Protein 2H9Z (pdb70)

InterPro domains:
  IPR007454 Uncharacterised protein family UPF0250, YbeD-like [PF04359] (8-85)
  IPR027471 YbeD-like domain superfamily [SSF117991] (2-86)

CATH classification: 3.30.70.260

Solvent-accessible surface area: 6557 Å² total; per-residue (Å²): 182,133,119,85,92,188,119,107,96,63,139,54,86,84,98,94,80,14,96,3,8,2,53,36,192,80,4,73,47,2,71,114,64,15,105,70,108,156,133,105,25,108,22,100,112,84,53,113,100,165,58,95,161,99,74,13,6,22,5,8,6,106,1,46,48,89,68,60,77,76,85,26,54,92,104,13,42,126,65,136,33,21,100,101,52,136

Radius of gyration: 15.76 Å; Cα contacts (8 Å, |Δi|>4): 110; chains: 1; bounding box: 46×37×23 Å

Structure (mmCIF, N/CA/C/O backbone):
data_2H9Z
#
_entry.id   2H9Z
#
_cell.length_a   1.000
_cell.length_b   1.000
_cell.length_c   1.000
_cell.angle_alpha   90.00
_cell.angle_beta   90.00
_cell.angle_gamma   90.00
#
_symmetry.space_group_name_H-M   'P 1'
#
loop_
_atom_site.group_PDB
_atom_site.id
_atom_site.type_symbol
_atom_site.label_atom_id
_atom_site.label_alt_id
_atom_site.label_comp_id
_atom_site.label_asym_id
_atom_site.label_entity_id
_atom_site.label_seq_id
_atom_site.pdbx_PDB_ins_code
_atom_site.Cartn_x
_atom_site.Cartn_y
_atom_site.Cartn_z
_atom_site.occupancy
_atom_site.B_iso_or_equiv
_atom_site.auth_seq_id
_atom_site.auth_comp_id
_atom_site.auth_asym_id
_atom_site.auth_atom_id
_atom_site.pdbx_PDB_model_num
ATOM 1 N N . MET A 1 1 ? -32.423 -13.679 -12.739 1.00 0.00 1 MET A N 1
ATOM 2 C CA . MET A 1 1 ? -33.841 -13.229 -12.660 1.00 0.00 1 MET A CA 1
ATOM 3 C C . MET A 1 1 ? -34.717 -14.259 -11.945 1.00 0.00 1 MET A C 1
ATOM 4 O O . MET A 1 1 ? -35.445 -13.921 -11.013 1.00 0.00 1 MET A O 1
ATOM 20 N N . PRO A 1 2 ? -34.660 -15.533 -12.373 1.00 0.00 2 PRO A N 1
ATOM 21 C CA . PRO A 1 2 ? -35.451 -16.602 -11.770 1.00 0.00 2 PRO A CA 1
ATOM 22 C C . PRO A 1 2 ? -34.794 -17.176 -10.517 1.00 0.00 2 PRO A C 1
ATOM 23 O O . PRO A 1 2 ? -34.610 -18.387 -10.400 1.00 0.00 2 PRO A O 1
ATOM 34 N N . SER A 1 3 ? -34.441 -16.296 -9.586 1.00 0.00 3 SER A N 1
ATOM 35 C CA . SER A 1 3 ? -33.805 -16.713 -8.342 1.00 0.00 3 SER A CA 1
ATOM 36 C C . SER A 1 3 ? -33.543 -15.514 -7.437 1.00 0.00 3 SER A C 1
ATOM 37 O O . SER A 1 3 ? -33.843 -15.547 -6.243 1.00 0.00 3 SER A O 1
ATOM 45 N N . ASP A 1 4 ? -32.982 -14.455 -8.013 1.00 0.00 4 ASP A N 1
ATOM 46 C CA . ASP A 1 4 ? -32.679 -13.245 -7.259 1.00 0.00 4 ASP A CA 1
ATOM 47 C C . ASP A 1 4 ? -33.136 -12.004 -8.018 1.00 0.00 4 ASP A C 1
ATOM 48 O O . ASP A 1 4 ? -33.402 -12.060 -9.218 1.00 0.00 4 ASP A O 1
ATOM 57 N N . SER A 1 5 ? -33.226 -10.882 -7.308 1.00 0.00 5 SER A N 1
ATOM 58 C CA . SER A 1 5 ? -33.651 -9.626 -7.915 1.00 0.00 5 SER A CA 1
ATOM 59 C C . SER A 1 5 ? -32.575 -8.557 -7.758 1.00 0.00 5 SER A C 1
ATOM 60 O O . SER A 1 5 ? -32.170 -7.922 -8.733 1.00 0.00 5 SER A O 1
ATOM 68 N N . LYS A 1 6 ? -32.115 -8.363 -6.528 1.00 0.00 6 LYS A N 1
ATOM 69 C CA . LYS A 1 6 ? -31.084 -7.372 -6.244 1.00 0.00 6 LYS A CA 1
ATOM 70 C C . LYS A 1 6 ? -29.920 -8.001 -5.484 1.00 0.00 6 LYS A C 1
ATOM 71 O O . LYS A 1 6 ? -30.121 -8.744 -4.523 1.00 0.00 6 LYS A O 1
ATOM 90 N N . LYS A 1 7 ? -28.703 -7.698 -5.922 1.00 0.00 7 LYS A N 1
ATOM 91 C CA . LYS A 1 7 ? -27.504 -8.235 -5.286 1.00 0.00 7 LYS A CA 1
ATOM 92 C C . LYS A 1 7 ? -26.354 -7.232 -5.357 1.00 0.00 7 LYS A C 1
ATOM 93 O O . LYS A 1 7 ? -26.359 -6.332 -6.199 1.00 0.00 7 LYS A O 1
ATOM 112 N N . PRO A 1 8 ? -25.351 -7.375 -4.475 1.00 0.00 8 PRO A N 1
ATOM 113 C CA . PRO A 1 8 ? -24.192 -6.477 -4.446 1.00 0.00 8 PRO A CA 1
ATOM 114 C C . PRO A 1 8 ? -23.314 -6.632 -5.683 1.00 0.00 8 PRO A C 1
ATOM 115 O O . PRO A 1 8 ? -22.640 -5.690 -6.099 1.00 0.00 8 PRO A O 1
ATOM 126 N N . THR A 1 9 ? -23.327 -7.832 -6.264 1.00 0.00 9 THR A N 1
ATOM 127 C CA . THR A 1 9 ? -22.536 -8.127 -7.458 1.00 0.00 9 THR A CA 1
ATOM 128 C C . THR A 1 9 ? -21.111 -7.598 -7.318 1.00 0.00 9 THR A C 1
ATOM 129 O O . THR A 1 9 ? -20.635 -6.824 -8.148 1.00 0.00 9 THR A O 1
ATOM 140 N N . ILE A 1 10 ? -20.440 -8.026 -6.255 1.00 0.00 10 ILE A N 1
ATOM 141 C CA . ILE A 1 10 ? -19.073 -7.605 -5.987 1.00 0.00 10 ILE A CA 1
ATOM 142 C C . ILE A 1 10 ? -18.114 -8.786 -6.069 1.00 0.00 10 ILE A C 1
ATOM 143 O O . ILE A 1 10 ? -17.963 -9.547 -5.112 1.00 0.00 10 ILE A O 1
ATOM 159 N N . ILE A 1 11 ? -17.467 -8.931 -7.217 1.00 0.00 11 ILE A N 1
ATOM 160 C CA . ILE A 1 11 ? -16.520 -10.014 -7.425 1.00 0.00 11 ILE A CA 1
ATOM 161 C C . ILE A 1 11 ? -15.414 -9.605 -8.393 1.00 0.00 11 ILE A C 1
ATOM 162 O O . ILE A 1 11 ? -15.596 -9.639 -9.610 1.00 0.00 11 ILE A O 1
ATOM 178 N N . TYR A 1 12 ? -14.265 -9.232 -7.842 1.00 0.00 12 TYR A N 1
ATOM 179 C CA . TYR A 1 12 ? -13.120 -8.830 -8.653 1.00 0.00 12 TYR A CA 1
ATOM 180 C C . TYR A 1 12 ? -11.820 -9.327 -8.033 1.00 0.00 12 TYR A C 1
ATOM 181 O O . TYR A 1 12 ? -11.202 -8.635 -7.226 1.00 0.00 12 TYR A O 1
ATOM 199 N N . PRO A 1 13 ? -11.388 -10.544 -8.400 1.00 0.00 13 PRO A N 1
ATOM 200 C CA . PRO A 1 13 ? -10.166 -11.136 -7.876 1.00 0.00 13 PRO A CA 1
ATOM 201 C C . PRO A 1 13 ? -8.944 -10.793 -8.721 1.00 0.00 13 PRO A C 1
ATOM 202 O O . PRO A 1 13 ? -8.371 -11.657 -9.386 1.00 0.00 13 PRO A O 1
ATOM 213 N N . CYS A 1 14 ? -8.549 -9.525 -8.690 1.00 0.00 14 CYS A N 1
ATOM 214 C CA . CYS A 1 14 ? -7.395 -9.065 -9.453 1.00 0.00 14 CYS A CA 1
ATOM 215 C C . CYS A 1 14 ? -6.648 -7.964 -8.708 1.00 0.00 14 CYS A C 1
ATOM 216 O O . CYS A 1 14 ? -7.049 -7.555 -7.618 1.00 0.00 14 CYS A O 1
ATOM 224 N N . LEU A 1 15 ? -5.560 -7.484 -9.304 1.00 0.00 15 LEU A N 1
ATOM 225 C CA . LEU A 1 15 ? -4.760 -6.426 -8.696 1.00 0.00 15 LEU A CA 1
ATOM 226 C C . LEU A 1 15 ? -5.463 -5.081 -8.811 1.00 0.00 15 LEU A C 1
ATOM 227 O O . LEU A 1 15 ? -5.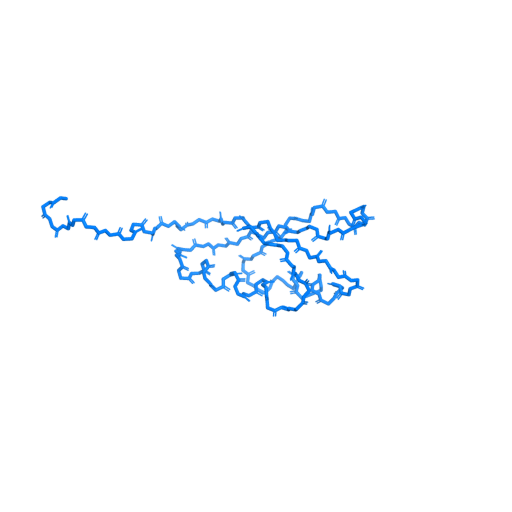818 -4.645 -9.906 1.00 0.00 15 LEU A O 1
ATOM 243 N N . TRP A 1 16 ? -5.663 -4.425 -7.673 1.00 0.00 16 TRP A N 1
ATOM 244 C CA . TRP A 1 1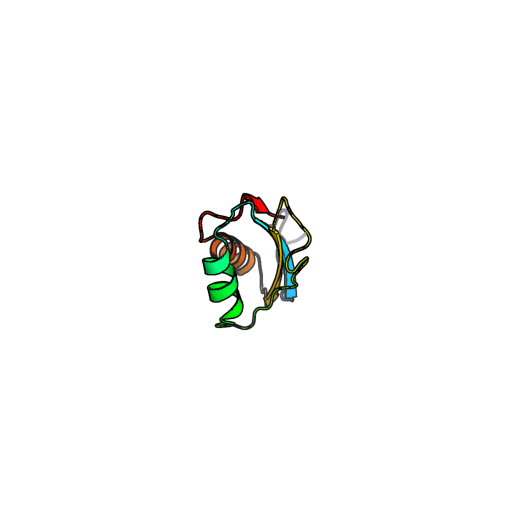6 ? -6.325 -3.128 -7.646 1.00 0.00 16 TRP A CA 1
ATOM 245 C C . TRP A 1 16 ? -5.334 -2.012 -7.333 1.00 0.00 16 TRP A C 1
ATOM 246 O O . TRP A 1 16 ? -4.438 -2.176 -6.505 1.00 0.00 16 TRP A O 1
ATOM 267 N N . ASP A 1 17 ? -5.506 -0.876 -7.999 1.00 0.00 17 ASP A N 1
ATOM 268 C CA . ASP A 1 17 ? -4.632 0.275 -7.794 1.00 0.00 17 ASP A CA 1
ATOM 269 C C . ASP A 1 17 ? -5.397 1.417 -7.135 1.00 0.00 17 ASP A C 1
ATOM 270 O O . ASP A 1 17 ? -6.466 1.809 -7.600 1.00 0.00 17 ASP A O 1
ATOM 279 N N . TYR A 1 18 ? -4.847 1.946 -6.046 1.00 0.00 18 TYR A N 1
ATOM 280 C CA . TYR A 1 18 ? -5.488 3.041 -5.327 1.00 0.00 18 TYR A CA 1
ATOM 281 C C . TYR A 1 18 ? -4.569 4.254 -5.238 1.00 0.00 18 TYR A C 1
ATOM 282 O O . TYR A 1 18 ? -3.450 4.162 -4.732 1.00 0.00 18 TYR A O 1
ATOM 300 N N . ARG A 1 19 ? -5.053 5.391 -5.726 1.00 0.00 19 ARG A N 1
ATOM 301 C CA . ARG A 1 19 ? -4.280 6.627 -5.695 1.00 0.00 19 ARG A CA 1
ATOM 302 C C . ARG A 1 19 ? -4.411 7.299 -4.332 1.00 0.00 19 ARG A C 1
ATOM 303 O O . ARG A 1 19 ? -5.409 7.965 -4.051 1.00 0.00 19 ARG A O 1
ATOM 324 N N . VAL A 1 20 ? -3.404 7.112 -3.486 1.00 0.00 20 VAL A N 1
ATOM 325 C CA . VAL A 1 20 ? -3.412 7.693 -2.146 1.00 0.00 20 VAL A CA 1
ATOM 326 C C . VAL A 1 20 ? -2.364 8.794 -2.010 1.00 0.00 20 VAL A C 1
ATOM 327 O O . VAL A 1 20 ? -1.176 8.563 -2.228 1.00 0.00 20 VAL A O 1
ATOM 340 N N . ILE A 1 21 ? -2.813 9.989 -1.638 1.00 0.00 21 ILE A N 1
ATOM 341 C CA . ILE A 1 21 ? -1.911 11.123 -1.463 1.00 0.00 21 ILE A CA 1
ATOM 342 C C . ILE A 1 21 ? -1.880 11.575 -0.009 1.00 0.00 21 ILE A C 1
ATOM 343 O O . ILE A 1 21 ? -2.898 11.538 0.681 1.00 0.00 21 ILE A O 1
ATOM 359 N N . MET A 1 22 ? -0.708 12.002 0.454 1.00 0.00 22 MET A N 1
ATOM 360 C CA . MET A 1 22 ? -0.552 12.459 1.824 1.00 0.00 22 MET A CA 1
ATOM 361 C C . MET A 1 22 ? -0.090 13.910 1.858 1.00 0.00 22 MET A C 1
ATOM 362 O O . MET A 1 22 ? 0.606 14.373 0.955 1.00 0.00 22 MET A O 1
ATOM 376 N N . THR A 1 23 ? -0.481 14.621 2.908 1.00 0.00 23 THR A N 1
ATOM 377 C CA . THR A 1 23 ? -0.107 16.022 3.062 1.00 0.00 23 THR A CA 1
ATOM 378 C C . THR A 1 23 ? 0.564 16.259 4.411 1.00 0.00 23 THR A C 1
ATOM 379 O O . THR A 1 23 ? -0.002 16.902 5.296 1.00 0.00 23 THR A O 1
ATOM 390 N N . THR A 1 24 ? 1.773 15.733 4.562 1.00 0.00 24 THR A N 1
ATOM 391 C CA . THR A 1 24 ? 2.521 15.886 5.805 1.00 0.00 24 THR A CA 1
ATOM 392 C C . THR A 1 24 ? 4.023 15.904 5.541 1.00 0.00 24 THR A C 1
ATOM 393 O O . THR A 1 24 ? 4.494 15.354 4.546 1.00 0.00 24 THR A O 1
ATOM 404 N N . LYS A 1 25 ? 4.769 16.540 6.438 1.00 0.00 25 LYS A N 1
ATOM 405 C CA . LYS A 1 25 ? 6.218 16.630 6.303 1.00 0.00 25 LYS A CA 1
ATOM 406 C C . LYS A 1 25 ? 6.909 15.601 7.192 1.00 0.00 25 LYS A C 1
ATOM 407 O O . LYS A 1 25 ? 8.034 15.813 7.646 1.00 0.00 25 LYS A O 1
ATOM 426 N N . ASP A 1 26 ? 6.230 14.484 7.437 1.00 0.00 26 ASP A N 1
ATOM 427 C CA . ASP A 1 26 ? 6.778 13.421 8.270 1.00 0.00 26 ASP A CA 1
ATOM 428 C C . ASP A 1 26 ? 6.326 12.053 7.769 1.00 0.00 26 ASP A C 1
ATOM 429 O O . ASP A 1 26 ? 6.117 11.129 8.557 1.00 0.00 26 ASP A O 1
ATOM 438 N N . THR A 1 27 ? 6.179 11.930 6.455 1.00 0.00 27 THR A N 1
ATOM 439 C CA . THR A 1 27 ? 5.751 10.676 5.845 1.00 0.00 27 THR A CA 1
ATOM 440 C C . THR A 1 27 ? 6.895 9.663 5.790 1.00 0.00 27 THR A C 1
ATOM 441 O O . THR A 1 27 ? 6.697 8.516 5.390 1.00 0.00 27 THR A O 1
ATOM 452 N N . SER A 1 28 ? 8.092 10.087 6.191 1.00 0.00 28 SER A N 1
ATOM 453 C CA . SER A 1 28 ? 9.259 9.209 6.182 1.00 0.00 28 SER A CA 1
ATOM 454 C C . SER A 1 28 ? 8.966 7.902 6.913 1.00 0.00 28 SER A C 1
ATOM 455 O O . SER A 1 28 ? 9.532 6.857 6.588 1.00 0.00 28 SER A O 1
ATOM 463 N N . THR A 1 29 ? 8.078 7.966 7.900 1.00 0.00 29 THR A N 1
ATOM 464 C CA . THR A 1 29 ? 7.710 6.787 8.676 1.00 0.00 29 THR A CA 1
ATOM 465 C C . THR A 1 29 ? 6.856 5.837 7.843 1.00 0.00 29 THR A C 1
ATOM 466 O O . THR A 1 29 ? 6.890 4.622 8.038 1.00 0.00 29 THR A O 1
ATOM 477 N N . LEU A 1 30 ? 6.092 6.397 6.912 1.00 0.00 30 LEU A N 1
ATOM 478 C CA . LEU A 1 30 ? 5.232 5.599 6.049 1.00 0.00 30 LEU A CA 1
ATOM 479 C C . LEU A 1 30 ? 6.033 4.987 4.909 1.00 0.00 30 LEU A C 1
ATOM 480 O O . LEU A 1 30 ? 5.901 3.801 4.610 1.00 0.00 30 LEU A O 1
ATOM 496 N N . LYS A 1 31 ? 6.869 5.800 4.277 1.00 0.00 31 LYS A N 1
ATOM 497 C CA . LYS A 1 31 ? 7.692 5.334 3.171 1.00 0.00 31 LYS A CA 1
ATOM 498 C C . LYS A 1 31 ? 8.585 4.173 3.603 1.00 0.00 31 LYS A C 1
ATOM 499 O O . LYS A 1 31 ? 9.039 3.386 2.772 1.00 0.00 31 LYS A O 1
ATOM 518 N N . GLU A 1 32 ? 8.833 4.068 4.908 1.00 0.00 32 GLU A N 1
ATOM 519 C CA . GLU A 1 32 ? 9.670 3.001 5.443 1.00 0.00 32 GLU A CA 1
ATOM 520 C C . GLU A 1 32 ? 8.836 1.778 5.803 1.00 0.00 32 GLU A C 1
ATOM 521 O O . GLU A 1 32 ? 9.317 0.647 5.742 1.00 0.00 32 GLU A O 1
ATOM 533 N N . LEU A 1 33 ? 7.584 2.011 6.181 1.00 0.00 33 LEU A N 1
ATOM 534 C CA . LEU A 1 33 ? 6.684 0.924 6.555 1.00 0.00 33 LEU A CA 1
ATOM 535 C C . LEU A 1 33 ? 5.967 0.365 5.330 1.00 0.00 33 LEU A C 1
ATOM 536 O O . LEU A 1 33 ? 5.634 -0.819 5.279 1.00 0.00 33 LEU A O 1
ATOM 552 N N . LEU A 1 34 ? 5.733 1.224 4.342 1.00 0.00 34 LEU A N 1
ATOM 553 C CA . LEU A 1 34 ? 5.062 0.815 3.115 1.00 0.00 34 LEU A CA 1
ATOM 554 C C . LEU A 1 34 ? 6.019 0.053 2.202 1.00 0.00 34 LEU A C 1
ATOM 555 O O . LEU A 1 34 ? 5.594 -0.753 1.375 1.00 0.00 34 LEU A O 1
ATOM 571 N N . GLU A 1 35 ? 7.311 0.320 2.357 1.00 0.00 35 GLU A N 1
ATOM 572 C CA . GLU A 1 35 ? 8.331 -0.335 1.548 1.00 0.00 35 GLU A CA 1
ATOM 573 C C . GLU A 1 35 ? 8.732 -1.689 2.136 1.00 0.00 35 GLU A C 1
ATOM 574 O O . GLU A 1 35 ? 9.511 -2.428 1.534 1.00 0.00 35 GLU A O 1
ATOM 586 N N . THR A 1 36 ? 8.198 -2.013 3.315 1.00 0.00 36 THR A N 1
ATOM 587 C CA . THR A 1 36 ? 8.510 -3.278 3.974 1.00 0.00 36 THR A CA 1
ATOM 588 C C . THR A 1 36 ? 8.191 -4.461 3.064 1.00 0.00 36 THR A C 1
ATOM 589 O O . THR A 1 36 ? 8.910 -5.460 3.052 1.00 0.00 36 THR A O 1
ATOM 600 N N . TYR A 1 37 ? 7.109 -4.339 2.302 1.00 0.00 37 TYR A N 1
ATOM 601 C CA . TYR A 1 37 ? 6.695 -5.397 1.388 1.00 0.00 37 TYR A CA 1
ATOM 602 C C . TYR A 1 37 ? 6.409 -6.692 2.146 1.00 0.00 37 TYR A C 1
ATOM 603 O O . TYR A 1 37 ? 6.832 -7.771 1.731 1.00 0.00 37 TYR A O 1
ATOM 621 N N . GLN A 1 38 ? 5.688 -6.577 3.256 1.00 0.00 38 GLN A N 1
ATOM 622 C CA . GLN A 1 38 ? 5.344 -7.739 4.069 1.00 0.00 38 GLN A CA 1
ATOM 623 C C . GLN A 1 38 ? 4.546 -8.750 3.253 1.00 0.00 38 GLN A C 1
ATOM 624 O O . GLN A 1 38 ? 4.948 -9.905 3.111 1.00 0.00 38 GLN A O 1
ATOM 638 N N . ARG A 1 39 ? 3.419 -8.304 2.711 1.00 0.00 39 ARG A N 1
ATOM 639 C CA . ARG A 1 39 ? 2.565 -9.166 1.901 1.00 0.00 39 ARG A CA 1
ATOM 640 C C . ARG A 1 39 ? 2.690 -8.806 0.421 1.00 0.00 39 ARG A C 1
ATOM 641 O O . ARG A 1 39 ? 3.308 -7.801 0.073 1.00 0.00 39 ARG A O 1
ATOM 662 N N . PRO A 1 40 ? 2.115 -9.631 -0.473 1.00 0.00 40 PRO A N 1
ATOM 663 C CA . PRO A 1 40 ? 2.177 -9.394 -1.922 1.00 0.00 40 PRO A CA 1
ATOM 664 C C . PRO A 1 40 ? 1.519 -8.077 -2.330 1.00 0.00 40 PRO A C 1
ATOM 665 O O . PRO A 1 40 ? 0.425 -8.065 -2.892 1.00 0.00 40 PRO A O 1
ATOM 676 N N . PHE A 1 41 ? 2.198 -6.968 -2.049 1.00 0.00 41 PHE A N 1
ATOM 677 C CA . PHE A 1 41 ? 1.681 -5.647 -2.393 1.00 0.00 41 PHE A CA 1
ATOM 678 C C . PHE A 1 41 ? 2.800 -4.743 -2.904 1.00 0.00 41 PHE A C 1
ATOM 679 O O . PHE A 1 41 ? 3.967 -4.928 -2.559 1.00 0.00 41 PHE A O 1
ATOM 696 N N . LYS A 1 42 ? 2.433 -3.762 -3.722 1.00 0.00 42 LYS A N 1
ATOM 697 C CA . LYS A 1 42 ? 3.402 -2.827 -4.276 1.00 0.00 42 LYS A CA 1
ATOM 698 C C . LYS A 1 42 ? 2.837 -1.411 -4.299 1.00 0.00 42 LYS A C 1
ATOM 699 O O . LYS A 1 42 ? 1.637 -1.209 -4.115 1.00 0.00 42 LYS A O 1
ATOM 718 N N . LEU A 1 43 ? 3.708 -0.436 -4.526 1.00 0.00 43 LEU A N 1
ATOM 719 C CA . LEU A 1 43 ? 3.294 0.960 -4.573 1.00 0.00 43 LEU A CA 1
ATOM 720 C C . LEU A 1 43 ? 3.999 1.697 -5.704 1.00 0.00 43 LEU A C 1
ATOM 721 O O . LEU A 1 43 ? 5.216 1.593 -5.862 1.00 0.00 43 LEU A O 1
ATOM 737 N N . GLU A 1 44 ? 3.230 2.443 -6.489 1.00 0.00 44 GLU A N 1
ATOM 738 C CA . GLU A 1 44 ? 3.789 3.198 -7.601 1.00 0.00 44 GLU A CA 1
ATOM 739 C C . GLU A 1 44 ? 4.054 4.642 -7.190 1.00 0.00 44 GLU A C 1
ATOM 740 O O . GLU A 1 44 ? 3.146 5.475 -7.187 1.00 0.00 44 GLU A O 1
ATOM 752 N N . PHE A 1 45 ? 5.301 4.927 -6.840 1.00 0.00 45 PHE A N 1
ATOM 753 C CA . PHE A 1 45 ? 5.695 6.266 -6.420 1.00 0.00 45 PHE A CA 1
ATOM 754 C C . PHE A 1 45 ? 5.425 7.283 -7.524 1.00 0.00 45 PHE A C 1
ATOM 755 O O . PHE A 1 45 ? 5.845 7.098 -8.667 1.00 0.00 45 PHE A O 1
ATOM 772 N N . LYS A 1 46 ? 4.725 8.356 -7.175 1.00 0.00 46 LYS A N 1
ATOM 773 C CA . LYS A 1 46 ? 4.401 9.402 -8.136 1.00 0.00 46 LYS A CA 1
ATOM 774 C C . LYS A 1 46 ? 5.541 10.410 -8.244 1.00 0.00 46 LYS A C 1
ATOM 775 O O . LYS A 1 46 ? 5.820 10.933 -9.323 1.00 0.00 46 LYS A O 1
ATOM 794 N N . ASN A 1 47 ? 6.196 10.680 -7.119 1.00 0.00 47 ASN A N 1
ATOM 795 C CA . ASN A 1 47 ? 7.306 11.624 -7.089 1.00 0.00 47 ASN A CA 1
ATOM 796 C C . ASN A 1 47 ? 8.233 11.335 -5.913 1.00 0.00 47 ASN A C 1
ATOM 797 O O . ASN A 1 47 ? 7.792 10.888 -4.855 1.00 0.00 47 ASN A O 1
ATOM 808 N N . THR A 1 48 ? 9.524 11.593 -6.106 1.00 0.00 48 THR A N 1
ATOM 809 C CA . THR A 1 48 ? 10.513 11.360 -5.062 1.00 0.00 48 THR A CA 1
ATOM 810 C C . THR A 1 48 ? 10.676 12.595 -4.182 1.00 0.00 48 THR A C 1
ATOM 811 O O . THR A 1 48 ? 10.777 12.490 -2.959 1.00 0.00 48 THR A O 1
ATOM 822 N N . SER A 1 49 ? 10.701 13.761 -4.813 1.00 0.00 49 SER A N 1
ATOM 823 C CA . SER A 1 49 ? 10.850 15.020 -4.091 1.00 0.00 49 SER A CA 1
ATOM 824 C C . SER A 1 49 ? 10.519 16.206 -4.990 1.00 0.00 49 SER A C 1
ATOM 825 O O . SER A 1 49 ? 11.091 17.287 -4.843 1.00 0.00 49 SER A O 1
ATOM 833 N N . LYS A 1 50 ? 9.593 15.999 -5.921 1.00 0.00 50 LYS A N 1
ATOM 834 C CA . LYS A 1 50 ? 9.186 17.054 -6.842 1.00 0.00 50 LYS A CA 1
ATOM 835 C C . LYS A 1 50 ? 7.877 17.694 -6.391 1.00 0.00 50 LYS A C 1
ATOM 836 O O . LYS A 1 50 ? 7.720 18.913 -6.447 1.00 0.00 50 LYS A O 1
ATOM 855 N N . ASN A 1 51 ? 6.942 16.862 -5.944 1.00 0.00 51 ASN A N 1
ATOM 856 C CA . ASN A 1 51 ? 5.646 17.347 -5.483 1.00 0.00 51 ASN A CA 1
ATOM 857 C C . ASN A 1 51 ? 5.780 18.066 -4.144 1.00 0.00 51 ASN A C 1
ATOM 858 O O . ASN A 1 51 ? 5.607 17.464 -3.084 1.00 0.00 51 ASN A O 1
ATOM 869 N N . ALA A 1 52 ? 6.090 19.357 -4.200 1.00 0.00 52 ALA A N 1
ATOM 870 C CA . ALA A 1 52 ? 6.247 20.158 -2.992 1.00 0.00 52 ALA A CA 1
ATOM 871 C C . ALA A 1 52 ? 4.902 20.690 -2.508 1.00 0.00 52 ALA A C 1
ATOM 872 O O . ALA A 1 52 ? 4.696 21.901 -2.414 1.00 0.00 52 ALA A O 1
ATOM 879 N N . LYS A 1 53 ? 3.987 19.775 -2.204 1.00 0.00 53 LYS A N 1
ATOM 880 C CA . LYS A 1 53 ? 2.659 20.150 -1.730 1.00 0.00 53 LYS A CA 1
ATOM 881 C C . LYS A 1 53 ? 1.895 18.928 -1.231 1.00 0.00 53 LYS A C 1
ATOM 882 O O . LYS A 1 53 ? 1.424 18.900 -0.094 1.00 0.00 53 LYS A O 1
ATOM 901 N N . PHE A 1 54 ? 1.778 17.920 -2.088 1.00 0.00 54 PHE A N 1
ATOM 902 C CA . PHE A 1 54 ? 1.070 16.693 -1.736 1.00 0.00 54 PHE A CA 1
ATOM 903 C C . PHE A 1 54 ? 1.856 15.468 -2.176 1.00 0.00 54 PHE A C 1
ATOM 904 O O . PHE A 1 54 ? 2.202 15.328 -3.350 1.00 0.00 54 PHE A O 1
ATOM 921 N N . TYR A 1 55 ? 2.132 14.576 -1.229 1.00 0.00 55 TYR A N 1
ATOM 922 C CA . TYR A 1 55 ? 2.872 13.362 -1.530 1.00 0.00 55 TYR A CA 1
ATOM 923 C C . TYR A 1 55 ? 1.949 12.319 -2.143 1.00 0.00 55 TYR A C 1
ATOM 924 O O . TYR A 1 55 ? 1.090 11.757 -1.462 1.00 0.00 55 TYR A O 1
ATOM 942 N N . SER A 1 56 ? 2.130 12.070 -3.432 1.00 0.00 56 SER A N 1
ATOM 943 C CA . SER A 1 56 ? 1.308 11.099 -4.145 1.00 0.00 56 SER A CA 1
ATOM 944 C C . SER A 1 56 ? 1.988 9.734 -4.208 1.00 0.00 56 SER A C 1
ATOM 945 O O . SER A 1 56 ? 3.175 9.632 -4.521 1.00 0.00 56 SER A O 1
ATOM 953 N N . PHE A 1 57 ? 1.223 8.689 -3.912 1.00 0.00 57 PHE A N 1
ATOM 954 C CA . PHE A 1 57 ? 1.739 7.325 -3.935 1.00 0.00 57 PHE A CA 1
ATOM 955 C C . PHE A 1 57 ? 0.642 6.342 -4.332 1.00 0.00 57 PHE A C 1
ATOM 956 O O . PHE A 1 57 ? -0.492 6.446 -3.863 1.00 0.00 57 PHE A O 1
ATOM 973 N N . ASN A 1 58 ? 0.979 5.390 -5.199 1.00 0.00 58 ASN A N 1
ATOM 974 C CA . ASN A 1 58 ? 0.009 4.398 -5.649 1.00 0.00 58 ASN A CA 1
ATOM 975 C C . ASN A 1 58 ? 0.138 3.107 -4.846 1.00 0.00 58 ASN A C 1
ATOM 976 O O . ASN A 1 58 ? 1.154 2.872 -4.192 1.00 0.00 58 ASN A O 1
ATOM 987 N N . VAL A 1 59 ? -0.901 2.278 -4.893 1.00 0.00 59 VAL A N 1
ATOM 988 C CA . VAL A 1 59 ? -0.903 1.016 -4.160 1.00 0.00 59 VAL A CA 1
ATOM 989 C C . VAL A 1 59 ? -1.477 -0.120 -5.001 1.00 0.00 59 VAL A C 1
ATOM 990 O O . VAL A 1 59 ? -2.677 -0.160 -5.270 1.00 0.00 59 VAL A O 1
ATOM 1003 N N . SER A 1 60 ? -0.613 -1.046 -5.399 1.00 0.00 60 SER A N 1
ATOM 1004 C CA . SER A 1 60 ? -1.029 -2.194 -6.198 1.00 0.00 60 SER A CA 1
ATOM 1005 C C . SER A 1 60 ? -0.876 -3.481 -5.394 1.00 0.00 60 SER A C 1
ATOM 1006 O O . SER A 1 60 ? 0.236 -3.866 -5.033 1.00 0.00 60 SER A O 1
ATOM 1014 N N . MET A 1 61 ? -1.993 -4.140 -5.108 1.00 0.00 61 MET A N 1
ATOM 1015 C CA . MET A 1 61 ? -1.967 -5.377 -4.335 1.00 0.00 61 MET A CA 1
ATOM 1016 C C . MET A 1 61 ? -3.055 -6.341 -4.794 1.00 0.00 61 MET A C 1
ATOM 1017 O O . MET A 1 61 ? -4.007 -5.947 -5.467 1.00 0.00 61 MET A O 1
ATOM 1031 N N . GLU A 1 62 ? -2.898 -7.609 -4.429 1.00 0.00 62 GLU A N 1
ATOM 1032 C CA . GLU A 1 62 ? -3.857 -8.641 -4.804 1.00 0.00 62 GLU A CA 1
ATOM 1033 C C . GLU A 1 62 ? -5.179 -8.464 -4.064 1.00 0.00 62 GLU A C 1
ATOM 1034 O O . GLU A 1 62 ? -5.214 -8.411 -2.834 1.00 0.00 62 GLU A O 1
ATOM 1046 N N . VAL A 1 63 ? -6.266 -8.387 -4.824 1.00 0.00 63 VAL A N 1
ATOM 1047 C CA . VAL A 1 63 ? -7.596 -8.227 -4.251 1.00 0.00 63 VAL A CA 1
ATOM 1048 C C . VAL A 1 63 ? -8.515 -9.351 -4.716 1.00 0.00 63 VAL A C 1
ATOM 1049 O O . VAL A 1 63 ? -8.449 -9.780 -5.867 1.00 0.00 63 VAL A O 1
ATOM 1062 N N . SER A 1 64 ? -9.365 -9.827 -3.810 1.00 0.00 64 SER A N 1
ATOM 1063 C CA . SER A 1 64 ? -10.295 -10.906 -4.121 1.00 0.00 64 SER A CA 1
ATOM 1064 C C . SER A 1 64 ? -11.738 -10.407 -4.134 1.00 0.00 64 SER A C 1
ATOM 1065 O O . SER A 1 64 ? -12.580 -10.938 -4.857 1.00 0.00 64 SER A O 1
ATOM 1073 N N . ASN A 1 65 ? -12.018 -9.386 -3.329 1.00 0.00 65 ASN A N 1
ATOM 1074 C CA . ASN A 1 65 ? -13.362 -8.823 -3.250 1.00 0.00 65 ASN A CA 1
ATOM 1075 C C . ASN A 1 65 ? -13.401 -7.626 -2.304 1.00 0.00 65 ASN A C 1
ATOM 1076 O O . ASN A 1 65 ? -12.367 -7.195 -1.792 1.00 0.00 65 ASN A O 1
ATOM 1087 N N . GLU A 1 66 ? -14.600 -7.094 -2.074 1.00 0.00 66 GLU A N 1
ATOM 1088 C CA . GLU A 1 66 ? -14.773 -5.946 -1.188 1.00 0.00 66 GLU A CA 1
ATOM 1089 C C . GLU A 1 66 ? -14.122 -6.196 0.167 1.00 0.00 66 GLU A C 1
ATOM 1090 O O . GLU A 1 66 ? -13.617 -5.270 0.803 1.00 0.00 66 GLU A O 1
ATOM 1102 N N . SER A 1 67 ? -14.130 -7.453 0.603 1.00 0.00 67 SER A N 1
ATOM 1103 C CA . SER A 1 67 ? -13.534 -7.822 1.884 1.00 0.00 67 SER A CA 1
ATOM 1104 C C . SER A 1 67 ? -12.122 -7.258 2.000 1.00 0.00 67 SER A C 1
ATOM 1105 O O . SER A 1 67 ? -11.799 -6.547 2.954 1.00 0.00 67 SER A O 1
ATOM 1113 N N . GLU A 1 68 ? -11.285 -7.569 1.015 1.00 0.00 68 GLU A N 1
ATOM 1114 C CA . GLU A 1 68 ? -9.914 -7.082 1.002 1.00 0.00 68 GLU A CA 1
ATOM 1115 C C . GLU A 1 68 ? -9.895 -5.574 0.790 1.00 0.00 68 GLU A C 1
ATOM 1116 O O . GLU A 1 68 ? -9.288 -4.837 1.563 1.00 0.00 68 GLU A O 1
ATOM 1128 N N . ARG A 1 69 ? -10.575 -5.120 -0.262 1.00 0.00 69 ARG A N 1
ATOM 1129 C CA . ARG A 1 69 ? -10.645 -3.695 -0.581 1.00 0.00 69 ARG A CA 1
ATOM 1130 C C . ARG A 1 69 ? -10.928 -2.862 0.668 1.00 0.00 69 ARG A C 1
ATOM 1131 O O . ARG A 1 69 ? -10.497 -1.713 0.770 1.00 0.00 69 ARG A O 1
ATOM 1152 N N . ASN A 1 70 ? -11.650 -3.451 1.616 1.00 0.00 70 ASN A N 1
ATOM 1153 C CA . ASN A 1 70 ? -11.983 -2.765 2.858 1.00 0.00 70 ASN A CA 1
ATOM 1154 C C . ASN A 1 70 ? -10.813 -2.820 3.836 1.00 0.00 70 ASN A C 1
ATOM 1155 O O . ASN A 1 70 ? -10.624 -1.910 4.645 1.00 0.00 70 ASN A O 1
ATOM 1166 N N . GLU A 1 71 ? -10.028 -3.889 3.753 1.00 0.00 71 GLU A N 1
ATOM 1167 C CA . GLU A 1 71 ? -8.874 -4.059 4.625 1.00 0.00 71 GLU A CA 1
ATOM 1168 C C . GLU A 1 71 ? -7.659 -3.330 4.060 1.00 0.00 71 GLU A C 1
ATOM 1169 O O . GLU A 1 71 ? -6.833 -2.805 4.806 1.00 0.00 71 GLU A O 1
ATOM 1181 N N . ILE A 1 72 ? -7.560 -3.300 2.733 1.00 0.00 72 ILE A N 1
ATOM 1182 C CA . ILE A 1 72 ? -6.448 -2.635 2.066 1.00 0.00 72 ILE A CA 1
ATOM 1183 C C . ILE A 1 72 ? -6.564 -1.118 2.185 1.00 0.00 72 ILE A C 1
ATOM 1184 O O . ILE A 1 72 ? -5.560 -0.407 2.181 1.00 0.00 72 ILE A O 1
ATOM 1200 N N . PHE A 1 73 ? -7.796 -0.629 2.285 1.00 0.00 73 PHE A N 1
ATOM 1201 C CA . PHE A 1 73 ? -8.042 0.805 2.399 1.00 0.00 73 PHE A CA 1
ATOM 1202 C C . PHE A 1 73 ? -7.737 1.304 3.809 1.00 0.00 73 PHE A C 1
ATOM 1203 O O . PHE A 1 73 ? -7.243 2.416 3.989 1.00 0.00 73 PHE A O 1
ATOM 1220 N N . GLN A 1 74 ? -8.037 0.476 4.803 1.00 0.00 74 GLN A N 1
ATOM 1221 C CA . GLN A 1 74 ? -7.794 0.838 6.196 1.00 0.00 74 GLN A CA 1
ATOM 1222 C C . GLN A 1 74 ? -6.329 0.632 6.570 1.00 0.00 74 GLN A C 1
ATOM 1223 O O . GLN A 1 74 ? -5.810 1.296 7.468 1.00 0.00 74 GLN A O 1
ATOM 1237 N N . LYS A 1 75 ? -5.669 -0.293 5.881 1.00 0.00 75 LYS A N 1
ATOM 1238 C CA . LYS A 1 75 ? -4.265 -0.586 6.147 1.00 0.00 75 LYS A CA 1
ATOM 1239 C C . LYS A 1 75 ? -3.362 0.504 5.580 1.00 0.00 75 LYS A C 1
ATOM 1240 O O . LYS A 1 75 ? -2.377 0.897 6.209 1.00 0.00 75 LYS A O 1
ATOM 1259 N N . ILE A 1 76 ? -3.696 0.991 4.390 1.00 0.00 76 ILE A N 1
ATOM 1260 C CA . ILE A 1 76 ? -2.908 2.034 3.745 1.00 0.00 76 ILE A CA 1
ATOM 1261 C C . ILE A 1 76 ? -3.112 3.379 4.434 1.00 0.00 76 ILE A C 1
ATOM 1262 O O . ILE A 1 76 ? -2.206 4.210 4.477 1.00 0.00 76 ILE A O 1
ATOM 1278 N N . SER A 1 77 ? -4.308 3.584 4.974 1.00 0.00 77 SER A N 1
ATOM 1279 C CA . SER A 1 77 ? -4.629 4.826 5.667 1.00 0.00 77 SER A CA 1
ATOM 1280 C C . SER A 1 77 ? -4.539 4.644 7.178 1.00 0.00 77 SER A C 1
ATOM 1281 O O . SER A 1 77 ? -5.197 5.350 7.940 1.00 0.00 77 SER A O 1
ATOM 1289 N N . GLN A 1 78 ? -3.719 3.688 7.606 1.00 0.00 78 GLN A N 1
ATOM 1290 C CA . GLN A 1 78 ? -3.541 3.412 9.027 1.00 0.00 78 GLN A CA 1
ATOM 1291 C C . GLN A 1 78 ? -2.971 4.627 9.751 1.00 0.00 78 GLN A C 1
ATOM 1292 O O . GLN A 1 78 ? -3.524 5.084 10.751 1.00 0.00 78 GLN A O 1
ATOM 1306 N N . LEU A 1 79 ? -1.859 5.146 9.237 1.00 0.00 79 LEU A N 1
ATOM 1307 C CA . LEU A 1 79 ? -1.211 6.309 9.833 1.00 0.00 79 LEU A CA 1
ATOM 1308 C C . LEU A 1 79 ? -2.149 7.512 9.837 1.00 0.00 79 LEU A C 1
ATOM 1309 O O . LEU A 1 79 ? -3.313 7.407 9.452 1.00 0.00 79 LEU A O 1
ATOM 1325 N N . ASP A 1 80 ? -1.631 8.656 10.275 1.00 0.00 80 ASP A N 1
ATOM 1326 C CA . ASP A 1 80 ? -2.420 9.881 10.329 1.00 0.00 80 ASP A CA 1
ATOM 1327 C C . ASP A 1 80 ? -1.809 10.961 9.442 1.00 0.00 80 ASP A C 1
ATOM 1328 O O . ASP A 1 80 ? -1.915 12.152 9.735 1.00 0.00 80 ASP A O 1
ATOM 1337 N N . LYS A 1 81 ? -1.171 10.537 8.356 1.00 0.00 81 LYS A N 1
ATOM 1338 C CA . LYS A 1 81 ? -0.543 11.468 7.425 1.00 0.00 81 LYS A CA 1
ATOM 1339 C C . LYS A 1 81 ? -1.420 11.676 6.194 1.00 0.00 81 LYS A C 1
ATOM 1340 O O . LYS A 1 81 ? -1.789 12.803 5.866 1.00 0.00 81 LYS A O 1
ATOM 1359 N N . VAL A 1 82 ? -1.748 10.579 5.517 1.00 0.00 82 VAL A N 1
ATOM 1360 C CA . VAL A 1 82 ? -2.581 10.631 4.320 1.00 0.00 82 VAL A CA 1
ATOM 1361 C C . VAL A 1 82 ? -3.818 11.498 4.537 1.00 0.00 82 VAL A C 1
ATOM 1362 O O . VAL A 1 82 ? -4.458 11.431 5.587 1.00 0.00 82 VAL A O 1
ATOM 1375 N N . VAL A 1 83 ? -4.146 12.310 3.540 1.00 0.00 83 VAL A N 1
ATOM 1376 C CA . VAL A 1 83 ? -5.304 13.190 3.620 1.00 0.00 83 VAL A CA 1
ATOM 1377 C C . VAL A 1 83 ? -6.266 12.938 2.464 1.00 0.00 83 VAL A C 1
ATOM 1378 O O . VAL A 1 83 ? -7.478 12.862 2.656 1.00 0.00 83 VAL A O 1
ATOM 1391 N N . GLN A 1 84 ? -5.717 12.810 1.259 1.00 0.00 84 GLN A N 1
ATOM 1392 C CA . GLN A 1 84 ? -6.528 12.567 0.072 1.00 0.00 84 GLN A CA 1
ATOM 1393 C C . GLN A 1 84 ? -6.392 11.120 -0.393 1.00 0.00 84 GLN A C 1
ATOM 1394 O O . GLN A 1 84 ? -5.284 10.598 -0.513 1.00 0.00 84 GLN A O 1
ATOM 1408 N N . THR A 1 85 ? -7.528 10.479 -0.652 1.00 0.00 85 THR A N 1
ATOM 1409 C CA . THR A 1 85 ? -7.537 9.092 -1.103 1.00 0.00 85 THR A CA 1
ATOM 1410 C C . THR A 1 85 ? -8.498 8.905 -2.272 1.00 0.00 85 THR A C 1
ATOM 1411 O O . THR A 1 85 ? -9.473 9.644 -2.410 1.00 0.00 85 THR A O 1
ATOM 1422 N N . LEU A 1 86 ? -8.216 7.914 -3.110 1.00 0.00 86 LEU A N 1
ATOM 1423 C CA . LEU A 1 86 ? -9.056 7.629 -4.267 1.00 0.00 86 LEU A CA 1
ATOM 1424 C C . LEU A 1 86 ? -9.421 6.149 -4.323 1.00 0.00 86 LEU A C 1
ATOM 1425 O O . LEU A 1 86 ? -10.530 5.797 -3.868 1.00 0.00 86 LEU A O 1
ATOM 1442 N N . MET A 1 1 ? -31.266 -3.336 8.880 1.00 0.00 1 MET A N 2
ATOM 1443 C CA . MET A 1 1 ? -31.905 -3.174 7.548 1.00 0.00 1 MET A CA 2
ATOM 1444 C C . MET A 1 1 ? -33.389 -3.534 7.599 1.00 0.00 1 MET A C 2
ATOM 1445 O O . MET A 1 1 ? -33.761 -4.694 7.431 1.00 0.00 1 MET A O 2
ATOM 1461 N N . PRO A 1 2 ? -34.260 -2.536 7.833 1.00 0.00 2 PRO A N 2
ATOM 1462 C CA . PRO A 1 2 ? -35.710 -2.755 7.905 1.00 0.00 2 PRO A CA 2
ATOM 1463 C C . PRO A 1 2 ? -36.309 -3.119 6.552 1.00 0.00 2 PRO A C 2
ATOM 1464 O O . PRO A 1 2 ? -37.241 -3.918 6.469 1.00 0.00 2 PRO A O 2
ATOM 1475 N N . SER A 1 3 ? -35.766 -2.527 5.492 1.00 0.00 3 SER A N 2
ATOM 1476 C CA . SER A 1 3 ? -36.248 -2.791 4.142 1.00 0.00 3 SER A CA 2
ATOM 1477 C C . SER A 1 3 ? -35.114 -2.682 3.125 1.00 0.00 3 SER A C 2
ATOM 1478 O O . SER A 1 3 ? -34.617 -1.591 2.850 1.00 0.00 3 SER A O 2
ATOM 1486 N N . ASP A 1 4 ? -34.711 -3.822 2.574 1.00 0.00 4 ASP A N 2
ATOM 1487 C CA . ASP A 1 4 ? -33.636 -3.857 1.589 1.00 0.00 4 ASP A CA 2
ATOM 1488 C C . ASP A 1 4 ? -34.199 -3.825 0.170 1.00 0.00 4 ASP A C 2
ATOM 1489 O O . ASP A 1 4 ? -35.406 -3.681 -0.026 1.00 0.00 4 ASP A O 2
ATOM 1498 N N . SER A 1 5 ? -33.317 -3.960 -0.814 1.00 0.00 5 SER A N 2
ATOM 1499 C CA . SER A 1 5 ? -33.729 -3.945 -2.213 1.00 0.00 5 SER A CA 2
ATOM 1500 C C . SER A 1 5 ? -32.588 -4.395 -3.122 1.00 0.00 5 SER A C 2
ATOM 1501 O O . SER A 1 5 ? -32.793 -5.169 -4.055 1.00 0.00 5 SER A O 2
ATOM 1509 N N . LYS A 1 6 ? -31.387 -3.899 -2.843 1.00 0.00 6 LYS A N 2
ATOM 1510 C CA . LYS A 1 6 ? -30.214 -4.247 -3.636 1.00 0.00 6 LYS A CA 2
ATOM 1511 C C . LYS A 1 6 ? -29.395 -5.337 -2.952 1.00 0.00 6 LYS A C 2
ATOM 1512 O O . LYS A 1 6 ? -29.652 -5.693 -1.802 1.00 0.00 6 LYS A O 2
ATOM 1531 N N . LYS A 1 7 ? -28.407 -5.863 -3.668 1.00 0.00 7 LYS A N 2
ATOM 1532 C CA . LYS A 1 7 ? -27.546 -6.912 -3.135 1.00 0.00 7 LYS A CA 2
ATOM 1533 C C . LYS A 1 7 ? -26.078 -6.507 -3.233 1.00 0.00 7 LYS A C 2
ATOM 1534 O O . LYS A 1 7 ? -25.710 -5.674 -4.061 1.00 0.00 7 LYS A O 2
ATOM 1553 N N . PRO A 1 8 ? -25.214 -7.095 -2.387 1.00 0.00 8 PRO A N 2
ATOM 1554 C CA . PRO A 1 8 ? -23.781 -6.791 -2.383 1.00 0.00 8 PRO A CA 2
ATOM 1555 C C . PRO A 1 8 ? -23.154 -6.941 -3.768 1.00 0.00 8 PRO A C 2
ATOM 1556 O O . PRO A 1 8 ? -22.584 -5.992 -4.304 1.00 0.00 8 PRO A O 2
ATOM 1567 N N . THR A 1 9 ? -23.262 -8.141 -4.334 1.00 0.00 9 THR A N 2
ATOM 1568 C CA . THR A 1 9 ? -22.705 -8.428 -5.657 1.00 0.00 9 THR A CA 2
ATOM 1569 C C . THR A 1 9 ? -21.281 -7.892 -5.779 1.00 0.00 9 THR A C 2
ATOM 1570 O O . THR A 1 9 ? -20.964 -7.130 -6.692 1.00 0.00 9 THR A O 2
ATOM 1581 N N . ILE A 1 10 ? -20.430 -8.300 -4.844 1.00 0.00 10 ILE A N 2
ATOM 1582 C CA . ILE A 1 10 ? -19.039 -7.869 -4.829 1.00 0.00 10 ILE A CA 2
ATOM 1583 C C . ILE A 1 10 ? -18.103 -9.047 -5.072 1.00 0.00 10 ILE A C 2
ATOM 1584 O O . ILE A 1 10 ? -17.788 -9.806 -4.155 1.00 0.00 10 ILE A O 2
ATOM 1600 N N . ILE A 1 11 ? -17.662 -9.188 -6.316 1.00 0.00 11 ILE A N 2
ATOM 1601 C CA . ILE A 1 11 ? -16.758 -10.268 -6.686 1.00 0.00 11 ILE A CA 2
ATOM 1602 C C . ILE A 1 11 ? -15.751 -9.803 -7.731 1.00 0.00 11 ILE A C 2
ATOM 1603 O O . ILE A 1 11 ? -16.055 -9.747 -8.921 1.00 0.00 11 ILE A O 2
ATOM 1619 N N . TYR A 1 12 ? -14.547 -9.477 -7.275 1.00 0.00 12 TYR A N 2
ATOM 1620 C CA . TYR A 1 12 ? -13.487 -9.022 -8.169 1.00 0.00 12 TYR A CA 2
ATOM 1621 C C . TYR A 1 12 ? -12.116 -9.447 -7.650 1.00 0.00 12 TYR A C 2
ATOM 1622 O O . TYR A 1 12 ? -11.473 -8.715 -6.900 1.00 0.00 12 TYR A O 2
ATOM 1640 N N . PRO A 1 13 ? -11.647 -10.641 -8.044 1.00 0.00 13 PRO A N 2
ATOM 1641 C CA . PRO A 1 13 ? -10.355 -11.157 -7.620 1.00 0.00 13 PRO A CA 2
ATOM 1642 C C . PRO A 1 13 ? -9.232 -10.751 -8.569 1.00 0.00 13 PRO A C 2
ATOM 1643 O O . PRO A 1 13 ? -8.654 -11.590 -9.259 1.00 0.00 13 PRO A O 2
ATOM 1654 N N . CYS A 1 14 ? -8.933 -9.456 -8.601 1.00 0.00 14 CYS A N 2
ATOM 1655 C CA . CYS A 1 14 ? -7.885 -8.938 -9.472 1.00 0.00 14 CYS A CA 2
ATOM 1656 C C . CYS A 1 14 ? -7.061 -7.866 -8.763 1.00 0.00 14 CYS A C 2
ATOM 1657 O O . CYS A 1 14 ? -7.423 -7.405 -7.682 1.00 0.00 14 CYS A O 2
ATOM 1665 N N . LEU A 1 15 ? -5.954 -7.470 -9.385 1.00 0.00 15 LEU A N 2
ATOM 1666 C CA . LEU A 1 15 ? -5.081 -6.448 -8.816 1.00 0.00 15 LEU A CA 2
ATOM 1667 C C . LEU A 1 15 ? -5.631 -5.052 -9.089 1.00 0.00 15 LEU A C 2
ATOM 1668 O O . LEU A 1 15 ? -5.661 -4.600 -10.233 1.00 0.00 15 LEU A O 2
ATOM 1684 N N . TRP A 1 16 ? -6.066 -4.374 -8.032 1.00 0.00 16 TRP A N 2
ATOM 1685 C CA . TRP A 1 16 ? -6.616 -3.030 -8.161 1.00 0.00 16 TRP A CA 2
ATOM 1686 C C . TRP A 1 16 ? -5.640 -1.987 -7.624 1.00 0.00 16 TRP A C 2
ATOM 1687 O O . TRP A 1 16 ? -4.975 -2.208 -6.611 1.00 0.00 16 TRP A O 2
ATOM 1708 N N . ASP A 1 17 ? -5.562 -0.851 -8.307 1.00 0.00 17 ASP A N 2
ATOM 1709 C CA . ASP A 1 17 ? -4.672 0.229 -7.898 1.00 0.00 17 ASP A CA 2
ATOM 1710 C C . ASP A 1 17 ? -5.412 1.236 -7.024 1.00 0.00 17 ASP A C 2
ATOM 1711 O O . ASP A 1 17 ? -6.599 1.491 -7.225 1.00 0.00 17 ASP A O 2
ATOM 1720 N N . TYR A 1 18 ? -4.705 1.807 -6.053 1.00 0.00 18 TYR A N 2
ATOM 1721 C CA . TYR A 1 18 ? -5.301 2.785 -5.151 1.00 0.00 18 TYR A CA 2
ATOM 1722 C C . TYR A 1 18 ? -4.502 4.082 -5.144 1.00 0.00 18 TYR A C 2
ATOM 1723 O O . TYR A 1 18 ? -3.414 4.151 -4.569 1.00 0.00 18 TYR A O 2
ATOM 1741 N N . ARG A 1 19 ? -5.049 5.113 -5.781 1.00 0.00 19 ARG A N 2
ATOM 1742 C CA . ARG A 1 19 ? -4.387 6.411 -5.843 1.00 0.00 19 ARG A CA 2
ATOM 1743 C C . ARG A 1 19 ? -4.517 7.140 -4.510 1.00 0.00 19 ARG A C 2
ATOM 1744 O O . ARG A 1 19 ? -5.556 7.732 -4.213 1.00 0.00 19 ARG A O 2
ATOM 1765 N N . VAL A 1 20 ? -3.460 7.088 -3.707 1.00 0.00 20 VAL A N 2
ATOM 1766 C CA . VAL A 1 20 ? -3.461 7.737 -2.401 1.00 0.00 20 VAL A CA 2
ATOM 1767 C C . VAL A 1 20 ? -2.395 8.824 -2.318 1.00 0.00 20 VAL A C 2
ATOM 1768 O O . VAL A 1 20 ? -1.222 8.581 -2.605 1.00 0.00 20 VAL A O 2
ATOM 1781 N N . ILE A 1 21 ? -2.809 10.021 -1.916 1.00 0.00 21 ILE A N 2
ATOM 1782 C CA . ILE A 1 21 ? -1.889 11.146 -1.784 1.00 0.00 21 ILE A CA 2
ATOM 1783 C C . ILE A 1 21 ? -1.825 11.621 -0.338 1.00 0.00 21 ILE A C 2
ATOM 1784 O O . ILE A 1 21 ? -2.850 11.721 0.336 1.00 0.00 21 ILE A O 2
ATOM 1800 N N . MET A 1 22 ? -0.619 11.913 0.138 1.00 0.00 22 MET A N 2
ATOM 1801 C CA . MET A 1 22 ? -0.433 12.374 1.503 1.00 0.00 22 MET A CA 2
ATOM 1802 C C . MET A 1 22 ? 0.080 13.805 1.530 1.00 0.00 22 MET A C 2
ATOM 1803 O O . MET A 1 22 ? 0.869 14.211 0.674 1.00 0.00 22 MET A O 2
ATOM 1817 N N . THR A 1 23 ? -0.368 14.564 2.520 1.00 0.00 23 THR A N 2
ATOM 1818 C CA . THR A 1 23 ? 0.051 15.952 2.665 1.00 0.00 23 THR A CA 2
ATOM 1819 C C . THR A 1 23 ? 0.686 16.175 4.033 1.00 0.00 23 THR A C 2
ATOM 1820 O O . THR A 1 23 ? 0.123 16.853 4.892 1.00 0.00 23 THR A O 2
ATOM 1831 N N . THR A 1 24 ? 1.864 15.595 4.228 1.00 0.00 24 THR A N 2
ATOM 1832 C CA . THR A 1 24 ? 2.580 15.728 5.493 1.00 0.00 24 THR A CA 2
ATOM 1833 C C . THR A 1 24 ? 4.088 15.660 5.278 1.00 0.00 24 THR A C 2
ATOM 1834 O O . THR A 1 24 ? 4.565 14.987 4.364 1.00 0.00 24 THR A O 2
ATOM 1845 N N . LYS A 1 25 ? 4.833 16.358 6.129 1.00 0.00 25 LYS A N 2
ATOM 1846 C CA . LYS A 1 25 ? 6.289 16.373 6.035 1.00 0.00 25 LYS A CA 2
ATOM 1847 C C . LYS A 1 25 ? 6.916 15.313 6.940 1.00 0.00 25 LYS A C 2
ATOM 1848 O O . LYS A 1 25 ? 8.139 15.180 6.996 1.00 0.00 25 LYS A O 2
ATOM 1867 N N . ASP A 1 26 ? 6.075 14.562 7.648 1.00 0.00 26 ASP A N 2
ATOM 1868 C CA . ASP A 1 26 ? 6.556 13.518 8.546 1.00 0.00 26 ASP A CA 2
ATOM 1869 C C . ASP A 1 26 ? 6.114 12.141 8.062 1.00 0.00 26 ASP A C 2
ATOM 1870 O O . ASP A 1 26 ? 5.774 11.269 8.862 1.00 0.00 26 ASP A O 2
ATOM 1879 N N . THR A 1 27 ? 6.120 11.952 6.746 1.00 0.00 27 THR A N 2
ATOM 1880 C CA . THR A 1 27 ? 5.718 10.682 6.153 1.00 0.00 27 THR A CA 2
ATOM 1881 C C . THR A 1 27 ? 6.821 9.631 6.284 1.00 0.00 27 THR A C 2
ATOM 1882 O O . THR A 1 27 ? 6.627 8.471 5.920 1.00 0.00 27 THR A O 2
ATOM 1893 N N . SER A 1 28 ? 7.979 10.038 6.803 1.00 0.00 28 SER A N 2
ATOM 1894 C CA . SER A 1 28 ? 9.107 9.125 6.975 1.00 0.00 28 SER A CA 2
ATOM 1895 C C . SER A 1 28 ? 8.667 7.828 7.649 1.00 0.00 28 SER A C 2
ATOM 1896 O O . SER A 1 28 ? 9.242 6.766 7.408 1.00 0.00 28 SER A O 2
ATOM 1904 N N . THR A 1 29 ? 7.643 7.920 8.491 1.00 0.00 29 THR A N 2
ATOM 1905 C CA . THR A 1 29 ? 7.126 6.755 9.197 1.00 0.00 29 THR A CA 2
ATOM 1906 C C . THR A 1 29 ? 6.360 5.840 8.245 1.00 0.00 29 THR A C 2
ATOM 1907 O O . THR A 1 29 ? 6.544 4.623 8.252 1.00 0.00 29 THR A O 2
ATOM 1918 N N . LEU A 1 30 ? 5.502 6.436 7.424 1.00 0.00 30 LEU A N 2
ATOM 1919 C CA . LEU A 1 30 ? 4.711 5.674 6.466 1.00 0.00 30 LEU A CA 2
ATOM 1920 C C . LEU A 1 30 ? 5.570 5.226 5.288 1.00 0.00 30 LEU A C 2
ATOM 1921 O O . LEU A 1 30 ? 5.316 4.186 4.682 1.00 0.00 30 LEU A O 2
ATOM 1937 N N . LYS A 1 31 ? 6.588 6.018 4.970 1.00 0.00 31 LYS A N 2
ATOM 1938 C CA . LYS A 1 31 ? 7.487 5.701 3.865 1.00 0.00 31 LYS A CA 2
ATOM 1939 C C . LYS A 1 31 ? 8.131 4.334 4.062 1.00 0.00 31 LYS A C 2
ATOM 1940 O O . LYS A 1 31 ? 8.395 3.616 3.097 1.00 0.00 31 LYS A O 2
ATOM 1959 N N . GLU A 1 32 ? 8.382 3.975 5.319 1.00 0.00 32 GLU A N 2
ATOM 1960 C CA . GLU A 1 32 ? 8.992 2.690 5.637 1.00 0.00 32 GLU A CA 2
ATOM 1961 C C . GLU A 1 32 ? 7.929 1.604 5.778 1.00 0.00 32 GLU A C 2
ATOM 1962 O O . GLU A 1 32 ? 8.192 0.430 5.521 1.00 0.00 32 GLU A O 2
ATOM 1974 N N . LEU A 1 33 ? 6.729 2.007 6.182 1.00 0.00 33 LEU A N 2
ATOM 1975 C CA . LEU A 1 33 ? 5.627 1.067 6.350 1.00 0.00 33 LEU A CA 2
ATOM 1976 C C . LEU A 1 33 ? 5.127 0.569 4.997 1.00 0.00 33 LEU A C 2
ATOM 1977 O O . LEU A 1 33 ? 4.611 -0.543 4.888 1.00 0.00 33 LEU A O 2
ATOM 1993 N N . LEU A 1 34 ? 5.283 1.399 3.970 1.00 0.00 34 LEU A N 2
ATOM 1994 C CA . LEU A 1 34 ? 4.848 1.041 2.625 1.00 0.00 34 LEU A CA 2
ATOM 1995 C C . LEU A 1 34 ? 5.964 0.338 1.860 1.00 0.00 34 LEU A C 2
ATOM 1996 O O . LEU A 1 34 ? 5.709 -0.524 1.022 1.00 0.00 34 LEU A O 2
ATOM 2012 N N . GLU A 1 35 ? 7.203 0.715 2.157 1.00 0.00 35 GLU A N 2
ATOM 2013 C CA . GLU A 1 35 ? 8.362 0.123 1.497 1.00 0.00 35 GLU A CA 2
ATOM 2014 C C . GLU A 1 35 ? 8.738 -1.220 2.124 1.00 0.00 35 GLU A C 2
ATOM 2015 O O . GLU A 1 35 ? 9.597 -1.934 1.607 1.00 0.00 35 GLU A O 2
ATOM 2027 N N . THR A 1 36 ? 8.095 -1.561 3.239 1.00 0.00 36 THR A N 2
ATOM 2028 C CA . THR A 1 36 ? 8.373 -2.819 3.923 1.00 0.00 36 THR A CA 2
ATOM 2029 C C . THR A 1 36 ? 8.090 -4.008 3.009 1.00 0.00 36 THR A C 2
ATOM 2030 O O . THR A 1 36 ? 8.845 -4.979 2.985 1.00 0.00 36 THR A O 2
ATOM 2041 N N . TYR A 1 37 ? 6.998 -3.922 2.256 1.00 0.00 37 TYR A N 2
ATOM 2042 C CA . TYR A 1 37 ? 6.614 -4.990 1.339 1.00 0.00 37 TYR A CA 2
ATOM 2043 C C . TYR A 1 37 ? 6.414 -6.307 2.083 1.00 0.00 37 TYR A C 2
ATOM 2044 O O . TYR A 1 37 ? 6.876 -7.359 1.640 1.00 0.00 37 TYR A O 2
ATOM 2062 N N . GLN A 1 38 ? 5.721 -6.243 3.215 1.00 0.00 38 GLN A N 2
ATOM 2063 C CA . GLN A 1 38 ? 5.458 -7.431 4.018 1.00 0.00 38 GLN A CA 2
ATOM 2064 C C . GLN A 1 38 ? 4.607 -8.432 3.242 1.00 0.00 38 GLN A C 2
ATOM 2065 O O . GLN A 1 38 ? 4.883 -9.630 3.243 1.00 0.00 38 GLN A O 2
ATOM 2079 N N . ARG A 1 39 ? 3.573 -7.926 2.577 1.00 0.00 39 ARG A N 2
ATOM 2080 C CA . ARG A 1 39 ? 2.681 -8.770 1.792 1.00 0.00 39 ARG A CA 2
ATOM 2081 C C . ARG A 1 39 ? 2.851 -8.487 0.299 1.00 0.00 39 ARG A C 2
ATOM 2082 O O . ARG A 1 39 ? 3.505 -7.518 -0.083 1.00 0.00 39 ARG A O 2
ATOM 2103 N N . PRO A 1 40 ? 2.279 -9.341 -0.568 1.00 0.00 40 PRO A N 2
ATOM 2104 C CA . PRO A 1 40 ? 2.383 -9.181 -2.024 1.00 0.00 40 PRO A CA 2
ATOM 2105 C C . PRO A 1 40 ? 1.687 -7.916 -2.528 1.00 0.00 40 PRO A C 2
ATOM 2106 O O . PRO A 1 40 ? 0.707 -7.988 -3.270 1.00 0.00 40 PRO A O 2
ATOM 2117 N N . PHE A 1 41 ? 2.202 -6.758 -2.124 1.00 0.00 41 PHE A N 2
ATOM 2118 C CA . PHE A 1 41 ? 1.631 -5.482 -2.543 1.00 0.00 41 PHE A CA 2
ATOM 2119 C C . PHE A 1 41 ? 2.712 -4.565 -3.109 1.00 0.00 41 PHE A C 2
ATOM 2120 O O . PHE A 1 41 ? 3.836 -4.531 -2.608 1.00 0.00 41 PHE A O 2
ATOM 2137 N N . LYS A 1 42 ? 2.365 -3.821 -4.156 1.00 0.00 42 LYS A N 2
ATOM 2138 C CA . LYS A 1 42 ? 3.307 -2.907 -4.789 1.00 0.00 42 LYS A CA 2
ATOM 2139 C C . LYS A 1 42 ? 2.790 -1.474 -4.742 1.00 0.00 42 LYS A C 2
ATOM 2140 O O . LYS A 1 42 ? 1.622 -1.235 -4.437 1.00 0.00 42 LYS A O 2
ATOM 2159 N N . LEU A 1 43 ? 3.667 -0.524 -5.046 1.00 0.00 43 LEU A N 2
ATOM 2160 C CA . LEU A 1 43 ? 3.299 0.887 -5.040 1.00 0.00 43 LEU A CA 2
ATOM 2161 C C . LEU A 1 43 ? 3.936 1.624 -6.213 1.00 0.00 43 LEU A C 2
ATOM 2162 O O . LEU A 1 43 ? 5.109 1.414 -6.525 1.00 0.00 43 LEU A O 2
ATOM 2178 N N . GLU A 1 44 ? 3.160 2.490 -6.854 1.00 0.00 44 GLU A N 2
ATOM 2179 C CA . GLU A 1 44 ? 3.653 3.261 -7.986 1.00 0.00 44 GLU A CA 2
ATOM 2180 C C . GLU A 1 44 ? 3.919 4.704 -7.573 1.00 0.00 44 GLU A C 2
ATOM 2181 O O . GLU A 1 44 ? 3.026 5.551 -7.617 1.00 0.00 44 GLU A O 2
ATOM 2193 N N . PHE A 1 45 ? 5.154 4.973 -7.165 1.00 0.00 45 PHE A N 2
ATOM 2194 C CA . PHE A 1 45 ? 5.546 6.309 -6.732 1.00 0.00 45 PHE A CA 2
ATOM 2195 C C . PHE A 1 45 ? 5.346 7.325 -7.850 1.00 0.00 45 PHE A C 2
ATOM 2196 O O . PHE A 1 45 ? 6.014 7.268 -8.883 1.00 0.00 45 PHE A O 2
ATOM 2213 N N . LYS A 1 46 ? 4.424 8.256 -7.635 1.00 0.00 46 LYS A N 2
ATOM 2214 C CA . LYS A 1 46 ? 4.133 9.290 -8.622 1.00 0.00 46 LYS A CA 2
ATOM 2215 C C . LYS A 1 46 ? 5.267 10.308 -8.691 1.00 0.00 46 LYS A C 2
ATOM 2216 O O . LYS A 1 46 ? 5.590 10.822 -9.763 1.00 0.00 46 LYS A O 2
ATOM 2235 N N . ASN A 1 47 ? 5.867 10.596 -7.542 1.00 0.00 47 ASN A N 2
ATOM 2236 C CA . ASN A 1 47 ? 6.966 11.552 -7.469 1.00 0.00 47 ASN A CA 2
ATOM 2237 C C . ASN A 1 47 ? 8.198 10.919 -6.832 1.00 0.00 47 ASN A C 2
ATOM 2238 O O . ASN A 1 47 ? 8.217 9.719 -6.553 1.00 0.00 47 ASN A O 2
ATOM 2249 N N . THR A 1 48 ? 9.225 11.729 -6.604 1.00 0.00 48 THR A N 2
ATOM 2250 C CA . THR A 1 48 ? 10.461 11.245 -5.999 1.00 0.00 48 THR A CA 2
ATOM 2251 C C . THR A 1 48 ? 11.173 12.362 -5.245 1.00 0.00 48 THR A C 2
ATOM 2252 O O . THR A 1 48 ? 11.618 12.177 -4.112 1.00 0.00 48 THR A O 2
ATOM 2263 N N . SER A 1 49 ? 11.280 13.520 -5.884 1.00 0.00 49 SER A N 2
ATOM 2264 C CA . SER A 1 49 ? 11.939 14.671 -5.279 1.00 0.00 49 SER A CA 2
ATOM 2265 C C . SER A 1 49 ? 11.221 15.966 -5.645 1.00 0.00 49 SER A C 2
ATOM 2266 O O . SER A 1 49 ? 11.847 17.016 -5.784 1.00 0.00 49 SER A O 2
ATOM 2274 N N . LYS A 1 50 ? 9.903 15.883 -5.800 1.00 0.00 50 LYS A N 2
ATOM 2275 C CA . LYS A 1 50 ? 9.101 17.049 -6.149 1.00 0.00 50 LYS A CA 2
ATOM 2276 C C . LYS A 1 50 ? 9.100 18.068 -5.012 1.00 0.00 50 LYS A C 2
ATOM 2277 O O . LYS A 1 50 ? 9.450 19.230 -5.208 1.00 0.00 50 LYS A O 2
ATOM 2296 N N . ASN A 1 51 ? 8.705 17.620 -3.824 1.00 0.00 51 ASN A N 2
ATOM 2297 C CA . ASN A 1 51 ? 8.659 18.493 -2.657 1.00 0.00 51 ASN A CA 2
ATOM 2298 C C . ASN A 1 51 ? 7.702 19.658 -2.884 1.00 0.00 51 ASN A C 2
ATOM 2299 O O . ASN A 1 51 ? 8.121 20.753 -3.264 1.00 0.00 51 ASN A O 2
ATOM 2310 N N . ALA A 1 52 ? 6.418 19.417 -2.650 1.00 0.00 52 ALA A N 2
ATOM 2311 C CA . ALA A 1 52 ? 5.402 20.447 -2.828 1.00 0.00 52 ALA A CA 2
ATOM 2312 C C . ALA A 1 52 ? 4.304 20.332 -1.776 1.00 0.00 52 ALA A C 2
ATOM 2313 O O . ALA A 1 52 ? 3.188 20.814 -1.976 1.00 0.00 52 ALA A O 2
ATOM 2320 N N . LYS A 1 53 ? 4.625 19.690 -0.651 1.00 0.00 53 LYS A N 2
ATOM 2321 C CA . LYS A 1 53 ? 3.669 19.508 0.444 1.00 0.00 53 LYS A CA 2
ATOM 2322 C C . LYS A 1 53 ? 2.682 18.374 0.153 1.00 0.00 53 LYS A C 2
ATOM 2323 O O . LYS A 1 53 ? 1.882 18.008 1.014 1.00 0.00 53 LYS A O 2
ATOM 2342 N N . PHE A 1 54 ? 2.740 17.822 -1.056 1.00 0.00 54 PHE A N 2
ATOM 2343 C CA . PHE A 1 54 ? 1.847 16.735 -1.440 1.00 0.00 54 PHE A CA 2
ATOM 2344 C C . PHE A 1 54 ? 2.609 15.633 -2.161 1.00 0.00 54 PHE A C 2
ATOM 2345 O O . PHE A 1 54 ? 3.156 15.847 -3.242 1.00 0.00 54 PHE A O 2
ATOM 2362 N N . TYR A 1 55 ? 2.643 14.451 -1.554 1.00 0.00 55 TYR A N 2
ATOM 2363 C CA . TYR A 1 55 ? 3.338 13.317 -2.143 1.00 0.00 55 TYR A CA 2
ATOM 2364 C C . TYR A 1 55 ? 2.349 12.236 -2.561 1.00 0.00 55 TYR A C 2
ATOM 2365 O O . TYR A 1 55 ? 1.751 11.566 -1.720 1.00 0.00 55 TYR A O 2
ATOM 2383 N N . SER A 1 56 ? 2.184 12.073 -3.866 1.00 0.00 56 SER A N 2
ATOM 2384 C CA . SER A 1 56 ? 1.268 11.076 -4.406 1.00 0.00 56 SER A CA 2
ATOM 2385 C C . SER A 1 56 ? 1.922 9.699 -4.452 1.00 0.00 56 SER A C 2
ATOM 2386 O O . SER A 1 56 ? 3.111 9.574 -4.748 1.00 0.00 56 SER A O 2
ATOM 2394 N N . PHE A 1 57 ? 1.136 8.668 -4.160 1.00 0.00 57 PHE A N 2
ATOM 2395 C CA . PHE A 1 57 ? 1.635 7.296 -4.170 1.00 0.00 57 PHE A CA 2
ATOM 2396 C C . PHE A 1 57 ? 0.526 6.318 -4.540 1.00 0.00 57 PHE A C 2
ATOM 2397 O O . PHE A 1 57 ? -0.593 6.410 -4.034 1.00 0.00 57 PHE A O 2
ATOM 2414 N N . ASN A 1 58 ? 0.843 5.375 -5.424 1.00 0.00 58 ASN A N 2
ATOM 2415 C CA . ASN A 1 58 ? -0.130 4.378 -5.854 1.00 0.00 58 ASN A CA 2
ATOM 2416 C C . ASN A 1 58 ? 0.075 3.069 -5.101 1.00 0.00 58 ASN A C 2
ATOM 2417 O O . ASN A 1 58 ? 1.150 2.819 -4.558 1.00 0.00 58 ASN A O 2
ATOM 2428 N N . VAL A 1 59 ? -0.962 2.239 -5.067 1.00 0.00 59 VAL A N 2
ATOM 2429 C CA . VAL A 1 59 ? -0.889 0.959 -4.371 1.00 0.00 59 VAL A CA 2
ATOM 2430 C C . VAL A 1 59 ? -1.507 -0.161 -5.202 1.00 0.00 59 VAL A C 2
ATOM 2431 O O . VAL A 1 59 ? -2.718 -0.190 -5.421 1.00 0.00 59 VAL A O 2
ATOM 2444 N N . SER A 1 60 ? -0.667 -1.087 -5.655 1.00 0.00 60 SER A N 2
ATOM 2445 C CA . SER A 1 60 ? -1.129 -2.215 -6.454 1.00 0.00 60 SER A CA 2
ATOM 2446 C C . SER A 1 60 ? -1.122 -3.497 -5.629 1.00 0.00 60 SER A C 2
ATOM 2447 O O . SER A 1 60 ? -0.063 -4.058 -5.346 1.00 0.00 60 SER A O 2
ATOM 2455 N N . MET A 1 61 ? -2.308 -3.952 -5.238 1.00 0.00 61 MET A N 2
ATOM 2456 C CA . MET A 1 61 ? -2.435 -5.165 -4.438 1.00 0.00 61 MET A CA 2
ATOM 2457 C C . MET A 1 61 ? -3.448 -6.122 -5.058 1.00 0.00 61 MET A C 2
ATOM 2458 O O . MET A 1 61 ? -4.392 -5.698 -5.726 1.00 0.00 61 MET A O 2
ATOM 2472 N N . GLU A 1 62 ? -3.247 -7.415 -4.831 1.00 0.00 62 GLU A N 2
ATOM 2473 C CA . GLU A 1 62 ? -4.144 -8.433 -5.363 1.00 0.00 62 GLU A CA 2
ATOM 2474 C C . GLU A 1 62 ? -5.425 -8.508 -4.541 1.00 0.00 62 GLU A C 2
ATOM 2475 O O . GLU A 1 62 ? -5.456 -9.119 -3.473 1.00 0.00 62 GLU A O 2
ATOM 2487 N N . VAL A 1 63 ? -6.482 -7.880 -5.046 1.00 0.00 63 VAL A N 2
ATOM 2488 C CA . VAL A 1 63 ? -7.767 -7.875 -4.362 1.00 0.00 63 VAL A CA 2
ATOM 2489 C C . VAL A 1 63 ? -8.564 -9.132 -4.692 1.00 0.00 63 VAL A C 2
ATOM 2490 O O . VAL A 1 63 ? -8.544 -9.610 -5.825 1.00 0.00 63 VAL A O 2
ATOM 2503 N N . SER A 1 64 ? -9.264 -9.661 -3.694 1.00 0.00 64 SER A N 2
ATOM 2504 C CA . SER A 1 64 ? -10.071 -10.863 -3.875 1.00 0.00 64 SER A CA 2
ATOM 2505 C C . SER A 1 64 ? -11.557 -10.550 -3.722 1.00 0.00 64 SER A C 2
ATOM 2506 O O . SER A 1 64 ? -12.403 -11.182 -4.352 1.00 0.00 64 SER A O 2
ATOM 2514 N N . ASN A 1 65 ? -11.865 -9.569 -2.880 1.00 0.00 65 ASN A N 2
ATOM 2515 C CA . ASN A 1 65 ? -13.247 -9.170 -2.642 1.00 0.00 65 ASN A CA 2
ATOM 2516 C C . ASN A 1 65 ? -13.312 -7.982 -1.686 1.00 0.00 65 ASN A C 2
ATOM 2517 O O . ASN A 1 65 ? -12.283 -7.431 -1.296 1.00 0.00 65 ASN A O 2
ATOM 2528 N N . GLU A 1 66 ? -14.527 -7.594 -1.313 1.00 0.00 66 GLU A N 2
ATOM 2529 C CA . GLU A 1 66 ? -14.729 -6.469 -0.403 1.00 0.00 66 GLU A CA 2
ATOM 2530 C C . GLU A 1 66 ? -13.917 -6.648 0.878 1.00 0.00 66 GLU A C 2
ATOM 2531 O O . GLU A 1 66 ? -13.526 -5.670 1.516 1.00 0.00 66 GLU A O 2
ATOM 2543 N N . SER A 1 67 ? -13.667 -7.900 1.247 1.00 0.00 67 SER A N 2
ATOM 2544 C CA . SER A 1 67 ? -12.900 -8.205 2.451 1.00 0.00 67 SER A CA 2
ATOM 2545 C C . SER A 1 67 ? -11.537 -7.520 2.412 1.00 0.00 67 SER A C 2
ATOM 2546 O O . SER A 1 67 ? -11.227 -6.683 3.261 1.00 0.00 67 SER A O 2
ATOM 2554 N N . GLU A 1 68 ? -10.729 -7.877 1.421 1.00 0.00 68 GLU A N 2
ATOM 2555 C CA . GLU A 1 68 ? -9.401 -7.290 1.276 1.00 0.00 68 GLU A CA 2
ATOM 2556 C C . GLU A 1 68 ? -9.507 -5.791 1.027 1.00 0.00 68 GLU A C 2
ATOM 2557 O O . GLU A 1 68 ? -8.858 -4.995 1.702 1.00 0.00 68 GLU A O 2
ATOM 2569 N N . ARG A 1 69 ? -10.335 -5.415 0.053 1.00 0.00 69 ARG A N 2
ATOM 2570 C CA . ARG A 1 69 ? -10.535 -4.008 -0.298 1.00 0.00 69 ARG A CA 2
ATOM 2571 C C . ARG A 1 69 ? -10.655 -3.134 0.948 1.00 0.00 69 ARG A C 2
ATOM 2572 O O . ARG A 1 69 ? -10.089 -2.044 1.010 1.00 0.00 69 ARG A O 2
ATOM 2593 N N . ASN A 1 70 ? -11.393 -3.624 1.938 1.00 0.00 70 ASN A N 2
ATOM 2594 C CA . ASN A 1 70 ? -11.579 -2.888 3.183 1.00 0.00 70 ASN A CA 2
ATOM 2595 C C . ASN A 1 70 ? -10.272 -2.810 3.962 1.00 0.00 70 ASN A C 2
ATOM 2596 O O . ASN A 1 70 ? -9.986 -1.810 4.619 1.00 0.00 70 ASN A O 2
ATOM 2607 N N . GLU A 1 71 ? -9.479 -3.874 3.877 1.00 0.00 71 GLU A N 2
ATOM 2608 C CA . GLU A 1 71 ? -8.196 -3.928 4.567 1.00 0.00 71 GLU A CA 2
ATOM 2609 C C . GLU A 1 71 ? -7.149 -3.094 3.833 1.00 0.00 71 GLU A C 2
ATOM 2610 O O . GLU A 1 71 ? -6.352 -2.394 4.458 1.00 0.00 71 GLU A O 2
ATOM 2622 N N . ILE A 1 72 ? -7.157 -3.174 2.505 1.00 0.00 72 ILE A N 2
ATOM 2623 C CA . ILE A 1 72 ? -6.208 -2.424 1.691 1.00 0.00 72 ILE A CA 2
ATOM 2624 C C . ILE A 1 72 ? -6.400 -0.921 1.871 1.00 0.00 72 ILE A C 2
ATOM 2625 O O . ILE A 1 72 ? -5.456 -0.144 1.730 1.00 0.00 72 ILE A O 2
ATOM 2641 N N . PHE A 1 73 ? -7.630 -0.519 2.180 1.00 0.00 73 PHE A N 2
ATOM 2642 C CA . PHE A 1 73 ? -7.944 0.892 2.376 1.00 0.00 73 PHE A CA 2
ATOM 2643 C C . PHE A 1 73 ? -7.488 1.372 3.751 1.00 0.00 73 PHE A C 2
ATOM 2644 O O . PHE A 1 73 ? -6.776 2.368 3.866 1.00 0.00 73 PHE A O 2
ATOM 2661 N N . GLN A 1 74 ? -7.904 0.657 4.790 1.00 0.00 74 GLN A N 2
ATOM 2662 C CA . GLN A 1 74 ? -7.541 1.014 6.158 1.00 0.00 74 GLN A CA 2
ATOM 2663 C C . GLN A 1 74 ? -6.043 0.826 6.395 1.00 0.00 74 GLN A C 2
ATOM 2664 O O . GLN A 1 74 ? -5.455 1.492 7.248 1.00 0.00 74 GLN A O 2
ATOM 2678 N N . LYS A 1 75 ? -5.435 -0.082 5.640 1.00 0.00 75 LYS A N 2
ATOM 2679 C CA . LYS A 1 75 ? -4.008 -0.353 5.774 1.00 0.00 75 LYS A CA 2
ATOM 2680 C C . LYS A 1 75 ? -3.177 0.828 5.283 1.00 0.00 75 LYS A C 2
ATOM 2681 O O . LYS A 1 75 ? -2.226 1.246 5.942 1.00 0.00 75 LYS A O 2
ATOM 2700 N N . ILE A 1 76 ? -3.542 1.362 4.122 1.00 0.00 76 ILE A N 2
ATOM 2701 C CA . ILE A 1 76 ? -2.829 2.494 3.544 1.00 0.00 76 ILE A CA 2
ATOM 2702 C C . ILE A 1 76 ? -3.119 3.776 4.318 1.00 0.00 76 ILE A C 2
ATOM 2703 O O . ILE A 1 76 ? -2.253 4.640 4.456 1.00 0.00 76 ILE A O 2
ATOM 2719 N N . SER A 1 77 ? -4.343 3.892 4.822 1.00 0.00 77 SER A N 2
ATOM 2720 C CA . SER A 1 77 ? -4.747 5.067 5.584 1.00 0.00 77 SER A CA 2
ATOM 2721 C C . SER A 1 77 ? -4.643 4.803 7.082 1.00 0.00 77 SER A C 2
ATOM 2722 O O . SER A 1 77 ? -5.375 5.391 7.879 1.00 0.00 77 SER A O 2
ATOM 2730 N N . GLN A 1 78 ? -3.727 3.916 7.460 1.00 0.00 78 GLN A N 2
ATOM 2731 C CA . GLN A 1 78 ? -3.526 3.571 8.863 1.00 0.00 78 GLN A CA 2
ATOM 2732 C C . GLN A 1 78 ? -3.200 4.813 9.691 1.00 0.00 78 GLN A C 2
ATOM 2733 O O . GLN A 1 78 ? -3.863 5.094 10.689 1.00 0.00 78 GLN A O 2
ATOM 2747 N N . LEU A 1 79 ? -2.176 5.547 9.271 1.00 0.00 79 LEU A N 2
ATOM 2748 C CA . LEU A 1 79 ? -1.763 6.756 9.974 1.00 0.00 79 LEU A CA 2
ATOM 2749 C C . LEU A 1 79 ? -2.699 7.920 9.660 1.00 0.00 79 LEU A C 2
ATOM 2750 O O . LEU A 1 79 ? -3.701 7.752 8.965 1.00 0.00 79 LEU A O 2
ATOM 2766 N N . ASP A 1 80 ? -2.365 9.097 10.178 1.00 0.00 80 ASP A N 2
ATOM 2767 C CA . ASP A 1 80 ? -3.177 10.288 9.955 1.00 0.00 80 ASP A CA 2
ATOM 2768 C C . ASP A 1 80 ? -2.471 11.270 9.023 1.00 0.00 80 ASP A C 2
ATOM 2769 O O . ASP A 1 80 ? -2.693 12.478 9.095 1.00 0.00 80 ASP A O 2
ATOM 2778 N N . LYS A 1 81 ? -1.622 10.743 8.145 1.00 0.00 81 LYS A N 2
ATOM 2779 C CA . LYS A 1 81 ? -0.890 11.577 7.198 1.00 0.00 81 LYS A CA 2
ATOM 2780 C C . LYS A 1 81 ? -1.676 11.737 5.901 1.00 0.00 81 LYS A C 2
ATOM 2781 O O . LYS A 1 81 ? -2.087 12.842 5.545 1.00 0.00 81 LYS A O 2
ATOM 2800 N N . VAL A 1 82 ? -1.880 10.623 5.201 1.00 0.00 82 VAL A N 2
ATOM 2801 C CA . VAL A 1 82 ? -2.617 10.622 3.940 1.00 0.00 82 VAL A CA 2
ATOM 2802 C C . VAL A 1 82 ? -3.878 11.481 4.024 1.00 0.00 82 VAL A C 2
ATOM 2803 O O . VAL A 1 82 ? -4.538 11.533 5.062 1.00 0.00 82 VAL A O 2
ATOM 2816 N N . VAL A 1 83 ? -4.205 12.149 2.923 1.00 0.00 83 VAL A N 2
ATOM 2817 C CA . VAL A 1 83 ? -5.383 13.005 2.869 1.00 0.00 83 VAL A CA 2
ATOM 2818 C C . VAL A 1 83 ? -6.370 12.509 1.816 1.00 0.00 83 VAL A C 2
ATOM 2819 O O . VAL A 1 83 ? -7.557 12.343 2.093 1.00 0.00 83 VAL A O 2
ATOM 2832 N N . GLN A 1 84 ? -5.869 12.274 0.608 1.00 0.00 84 GLN A N 2
ATOM 2833 C CA . GLN A 1 84 ? -6.707 11.795 -0.485 1.00 0.00 84 GLN A CA 2
ATOM 2834 C C . GLN A 1 84 ? -6.462 10.314 -0.749 1.00 0.00 84 GLN A C 2
ATOM 2835 O O . GLN A 1 84 ? -5.401 9.927 -1.240 1.00 0.00 84 GLN A O 2
ATOM 2849 N N . THR A 1 85 ? -7.449 9.488 -0.417 1.00 0.00 85 THR A N 2
ATOM 2850 C CA . THR A 1 85 ? -7.340 8.048 -0.617 1.00 0.00 85 THR A CA 2
ATOM 2851 C C . THR A 1 85 ? -8.542 7.511 -1.388 1.00 0.00 85 THR A C 2
ATOM 2852 O O . THR A 1 85 ? -9.687 7.672 -0.964 1.00 0.00 85 THR A O 2
ATOM 2863 N N . LEU A 1 86 ? -8.274 6.874 -2.524 1.00 0.00 86 LEU A N 2
ATOM 2864 C CA . LEU A 1 86 ? -9.334 6.314 -3.354 1.00 0.00 86 LEU A CA 2
ATOM 2865 C C . LEU A 1 86 ? -9.619 4.866 -2.968 1.00 0.00 86 LEU A C 2
ATOM 2866 O O . LEU A 1 86 ? -10.809 4.490 -2.923 1.00 0.00 86 LEU A O 2
ATOM 2883 N N . MET A 1 1 ? -39.773 0.552 5.662 1.00 0.00 1 MET A N 3
ATOM 2884 C CA . MET A 1 1 ? -40.601 0.249 4.466 1.00 0.00 1 MET A CA 3
ATOM 2885 C C . MET A 1 1 ? -40.318 -1.158 3.942 1.00 0.00 1 MET A C 3
ATOM 2886 O O . MET A 1 1 ? -39.187 -1.639 4.012 1.00 0.00 1 MET A O 3
ATOM 2902 N N . PRO A 1 2 ? -41.347 -1.841 3.408 1.00 0.00 2 PRO A N 3
ATOM 2903 C CA . PRO A 1 2 ? -41.201 -3.197 2.875 1.00 0.00 2 PRO A CA 3
ATOM 2904 C C . PRO A 1 2 ? -40.496 -3.215 1.521 1.00 0.00 2 PRO A C 3
ATOM 2905 O O . PRO A 1 2 ? -41.059 -3.664 0.522 1.00 0.00 2 PRO A O 3
ATOM 2916 N N . SER A 1 3 ? -39.261 -2.724 1.496 1.00 0.00 3 SER A N 3
ATOM 2917 C CA . SER A 1 3 ? -38.481 -2.685 0.266 1.00 0.00 3 SER A CA 3
ATOM 2918 C C . SER A 1 3 ? -37.047 -2.242 0.545 1.00 0.00 3 SER A C 3
ATOM 2919 O O . SER A 1 3 ? -36.671 -1.104 0.263 1.00 0.00 3 SER A O 3
ATOM 2927 N N . ASP A 1 4 ? -36.252 -3.151 1.100 1.00 0.00 4 ASP A N 3
ATOM 2928 C CA . ASP A 1 4 ? -34.859 -2.854 1.417 1.00 0.00 4 ASP A CA 3
ATOM 2929 C C . ASP A 1 4 ? -33.975 -4.074 1.172 1.00 0.00 4 ASP A C 3
ATOM 2930 O O . ASP A 1 4 ? -33.701 -4.849 2.087 1.00 0.00 4 ASP A O 3
ATOM 2939 N N . SER A 1 5 ? -33.531 -4.235 -0.071 1.00 0.00 5 SER A N 3
ATOM 2940 C CA . SER A 1 5 ? -32.677 -5.359 -0.439 1.00 0.00 5 SER A CA 3
ATOM 2941 C C . SER A 1 5 ? -31.364 -4.868 -1.040 1.00 0.00 5 SER A C 3
ATOM 2942 O O . SER A 1 5 ? -30.287 -5.131 -0.505 1.00 0.00 5 SER A O 3
ATOM 2950 N N . LYS A 1 6 ? -31.461 -4.153 -2.157 1.00 0.00 6 LYS A N 3
ATOM 2951 C CA . LYS A 1 6 ? -30.282 -3.624 -2.832 1.00 0.00 6 LYS A CA 3
ATOM 2952 C C . LYS A 1 6 ? -29.341 -4.749 -3.249 1.00 0.00 6 LYS A C 3
ATOM 2953 O O . LYS A 1 6 ? -29.556 -5.912 -2.905 1.00 0.00 6 LYS A O 3
ATOM 2972 N N . LYS A 1 7 ? -28.296 -4.396 -3.991 1.00 0.00 7 LYS A N 3
ATOM 2973 C CA . LYS A 1 7 ? -27.320 -5.374 -4.454 1.00 0.00 7 LYS A CA 3
ATOM 2974 C C . LYS A 1 7 ? -25.896 -4.887 -4.191 1.00 0.00 7 LYS A C 3
ATOM 2975 O O . LYS A 1 7 ? -25.556 -3.747 -4.508 1.00 0.00 7 LYS A O 3
ATOM 2994 N N . PRO A 1 8 ? -25.039 -5.744 -3.605 1.00 0.00 8 PRO A N 3
ATOM 2995 C CA . PRO A 1 8 ? -23.648 -5.385 -3.305 1.00 0.00 8 PRO A CA 3
ATOM 2996 C C . PRO A 1 8 ? -22.858 -5.032 -4.561 1.00 0.00 8 PRO A C 3
ATOM 2997 O O . PRO A 1 8 ? -22.088 -4.073 -4.570 1.00 0.00 8 PRO A O 3
ATOM 3008 N N . THR A 1 9 ? -23.056 -5.817 -5.619 1.00 0.00 9 THR A N 3
ATOM 3009 C CA . THR A 1 9 ? -22.366 -5.597 -6.892 1.00 0.00 9 THR A CA 3
ATOM 3010 C C . THR A 1 9 ? -20.881 -5.301 -6.680 1.00 0.00 9 THR A C 3
ATOM 3011 O O . THR A 1 9 ? -20.411 -4.196 -6.952 1.00 0.00 9 THR A O 3
ATOM 3022 N N . ILE A 1 10 ? -20.150 -6.299 -6.195 1.00 0.00 10 ILE A N 3
ATOM 3023 C CA . ILE A 1 10 ? -18.720 -6.155 -5.947 1.00 0.00 10 ILE A CA 3
ATOM 3024 C C . ILE A 1 10 ? -17.993 -7.474 -6.181 1.00 0.00 10 ILE A C 3
ATOM 3025 O O . ILE A 1 10 ? -17.990 -8.355 -5.321 1.00 0.00 10 ILE A O 3
ATOM 3041 N N . ILE A 1 11 ? -17.371 -7.598 -7.347 1.00 0.00 11 ILE A N 3
ATOM 3042 C CA . ILE A 1 11 ? -16.632 -8.802 -7.690 1.00 0.00 11 ILE A CA 3
ATOM 3043 C C . ILE A 1 11 ? -15.450 -8.478 -8.594 1.00 0.00 11 ILE A C 3
ATOM 3044 O O . ILE A 1 11 ? -15.605 -8.314 -9.804 1.00 0.00 11 ILE A O 3
ATOM 3060 N N . TYR A 1 12 ? -14.267 -8.391 -7.997 1.00 0.00 12 TYR A N 3
ATOM 3061 C CA . TYR A 1 12 ? -13.051 -8.091 -8.745 1.00 0.00 12 TYR A CA 3
ATOM 3062 C C . TYR A 1 12 ? -11.843 -8.789 -8.125 1.00 0.00 12 TYR A C 3
ATOM 3063 O O . TYR A 1 12 ? -11.172 -8.233 -7.260 1.00 0.00 12 TYR A O 3
ATOM 3081 N N . PRO A 1 13 ? -11.551 -10.026 -8.557 1.00 0.00 13 PRO A N 3
ATOM 3082 C CA . PRO A 1 13 ? -10.432 -10.795 -8.041 1.00 0.00 13 PRO A CA 3
ATOM 3083 C C . PRO A 1 13 ? -9.153 -10.583 -8.849 1.00 0.00 13 PRO A C 3
ATOM 3084 O O . PRO A 1 13 ? -8.679 -11.493 -9.529 1.00 0.00 13 PRO A O 3
ATOM 3095 N N . CYS A 1 14 ? -8.602 -9.377 -8.767 1.00 0.00 14 CYS A N 3
ATOM 3096 C CA . CYS A 1 14 ? -7.378 -9.047 -9.489 1.00 0.00 14 CYS A CA 3
ATOM 3097 C C . CYS A 1 14 ? -6.621 -7.922 -8.790 1.00 0.00 14 CYS A C 3
ATOM 3098 O O . CYS A 1 14 ? -7.065 -7.405 -7.764 1.00 0.00 14 CYS A O 3
ATOM 3106 N N . LEU A 1 15 ? -5.475 -7.550 -9.349 1.00 0.00 15 LEU A N 3
ATOM 3107 C CA . LEU A 1 15 ? -4.656 -6.486 -8.779 1.00 0.00 15 LEU A CA 3
ATOM 3108 C C . LEU A 1 15 ? -5.334 -5.129 -8.948 1.00 0.00 15 LEU A C 3
ATOM 3109 O O . LEU A 1 15 ? -5.462 -4.623 -10.061 1.00 0.00 15 LEU A O 3
ATOM 3125 N N . TRP A 1 16 ? -5.765 -4.548 -7.833 1.00 0.00 16 TRP A N 3
ATOM 3126 C CA . TRP A 1 16 ? -6.429 -3.251 -7.856 1.00 0.00 16 TRP A CA 3
ATOM 3127 C C . TRP A 1 16 ? -5.489 -2.147 -7.382 1.00 0.00 16 TRP A C 3
ATOM 3128 O O . TRP A 1 16 ? -4.774 -2.311 -6.392 1.00 0.00 16 TRP A O 3
ATOM 3149 N N . ASP A 1 17 ? -5.495 -1.025 -8.094 1.00 0.00 17 ASP A N 3
ATOM 3150 C CA . ASP A 1 17 ? -4.644 0.107 -7.744 1.00 0.00 17 ASP A CA 3
ATOM 3151 C C . ASP A 1 17 ? -5.392 1.089 -6.848 1.00 0.00 17 ASP A C 3
ATOM 3152 O O . ASP A 1 17 ? -6.582 1.334 -7.040 1.00 0.00 17 ASP A O 3
ATOM 3161 N N . TYR A 1 18 ? -4.688 1.647 -5.869 1.00 0.00 18 TYR A N 3
ATOM 3162 C CA . TYR A 1 18 ? -5.291 2.601 -4.945 1.00 0.00 18 TYR A CA 3
ATOM 3163 C C . TYR A 1 18 ? -4.484 3.894 -4.893 1.00 0.00 18 TYR A C 3
ATOM 3164 O O . TYR A 1 18 ? -3.379 3.927 -4.353 1.00 0.00 18 TYR A O 3
ATOM 3182 N N . ARG A 1 19 ? -5.048 4.958 -5.458 1.00 0.00 19 ARG A N 3
ATOM 3183 C CA . ARG A 1 19 ? -4.384 6.256 -5.474 1.00 0.00 19 ARG A CA 3
ATOM 3184 C C . ARG A 1 19 ? -4.509 6.940 -4.117 1.00 0.00 19 ARG A C 3
ATOM 3185 O O . ARG A 1 19 ? -5.545 7.526 -3.799 1.00 0.00 19 ARG A O 3
ATOM 3206 N N . VAL A 1 20 ? -3.452 6.858 -3.317 1.00 0.00 20 VAL A N 3
ATOM 3207 C CA . VAL A 1 20 ? -3.445 7.463 -1.991 1.00 0.00 20 VAL A CA 3
ATOM 3208 C C . VAL A 1 20 ? -2.405 8.574 -1.893 1.00 0.00 20 VAL A C 3
ATOM 3209 O O . VAL A 1 20 ? -1.208 8.331 -2.048 1.00 0.00 20 VAL A O 3
ATOM 3222 N N . ILE A 1 21 ? -2.868 9.792 -1.628 1.00 0.00 21 ILE A N 3
ATOM 3223 C CA . ILE A 1 21 ? -1.973 10.937 -1.503 1.00 0.00 21 ILE A CA 3
ATOM 3224 C C . ILE A 1 21 ? -1.963 11.468 -0.075 1.00 0.00 21 ILE A C 3
ATOM 3225 O O . ILE A 1 21 ? -3.010 11.595 0.558 1.00 0.00 21 ILE A O 3
ATOM 3241 N N . MET A 1 22 ? -0.772 11.777 0.430 1.00 0.00 22 MET A N 3
ATOM 3242 C CA . MET A 1 22 ? -0.628 12.293 1.780 1.00 0.00 22 MET A CA 3
ATOM 3243 C C . MET A 1 22 ? -0.136 13.733 1.755 1.00 0.00 22 MET A C 3
ATOM 3244 O O . MET A 1 22 ? 0.649 14.117 0.887 1.00 0.00 22 MET A O 3
ATOM 3258 N N . THR A 1 23 ? -0.600 14.525 2.711 1.00 0.00 23 THR A N 3
ATOM 3259 C CA . THR A 1 23 ? -0.204 15.925 2.798 1.00 0.00 23 THR A CA 3
ATOM 3260 C C . THR A 1 23 ? 0.414 16.227 4.159 1.00 0.00 23 THR A C 3
ATOM 3261 O O . THR A 1 23 ? -0.172 16.931 4.982 1.00 0.00 23 THR A O 3
ATOM 3272 N N . THR A 1 24 ? 1.604 15.686 4.390 1.00 0.00 24 THR A N 3
ATOM 3273 C CA . THR A 1 24 ? 2.306 15.894 5.652 1.00 0.00 24 THR A CA 3
ATOM 3274 C C . THR A 1 24 ? 3.804 16.061 5.422 1.00 0.00 24 THR A C 3
ATOM 3275 O O . THR A 1 24 ? 4.310 15.796 4.332 1.00 0.00 24 THR A O 3
ATOM 3286 N N . LYS A 1 25 ? 4.508 16.503 6.460 1.00 0.00 25 LYS A N 3
ATOM 3287 C CA . LYS A 1 25 ? 5.950 16.708 6.375 1.00 0.00 25 LYS A CA 3
ATOM 3288 C C . LYS A 1 25 ? 6.711 15.582 7.071 1.00 0.00 25 LYS A C 3
ATOM 3289 O O . LYS A 1 25 ? 7.926 15.455 6.911 1.00 0.00 25 LYS A O 3
ATOM 3308 N N . ASP A 1 26 ? 5.996 14.769 7.841 1.00 0.00 26 ASP A N 3
ATOM 3309 C CA . ASP A 1 26 ? 6.612 13.659 8.556 1.00 0.00 26 ASP A CA 3
ATOM 3310 C C . ASP A 1 26 ? 6.190 12.323 7.957 1.00 0.00 26 ASP A C 3
ATOM 3311 O O . ASP A 1 26 ? 5.917 11.363 8.678 1.00 0.00 26 ASP A O 3
ATOM 3320 N N . THR A 1 27 ? 6.141 12.267 6.629 1.00 0.00 27 THR A N 3
ATOM 3321 C CA . THR A 1 27 ? 5.751 11.047 5.929 1.00 0.00 27 THR A CA 3
ATOM 3322 C C . THR A 1 27 ? 6.899 10.039 5.889 1.00 0.00 27 THR A C 3
ATOM 3323 O O . THR A 1 27 ? 6.729 8.914 5.417 1.00 0.00 27 THR A O 3
ATOM 3334 N N . SER A 1 28 ? 8.070 10.441 6.385 1.00 0.00 28 SER A N 3
ATOM 3335 C CA . SER A 1 28 ? 9.237 9.565 6.402 1.00 0.00 28 SER A CA 3
ATOM 3336 C C . SER A 1 28 ? 8.892 8.204 7.002 1.00 0.00 28 SER A C 3
ATOM 3337 O O . SER A 1 28 ? 9.389 7.171 6.554 1.00 0.00 28 SER A O 3
ATOM 3345 N N . THR A 1 29 ? 8.033 8.213 8.017 1.00 0.00 29 THR A N 3
ATOM 3346 C CA . THR A 1 29 ? 7.616 6.982 8.675 1.00 0.00 29 THR A CA 3
ATOM 3347 C C . THR A 1 29 ? 6.712 6.158 7.766 1.00 0.00 29 THR A C 3
ATOM 3348 O O . THR A 1 29 ? 6.660 4.933 7.867 1.00 0.00 29 THR A O 3
ATOM 3359 N N . LEU A 1 30 ? 5.997 6.841 6.875 1.00 0.00 30 LEU A N 3
ATOM 3360 C CA . LEU A 1 30 ? 5.093 6.173 5.946 1.00 0.00 30 LEU A CA 3
ATOM 3361 C C . LEU A 1 30 ? 5.868 5.545 4.792 1.00 0.00 30 LEU A C 3
ATOM 3362 O O . LEU A 1 30 ? 5.516 4.470 4.308 1.00 0.00 30 LEU A O 3
ATOM 3378 N N . LYS A 1 31 ? 6.924 6.225 4.356 1.00 0.00 31 LYS A N 3
ATOM 3379 C CA . LYS A 1 31 ? 7.750 5.734 3.259 1.00 0.00 31 LYS A CA 3
ATOM 3380 C C . LYS A 1 31 ? 8.416 4.412 3.627 1.00 0.00 31 LYS A C 3
ATOM 3381 O O . LYS A 1 31 ? 8.653 3.566 2.766 1.00 0.00 31 LYS A O 3
ATOM 3400 N N . GLU A 1 32 ? 8.715 4.242 4.912 1.00 0.00 32 GLU A N 3
ATOM 3401 C CA . GLU A 1 32 ? 9.354 3.023 5.393 1.00 0.00 32 GLU A CA 3
ATOM 3402 C C . GLU A 1 32 ? 8.324 1.921 5.625 1.00 0.00 32 GLU A C 3
ATOM 3403 O O . GLU A 1 32 ? 8.634 0.735 5.509 1.00 0.00 32 GLU A O 3
ATOM 3415 N N . LEU A 1 33 ? 7.101 2.320 5.950 1.00 0.00 33 LEU A N 3
ATOM 3416 C CA . LEU A 1 33 ? 6.027 1.366 6.199 1.00 0.00 33 LEU A CA 3
ATOM 3417 C C . LEU A 1 33 ? 5.552 0.732 4.895 1.00 0.00 33 LEU A C 3
ATOM 3418 O O . LEU A 1 33 ? 5.218 -0.453 4.855 1.00 0.00 33 LEU A O 3
ATOM 3434 N N . LEU A 1 34 ? 5.525 1.527 3.831 1.00 0.00 34 LEU A N 3
ATOM 3435 C CA . LEU A 1 34 ? 5.092 1.044 2.525 1.00 0.00 34 LEU A CA 3
ATOM 3436 C C . LEU A 1 34 ? 6.192 0.225 1.855 1.00 0.00 34 LEU A C 3
ATOM 3437 O O . LEU A 1 34 ? 5.913 -0.696 1.087 1.00 0.00 34 LEU A O 3
ATOM 3453 N N . GLU A 1 35 ? 7.441 0.567 2.153 1.00 0.00 35 GLU A N 3
ATOM 3454 C CA . GLU A 1 35 ? 8.585 -0.135 1.580 1.00 0.00 35 GLU A CA 3
ATOM 3455 C C . GLU A 1 35 ? 8.847 -1.458 2.303 1.00 0.00 35 GLU A C 3
ATOM 3456 O O . GLU A 1 35 ? 9.718 -2.229 1.901 1.00 0.00 35 GLU A O 3
ATOM 3468 N N . THR A 1 36 ? 8.092 -1.715 3.370 1.00 0.00 36 THR A N 3
ATOM 3469 C CA . THR A 1 36 ? 8.252 -2.945 4.142 1.00 0.00 36 THR A CA 3
ATOM 3470 C C . THR A 1 36 ? 8.172 -4.176 3.243 1.00 0.00 36 THR A C 3
ATOM 3471 O O . THR A 1 36 ? 9.007 -5.077 3.331 1.00 0.00 36 THR A O 3
ATOM 3482 N N . TYR A 1 37 ? 7.164 -4.208 2.378 1.00 0.00 37 TYR A N 3
ATOM 3483 C CA . TYR A 1 37 ? 6.977 -5.330 1.462 1.00 0.00 37 TYR A CA 3
ATOM 3484 C C . TYR A 1 37 ? 6.725 -6.624 2.232 1.00 0.00 37 TYR A C 3
ATOM 3485 O O . TYR A 1 37 ? 7.134 -7.701 1.801 1.00 0.00 37 TYR A O 3
ATOM 3503 N N . GLN A 1 38 ? 6.050 -6.508 3.371 1.00 0.00 38 GLN A N 3
ATOM 3504 C CA . GLN A 1 38 ? 5.744 -7.669 4.199 1.00 0.00 38 GLN A CA 3
ATOM 3505 C C . GLN A 1 38 ? 4.857 -8.656 3.449 1.00 0.00 38 GLN A C 3
ATOM 3506 O O . GLN A 1 38 ? 5.109 -9.862 3.454 1.00 0.00 38 GLN A O 3
ATOM 3520 N N . ARG A 1 39 ? 3.820 -8.136 2.801 1.00 0.00 39 ARG A N 3
ATOM 3521 C CA . ARG A 1 39 ? 2.894 -8.971 2.042 1.00 0.00 39 ARG A CA 3
ATOM 3522 C C . ARG A 1 39 ? 3.074 -8.743 0.542 1.00 0.00 39 ARG A C 3
ATOM 3523 O O . ARG A 1 39 ? 3.743 -7.797 0.127 1.00 0.00 39 ARG A O 3
ATOM 3544 N N . PRO A 1 40 ? 2.480 -9.613 -0.295 1.00 0.00 40 PRO A N 3
ATOM 3545 C CA . PRO A 1 40 ? 2.582 -9.500 -1.754 1.00 0.00 40 PRO A CA 3
ATOM 3546 C C . PRO A 1 40 ? 1.855 -8.272 -2.294 1.00 0.00 40 PRO A C 3
ATOM 3547 O O . PRO A 1 40 ? 0.889 -8.391 -3.049 1.00 0.00 40 PRO A O 3
ATOM 3558 N N . PHE A 1 41 ? 2.329 -7.093 -1.906 1.00 0.00 41 PHE A N 3
ATOM 3559 C CA . PHE A 1 41 ? 1.728 -5.842 -2.354 1.00 0.00 41 PHE A CA 3
ATOM 3560 C C . PHE A 1 41 ? 2.793 -4.896 -2.904 1.00 0.00 41 PHE A C 3
ATOM 3561 O O . PHE A 1 41 ? 3.934 -4.893 -2.440 1.00 0.00 41 PHE A O 3
ATOM 3578 N N . LYS A 1 42 ? 2.414 -4.095 -3.893 1.00 0.00 42 LYS A N 3
ATOM 3579 C CA . LYS A 1 42 ? 3.337 -3.146 -4.503 1.00 0.00 42 LYS A CA 3
ATOM 3580 C C . LYS A 1 42 ? 2.769 -1.732 -4.455 1.00 0.00 42 LYS A C 3
ATOM 3581 O O . LYS A 1 42 ? 1.593 -1.534 -4.158 1.00 0.00 42 LYS A O 3
ATOM 3600 N N . LEU A 1 43 ? 3.616 -0.750 -4.747 1.00 0.00 43 LEU A N 3
ATOM 3601 C CA . LEU A 1 43 ? 3.196 0.646 -4.736 1.00 0.00 43 LEU A CA 3
ATOM 3602 C C . LEU A 1 43 ? 3.818 1.410 -5.900 1.00 0.00 43 LEU A C 3
ATOM 3603 O O . LEU A 1 43 ? 5.018 1.308 -6.152 1.00 0.00 43 LEU A O 3
ATOM 3619 N N . GLU A 1 44 ? 2.995 2.182 -6.603 1.00 0.00 44 GLU A N 3
ATOM 3620 C CA . GLU A 1 44 ? 3.471 2.967 -7.735 1.00 0.00 44 GLU A CA 3
ATOM 3621 C C . GLU A 1 44 ? 3.749 4.406 -7.311 1.00 0.00 44 GLU A C 3
ATOM 3622 O O . GLU A 1 44 ? 2.847 5.242 -7.281 1.00 0.00 44 GLU A O 3
ATOM 3634 N N . PHE A 1 45 ? 5.006 4.683 -6.981 1.00 0.00 45 PHE A N 3
ATOM 3635 C CA . PHE A 1 45 ? 5.412 6.017 -6.553 1.00 0.00 45 PHE A CA 3
ATOM 3636 C C . PHE A 1 45 ? 5.131 7.048 -7.639 1.00 0.00 45 PHE A C 3
ATOM 3637 O O . PHE A 1 45 ? 5.676 6.969 -8.740 1.00 0.00 45 PHE A O 3
ATOM 3654 N N . LYS A 1 46 ? 4.277 8.015 -7.321 1.00 0.00 46 LYS A N 3
ATOM 3655 C CA . LYS A 1 46 ? 3.923 9.066 -8.268 1.00 0.00 46 LYS A CA 3
ATOM 3656 C C . LYS A 1 46 ? 5.004 10.143 -8.309 1.00 0.00 46 LYS A C 3
ATOM 3657 O O . LYS A 1 46 ? 5.252 10.748 -9.352 1.00 0.00 46 LYS A O 3
ATOM 3676 N N . ASN A 1 47 ? 5.641 10.375 -7.167 1.00 0.00 47 ASN A N 3
ATOM 3677 C CA . ASN A 1 47 ? 6.695 11.378 -7.069 1.00 0.00 47 ASN A CA 3
ATOM 3678 C C . ASN A 1 47 ? 7.937 10.795 -6.403 1.00 0.00 47 ASN A C 3
ATOM 3679 O O . ASN A 1 47 ? 7.914 9.672 -5.902 1.00 0.00 47 ASN A O 3
ATOM 3690 N N . THR A 1 48 ? 9.020 11.565 -6.404 1.00 0.00 48 THR A N 3
ATOM 3691 C CA . THR A 1 48 ? 10.271 11.122 -5.800 1.00 0.00 48 THR A CA 3
ATOM 3692 C C . THR A 1 48 ? 10.832 12.184 -4.861 1.00 0.00 48 THR A C 3
ATOM 3693 O O . THR A 1 48 ? 11.266 11.880 -3.750 1.00 0.00 48 THR A O 3
ATOM 3704 N N . SER A 1 49 ? 10.817 13.431 -5.315 1.00 0.00 49 SER A N 3
ATOM 3705 C CA . SER A 1 49 ? 11.322 14.542 -4.520 1.00 0.00 49 SER A CA 3
ATOM 3706 C C . SER A 1 49 ? 10.726 15.865 -4.992 1.00 0.00 49 SER A C 3
ATOM 3707 O O . SER A 1 49 ? 11.375 16.908 -4.924 1.00 0.00 49 SER A O 3
ATOM 3715 N N . LYS A 1 50 ? 9.488 15.813 -5.471 1.00 0.00 50 LYS A N 3
ATOM 3716 C CA . LYS A 1 50 ? 8.804 17.006 -5.955 1.00 0.00 50 LYS A CA 3
ATOM 3717 C C . LYS A 1 50 ? 8.626 18.023 -4.833 1.00 0.00 50 LYS A C 3
ATOM 3718 O O . LYS A 1 50 ? 8.837 19.221 -5.028 1.00 0.00 50 LYS A O 3
ATOM 3737 N N . ASN A 1 51 ? 8.236 17.541 -3.656 1.00 0.00 51 ASN A N 3
ATOM 3738 C CA . ASN A 1 51 ? 8.029 18.411 -2.505 1.00 0.00 51 ASN A CA 3
ATOM 3739 C C . ASN A 1 51 ? 6.965 19.465 -2.807 1.00 0.00 51 ASN A C 3
ATOM 3740 O O . ASN A 1 51 ? 7.146 20.647 -2.518 1.00 0.00 51 ASN A O 3
ATOM 3751 N N . ALA A 1 52 ? 5.857 19.024 -3.394 1.00 0.00 52 ALA A N 3
ATOM 3752 C CA . ALA A 1 52 ? 4.765 19.928 -3.737 1.00 0.00 52 ALA A CA 3
ATOM 3753 C C . ALA A 1 52 ? 3.692 19.944 -2.652 1.00 0.00 52 ALA A C 3
ATOM 3754 O O . ALA A 1 52 ? 2.559 20.355 -2.902 1.00 0.00 52 ALA A O 3
ATOM 3761 N N . LYS A 1 53 ? 4.056 19.498 -1.447 1.00 0.00 53 LYS A N 3
ATOM 3762 C CA . LYS A 1 53 ? 3.131 19.459 -0.309 1.00 0.00 53 LYS A CA 3
ATOM 3763 C C . LYS A 1 53 ? 2.305 18.172 -0.299 1.00 0.00 53 LYS A C 3
ATOM 3764 O O . LYS A 1 53 ? 2.015 17.624 0.765 1.00 0.00 53 LYS A O 3
ATOM 3783 N N . PHE A 1 54 ? 1.925 17.692 -1.481 1.00 0.00 54 PHE A N 3
ATOM 3784 C CA . PHE A 1 54 ? 1.133 16.472 -1.588 1.00 0.00 54 PHE A CA 3
ATOM 3785 C C . PHE A 1 54 ? 1.970 15.325 -2.129 1.00 0.00 54 PHE A C 3
ATOM 3786 O O . PHE A 1 54 ? 2.488 15.391 -3.245 1.00 0.00 54 PHE A O 3
ATOM 3803 N N . TYR A 1 55 ? 2.094 14.272 -1.334 1.00 0.00 55 TYR A N 3
ATOM 3804 C CA . TYR A 1 55 ? 2.863 13.105 -1.737 1.00 0.00 55 TYR A CA 3
ATOM 3805 C C . TYR A 1 55 ? 1.942 12.030 -2.300 1.00 0.00 55 TYR A C 3
ATOM 3806 O O . TYR A 1 55 ? 1.172 11.410 -1.567 1.00 0.00 55 TYR A O 3
ATOM 3824 N N . SER A 1 56 ? 2.024 11.824 -3.608 1.00 0.00 56 SER A N 3
ATOM 3825 C CA . SER A 1 56 ? 1.192 10.830 -4.277 1.00 0.00 56 SER A CA 3
ATOM 3826 C C . SER A 1 56 ? 1.869 9.463 -4.305 1.00 0.00 56 SER A C 3
ATOM 3827 O O . SER A 1 56 ? 3.039 9.343 -4.665 1.00 0.00 56 SER A O 3
ATOM 3835 N N . PHE A 1 57 ? 1.115 8.433 -3.924 1.00 0.00 57 PHE A N 3
ATOM 3836 C CA . PHE A 1 57 ? 1.630 7.068 -3.909 1.00 0.00 57 PHE A CA 3
ATOM 3837 C C . PHE A 1 57 ? 0.515 6.073 -4.222 1.00 0.00 57 PHE A C 3
ATOM 3838 O O . PHE A 1 57 ? -0.570 6.145 -3.648 1.00 0.00 57 PHE A O 3
ATOM 3855 N N . ASN A 1 58 ? 0.787 5.150 -5.139 1.00 0.00 58 ASN A N 3
ATOM 3856 C CA . ASN A 1 58 ? -0.202 4.149 -5.526 1.00 0.00 58 ASN A CA 3
ATOM 3857 C C . ASN A 1 58 ? 0.017 2.839 -4.774 1.00 0.00 58 ASN A C 3
ATOM 3858 O O . ASN A 1 58 ? 1.075 2.620 -4.185 1.00 0.00 58 ASN A O 3
ATOM 3869 N N . VAL A 1 59 ? -0.994 1.975 -4.799 1.00 0.00 59 VAL A N 3
ATOM 3870 C CA . VAL A 1 59 ? -0.916 0.686 -4.120 1.00 0.00 59 VAL A CA 3
ATOM 3871 C C . VAL A 1 59 ? -1.523 -0.424 -4.971 1.00 0.00 59 VAL A C 3
ATOM 3872 O O . VAL A 1 59 ? -2.723 -0.421 -5.247 1.00 0.00 59 VAL A O 3
ATOM 3885 N N . SER A 1 60 ? -0.688 -1.371 -5.384 1.00 0.00 60 SER A N 3
ATOM 3886 C CA . SER A 1 60 ? -1.142 -2.490 -6.202 1.00 0.00 60 SER A CA 3
ATOM 3887 C C . SER A 1 60 ? -1.121 -3.790 -5.404 1.00 0.00 60 SER A C 3
ATOM 3888 O O . SER A 1 60 ? -0.064 -4.388 -5.199 1.00 0.00 60 SER A O 3
ATOM 3896 N N . MET A 1 61 ? -2.296 -4.223 -4.960 1.00 0.00 61 MET A N 3
ATOM 3897 C CA . MET A 1 61 ? -2.415 -5.454 -4.184 1.00 0.00 61 MET A CA 3
ATOM 3898 C C . MET A 1 61 ? -3.456 -6.382 -4.802 1.00 0.00 61 MET A C 3
ATOM 3899 O O . MET A 1 61 ? -4.445 -5.927 -5.378 1.00 0.00 61 MET A O 3
ATOM 3913 N N . GLU A 1 62 ? -3.228 -7.685 -4.681 1.00 0.00 62 GLU A N 3
ATOM 3914 C CA . GLU A 1 62 ? -4.147 -8.676 -5.227 1.00 0.00 62 GLU A CA 3
ATOM 3915 C C . GLU A 1 62 ? -5.454 -8.698 -4.443 1.00 0.00 62 GLU A C 3
ATOM 3916 O O . GLU A 1 62 ? -5.537 -9.297 -3.370 1.00 0.00 62 GLU A O 3
ATOM 3928 N N . VAL A 1 63 ? -6.475 -8.043 -4.986 1.00 0.00 63 VAL A N 3
ATOM 3929 C CA . VAL A 1 63 ? -7.780 -7.988 -4.339 1.00 0.00 63 VAL A CA 3
ATOM 3930 C C . VAL A 1 63 ? -8.673 -9.125 -4.823 1.00 0.00 63 VAL A C 3
ATOM 3931 O O . VAL A 1 63 ? -8.622 -9.513 -5.989 1.00 0.00 63 VAL A O 3
ATOM 3944 N N . SER A 1 64 ? -9.489 -9.655 -3.918 1.00 0.00 64 SER A N 3
ATOM 3945 C CA . SER A 1 64 ? -10.394 -10.751 -4.250 1.00 0.00 64 SER A CA 3
ATOM 3946 C C . SER A 1 64 ? -11.852 -10.311 -4.143 1.00 0.00 64 SER A C 3
ATOM 3947 O O . SER A 1 64 ? -12.731 -10.882 -4.791 1.00 0.00 64 SER A O 3
ATOM 3955 N N . ASN A 1 65 ? -12.108 -9.297 -3.319 1.00 0.00 65 ASN A N 3
ATOM 3956 C CA . ASN A 1 65 ? -13.462 -8.790 -3.130 1.00 0.00 65 ASN A CA 3
ATOM 3957 C C . ASN A 1 65 ? -13.468 -7.577 -2.200 1.00 0.00 65 ASN A C 3
ATOM 3958 O O . ASN A 1 65 ? -12.417 -7.126 -1.747 1.00 0.00 65 ASN A O 3
ATOM 3969 N N . GLU A 1 66 ? -14.660 -7.057 -1.921 1.00 0.00 66 GLU A N 3
ATOM 3970 C CA . GLU A 1 66 ? -14.807 -5.897 -1.046 1.00 0.00 66 GLU A CA 3
ATOM 3971 C C . GLU A 1 66 ? -14.135 -6.137 0.302 1.00 0.00 66 GLU A C 3
ATOM 3972 O O . GLU A 1 66 ? -13.572 -5.218 0.898 1.00 0.00 66 GLU A O 3
ATOM 3984 N N . SER A 1 67 ? -14.200 -7.376 0.780 1.00 0.00 67 SER A N 3
ATOM 3985 C CA . SER A 1 67 ? -13.599 -7.737 2.060 1.00 0.00 67 SER A CA 3
ATOM 3986 C C . SER A 1 67 ? -12.150 -7.265 2.137 1.00 0.00 67 SER A C 3
ATOM 3987 O O . SER A 1 67 ? -11.760 -6.573 3.079 1.00 0.00 67 SER A O 3
ATOM 3995 N N . GLU A 1 68 ? -11.356 -7.634 1.136 1.00 0.00 68 GLU A N 3
ATOM 3996 C CA . GLU A 1 68 ? -9.954 -7.237 1.098 1.00 0.00 68 GLU A CA 3
ATOM 3997 C C . GLU A 1 68 ? -9.838 -5.726 0.959 1.00 0.00 68 GLU A C 3
ATOM 3998 O O . GLU A 1 68 ? -9.174 -5.070 1.759 1.00 0.00 68 GLU A O 3
ATOM 4010 N N . ARG A 1 69 ? -10.497 -5.177 -0.062 1.00 0.00 69 ARG A N 3
ATOM 4011 C CA . ARG A 1 69 ? -10.475 -3.737 -0.313 1.00 0.00 69 ARG A CA 3
ATOM 4012 C C . ARG A 1 69 ? -10.665 -2.947 0.979 1.00 0.00 69 ARG A C 3
ATOM 4013 O O . ARG A 1 69 ? -10.030 -1.912 1.183 1.00 0.00 69 ARG A O 3
ATOM 4034 N N . ASN A 1 70 ? -11.539 -3.442 1.848 1.00 0.00 70 ASN A N 3
ATOM 4035 C CA . ASN A 1 70 ? -11.805 -2.785 3.121 1.00 0.00 70 ASN A CA 3
ATOM 4036 C C . ASN A 1 70 ? -10.586 -2.868 4.032 1.00 0.00 70 ASN A C 3
ATOM 4037 O O . ASN A 1 70 ? -10.307 -1.945 4.799 1.00 0.00 70 ASN A O 3
ATOM 4048 N N . GLU A 1 71 ? -9.859 -3.976 3.935 1.00 0.00 71 GLU A N 3
ATOM 4049 C CA . GLU A 1 71 ? -8.663 -4.180 4.744 1.00 0.00 71 GLU A CA 3
ATOM 4050 C C . GLU A 1 71 ? -7.467 -3.467 4.123 1.00 0.00 71 GLU A C 3
ATOM 4051 O O . GLU A 1 71 ? -6.604 -2.949 4.831 1.00 0.00 71 GLU A O 3
ATOM 4063 N N . ILE A 1 72 ? -7.424 -3.441 2.793 1.00 0.00 72 ILE A N 3
ATOM 4064 C CA . ILE A 1 72 ? -6.336 -2.788 2.077 1.00 0.00 72 ILE A CA 3
ATOM 4065 C C . ILE A 1 72 ? -6.401 -1.273 2.247 1.00 0.00 72 ILE A C 3
ATOM 4066 O O . ILE A 1 72 ? -5.378 -0.590 2.211 1.00 0.00 72 ILE A O 3
ATOM 4082 N N . PHE A 1 73 ? -7.612 -0.752 2.429 1.00 0.00 73 PHE A N 3
ATOM 4083 C CA . PHE A 1 73 ? -7.809 0.683 2.602 1.00 0.00 73 PHE A CA 3
ATOM 4084 C C . PHE A 1 73 ? -7.399 1.129 4.002 1.00 0.00 73 PHE A C 3
ATOM 4085 O O . PHE A 1 73 ? -6.732 2.151 4.167 1.00 0.00 73 PHE A O 3
ATOM 4102 N N . GLN A 1 74 ? -7.803 0.360 5.008 1.00 0.00 74 GLN A N 3
ATOM 4103 C CA . GLN A 1 74 ? -7.476 0.681 6.393 1.00 0.00 74 GLN A CA 3
ATOM 4104 C C . GLN A 1 74 ? -5.982 0.523 6.655 1.00 0.00 74 GLN A C 3
ATOM 4105 O O . GLN A 1 74 ? -5.421 1.190 7.523 1.00 0.00 74 GLN A O 3
ATOM 4119 N N . LYS A 1 75 ? -5.342 -0.366 5.903 1.00 0.00 75 LYS A N 3
ATOM 4120 C CA . LYS A 1 75 ? -3.912 -0.611 6.058 1.00 0.00 75 LYS A CA 3
ATOM 4121 C C . LYS A 1 75 ? -3.094 0.537 5.475 1.00 0.00 75 LYS A C 3
ATOM 4122 O O . LYS A 1 75 ? -2.209 1.078 6.136 1.00 0.00 75 LYS A O 3
ATOM 4141 N N . ILE A 1 76 ? -3.396 0.903 4.233 1.00 0.00 76 ILE A N 3
ATOM 4142 C CA . ILE A 1 76 ? -2.686 1.985 3.563 1.00 0.00 76 ILE A CA 3
ATOM 4143 C C . ILE A 1 76 ? -2.962 3.324 4.240 1.00 0.00 76 ILE A C 3
ATOM 4144 O O . ILE A 1 76 ? -2.130 4.231 4.207 1.00 0.00 76 ILE A O 3
ATOM 4160 N N . SER A 1 77 ? -4.132 3.441 4.861 1.00 0.00 77 SER A N 3
ATOM 4161 C CA . SER A 1 77 ? -4.512 4.667 5.550 1.00 0.00 77 SER A CA 3
ATOM 4162 C C . SER A 1 77 ? -4.280 4.542 7.053 1.00 0.00 77 SER A C 3
ATOM 4163 O O . SER A 1 77 ? -4.885 5.262 7.845 1.00 0.00 77 SER A O 3
ATOM 4171 N N . GLN A 1 78 ? -3.399 3.621 7.439 1.00 0.00 78 GLN A N 3
ATOM 4172 C CA . GLN A 1 78 ? -3.090 3.404 8.849 1.00 0.00 78 GLN A CA 3
ATOM 4173 C C . GLN A 1 78 ? -2.552 4.678 9.491 1.00 0.00 78 GLN A C 3
ATOM 4174 O O . GLN A 1 78 ? -3.073 5.141 10.506 1.00 0.00 78 GLN A O 3
ATOM 4188 N N . LEU A 1 79 ? -1.505 5.240 8.895 1.00 0.00 79 LEU A N 3
ATOM 4189 C CA . LEU A 1 79 ? -0.895 6.460 9.409 1.00 0.00 79 LEU A CA 3
ATOM 4190 C C . LEU A 1 79 ? -1.887 7.620 9.379 1.00 0.00 79 LEU A C 3
ATOM 4191 O O . LEU A 1 79 ? -3.014 7.474 8.907 1.00 0.00 79 LEU A O 3
ATOM 4207 N N . ASP A 1 80 ? -1.456 8.771 9.885 1.00 0.00 80 ASP A N 3
ATOM 4208 C CA . ASP A 1 80 ? -2.304 9.957 9.918 1.00 0.00 80 ASP A CA 3
ATOM 4209 C C . ASP A 1 80 ? -1.770 11.031 8.975 1.00 0.00 80 ASP A C 3
ATOM 4210 O O . ASP A 1 80 ? -1.939 12.226 9.220 1.00 0.00 80 ASP A O 3
ATOM 4219 N N . LYS A 1 81 ? -1.125 10.600 7.897 1.00 0.00 81 LYS A N 3
ATOM 4220 C CA . LYS A 1 81 ? -0.565 11.525 6.917 1.00 0.00 81 LYS A CA 3
ATOM 4221 C C . LYS A 1 81 ? -1.501 11.677 5.721 1.00 0.00 81 LYS A C 3
ATOM 4222 O O . LYS A 1 81 ? -1.758 12.787 5.259 1.00 0.00 81 LYS A O 3
ATOM 4241 N N . VAL A 1 82 ? -2.005 10.551 5.226 1.00 0.00 82 VAL A N 3
ATOM 4242 C CA . VAL A 1 82 ? -2.912 10.550 4.083 1.00 0.00 82 VAL A CA 3
ATOM 4243 C C . VAL A 1 82 ? -4.070 11.520 4.292 1.00 0.00 82 VAL A C 3
ATOM 4244 O O . VAL A 1 82 ? -4.777 11.451 5.298 1.00 0.00 82 VAL A O 3
ATOM 4257 N N . VAL A 1 83 ? -4.259 12.419 3.335 1.00 0.00 83 VAL A N 3
ATOM 4258 C CA . VAL A 1 83 ? -5.331 13.404 3.412 1.00 0.00 83 VAL A CA 3
ATOM 4259 C C . VAL A 1 83 ? -6.267 13.294 2.209 1.00 0.00 83 VAL A C 3
ATOM 4260 O O . VAL A 1 83 ? -7.475 13.491 2.332 1.00 0.00 83 VAL A O 3
ATOM 4273 N N . GLN A 1 84 ? -5.700 12.980 1.048 1.00 0.00 84 GLN A N 3
ATOM 4274 C CA . GLN A 1 84 ? -6.485 12.845 -0.174 1.00 0.00 84 GLN A CA 3
ATOM 4275 C C . GLN A 1 84 ? -6.210 11.507 -0.852 1.00 0.00 84 GLN A C 3
ATOM 4276 O O . GLN A 1 84 ? -5.083 11.229 -1.265 1.00 0.00 84 GLN A O 3
ATOM 4290 N N . THR A 1 85 ? -7.246 10.681 -0.966 1.00 0.00 85 THR A N 3
ATOM 4291 C CA . THR A 1 85 ? -7.116 9.373 -1.595 1.00 0.00 85 THR A CA 3
ATOM 4292 C C . THR A 1 85 ? -8.167 9.184 -2.684 1.00 0.00 85 THR A C 3
ATOM 4293 O O . THR A 1 85 ? -9.072 10.005 -2.836 1.00 0.00 85 THR A O 3
ATOM 4304 N N . LEU A 1 86 ? -8.043 8.096 -3.437 1.00 0.00 86 LEU A N 3
ATOM 4305 C CA . LEU A 1 86 ? -8.982 7.797 -4.511 1.00 0.00 86 LEU A CA 3
ATOM 4306 C C . LEU A 1 86 ? -9.034 8.934 -5.527 1.00 0.00 86 LEU A C 3
ATOM 4307 O O . LEU A 1 86 ? -10.058 9.051 -6.232 1.00 0.00 86 LEU A O 3
ATOM 4324 N N . MET A 1 1 ? -36.079 2.387 6.651 1.00 0.00 1 MET A N 4
ATOM 4325 C CA . MET A 1 1 ? -35.830 1.162 5.849 1.00 0.00 1 MET A CA 4
ATOM 4326 C C . MET A 1 1 ? -34.742 0.298 6.484 1.00 0.00 1 MET A C 4
ATOM 4327 O O . MET A 1 1 ? -33.559 0.449 6.180 1.00 0.00 1 MET A O 4
ATOM 4343 N N . PRO A 1 2 ? -35.133 -0.625 7.381 1.00 0.00 2 PRO A N 4
ATOM 4344 C CA . PRO A 1 2 ? -34.189 -1.517 8.061 1.00 0.00 2 PRO A CA 4
ATOM 4345 C C . PRO A 1 2 ? -33.576 -2.537 7.109 1.00 0.00 2 PRO A C 4
ATOM 4346 O O . PRO A 1 2 ? -32.376 -2.510 6.839 1.00 0.00 2 PRO A O 4
ATOM 4357 N N . SER A 1 3 ? -34.414 -3.436 6.603 1.00 0.00 3 SER A N 4
ATOM 4358 C CA . SER A 1 3 ? -33.962 -4.470 5.680 1.00 0.00 3 SER A CA 4
ATOM 4359 C C . SER A 1 3 ? -33.625 -3.875 4.318 1.00 0.00 3 SER A C 4
ATOM 4360 O O . SER A 1 3 ? -34.109 -2.801 3.961 1.00 0.00 3 SER A O 4
ATOM 4368 N N . ASP A 1 4 ? -32.792 -4.579 3.559 1.00 0.00 4 ASP A N 4
ATOM 4369 C CA . ASP A 1 4 ? -32.389 -4.121 2.234 1.00 0.00 4 ASP A CA 4
ATOM 4370 C C . ASP A 1 4 ? -32.956 -5.029 1.148 1.00 0.00 4 ASP A C 4
ATOM 4371 O O . ASP A 1 4 ? -33.435 -6.127 1.431 1.00 0.00 4 ASP A O 4
ATOM 4380 N N . SER A 1 5 ? -32.897 -4.564 -0.096 1.00 0.00 5 SER A N 4
ATOM 4381 C CA . SER A 1 5 ? -33.404 -5.336 -1.224 1.00 0.00 5 SER A CA 4
ATOM 4382 C C . SER A 1 5 ? -32.395 -5.353 -2.368 1.00 0.00 5 SER A C 4
ATOM 4383 O O . SER A 1 5 ? -32.769 -5.316 -3.540 1.00 0.00 5 SER A O 4
ATOM 4391 N N . LYS A 1 6 ? -31.113 -5.413 -2.018 1.00 0.00 6 LYS A N 4
ATOM 4392 C CA . LYS A 1 6 ? -30.050 -5.437 -3.016 1.00 0.00 6 LYS A CA 4
ATOM 4393 C C . LYS A 1 6 ? -28.872 -6.278 -2.536 1.00 0.00 6 LYS A C 4
ATOM 4394 O O . LYS A 1 6 ? -28.385 -6.104 -1.419 1.00 0.00 6 LYS A O 4
ATOM 4413 N N . LYS A 1 7 ? -28.418 -7.192 -3.388 1.00 0.00 7 LYS A N 4
ATOM 4414 C CA . LYS A 1 7 ? -27.297 -8.060 -3.051 1.00 0.00 7 LYS A CA 4
ATOM 4415 C C . LYS A 1 7 ? -25.969 -7.327 -3.232 1.00 0.00 7 LYS A C 4
ATOM 4416 O O . LYS A 1 7 ? -25.873 -6.385 -4.017 1.00 0.00 7 LYS A O 4
ATOM 4435 N N . PRO A 1 8 ? -24.923 -7.753 -2.502 1.00 0.00 8 PRO A N 4
ATOM 4436 C CA . PRO A 1 8 ? -23.596 -7.132 -2.586 1.00 0.00 8 PRO A CA 4
ATOM 4437 C C . PRO A 1 8 ? -23.019 -7.186 -3.996 1.00 0.00 8 PRO A C 4
ATOM 4438 O O . PRO A 1 8 ? -22.462 -6.203 -4.484 1.00 0.00 8 PRO A O 4
ATOM 4449 N N . THR A 1 9 ? -23.154 -8.342 -4.644 1.00 0.00 9 THR A N 4
ATOM 4450 C CA . THR A 1 9 ? -22.646 -8.537 -6.002 1.00 0.00 9 THR A CA 4
ATOM 4451 C C . THR A 1 9 ? -21.211 -8.027 -6.129 1.00 0.00 9 THR A C 4
ATOM 4452 O O . THR A 1 9 ? -20.876 -7.303 -7.067 1.00 0.00 9 THR A O 4
ATOM 4463 N N . ILE A 1 10 ? -20.369 -8.418 -5.178 1.00 0.00 10 ILE A N 4
ATOM 4464 C CA . ILE A 1 10 ? -18.969 -8.012 -5.174 1.00 0.00 10 ILE A CA 4
ATOM 4465 C C . ILE A 1 10 ? -18.054 -9.200 -5.434 1.00 0.00 10 ILE A C 4
ATOM 4466 O O . ILE A 1 10 ? -17.826 -10.027 -4.552 1.00 0.00 10 ILE A O 4
ATOM 4482 N N . ILE A 1 11 ? -17.525 -9.272 -6.648 1.00 0.00 11 ILE A N 4
ATOM 4483 C CA . ILE A 1 11 ? -16.627 -10.351 -7.021 1.00 0.00 11 ILE A CA 4
ATOM 4484 C C . ILE A 1 11 ? -15.614 -9.884 -8.059 1.00 0.00 11 ILE A C 4
ATOM 4485 O O . ILE A 1 11 ? -15.911 -9.824 -9.252 1.00 0.00 11 ILE A O 4
ATOM 4501 N N . TYR A 1 12 ? -14.414 -9.561 -7.594 1.00 0.00 12 TYR A N 4
ATOM 4502 C CA . TYR A 1 12 ? -13.345 -9.105 -8.477 1.00 0.00 12 TYR A CA 4
ATOM 4503 C C . TYR A 1 12 ? -11.981 -9.523 -7.935 1.00 0.00 12 TYR A C 4
ATOM 4504 O O . TYR A 1 12 ? -11.354 -8.788 -7.173 1.00 0.00 12 TYR A O 4
ATOM 4522 N N . PRO A 1 13 ? -11.501 -10.715 -8.318 1.00 0.00 13 PRO A N 4
ATOM 4523 C CA . PRO A 1 13 ? -10.215 -11.225 -7.866 1.00 0.00 13 PRO A CA 4
ATOM 4524 C C . PRO A 1 13 ? -9.069 -10.810 -8.783 1.00 0.00 13 PRO A C 4
ATOM 4525 O O . PRO A 1 13 ? -8.477 -11.642 -9.472 1.00 0.00 13 PRO A O 4
ATOM 4536 N N . CYS A 1 14 ? -8.761 -9.519 -8.783 1.00 0.00 14 CYS A N 4
ATOM 4537 C CA . CYS A 1 14 ? -7.684 -8.988 -9.613 1.00 0.00 14 CYS A CA 4
ATOM 4538 C C . CYS A 1 14 ? -6.904 -7.913 -8.864 1.00 0.00 14 CYS A C 4
ATOM 4539 O O . CYS A 1 14 ? -7.319 -7.462 -7.797 1.00 0.00 14 CYS A O 4
ATOM 4547 N N . LEU A 1 15 ? -5.773 -7.508 -9.430 1.00 0.00 15 LEU A N 4
ATOM 4548 C CA . LEU A 1 15 ? -4.936 -6.485 -8.814 1.00 0.00 15 LEU A CA 4
ATOM 4549 C C . LEU A 1 15 ? -5.532 -5.097 -9.022 1.00 0.00 15 LEU A C 4
ATOM 4550 O O . LEU A 1 15 ? -5.700 -4.646 -10.156 1.00 0.00 15 LEU A O 4
ATOM 4566 N N . TRP A 1 16 ? -5.852 -4.425 -7.923 1.00 0.00 16 TRP A N 4
ATOM 4567 C CA . TRP A 1 16 ? -6.431 -3.088 -7.984 1.00 0.00 16 TRP A CA 4
ATOM 4568 C C . TRP A 1 16 ? -5.479 -2.053 -7.392 1.00 0.00 16 TRP A C 4
ATOM 4569 O O . TRP A 1 16 ? -4.884 -2.273 -6.338 1.00 0.00 16 TRP A O 4
ATOM 4590 N N . ASP A 1 17 ? -5.343 -0.924 -8.079 1.00 0.00 17 ASP A N 4
ATOM 4591 C CA . ASP A 1 17 ? -4.465 0.148 -7.623 1.00 0.00 17 ASP A CA 4
ATOM 4592 C C . ASP A 1 17 ? -5.232 1.141 -6.754 1.00 0.00 17 ASP A C 4
ATOM 4593 O O . ASP A 1 17 ? -6.415 1.392 -6.980 1.00 0.00 17 ASP A O 4
ATOM 4602 N N . TYR A 1 18 ? -4.552 1.700 -5.759 1.00 0.00 18 TYR A N 4
ATOM 4603 C CA . TYR A 1 18 ? -5.175 2.663 -4.858 1.00 0.00 18 TYR A CA 4
ATOM 4604 C C . TYR A 1 18 ? -4.386 3.968 -4.819 1.00 0.00 18 TYR A C 4
ATOM 4605 O O . TYR A 1 18 ? -3.324 4.045 -4.201 1.00 0.00 18 TYR A O 4
ATOM 4623 N N . ARG A 1 19 ? -4.914 4.995 -5.478 1.00 0.00 19 ARG A N 4
ATOM 4624 C CA . ARG A 1 19 ? -4.260 6.298 -5.512 1.00 0.00 19 ARG A CA 4
ATOM 4625 C C . ARG A 1 19 ? -4.425 7.017 -4.178 1.00 0.00 19 ARG A C 4
ATOM 4626 O O . ARG A 1 19 ? -5.474 7.599 -3.901 1.00 0.00 19 ARG A O 4
ATOM 4647 N N . VAL A 1 20 ? -3.388 6.964 -3.350 1.00 0.00 20 VAL A N 4
ATOM 4648 C CA . VAL A 1 20 ? -3.422 7.604 -2.041 1.00 0.00 20 VAL A CA 4
ATOM 4649 C C . VAL A 1 20 ? -2.364 8.695 -1.925 1.00 0.00 20 VAL A C 4
ATOM 4650 O O . VAL A 1 20 ? -1.173 8.439 -2.103 1.00 0.00 20 VAL A O 4
ATOM 4663 N N . ILE A 1 21 ? -2.804 9.909 -1.615 1.00 0.00 21 ILE A N 4
ATOM 4664 C CA . ILE A 1 21 ? -1.892 11.037 -1.464 1.00 0.00 21 ILE A CA 4
ATOM 4665 C C . ILE A 1 21 ? -1.882 11.535 -0.024 1.00 0.00 21 ILE A C 4
ATOM 4666 O O . ILE A 1 21 ? -2.922 11.580 0.632 1.00 0.00 21 ILE A O 4
ATOM 4682 N N . MET A 1 22 ? -0.703 11.904 0.465 1.00 0.00 22 MET A N 4
ATOM 4683 C CA . MET A 1 22 ? -0.564 12.392 1.825 1.00 0.00 22 MET A CA 4
ATOM 4684 C C . MET A 1 22 ? 0.045 13.785 1.839 1.00 0.00 22 MET A C 4
ATOM 4685 O O . MET A 1 22 ? 0.801 14.155 0.940 1.00 0.00 22 MET A O 4
ATOM 4699 N N . THR A 1 23 ? -0.284 14.551 2.868 1.00 0.00 23 THR A N 4
ATOM 4700 C CA . THR A 1 23 ? 0.236 15.905 3.007 1.00 0.00 23 THR A CA 4
ATOM 4701 C C . THR A 1 23 ? 0.826 16.111 4.397 1.00 0.00 23 THR A C 4
ATOM 4702 O O . THR A 1 23 ? 0.274 16.848 5.215 1.00 0.00 23 THR A O 4
ATOM 4713 N N . THR A 1 24 ? 1.949 15.454 4.656 1.00 0.00 24 THR A N 4
ATOM 4714 C CA . THR A 1 24 ? 2.616 15.561 5.949 1.00 0.00 24 THR A CA 4
ATOM 4715 C C . THR A 1 24 ? 4.132 15.509 5.790 1.00 0.00 24 THR A C 4
ATOM 4716 O O . THR A 1 24 ? 4.644 15.008 4.788 1.00 0.00 24 THR A O 4
ATOM 4727 N N . LYS A 1 25 ? 4.843 16.029 6.784 1.00 0.00 25 LYS A N 4
ATOM 4728 C CA . LYS A 1 25 ? 6.302 16.042 6.759 1.00 0.00 25 LYS A CA 4
ATOM 4729 C C . LYS A 1 25 ? 6.882 14.910 7.603 1.00 0.00 25 LYS A C 4
ATOM 4730 O O . LYS A 1 25 ? 8.099 14.727 7.656 1.00 0.00 25 LYS A O 4
ATOM 4749 N N . ASP A 1 26 ? 6.013 14.149 8.263 1.00 0.00 26 ASP A N 4
ATOM 4750 C CA . ASP A 1 26 ? 6.450 13.039 9.099 1.00 0.00 26 ASP A CA 4
ATOM 4751 C C . ASP A 1 26 ? 6.070 11.702 8.469 1.00 0.00 26 ASP A C 4
ATOM 4752 O O . ASP A 1 26 ? 5.724 10.750 9.168 1.00 0.00 26 ASP A O 4
ATOM 4761 N N . THR A 1 27 ? 6.138 11.641 7.142 1.00 0.00 27 THR A N 4
ATOM 4762 C CA . THR A 1 27 ? 5.801 10.423 6.415 1.00 0.00 27 THR A CA 4
ATOM 4763 C C . THR A 1 27 ? 6.932 9.396 6.489 1.00 0.00 27 THR A C 4
ATOM 4764 O O . THR A 1 27 ? 6.789 8.273 6.008 1.00 0.00 27 THR A O 4
ATOM 4775 N N . SER A 1 28 ? 8.056 9.785 7.092 1.00 0.00 28 SER A N 4
ATOM 4776 C CA . SER A 1 28 ? 9.202 8.890 7.220 1.00 0.00 28 SER A CA 4
ATOM 4777 C C . SER A 1 28 ? 8.793 7.551 7.829 1.00 0.00 28 SER A C 4
ATOM 4778 O O . SER A 1 28 ? 9.437 6.529 7.593 1.00 0.00 28 SER A O 4
ATOM 4786 N N . THR A 1 29 ? 7.714 7.561 8.606 1.00 0.00 29 THR A N 4
ATOM 4787 C CA . THR A 1 29 ? 7.219 6.346 9.238 1.00 0.00 29 THR A CA 4
ATOM 4788 C C . THR A 1 29 ? 6.372 5.541 8.258 1.00 0.00 29 THR A C 4
ATOM 4789 O O . THR A 1 29 ? 6.376 4.311 8.279 1.00 0.00 29 THR A O 4
ATOM 4800 N N . LEU A 1 30 ? 5.649 6.249 7.396 1.00 0.00 30 LEU A N 4
ATOM 4801 C CA . LEU A 1 30 ? 4.797 5.610 6.403 1.00 0.00 30 LEU A CA 4
ATOM 4802 C C . LEU A 1 30 ? 5.616 5.133 5.208 1.00 0.00 30 LEU A C 4
ATOM 4803 O O . LEU A 1 30 ? 5.350 4.072 4.645 1.00 0.00 30 LEU A O 4
ATOM 4819 N N . LYS A 1 31 ? 6.613 5.923 4.825 1.00 0.00 31 LYS A N 4
ATOM 4820 C CA . LYS A 1 31 ? 7.470 5.577 3.695 1.00 0.00 31 LYS A CA 4
ATOM 4821 C C . LYS A 1 31 ? 8.228 4.280 3.965 1.00 0.00 31 LYS A C 4
ATOM 4822 O O . LYS A 1 31 ? 8.557 3.538 3.040 1.00 0.00 31 LYS A O 4
ATOM 4841 N N . GLU A 1 32 ? 8.496 4.011 5.238 1.00 0.00 32 GLU A N 4
ATOM 4842 C CA . GLU A 1 32 ? 9.213 2.803 5.629 1.00 0.00 32 GLU A CA 4
ATOM 4843 C C . GLU A 1 32 ? 8.259 1.619 5.740 1.00 0.00 32 GLU A C 4
ATOM 4844 O O . GLU A 1 32 ? 8.641 0.475 5.496 1.00 0.00 32 GLU A O 4
ATOM 4856 N N . LEU A 1 33 ? 7.016 1.904 6.109 1.00 0.00 33 LEU A N 4
ATOM 4857 C CA . LEU A 1 33 ? 6.003 0.863 6.250 1.00 0.00 33 LEU A CA 4
ATOM 4858 C C . LEU A 1 33 ? 5.568 0.334 4.887 1.00 0.00 33 LEU A C 4
ATOM 4859 O O . LEU A 1 33 ? 5.174 -0.823 4.757 1.00 0.00 33 LEU A O 4
ATOM 4875 N N . LEU A 1 34 ? 5.645 1.191 3.872 1.00 0.00 34 LEU A N 4
ATOM 4876 C CA . LEU A 1 34 ? 5.260 0.810 2.519 1.00 0.00 34 LEU A CA 4
ATOM 4877 C C . LEU A 1 34 ? 6.450 0.244 1.751 1.00 0.00 34 LEU A C 4
ATOM 4878 O O . LEU A 1 34 ? 6.294 -0.634 0.902 1.00 0.00 34 LEU A O 4
ATOM 4894 N N . GLU A 1 35 ? 7.640 0.753 2.055 1.00 0.00 35 GLU A N 4
ATOM 4895 C CA . GLU A 1 35 ? 8.857 0.300 1.394 1.00 0.00 35 GLU A CA 4
ATOM 4896 C C . GLU A 1 35 ? 9.297 -1.064 1.919 1.00 0.00 35 GLU A C 4
ATOM 4897 O O . GLU A 1 35 ? 9.990 -1.811 1.228 1.00 0.00 35 GLU A O 4
ATOM 4909 N N . THR A 1 36 ? 8.892 -1.385 3.146 1.00 0.00 36 THR A N 4
ATOM 4910 C CA . THR A 1 36 ? 9.248 -2.660 3.760 1.00 0.00 36 THR A CA 4
ATOM 4911 C C . THR A 1 36 ? 8.793 -3.831 2.894 1.00 0.00 36 THR A C 4
ATOM 4912 O O . THR A 1 36 ? 9.472 -4.855 2.812 1.00 0.00 36 THR A O 4
ATOM 4923 N N . TYR A 1 37 ? 7.641 -3.674 2.249 1.00 0.00 37 TYR A N 4
ATOM 4924 C CA . TYR A 1 37 ? 7.096 -4.719 1.389 1.00 0.00 37 TYR A CA 4
ATOM 4925 C C . TYR A 1 37 ? 6.868 -6.008 2.175 1.00 0.00 37 TYR A C 4
ATOM 4926 O O . TYR A 1 37 ? 7.257 -7.092 1.740 1.00 0.00 37 TYR A O 4
ATOM 4944 N N . GLN A 1 38 ? 6.234 -5.882 3.337 1.00 0.00 38 GLN A N 4
ATOM 4945 C CA . GLN A 1 38 ? 5.953 -7.036 4.185 1.00 0.00 38 GLN A CA 4
ATOM 4946 C C . GLN A 1 38 ? 5.083 -8.051 3.449 1.00 0.00 38 GLN A C 4
ATOM 4947 O O . GLN A 1 38 ? 5.490 -9.193 3.237 1.00 0.00 38 GLN A O 4
ATOM 4961 N N . ARG A 1 39 ? 3.887 -7.624 3.060 1.00 0.00 39 ARG A N 4
ATOM 4962 C CA . ARG A 1 39 ? 2.960 -8.496 2.342 1.00 0.00 39 ARG A CA 4
ATOM 4963 C C . ARG A 1 39 ? 3.120 -8.328 0.832 1.00 0.00 39 ARG A C 4
ATOM 4964 O O . ARG A 1 39 ? 3.731 -7.365 0.368 1.00 0.00 39 ARG A O 4
ATOM 4985 N N . PRO A 1 40 ? 2.574 -9.269 0.042 1.00 0.00 40 PRO A N 4
ATOM 4986 C CA . PRO A 1 40 ? 2.663 -9.223 -1.422 1.00 0.00 40 PRO A CA 4
ATOM 4987 C C . PRO A 1 40 ? 1.895 -8.048 -2.019 1.00 0.00 40 PRO A C 4
ATOM 4988 O O . PRO A 1 40 ? 0.780 -8.209 -2.516 1.00 0.00 40 PRO A O 4
ATOM 4999 N N . PHE A 1 41 ? 2.501 -6.864 -1.971 1.00 0.00 41 PHE A N 4
ATOM 5000 C CA . PHE A 1 41 ? 1.879 -5.661 -2.512 1.00 0.00 41 PHE A CA 4
ATOM 5001 C C . PHE A 1 41 ? 2.910 -4.794 -3.228 1.00 0.00 41 PHE A C 4
ATOM 5002 O O . PHE A 1 41 ? 4.114 -5.026 -3.119 1.00 0.00 41 PHE A O 4
ATOM 5019 N N . LYS A 1 42 ? 2.430 -3.792 -3.957 1.00 0.00 42 LYS A N 4
ATOM 5020 C CA . LYS A 1 42 ? 3.312 -2.890 -4.688 1.00 0.00 42 LYS A CA 4
ATOM 5021 C C . LYS A 1 42 ? 2.810 -1.452 -4.597 1.00 0.00 42 LYS A C 4
ATOM 5022 O O . LYS A 1 42 ? 1.677 -1.205 -4.185 1.00 0.00 42 LYS A O 4
ATOM 5041 N N . LEU A 1 43 ? 3.659 -0.506 -4.985 1.00 0.00 43 LEU A N 4
ATOM 5042 C CA . LEU A 1 43 ? 3.298 0.906 -4.945 1.00 0.00 43 LEU A CA 4
ATOM 5043 C C . LEU A 1 43 ? 3.826 1.640 -6.173 1.00 0.00 43 LEU A C 4
ATOM 5044 O O . LEU A 1 43 ? 5.003 1.526 -6.517 1.00 0.00 43 LEU A O 4
ATOM 5060 N N . GLU A 1 44 ? 2.952 2.398 -6.827 1.00 0.00 44 GLU A N 4
ATOM 5061 C CA . GLU A 1 44 ? 3.336 3.154 -8.011 1.00 0.00 44 GLU A CA 4
ATOM 5062 C C . GLU A 1 44 ? 3.631 4.606 -7.647 1.00 0.00 44 GLU A C 4
ATOM 5063 O O . GLU A 1 44 ? 2.726 5.437 -7.575 1.00 0.00 44 GLU A O 4
ATOM 5075 N N . PHE A 1 45 ? 4.905 4.899 -7.415 1.00 0.00 45 PHE A N 4
ATOM 5076 C CA . PHE A 1 45 ? 5.332 6.244 -7.049 1.00 0.00 45 PHE A CA 4
ATOM 5077 C C . PHE A 1 45 ? 4.962 7.245 -8.139 1.00 0.00 45 PHE A C 4
ATOM 5078 O O . PHE A 1 45 ? 5.473 7.180 -9.257 1.00 0.00 45 PHE A O 4
ATOM 5095 N N . LYS A 1 46 ? 4.073 8.176 -7.805 1.00 0.00 46 LYS A N 4
ATOM 5096 C CA . LYS A 1 46 ? 3.637 9.193 -8.754 1.00 0.00 46 LYS A CA 4
ATOM 5097 C C . LYS A 1 46 ? 4.694 10.283 -8.902 1.00 0.00 46 LYS A C 4
ATOM 5098 O O . LYS A 1 46 ? 4.893 10.825 -9.989 1.00 0.00 46 LYS A O 4
ATOM 5117 N N . ASN A 1 47 ? 5.369 10.599 -7.801 1.00 0.00 47 ASN A N 4
ATOM 5118 C CA . ASN A 1 47 ? 6.406 11.623 -7.807 1.00 0.00 47 ASN A CA 4
ATOM 5119 C C . ASN A 1 47 ? 7.532 11.262 -6.843 1.00 0.00 47 ASN A C 4
ATOM 5120 O O . ASN A 1 47 ? 7.284 10.830 -5.717 1.00 0.00 47 ASN A O 4
ATOM 5131 N N . THR A 1 48 ? 8.769 11.443 -7.293 1.00 0.00 48 THR A N 4
ATOM 5132 C CA . THR A 1 48 ? 9.934 11.137 -6.469 1.00 0.00 48 THR A CA 4
ATOM 5133 C C . THR A 1 48 ? 10.127 12.192 -5.384 1.00 0.00 48 THR A C 4
ATOM 5134 O O . THR A 1 48 ? 9.765 11.981 -4.227 1.00 0.00 48 THR A O 4
ATOM 5145 N N . SER A 1 49 ? 10.701 13.325 -5.767 1.00 0.00 49 SER A N 4
ATOM 5146 C CA . SER A 1 49 ? 10.944 14.416 -4.830 1.00 0.00 49 SER A CA 4
ATOM 5147 C C . SER A 1 49 ? 10.649 15.765 -5.476 1.00 0.00 49 SER A C 4
ATOM 5148 O O . SER A 1 49 ? 11.324 16.757 -5.201 1.00 0.00 49 SER A O 4
ATOM 5156 N N . LYS A 1 50 ? 9.638 15.795 -6.338 1.00 0.00 50 LYS A N 4
ATOM 5157 C CA . LYS A 1 50 ? 9.255 17.023 -7.025 1.00 0.00 50 LYS A CA 4
ATOM 5158 C C . LYS A 1 50 ? 8.077 17.693 -6.324 1.00 0.00 50 LYS A C 4
ATOM 5159 O O . LYS A 1 50 ? 8.062 18.912 -6.141 1.00 0.00 50 LYS A O 4
ATOM 5178 N N . ASN A 1 51 ? 7.093 16.890 -5.936 1.00 0.00 51 ASN A N 4
ATOM 5179 C CA . ASN A 1 51 ? 5.910 17.405 -5.255 1.00 0.00 51 ASN A CA 4
ATOM 5180 C C . ASN A 1 51 ? 6.244 17.831 -3.830 1.00 0.00 51 ASN A C 4
ATOM 5181 O O . ASN A 1 51 ? 6.208 17.020 -2.904 1.00 0.00 51 ASN A O 4
ATOM 5192 N N . ALA A 1 52 ? 6.569 19.108 -3.663 1.00 0.00 52 ALA A N 4
ATOM 5193 C CA . ALA A 1 52 ? 6.910 19.645 -2.351 1.00 0.00 52 ALA A CA 4
ATOM 5194 C C . ALA A 1 52 ? 5.677 20.204 -1.649 1.00 0.00 52 ALA A C 4
ATOM 5195 O O . ALA A 1 52 ? 5.691 21.326 -1.145 1.00 0.00 52 ALA A O 4
ATOM 5202 N N . LYS A 1 53 ? 4.609 19.412 -1.618 1.00 0.00 53 LYS A N 4
ATOM 5203 C CA . LYS A 1 53 ? 3.366 19.825 -0.977 1.00 0.00 53 LYS A CA 4
ATOM 5204 C C . LYS A 1 53 ? 2.471 18.620 -0.699 1.00 0.00 53 LYS A C 4
ATOM 5205 O O . LYS A 1 53 ? 1.966 18.452 0.411 1.00 0.00 53 LYS A O 4
ATOM 5224 N N . PHE A 1 54 ? 2.280 17.786 -1.715 1.00 0.00 54 PHE A N 4
ATOM 5225 C CA . PHE A 1 54 ? 1.447 16.596 -1.583 1.00 0.00 54 PHE A CA 4
ATOM 5226 C C . PHE A 1 54 ? 2.192 15.356 -2.054 1.00 0.00 54 PHE A C 4
ATOM 5227 O O . PHE A 1 54 ? 2.628 15.280 -3.202 1.00 0.00 54 PHE A O 4
ATOM 5244 N N . TYR A 1 55 ? 2.335 14.384 -1.159 1.00 0.00 55 TYR A N 4
ATOM 5245 C CA . TYR A 1 55 ? 3.027 13.148 -1.489 1.00 0.00 55 TYR A CA 4
ATOM 5246 C C . TYR A 1 55 ? 2.055 12.133 -2.071 1.00 0.00 55 TYR A C 4
ATOM 5247 O O . TYR A 1 55 ? 1.203 11.592 -1.365 1.00 0.00 55 TYR A O 4
ATOM 5265 N N . SER A 1 56 ? 2.186 11.882 -3.366 1.00 0.00 56 SER A N 4
ATOM 5266 C CA . SER A 1 56 ? 1.318 10.932 -4.052 1.00 0.00 56 SER A CA 4
ATOM 5267 C C . SER A 1 56 ? 1.991 9.570 -4.191 1.00 0.00 56 SER A C 4
ATOM 5268 O O . SER A 1 56 ? 3.137 9.475 -4.629 1.00 0.00 56 SER A O 4
ATOM 5276 N N . PHE A 1 57 ? 1.266 8.519 -3.820 1.00 0.00 57 PHE A N 4
ATOM 5277 C CA . PHE A 1 57 ? 1.787 7.160 -3.907 1.00 0.00 57 PHE A CA 4
ATOM 5278 C C . PHE A 1 57 ? 0.661 6.167 -4.173 1.00 0.00 57 PHE A C 4
ATOM 5279 O O . PHE A 1 57 ? -0.364 6.184 -3.491 1.00 0.00 57 PHE A O 4
ATOM 5296 N N . ASN A 1 58 ? 0.854 5.305 -5.167 1.00 0.00 58 ASN A N 4
ATOM 5297 C CA . ASN A 1 58 ? -0.156 4.311 -5.514 1.00 0.00 58 ASN A CA 4
ATOM 5298 C C . ASN A 1 58 ? 0.079 3.010 -4.756 1.00 0.00 58 ASN A C 4
ATOM 5299 O O . ASN A 1 58 ? 1.151 2.796 -4.190 1.00 0.00 58 ASN A O 4
ATOM 5310 N N . VAL A 1 59 ? -0.931 2.145 -4.744 1.00 0.00 59 VAL A N 4
ATOM 5311 C CA . VAL A 1 59 ? -0.832 0.867 -4.050 1.00 0.00 59 VAL A CA 4
ATOM 5312 C C . VAL A 1 59 ? -1.471 -0.257 -4.859 1.00 0.00 59 VAL A C 4
ATOM 5313 O O . VAL A 1 59 ? -2.688 -0.294 -5.036 1.00 0.00 59 VAL A O 4
ATOM 5326 N N . SER A 1 60 ? -0.640 -1.172 -5.346 1.00 0.00 60 SER A N 4
ATOM 5327 C CA . SER A 1 60 ? -1.122 -2.302 -6.133 1.00 0.00 60 SER A CA 4
ATOM 5328 C C . SER A 1 60 ? -1.105 -3.583 -5.306 1.00 0.00 60 SER A C 4
ATOM 5329 O O . SER A 1 60 ? -0.046 -4.159 -5.060 1.00 0.00 60 SER A O 4
ATOM 5337 N N . MET A 1 61 ? -2.283 -4.023 -4.877 1.00 0.00 61 MET A N 4
ATOM 5338 C CA . MET A 1 61 ? -2.403 -5.235 -4.075 1.00 0.00 61 MET A CA 4
ATOM 5339 C C . MET A 1 61 ? -3.354 -6.231 -4.732 1.00 0.00 61 MET A C 4
ATOM 5340 O O . MET A 1 61 ? -4.251 -5.845 -5.480 1.00 0.00 61 MET A O 4
ATOM 5354 N N . GLU A 1 62 ? -3.150 -7.511 -4.444 1.00 0.00 62 GLU A N 4
ATOM 5355 C CA . GLU A 1 62 ? -3.992 -8.562 -5.007 1.00 0.00 62 GLU A CA 4
ATOM 5356 C C . GLU A 1 62 ? -5.348 -8.603 -4.310 1.00 0.00 62 GLU A C 4
ATOM 5357 O O . GLU A 1 62 ? -5.479 -9.156 -3.218 1.00 0.00 62 GLU A O 4
ATOM 5369 N N . VAL A 1 63 ? -6.353 -8.012 -4.948 1.00 0.00 63 VAL A N 4
ATOM 5370 C CA . VAL A 1 63 ? -7.698 -7.980 -4.390 1.00 0.00 63 VAL A CA 4
ATOM 5371 C C . VAL A 1 63 ? -8.493 -9.215 -4.803 1.00 0.00 63 VAL A C 4
ATOM 5372 O O . VAL A 1 63 ? -8.446 -9.639 -5.958 1.00 0.00 63 VAL A O 4
ATOM 5385 N N . SER A 1 64 ? -9.221 -9.786 -3.849 1.00 0.00 64 SER A N 4
ATOM 5386 C CA . SER A 1 64 ? -10.028 -10.975 -4.106 1.00 0.00 64 SER A CA 4
ATOM 5387 C C . SER A 1 64 ? -11.517 -10.664 -3.984 1.00 0.00 64 SER A C 4
ATOM 5388 O O . SER A 1 64 ? -12.349 -11.307 -4.624 1.00 0.00 64 SER A O 4
ATOM 5396 N N . ASN A 1 65 ? -11.849 -9.677 -3.157 1.00 0.00 65 ASN A N 4
ATOM 5397 C CA . ASN A 1 65 ? -13.239 -9.287 -2.950 1.00 0.00 65 ASN A CA 4
ATOM 5398 C C . ASN A 1 65 ? -13.331 -7.975 -2.174 1.00 0.00 65 ASN A C 4
ATOM 5399 O O . ASN A 1 65 ? -12.339 -7.261 -2.025 1.00 0.00 65 ASN A O 4
ATOM 5410 N N . GLU A 1 66 ? -14.526 -7.665 -1.680 1.00 0.00 66 GLU A N 4
ATOM 5411 C CA . GLU A 1 66 ? -14.745 -6.440 -0.919 1.00 0.00 66 GLU A CA 4
ATOM 5412 C C . GLU A 1 66 ? -14.031 -6.501 0.428 1.00 0.00 66 GLU A C 4
ATOM 5413 O O . GLU A 1 66 ? -13.604 -5.477 0.962 1.00 0.00 66 GLU A O 4
ATOM 5425 N N . SER A 1 67 ? -13.904 -7.709 0.970 1.00 0.00 67 SER A N 4
ATOM 5426 C CA . SER A 1 67 ? -13.239 -7.903 2.256 1.00 0.00 67 SER A CA 4
ATOM 5427 C C . SER A 1 67 ? -11.832 -7.315 2.231 1.00 0.00 67 SER A C 4
ATOM 5428 O O . SER A 1 67 ? -11.455 -6.540 3.112 1.00 0.00 67 SER A O 4
ATOM 5436 N N . GLU A 1 68 ? -11.061 -7.682 1.213 1.00 0.00 68 GLU A N 4
ATOM 5437 C CA . GLU A 1 68 ? -9.700 -7.183 1.075 1.00 0.00 68 GLU A CA 4
ATOM 5438 C C . GLU A 1 68 ? -9.707 -5.692 0.763 1.00 0.00 68 GLU A C 4
ATOM 5439 O O . GLU A 1 68 ? -9.087 -4.901 1.470 1.00 0.00 68 GLU A O 4
ATOM 5451 N N . ARG A 1 69 ? -10.420 -5.317 -0.297 1.00 0.00 69 ARG A N 4
ATOM 5452 C CA . ARG A 1 69 ? -10.514 -3.917 -0.711 1.00 0.00 69 ARG A CA 4
ATOM 5453 C C . ARG A 1 69 ? -10.725 -2.993 0.487 1.00 0.00 69 ARG A C 4
ATOM 5454 O O . ARG A 1 69 ? -10.214 -1.874 0.517 1.00 0.00 69 ARG A O 4
ATOM 5475 N N . ASN A 1 70 ? -11.474 -3.472 1.474 1.00 0.00 70 ASN A N 4
ATOM 5476 C CA . ASN A 1 70 ? -11.743 -2.688 2.675 1.00 0.00 70 ASN A CA 4
ATOM 5477 C C . ASN A 1 70 ? -10.532 -2.693 3.603 1.00 0.00 70 ASN A C 4
ATOM 5478 O O . ASN A 1 70 ? -10.304 -1.738 4.347 1.00 0.00 70 ASN A O 4
ATOM 5489 N N . GLU A 1 71 ? -9.758 -3.772 3.552 1.00 0.00 71 GLU A N 4
ATOM 5490 C CA . GLU A 1 71 ? -8.568 -3.902 4.382 1.00 0.00 71 GLU A CA 4
ATOM 5491 C C . GLU A 1 71 ? -7.381 -3.187 3.743 1.00 0.00 71 GLU A C 4
ATOM 5492 O O . GLU A 1 71 ? -6.535 -2.624 4.440 1.00 0.00 71 GLU A O 4
ATOM 5504 N N . ILE A 1 72 ? -7.324 -3.213 2.415 1.00 0.00 72 ILE A N 4
ATOM 5505 C CA . ILE A 1 72 ? -6.238 -2.566 1.685 1.00 0.00 72 ILE A CA 4
ATOM 5506 C C . ILE A 1 72 ? -6.338 -1.046 1.786 1.00 0.00 72 ILE A C 4
ATOM 5507 O O . ILE A 1 72 ? -5.331 -0.343 1.716 1.00 0.00 72 ILE A O 4
ATOM 5523 N N . PHE A 1 73 ? -7.559 -0.547 1.947 1.00 0.00 73 PHE A N 4
ATOM 5524 C CA . PHE A 1 73 ? -7.790 0.891 2.051 1.00 0.00 73 PHE A CA 4
ATOM 5525 C C . PHE A 1 73 ? -7.516 1.394 3.466 1.00 0.00 73 PHE A C 4
ATOM 5526 O O . PHE A 1 73 ? -6.857 2.417 3.654 1.00 0.00 73 PHE A O 4
ATOM 5543 N N . GLN A 1 74 ? -8.029 0.674 4.458 1.00 0.00 74 GLN A N 4
ATOM 5544 C CA . GLN A 1 74 ? -7.840 1.054 5.854 1.00 0.00 74 GLN A CA 4
ATOM 5545 C C . GLN A 1 74 ? -6.377 0.918 6.265 1.00 0.00 74 GLN A C 4
ATOM 5546 O O . GLN A 1 74 ? -5.844 1.756 6.991 1.00 0.00 74 GLN A O 4
ATOM 5560 N N . LYS A 1 75 ? -5.734 -0.148 5.799 1.00 0.00 75 LYS A N 4
ATOM 5561 C CA . LYS A 1 75 ? -4.333 -0.397 6.120 1.00 0.00 75 LYS A CA 4
ATOM 5562 C C . LYS A 1 75 ? -3.444 0.728 5.599 1.00 0.00 75 LYS A C 4
ATOM 5563 O O . LYS A 1 75 ? -2.623 1.274 6.338 1.00 0.00 75 LYS A O 4
ATOM 5582 N N . ILE A 1 76 ? -3.612 1.068 4.326 1.00 0.00 76 ILE A N 4
ATOM 5583 C CA . ILE A 1 76 ? -2.821 2.129 3.711 1.00 0.00 76 ILE A CA 4
ATOM 5584 C C . ILE A 1 76 ? -3.092 3.472 4.381 1.00 0.00 76 ILE A C 4
ATOM 5585 O O . ILE A 1 76 ? -2.189 4.297 4.526 1.00 0.00 76 ILE A O 4
ATOM 5601 N N . SER A 1 77 ? -4.339 3.685 4.786 1.00 0.00 77 SER A N 4
ATOM 5602 C CA . SER A 1 77 ? -4.727 4.927 5.442 1.00 0.00 77 SER A CA 4
ATOM 5603 C C . SER A 1 77 ? -4.776 4.750 6.958 1.00 0.00 77 SER A C 4
ATOM 5604 O O . SER A 1 77 ? -5.510 5.452 7.651 1.00 0.00 77 SER A O 4
ATOM 5612 N N . GLN A 1 78 ? -3.990 3.805 7.464 1.00 0.00 78 GLN A N 4
ATOM 5613 C CA . GLN A 1 78 ? -3.945 3.534 8.896 1.00 0.00 78 GLN A CA 4
ATOM 5614 C C . GLN A 1 78 ? -3.357 4.718 9.658 1.00 0.00 78 GLN A C 4
ATOM 5615 O O . GLN A 1 78 ? -3.835 5.075 10.734 1.00 0.00 78 GLN A O 4
ATOM 5629 N N . LEU A 1 79 ? -2.316 5.321 9.093 1.00 0.00 79 LEU A N 4
ATOM 5630 C CA . LEU A 1 79 ? -1.663 6.465 9.721 1.00 0.00 79 LEU A CA 4
ATOM 5631 C C . LEU A 1 79 ? -2.545 7.707 9.641 1.00 0.00 79 LEU A C 4
ATOM 5632 O O . LEU A 1 79 ? -3.593 7.697 8.994 1.00 0.00 79 LEU A O 4
ATOM 5648 N N . ASP A 1 80 ? -2.114 8.776 10.305 1.00 0.00 80 ASP A N 4
ATOM 5649 C CA . ASP A 1 80 ? -2.866 10.027 10.311 1.00 0.00 80 ASP A CA 4
ATOM 5650 C C . ASP A 1 80 ? -2.193 11.075 9.430 1.00 0.00 80 ASP A C 4
ATOM 5651 O O . ASP A 1 80 ? -2.298 12.275 9.686 1.00 0.00 80 ASP A O 4
ATOM 5660 N N . LYS A 1 81 ? -1.502 10.615 8.390 1.00 0.00 81 LYS A N 4
ATOM 5661 C CA . LYS A 1 81 ? -0.814 11.515 7.471 1.00 0.00 81 LYS A CA 4
ATOM 5662 C C . LYS A 1 81 ? -1.655 11.753 6.220 1.00 0.00 81 LYS A C 4
ATOM 5663 O O . LYS A 1 81 ? -1.970 12.894 5.880 1.00 0.00 81 LYS A O 4
ATOM 5682 N N . VAL A 1 82 ? -2.013 10.669 5.542 1.00 0.00 82 VAL A N 4
ATOM 5683 C CA . VAL A 1 82 ? -2.818 10.747 4.327 1.00 0.00 82 VAL A CA 4
ATOM 5684 C C . VAL A 1 82 ? -4.014 11.676 4.510 1.00 0.00 82 VAL A C 4
ATOM 5685 O O . VAL A 1 82 ? -4.725 11.600 5.512 1.00 0.00 82 VAL A O 4
ATOM 5698 N N . VAL A 1 83 ? -4.227 12.551 3.535 1.00 0.00 83 VAL A N 4
ATOM 5699 C CA . VAL A 1 83 ? -5.334 13.497 3.587 1.00 0.00 83 VAL A CA 4
ATOM 5700 C C . VAL A 1 83 ? -6.175 13.431 2.314 1.00 0.00 83 VAL A C 4
ATOM 5701 O O . VAL A 1 83 ? -7.400 13.536 2.363 1.00 0.00 83 VAL A O 4
ATOM 5714 N N . GLN A 1 84 ? -5.512 13.257 1.175 1.00 0.00 84 GLN A N 4
ATOM 5715 C CA . GLN A 1 84 ? -6.204 13.180 -0.106 1.00 0.00 84 GLN A CA 4
ATOM 5716 C C . GLN A 1 84 ? -6.126 11.771 -0.684 1.00 0.00 84 GLN A C 4
ATOM 5717 O O . GLN A 1 84 ? -5.073 11.337 -1.153 1.00 0.00 84 GLN A O 4
ATOM 5731 N N . THR A 1 85 ? -7.249 11.060 -0.647 1.00 0.00 85 THR A N 4
ATOM 5732 C CA . THR A 1 85 ? -7.310 9.699 -1.167 1.00 0.00 85 THR A CA 4
ATOM 5733 C C . THR A 1 85 ? -8.152 9.642 -2.436 1.00 0.00 85 THR A C 4
ATOM 5734 O O . THR A 1 85 ? -8.829 10.608 -2.788 1.00 0.00 85 THR A O 4
ATOM 5745 N N . LEU A 1 86 ? -8.105 8.504 -3.122 1.00 0.00 86 LEU A N 4
ATOM 5746 C CA . LEU A 1 86 ? -8.865 8.320 -4.355 1.00 0.00 86 LEU A CA 4
ATOM 5747 C C . LEU A 1 86 ? -10.349 8.597 -4.126 1.00 0.00 86 LEU A C 4
ATOM 5748 O O . LEU A 1 86 ? -10.975 9.221 -5.007 1.00 0.00 86 LEU A O 4
ATOM 5765 N N . MET A 1 1 ? -14.152 -15.536 4.674 1.00 0.00 1 MET A N 5
ATOM 5766 C CA . MET A 1 1 ? -15.639 -15.563 4.680 1.00 0.00 1 MET A CA 5
ATOM 5767 C C . MET A 1 1 ? -16.167 -16.940 4.283 1.00 0.00 1 MET A C 5
ATOM 5768 O O . MET A 1 1 ? -16.424 -17.198 3.108 1.00 0.00 1 MET A O 5
ATOM 5784 N N . PRO A 1 2 ? -16.338 -17.844 5.263 1.00 0.00 2 PRO A N 5
ATOM 5785 C CA . PRO A 1 2 ? -16.839 -19.198 5.009 1.00 0.00 2 PRO A CA 5
ATOM 5786 C C . PRO A 1 2 ? -18.311 -19.205 4.613 1.00 0.00 2 PRO A C 5
ATOM 5787 O O . PRO A 1 2 ? -18.715 -19.927 3.701 1.00 0.00 2 PRO A O 5
ATOM 5798 N N . SER A 1 3 ? -19.108 -18.397 5.306 1.00 0.00 3 SER A N 5
ATOM 5799 C CA . SER A 1 3 ? -20.537 -18.310 5.026 1.00 0.00 3 SER A CA 5
ATOM 5800 C C . SER A 1 3 ? -20.909 -16.923 4.515 1.00 0.00 3 SER A C 5
ATOM 5801 O O . SER A 1 3 ? -20.146 -15.969 4.668 1.00 0.00 3 SER A O 5
ATOM 5809 N N . ASP A 1 4 ? -22.086 -16.818 3.906 1.00 0.00 4 ASP A N 5
ATOM 5810 C CA . ASP A 1 4 ? -22.560 -15.546 3.372 1.00 0.00 4 ASP A CA 5
ATOM 5811 C C . ASP A 1 4 ? -23.862 -15.124 4.044 1.00 0.00 4 ASP A C 5
ATOM 5812 O O . ASP A 1 4 ? -24.362 -15.809 4.937 1.00 0.00 4 ASP A O 5
ATOM 5821 N N . SER A 1 5 ? -24.406 -13.992 3.611 1.00 0.00 5 SER A N 5
ATOM 5822 C CA . SER A 1 5 ? -25.650 -13.477 4.171 1.00 0.00 5 SER A CA 5
ATOM 5823 C C . SER A 1 5 ? -26.571 -12.961 3.070 1.00 0.00 5 SER A C 5
ATOM 5824 O O . SER A 1 5 ? -27.554 -13.611 2.713 1.00 0.00 5 SER A O 5
ATOM 5832 N N . LYS A 1 6 ? -26.247 -11.789 2.533 1.00 0.00 6 LYS A N 5
ATOM 5833 C CA . LYS A 1 6 ? -27.044 -11.185 1.473 1.00 0.00 6 LYS A CA 5
ATOM 5834 C C . LYS A 1 6 ? -26.219 -11.026 0.198 1.00 0.00 6 LYS A C 5
ATOM 5835 O O . LYS A 1 6 ? -25.142 -11.605 0.069 1.00 0.00 6 LYS A O 5
ATOM 5854 N N . LYS A 1 7 ? -26.735 -10.238 -0.743 1.00 0.00 7 LYS A N 5
ATOM 5855 C CA . LYS A 1 7 ? -26.045 -10.004 -2.007 1.00 0.00 7 LYS A CA 5
ATOM 5856 C C . LYS A 1 7 ? -24.976 -8.922 -1.851 1.00 0.00 7 LYS A C 5
ATOM 5857 O O . LYS A 1 7 ? -25.296 -7.750 -1.650 1.00 0.00 7 LYS A O 5
ATOM 5876 N N . PRO A 1 8 ? -23.686 -9.297 -1.943 1.00 0.00 8 PRO A N 5
ATOM 5877 C CA . PRO A 1 8 ? -22.577 -8.348 -1.810 1.00 0.00 8 PRO A CA 5
ATOM 5878 C C . PRO A 1 8 ? -22.369 -7.512 -3.070 1.00 0.00 8 PRO A C 5
ATOM 5879 O O . PRO A 1 8 ? -21.800 -6.424 -3.014 1.00 0.00 8 PRO A O 5
ATOM 5890 N N . THR A 1 9 ? -22.824 -8.038 -4.207 1.00 0.00 9 THR A N 5
ATOM 5891 C CA . THR A 1 9 ? -22.685 -7.351 -5.490 1.00 0.00 9 THR A CA 5
ATOM 5892 C C . THR A 1 9 ? -21.262 -6.836 -5.678 1.00 0.00 9 THR A C 5
ATOM 5893 O O . THR A 1 9 ? -21.041 -5.780 -6.269 1.00 0.00 9 THR A O 5
ATOM 5904 N N . ILE A 1 10 ? -20.304 -7.595 -5.160 1.00 0.00 10 ILE A N 5
ATOM 5905 C CA . ILE A 1 10 ? -18.898 -7.232 -5.256 1.00 0.00 10 ILE A CA 5
ATOM 5906 C C . ILE A 1 10 ? -18.026 -8.471 -5.418 1.00 0.00 10 ILE A C 5
ATOM 5907 O O . ILE A 1 10 ? -17.720 -9.159 -4.445 1.00 0.00 10 ILE A O 5
ATOM 5923 N N . ILE A 1 11 ? -17.627 -8.748 -6.653 1.00 0.00 11 ILE A N 5
ATOM 5924 C CA . ILE A 1 11 ? -16.786 -9.901 -6.933 1.00 0.00 11 ILE A CA 5
ATOM 5925 C C . ILE A 1 11 ? -15.772 -9.588 -8.023 1.00 0.00 11 ILE A C 5
ATOM 5926 O O . ILE A 1 11 ? -16.086 -9.634 -9.213 1.00 0.00 11 ILE A O 5
ATOM 5942 N N . TYR A 1 12 ? -14.550 -9.283 -7.608 1.00 0.00 12 TYR A N 5
ATOM 5943 C CA . TYR A 1 12 ? -13.477 -8.976 -8.546 1.00 0.00 12 TYR A CA 5
ATOM 5944 C C . TYR A 1 12 ? -12.124 -9.395 -7.978 1.00 0.00 12 TYR A C 5
ATOM 5945 O O . TYR A 1 12 ? -11.440 -8.605 -7.327 1.00 0.00 12 TYR A O 5
ATOM 5963 N N . PRO A 1 13 ? -11.711 -10.647 -8.226 1.00 0.00 13 PRO A N 5
ATOM 5964 C CA . PRO A 1 13 ? -10.438 -11.158 -7.737 1.00 0.00 13 PRO A CA 5
ATOM 5965 C C . PRO A 1 13 ? -9.280 -10.784 -8.652 1.00 0.00 13 PRO A C 5
ATOM 5966 O O . PRO A 1 13 ? -8.698 -11.640 -9.319 1.00 0.00 13 PRO A O 5
ATOM 5977 N N . CYS A 1 14 ? -8.958 -9.496 -8.686 1.00 0.00 14 CYS A N 5
ATOM 5978 C CA . CYS A 1 14 ? -7.872 -9.006 -9.528 1.00 0.00 14 CYS A CA 5
ATOM 5979 C C . CYS A 1 14 ? -7.044 -7.948 -8.805 1.00 0.00 14 CYS A C 5
ATOM 5980 O O . CYS A 1 14 ? -7.415 -7.482 -7.728 1.00 0.00 14 CYS A O 5
ATOM 5988 N N . LEU A 1 15 ? -5.922 -7.574 -9.410 1.00 0.00 15 LEU A N 5
ATOM 5989 C CA . LEU A 1 15 ? -5.037 -6.570 -8.831 1.00 0.00 15 LEU A CA 5
ATOM 5990 C C . LEU A 1 15 ? -5.598 -5.168 -9.043 1.00 0.00 15 LEU A C 5
ATOM 5991 O O . LEU A 1 15 ? -5.719 -4.702 -10.175 1.00 0.00 15 LEU A O 5
ATOM 6007 N N . TRP A 1 16 ? -5.938 -4.500 -7.946 1.00 0.00 16 TRP A N 5
ATOM 6008 C CA . TRP A 1 16 ? -6.486 -3.151 -8.013 1.00 0.00 16 TRP A CA 5
ATOM 6009 C C . TRP A 1 16 ? -5.500 -2.133 -7.448 1.00 0.00 16 TRP A C 5
ATOM 6010 O O . TRP A 1 16 ? -4.823 -2.395 -6.454 1.00 0.00 16 TRP A O 5
ATOM 6031 N N . ASP A 1 17 ? -5.429 -0.970 -8.088 1.00 0.00 17 ASP A N 5
ATOM 6032 C CA . ASP A 1 17 ? -4.529 0.090 -7.650 1.00 0.00 17 ASP A CA 5
ATOM 6033 C C . ASP A 1 17 ? -5.273 1.113 -6.798 1.00 0.00 17 ASP A C 5
ATOM 6034 O O . ASP A 1 17 ? -6.455 1.375 -7.020 1.00 0.00 17 ASP A O 5
ATOM 6043 N N . TYR A 1 18 ? -4.577 1.688 -5.823 1.00 0.00 18 TYR A N 5
ATOM 6044 C CA . TYR A 1 18 ? -5.178 2.682 -4.942 1.00 0.00 18 TYR A CA 5
ATOM 6045 C C . TYR A 1 18 ? -4.313 3.933 -4.859 1.00 0.00 18 TYR A C 5
ATOM 6046 O O . TYR A 1 18 ? -3.253 3.928 -4.231 1.00 0.00 18 TYR A O 5
ATOM 6064 N N . ARG A 1 19 ? -4.772 5.007 -5.495 1.00 0.00 19 ARG A N 5
ATOM 6065 C CA . ARG A 1 19 ? -4.042 6.268 -5.489 1.00 0.00 19 ARG A CA 5
ATOM 6066 C C . ARG A 1 19 ? -4.252 7.003 -4.170 1.00 0.00 19 ARG A C 5
ATOM 6067 O O . ARG A 1 19 ? -5.277 7.653 -3.965 1.00 0.00 19 ARG A O 5
ATOM 6088 N N . VAL A 1 20 ? -3.275 6.893 -3.277 1.00 0.00 20 VAL A N 5
ATOM 6089 C CA . VAL A 1 20 ? -3.354 7.543 -1.973 1.00 0.00 20 VAL A CA 5
ATOM 6090 C C . VAL A 1 20 ? -2.324 8.659 -1.852 1.00 0.00 20 VAL A C 5
ATOM 6091 O O . VAL A 1 20 ? -1.121 8.422 -1.960 1.00 0.00 20 VAL A O 5
ATOM 6104 N N . ILE A 1 21 ? -2.801 9.880 -1.627 1.00 0.00 21 ILE A N 5
ATOM 6105 C CA . ILE A 1 21 ? -1.917 11.031 -1.488 1.00 0.00 21 ILE A CA 5
ATOM 6106 C C . ILE A 1 21 ? -1.895 11.537 -0.051 1.00 0.00 21 ILE A C 5
ATOM 6107 O O . ILE A 1 21 ? -2.941 11.683 0.582 1.00 0.00 21 ILE A O 5
ATOM 6123 N N . MET A 1 22 ? -0.697 11.809 0.459 1.00 0.00 22 MET A N 5
ATOM 6124 C CA . MET A 1 22 ? -0.543 12.303 1.819 1.00 0.00 22 MET A CA 5
ATOM 6125 C C . MET A 1 22 ? -0.047 13.743 1.817 1.00 0.00 22 MET A C 5
ATOM 6126 O O . MET A 1 22 ? 0.728 14.143 0.947 1.00 0.00 22 MET A O 5
ATOM 6140 N N . THR A 1 23 ? -0.499 14.519 2.795 1.00 0.00 23 THR A N 5
ATOM 6141 C CA . THR A 1 23 ? -0.103 15.917 2.907 1.00 0.00 23 THR A CA 5
ATOM 6142 C C . THR A 1 23 ? 0.589 16.183 4.242 1.00 0.00 23 THR A C 5
ATOM 6143 O O . THR A 1 23 ? 0.043 16.855 5.117 1.00 0.00 23 THR A O 5
ATOM 6154 N N . THR A 1 24 ? 1.797 15.649 4.393 1.00 0.00 24 THR A N 5
ATOM 6155 C CA . THR A 1 24 ? 2.563 15.827 5.622 1.00 0.00 24 THR A CA 5
ATOM 6156 C C . THR A 1 24 ? 4.053 15.950 5.322 1.00 0.00 24 THR A C 5
ATOM 6157 O O . THR A 1 24 ? 4.505 15.633 4.222 1.00 0.00 24 THR A O 5
ATOM 6168 N N . LYS A 1 25 ? 4.812 16.414 6.310 1.00 0.00 25 LYS A N 5
ATOM 6169 C CA . LYS A 1 25 ? 6.253 16.580 6.156 1.00 0.00 25 LYS A CA 5
ATOM 6170 C C . LYS A 1 25 ? 7.019 15.447 6.837 1.00 0.00 25 LYS A C 5
ATOM 6171 O O . LYS A 1 25 ? 8.230 15.315 6.661 1.00 0.00 25 LYS A O 5
ATOM 6190 N N . ASP A 1 26 ? 6.312 14.633 7.616 1.00 0.00 26 ASP A N 5
ATOM 6191 C CA . ASP A 1 26 ? 6.933 13.518 8.319 1.00 0.00 26 ASP A CA 5
ATOM 6192 C C . ASP A 1 26 ? 6.417 12.182 7.790 1.00 0.00 26 ASP A C 5
ATOM 6193 O O . ASP A 1 26 ? 6.107 11.274 8.562 1.00 0.00 26 ASP A O 5
ATOM 6202 N N . THR A 1 27 ? 6.329 12.071 6.469 1.00 0.00 27 THR A N 5
ATOM 6203 C CA . THR A 1 27 ? 5.851 10.846 5.833 1.00 0.00 27 THR A CA 5
ATOM 6204 C C . THR A 1 27 ? 6.941 9.774 5.800 1.00 0.00 27 THR A C 5
ATOM 6205 O O . THR A 1 27 ? 6.693 8.643 5.383 1.00 0.00 27 THR A O 5
ATOM 6216 N N . SER A 1 28 ? 8.147 10.132 6.240 1.00 0.00 28 SER A N 5
ATOM 6217 C CA . SER A 1 28 ? 9.266 9.194 6.254 1.00 0.00 28 SER A CA 5
ATOM 6218 C C . SER A 1 28 ? 8.876 7.882 6.931 1.00 0.00 28 SER A C 5
ATOM 6219 O O . SER A 1 28 ? 9.409 6.821 6.603 1.00 0.00 28 SER A O 5
ATOM 6227 N N . THR A 1 29 ? 7.944 7.961 7.875 1.00 0.00 29 THR A N 5
ATOM 6228 C CA . THR A 1 29 ? 7.483 6.780 8.594 1.00 0.00 29 THR A CA 5
ATOM 6229 C C . THR A 1 29 ? 6.637 5.889 7.690 1.00 0.00 29 THR A C 5
ATOM 6230 O O . THR A 1 29 ? 6.610 4.668 7.854 1.00 0.00 29 THR A O 5
ATOM 6241 N N . LEU A 1 30 ? 5.951 6.504 6.733 1.00 0.00 30 LEU A N 5
ATOM 6242 C CA . LEU A 1 30 ? 5.108 5.766 5.803 1.00 0.00 30 LEU A CA 5
ATOM 6243 C C . LEU A 1 30 ? 5.949 5.147 4.693 1.00 0.00 30 LEU A C 5
ATOM 6244 O O . LEU A 1 30 ? 5.781 3.976 4.351 1.00 0.00 30 LEU A O 5
ATOM 6260 N N . LYS A 1 31 ? 6.853 5.940 4.131 1.00 0.00 31 LYS A N 5
ATOM 6261 C CA . LYS A 1 31 ? 7.718 5.470 3.057 1.00 0.00 31 LYS A CA 5
ATOM 6262 C C . LYS A 1 31 ? 8.542 4.266 3.508 1.00 0.00 31 LYS A C 5
ATOM 6263 O O . LYS A 1 31 ? 8.881 3.398 2.704 1.00 0.00 31 LYS A O 5
ATOM 6282 N N . GLU A 1 32 ? 8.8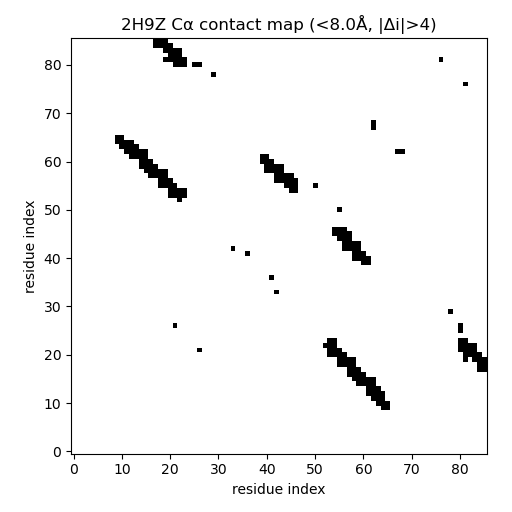58 4.221 4.798 1.00 0.00 32 GLU A N 5
ATOM 6283 C CA . GLU A 1 32 ? 9.641 3.123 5.354 1.00 0.00 32 GLU A CA 5
ATOM 6284 C C . GLU A 1 32 ? 8.749 1.926 5.674 1.00 0.00 32 GLU A C 5
ATOM 6285 O O . GLU A 1 32 ? 9.203 0.783 5.661 1.00 0.00 32 GLU A O 5
ATOM 6297 N N . LEU A 1 33 ? 7.480 2.199 5.958 1.00 0.00 33 LEU A N 5
ATOM 6298 C CA . LEU A 1 33 ? 6.525 1.143 6.280 1.00 0.00 33 LEU A CA 5
ATOM 6299 C C . LEU A 1 33 ? 5.929 0.544 5.008 1.00 0.00 33 LEU A C 5
ATOM 6300 O O . LEU A 1 33 ? 5.667 -0.656 4.940 1.00 0.00 33 LEU A O 5
ATOM 6316 N N . LEU A 1 34 ? 5.718 1.389 4.005 1.00 0.00 34 LEU A N 5
ATOM 6317 C CA . LEU A 1 34 ? 5.153 0.944 2.735 1.00 0.00 34 LEU A CA 5
ATOM 6318 C C . LEU A 1 34 ? 6.190 0.183 1.916 1.00 0.00 34 LEU A C 5
ATOM 6319 O O . LEU A 1 34 ? 5.847 -0.695 1.124 1.00 0.00 34 LEU A O 5
ATOM 6335 N N . GLU A 1 35 ? 7.460 0.526 2.108 1.00 0.00 35 GLU A N 5
ATOM 6336 C CA . GLU A 1 35 ? 8.547 -0.122 1.385 1.00 0.00 35 GLU A CA 5
ATOM 6337 C C . GLU A 1 35 ? 8.913 -1.468 2.010 1.00 0.00 35 GLU A C 5
ATOM 6338 O O . GLU A 1 35 ? 9.748 -2.199 1.478 1.00 0.00 35 GLU A O 5
ATOM 6350 N N . THR A 1 36 ? 8.288 -1.793 3.140 1.00 0.00 36 THR A N 5
ATOM 6351 C CA . THR A 1 36 ? 8.558 -3.054 3.825 1.00 0.00 36 THR A CA 5
ATOM 6352 C C . THR A 1 36 ? 8.298 -4.242 2.904 1.00 0.00 36 THR A C 5
ATOM 6353 O O . THR A 1 36 ? 9.112 -5.162 2.818 1.00 0.00 36 THR A O 5
ATOM 6364 N N . TYR A 1 37 ? 7.159 -4.215 2.219 1.00 0.00 37 TYR A N 5
ATOM 6365 C CA . TYR A 1 37 ? 6.793 -5.289 1.304 1.00 0.00 37 TYR A CA 5
ATOM 6366 C C . TYR A 1 37 ? 6.686 -6.623 2.038 1.00 0.00 37 TYR A C 5
ATOM 6367 O O . TYR A 1 37 ? 7.032 -7.671 1.494 1.00 0.00 37 TYR A O 5
ATOM 6385 N N . GLN A 1 38 ? 6.204 -6.575 3.276 1.00 0.00 38 GLN A N 5
ATOM 6386 C CA . GLN A 1 38 ? 6.049 -7.780 4.082 1.00 0.00 38 GLN A CA 5
ATOM 6387 C C . GLN A 1 38 ? 5.048 -8.741 3.443 1.00 0.00 38 GLN A C 5
ATOM 6388 O O . GLN A 1 38 ? 5.075 -9.943 3.706 1.00 0.00 38 GLN A O 5
ATOM 6402 N N . ARG A 1 39 ? 4.172 -8.204 2.600 1.00 0.00 39 ARG A N 5
ATOM 6403 C CA . ARG A 1 39 ? 3.166 -9.011 1.920 1.00 0.00 39 ARG A CA 5
ATOM 6404 C C . ARG A 1 39 ? 3.204 -8.762 0.413 1.00 0.00 39 ARG A C 5
ATOM 6405 O O . ARG A 1 39 ? 3.811 -7.794 -0.046 1.00 0.00 39 ARG A O 5
ATOM 6426 N N . PRO A 1 40 ? 2.560 -9.639 -0.379 1.00 0.00 40 PRO A N 5
ATOM 6427 C CA . PRO A 1 40 ? 2.530 -9.509 -1.841 1.00 0.00 40 PRO A CA 5
ATOM 6428 C C . PRO A 1 40 ? 1.808 -8.248 -2.303 1.00 0.00 40 PRO A C 5
ATOM 6429 O O . PRO A 1 40 ? 0.702 -8.313 -2.842 1.00 0.00 40 PRO A O 5
ATOM 6440 N N . PHE A 1 41 ? 2.444 -7.099 -2.095 1.00 0.00 41 PHE A N 5
ATOM 6441 C CA . PHE A 1 41 ? 1.869 -5.821 -2.495 1.00 0.00 41 PHE A CA 5
ATOM 6442 C C . PHE A 1 41 ? 2.943 -4.903 -3.075 1.00 0.00 41 PHE A C 5
ATOM 6443 O O . PHE A 1 41 ? 4.131 -5.069 -2.792 1.00 0.00 41 PHE A O 5
ATOM 6460 N N . LYS A 1 42 ? 2.522 -3.941 -3.885 1.00 0.00 42 LYS A N 5
ATOM 6461 C CA . LYS A 1 42 ? 3.451 -3.001 -4.501 1.00 0.00 42 LYS A CA 5
ATOM 6462 C C . LYS A 1 42 ? 2.908 -1.579 -4.441 1.00 0.00 42 LYS A C 5
ATOM 6463 O O . LYS A 1 42 ? 1.726 -1.366 -4.169 1.00 0.00 42 LYS A O 5
ATOM 6482 N N . LEU A 1 43 ? 3.778 -0.609 -4.698 1.00 0.00 43 LEU A N 5
ATOM 6483 C CA . LEU A 1 43 ? 3.385 0.794 -4.677 1.00 0.00 43 LEU A CA 5
ATOM 6484 C C . LEU A 1 43 ? 4.048 1.559 -5.815 1.00 0.00 43 LEU A C 5
ATOM 6485 O O . LEU A 1 43 ? 5.257 1.461 -6.019 1.00 0.00 43 LEU A O 5
ATOM 6501 N N . GLU A 1 44 ? 3.251 2.324 -6.554 1.00 0.00 44 GLU A N 5
ATOM 6502 C CA . GLU A 1 44 ? 3.770 3.105 -7.671 1.00 0.00 44 GLU A CA 5
ATOM 6503 C C . GLU A 1 44 ? 3.976 4.558 -7.257 1.00 0.00 44 GLU A C 5
ATOM 6504 O O . GLU A 1 44 ? 3.051 5.367 -7.306 1.00 0.00 44 GLU A O 5
ATOM 6516 N N . PHE A 1 45 ? 5.198 4.877 -6.847 1.00 0.00 45 PHE A N 5
ATOM 6517 C CA . PHE A 1 45 ? 5.538 6.228 -6.417 1.00 0.00 45 PHE A CA 5
ATOM 6518 C C . PHE A 1 45 ? 5.300 7.232 -7.540 1.00 0.00 45 PHE A C 5
ATOM 6519 O O . PHE A 1 45 ? 5.919 7.152 -8.601 1.00 0.00 45 PHE A O 5
ATOM 6536 N N . LYS A 1 46 ? 4.397 8.177 -7.298 1.00 0.00 46 LYS A N 5
ATOM 6537 C CA . LYS A 1 46 ? 4.072 9.197 -8.287 1.00 0.00 46 LYS A CA 5
ATOM 6538 C C . LYS A 1 46 ? 5.169 10.255 -8.357 1.00 0.00 46 LYS A C 5
ATOM 6539 O O . LYS A 1 46 ? 5.470 10.781 -9.428 1.00 0.00 46 LYS A O 5
ATOM 6558 N N . ASN A 1 47 ? 5.761 10.563 -7.208 1.00 0.00 47 ASN A N 5
ATOM 6559 C CA . ASN A 1 47 ? 6.825 11.558 -7.139 1.00 0.00 47 ASN A CA 5
ATOM 6560 C C . ASN A 1 47 ? 8.050 10.999 -6.422 1.00 0.00 47 ASN A C 5
ATOM 6561 O O . ASN A 1 47 ? 8.069 9.834 -6.024 1.00 0.00 47 ASN A O 5
ATOM 6572 N N . THR A 1 48 ? 9.071 11.835 -6.264 1.00 0.00 48 THR A N 5
ATOM 6573 C CA . THR A 1 48 ? 10.300 11.422 -5.597 1.00 0.00 48 THR A CA 5
ATOM 6574 C C . THR A 1 48 ? 10.637 12.363 -4.446 1.00 0.00 48 THR A C 5
ATOM 6575 O O . THR A 1 48 ? 10.901 11.924 -3.327 1.00 0.00 48 THR A O 5
ATOM 6586 N N . SER A 1 49 ? 10.624 13.657 -4.731 1.00 0.00 49 SER A N 5
ATOM 6587 C CA . SER A 1 49 ? 10.928 14.668 -3.725 1.00 0.00 49 SER A CA 5
ATOM 6588 C C . SER A 1 49 ? 10.765 16.074 -4.295 1.00 0.00 49 SER A C 5
ATOM 6589 O O . SER A 1 49 ? 11.533 16.978 -3.971 1.00 0.00 49 SER A O 5
ATOM 6597 N N . LYS A 1 50 ? 9.758 16.249 -5.145 1.00 0.00 50 LYS A N 5
ATOM 6598 C CA . LYS A 1 50 ? 9.494 17.545 -5.758 1.00 0.00 50 LYS A CA 5
ATOM 6599 C C . LYS A 1 50 ? 9.092 18.576 -4.706 1.00 0.00 50 LYS A C 5
ATOM 6600 O O . LYS A 1 50 ? 9.251 19.780 -4.912 1.00 0.00 50 LYS A O 5
ATOM 6619 N N . ASN A 1 51 ? 8.570 18.098 -3.580 1.00 0.00 51 ASN A N 5
ATOM 6620 C CA . ASN A 1 51 ? 8.146 18.980 -2.498 1.00 0.00 51 ASN A CA 5
ATOM 6621 C C . ASN A 1 51 ? 7.023 19.903 -2.957 1.00 0.00 51 ASN A C 5
ATOM 6622 O O . ASN A 1 51 ? 7.159 21.127 -2.929 1.00 0.00 51 ASN A O 5
ATOM 6633 N N . ALA A 1 52 ? 5.911 19.310 -3.377 1.00 0.00 52 ALA A N 5
ATOM 6634 C CA . ALA A 1 52 ? 4.762 20.080 -3.839 1.00 0.00 52 ALA A CA 5
ATOM 6635 C C . ALA A 1 52 ? 3.667 20.143 -2.776 1.00 0.00 52 ALA A C 5
ATOM 6636 O O . ALA A 1 52 ? 2.532 20.518 -3.067 1.00 0.00 52 ALA A O 5
ATOM 6643 N N . LYS A 1 53 ? 4.015 19.773 -1.540 1.00 0.00 53 LYS A N 5
ATOM 6644 C CA . LYS A 1 53 ? 3.064 19.786 -0.427 1.00 0.00 53 LYS A CA 5
ATOM 6645 C C . LYS A 1 53 ? 2.125 18.578 -0.467 1.00 0.00 53 LYS A C 5
ATOM 6646 O O . LYS A 1 53 ? 1.337 18.370 0.456 1.00 0.00 53 LYS A O 5
ATOM 6665 N N . PHE A 1 54 ? 2.209 17.784 -1.532 1.00 0.00 54 PHE A N 5
ATOM 6666 C CA . PHE A 1 54 ? 1.360 16.605 -1.671 1.00 0.00 54 PHE A CA 5
ATOM 6667 C C . PHE A 1 54 ? 2.154 15.427 -2.220 1.00 0.00 54 PHE A C 5
ATOM 6668 O O . PHE A 1 54 ? 2.660 15.473 -3.342 1.00 0.00 54 PHE A O 5
ATOM 6685 N N . TYR A 1 55 ? 2.253 14.368 -1.426 1.00 0.00 55 TYR A N 5
ATOM 6686 C CA . TYR A 1 55 ? 2.980 13.176 -1.837 1.00 0.00 55 TYR A CA 5
ATOM 6687 C C . TYR A 1 55 ? 2.019 12.121 -2.370 1.00 0.00 55 TYR A C 5
ATOM 6688 O O . TYR A 1 55 ? 1.254 11.524 -1.616 1.00 0.00 55 TYR A O 5
ATOM 6706 N N . SER A 1 56 ? 2.067 11.902 -3.677 1.00 0.00 56 SER A N 5
ATOM 6707 C CA . SER A 1 56 ? 1.201 10.924 -4.321 1.00 0.00 56 SER A CA 5
ATOM 6708 C C . SER A 1 56 ? 1.840 9.540 -4.326 1.00 0.00 56 SER A C 5
ATOM 6709 O O . SER A 1 56 ? 2.974 9.370 -4.776 1.00 0.00 56 SER A O 5
ATOM 6717 N N . PHE A 1 57 ? 1.105 8.551 -3.823 1.00 0.00 57 PHE A N 5
ATOM 6718 C CA . PHE A 1 57 ? 1.602 7.181 -3.771 1.00 0.00 57 PHE A CA 5
ATOM 6719 C C . PHE A 1 57 ? 0.521 6.196 -4.206 1.00 0.00 57 PHE A C 5
ATOM 6720 O O . PHE A 1 57 ? -0.642 6.327 -3.823 1.00 0.00 57 PHE A O 5
ATOM 6737 N N . ASN A 1 58 ? 0.912 5.209 -5.004 1.00 0.00 58 ASN A N 5
ATOM 6738 C CA . ASN A 1 58 ? -0.026 4.201 -5.483 1.00 0.00 58 ASN A CA 5
ATOM 6739 C C . ASN A 1 58 ? 0.157 2.892 -4.723 1.00 0.00 58 ASN A C 5
ATOM 6740 O O . ASN A 1 58 ? 1.201 2.660 -4.114 1.00 0.00 58 ASN A O 5
ATOM 6751 N N . VAL A 1 59 ? -0.863 2.041 -4.759 1.00 0.00 59 VAL A N 5
ATOM 6752 C CA . VAL A 1 59 ? -0.805 0.760 -4.067 1.00 0.00 59 VAL A CA 5
ATOM 6753 C C . VAL A 1 59 ? -1.425 -0.353 -4.905 1.00 0.00 59 VAL A C 5
ATOM 6754 O O . VAL A 1 59 ? -2.631 -0.360 -5.148 1.00 0.00 59 VAL A O 5
ATOM 6767 N N . SER A 1 60 ? -0.593 -1.295 -5.337 1.00 0.00 60 SER A N 5
ATOM 6768 C CA . SER A 1 60 ? -1.060 -2.417 -6.142 1.00 0.00 60 SER A CA 5
ATOM 6769 C C . SER A 1 60 ? -1.086 -3.701 -5.317 1.00 0.00 60 SER A C 5
ATOM 6770 O O . SER A 1 60 ? -0.049 -4.323 -5.089 1.00 0.00 60 SER A O 5
ATOM 6778 N N . MET A 1 61 ? -2.277 -4.088 -4.870 1.00 0.00 61 MET A N 5
ATOM 6779 C CA . MET A 1 61 ? -2.436 -5.295 -4.068 1.00 0.00 61 MET A CA 5
ATOM 6780 C C . MET A 1 61 ? -3.450 -6.241 -4.707 1.00 0.00 61 MET A C 5
ATOM 6781 O O . MET A 1 61 ? -4.330 -5.811 -5.453 1.00 0.00 61 MET A O 5
ATOM 6795 N N . GLU A 1 62 ? -3.316 -7.529 -4.411 1.00 0.00 62 GLU A N 5
ATOM 6796 C CA . GLU A 1 62 ? -4.216 -8.538 -4.957 1.00 0.00 62 GLU A CA 5
ATOM 6797 C C . GLU A 1 62 ? -5.558 -8.523 -4.231 1.00 0.00 62 GLU A C 5
ATOM 6798 O O . GLU A 1 62 ? -5.665 -8.982 -3.093 1.00 0.00 62 GLU A O 5
ATOM 6810 N N . VAL A 1 63 ? -6.580 -7.996 -4.896 1.00 0.00 63 VAL A N 5
ATOM 6811 C CA . VAL A 1 63 ? -7.915 -7.924 -4.316 1.00 0.00 63 VAL A CA 5
ATOM 6812 C C . VAL A 1 63 ? -8.744 -9.143 -4.705 1.00 0.00 63 VAL A C 5
ATOM 6813 O O . VAL A 1 63 ? -8.701 -9.598 -5.848 1.00 0.00 63 VAL A O 5
ATOM 6826 N N . SER A 1 64 ? -9.498 -9.665 -3.742 1.00 0.00 64 SER A N 5
ATOM 6827 C CA . SER A 1 64 ? -10.342 -10.833 -3.970 1.00 0.00 64 SER A CA 5
ATOM 6828 C C . SER A 1 64 ? -11.822 -10.462 -3.889 1.00 0.00 64 SER A C 5
ATOM 6829 O O . SER A 1 64 ? -12.662 -11.090 -4.534 1.00 0.00 64 SER A O 5
ATOM 6837 N N . ASN A 1 65 ? -12.134 -9.442 -3.093 1.00 0.00 65 ASN A N 5
ATOM 6838 C CA . ASN A 1 65 ? -13.515 -8.996 -2.931 1.00 0.00 65 ASN A CA 5
ATOM 6839 C C . ASN A 1 65 ? -13.592 -7.750 -2.049 1.00 0.00 65 ASN A C 5
ATOM 6840 O O . ASN A 1 65 ? -12.568 -7.172 -1.683 1.00 0.00 65 ASN A O 5
ATOM 6851 N N . GLU A 1 66 ? -14.814 -7.343 -1.712 1.00 0.00 66 GLU A N 5
ATOM 6852 C CA . GLU A 1 66 ? -15.029 -6.166 -0.876 1.00 0.00 66 GLU A CA 5
ATOM 6853 C C . GLU A 1 66 ? -14.288 -6.290 0.454 1.00 0.00 66 GLU A C 5
ATOM 6854 O O . GLU A 1 66 ? -13.846 -5.293 1.023 1.00 0.00 66 GLU A O 5
ATOM 6866 N N . SER A 1 67 ? -14.154 -7.520 0.942 1.00 0.00 67 SER A N 5
ATOM 6867 C CA . SER A 1 67 ? -13.465 -7.770 2.204 1.00 0.00 67 SER A CA 5
ATOM 6868 C C . SER A 1 67 ? -12.064 -7.169 2.187 1.00 0.00 67 SER A C 5
ATOM 6869 O O . SER A 1 67 ? -11.694 -6.400 3.076 1.00 0.00 67 SER A O 5
ATOM 6877 N N . GLU A 1 68 ? -11.289 -7.521 1.168 1.00 0.00 68 GLU A N 5
ATOM 6878 C CA . GLU A 1 68 ? -9.930 -7.010 1.036 1.00 0.00 68 GLU A CA 5
ATOM 6879 C C . GLU A 1 68 ? -9.946 -5.499 0.848 1.00 0.00 68 GLU A C 5
ATOM 6880 O O . GLU A 1 68 ? -9.262 -4.769 1.563 1.00 0.00 68 GLU A O 5
ATOM 6892 N N . ARG A 1 69 ? -10.737 -5.035 -0.118 1.00 0.00 69 ARG A N 5
ATOM 6893 C CA . ARG A 1 69 ? -10.848 -3.606 -0.405 1.00 0.00 69 ARG A CA 5
ATOM 6894 C C . ARG A 1 69 ? -10.996 -2.792 0.878 1.00 0.00 69 ARG A C 5
ATOM 6895 O O . ARG A 1 69 ? -10.565 -1.641 0.947 1.00 0.00 69 ARG A O 5
ATOM 6916 N N . ASN A 1 70 ? -11.604 -3.399 1.893 1.00 0.00 70 ASN A N 5
ATOM 6917 C CA . ASN A 1 70 ? -11.803 -2.731 3.173 1.00 0.00 70 ASN A CA 5
ATOM 6918 C C . ASN A 1 70 ? -10.519 -2.751 3.997 1.00 0.00 70 ASN A C 5
ATOM 6919 O O . ASN A 1 70 ? -10.238 -1.817 4.747 1.00 0.00 70 ASN A O 5
ATOM 6930 N N . GLU A 1 71 ? -9.744 -3.820 3.845 1.00 0.00 71 GLU A N 5
ATOM 6931 C CA . GLU A 1 71 ? -8.486 -3.959 4.571 1.00 0.00 71 GLU A CA 5
ATOM 6932 C C . GLU A 1 71 ? -7.372 -3.187 3.869 1.00 0.00 71 GLU A C 5
ATOM 6933 O O . GLU A 1 71 ? -6.520 -2.581 4.520 1.00 0.00 71 GLU A O 5
ATOM 6945 N N . ILE A 1 72 ? -7.390 -3.209 2.540 1.00 0.00 72 ILE A N 5
ATOM 6946 C CA . ILE A 1 72 ? -6.384 -2.509 1.750 1.00 0.00 72 ILE A CA 5
ATOM 6947 C C . ILE A 1 72 ? -6.544 -0.997 1.878 1.00 0.00 72 ILE A C 5
ATOM 6948 O O . ILE A 1 72 ? -5.574 -0.248 1.758 1.00 0.00 72 ILE A O 5
ATOM 6964 N N . PHE A 1 73 ? -7.774 -0.555 2.120 1.00 0.00 73 PHE A N 5
ATOM 6965 C CA . PHE A 1 73 ? -8.064 0.867 2.260 1.00 0.00 73 PHE A CA 5
ATOM 6966 C C . PHE A 1 73 ? -7.663 1.377 3.641 1.00 0.00 73 PHE A C 5
ATOM 6967 O O . PHE A 1 73 ? -6.987 2.398 3.764 1.00 0.00 73 PHE A O 5
ATOM 6984 N N . GLN A 1 74 ? -8.090 0.663 4.677 1.00 0.00 74 GLN A N 5
ATOM 6985 C CA . GLN A 1 74 ? -7.780 1.046 6.051 1.00 0.00 74 GLN A CA 5
ATOM 6986 C C . GLN A 1 74 ? -6.302 0.830 6.364 1.00 0.00 74 GLN A C 5
ATOM 6987 O O . GLN A 1 74 ? -5.724 1.536 7.191 1.00 0.00 74 GLN A O 5
ATOM 7001 N N . LYS A 1 75 ? -5.696 -0.151 5.702 1.00 0.00 75 LYS A N 5
ATOM 7002 C CA . LYS A 1 75 ? -4.287 -0.460 5.916 1.00 0.00 75 LYS A CA 5
ATOM 7003 C C . LYS A 1 75 ? -3.394 0.682 5.440 1.00 0.00 75 LYS A C 5
ATOM 7004 O O . LYS A 1 75 ? -2.492 1.118 6.157 1.00 0.00 75 LYS A O 5
ATOM 7023 N N . ILE A 1 76 ? -3.646 1.161 4.226 1.00 0.00 76 ILE A N 5
ATOM 7024 C CA . ILE A 1 76 ? -2.861 2.249 3.656 1.00 0.00 76 ILE A CA 5
ATOM 7025 C C . ILE A 1 76 ? -3.104 3.554 4.408 1.00 0.00 76 ILE A C 5
ATOM 7026 O O . ILE A 1 76 ? -2.214 4.399 4.509 1.00 0.00 76 ILE A O 5
ATOM 7042 N N . SER A 1 77 ? -4.313 3.711 4.936 1.00 0.00 77 SER A N 5
ATOM 7043 C CA . SER A 1 77 ? -4.671 4.911 5.682 1.00 0.00 77 SER A CA 5
ATOM 7044 C C . SER A 1 77 ? -4.522 4.685 7.184 1.00 0.00 77 SER A C 5
ATOM 7045 O O . SER A 1 77 ? -5.159 5.364 7.989 1.00 0.00 77 SER A O 5
ATOM 7053 N N . GLN A 1 78 ? -3.676 3.727 7.555 1.00 0.00 78 GLN A N 5
ATOM 7054 C CA . GLN A 1 78 ? -3.444 3.412 8.961 1.00 0.00 78 GLN A CA 5
ATOM 7055 C C . GLN A 1 78 ? -2.940 4.637 9.718 1.00 0.00 78 GLN A C 5
ATOM 7056 O O . GLN A 1 78 ? -3.376 4.908 10.837 1.00 0.00 78 GLN A O 5
ATOM 7070 N N . LEU A 1 79 ? -2.022 5.371 9.102 1.00 0.00 79 LEU A N 5
ATOM 7071 C CA . LEU A 1 79 ? -1.460 6.568 9.721 1.00 0.00 79 LEU A CA 5
ATOM 7072 C C . LEU A 1 79 ? -2.407 7.755 9.572 1.00 0.00 79 LEU A C 5
ATOM 7073 O O . LEU A 1 79 ? -3.494 7.627 9.008 1.00 0.00 79 LEU A O 5
ATOM 7089 N N . ASP A 1 80 ? -1.987 8.907 10.082 1.00 0.00 80 ASP A N 5
ATOM 7090 C CA . ASP A 1 80 ? -2.799 10.118 10.006 1.00 0.00 80 ASP A CA 5
ATOM 7091 C C . ASP A 1 80 ? -2.181 11.131 9.047 1.00 0.00 80 ASP A C 5
ATOM 7092 O O . ASP A 1 80 ? -2.344 12.339 9.218 1.00 0.00 80 ASP A O 5
ATOM 7101 N N . LYS A 1 81 ? -1.472 10.632 8.040 1.00 0.00 81 LYS A N 5
ATOM 7102 C CA . LYS A 1 81 ? -0.832 11.497 7.055 1.00 0.00 81 LYS A CA 5
ATOM 7103 C C . LYS A 1 81 ? -1.701 11.635 5.809 1.00 0.00 81 LYS A C 5
ATOM 7104 O O . LYS A 1 81 ? -2.040 12.744 5.395 1.00 0.00 81 LYS A O 5
ATOM 7123 N N . VAL A 1 82 ? -2.057 10.500 5.215 1.00 0.00 82 VAL A N 5
ATOM 7124 C CA . VAL A 1 82 ? -2.887 10.483 4.012 1.00 0.00 82 VAL A CA 5
ATOM 7125 C C . VAL A 1 82 ? -4.085 11.421 4.147 1.00 0.00 82 VAL A C 5
ATOM 7126 O O . VAL A 1 82 ? -4.786 11.406 5.160 1.00 0.00 82 VAL A O 5
ATOM 7139 N N . VAL A 1 83 ? -4.317 12.232 3.121 1.00 0.00 83 VAL A N 5
ATOM 7140 C CA . VAL A 1 83 ? -5.430 13.171 3.125 1.00 0.00 83 VAL A CA 5
ATOM 7141 C C . VAL A 1 83 ? -6.379 12.896 1.963 1.00 0.00 83 VAL A C 5
ATOM 7142 O O . VAL A 1 83 ? -7.599 12.923 2.125 1.00 0.00 83 VAL A O 5
ATOM 7155 N N . GLN A 1 84 ? -5.811 12.628 0.792 1.00 0.00 84 GLN A N 5
ATOM 7156 C CA . GLN A 1 84 ? -6.605 12.346 -0.398 1.00 0.00 84 GLN A CA 5
ATOM 7157 C C . GLN A 1 84 ? -6.402 10.904 -0.852 1.00 0.00 84 GLN A C 5
ATOM 7158 O O . GLN A 1 84 ? -5.271 10.433 -0.972 1.00 0.00 84 GLN A O 5
ATOM 7172 N N . THR A 1 85 ? -7.504 10.207 -1.105 1.00 0.00 85 THR A N 5
ATOM 7173 C CA . THR A 1 85 ? -7.446 8.818 -1.545 1.00 0.00 85 THR A CA 5
ATOM 7174 C C . THR A 1 85 ? -8.352 8.589 -2.751 1.00 0.00 85 THR A C 5
ATOM 7175 O O . THR A 1 85 ? -9.390 9.235 -2.889 1.00 0.00 85 THR A O 5
ATOM 7186 N N . LEU A 1 86 ? -7.951 7.666 -3.618 1.00 0.00 86 LEU A N 5
ATOM 7187 C CA . LEU A 1 86 ? -8.727 7.351 -4.812 1.00 0.00 86 LEU A CA 5
ATOM 7188 C C . LEU A 1 86 ? -9.709 6.216 -4.538 1.00 0.00 86 LEU A C 5
ATOM 7189 O O . LEU A 1 86 ? -9.263 5.051 -4.476 1.00 0.00 86 LEU A O 5
ATOM 7206 N N . MET A 1 1 ? -34.309 4.934 -0.955 1.00 0.00 1 MET A N 6
ATOM 7207 C CA . MET A 1 1 ? -35.239 3.851 -0.546 1.00 0.00 1 MET A CA 6
ATOM 7208 C C . MET A 1 1 ? -35.105 3.538 0.942 1.00 0.00 1 MET A C 6
ATOM 7209 O O . MET A 1 1 ? -34.056 3.777 1.543 1.00 0.00 1 MET A O 6
ATOM 7225 N N . PRO A 1 2 ? -36.170 3.001 1.561 1.00 0.00 2 PRO A N 6
ATOM 7226 C CA . PRO A 1 2 ? -36.170 2.659 2.984 1.00 0.00 2 PRO A CA 6
ATOM 7227 C C . PRO A 1 2 ? -35.506 1.314 3.265 1.00 0.00 2 PRO A C 6
ATOM 7228 O O . PRO A 1 2 ? -36.091 0.445 3.909 1.00 0.00 2 PRO A O 6
ATOM 7239 N N . SER A 1 3 ? -34.278 1.151 2.777 1.00 0.00 3 SER A N 6
ATOM 7240 C CA . SER A 1 3 ? -33.528 -0.085 2.975 1.00 0.00 3 SER A CA 6
ATOM 7241 C C . SER A 1 3 ? -32.183 -0.022 2.259 1.00 0.00 3 SER A C 6
ATOM 7242 O O . SER A 1 3 ? -31.877 0.957 1.581 1.00 0.00 3 SER A O 6
ATOM 7250 N N . ASP A 1 4 ? -31.386 -1.075 2.413 1.00 0.00 4 ASP A N 6
ATOM 7251 C CA . ASP A 1 4 ? -30.075 -1.137 1.777 1.00 0.00 4 ASP A CA 6
ATOM 7252 C C . ASP A 1 4 ? -30.202 -1.529 0.308 1.00 0.00 4 ASP A C 6
ATOM 7253 O O . ASP A 1 4 ? -30.734 -2.588 -0.018 1.00 0.00 4 ASP A O 6
ATOM 7262 N N . SER A 1 5 ? -29.710 -0.665 -0.573 1.00 0.00 5 SER A N 6
ATOM 7263 C CA . SER A 1 5 ? -29.768 -0.920 -2.008 1.00 0.00 5 SER A CA 6
ATOM 7264 C C . SER A 1 5 ? -28.705 -1.930 -2.426 1.00 0.00 5 SER A C 6
ATOM 7265 O O . SER A 1 5 ? -28.927 -2.750 -3.316 1.00 0.00 5 SER A O 6
ATOM 7273 N N . LYS A 1 6 ? -27.547 -1.865 -1.776 1.00 0.00 6 LYS A N 6
ATOM 7274 C CA . LYS A 1 6 ? -26.448 -2.774 -2.079 1.00 0.00 6 LYS A CA 6
ATOM 7275 C C . LYS A 1 6 ? -26.864 -4.225 -1.858 1.00 0.00 6 LYS A C 6
ATOM 7276 O O . LYS A 1 6 ? -27.680 -4.521 -0.986 1.00 0.00 6 LYS A O 6
ATOM 7295 N N . LYS A 1 7 ? -26.296 -5.125 -2.655 1.00 0.00 7 LYS A N 6
ATOM 7296 C CA . LYS A 1 7 ? -26.606 -6.546 -2.549 1.00 0.00 7 LYS A CA 6
ATOM 7297 C C . LYS A 1 7 ? -25.342 -7.389 -2.706 1.00 0.00 7 LYS A C 6
ATOM 7298 O O . LYS A 1 7 ? -24.353 -6.934 -3.282 1.00 0.00 7 LYS A O 6
ATOM 7317 N N . PRO A 1 8 ? -25.353 -8.632 -2.191 1.00 0.00 8 PRO A N 6
ATOM 7318 C CA . PRO A 1 8 ? -24.198 -9.536 -2.275 1.00 0.00 8 PRO A CA 6
ATOM 7319 C C . PRO A 1 8 ? -23.843 -9.896 -3.715 1.00 0.00 8 PRO A C 6
ATOM 7320 O O . PRO A 1 8 ? -24.096 -11.013 -4.169 1.00 0.00 8 PRO A O 6
ATOM 7331 N N . THR A 1 9 ? -23.251 -8.944 -4.426 1.00 0.00 9 THR A N 6
ATOM 7332 C CA . THR A 1 9 ? -22.853 -9.156 -5.814 1.00 0.00 9 THR A CA 6
ATOM 7333 C C . THR A 1 9 ? -21.526 -8.463 -6.106 1.00 0.00 9 THR A C 6
ATOM 7334 O O . THR A 1 9 ? -21.367 -7.808 -7.135 1.00 0.00 9 THR A O 6
ATOM 7345 N N . ILE A 1 10 ? -20.577 -8.615 -5.188 1.00 0.00 10 ILE A N 6
ATOM 7346 C CA . ILE A 1 10 ? -19.261 -8.005 -5.336 1.00 0.00 10 ILE A CA 6
ATOM 7347 C C . ILE A 1 10 ? -18.159 -9.053 -5.244 1.00 0.00 10 ILE A C 6
ATOM 7348 O O . ILE A 1 10 ? -17.838 -9.538 -4.161 1.00 0.00 10 ILE A O 6
ATOM 7364 N N . ILE A 1 11 ? -17.577 -9.385 -6.389 1.00 0.00 11 ILE A N 6
ATOM 7365 C CA . ILE A 1 11 ? -16.505 -10.363 -6.434 1.00 0.00 11 ILE A CA 6
ATOM 7366 C C . ILE A 1 11 ? -15.546 -10.071 -7.580 1.00 0.00 11 ILE A C 6
ATOM 7367 O O . ILE A 1 11 ? -15.806 -10.423 -8.731 1.00 0.00 11 ILE A O 6
ATOM 7383 N N . TYR A 1 12 ? -14.429 -9.435 -7.251 1.00 0.00 12 TYR A N 6
ATOM 7384 C CA . TYR A 1 12 ? -13.414 -9.104 -8.244 1.00 0.00 12 TYR A CA 6
ATOM 7385 C C . TYR A 1 12 ? -12.031 -9.502 -7.742 1.00 0.00 12 TYR A C 6
ATOM 7386 O O . TYR A 1 12 ? -11.340 -8.710 -7.105 1.00 0.00 12 TYR A O 6
ATOM 7404 N N . PRO A 1 13 ? -11.607 -10.743 -8.022 1.00 0.00 13 PRO A N 6
ATOM 7405 C CA . PRO A 1 13 ? -10.308 -11.235 -7.589 1.00 0.00 13 PRO A CA 6
ATOM 7406 C C . PRO A 1 13 ? -9.194 -10.842 -8.553 1.00 0.00 13 PRO A C 6
ATOM 7407 O O . PRO A 1 13 ? -8.626 -11.689 -9.245 1.00 0.00 13 PRO A O 6
ATOM 7418 N N . CYS A 1 14 ? -8.890 -9.551 -8.598 1.00 0.00 14 CYS A N 6
ATOM 7419 C CA . CYS A 1 14 ? -7.851 -9.040 -9.482 1.00 0.00 14 CYS A CA 6
ATOM 7420 C C . CYS A 1 14 ? -6.997 -7.989 -8.774 1.00 0.00 14 CYS A C 6
ATOM 7421 O O . CYS A 1 14 ? -7.342 -7.525 -7.688 1.00 0.00 14 CYS A O 6
ATOM 7429 N N . LEU A 1 15 ? -5.886 -7.617 -9.401 1.00 0.00 15 LEU A N 6
ATOM 7430 C CA . LEU A 1 15 ? -4.986 -6.620 -8.833 1.00 0.00 15 LEU A CA 6
ATOM 7431 C C . LEU A 1 15 ? -5.525 -5.211 -9.065 1.00 0.00 15 LEU A C 6
ATOM 7432 O O . LEU A 1 15 ? -5.686 -4.777 -10.206 1.00 0.00 15 LEU A O 6
ATOM 7448 N N . TRP A 1 16 ? -5.804 -4.503 -7.976 1.00 0.00 16 TRP A N 6
ATOM 7449 C CA . TRP A 1 16 ? -6.327 -3.144 -8.062 1.00 0.00 16 TRP A CA 6
ATOM 7450 C C . TRP A 1 16 ? -5.372 -2.150 -7.411 1.00 0.00 16 TRP A C 6
ATOM 7451 O O . TRP A 1 16 ? -4.833 -2.404 -6.335 1.00 0.00 16 TRP A O 6
ATOM 7472 N N . ASP A 1 17 ? -5.170 -1.014 -8.073 1.00 0.00 17 ASP A N 6
ATOM 7473 C CA . ASP A 1 17 ? -4.281 0.022 -7.559 1.00 0.00 17 ASP A CA 6
ATOM 7474 C C . ASP A 1 17 ? -5.060 1.034 -6.725 1.00 0.00 17 ASP A C 6
ATOM 7475 O O . ASP A 1 17 ? -6.250 1.255 -6.952 1.00 0.00 17 ASP A O 6
ATOM 7484 N N . TYR A 1 18 ? -4.384 1.644 -5.756 1.00 0.00 18 TYR A N 6
ATOM 7485 C CA . TYR A 1 18 ? -5.020 2.630 -4.889 1.00 0.00 18 TYR A CA 6
ATOM 7486 C C . TYR A 1 18 ? -4.216 3.924 -4.849 1.00 0.00 18 TYR A C 6
ATOM 7487 O O . TYR A 1 18 ? -3.146 3.985 -4.242 1.00 0.00 18 TYR A O 6
ATOM 7505 N N . ARG A 1 19 ? -4.740 4.961 -5.497 1.00 0.00 19 ARG A N 6
ATOM 7506 C CA . ARG A 1 19 ? -4.073 6.256 -5.531 1.00 0.00 19 ARG A CA 6
ATOM 7507 C C . ARG A 1 19 ? -4.269 6.993 -4.209 1.00 0.00 19 ARG A C 6
ATOM 7508 O O . ARG A 1 19 ? -5.321 7.587 -3.968 1.00 0.00 19 ARG A O 6
ATOM 7529 N N . VAL A 1 20 ? -3.255 6.943 -3.354 1.00 0.00 20 VAL A N 6
ATOM 7530 C CA . VAL A 1 20 ? -3.320 7.599 -2.053 1.00 0.00 20 VAL A CA 6
ATOM 7531 C C . VAL A 1 20 ? -2.319 8.744 -1.955 1.00 0.00 20 VAL A C 6
ATOM 7532 O O . VAL A 1 20 ? -1.119 8.551 -2.154 1.00 0.00 20 VAL A O 6
ATOM 7545 N N . ILE A 1 21 ? -2.817 9.935 -1.638 1.00 0.00 21 ILE A N 6
ATOM 7546 C CA . ILE A 1 21 ? -1.963 11.110 -1.505 1.00 0.00 21 ILE A CA 6
ATOM 7547 C C . ILE A 1 21 ? -1.898 11.567 -0.053 1.00 0.00 21 ILE A C 6
ATOM 7548 O O . ILE A 1 21 ? -2.929 11.751 0.595 1.00 0.00 21 ILE A O 6
ATOM 7564 N N . MET A 1 22 ? -0.684 11.751 0.457 1.00 0.00 22 MET A N 6
ATOM 7565 C CA . MET A 1 22 ? -0.497 12.186 1.832 1.00 0.00 22 MET A CA 6
ATOM 7566 C C . MET A 1 22 ? 0.048 13.606 1.877 1.00 0.00 22 MET A C 6
ATOM 7567 O O . MET A 1 22 ? 0.920 13.973 1.090 1.00 0.00 22 MET A O 6
ATOM 7581 N N . THR A 1 23 ? -0.473 14.399 2.802 1.00 0.00 23 THR A N 6
ATOM 7582 C CA . THR A 1 23 ? -0.041 15.784 2.950 1.00 0.00 23 THR A CA 6
ATOM 7583 C C . THR A 1 23 ? 0.573 16.010 4.328 1.00 0.00 23 THR A C 6
ATOM 7584 O O . THR A 1 23 ? -0.001 16.697 5.173 1.00 0.00 23 THR A O 6
ATOM 7595 N N . THR A 1 24 ? 1.747 15.429 4.545 1.00 0.00 24 THR A N 6
ATOM 7596 C CA . THR A 1 24 ? 2.440 15.567 5.820 1.00 0.00 24 THR A CA 6
ATOM 7597 C C . THR A 1 24 ? 3.950 15.633 5.621 1.00 0.00 24 THR A C 6
ATOM 7598 O O . THR A 1 24 ? 4.479 15.114 4.638 1.00 0.00 24 THR A O 6
ATOM 7609 N N . LYS A 1 25 ? 4.637 16.272 6.562 1.00 0.00 25 LYS A N 6
ATOM 7610 C CA . LYS A 1 25 ? 6.086 16.405 6.494 1.00 0.00 25 LYS A CA 6
ATOM 7611 C C . LYS A 1 25 ? 6.771 15.367 7.380 1.00 0.00 25 LYS A C 6
ATOM 7612 O O . LYS A 1 25 ? 7.876 15.593 7.876 1.00 0.00 25 LYS A O 6
ATOM 7631 N N . ASP A 1 26 ? 6.109 14.232 7.574 1.00 0.00 26 ASP A N 6
ATOM 7632 C CA . ASP A 1 26 ? 6.655 13.161 8.400 1.00 0.00 26 ASP A CA 6
ATOM 7633 C C . ASP A 1 26 ? 6.275 11.796 7.836 1.00 0.00 26 ASP A C 6
ATOM 7634 O O . ASP A 1 26 ? 5.952 10.872 8.583 1.00 0.00 26 ASP A O 6
ATOM 7643 N N . THR A 1 27 ? 6.315 11.677 6.512 1.00 0.00 27 THR A N 6
ATOM 7644 C CA . THR A 1 27 ? 5.975 10.424 5.847 1.00 0.00 27 THR A CA 6
ATOM 7645 C C . THR A 1 27 ? 7.112 9.407 5.951 1.00 0.00 27 THR A C 6
ATOM 7646 O O . THR A 1 27 ? 6.969 8.263 5.523 1.00 0.00 27 THR A O 6
ATOM 7657 N N . SER A 1 28 ? 8.242 9.827 6.520 1.00 0.00 28 SER A N 6
ATOM 7658 C CA . SER A 1 28 ? 9.395 8.944 6.672 1.00 0.00 28 SER A CA 6
ATOM 7659 C C . SER A 1 28 ? 8.992 7.625 7.327 1.00 0.00 28 SER A C 6
ATOM 7660 O O . SER A 1 28 ? 9.630 6.594 7.114 1.00 0.00 28 SER A O 6
ATOM 7668 N N . THR A 1 29 ? 7.927 7.663 8.121 1.00 0.00 29 THR A N 6
ATOM 7669 C CA . THR A 1 29 ? 7.437 6.468 8.796 1.00 0.00 29 THR A CA 6
ATOM 7670 C C . THR A 1 29 ? 6.666 5.583 7.823 1.00 0.00 29 THR A C 6
ATOM 7671 O O . THR A 1 29 ? 6.607 4.364 7.987 1.00 0.00 29 THR A O 6
ATOM 7682 N N . LEU A 1 30 ? 6.076 6.207 6.806 1.00 0.00 30 LEU A N 6
ATOM 7683 C CA . LEU A 1 30 ? 5.310 5.482 5.802 1.00 0.00 30 LEU A CA 6
ATOM 7684 C C . LEU A 1 30 ? 6.228 4.918 4.721 1.00 0.00 30 LEU A C 6
ATOM 7685 O O . LEU A 1 30 ? 6.125 3.748 4.355 1.00 0.00 30 LEU A O 6
ATOM 7701 N N . LYS A 1 31 ? 7.123 5.760 4.209 1.00 0.00 31 LYS A N 6
ATOM 7702 C CA . LYS A 1 31 ? 8.055 5.342 3.167 1.00 0.00 31 LYS A CA 6
ATOM 7703 C C . LYS A 1 31 ? 8.811 4.081 3.579 1.00 0.00 31 LYS A C 6
ATOM 7704 O O . LYS A 1 31 ? 9.234 3.295 2.730 1.00 0.00 31 LYS A O 6
ATOM 7723 N N . GLU A 1 32 ? 8.974 3.893 4.884 1.00 0.00 32 GLU A N 6
ATOM 7724 C CA . GLU A 1 32 ? 9.675 2.725 5.404 1.00 0.00 32 GLU A CA 6
ATOM 7725 C C . GLU A 1 32 ? 8.708 1.569 5.629 1.00 0.00 32 GLU A C 6
ATOM 7726 O O . GLU A 1 32 ? 9.071 0.402 5.475 1.00 0.00 32 GLU A O 6
ATOM 7738 N N . LEU A 1 33 ? 7.475 1.901 5.992 1.00 0.00 33 LEU A N 6
ATOM 7739 C CA . LEU A 1 33 ? 6.450 0.894 6.237 1.00 0.00 33 LEU A CA 6
ATOM 7740 C C . LEU A 1 33 ? 5.881 0.363 4.924 1.00 0.00 33 LEU A C 6
ATOM 7741 O O . LEU A 1 33 ? 5.437 -0.781 4.847 1.00 0.00 33 LEU A O 6
ATOM 7757 N N . LEU A 1 34 ? 5.900 1.203 3.893 1.00 0.00 34 LEU A N 6
ATOM 7758 C CA . LEU A 1 34 ? 5.386 0.816 2.584 1.00 0.00 34 LEU A CA 6
ATOM 7759 C C . LEU A 1 34 ? 6.453 0.080 1.778 1.00 0.00 34 LEU A C 6
ATOM 7760 O O . LEU A 1 34 ? 6.138 -0.748 0.924 1.00 0.00 34 LEU A O 6
ATOM 7776 N N . GLU A 1 35 ? 7.716 0.391 2.053 1.00 0.00 35 GLU A N 6
ATOM 7777 C CA . GLU A 1 35 ? 8.829 -0.238 1.353 1.00 0.00 35 GLU A CA 6
ATOM 7778 C C . GLU A 1 35 ? 9.262 -1.531 2.044 1.00 0.00 35 GLU A C 6
ATOM 7779 O O . GLU A 1 35 ? 9.934 -2.368 1.443 1.00 0.00 35 GLU A O 6
ATOM 7791 N N . THR A 1 36 ? 8.873 -1.689 3.307 1.00 0.00 36 THR A N 6
ATOM 7792 C CA . THR A 1 36 ? 9.227 -2.881 4.074 1.00 0.00 36 THR A CA 6
ATOM 7793 C C . THR A 1 36 ? 8.858 -4.153 3.312 1.00 0.00 36 THR A C 6
ATOM 7794 O O . THR A 1 36 ? 9.512 -5.187 3.457 1.00 0.00 36 THR A O 6
ATOM 7805 N N . TYR A 1 37 ? 7.810 -4.068 2.500 1.00 0.00 37 TYR A N 6
ATOM 7806 C CA . TYR A 1 37 ? 7.356 -5.211 1.714 1.00 0.00 37 TYR A CA 6
ATOM 7807 C C . TYR A 1 37 ? 6.914 -6.358 2.619 1.00 0.00 37 TYR A C 6
ATOM 7808 O O . TYR A 1 37 ? 7.212 -7.522 2.354 1.00 0.00 37 TYR A O 6
ATOM 7826 N N . GLN A 1 38 ? 6.198 -6.021 3.688 1.00 0.00 38 GLN A N 6
ATOM 7827 C CA . GLN A 1 38 ? 5.713 -7.025 4.629 1.00 0.00 38 GLN A CA 6
ATOM 7828 C C . GLN A 1 38 ? 4.810 -8.032 3.926 1.00 0.00 38 GLN A C 6
ATOM 7829 O O . GLN A 1 38 ? 4.989 -9.242 4.058 1.00 0.00 38 GLN A O 6
ATOM 7843 N N . ARG A 1 39 ? 3.839 -7.523 3.175 1.00 0.00 39 ARG A N 6
ATOM 7844 C CA . ARG A 1 39 ? 2.907 -8.373 2.443 1.00 0.00 39 ARG A CA 6
ATOM 7845 C C . ARG A 1 39 ? 3.118 -8.233 0.937 1.00 0.00 39 ARG A C 6
ATOM 7846 O O . ARG A 1 39 ? 3.868 -7.367 0.486 1.00 0.00 39 ARG A O 6
ATOM 7867 N N . PRO A 1 40 ? 2.469 -9.093 0.134 1.00 0.00 40 PRO A N 6
ATOM 7868 C CA . PRO A 1 40 ? 2.598 -9.065 -1.327 1.00 0.00 40 PRO A CA 6
ATOM 7869 C C . PRO A 1 40 ? 1.908 -7.853 -1.953 1.00 0.00 40 PRO A C 6
ATOM 7870 O O . PRO A 1 40 ? 1.000 -7.997 -2.771 1.00 0.00 40 PRO A O 6
ATOM 7881 N N . PHE A 1 41 ? 2.349 -6.655 -1.572 1.00 0.00 41 PHE A N 6
ATOM 7882 C CA . PHE A 1 41 ? 1.771 -5.426 -2.110 1.00 0.00 41 PHE A CA 6
ATOM 7883 C C . PHE A 1 41 ? 2.858 -4.520 -2.684 1.00 0.00 41 PHE A C 6
ATOM 7884 O O . PHE A 1 41 ? 3.954 -4.420 -2.135 1.00 0.00 41 PHE A O 6
ATOM 7901 N N . LYS A 1 42 ? 2.542 -3.868 -3.798 1.00 0.00 42 LYS A N 6
ATOM 7902 C CA . LYS A 1 42 ? 3.483 -2.976 -4.460 1.00 0.00 42 LYS A CA 6
ATOM 7903 C C . LYS A 1 42 ? 2.965 -1.540 -4.445 1.00 0.00 42 LYS A C 6
ATOM 7904 O O . LYS A 1 42 ? 1.765 -1.305 -4.313 1.00 0.00 42 LYS A O 6
ATOM 7923 N N . LEU A 1 43 ? 3.877 -0.582 -4.581 1.00 0.00 43 LEU A N 6
ATOM 7924 C CA . LEU A 1 43 ? 3.507 0.829 -4.586 1.00 0.00 43 LEU A CA 6
ATOM 7925 C C . LEU A 1 43 ? 4.123 1.548 -5.780 1.00 0.00 43 LEU A C 6
ATOM 7926 O O . LEU A 1 43 ? 5.331 1.477 -6.004 1.00 0.00 43 LEU A O 6
ATOM 7942 N N . GLU A 1 44 ? 3.285 2.242 -6.543 1.00 0.00 44 GLU A N 6
ATOM 7943 C CA . GLU A 1 44 ? 3.750 2.978 -7.711 1.00 0.00 44 GLU A CA 6
ATOM 7944 C C . GLU A 1 44 ? 3.939 4.452 -7.377 1.00 0.00 44 GLU A C 6
ATOM 7945 O O . GLU A 1 44 ? 3.008 5.250 -7.495 1.00 0.00 44 GLU A O 6
ATOM 7957 N N . PHE A 1 45 ? 5.146 4.807 -6.954 1.00 0.00 45 PHE A N 6
ATOM 7958 C CA . PHE A 1 45 ? 5.456 6.186 -6.595 1.00 0.00 45 PHE A CA 6
ATOM 7959 C C . PHE A 1 45 ? 5.238 7.116 -7.783 1.00 0.00 45 PHE A C 6
ATOM 7960 O O . PHE A 1 45 ? 5.986 7.082 -8.760 1.00 0.00 45 PHE A O 6
ATOM 7977 N N . LYS A 1 46 ? 4.204 7.947 -7.691 1.00 0.00 46 LYS A N 6
ATOM 7978 C CA . LYS A 1 46 ? 3.881 8.888 -8.756 1.00 0.00 46 LYS A CA 6
ATOM 7979 C C . LYS A 1 46 ? 4.949 9.971 -8.870 1.00 0.00 46 LYS A C 6
ATOM 7980 O O . LYS A 1 46 ? 5.268 10.429 -9.967 1.00 0.00 46 LYS A O 6
ATOM 7999 N N . ASN A 1 47 ? 5.497 10.376 -7.729 1.00 0.00 47 ASN A N 6
ATOM 8000 C CA . ASN A 1 47 ? 6.530 11.405 -7.701 1.00 0.00 47 ASN A CA 6
ATOM 8001 C C . ASN A 1 47 ? 7.764 10.917 -6.948 1.00 0.00 47 ASN A C 6
ATOM 8002 O O . ASN A 1 47 ? 7.826 9.766 -6.516 1.00 0.00 47 ASN A O 6
ATOM 8013 N N . THR A 1 48 ? 8.744 11.802 -6.795 1.00 0.00 48 THR A N 6
ATOM 8014 C CA . THR A 1 48 ? 9.978 11.464 -6.094 1.00 0.00 48 THR A CA 6
ATOM 8015 C C . THR A 1 48 ? 10.532 12.673 -5.352 1.00 0.00 48 THR A C 6
ATOM 8016 O O . THR A 1 48 ? 10.913 12.580 -4.185 1.00 0.00 48 THR A O 6
ATOM 8027 N N . SER A 1 49 ? 10.575 13.807 -6.038 1.00 0.00 49 SER A N 6
ATOM 8028 C CA . SER A 1 49 ? 11.082 15.041 -5.449 1.00 0.00 49 SER A CA 6
ATOM 8029 C C . SER A 1 49 ? 10.183 16.222 -5.800 1.00 0.00 49 SER A C 6
ATOM 8030 O O . SER A 1 49 ? 10.662 17.329 -6.050 1.00 0.00 49 SER A O 6
ATOM 8038 N N . LYS A 1 50 ? 8.877 15.979 -5.817 1.00 0.00 50 LYS A N 6
ATOM 8039 C CA . LYS A 1 50 ? 7.909 17.022 -6.136 1.00 0.00 50 LYS A CA 6
ATOM 8040 C C . LYS A 1 50 ? 7.946 18.136 -5.095 1.00 0.00 50 LYS A C 6
ATOM 8041 O O . LYS A 1 50 ? 8.073 19.313 -5.434 1.00 0.00 50 LYS A O 6
ATOM 8060 N N . ASN A 1 51 ? 7.835 17.756 -3.826 1.00 0.00 51 ASN A N 6
ATOM 8061 C CA . ASN A 1 51 ? 7.856 18.723 -2.734 1.00 0.00 51 ASN A CA 6
ATOM 8062 C C . ASN A 1 51 ? 6.713 19.724 -2.873 1.00 0.00 51 ASN A C 6
ATOM 8063 O O . ASN A 1 51 ? 6.920 20.936 -2.796 1.00 0.00 51 ASN A O 6
ATOM 8074 N N . ALA A 1 52 ? 5.504 19.210 -3.078 1.00 0.00 52 ALA A N 6
ATOM 8075 C CA . ALA A 1 52 ? 4.328 20.057 -3.228 1.00 0.00 52 ALA A CA 6
ATOM 8076 C C . ALA A 1 52 ? 3.348 19.855 -2.076 1.00 0.00 52 ALA A C 6
ATOM 8077 O O . ALA A 1 52 ? 2.146 20.070 -2.230 1.00 0.00 52 ALA A O 6
ATOM 8084 N N . LYS A 1 53 ? 3.871 19.440 -0.921 1.00 0.00 53 LYS A N 6
ATOM 8085 C CA . LYS A 1 53 ? 3.050 19.205 0.268 1.00 0.00 53 LYS A CA 6
ATOM 8086 C C . LYS A 1 53 ? 2.348 17.850 0.206 1.00 0.00 53 LYS A C 6
ATOM 8087 O O . LYS A 1 53 ? 2.382 17.082 1.168 1.00 0.00 53 LYS A O 6
ATOM 8106 N N . PHE A 1 54 ? 1.712 17.559 -0.924 1.00 0.00 54 PHE A N 6
ATOM 8107 C CA . PHE A 1 54 ? 1.005 16.296 -1.101 1.00 0.00 54 PHE A CA 6
ATOM 8108 C C . PHE A 1 54 ? 1.801 15.352 -1.987 1.00 0.00 54 PHE A C 6
ATOM 8109 O O . PHE A 1 54 ? 2.024 15.631 -3.165 1.00 0.00 54 PHE A O 6
ATOM 8126 N N . TYR A 1 55 ? 2.227 14.234 -1.414 1.00 0.00 55 TYR A N 6
ATOM 8127 C CA . TYR A 1 55 ? 2.998 13.251 -2.158 1.00 0.00 55 TYR A CA 6
ATOM 8128 C C . TYR A 1 55 ? 2.105 12.112 -2.634 1.00 0.00 55 TYR A C 6
ATOM 8129 O O . TYR A 1 55 ? 1.637 11.299 -1.837 1.00 0.00 55 TYR A O 6
ATOM 8147 N N . SER A 1 56 ? 1.870 12.066 -3.938 1.00 0.00 56 SER A N 6
ATOM 8148 C CA . SER A 1 56 ? 1.028 11.032 -4.532 1.00 0.00 56 SER A CA 6
ATOM 8149 C C . SER A 1 56 ? 1.728 9.675 -4.536 1.00 0.00 56 SER A C 6
ATOM 8150 O O . SER A 1 56 ? 2.887 9.564 -4.934 1.00 0.00 56 SER A O 6
ATOM 8158 N N . PHE A 1 57 ? 1.010 8.645 -4.097 1.00 0.00 57 PHE A N 6
ATOM 8159 C CA . PHE A 1 57 ? 1.551 7.292 -4.054 1.00 0.00 57 PHE A CA 6
ATOM 8160 C C . PHE A 1 57 ? 0.478 6.272 -4.419 1.00 0.00 57 PHE A C 6
ATOM 8161 O O . PHE A 1 57 ? -0.688 6.430 -4.056 1.00 0.00 57 PHE A O 6
ATOM 8178 N N . ASN A 1 58 ? 0.874 5.226 -5.137 1.00 0.00 58 ASN A N 6
ATOM 8179 C CA . ASN A 1 58 ? -0.063 4.185 -5.546 1.00 0.00 58 ASN A CA 6
ATOM 8180 C C . ASN A 1 58 ? 0.162 2.907 -4.746 1.00 0.00 58 ASN A C 6
ATOM 8181 O O . ASN A 1 58 ? 1.218 2.719 -4.143 1.00 0.00 58 ASN A O 6
ATOM 8192 N N . VAL A 1 59 ? -0.840 2.033 -4.742 1.00 0.00 59 VAL A N 6
ATOM 8193 C CA . VAL A 1 59 ? -0.749 0.773 -4.014 1.00 0.00 59 VAL A CA 6
ATOM 8194 C C . VAL A 1 59 ? -1.434 -0.357 -4.774 1.00 0.00 59 VAL A C 6
ATOM 8195 O O . VAL A 1 59 ? -2.660 -0.392 -4.883 1.00 0.00 59 VAL A O 6
ATOM 8208 N N . SER A 1 60 ? -0.635 -1.283 -5.291 1.00 0.00 60 SER A N 6
ATOM 8209 C CA . SER A 1 60 ? -1.162 -2.420 -6.036 1.00 0.00 60 SER A CA 6
ATOM 8210 C C . SER A 1 60 ? -1.110 -3.687 -5.186 1.00 0.00 60 SER A C 6
ATOM 8211 O O . SER A 1 60 ? -0.031 -4.169 -4.839 1.00 0.00 60 SER A O 6
ATOM 8219 N N . MET A 1 61 ? -2.281 -4.217 -4.850 1.00 0.00 61 MET A N 6
ATOM 8220 C CA . MET A 1 61 ? -2.365 -5.425 -4.038 1.00 0.00 61 MET A CA 6
ATOM 8221 C C . MET A 1 61 ? -3.374 -6.408 -4.623 1.00 0.00 61 MET A C 6
ATOM 8222 O O . MET A 1 61 ? -4.321 -6.013 -5.302 1.00 0.00 61 MET A O 6
ATOM 8236 N N . GLU A 1 62 ? -3.159 -7.693 -4.356 1.00 0.00 62 GLU A N 6
ATOM 8237 C CA . GLU A 1 62 ? -4.046 -8.735 -4.855 1.00 0.00 62 GLU A CA 6
ATOM 8238 C C . GLU A 1 62 ? -5.399 -8.682 -4.153 1.00 0.00 62 GLU A C 6
ATOM 8239 O O . GLU A 1 62 ? -5.549 -9.169 -3.033 1.00 0.00 62 GLU A O 6
ATOM 8251 N N . VAL A 1 63 ? -6.382 -8.089 -4.821 1.00 0.00 63 VAL A N 6
ATOM 8252 C CA . VAL A 1 63 ? -7.724 -7.972 -4.263 1.00 0.00 63 VAL A CA 6
ATOM 8253 C C . VAL A 1 63 ? -8.577 -9.178 -4.641 1.00 0.00 63 VAL A C 6
ATOM 8254 O O . VAL A 1 63 ? -8.527 -9.654 -5.776 1.00 0.00 63 VAL A O 6
ATOM 8267 N N . SER A 1 64 ? -9.360 -9.663 -3.683 1.00 0.00 64 SER A N 6
ATOM 8268 C CA . SER A 1 64 ? -10.229 -10.813 -3.908 1.00 0.00 64 SER A CA 6
ATOM 8269 C C . SER A 1 64 ? -11.691 -10.381 -3.987 1.00 0.00 64 SER A C 6
ATOM 8270 O O . SER A 1 64 ? -12.493 -10.996 -4.690 1.00 0.00 64 SER A O 6
ATOM 8278 N N . ASN A 1 65 ? -12.030 -9.322 -3.260 1.00 0.00 65 ASN A N 6
ATOM 8279 C CA . ASN A 1 65 ? -13.396 -8.807 -3.246 1.00 0.00 65 ASN A CA 6
ATOM 8280 C C . ASN A 1 65 ? -13.495 -7.543 -2.397 1.00 0.00 65 ASN A C 6
ATOM 8281 O O . ASN A 1 65 ? -12.492 -7.057 -1.873 1.00 0.00 65 ASN A O 6
ATOM 8292 N N . GLU A 1 66 ? -14.710 -7.014 -2.264 1.00 0.00 66 GLU A N 6
ATOM 8293 C CA . GLU A 1 66 ? -14.940 -5.806 -1.477 1.00 0.00 66 GLU A CA 6
ATOM 8294 C C . GLU A 1 66 ? -14.340 -5.936 -0.080 1.00 0.00 66 GLU A C 6
ATOM 8295 O O . GLU A 1 66 ? -13.923 -4.947 0.522 1.00 0.00 66 GLU A O 6
ATOM 8307 N N . SER A 1 67 ? -14.300 -7.163 0.430 1.00 0.00 67 SER A N 6
ATOM 8308 C CA . SER A 1 67 ? -13.750 -7.424 1.757 1.00 0.00 67 SER A CA 6
ATOM 8309 C C . SER A 1 67 ? -12.327 -6.884 1.868 1.00 0.00 67 SER A C 6
ATOM 8310 O O . SER A 1 67 ? -12.013 -6.111 2.775 1.00 0.00 67 SER A O 6
ATOM 8318 N N . GLU A 1 68 ? -11.471 -7.292 0.937 1.00 0.00 68 GLU A N 6
ATOM 8319 C CA . GLU A 1 68 ? -10.085 -6.843 0.934 1.00 0.00 68 GLU A CA 6
ATOM 8320 C C . GLU A 1 68 ? -10.011 -5.346 0.662 1.00 0.00 68 GLU A C 6
ATOM 8321 O O . GLU A 1 68 ? -9.369 -4.605 1.402 1.00 0.00 68 GLU A O 6
ATOM 8333 N N . ARG A 1 69 ? -10.679 -4.908 -0.404 1.00 0.00 69 ARG A N 6
ATOM 8334 C CA . ARG A 1 69 ? -10.694 -3.494 -0.780 1.00 0.00 69 ARG A CA 6
ATOM 8335 C C . ARG A 1 69 ? -10.899 -2.597 0.438 1.00 0.00 69 ARG A C 6
ATOM 8336 O O . ARG A 1 69 ? -10.391 -1.477 0.490 1.00 0.00 69 ARG A O 6
ATOM 8357 N N . ASN A 1 70 ? -11.643 -3.100 1.418 1.00 0.00 70 ASN A N 6
ATOM 8358 C CA . ASN A 1 70 ? -11.909 -2.348 2.637 1.00 0.00 70 ASN A CA 6
ATOM 8359 C C . ASN A 1 70 ? -10.721 -2.423 3.589 1.00 0.00 70 ASN A C 6
ATOM 8360 O O . ASN A 1 70 ? -10.436 -1.474 4.320 1.00 0.00 70 ASN A O 6
ATOM 8371 N N . GLU A 1 71 ? -10.027 -3.556 3.569 1.00 0.00 71 GLU A N 6
ATOM 8372 C CA . GLU A 1 71 ? -8.864 -3.757 4.426 1.00 0.00 71 GLU A CA 6
ATOM 8373 C C . GLU A 1 71 ? -7.628 -3.093 3.828 1.00 0.00 71 GLU A C 6
ATOM 8374 O O . GLU A 1 71 ? -6.801 -2.533 4.549 1.00 0.00 71 GLU A O 6
ATOM 8386 N N . ILE A 1 72 ? -7.505 -3.158 2.504 1.00 0.00 72 ILE A N 6
ATOM 8387 C CA . ILE A 1 72 ? -6.368 -2.560 1.814 1.00 0.00 72 ILE A CA 6
ATOM 8388 C C . ILE A 1 72 ? -6.419 -1.038 1.888 1.00 0.00 72 ILE A C 6
ATOM 8389 O O . ILE A 1 72 ? -5.384 -0.372 1.867 1.00 0.00 72 ILE A O 6
ATOM 8405 N N . PHE A 1 73 ? -7.629 -0.491 1.971 1.00 0.00 73 PHE A N 6
ATOM 8406 C CA . PHE A 1 73 ? -7.812 0.954 2.044 1.00 0.00 73 PHE A CA 6
ATOM 8407 C C . PHE A 1 73 ? -7.499 1.481 3.441 1.00 0.00 73 PHE A C 6
ATOM 8408 O O . PHE A 1 73 ? -6.775 2.463 3.595 1.00 0.00 73 PHE A O 6
ATOM 8425 N N . GLN A 1 74 ? -8.052 0.825 4.456 1.00 0.00 74 GLN A N 6
ATOM 8426 C CA . GLN A 1 74 ? -7.831 1.235 5.838 1.00 0.00 74 GLN A CA 6
ATOM 8427 C C . GLN A 1 74 ? -6.409 0.912 6.288 1.00 0.00 74 GLN A C 6
ATOM 8428 O O . GLN A 1 74 ? -5.836 1.613 7.123 1.00 0.00 74 GLN A O 6
ATOM 8442 N N . LYS A 1 75 ? -5.844 -0.154 5.731 1.00 0.00 75 LYS A N 6
ATOM 8443 C CA . LYS A 1 75 ? -4.490 -0.570 6.077 1.00 0.00 75 LYS A CA 6
ATOM 8444 C C . LYS A 1 75 ? -3.461 0.433 5.567 1.00 0.00 75 LYS A C 6
ATOM 8445 O O . LYS A 1 75 ? -2.506 0.767 6.265 1.00 0.00 75 LYS A O 6
ATOM 8464 N N . ILE A 1 76 ? -3.662 0.913 4.342 1.00 0.00 76 ILE A N 6
ATOM 8465 C CA . ILE A 1 76 ? -2.749 1.878 3.744 1.00 0.00 76 ILE A CA 6
ATOM 8466 C C . ILE A 1 76 ? -2.898 3.251 4.391 1.00 0.00 76 ILE A C 6
ATOM 8467 O O . ILE A 1 76 ? -1.924 3.988 4.539 1.00 0.00 76 ILE A O 6
ATOM 8483 N N . SER A 1 77 ? -4.124 3.585 4.780 1.00 0.00 77 SER A N 6
ATOM 8484 C CA . SER A 1 77 ? -4.402 4.868 5.416 1.00 0.00 77 SER A CA 6
ATOM 8485 C C . SER A 1 77 ? -4.446 4.723 6.934 1.00 0.00 77 SER A C 6
ATOM 8486 O O . SER A 1 77 ? -5.133 5.478 7.619 1.00 0.00 77 SER A O 6
ATOM 8494 N N . GLN A 1 78 ? -3.708 3.746 7.452 1.00 0.00 78 GLN A N 6
ATOM 8495 C CA . GLN A 1 78 ? -3.663 3.501 8.889 1.00 0.00 78 GLN A CA 6
ATOM 8496 C C . GLN A 1 78 ? -3.150 4.731 9.634 1.00 0.00 78 GLN A C 6
ATOM 8497 O O . GLN A 1 78 ? -3.780 5.202 10.581 1.00 0.00 78 GLN A O 6
ATOM 8511 N N . LEU A 1 79 ? -2.004 5.243 9.200 1.00 0.00 79 LEU A N 6
ATOM 8512 C CA . LEU A 1 79 ? -1.404 6.418 9.824 1.00 0.00 79 LEU A CA 6
ATOM 8513 C C . LEU A 1 79 ? -2.324 7.629 9.698 1.00 0.00 79 LEU A C 6
ATOM 8514 O O . LEU A 1 79 ? -3.441 7.524 9.192 1.00 0.00 79 LEU A O 6
ATOM 8530 N N . ASP A 1 80 ? -1.845 8.779 10.165 1.00 0.00 80 ASP A N 6
ATOM 8531 C CA . ASP A 1 80 ? -2.623 10.011 10.104 1.00 0.00 80 ASP A CA 6
ATOM 8532 C C . ASP A 1 80 ? -1.972 11.023 9.165 1.00 0.00 80 ASP A C 6
ATOM 8533 O O . ASP A 1 80 ? -2.086 12.232 9.363 1.00 0.00 80 ASP A O 6
ATOM 8542 N N . LYS A 1 81 ? -1.291 10.519 8.140 1.00 0.00 81 LYS A N 6
ATOM 8543 C CA . LYS A 1 81 ? -0.624 11.379 7.170 1.00 0.00 81 LYS A CA 6
ATOM 8544 C C . LYS A 1 81 ? -1.498 11.585 5.936 1.00 0.00 81 LYS A C 6
ATOM 8545 O O . LYS A 1 81 ? -1.752 12.718 5.525 1.00 0.00 81 LYS A O 6
ATOM 8564 N N . VAL A 1 82 ? -1.954 10.481 5.351 1.00 0.00 82 VAL A N 6
ATOM 8565 C CA . VAL A 1 82 ? -2.799 10.533 4.163 1.00 0.00 82 VAL A CA 6
ATOM 8566 C C . VAL A 1 82 ? -3.972 11.488 4.353 1.00 0.00 82 VAL A C 6
ATOM 8567 O O . VAL A 1 82 ? -4.571 11.548 5.426 1.00 0.00 82 VAL A O 6
ATOM 8580 N N . VAL A 1 83 ? -4.290 12.235 3.302 1.00 0.00 83 VAL A N 6
ATOM 8581 C CA . VAL A 1 83 ? -5.386 13.191 3.348 1.00 0.00 83 VAL A CA 6
ATOM 8582 C C . VAL A 1 83 ? -6.309 13.025 2.141 1.00 0.00 83 VAL A C 6
ATOM 8583 O O . VAL A 1 83 ? -7.531 13.062 2.274 1.00 0.00 83 VAL A O 6
ATOM 8596 N N . GLN A 1 84 ? -5.714 12.844 0.966 1.00 0.00 84 GLN A N 6
ATOM 8597 C CA . GLN A 1 84 ? -6.485 12.675 -0.260 1.00 0.00 84 GLN A CA 6
ATOM 8598 C C . GLN A 1 84 ? -6.307 11.270 -0.826 1.00 0.00 84 GLN A C 6
ATOM 8599 O O . GLN A 1 84 ? -5.258 10.939 -1.378 1.00 0.00 84 GLN A O 6
ATOM 8613 N N . THR A 1 85 ? -7.342 10.446 -0.685 1.00 0.00 85 THR A N 6
ATOM 8614 C CA . THR A 1 85 ? -7.303 9.078 -1.182 1.00 0.00 85 THR A CA 6
ATOM 8615 C C . THR A 1 85 ? -8.229 8.909 -2.382 1.00 0.00 85 THR A C 6
ATOM 8616 O O . THR A 1 85 ? -9.257 9.579 -2.485 1.00 0.00 85 THR A O 6
ATOM 8627 N N . LEU A 1 86 ? -7.858 8.010 -3.288 1.00 0.00 86 LEU A N 6
ATOM 8628 C CA . LEU A 1 86 ? -8.655 7.751 -4.482 1.00 0.00 86 LEU A CA 6
ATOM 8629 C C . LEU A 1 86 ? -8.846 9.027 -5.297 1.00 0.00 86 LEU A C 6
ATOM 8630 O O . LEU A 1 86 ? -9.485 8.954 -6.368 1.00 0.00 86 LEU A O 6
ATOM 8647 N N . MET A 1 1 ? -32.946 0.475 5.366 1.00 0.00 1 MET A N 7
ATOM 8648 C CA . MET A 1 1 ? -33.726 -0.353 4.410 1.00 0.00 1 MET A CA 7
ATOM 8649 C C . MET A 1 1 ? -33.706 -1.828 4.810 1.00 0.00 1 MET A C 7
ATOM 8650 O O . MET A 1 1 ? -32.707 -2.518 4.608 1.00 0.00 1 MET A O 7
ATOM 8666 N N . PRO A 1 2 ? -34.812 -2.335 5.386 1.00 0.00 2 PRO A N 7
ATOM 8667 C CA . PRO A 1 2 ? -34.905 -3.735 5.809 1.00 0.00 2 PRO A CA 7
ATOM 8668 C C . PRO A 1 2 ? -34.890 -4.698 4.627 1.00 0.00 2 PRO A C 7
ATOM 8669 O O . PRO A 1 2 ? -34.494 -5.856 4.761 1.00 0.00 2 PRO A O 7
ATOM 8680 N N . SER A 1 3 ? -35.322 -4.212 3.468 1.00 0.00 3 SER A N 7
ATOM 8681 C CA . SER A 1 3 ? -35.358 -5.029 2.261 1.00 0.00 3 SER A CA 7
ATOM 8682 C C . SER A 1 3 ? -33.960 -5.515 1.891 1.00 0.00 3 SER A C 7
ATOM 8683 O O . SER A 1 3 ? -33.018 -4.725 1.813 1.00 0.00 3 SER A O 7
ATOM 8691 N N . ASP A 1 4 ? -33.832 -6.817 1.664 1.00 0.00 4 ASP A N 7
ATOM 8692 C CA . ASP A 1 4 ? -32.550 -7.408 1.301 1.00 0.00 4 ASP A CA 7
ATOM 8693 C C . ASP A 1 4 ? -32.725 -8.446 0.196 1.00 0.00 4 ASP A C 7
ATOM 8694 O O . ASP A 1 4 ? -32.179 -9.548 0.271 1.00 0.00 4 ASP A O 7
ATOM 8703 N N . SER A 1 5 ? -33.492 -8.087 -0.827 1.00 0.00 5 SER A N 7
ATOM 8704 C CA . SER A 1 5 ? -33.743 -8.987 -1.948 1.00 0.00 5 SER A CA 7
ATOM 8705 C C . SER A 1 5 ? -32.593 -8.945 -2.950 1.00 0.00 5 SER A C 7
ATOM 8706 O O . SER A 1 5 ? -32.152 -9.982 -3.446 1.00 0.00 5 SER A O 7
ATOM 8714 N N . LYS A 1 6 ? -32.112 -7.742 -3.243 1.00 0.00 6 LYS A N 7
ATOM 8715 C CA . LYS A 1 6 ? -31.015 -7.567 -4.187 1.00 0.00 6 LYS A CA 7
ATOM 8716 C C . LYS A 1 6 ? -29.699 -8.062 -3.592 1.00 0.00 6 LYS A C 7
ATOM 8717 O O . LYS A 1 6 ? -29.516 -8.059 -2.375 1.00 0.00 6 LYS A O 7
ATOM 8736 N N . LYS A 1 7 ? -28.789 -8.488 -4.461 1.00 0.00 7 LYS A N 7
ATOM 8737 C CA . LYS A 1 7 ? -27.491 -8.987 -4.026 1.00 0.00 7 LYS A CA 7
ATOM 8738 C C . LYS A 1 7 ? -26.377 -8.020 -4.430 1.00 0.00 7 LYS A C 7
ATOM 8739 O O . LYS A 1 7 ? -26.387 -7.480 -5.535 1.00 0.00 7 LYS A O 7
ATOM 8758 N N . PRO A 1 8 ? -25.392 -7.792 -3.541 1.00 0.00 8 PRO A N 7
ATOM 8759 C CA . PRO A 1 8 ? -24.272 -6.890 -3.826 1.00 0.00 8 PRO A CA 7
ATOM 8760 C C . PRO A 1 8 ? -23.428 -7.392 -4.990 1.00 0.00 8 PRO A C 7
ATOM 8761 O O . PRO A 1 8 ? -22.854 -6.605 -5.741 1.00 0.00 8 PRO A O 7
ATOM 8772 N N . THR A 1 9 ? -23.361 -8.716 -5.130 1.00 0.00 9 THR A N 7
ATOM 8773 C CA . THR A 1 9 ? -22.595 -9.349 -6.201 1.00 0.00 9 THR A CA 7
ATOM 8774 C C . THR A 1 9 ? -21.219 -8.709 -6.345 1.00 0.00 9 THR A C 7
ATOM 8775 O O . THR A 1 9 ? -20.862 -8.203 -7.410 1.00 0.00 9 THR A O 7
ATOM 8786 N N . ILE A 1 10 ? -20.454 -8.736 -5.261 1.00 0.00 10 ILE A N 7
ATOM 8787 C CA . ILE A 1 10 ? -19.118 -8.160 -5.251 1.00 0.00 10 ILE A CA 7
ATOM 8788 C C . ILE A 1 10 ? -18.056 -9.254 -5.293 1.00 0.00 10 ILE A C 7
ATOM 8789 O O . ILE A 1 10 ? -17.675 -9.807 -4.261 1.00 0.00 10 ILE A O 7
ATOM 8805 N N . ILE A 1 11 ? -17.580 -9.556 -6.494 1.00 0.00 11 ILE A N 7
ATOM 8806 C CA . ILE A 1 11 ? -16.560 -10.574 -6.677 1.00 0.00 11 ILE A CA 7
ATOM 8807 C C . ILE A 1 11 ? -15.586 -10.181 -7.781 1.00 0.00 11 ILE A C 7
ATOM 8808 O O . ILE A 1 11 ? -15.869 -10.356 -8.965 1.00 0.00 11 ILE A O 7
ATOM 8824 N N . TYR A 1 12 ? -14.435 -9.656 -7.381 1.00 0.00 12 TYR A N 7
ATOM 8825 C CA . TYR A 1 12 ? -13.408 -9.244 -8.333 1.00 0.00 12 TYR A CA 7
ATOM 8826 C C . TYR A 1 12 ? -12.023 -9.644 -7.839 1.00 0.00 12 TYR A C 7
ATOM 8827 O O . TYR A 1 12 ? -11.356 -8.879 -7.146 1.00 0.00 12 TYR A O 7
ATOM 8845 N N . PRO A 1 13 ? -11.568 -10.857 -8.193 1.00 0.00 13 PRO A N 7
ATOM 8846 C CA . PRO A 1 13 ? -10.264 -11.353 -7.785 1.00 0.00 13 PRO A CA 7
ATOM 8847 C C . PRO A 1 13 ? -9.166 -10.959 -8.764 1.00 0.00 13 PRO A C 7
ATOM 8848 O O . PRO A 1 13 ? -8.615 -11.805 -9.472 1.00 0.00 13 PRO A O 7
ATOM 8859 N N . CYS A 1 14 ? -8.857 -9.668 -8.803 1.00 0.00 14 CYS A N 7
ATOM 8860 C CA . CYS A 1 14 ? -7.829 -9.155 -9.701 1.00 0.00 14 CYS A CA 7
ATOM 8861 C C . CYS A 1 14 ? -6.890 -8.203 -8.965 1.00 0.00 14 CYS A C 7
ATOM 8862 O O . CYS A 1 14 ? -6.957 -8.069 -7.744 1.00 0.00 14 CYS A O 7
ATOM 8870 N N . LEU A 1 15 ? -6.014 -7.546 -9.719 1.00 0.00 15 LEU A N 7
ATOM 8871 C CA . LEU A 1 15 ? -5.060 -6.607 -9.141 1.00 0.00 15 LEU A CA 7
ATOM 8872 C C . LEU A 1 15 ? -5.547 -5.170 -9.301 1.00 0.00 15 LEU A C 7
ATOM 8873 O O . LEU A 1 15 ? -5.527 -4.616 -10.400 1.00 0.00 15 LEU A O 7
ATOM 8889 N N . TRP A 1 16 ? -5.984 -4.572 -8.198 1.00 0.00 16 TRP A N 7
ATOM 8890 C CA . TRP A 1 16 ? -6.477 -3.200 -8.215 1.00 0.00 16 TRP A CA 7
ATOM 8891 C C . TRP A 1 16 ? -5.477 -2.253 -7.557 1.00 0.00 16 TRP A C 7
ATOM 8892 O O . TRP A 1 16 ? -4.750 -2.641 -6.641 1.00 0.00 16 TRP A O 7
ATOM 8913 N N . ASP A 1 17 ? -5.446 -1.012 -8.030 1.00 0.00 17 ASP A N 7
ATOM 8914 C CA . ASP A 1 17 ? -4.537 -0.010 -7.486 1.00 0.00 17 ASP A CA 7
ATOM 8915 C C . ASP A 1 17 ? -5.270 0.931 -6.537 1.00 0.00 17 ASP A C 7
ATOM 8916 O O . ASP A 1 17 ? -6.497 1.017 -6.559 1.00 0.00 17 ASP A O 7
ATOM 8925 N N . TYR A 1 18 ? -4.511 1.638 -5.705 1.00 0.00 18 TYR A N 7
ATOM 8926 C CA . TYR A 1 18 ? -5.094 2.572 -4.751 1.00 0.00 18 TYR A CA 7
ATOM 8927 C C . TYR A 1 18 ? -4.335 3.894 -4.754 1.00 0.00 18 TYR A C 7
ATOM 8928 O O . TYR A 1 18 ? -3.232 3.990 -4.216 1.00 0.00 18 TYR A O 7
ATOM 8946 N N . ARG A 1 19 ? -4.933 4.912 -5.365 1.00 0.00 19 ARG A N 7
ATOM 8947 C CA . ARG A 1 19 ? -4.313 6.229 -5.437 1.00 0.00 19 ARG A CA 7
ATOM 8948 C C . ARG A 1 19 ? -4.514 6.991 -4.131 1.00 0.00 19 ARG A C 7
ATOM 8949 O O . ARG A 1 19 ? -5.579 7.559 -3.889 1.00 0.00 19 ARG A O 7
ATOM 8970 N N . VAL A 1 20 ? -3.485 6.992 -3.289 1.00 0.00 20 VAL A N 7
ATOM 8971 C CA . VAL A 1 20 ? -3.549 7.677 -2.002 1.00 0.00 20 VAL A CA 7
ATOM 8972 C C . VAL A 1 20 ? -2.522 8.800 -1.918 1.00 0.00 20 VAL A C 7
ATOM 8973 O O . VAL A 1 20 ? -1.330 8.584 -2.142 1.00 0.00 20 VAL A O 7
ATOM 8986 N N . ILE A 1 21 ? -2.990 10.001 -1.588 1.00 0.00 21 ILE A N 7
ATOM 8987 C CA . ILE A 1 21 ? -2.107 11.157 -1.467 1.00 0.00 21 ILE A CA 7
ATOM 8988 C C . ILE A 1 21 ? -2.023 11.630 -0.021 1.00 0.00 21 ILE A C 7
ATOM 8989 O O . ILE A 1 21 ? -3.045 11.822 0.639 1.00 0.00 21 ILE A O 7
ATOM 9005 N N . MET A 1 22 ? -0.802 11.814 0.471 1.00 0.00 22 MET A N 7
ATOM 9006 C CA . MET A 1 22 ? -0.591 12.265 1.837 1.00 0.00 22 MET A CA 7
ATOM 9007 C C . MET A 1 22 ? 0.064 13.640 1.856 1.00 0.00 22 MET A C 7
ATOM 9008 O O . MET A 1 22 ? 0.908 13.949 1.015 1.00 0.00 22 MET A O 7
ATOM 9022 N N . THR A 1 23 ? -0.331 14.461 2.820 1.00 0.00 23 THR A N 7
ATOM 9023 C CA . THR A 1 23 ? 0.217 15.806 2.949 1.00 0.00 23 THR A CA 7
ATOM 9024 C C . THR A 1 23 ? 0.883 15.996 4.309 1.00 0.00 23 THR A C 7
ATOM 9025 O O . THR A 1 23 ? 0.387 16.731 5.163 1.00 0.00 23 THR A O 7
ATOM 9036 N N . THR A 1 24 ? 2.014 15.326 4.503 1.00 0.00 24 THR A N 7
ATOM 9037 C CA . THR A 1 24 ? 2.750 15.421 5.760 1.00 0.00 24 THR A CA 7
ATOM 9038 C C . THR A 1 24 ? 4.251 15.515 5.510 1.00 0.00 24 THR A C 7
ATOM 9039 O O . THR A 1 24 ? 4.763 14.974 4.530 1.00 0.00 24 THR A O 7
ATOM 9050 N N . LYS A 1 25 ? 4.951 16.207 6.403 1.00 0.00 25 LYS A N 7
ATOM 9051 C CA . LYS A 1 25 ? 6.396 16.373 6.281 1.00 0.00 25 LYS A CA 7
ATOM 9052 C C . LYS A 1 25 ? 7.140 15.346 7.131 1.00 0.00 25 LYS A C 7
ATOM 9053 O O . LYS A 1 25 ? 8.295 15.554 7.503 1.00 0.00 25 LYS A O 7
ATOM 9072 N N . ASP A 1 26 ? 6.472 14.236 7.434 1.00 0.00 26 ASP A N 7
ATOM 9073 C CA . ASP A 1 26 ? 7.072 13.176 8.235 1.00 0.00 26 ASP A CA 7
ATOM 9074 C C . ASP A 1 26 ? 6.731 11.809 7.652 1.00 0.00 26 ASP A C 7
ATOM 9075 O O . ASP A 1 26 ? 6.429 10.866 8.383 1.00 0.00 26 ASP A O 7
ATOM 9084 N N . THR A 1 27 ? 6.779 11.714 6.328 1.00 0.00 27 THR A N 7
ATOM 9085 C CA . THR A 1 27 ? 6.473 10.467 5.636 1.00 0.00 27 THR A CA 7
ATOM 9086 C C . THR A 1 27 ? 7.576 9.429 5.839 1.00 0.00 27 THR A C 7
ATOM 9087 O O . THR A 1 27 ? 7.417 8.266 5.465 1.00 0.00 27 THR A O 7
ATOM 9098 N N . SER A 1 28 ? 8.694 9.847 6.433 1.00 0.00 28 SER A N 7
ATOM 9099 C CA . SER A 1 28 ? 9.813 8.942 6.680 1.00 0.00 28 SER A CA 7
ATOM 9100 C C . SER A 1 28 ? 9.339 7.663 7.367 1.00 0.00 28 SER A C 7
ATOM 9101 O O . SER A 1 28 ? 9.883 6.583 7.136 1.00 0.00 28 SER A O 7
ATOM 9109 N N . THR A 1 29 ? 8.316 7.793 8.203 1.00 0.00 29 THR A N 7
ATOM 9110 C CA . THR A 1 29 ? 7.763 6.646 8.912 1.00 0.00 29 THR A CA 7
ATOM 9111 C C . THR A 1 29 ? 6.899 5.810 7.975 1.00 0.00 29 THR A C 7
ATOM 9112 O O . THR A 1 29 ? 6.767 4.597 8.146 1.00 0.00 29 THR A O 7
ATOM 9123 N N . LEU A 1 30 ? 6.314 6.470 6.979 1.00 0.00 30 LEU A N 7
ATOM 9124 C CA . LEU A 1 30 ? 5.464 5.793 6.008 1.00 0.00 30 LEU A CA 7
ATOM 9125 C C . LEU A 1 30 ? 6.306 5.106 4.939 1.00 0.00 30 LEU A C 7
ATOM 9126 O O . LEU A 1 30 ? 6.023 3.977 4.541 1.00 0.00 30 LEU A O 7
ATOM 9142 N N . LYS A 1 31 ? 7.348 5.792 4.480 1.00 0.00 31 LYS A N 7
ATOM 9143 C CA . LYS A 1 31 ? 8.229 5.240 3.458 1.00 0.00 31 LYS A CA 7
ATOM 9144 C C . LYS A 1 31 ? 8.887 3.948 3.939 1.00 0.00 31 LYS A C 7
ATOM 9145 O O . LYS A 1 31 ? 9.334 3.132 3.134 1.00 0.00 31 LYS A O 7
ATOM 9164 N N . GLU A 1 32 ? 8.948 3.770 5.258 1.00 0.00 32 GLU A N 7
ATOM 9165 C CA . GLU A 1 32 ? 9.559 2.580 5.840 1.00 0.00 32 GLU A CA 7
ATOM 9166 C C . GLU A 1 32 ? 8.535 1.469 6.036 1.00 0.00 32 GLU A C 7
ATOM 9167 O O . GLU A 1 32 ? 8.860 0.286 5.920 1.00 0.00 32 GLU A O 7
ATOM 9179 N N . LEU A 1 33 ? 7.299 1.849 6.338 1.00 0.00 33 LEU A N 7
ATOM 9180 C CA . LEU A 1 33 ? 6.235 0.875 6.555 1.00 0.00 33 LEU A CA 7
ATOM 9181 C C . LEU A 1 33 ? 5.645 0.396 5.230 1.00 0.00 33 LEU A C 7
ATOM 9182 O O . LEU A 1 33 ? 5.065 -0.687 5.155 1.00 0.00 33 LEU A O 7
ATOM 9198 N N . LEU A 1 34 ? 5.796 1.206 4.187 1.00 0.00 34 LEU A N 7
ATOM 9199 C CA . LEU A 1 34 ? 5.276 0.855 2.870 1.00 0.00 34 LEU A CA 7
ATOM 9200 C C . LEU A 1 34 ? 6.232 -0.084 2.139 1.00 0.00 34 LEU A C 7
ATOM 9201 O O . LEU A 1 34 ? 5.811 -0.892 1.311 1.00 0.00 34 LEU A O 7
ATOM 9217 N N . GLU A 1 35 ? 7.519 0.028 2.453 1.00 0.00 35 GLU A N 7
ATOM 9218 C CA . GLU A 1 35 ? 8.536 -0.810 1.825 1.00 0.00 35 GLU A CA 7
ATOM 9219 C C . GLU A 1 35 ? 8.758 -2.103 2.611 1.00 0.00 35 GLU A C 7
ATOM 9220 O O . GLU A 1 35 ? 9.520 -2.972 2.184 1.00 0.00 35 GLU A O 7
ATOM 9232 N N . THR A 1 36 ? 8.095 -2.227 3.760 1.00 0.00 36 THR A N 7
ATOM 9233 C CA . THR A 1 36 ? 8.229 -3.416 4.601 1.00 0.00 36 THR A CA 7
ATOM 9234 C C . THR A 1 36 ? 8.108 -4.696 3.774 1.00 0.00 36 THR A C 7
ATOM 9235 O O . THR A 1 36 ? 8.752 -5.702 4.073 1.00 0.00 36 THR A O 7
ATOM 9246 N N . TYR A 1 37 ? 7.283 -4.648 2.735 1.00 0.00 37 TYR A N 7
ATOM 9247 C CA . TYR A 1 37 ? 7.082 -5.801 1.863 1.00 0.00 37 TYR A CA 7
ATOM 9248 C C . TYR A 1 37 ? 6.556 -6.998 2.653 1.00 0.00 37 TYR A C 7
ATOM 9249 O O . TYR A 1 37 ? 6.952 -8.138 2.409 1.00 0.00 37 TYR A O 7
ATOM 9267 N N . GLN A 1 38 ? 5.658 -6.730 3.597 1.00 0.00 38 GLN A N 7
ATOM 9268 C CA . GLN A 1 38 ? 5.078 -7.786 4.417 1.00 0.00 38 GLN A CA 7
ATOM 9269 C C . GLN A 1 38 ? 4.324 -8.792 3.554 1.00 0.00 38 GLN A C 7
ATOM 9270 O O . GLN A 1 38 ? 4.601 -9.992 3.593 1.00 0.00 38 GLN A O 7
ATOM 9284 N N . ARG A 1 39 ? 3.372 -8.294 2.772 1.00 0.00 39 ARG A N 7
ATOM 9285 C CA . ARG A 1 39 ? 2.578 -9.146 1.894 1.00 0.00 39 ARG A CA 7
ATOM 9286 C C . ARG A 1 39 ? 2.899 -8.857 0.428 1.00 0.00 39 ARG A C 7
ATOM 9287 O O . ARG A 1 39 ? 3.542 -7.856 0.112 1.00 0.00 39 ARG A O 7
ATOM 9308 N N . PRO A 1 40 ? 2.457 -9.735 -0.490 1.00 0.00 40 PRO A N 7
ATOM 9309 C CA . PRO A 1 40 ? 2.706 -9.565 -1.925 1.00 0.00 40 PRO A CA 7
ATOM 9310 C C . PRO A 1 40 ? 2.012 -8.331 -2.493 1.00 0.00 40 PRO A C 7
ATOM 9311 O O . PRO A 1 40 ? 1.001 -8.439 -3.188 1.00 0.00 40 PRO A O 7
ATOM 9322 N N . PHE A 1 41 ? 2.564 -7.159 -2.197 1.00 0.00 41 PHE A N 7
ATOM 9323 C CA . PHE A 1 41 ? 2.000 -5.905 -2.681 1.00 0.00 41 PHE A CA 7
ATOM 9324 C C . PHE A 1 41 ? 3.104 -4.949 -3.123 1.00 0.00 41 PHE A C 7
ATOM 9325 O O . PHE A 1 41 ? 4.269 -5.122 -2.764 1.00 0.00 41 PHE A O 7
ATOM 9342 N N . LYS A 1 42 ? 2.729 -3.940 -3.899 1.00 0.00 42 LYS A N 7
ATOM 9343 C CA . LYS A 1 42 ? 3.685 -2.954 -4.388 1.00 0.00 42 LYS A CA 7
ATOM 9344 C C . LYS A 1 42 ? 3.083 -1.553 -4.352 1.00 0.00 42 LYS A C 7
ATOM 9345 O O . LYS A 1 42 ? 1.867 -1.393 -4.258 1.00 0.00 42 LYS A O 7
ATOM 9364 N N . LEU A 1 43 ? 3.942 -0.542 -4.428 1.00 0.00 43 LEU A N 7
ATOM 9365 C CA . LEU A 1 43 ? 3.491 0.842 -4.406 1.00 0.00 43 LEU A CA 7
ATOM 9366 C C . LEU A 1 43 ? 4.183 1.660 -5.488 1.00 0.00 43 LEU A C 7
ATOM 9367 O O . LEU A 1 43 ? 5.409 1.658 -5.595 1.00 0.00 43 LEU A O 7
ATOM 9383 N N . GLU A 1 44 ? 3.389 2.363 -6.288 1.00 0.00 44 GLU A N 7
ATOM 9384 C CA . GLU A 1 44 ? 3.925 3.189 -7.361 1.00 0.00 44 GLU A CA 7
ATOM 9385 C C . GLU A 1 44 ? 4.041 4.641 -6.911 1.00 0.00 44 GLU A C 7
ATOM 9386 O O . GLU A 1 44 ? 3.085 5.411 -7.008 1.00 0.00 44 GLU A O 7
ATOM 9398 N N . PHE A 1 45 ? 5.218 5.006 -6.415 1.00 0.00 45 PHE A N 7
ATOM 9399 C CA . PHE A 1 45 ? 5.462 6.364 -5.943 1.00 0.00 45 PHE A CA 7
ATOM 9400 C C . PHE A 1 45 ? 5.254 7.373 -7.066 1.00 0.00 45 PHE A C 7
ATOM 9401 O O . PHE A 1 45 ? 6.040 7.438 -8.012 1.00 0.00 45 PHE A O 7
ATOM 9418 N N . LYS A 1 46 ? 4.187 8.158 -6.956 1.00 0.00 46 LYS A N 7
ATOM 9419 C CA . LYS A 1 46 ? 3.870 9.165 -7.961 1.00 0.00 46 LYS A CA 7
ATOM 9420 C C . LYS A 1 46 ? 4.705 10.424 -7.752 1.00 0.00 46 LYS A C 7
ATOM 9421 O O . LYS A 1 46 ? 5.113 11.078 -8.713 1.00 0.00 46 LYS A O 7
ATOM 9440 N N . ASN A 1 47 ? 4.953 10.759 -6.490 1.00 0.00 47 ASN A N 7
ATOM 9441 C CA . ASN A 1 47 ? 5.739 11.940 -6.154 1.00 0.00 47 ASN A CA 7
ATOM 9442 C C . ASN A 1 47 ? 7.220 11.593 -6.033 1.00 0.00 47 ASN A C 7
ATOM 9443 O O . ASN A 1 47 ? 7.648 10.997 -5.045 1.00 0.00 47 ASN A O 7
ATOM 9454 N N . THR A 1 48 ? 7.995 11.970 -7.044 1.00 0.00 48 THR A N 7
ATOM 9455 C CA . THR A 1 48 ? 9.429 11.699 -7.050 1.00 0.00 48 THR A CA 7
ATOM 9456 C C . THR A 1 48 ? 10.218 12.942 -6.656 1.00 0.00 48 THR A C 7
ATOM 9457 O O . THR A 1 48 ? 10.805 13.613 -7.504 1.00 0.00 48 THR A O 7
ATOM 9468 N N . SER A 1 49 ? 10.227 13.246 -5.361 1.00 0.00 49 SER A N 7
ATOM 9469 C CA . SER A 1 49 ? 10.944 14.409 -4.853 1.00 0.00 49 SER A CA 7
ATOM 9470 C C . SER A 1 49 ? 10.420 15.692 -5.489 1.00 0.00 49 SER A C 7
ATOM 9471 O O . SER A 1 49 ? 11.165 16.655 -5.674 1.00 0.00 49 SER A O 7
ATOM 9479 N N . LYS A 1 50 ? 9.133 15.699 -5.822 1.00 0.00 50 LYS A N 7
ATOM 9480 C CA . LYS A 1 50 ? 8.508 16.863 -6.437 1.00 0.00 50 LYS A CA 7
ATOM 9481 C C . LYS A 1 50 ? 8.319 17.982 -5.418 1.00 0.00 50 LYS A C 7
ATOM 9482 O O . LYS A 1 50 ? 8.509 19.159 -5.730 1.00 0.00 50 LYS A O 7
ATOM 9501 N N . ASN A 1 51 ? 7.945 17.609 -4.199 1.00 0.00 51 ASN A N 7
ATOM 9502 C CA . ASN A 1 51 ? 7.729 18.581 -3.134 1.00 0.00 51 ASN A CA 7
ATOM 9503 C C . ASN A 1 51 ? 6.639 19.577 -3.521 1.00 0.00 51 ASN A C 7
ATOM 9504 O O . ASN A 1 51 ? 6.928 20.703 -3.924 1.00 0.00 51 ASN A O 7
ATOM 9515 N N . ALA A 1 52 ? 5.386 19.153 -3.393 1.00 0.00 52 ALA A N 7
ATOM 9516 C CA . ALA A 1 52 ? 4.253 20.008 -3.730 1.00 0.00 52 ALA A CA 7
ATOM 9517 C C . ALA A 1 52 ? 3.179 19.953 -2.650 1.00 0.00 52 ALA A C 7
ATOM 9518 O O . ALA A 1 52 ? 1.996 20.148 -2.931 1.00 0.00 52 ALA A O 7
ATOM 9525 N N . LYS A 1 53 ? 3.596 19.685 -1.412 1.00 0.00 53 LYS A N 7
ATOM 9526 C CA . LYS A 1 53 ? 2.675 19.603 -0.277 1.00 0.00 53 LYS A CA 7
ATOM 9527 C C . LYS A 1 53 ? 1.962 18.253 -0.232 1.00 0.00 53 LYS A C 7
ATOM 9528 O O . LYS A 1 53 ? 1.905 17.607 0.814 1.00 0.00 53 LYS A O 7
ATOM 9547 N N . PHE A 1 54 ? 1.417 17.829 -1.369 1.00 0.00 54 PHE A N 7
ATOM 9548 C CA . PHE A 1 54 ? 0.709 16.558 -1.450 1.00 0.00 54 PHE A CA 7
ATOM 9549 C C . PHE A 1 54 ? 1.554 15.514 -2.160 1.00 0.00 54 PHE A C 7
ATOM 9550 O O . PHE A 1 54 ? 1.871 15.654 -3.342 1.00 0.00 54 PHE A O 7
ATOM 9567 N N . TYR A 1 55 ? 1.917 14.464 -1.435 1.00 0.00 55 TYR A N 7
ATOM 9568 C CA . TYR A 1 55 ? 2.724 13.396 -2.003 1.00 0.00 55 TYR A CA 7
ATOM 9569 C C . TYR A 1 55 ? 1.837 12.251 -2.475 1.00 0.00 55 TYR A C 7
ATOM 9570 O O . TYR A 1 55 ? 1.252 11.530 -1.668 1.00 0.00 55 TYR A O 7
ATOM 9588 N N . SER A 1 56 ? 1.740 12.095 -3.789 1.00 0.00 56 SER A N 7
ATOM 9589 C CA . SER A 1 56 ? 0.921 11.042 -4.375 1.00 0.00 56 SER A CA 7
ATOM 9590 C C . SER A 1 56 ? 1.617 9.687 -4.301 1.00 0.00 56 SER A C 7
ATOM 9591 O O . SER A 1 56 ? 2.805 9.568 -4.608 1.00 0.00 56 SER A O 7
ATOM 9599 N N . PHE A 1 57 ? 0.868 8.666 -3.895 1.00 0.00 57 PHE A N 7
ATOM 9600 C CA . PHE A 1 57 ? 1.405 7.314 -3.782 1.00 0.00 57 PHE A CA 7
ATOM 9601 C C . PHE A 1 57 ? 0.370 6.284 -4.223 1.00 0.00 57 PHE A C 7
ATOM 9602 O O . PHE A 1 57 ? -0.812 6.404 -3.902 1.00 0.00 57 PHE A O 7
ATOM 9619 N N . ASN A 1 58 ? 0.820 5.272 -4.960 1.00 0.00 58 ASN A N 7
ATOM 9620 C CA . ASN A 1 58 ? -0.076 4.226 -5.442 1.00 0.00 58 ASN A CA 7
ATOM 9621 C C . ASN A 1 58 ? 0.174 2.913 -4.705 1.00 0.00 58 ASN A C 7
ATOM 9622 O O . ASN A 1 58 ? 1.251 2.697 -4.152 1.00 0.00 58 ASN A O 7
ATOM 9633 N N . VAL A 1 59 ? -0.831 2.042 -4.701 1.00 0.00 59 VAL A N 7
ATOM 9634 C CA . VAL A 1 59 ? -0.719 0.752 -4.028 1.00 0.00 59 VAL A CA 7
ATOM 9635 C C . VAL A 1 59 ? -1.346 -0.362 -4.861 1.00 0.00 59 VAL A C 7
ATOM 9636 O O . VAL A 1 59 ? -2.555 -0.376 -5.086 1.00 0.00 59 VAL A O 7
ATOM 9649 N N . SER A 1 60 ? -0.513 -1.294 -5.312 1.00 0.00 60 SER A N 7
ATOM 9650 C CA . SER A 1 60 ? -0.984 -2.414 -6.119 1.00 0.00 60 SER A CA 7
ATOM 9651 C C . SER A 1 60 ? -0.965 -3.709 -5.313 1.00 0.00 60 SER A C 7
ATOM 9652 O O . SER A 1 60 ? 0.099 -4.212 -4.951 1.00 0.00 60 SER A O 7
ATOM 9660 N N . MET A 1 61 ? -2.150 -4.244 -5.037 1.00 0.00 61 MET A N 7
ATOM 9661 C CA . MET A 1 61 ? -2.274 -5.481 -4.274 1.00 0.00 61 MET A CA 7
ATOM 9662 C C . MET A 1 61 ? -3.327 -6.395 -4.896 1.00 0.00 61 MET A C 7
ATOM 9663 O O . MET A 1 61 ? -4.331 -5.927 -5.430 1.00 0.00 61 MET A O 7
ATOM 9677 N N . GLU A 1 62 ? -3.087 -7.701 -4.821 1.00 0.00 62 GLU A N 7
ATOM 9678 C CA . GLU A 1 62 ? -4.016 -8.679 -5.377 1.00 0.00 62 GLU A CA 7
ATOM 9679 C C . GLU A 1 62 ? -5.303 -8.733 -4.558 1.00 0.00 62 GLU A C 7
ATOM 9680 O O . GLU A 1 62 ? -5.334 -9.301 -3.469 1.00 0.00 62 GLU A O 7
ATOM 9692 N N . VAL A 1 63 ? -6.360 -8.132 -5.094 1.00 0.00 63 VAL A N 7
ATOM 9693 C CA . VAL A 1 63 ? -7.651 -8.107 -4.416 1.00 0.00 63 VAL A CA 7
ATOM 9694 C C . VAL A 1 63 ? -8.497 -9.316 -4.800 1.00 0.00 63 VAL A C 7
ATOM 9695 O O . VAL A 1 63 ? -8.495 -9.745 -5.953 1.00 0.00 63 VAL A O 7
ATOM 9708 N N . SER A 1 64 ? -9.222 -9.855 -3.823 1.00 0.00 64 SER A N 7
ATOM 9709 C CA . SER A 1 64 ? -10.080 -11.014 -4.050 1.00 0.00 64 SER A CA 7
ATOM 9710 C C . SER A 1 64 ? -11.553 -10.624 -3.956 1.00 0.00 64 SER A C 7
ATOM 9711 O O . SER A 1 64 ? -12.404 -11.208 -4.627 1.00 0.00 64 SER A O 7
ATOM 9719 N N . ASN A 1 65 ? -11.846 -9.632 -3.120 1.00 0.00 65 ASN A N 7
ATOM 9720 C CA . ASN A 1 65 ? -13.215 -9.161 -2.934 1.00 0.00 65 ASN A CA 7
ATOM 9721 C C . ASN A 1 65 ? -13.238 -7.836 -2.175 1.00 0.00 65 ASN A C 7
ATOM 9722 O O . ASN A 1 65 ? -12.190 -7.307 -1.803 1.00 0.00 65 ASN A O 7
ATOM 9733 N N . GLU A 1 66 ? -14.437 -7.306 -1.948 1.00 0.00 66 GLU A N 7
ATOM 9734 C CA . GLU A 1 66 ? -14.593 -6.043 -1.232 1.00 0.00 66 GLU A CA 7
ATOM 9735 C C . GLU A 1 66 ? -13.941 -6.110 0.144 1.00 0.00 66 GLU A C 7
ATOM 9736 O O . GLU A 1 66 ? -13.457 -5.104 0.663 1.00 0.00 66 GLU A O 7
ATOM 9748 N N . SER A 1 67 ? -13.931 -7.302 0.733 1.00 0.00 67 SER A N 7
ATOM 9749 C CA . SER A 1 67 ? -13.338 -7.502 2.051 1.00 0.00 67 SER A CA 7
ATOM 9750 C C . SER A 1 67 ? -11.925 -6.929 2.108 1.00 0.00 67 SER A C 7
ATOM 9751 O O . SER A 1 67 ? -11.605 -6.117 2.978 1.00 0.00 67 SER A O 7
ATOM 9759 N N . GLU A 1 68 ? -11.084 -7.351 1.170 1.00 0.00 68 GLU A N 7
ATOM 9760 C CA . GLU A 1 68 ? -9.709 -6.874 1.113 1.00 0.00 68 GLU A CA 7
ATOM 9761 C C . GLU A 1 68 ? -9.672 -5.394 0.756 1.00 0.00 68 GLU A C 7
ATOM 9762 O O . GLU A 1 68 ? -9.026 -4.601 1.437 1.00 0.00 68 GLU A O 7
ATOM 9774 N N . ARG A 1 69 ? -10.373 -5.029 -0.317 1.00 0.00 69 ARG A N 7
ATOM 9775 C CA . ARG A 1 69 ? -10.427 -3.642 -0.776 1.00 0.00 69 ARG A CA 7
ATOM 9776 C C . ARG A 1 69 ? -10.574 -2.670 0.393 1.00 0.00 69 ARG A C 7
ATOM 9777 O O . ARG A 1 69 ? -9.972 -1.596 0.401 1.00 0.00 69 ARG A O 7
ATOM 9798 N N . ASN A 1 70 ? -11.373 -3.056 1.381 1.00 0.00 70 ASN A N 7
ATOM 9799 C CA . ASN A 1 70 ? -11.592 -2.223 2.556 1.00 0.00 70 ASN A CA 7
ATOM 9800 C C . ASN A 1 70 ? -10.375 -2.255 3.473 1.00 0.00 70 ASN A C 7
ATOM 9801 O O . ASN A 1 70 ? -10.046 -1.261 4.122 1.00 0.00 70 ASN A O 7
ATOM 9812 N N . GLU A 1 71 ? -9.709 -3.404 3.521 1.00 0.00 71 GLU A N 7
ATOM 9813 C CA . GLU A 1 71 ? -8.525 -3.568 4.354 1.00 0.00 71 GLU A CA 7
ATOM 9814 C C . GLU A 1 71 ? -7.312 -2.893 3.720 1.00 0.00 71 GLU A C 7
ATOM 9815 O O . GLU A 1 71 ? -6.516 -2.254 4.409 1.00 0.00 71 GLU A O 7
ATOM 9827 N N . ILE A 1 72 ? -7.175 -3.038 2.404 1.00 0.00 72 ILE A N 7
ATOM 9828 C CA . ILE A 1 72 ? -6.054 -2.440 1.685 1.00 0.00 72 ILE A CA 7
ATOM 9829 C C . ILE A 1 72 ? -6.098 -0.917 1.770 1.00 0.00 72 ILE A C 7
ATOM 9830 O O . ILE A 1 72 ? -5.062 -0.254 1.723 1.00 0.00 72 ILE A O 7
ATOM 9846 N N . PHE A 1 73 ? -7.302 -0.367 1.895 1.00 0.00 73 PHE A N 7
ATOM 9847 C CA . PHE A 1 73 ? -7.477 1.079 1.984 1.00 0.00 73 PHE A CA 7
ATOM 9848 C C . PHE A 1 73 ? -7.198 1.582 3.398 1.00 0.00 73 PHE A C 7
ATOM 9849 O O . PHE A 1 73 ? -6.423 2.517 3.592 1.00 0.00 73 PHE A O 7
ATOM 9866 N N . GLN A 1 74 ? -7.837 0.957 4.382 1.00 0.00 74 GLN A N 7
ATOM 9867 C CA . GLN A 1 74 ? -7.658 1.345 5.776 1.00 0.00 74 GLN A CA 7
ATOM 9868 C C . GLN A 1 74 ? -6.228 1.081 6.240 1.00 0.00 74 GLN A C 7
ATOM 9869 O O . GLN A 1 74 ? -5.727 1.745 7.146 1.00 0.00 74 GLN A O 7
ATOM 9883 N N . LYS A 1 75 ? -5.576 0.106 5.613 1.00 0.00 75 LYS A N 7
ATOM 9884 C CA . LYS A 1 75 ? -4.205 -0.245 5.966 1.00 0.00 75 LYS A CA 7
ATOM 9885 C C . LYS A 1 75 ? -3.223 0.797 5.440 1.00 0.00 75 LYS A C 7
ATOM 9886 O O . LYS A 1 75 ? -2.305 1.211 6.147 1.00 0.00 75 LYS A O 7
ATOM 9905 N N . ILE A 1 76 ? -3.420 1.217 4.195 1.00 0.00 76 ILE A N 7
ATOM 9906 C CA . ILE A 1 76 ? -2.551 2.210 3.577 1.00 0.00 76 ILE A CA 7
ATOM 9907 C C . ILE A 1 76 ? -2.773 3.588 4.192 1.00 0.00 76 ILE A C 7
ATOM 9908 O O . ILE A 1 76 ? -1.835 4.370 4.342 1.00 0.00 76 ILE A O 7
ATOM 9924 N N . SER A 1 77 ? -4.020 3.876 4.547 1.00 0.00 77 SER A N 7
ATOM 9925 C CA . SER A 1 77 ? -4.365 5.158 5.150 1.00 0.00 77 SER A CA 7
ATOM 9926 C C . SER A 1 77 ? -4.496 5.028 6.664 1.00 0.00 77 SER A C 7
ATOM 9927 O O . SER A 1 77 ? -5.222 5.791 7.301 1.00 0.00 77 SER A O 7
ATOM 9935 N N . GLN A 1 78 ? -3.788 4.058 7.234 1.00 0.00 78 GLN A N 7
ATOM 9936 C CA . GLN A 1 78 ? -3.826 3.829 8.674 1.00 0.00 78 GLN A CA 7
ATOM 9937 C C . GLN A 1 78 ? -3.314 5.049 9.432 1.00 0.00 78 GLN A C 7
ATOM 9938 O O . GLN A 1 78 ? -3.989 5.566 10.324 1.00 0.00 78 GLN A O 7
ATOM 9952 N N . LEU A 1 79 ? -2.118 5.504 9.074 1.00 0.00 79 LEU A N 7
ATOM 9953 C CA . LEU A 1 79 ? -1.516 6.664 9.721 1.00 0.00 79 LEU A CA 7
ATOM 9954 C C . LEU A 1 79 ? -2.384 7.904 9.532 1.00 0.00 79 LEU A C 7
ATOM 9955 O O . LEU A 1 79 ? -3.447 7.841 8.914 1.00 0.00 79 LEU A O 7
ATOM 9971 N N . ASP A 1 80 ? -1.922 9.029 10.067 1.00 0.00 80 ASP A N 7
ATOM 9972 C CA . ASP A 1 80 ? -2.655 10.285 9.955 1.00 0.00 80 ASP A CA 7
ATOM 9973 C C . ASP A 1 80 ? -1.972 11.229 8.971 1.00 0.00 80 ASP A C 7
ATOM 9974 O O . ASP A 1 80 ? -2.030 12.447 9.123 1.00 0.00 80 ASP A O 7
ATOM 9983 N N . LYS A 1 81 ? -1.326 10.655 7.962 1.00 0.00 81 LYS A N 7
ATOM 9984 C CA . LYS A 1 81 ? -0.630 11.445 6.953 1.00 0.00 81 LYS A CA 7
ATOM 9985 C C . LYS A 1 81 ? -1.531 11.704 5.750 1.00 0.00 81 LYS A C 7
ATOM 9986 O O . LYS A 1 81 ? -1.633 12.833 5.268 1.00 0.00 81 LYS A O 7
ATOM 10005 N N . VAL A 1 82 ? -2.185 10.651 5.269 1.00 0.00 82 VAL A N 7
ATOM 10006 C CA . VAL A 1 82 ? -3.079 10.759 4.121 1.00 0.00 82 VAL A CA 7
ATOM 10007 C C . VAL A 1 82 ? -4.123 11.850 4.330 1.00 0.00 82 VAL A C 7
ATOM 10008 O O . VAL A 1 82 ? -4.632 12.033 5.437 1.00 0.00 82 VAL A O 7
ATOM 10021 N N . VAL A 1 83 ? -4.437 12.573 3.261 1.00 0.00 83 VAL A N 7
ATOM 10022 C CA . VAL A 1 83 ? -5.417 13.646 3.326 1.00 0.00 83 VAL A CA 7
ATOM 10023 C C . VAL A 1 83 ? -6.489 13.470 2.252 1.00 0.00 83 VAL A C 7
ATOM 10024 O O . VAL A 1 83 ? -7.683 13.597 2.526 1.00 0.00 83 VAL A O 7
ATOM 10037 N N . GLN A 1 84 ? -6.055 13.177 1.031 1.00 0.00 84 GLN A N 7
ATOM 10038 C CA . GLN A 1 84 ? -6.977 12.983 -0.083 1.00 0.00 84 GLN A CA 7
ATOM 10039 C C . GLN A 1 84 ? -6.819 11.590 -0.684 1.00 0.00 84 GLN A C 7
ATOM 10040 O O . GLN A 1 84 ? -5.839 11.309 -1.374 1.00 0.00 84 GLN A O 7
ATOM 10054 N N . THR A 1 85 ? -7.792 10.724 -0.423 1.00 0.00 85 THR A N 7
ATOM 10055 C CA . THR A 1 85 ? -7.761 9.360 -0.939 1.00 0.00 85 THR A CA 7
ATOM 10056 C C . THR A 1 85 ? -8.398 9.292 -2.323 1.00 0.00 85 THR A C 7
ATOM 10057 O O . THR A 1 85 ? -9.243 10.117 -2.671 1.00 0.00 85 THR A O 7
ATOM 10068 N N . LEU A 1 86 ? -7.987 8.302 -3.110 1.00 0.00 86 LEU A N 7
ATOM 10069 C CA . LEU A 1 86 ? -8.518 8.125 -4.457 1.00 0.00 86 LEU A CA 7
ATOM 10070 C C . LEU A 1 86 ? -8.279 9.370 -5.306 1.00 0.00 86 LEU A C 7
ATOM 10071 O O . LEU A 1 86 ? -9.076 10.326 -5.190 1.00 0.00 86 LEU A O 7
ATOM 10088 N N . MET A 1 1 ? -35.886 -26.615 5.041 1.00 0.00 1 MET A N 8
ATOM 10089 C CA . MET A 1 1 ? -34.659 -26.021 4.451 1.00 0.00 1 MET A CA 8
ATOM 10090 C C . MET A 1 1 ? -34.966 -24.703 3.745 1.00 0.00 1 MET A C 8
ATOM 10091 O O . MET A 1 1 ? -35.191 -24.676 2.535 1.00 0.00 1 MET A O 8
ATOM 10107 N N . PRO A 1 2 ? -34.980 -23.586 4.494 1.00 0.00 2 PRO A N 8
ATOM 10108 C CA . PRO A 1 2 ? -35.263 -22.262 3.928 1.00 0.00 2 PRO A CA 8
ATOM 10109 C C . PRO A 1 2 ? -34.272 -21.874 2.834 1.00 0.00 2 PRO A C 8
ATOM 10110 O O . PRO A 1 2 ? -34.609 -21.882 1.650 1.00 0.00 2 PRO A O 8
ATOM 10121 N N . SER A 1 3 ? -33.049 -21.542 3.236 1.00 0.00 3 SER A N 8
ATOM 10122 C CA . SER A 1 3 ? -32.010 -21.153 2.289 1.00 0.00 3 SER A CA 8
ATOM 10123 C C . SER A 1 3 ? -32.411 -19.900 1.519 1.00 0.00 3 SER A C 8
ATOM 10124 O O . SER A 1 3 ? -33.399 -19.897 0.787 1.00 0.00 3 SER A O 8
ATOM 10132 N N . ASP A 1 4 ? -31.633 -18.833 1.689 1.00 0.00 4 ASP A N 8
ATOM 10133 C CA . ASP A 1 4 ? -31.907 -17.572 1.010 1.00 0.00 4 ASP A CA 8
ATOM 10134 C C . ASP A 1 4 ? -30.853 -17.290 -0.057 1.00 0.00 4 ASP A C 8
ATOM 10135 O O . ASP A 1 4 ? -29.965 -18.109 -0.298 1.00 0.00 4 ASP A O 8
ATOM 10144 N N . SER A 1 5 ? -30.957 -16.127 -0.693 1.00 0.00 5 SER A N 8
ATOM 10145 C CA . SER A 1 5 ? -30.013 -15.739 -1.735 1.00 0.00 5 SER A CA 8
ATOM 10146 C C . SER A 1 5 ? -29.743 -14.239 -1.693 1.00 0.00 5 SER A C 8
ATOM 10147 O O . SER A 1 5 ? -30.556 -13.466 -1.185 1.00 0.00 5 SER A O 8
ATOM 10155 N N . LYS A 1 6 ? -28.597 -13.834 -2.229 1.00 0.00 6 LYS A N 8
ATOM 10156 C CA . LYS A 1 6 ? -28.219 -12.425 -2.254 1.00 0.00 6 LYS A CA 8
ATOM 10157 C C . LYS A 1 6 ? -27.517 -12.074 -3.561 1.00 0.00 6 LYS A C 8
ATOM 10158 O O . LYS A 1 6 ? -27.109 -12.956 -4.316 1.00 0.00 6 LYS A O 8
ATOM 10177 N N . LYS A 1 7 ? -27.378 -10.778 -3.824 1.00 0.00 7 LYS A N 8
ATOM 10178 C CA . LYS A 1 7 ? -26.724 -10.310 -5.041 1.00 0.00 7 LYS A CA 8
ATOM 10179 C C . LYS A 1 7 ? -25.832 -9.104 -4.751 1.00 0.00 7 LYS A C 8
ATOM 10180 O O . LYS A 1 7 ? -26.241 -7.959 -4.947 1.00 0.00 7 LYS A O 8
ATOM 10199 N N . PRO A 1 8 ? -24.598 -9.348 -4.281 1.00 0.00 8 PRO A N 8
ATOM 10200 C CA . PRO A 1 8 ? -23.647 -8.277 -3.964 1.00 0.00 8 PRO A CA 8
ATOM 10201 C C . PRO A 1 8 ? -23.054 -7.635 -5.214 1.00 0.00 8 PRO A C 8
ATOM 10202 O O . PRO A 1 8 ? -22.557 -6.512 -5.166 1.00 0.00 8 PRO A O 8
ATOM 10213 N N . THR A 1 9 ? -23.107 -8.359 -6.332 1.00 0.00 9 THR A N 8
ATOM 10214 C CA . THR A 1 9 ? -22.575 -7.870 -7.604 1.00 0.00 9 THR A CA 8
ATOM 10215 C C . THR A 1 9 ? -21.189 -7.252 -7.427 1.00 0.00 9 THR A C 8
ATOM 10216 O O . THR A 1 9 ? -20.929 -6.138 -7.883 1.00 0.00 9 THR A O 8
ATOM 10227 N N . ILE A 1 10 ? -20.303 -7.989 -6.766 1.00 0.00 10 ILE A N 8
ATOM 10228 C CA . ILE A 1 10 ? -18.941 -7.525 -6.527 1.00 0.00 10 ILE A CA 8
ATOM 10229 C C . ILE A 1 10 ? -17.966 -8.697 -6.520 1.00 0.00 10 ILE A C 8
ATOM 10230 O O . ILE A 1 10 ? -17.783 -9.361 -5.499 1.00 0.00 10 ILE A O 8
ATOM 10246 N N . ILE A 1 11 ? -17.343 -8.943 -7.666 1.00 0.00 11 ILE A N 8
ATOM 10247 C CA . ILE A 1 11 ? -16.385 -10.030 -7.795 1.00 0.00 11 ILE A CA 8
ATOM 10248 C C . ILE A 1 11 ? -15.234 -9.640 -8.714 1.00 0.00 11 ILE A C 8
ATOM 10249 O O . ILE A 1 11 ? -15.354 -9.697 -9.938 1.00 0.00 11 ILE A O 8
ATOM 10265 N N . TYR A 1 12 ? -14.116 -9.249 -8.114 1.00 0.00 12 TYR A N 8
ATOM 10266 C CA . TYR A 1 12 ? -12.935 -8.856 -8.875 1.00 0.00 12 TYR A CA 8
ATOM 10267 C C . TYR A 1 12 ? -11.659 -9.322 -8.179 1.00 0.00 12 TYR A C 8
ATOM 10268 O O . TYR A 1 12 ? -11.088 -8.600 -7.363 1.00 0.00 12 TYR A O 8
ATOM 10286 N N . PRO A 1 13 ? -11.194 -10.541 -8.491 1.00 0.00 13 PRO A N 8
ATOM 10287 C CA . PRO A 1 13 ? -9.990 -11.103 -7.895 1.00 0.00 13 PRO A CA 8
ATOM 10288 C C . PRO A 1 13 ? -8.739 -10.803 -8.712 1.00 0.00 13 PRO A C 8
ATOM 10289 O O . PRO A 1 13 ? -8.140 -11.702 -9.302 1.00 0.00 13 PRO A O 8
ATOM 10300 N N . CYS A 1 14 ? -8.349 -9.533 -8.743 1.00 0.00 14 CYS A N 8
ATOM 10301 C CA . CYS A 1 14 ? -7.168 -9.116 -9.491 1.00 0.00 14 CYS A CA 8
ATOM 10302 C C . CYS A 1 14 ? -6.433 -7.989 -8.772 1.00 0.00 14 CYS A C 8
ATOM 10303 O O . CYS A 1 14 ? -6.949 -7.408 -7.817 1.00 0.00 14 CYS A O 8
ATOM 10311 N N . LEU A 1 15 ? -5.226 -7.684 -9.240 1.00 0.00 15 LEU A N 8
ATOM 10312 C CA . LEU A 1 15 ? -4.420 -6.625 -8.644 1.00 0.00 15 LEU A CA 8
ATOM 10313 C C . LEU A 1 15 ? -5.019 -5.255 -8.940 1.00 0.00 15 LEU A C 8
ATOM 10314 O O . LEU A 1 15 ? -4.976 -4.780 -10.075 1.00 0.00 15 LEU A O 8
ATOM 10330 N N . TRP A 1 16 ? -5.578 -4.624 -7.913 1.00 0.00 16 TRP A N 8
ATOM 10331 C CA . TRP A 1 16 ? -6.186 -3.308 -8.065 1.00 0.00 16 TRP A CA 8
ATOM 10332 C C . TRP A 1 16 ? -5.306 -2.226 -7.447 1.00 0.00 16 TRP A C 8
ATOM 10333 O O . TRP A 1 16 ? -4.761 -2.404 -6.357 1.00 0.00 16 TRP A O 8
ATOM 10354 N N . ASP A 1 17 ? -5.174 -1.106 -8.150 1.00 0.00 17 ASP A N 8
ATOM 10355 C CA . ASP A 1 17 ? -4.362 0.006 -7.669 1.00 0.00 17 ASP A CA 8
ATOM 10356 C C . ASP A 1 17 ? -5.199 0.966 -6.830 1.00 0.00 17 ASP A C 8
ATOM 10357 O O . ASP A 1 17 ? -6.403 1.104 -7.045 1.00 0.00 17 ASP A O 8
ATOM 10366 N N . TYR A 1 18 ? -4.554 1.625 -5.872 1.00 0.00 18 TYR A N 8
ATOM 10367 C CA . TYR A 1 18 ? -5.243 2.570 -5.002 1.00 0.00 18 TYR A CA 8
ATOM 10368 C C . TYR A 1 18 ? -4.508 3.906 -4.956 1.00 0.00 18 TYR A C 8
ATOM 10369 O O . TYR A 1 18 ? -3.419 4.007 -4.391 1.00 0.00 18 TYR A O 8
ATOM 10387 N N . ARG A 1 19 ? -5.111 4.929 -5.554 1.00 0.00 19 ARG A N 8
ATOM 10388 C CA . ARG A 1 19 ? -4.513 6.260 -5.580 1.00 0.00 19 ARG A CA 8
ATOM 10389 C C . ARG A 1 19 ? -4.674 6.949 -4.228 1.00 0.00 19 ARG A C 8
ATOM 10390 O O . ARG A 1 19 ? -5.747 7.453 -3.901 1.00 0.00 19 ARG A O 8
ATOM 10411 N N . VAL A 1 20 ? -3.600 6.962 -3.446 1.00 0.00 20 VAL A N 8
ATOM 10412 C CA . VAL A 1 20 ? -3.622 7.584 -2.128 1.00 0.00 20 VAL A CA 8
ATOM 10413 C C . VAL A 1 20 ? -2.539 8.649 -1.998 1.00 0.00 20 VAL A C 8
ATOM 10414 O O . VAL A 1 20 ? -1.359 8.374 -2.214 1.00 0.00 20 VAL A O 8
ATOM 10427 N N . ILE A 1 21 ? -2.946 9.862 -1.638 1.00 0.00 21 ILE A N 8
ATOM 10428 C CA . ILE A 1 21 ? -2.004 10.964 -1.472 1.00 0.00 21 ILE A CA 8
ATOM 10429 C C . ILE A 1 21 ? -1.934 11.405 -0.015 1.00 0.00 21 ILE A C 8
ATOM 10430 O O . ILE A 1 21 ? -2.952 11.463 0.673 1.00 0.00 21 ILE A O 8
ATOM 10446 N N . MET A 1 22 ? -0.729 11.718 0.448 1.00 0.00 22 MET A N 8
ATOM 10447 C CA . MET A 1 22 ? -0.529 12.155 1.821 1.00 0.00 22 MET A CA 8
ATOM 10448 C C . MET A 1 22 ? -0.031 13.590 1.856 1.00 0.00 22 MET A C 8
ATOM 10449 O O . MET A 1 22 ? 0.683 14.033 0.957 1.00 0.00 22 MET A O 8
ATOM 10463 N N . THR A 1 23 ? -0.406 14.312 2.903 1.00 0.00 23 THR A N 8
ATOM 10464 C CA . THR A 1 23 ? 0.013 15.698 3.058 1.00 0.00 23 THR A CA 8
ATOM 10465 C C . THR A 1 23 ? 0.671 15.912 4.414 1.00 0.00 23 THR A C 8
ATOM 10466 O O . THR A 1 23 ? 0.117 16.579 5.288 1.00 0.00 23 THR A O 8
ATOM 10477 N N . THR A 1 24 ? 1.857 15.339 4.582 1.00 0.00 24 THR A N 8
ATOM 10478 C CA . THR A 1 24 ? 2.595 15.465 5.834 1.00 0.00 24 THR A CA 8
ATOM 10479 C C . THR A 1 24 ? 4.086 15.648 5.575 1.00 0.00 24 THR A C 8
ATOM 10480 O O . THR A 1 24 ? 4.623 15.147 4.589 1.00 0.00 24 THR A O 8
ATOM 10491 N N . LYS A 1 25 ? 4.750 16.371 6.473 1.00 0.00 25 LYS A N 8
ATOM 10492 C CA . LYS A 1 25 ? 6.181 16.622 6.348 1.00 0.00 25 LYS A CA 8
ATOM 10493 C C . LYS A 1 25 ? 6.999 15.496 6.979 1.00 0.00 25 LYS A C 8
ATOM 10494 O O . LYS A 1 25 ? 8.201 15.386 6.741 1.00 0.00 25 LYS A O 8
ATOM 10513 N N . ASP A 1 26 ? 6.343 14.668 7.784 1.00 0.00 26 ASP A N 8
ATOM 10514 C CA . ASP A 1 26 ? 7.015 13.557 8.447 1.00 0.00 26 ASP A CA 8
ATOM 10515 C C . ASP A 1 26 ? 6.571 12.223 7.856 1.00 0.00 26 ASP A C 8
ATOM 10516 O O . ASP A 1 26 ? 6.289 11.272 8.586 1.00 0.00 26 ASP A O 8
ATOM 10525 N N . THR A 1 27 ? 6.516 12.158 6.530 1.00 0.00 27 THR A N 8
ATOM 10526 C CA . THR A 1 27 ? 6.108 10.939 5.840 1.00 0.00 27 THR A CA 8
ATOM 10527 C C . THR A 1 27 ? 7.239 9.913 5.807 1.00 0.00 27 THR A C 8
ATOM 10528 O O . THR A 1 27 ? 7.051 8.787 5.345 1.00 0.00 27 THR A O 8
ATOM 10539 N N . SER A 1 28 ? 8.415 10.302 6.298 1.00 0.00 28 SER A N 8
ATOM 10540 C CA . SER A 1 28 ? 9.570 9.408 6.320 1.00 0.00 28 SER A CA 8
ATOM 10541 C C . SER A 1 28 ? 9.223 8.079 6.985 1.00 0.00 28 SER A C 8
ATOM 10542 O O . SER A 1 28 ? 9.782 7.038 6.643 1.00 0.00 28 SER A O 8
ATOM 10550 N N . THR A 1 29 ? 8.295 8.125 7.936 1.00 0.00 29 THR A N 8
ATOM 10551 C CA . THR A 1 29 ? 7.871 6.923 8.647 1.00 0.00 29 THR A CA 8
ATOM 10552 C C . THR A 1 29 ? 7.050 6.015 7.736 1.00 0.00 29 THR A C 8
ATOM 10553 O O . THR A 1 29 ? 7.017 4.798 7.924 1.00 0.00 29 THR A O 8
ATOM 10564 N N . LEU A 1 30 ? 6.390 6.612 6.749 1.00 0.00 30 LEU A N 8
ATOM 10565 C CA . LEU A 1 30 ? 5.572 5.856 5.809 1.00 0.00 30 LEU A CA 8
ATOM 10566 C C . LEU A 1 30 ? 6.440 5.213 4.734 1.00 0.00 30 LEU A C 8
ATOM 10567 O O . LEU A 1 30 ? 6.259 4.046 4.391 1.00 0.00 30 LEU A O 8
ATOM 10583 N N . LYS A 1 31 ? 7.385 5.984 4.206 1.00 0.00 31 LYS A N 8
ATOM 10584 C CA . LYS A 1 31 ? 8.283 5.491 3.169 1.00 0.00 31 LYS A CA 8
ATOM 10585 C C . LYS A 1 31 ? 9.022 4.241 3.637 1.00 0.00 31 LYS A C 8
ATOM 10586 O O . LYS A 1 31 ? 9.364 3.372 2.834 1.00 0.00 31 LYS A O 8
ATOM 10605 N N . GLU A 1 32 ? 9.266 4.157 4.940 1.00 0.00 32 GLU A N 8
ATOM 10606 C CA . GLU A 1 32 ? 9.963 3.013 5.515 1.00 0.00 32 GLU A CA 8
ATOM 10607 C C . GLU A 1 32 ? 8.992 1.877 5.815 1.00 0.00 32 GLU A C 8
ATOM 10608 O O . GLU A 1 32 ? 9.370 0.705 5.807 1.00 0.00 32 GLU A O 8
ATOM 10620 N N . LEU A 1 33 ? 7.738 2.229 6.083 1.00 0.00 33 LEU A N 8
ATOM 10621 C CA . LEU A 1 33 ? 6.714 1.238 6.387 1.00 0.00 33 LEU A CA 8
ATOM 10622 C C . LEU A 1 33 ? 6.163 0.614 5.107 1.00 0.00 33 LEU A C 8
ATOM 10623 O O . LEU A 1 33 ? 5.890 -0.587 5.058 1.00 0.00 33 LEU A O 8
ATOM 10639 N N . LEU A 1 34 ? 6.003 1.435 4.076 1.00 0.00 34 LEU A N 8
ATOM 10640 C CA . LEU A 1 34 ? 5.486 0.963 2.796 1.00 0.00 34 LEU A CA 8
ATOM 10641 C C . LEU A 1 34 ? 6.521 0.108 2.071 1.00 0.00 34 LEU A C 8
ATOM 10642 O O . LEU A 1 34 ? 6.174 -0.805 1.323 1.00 0.00 34 LEU A O 8
ATOM 10658 N N . GLU A 1 35 ? 7.795 0.411 2.298 1.00 0.00 35 GLU A N 8
ATOM 10659 C CA . GLU A 1 35 ? 8.882 -0.328 1.666 1.00 0.00 35 GLU A CA 8
ATOM 10660 C C . GLU A 1 35 ? 9.092 -1.688 2.331 1.00 0.00 35 GLU A C 8
ATOM 10661 O O . GLU A 1 35 ? 9.790 -2.547 1.792 1.00 0.00 35 GLU A O 8
ATOM 10673 N N . THR A 1 36 ? 8.485 -1.881 3.500 1.00 0.00 36 THR A N 8
ATOM 10674 C CA . THR A 1 36 ? 8.613 -3.139 4.228 1.00 0.00 36 THR A CA 8
ATOM 10675 C C . THR A 1 36 ? 8.186 -4.319 3.359 1.00 0.00 36 THR A C 8
ATOM 10676 O O . THR A 1 36 ? 8.856 -5.352 3.324 1.00 0.00 36 THR A O 8
ATOM 10687 N N . TYR A 1 37 ? 7.066 -4.158 2.661 1.00 0.00 37 TYR A N 8
ATOM 10688 C CA . TYR A 1 37 ? 6.549 -5.210 1.793 1.00 0.00 37 TYR A CA 8
ATOM 10689 C C . TYR A 1 37 ? 6.280 -6.486 2.584 1.00 0.00 37 TYR A C 8
ATOM 10690 O O . TYR A 1 37 ? 6.530 -7.591 2.103 1.00 0.00 37 TYR A O 8
ATOM 10708 N N . GLN A 1 38 ? 5.766 -6.325 3.800 1.00 0.00 38 GLN A N 8
ATOM 10709 C CA . GLN A 1 38 ? 5.459 -7.465 4.659 1.00 0.00 38 GLN A CA 8
ATOM 10710 C C . GLN A 1 38 ? 4.509 -8.432 3.961 1.00 0.00 38 GLN A C 8
ATOM 10711 O O . GLN A 1 38 ? 4.561 -9.642 4.186 1.00 0.00 38 GLN A O 8
ATOM 10725 N N . ARG A 1 39 ? 3.643 -7.891 3.110 1.00 0.00 39 ARG A N 8
ATOM 10726 C CA . ARG A 1 39 ? 2.680 -8.705 2.374 1.00 0.00 39 ARG A CA 8
ATOM 10727 C C . ARG A 1 39 ? 2.871 -8.528 0.869 1.00 0.00 39 ARG A C 8
ATOM 10728 O O . ARG A 1 39 ? 3.579 -7.624 0.427 1.00 0.00 39 ARG A O 8
ATOM 10749 N N . PRO A 1 40 ? 2.240 -9.396 0.058 1.00 0.00 40 PRO A N 8
ATOM 10750 C CA . PRO A 1 40 ? 2.348 -9.328 -1.404 1.00 0.00 40 PRO A CA 8
ATOM 10751 C C . PRO A 1 40 ? 1.672 -8.087 -1.979 1.00 0.00 40 PRO A C 8
ATOM 10752 O O . PRO A 1 40 ? 0.684 -8.187 -2.707 1.00 0.00 40 PRO A O 8
ATOM 10763 N N . PHE A 1 41 ? 2.210 -6.918 -1.648 1.00 0.00 41 PHE A N 8
ATOM 10764 C CA . PHE A 1 41 ? 1.660 -5.659 -2.133 1.00 0.00 41 PHE A CA 8
ATOM 10765 C C . PHE A 1 41 ? 2.769 -4.740 -2.639 1.00 0.00 41 PHE A C 8
ATOM 10766 O O . PHE A 1 41 ? 3.912 -4.824 -2.189 1.00 0.00 41 PHE A O 8
ATOM 10783 N N . LYS A 1 42 ? 2.424 -3.862 -3.575 1.00 0.00 42 LYS A N 8
ATOM 10784 C CA . LYS A 1 42 ? 3.391 -2.929 -4.140 1.00 0.00 42 LYS A CA 8
ATOM 10785 C C . LYS A 1 42 ? 2.826 -1.513 -4.165 1.00 0.00 42 LYS A C 8
ATOM 10786 O O . LYS A 1 42 ? 1.635 -1.304 -3.932 1.00 0.00 42 LYS A O 8
ATOM 10805 N N . LEU A 1 43 ? 3.687 -0.543 -4.451 1.00 0.00 43 LEU A N 8
ATOM 10806 C CA . LEU A 1 43 ? 3.274 0.853 -4.507 1.00 0.00 43 LEU A CA 8
ATOM 10807 C C . LEU A 1 43 ? 3.948 1.571 -5.668 1.00 0.00 43 LEU A C 8
ATOM 10808 O O . LEU A 1 43 ? 5.167 1.502 -5.829 1.00 0.00 43 LEU A O 8
ATOM 10824 N N . GLU A 1 44 ? 3.150 2.261 -6.475 1.00 0.00 44 GLU A N 8
ATOM 10825 C CA . GLU A 1 44 ? 3.676 2.991 -7.619 1.00 0.00 44 GLU A CA 8
ATOM 10826 C C . GLU A 1 44 ? 3.850 4.469 -7.284 1.00 0.00 44 GLU A C 8
ATOM 10827 O O . GLU A 1 44 ? 2.910 5.255 -7.390 1.00 0.00 44 GLU A O 8
ATOM 10839 N N . PHE A 1 45 ? 5.059 4.837 -6.878 1.00 0.00 45 PHE A N 8
ATOM 10840 C CA . PHE A 1 45 ? 5.356 6.221 -6.525 1.00 0.00 45 PHE A CA 8
ATOM 10841 C C . PHE A 1 45 ? 5.104 7.143 -7.713 1.00 0.00 45 PHE A C 8
ATOM 10842 O O . PHE A 1 45 ? 5.835 7.114 -8.702 1.00 0.00 45 PHE A O 8
ATOM 10859 N N . LYS A 1 46 ? 4.059 7.957 -7.606 1.00 0.00 46 LYS A N 8
ATOM 10860 C CA . LYS A 1 46 ? 3.700 8.885 -8.669 1.00 0.00 46 LYS A CA 8
ATOM 10861 C C . LYS A 1 46 ? 4.756 9.975 -8.829 1.00 0.00 46 LYS A C 8
ATOM 10862 O O . LYS A 1 46 ? 5.043 10.416 -9.942 1.00 0.00 46 LYS A O 8
ATOM 10881 N N . ASN A 1 47 ? 5.329 10.407 -7.711 1.00 0.00 47 ASN A N 8
ATOM 10882 C CA . ASN A 1 47 ? 6.354 11.446 -7.730 1.00 0.00 47 ASN A CA 8
ATOM 10883 C C . ASN A 1 47 ? 7.580 11.016 -6.932 1.00 0.00 47 ASN A C 8
ATOM 10884 O O . ASN A 1 47 ? 7.550 10.011 -6.220 1.00 0.00 47 ASN A O 8
ATOM 10895 N N . THR A 1 48 ? 8.658 11.784 -7.056 1.00 0.00 48 THR A N 8
ATOM 10896 C CA . THR A 1 48 ? 9.896 11.483 -6.346 1.00 0.00 48 THR A CA 8
ATOM 10897 C C . THR A 1 48 ? 10.045 12.368 -5.116 1.00 0.00 48 THR A C 8
ATOM 10898 O O . THR A 1 48 ? 10.003 11.889 -3.982 1.00 0.00 48 THR A O 8
ATOM 10909 N N . SER A 1 49 ? 10.220 13.661 -5.350 1.00 0.00 49 SER A N 8
ATOM 10910 C CA . SER A 1 49 ? 10.377 14.623 -4.264 1.00 0.00 49 SER A CA 8
ATOM 10911 C C . SER A 1 49 ? 10.234 16.051 -4.782 1.00 0.00 49 SER A C 8
ATOM 10912 O O . SER A 1 49 ? 10.884 16.968 -4.284 1.00 0.00 49 SER A O 8
ATOM 10920 N N . LYS A 1 50 ? 9.381 16.228 -5.784 1.00 0.00 50 LYS A N 8
ATOM 10921 C CA . LYS A 1 50 ? 9.153 17.544 -6.373 1.00 0.00 50 LYS A CA 8
ATOM 10922 C C . LYS A 1 50 ? 7.872 18.170 -5.830 1.00 0.00 50 LYS A C 8
ATOM 10923 O O . LYS A 1 50 ? 7.812 19.378 -5.595 1.00 0.00 50 LYS A O 8
ATOM 10942 N N . ASN A 1 51 ? 6.849 17.345 -5.635 1.00 0.00 51 ASN A N 8
ATOM 10943 C CA . ASN A 1 51 ? 5.569 17.821 -5.121 1.00 0.00 51 ASN A CA 8
ATOM 10944 C C . ASN A 1 51 ? 5.673 18.171 -3.639 1.00 0.00 51 ASN A C 8
ATOM 10945 O O . ASN A 1 51 ? 5.320 17.369 -2.776 1.00 0.00 51 ASN A O 8
ATOM 10956 N N . ALA A 1 52 ? 6.158 19.375 -3.353 1.00 0.00 52 ALA A N 8
ATOM 10957 C CA . ALA A 1 52 ? 6.307 19.831 -1.977 1.00 0.00 52 ALA A CA 8
ATOM 10958 C C . ALA A 1 52 ? 4.979 20.337 -1.419 1.00 0.00 52 ALA A C 8
ATOM 10959 O O . ALA A 1 52 ? 4.849 21.509 -1.065 1.00 0.00 52 ALA A O 8
ATOM 10966 N N . LYS A 1 53 ? 3.997 19.443 -1.342 1.00 0.00 53 LYS A N 8
ATOM 10967 C CA . LYS A 1 53 ? 2.680 19.797 -0.826 1.00 0.00 53 LYS A CA 8
ATOM 10968 C C . LYS A 1 53 ? 1.819 18.553 -0.631 1.00 0.00 53 LYS A C 8
ATOM 10969 O O . LYS A 1 53 ? 1.191 18.376 0.412 1.00 0.00 53 LYS A O 8
ATOM 10988 N N . PHE A 1 54 ? 1.796 17.692 -1.644 1.00 0.00 54 PHE A N 8
ATOM 10989 C CA . PHE A 1 54 ? 1.013 16.463 -1.586 1.00 0.00 54 PHE A CA 8
ATOM 10990 C C . PHE A 1 54 ? 1.806 15.286 -2.133 1.00 0.00 54 PHE A C 8
ATOM 10991 O O . PHE A 1 54 ? 2.166 15.259 -3.311 1.00 0.00 54 PHE A O 8
ATOM 11008 N N . TYR A 1 55 ? 2.075 14.312 -1.272 1.00 0.00 55 TYR A N 8
ATOM 11009 C CA . TYR A 1 55 ? 2.826 13.132 -1.674 1.00 0.00 55 TYR A CA 8
ATOM 11010 C C . TYR A 1 55 ? 1.893 12.072 -2.245 1.00 0.00 55 TYR A C 8
ATOM 11011 O O . TYR A 1 55 ? 1.114 11.456 -1.516 1.00 0.00 55 TYR A O 8
ATOM 11029 N N . SER A 1 56 ? 1.978 11.867 -3.552 1.00 0.00 56 SER A N 8
ATOM 11030 C CA . SER A 1 56 ? 1.143 10.884 -4.231 1.00 0.00 56 SER A CA 8
ATOM 11031 C C . SER A 1 56 ? 1.823 9.519 -4.265 1.00 0.00 56 SER A C 8
ATOM 11032 O O . SER A 1 56 ? 2.973 9.398 -4.690 1.00 0.00 56 SER A O 8
ATOM 11040 N N . PHE A 1 57 ? 1.106 8.492 -3.818 1.00 0.00 57 PHE A N 8
ATOM 11041 C CA . PHE A 1 57 ? 1.641 7.135 -3.799 1.00 0.00 57 PHE A CA 8
ATOM 11042 C C . PHE A 1 57 ? 0.555 6.118 -4.131 1.00 0.00 57 PHE A C 8
ATOM 11043 O O . PHE A 1 57 ? -0.502 6.097 -3.498 1.00 0.00 57 PHE A O 8
ATOM 11060 N N . ASN A 1 58 ? 0.817 5.272 -5.124 1.00 0.00 58 ASN A N 8
ATOM 11061 C CA . ASN A 1 58 ? -0.142 4.252 -5.528 1.00 0.00 58 ASN A CA 8
ATOM 11062 C C . ASN A 1 58 ? 0.065 2.970 -4.730 1.00 0.00 58 ASN A C 8
ATOM 11063 O O . ASN A 1 58 ? 1.120 2.768 -4.129 1.00 0.00 58 ASN A O 8
ATOM 11074 N N . VAL A 1 59 ? -0.944 2.107 -4.725 1.00 0.00 59 VAL A N 8
ATOM 11075 C CA . VAL A 1 59 ? -0.864 0.847 -3.995 1.00 0.00 59 VAL A CA 8
ATOM 11076 C C . VAL A 1 59 ? -1.461 -0.302 -4.799 1.00 0.00 59 VAL A C 8
ATOM 11077 O O . VAL A 1 59 ? -2.673 -0.365 -5.003 1.00 0.00 59 VAL A O 8
ATOM 11090 N N . SER A 1 60 ? -0.602 -1.210 -5.247 1.00 0.00 60 SER A N 8
ATOM 11091 C CA . SER A 1 60 ? -1.044 -2.363 -6.023 1.00 0.00 60 SER A CA 8
ATOM 11092 C C . SER A 1 60 ? -1.050 -3.619 -5.158 1.00 0.00 60 SER A C 8
ATOM 11093 O O . SER A 1 60 ? -0.008 -4.231 -4.926 1.00 0.00 60 SER A O 8
ATOM 11101 N N . MET A 1 61 ? -2.231 -3.994 -4.677 1.00 0.00 61 MET A N 8
ATOM 11102 C CA . MET A 1 61 ? -2.371 -5.174 -3.831 1.00 0.00 61 MET A CA 8
ATOM 11103 C C . MET A 1 61 ? -3.316 -6.191 -4.463 1.00 0.00 61 MET A C 8
ATOM 11104 O O . MET A 1 61 ? -4.211 -5.833 -5.229 1.00 0.00 61 MET A O 8
ATOM 11118 N N . GLU A 1 62 ? -3.110 -7.465 -4.136 1.00 0.00 62 GLU A N 8
ATOM 11119 C CA . GLU A 1 62 ? -3.941 -8.536 -4.668 1.00 0.00 62 GLU A CA 8
ATOM 11120 C C . GLU A 1 62 ? -5.334 -8.503 -4.047 1.00 0.00 62 GLU A C 8
ATOM 11121 O O . GLU A 1 62 ? -5.538 -8.974 -2.929 1.00 0.00 62 GLU A O 8
ATOM 11133 N N . VAL A 1 63 ? -6.289 -7.942 -4.781 1.00 0.00 63 VAL A N 8
ATOM 11134 C CA . VAL A 1 63 ? -7.663 -7.847 -4.304 1.00 0.00 63 VAL A CA 8
ATOM 11135 C C . VAL A 1 63 ? -8.483 -9.052 -4.750 1.00 0.00 63 VAL A C 8
ATOM 11136 O O . VAL A 1 63 ? -8.368 -9.508 -5.887 1.00 0.00 63 VAL A O 8
ATOM 11149 N N . SER A 1 64 ? -9.314 -9.559 -3.845 1.00 0.00 64 SER A N 8
ATOM 11150 C CA . SER A 1 64 ? -10.162 -10.709 -4.139 1.00 0.00 64 SER A CA 8
ATOM 11151 C C . SER A 1 64 ? -11.626 -10.290 -4.243 1.00 0.00 64 SER A C 8
ATOM 11152 O O . SER A 1 64 ? -12.413 -10.918 -4.950 1.00 0.00 64 SER A O 8
ATOM 11160 N N . ASN A 1 65 ? -11.983 -9.223 -3.534 1.00 0.00 65 ASN A N 8
ATOM 11161 C CA . ASN A 1 65 ? -13.350 -8.718 -3.546 1.00 0.00 65 ASN A CA 8
ATOM 11162 C C . ASN A 1 65 ? -13.454 -7.414 -2.760 1.00 0.00 65 ASN A C 8
ATOM 11163 O O . ASN A 1 65 ? -12.443 -6.839 -2.356 1.00 0.00 65 ASN A O 8
ATOM 11174 N N . GLU A 1 66 ? -14.681 -6.953 -2.544 1.00 0.00 66 GLU A N 8
ATOM 11175 C CA . GLU A 1 66 ? -14.915 -5.719 -1.804 1.00 0.00 66 GLU A CA 8
ATOM 11176 C C . GLU A 1 66 ? -14.355 -5.820 -0.388 1.00 0.00 66 GLU A C 8
ATOM 11177 O O . GLU A 1 66 ? -13.818 -4.851 0.149 1.00 0.00 66 GLU A O 8
ATOM 11189 N N . SER A 1 67 ? -14.486 -7.000 0.209 1.00 0.00 67 SER A N 8
ATOM 11190 C CA . SER A 1 67 ? -13.995 -7.235 1.564 1.00 0.00 67 SER A CA 8
ATOM 11191 C C . SER A 1 67 ? -12.553 -6.759 1.721 1.00 0.00 67 SER A C 8
ATOM 11192 O O . SER A 1 67 ? -12.249 -5.952 2.602 1.00 0.00 67 SER A O 8
ATOM 11200 N N . GLU A 1 68 ? -11.671 -7.257 0.863 1.00 0.00 68 GLU A N 8
ATOM 11201 C CA . GLU A 1 68 ? -10.264 -6.871 0.916 1.00 0.00 68 GLU A CA 8
ATOM 11202 C C . GLU A 1 68 ? -10.111 -5.377 0.664 1.00 0.00 68 GLU A C 8
ATOM 11203 O O . GLU A 1 68 ? -9.483 -4.670 1.450 1.00 0.00 68 GLU A O 8
ATOM 11215 N N . ARG A 1 69 ? -10.693 -4.905 -0.438 1.00 0.00 69 ARG A N 8
ATOM 11216 C CA . ARG A 1 69 ? -10.627 -3.490 -0.808 1.00 0.00 69 ARG A CA 8
ATOM 11217 C C . ARG A 1 69 ? -10.818 -2.584 0.405 1.00 0.00 69 ARG A C 8
ATOM 11218 O O . ARG A 1 69 ? -10.024 -1.672 0.642 1.00 0.00 69 ARG A O 8
ATOM 11239 N N . ASN A 1 70 ? -11.869 -2.842 1.175 1.00 0.00 70 ASN A N 8
ATOM 11240 C CA . ASN A 1 70 ? -12.154 -2.050 2.366 1.00 0.00 70 ASN A CA 8
ATOM 11241 C C . ASN A 1 70 ? -11.010 -2.154 3.367 1.00 0.00 70 ASN A C 8
ATOM 11242 O O . ASN A 1 70 ? -10.720 -1.206 4.097 1.00 0.00 70 ASN A O 8
ATOM 11253 N N . GLU A 1 71 ? -10.360 -3.313 3.390 1.00 0.00 71 GLU A N 8
ATOM 11254 C CA . GLU A 1 71 ? -9.242 -3.545 4.297 1.00 0.00 71 GLU A CA 8
ATOM 11255 C C . GLU A 1 71 ? -7.967 -2.892 3.766 1.00 0.00 71 GLU A C 8
ATOM 11256 O O . GLU A 1 71 ? -7.200 -2.300 4.526 1.00 0.00 71 GLU A O 8
ATOM 11268 N N . ILE A 1 72 ? -7.748 -3.003 2.460 1.00 0.00 72 ILE A N 8
ATOM 11269 C CA . ILE A 1 72 ? -6.565 -2.421 1.832 1.00 0.00 72 ILE A CA 8
ATOM 11270 C C . ILE A 1 72 ? -6.584 -0.899 1.927 1.00 0.00 72 ILE A C 8
ATOM 11271 O O . ILE A 1 72 ? -5.536 -0.253 1.899 1.00 0.00 72 ILE A O 8
ATOM 11287 N N . PHE A 1 73 ? -7.781 -0.329 2.034 1.00 0.00 73 PHE A N 8
ATOM 11288 C CA . PHE A 1 73 ? -7.934 1.120 2.126 1.00 0.00 73 PHE A CA 8
ATOM 11289 C C . PHE A 1 73 ? -7.595 1.623 3.527 1.00 0.00 73 PHE A C 8
ATOM 11290 O O . PHE A 1 73 ? -6.982 2.680 3.685 1.00 0.00 73 PHE A O 8
ATOM 11307 N N . GLN A 1 74 ? -7.999 0.864 4.540 1.00 0.00 74 GLN A N 8
ATOM 11308 C CA . GLN A 1 74 ? -7.741 1.239 5.926 1.00 0.00 74 GLN A CA 8
ATOM 11309 C C . GLN A 1 74 ? -6.299 0.929 6.319 1.00 0.00 74 GLN A C 8
ATOM 11310 O O . GLN A 1 74 ? -5.677 1.675 7.076 1.00 0.00 74 GLN A O 8
ATOM 11324 N N . LYS A 1 75 ? -5.774 -0.177 5.804 1.00 0.00 75 LYS A N 8
ATOM 11325 C CA . LYS A 1 75 ? -4.407 -0.586 6.105 1.00 0.00 75 LYS A CA 8
ATOM 11326 C C . LYS A 1 75 ? -3.403 0.454 5.616 1.00 0.00 75 LYS A C 8
ATOM 11327 O O . LYS A 1 75 ? -2.512 0.866 6.360 1.00 0.00 75 LYS A O 8
ATOM 11346 N N . ILE A 1 76 ? -3.553 0.874 4.364 1.00 0.00 76 ILE A N 8
ATOM 11347 C CA . ILE A 1 76 ? -2.657 1.866 3.782 1.00 0.00 76 ILE A CA 8
ATOM 11348 C C . ILE A 1 76 ? -2.825 3.220 4.461 1.00 0.00 76 ILE A C 8
ATOM 11349 O O . ILE A 1 76 ? -1.876 3.996 4.564 1.00 0.00 76 ILE A O 8
ATOM 11365 N N . SER A 1 77 ? -4.039 3.498 4.925 1.00 0.00 77 SER A N 8
ATOM 11366 C CA . SER A 1 77 ? -4.331 4.758 5.598 1.00 0.00 77 SER A CA 8
ATOM 11367 C C . SER A 1 77 ? -4.270 4.592 7.114 1.00 0.00 77 SER A C 8
ATOM 11368 O O . SER A 1 77 ? -4.883 5.361 7.855 1.00 0.00 77 SER A O 8
ATOM 11376 N N . GLN A 1 78 ? -3.529 3.586 7.569 1.00 0.00 78 GLN A N 8
ATOM 11377 C CA . GLN A 1 78 ? -3.391 3.323 8.996 1.00 0.00 78 GLN A CA 8
ATOM 11378 C C . GLN A 1 78 ? -2.771 4.519 9.714 1.00 0.00 78 GLN A C 8
ATOM 11379 O O . GLN A 1 78 ? -3.307 5.004 10.710 1.00 0.00 78 GLN A O 8
ATOM 11393 N N . LEU A 1 79 ? -1.639 4.989 9.200 1.00 0.00 79 LEU A N 8
ATOM 11394 C CA . LEU A 1 79 ? -0.945 6.128 9.791 1.00 0.00 79 LEU A CA 8
ATOM 11395 C C . LEU A 1 79 ? -1.838 7.365 9.803 1.00 0.00 79 LEU A C 8
ATOM 11396 O O . LEU A 1 79 ? -2.988 7.316 9.370 1.00 0.00 79 LEU A O 8
ATOM 11412 N N . ASP A 1 80 ? -1.298 8.472 10.302 1.00 0.00 80 ASP A N 8
ATOM 11413 C CA . ASP A 1 80 ? -2.044 9.723 10.372 1.00 0.00 80 ASP A CA 8
ATOM 11414 C C . ASP A 1 80 ? -1.483 10.748 9.391 1.00 0.00 80 ASP A C 8
ATOM 11415 O O . ASP A 1 80 ? -1.537 11.952 9.638 1.00 0.00 80 ASP A O 8
ATOM 11424 N N . LYS A 1 81 ? -0.945 10.262 8.278 1.00 0.00 81 LYS A N 8
ATOM 11425 C CA . LYS A 1 81 ? -0.374 11.133 7.258 1.00 0.00 81 LYS A CA 8
ATOM 11426 C C . LYS A 1 81 ? -1.334 11.292 6.082 1.00 0.00 81 LYS A C 8
ATOM 11427 O O . LYS A 1 81 ? -1.789 12.395 5.782 1.00 0.00 81 LYS A O 8
ATOM 11446 N N . VAL A 1 82 ? -1.636 10.178 5.423 1.00 0.00 82 VAL A N 8
ATOM 11447 C CA . VAL A 1 82 ? -2.540 10.176 4.277 1.00 0.00 82 VAL A CA 8
ATOM 11448 C C . VAL A 1 82 ? -3.802 10.988 4.557 1.00 0.00 82 VAL A C 8
ATOM 11449 O O . VAL A 1 82 ? -4.421 10.852 5.612 1.00 0.00 82 VAL A O 8
ATOM 11462 N N . VAL A 1 83 ? -4.174 11.832 3.603 1.00 0.00 83 VAL A N 8
ATOM 11463 C CA . VAL A 1 83 ? -5.360 12.668 3.740 1.00 0.00 83 VAL A CA 8
ATOM 11464 C C . VAL A 1 83 ? -6.274 12.531 2.523 1.00 0.00 83 VAL A C 8
ATOM 11465 O O . VAL A 1 83 ? -7.498 12.527 2.654 1.00 0.00 83 VAL A O 8
ATOM 11478 N N . GLN A 1 84 ? -5.673 12.419 1.343 1.00 0.00 84 GLN A N 8
ATOM 11479 C CA . GLN A 1 84 ? -6.435 12.282 0.109 1.00 0.00 84 GLN A CA 8
ATOM 11480 C C . GLN A 1 84 ? -6.617 10.813 -0.259 1.00 0.00 84 GLN A C 8
ATOM 11481 O O . GLN A 1 84 ? -5.657 10.043 -0.269 1.00 0.00 84 GLN A O 8
ATOM 11495 N N . THR A 1 85 ? -7.853 10.433 -0.561 1.00 0.00 85 THR A N 8
ATOM 11496 C CA . THR A 1 85 ? -8.162 9.058 -0.931 1.00 0.00 85 THR A CA 8
ATOM 11497 C C . THR A 1 85 ? -9.029 9.013 -2.184 1.00 0.00 85 THR A C 8
ATOM 11498 O O . THR A 1 85 ? -10.152 9.518 -2.193 1.00 0.00 85 THR A O 8
ATOM 11509 N N . LEU A 1 86 ? -8.503 8.402 -3.242 1.00 0.00 86 LEU A N 8
ATOM 11510 C CA . LEU A 1 86 ? -9.231 8.291 -4.500 1.00 0.00 86 LEU A CA 8
ATOM 11511 C C . LEU A 1 86 ? -9.277 6.844 -4.977 1.00 0.00 86 LEU A C 8
ATOM 11512 O O . LEU A 1 86 ? -10.377 6.373 -5.333 1.00 0.00 86 LEU A O 8
ATOM 11529 N N . MET A 1 1 ? -22.488 -26.327 4.675 1.00 0.00 1 MET A N 9
ATOM 11530 C CA . MET A 1 1 ? -21.902 -24.973 4.493 1.00 0.00 1 MET A CA 9
ATOM 11531 C C . MET A 1 1 ? -21.709 -24.270 5.835 1.00 0.00 1 MET A C 9
ATOM 11532 O O . MET A 1 1 ? -22.517 -23.427 6.225 1.00 0.00 1 MET A O 9
ATOM 11548 N N . PRO A 1 2 ? -20.631 -24.611 6.560 1.00 0.00 2 PRO A N 9
ATOM 11549 C CA . PRO A 1 2 ? -20.335 -24.008 7.865 1.00 0.00 2 PRO A CA 9
ATOM 11550 C C . PRO A 1 2 ? -19.895 -22.553 7.744 1.00 0.00 2 PRO A C 9
ATOM 11551 O O . PRO A 1 2 ? -20.140 -21.743 8.639 1.00 0.00 2 PRO A O 9
ATOM 11562 N N . SER A 1 3 ? -19.244 -22.226 6.632 1.00 0.00 3 SER A N 9
ATOM 11563 C CA . SER A 1 3 ? -18.769 -20.868 6.395 1.00 0.00 3 SER A CA 9
ATOM 11564 C C . SER A 1 3 ? -19.285 -20.334 5.063 1.00 0.00 3 SER A C 9
ATOM 11565 O O . SER A 1 3 ? -18.827 -20.749 3.998 1.00 0.00 3 SER A O 9
ATOM 11573 N N . ASP A 1 4 ? -20.239 -19.413 5.130 1.00 0.00 4 ASP A N 9
ATOM 11574 C CA . ASP A 1 4 ? -20.819 -18.822 3.930 1.00 0.00 4 ASP A CA 9
ATOM 11575 C C . ASP A 1 4 ? -20.554 -17.321 3.881 1.00 0.00 4 ASP A C 9
ATOM 11576 O O . ASP A 1 4 ? -20.104 -16.727 4.862 1.00 0.00 4 ASP A O 9
ATOM 11585 N N . SER A 1 5 ? -20.833 -16.711 2.734 1.00 0.00 5 SER A N 9
ATOM 11586 C CA . SER A 1 5 ? -20.623 -15.279 2.560 1.00 0.00 5 SER A CA 9
ATOM 11587 C C . SER A 1 5 ? -21.587 -14.707 1.525 1.00 0.00 5 SER A C 9
ATOM 11588 O O . SER A 1 5 ? -21.619 -15.153 0.378 1.00 0.00 5 SER A O 9
ATOM 11596 N N . LYS A 1 6 ? -22.370 -13.715 1.938 1.00 0.00 6 LYS A N 9
ATOM 11597 C CA . LYS A 1 6 ? -23.331 -13.079 1.047 1.00 0.00 6 LYS A CA 9
ATOM 11598 C C . LYS A 1 6 ? -22.744 -11.812 0.432 1.00 0.00 6 LYS A C 9
ATOM 11599 O O . LYS A 1 6 ? -21.716 -11.310 0.888 1.00 0.00 6 LYS A O 9
ATOM 11618 N N . LYS A 1 7 ? -23.399 -11.299 -0.604 1.00 0.00 7 LYS A N 9
ATOM 11619 C CA . LYS A 1 7 ? -22.933 -10.091 -1.276 1.00 0.00 7 LYS A CA 9
ATOM 11620 C C . LYS A 1 7 ? -23.966 -9.585 -2.278 1.00 0.00 7 LYS A C 9
ATOM 11621 O O . LYS A 1 7 ? -24.818 -10.344 -2.742 1.00 0.00 7 LYS A O 9
ATOM 11640 N N . PRO A 1 8 ? -23.900 -8.290 -2.635 1.00 0.00 8 PRO A N 9
ATOM 11641 C CA . PRO A 1 8 ? -24.817 -7.680 -3.589 1.00 0.00 8 PRO A CA 9
ATOM 11642 C C . PRO A 1 8 ? -24.378 -7.933 -5.027 1.00 0.00 8 PRO A C 9
ATOM 11643 O O . PRO A 1 8 ? -25.157 -8.411 -5.850 1.00 0.00 8 PRO A O 9
ATOM 11654 N N . THR A 1 9 ? -23.119 -7.610 -5.315 1.00 0.00 9 THR A N 9
ATOM 11655 C CA . THR A 1 9 ? -22.559 -7.798 -6.648 1.00 0.00 9 THR A CA 9
ATOM 11656 C C . THR A 1 9 ? -21.098 -7.361 -6.690 1.00 0.00 9 THR A C 9
ATOM 11657 O O . THR A 1 9 ? -20.636 -6.788 -7.678 1.00 0.00 9 THR A O 9
ATOM 11668 N N . ILE A 1 10 ? -20.377 -7.636 -5.609 1.00 0.00 10 ILE A N 9
ATOM 11669 C CA . ILE A 1 10 ? -18.967 -7.277 -5.511 1.00 0.00 10 ILE A CA 9
ATOM 11670 C C . ILE A 1 10 ? -18.082 -8.511 -5.633 1.00 0.00 10 ILE A C 9
ATOM 11671 O O . ILE A 1 10 ? -17.880 -9.242 -4.662 1.00 0.00 10 ILE A O 9
ATOM 11687 N N . ILE A 1 11 ? -17.550 -8.734 -6.828 1.00 0.00 11 ILE A N 9
ATOM 11688 C CA . ILE A 1 11 ? -16.682 -9.873 -7.069 1.00 0.00 11 ILE A CA 9
ATOM 11689 C C . ILE A 1 11 ? -15.611 -9.537 -8.099 1.00 0.00 11 ILE A C 9
ATOM 11690 O O . ILE A 1 11 ? -15.860 -9.563 -9.305 1.00 0.00 11 ILE A O 9
ATOM 11706 N N . TYR A 1 12 ? -14.415 -9.225 -7.611 1.00 0.00 12 TYR A N 9
ATOM 11707 C CA . TYR A 1 12 ? -13.296 -8.886 -8.485 1.00 0.00 12 TYR A CA 9
ATOM 11708 C C . TYR A 1 12 ? -11.982 -9.402 -7.905 1.00 0.00 12 TYR A C 9
ATOM 11709 O O . TYR A 1 12 ? -11.308 -8.701 -7.152 1.00 0.00 12 TYR A O 9
ATOM 11727 N N . PRO A 1 13 ? -11.598 -10.642 -8.247 1.00 0.00 13 PRO A N 9
ATOM 11728 C CA . PRO A 1 13 ? -10.367 -11.245 -7.755 1.00 0.00 13 PRO A CA 9
ATOM 11729 C C . PRO A 1 13 ? -9.167 -10.924 -8.640 1.00 0.00 13 PRO A C 9
ATOM 11730 O O . PRO A 1 13 ? -8.617 -11.805 -9.303 1.00 0.00 13 PRO A O 9
ATOM 11741 N N . CYS A 1 14 ? -8.765 -9.659 -8.643 1.00 0.00 14 CYS A N 9
ATOM 11742 C CA . CYS A 1 14 ? -7.631 -9.216 -9.443 1.00 0.00 14 CYS A CA 9
ATOM 11743 C C . CYS A 1 14 ? -6.883 -8.086 -8.744 1.00 0.00 14 CYS A C 9
ATOM 11744 O O . CYS A 1 14 ? -7.368 -7.525 -7.761 1.00 0.00 14 CYS A O 9
ATOM 11752 N N . LEU A 1 15 ? -5.701 -7.758 -9.253 1.00 0.00 15 LEU A N 9
ATOM 11753 C CA . LEU A 1 15 ? -4.889 -6.695 -8.673 1.00 0.00 15 LEU A CA 9
ATOM 11754 C C . LEU A 1 15 ? -5.523 -5.331 -8.920 1.00 0.00 15 LEU A C 9
ATOM 11755 O O . LEU A 1 15 ? -5.734 -4.931 -10.066 1.00 0.00 15 LEU A O 9
ATOM 11771 N N . TRP A 1 16 ? -5.822 -4.620 -7.839 1.00 0.00 16 TRP A N 9
ATOM 11772 C CA . TRP A 1 16 ? -6.431 -3.298 -7.936 1.00 0.00 16 TRP A CA 9
ATOM 11773 C C . TRP A 1 16 ? -5.490 -2.223 -7.405 1.00 0.00 16 TRP A C 9
ATOM 11774 O O . TRP A 1 16 ? -4.825 -2.415 -6.386 1.00 0.00 16 TRP A O 9
ATOM 11795 N N . ASP A 1 17 ? -5.439 -1.092 -8.100 1.00 0.00 17 ASP A N 9
ATOM 11796 C CA . ASP A 1 17 ? -4.581 0.016 -7.694 1.00 0.00 17 ASP A CA 9
ATOM 11797 C C . ASP A 1 17 ? -5.349 1.004 -6.821 1.00 0.00 17 ASP A C 9
ATOM 11798 O O . ASP A 1 17 ? -6.558 1.174 -6.978 1.00 0.00 17 ASP A O 9
ATOM 11807 N N . TYR A 1 18 ? -4.641 1.651 -5.901 1.00 0.00 18 TYR A N 9
ATOM 11808 C CA . TYR A 1 18 ? -5.262 2.621 -5.006 1.00 0.00 18 TYR A CA 9
ATOM 11809 C C . TYR A 1 18 ? -4.480 3.929 -4.996 1.00 0.00 18 TYR A C 9
ATOM 11810 O O . TYR A 1 18 ? -3.360 3.991 -4.487 1.00 0.00 18 TYR A O 9
ATOM 11828 N N . ARG A 1 19 ? -5.078 4.975 -5.557 1.00 0.00 19 ARG A N 9
ATOM 11829 C CA . ARG A 1 19 ? -4.439 6.283 -5.610 1.00 0.00 19 ARG A CA 9
ATOM 11830 C C . ARG A 1 19 ? -4.598 7.012 -4.280 1.00 0.00 19 ARG A C 9
ATOM 11831 O O . ARG A 1 19 ? -5.647 7.591 -4.000 1.00 0.00 19 ARG A O 9
ATOM 11852 N N . VAL A 1 20 ? -3.551 6.975 -3.463 1.00 0.00 20 VAL A N 9
ATOM 11853 C CA . VAL A 1 20 ? -3.575 7.627 -2.159 1.00 0.00 20 VAL A CA 9
ATOM 11854 C C . VAL A 1 20 ? -2.533 8.735 -2.073 1.00 0.00 20 VAL A C 9
ATOM 11855 O O . VAL A 1 20 ? -1.344 8.501 -2.290 1.00 0.00 20 VAL A O 9
ATOM 11868 N N . ILE A 1 21 ? -2.983 9.945 -1.749 1.00 0.00 21 ILE A N 9
ATOM 11869 C CA . ILE A 1 21 ? -2.083 11.086 -1.628 1.00 0.00 21 ILE A CA 9
ATOM 11870 C C . ILE A 1 21 ? -2.044 11.604 -0.196 1.00 0.00 21 ILE A C 9
ATOM 11871 O O . ILE A 1 21 ? -3.084 11.824 0.424 1.00 0.00 21 ILE A O 9
ATOM 11887 N N . MET A 1 22 ? -0.837 11.801 0.325 1.00 0.00 22 MET A N 9
ATOM 11888 C CA . MET A 1 22 ? -0.665 12.297 1.683 1.00 0.00 22 MET A CA 9
ATOM 11889 C C . MET A 1 22 ? -0.083 13.703 1.674 1.00 0.00 22 MET A C 9
ATOM 11890 O O . MET A 1 22 ? 0.729 14.045 0.814 1.00 0.00 22 MET A O 9
ATOM 11904 N N . THR A 1 23 ? -0.502 14.517 2.636 1.00 0.00 23 THR A N 9
ATOM 11905 C CA . THR A 1 23 ? -0.020 15.890 2.736 1.00 0.00 23 THR A CA 9
ATOM 11906 C C . THR A 1 23 ? 0.663 16.131 4.080 1.00 0.00 23 THR A C 9
ATOM 11907 O O . THR A 1 23 ? 0.148 16.852 4.934 1.00 0.00 23 THR A O 9
ATOM 11918 N N . THR A 1 24 ? 1.829 15.520 4.260 1.00 0.00 24 THR A N 9
ATOM 11919 C CA . THR A 1 24 ? 2.585 15.668 5.499 1.00 0.00 24 THR A CA 9
ATOM 11920 C C . THR A 1 24 ? 4.086 15.689 5.223 1.00 0.00 24 THR A C 9
ATOM 11921 O O . THR A 1 24 ? 4.558 15.080 4.263 1.00 0.00 24 THR A O 9
ATOM 11932 N N . LYS A 1 25 ? 4.828 16.392 6.071 1.00 0.00 25 LYS A N 9
ATOM 11933 C CA . LYS A 1 25 ? 6.277 16.490 5.918 1.00 0.00 25 LYS A CA 9
ATOM 11934 C C . LYS A 1 25 ? 6.992 15.488 6.820 1.00 0.00 25 LYS A C 9
ATOM 11935 O O . LYS A 1 25 ? 8.136 15.703 7.218 1.00 0.00 25 LYS A O 9
ATOM 11954 N N . ASP A 1 26 ? 6.309 14.391 7.136 1.00 0.00 26 ASP A N 9
ATOM 11955 C CA . ASP A 1 26 ? 6.878 13.354 7.987 1.00 0.00 26 ASP A CA 9
ATOM 11956 C C . ASP A 1 26 ? 6.514 11.969 7.464 1.00 0.00 26 ASP A C 9
ATOM 11957 O O . ASP A 1 26 ? 6.250 11.049 8.239 1.00 0.00 26 ASP A O 9
ATOM 11966 N N . THR A 1 27 ? 6.498 11.830 6.143 1.00 0.00 27 THR A N 9
ATOM 11967 C CA . THR A 1 27 ? 6.163 10.561 5.509 1.00 0.00 27 THR A CA 9
ATOM 11968 C C . THR A 1 27 ? 7.306 9.555 5.628 1.00 0.00 27 THR A C 9
ATOM 11969 O O . THR A 1 27 ? 7.157 8.391 5.257 1.00 0.00 27 THR A O 9
ATOM 11980 N N . SER A 1 28 ? 8.450 10.003 6.145 1.00 0.00 28 SER A N 9
ATOM 11981 C CA . SER A 1 28 ? 9.610 9.130 6.306 1.00 0.00 28 SER A CA 9
ATOM 11982 C C . SER A 1 28 ? 9.241 7.861 7.068 1.00 0.00 28 SER A C 9
ATOM 11983 O O . SER A 1 28 ? 9.881 6.822 6.910 1.00 0.00 28 SER A O 9
ATOM 11991 N N . THR A 1 29 ? 8.200 7.949 7.890 1.00 0.00 29 THR A N 9
ATOM 11992 C CA . THR A 1 29 ? 7.746 6.802 8.667 1.00 0.00 29 THR A CA 9
ATOM 11993 C C . THR A 1 29 ? 6.827 5.923 7.827 1.00 0.00 29 THR A C 9
ATOM 11994 O O . THR A 1 29 ? 6.815 4.700 7.972 1.00 0.00 29 THR A O 9
ATOM 12005 N N . LEU A 1 30 ? 6.062 6.557 6.944 1.00 0.00 30 LEU A N 9
ATOM 12006 C CA . LEU A 1 30 ? 5.141 5.838 6.075 1.00 0.00 30 LEU A CA 9
ATOM 12007 C C . LEU A 1 30 ? 5.877 5.238 4.881 1.00 0.00 30 LEU A C 9
ATOM 12008 O O . LEU A 1 30 ? 5.528 4.157 4.405 1.00 0.00 30 LEU A O 9
ATOM 12024 N N . LYS A 1 31 ? 6.895 5.945 4.399 1.00 0.00 31 LYS A N 9
ATOM 12025 C CA . LYS A 1 31 ? 7.676 5.476 3.261 1.00 0.00 31 LYS A CA 9
ATOM 12026 C C . LYS A 1 31 ? 8.437 4.201 3.613 1.00 0.00 31 LYS A C 9
ATOM 12027 O O . LYS A 1 31 ? 8.690 3.360 2.751 1.00 0.00 31 LYS A O 9
ATOM 12046 N N . GLU A 1 32 ? 8.797 4.062 4.886 1.00 0.00 32 GLU A N 9
ATOM 12047 C CA . GLU A 1 32 ? 9.524 2.885 5.347 1.00 0.00 32 GLU A CA 9
ATOM 12048 C C . GLU A 1 32 ? 8.564 1.742 5.660 1.00 0.00 32 GLU A C 9
ATOM 12049 O O . GLU A 1 32 ? 8.924 0.569 5.553 1.00 0.00 32 GLU A O 9
ATOM 12061 N N . LEU A 1 33 ? 7.342 2.092 6.046 1.00 0.00 33 LEU A N 9
ATOM 12062 C CA . LEU A 1 33 ? 6.328 1.095 6.371 1.00 0.00 33 LEU A CA 9
ATOM 12063 C C . LEU A 1 33 ? 5.745 0.478 5.103 1.00 0.00 33 LEU A C 9
ATOM 12064 O O . LEU A 1 33 ? 5.310 -0.673 5.106 1.00 0.00 33 LEU A O 9
ATOM 12080 N N . LEU A 1 34 ? 5.740 1.251 4.022 1.00 0.00 34 LEU A N 9
ATOM 12081 C CA . LEU A 1 34 ? 5.211 0.779 2.747 1.00 0.00 34 LEU A CA 9
ATOM 12082 C C . LEU A 1 34 ? 6.283 0.036 1.956 1.00 0.00 34 LEU A C 9
ATOM 12083 O O . LEU A 1 34 ? 5.977 -0.859 1.166 1.00 0.00 34 LEU A O 9
ATOM 12099 N N . GLU A 1 35 ? 7.539 0.414 2.168 1.00 0.00 35 GLU A N 9
ATOM 12100 C CA . GLU A 1 35 ? 8.656 -0.216 1.472 1.00 0.00 35 GLU A CA 9
ATOM 12101 C C . GLU A 1 35 ? 9.041 -1.547 2.117 1.00 0.00 35 GLU A C 9
ATOM 12102 O O . GLU A 1 35 ? 9.852 -2.296 1.572 1.00 0.00 35 GLU A O 9
ATOM 12114 N N . THR A 1 36 ? 8.460 -1.840 3.278 1.00 0.00 36 THR A N 9
ATOM 12115 C CA . THR A 1 36 ? 8.751 -3.083 3.983 1.00 0.00 36 THR A CA 9
ATOM 12116 C C . THR A 1 36 ? 8.434 -4.293 3.108 1.00 0.00 36 THR A C 9
ATOM 12117 O O . THR A 1 36 ? 9.165 -5.284 3.113 1.00 0.00 36 THR A O 9
ATOM 12128 N N . TYR A 1 37 ? 7.341 -4.203 2.357 1.00 0.00 37 TYR A N 9
ATOM 12129 C CA . TYR A 1 37 ? 6.928 -5.288 1.473 1.00 0.00 37 TYR A CA 9
ATOM 12130 C C . TYR A 1 37 ? 6.721 -6.582 2.253 1.00 0.00 37 TYR A C 9
ATOM 12131 O O . TYR A 1 37 ? 7.167 -7.651 1.834 1.00 0.00 37 TYR A O 9
ATOM 12149 N N . GLN A 1 38 ? 6.042 -6.481 3.390 1.00 0.00 38 GLN A N 9
ATOM 12150 C CA . GLN A 1 38 ? 5.776 -7.645 4.228 1.00 0.00 38 GLN A CA 9
ATOM 12151 C C . GLN A 1 38 ? 4.926 -8.669 3.478 1.00 0.00 38 GLN A C 9
ATOM 12152 O O . GLN A 1 38 ? 5.178 -9.872 3.550 1.00 0.00 38 GLN A O 9
ATOM 12166 N N . ARG A 1 39 ? 3.922 -8.179 2.759 1.00 0.00 39 ARG A N 9
ATOM 12167 C CA . ARG A 1 39 ? 3.034 -9.047 1.992 1.00 0.00 39 ARG A CA 9
ATOM 12168 C C . ARG A 1 39 ? 3.096 -8.700 0.506 1.00 0.00 39 ARG A C 9
ATOM 12169 O O . ARG A 1 39 ? 3.642 -7.663 0.129 1.00 0.00 39 ARG A O 9
ATOM 12190 N N . PRO A 1 40 ? 2.546 -9.568 -0.363 1.00 0.00 40 PRO A N 9
ATOM 12191 C CA . PRO A 1 40 ? 2.551 -9.347 -1.814 1.00 0.00 40 PRO A CA 9
ATOM 12192 C C . PRO A 1 40 ? 1.824 -8.066 -2.214 1.00 0.00 40 PRO A C 9
ATOM 12193 O O . PRO A 1 40 ? 0.700 -8.106 -2.715 1.00 0.00 40 PRO A O 9
ATOM 12204 N N . PHE A 1 41 ? 2.477 -6.928 -1.996 1.00 0.00 41 PHE A N 9
ATOM 12205 C CA . PHE A 1 41 ? 1.899 -5.633 -2.338 1.00 0.00 41 PHE A CA 9
ATOM 12206 C C . PHE A 1 41 ? 2.961 -4.709 -2.930 1.00 0.00 41 PHE A C 9
ATOM 12207 O O . PHE A 1 41 ? 4.132 -4.774 -2.556 1.00 0.00 41 PHE A O 9
ATOM 12224 N N . LYS A 1 42 ? 2.545 -3.850 -3.855 1.00 0.00 42 LYS A N 9
ATOM 12225 C CA . LYS A 1 42 ? 3.465 -2.917 -4.494 1.00 0.00 42 LYS A CA 9
ATOM 12226 C C . LYS A 1 42 ? 2.898 -1.501 -4.486 1.00 0.00 42 LYS A C 9
ATOM 12227 O O . LYS A 1 42 ? 1.705 -1.300 -4.264 1.00 0.00 42 LYS A O 9
ATOM 12246 N N . LEU A 1 43 ? 3.763 -0.522 -4.734 1.00 0.00 43 LEU A N 9
ATOM 12247 C CA . LEU A 1 43 ? 3.348 0.875 -4.759 1.00 0.00 43 LEU A CA 9
ATOM 12248 C C . LEU A 1 43 ? 4.045 1.627 -5.886 1.00 0.00 43 LEU A C 9
ATOM 12249 O O . LEU A 1 43 ? 5.267 1.564 -6.024 1.00 0.00 43 LEU A O 9
ATOM 12265 N N . GLU A 1 44 ? 3.264 2.344 -6.685 1.00 0.00 44 GLU A N 9
ATOM 12266 C CA . GLU A 1 44 ? 3.816 3.113 -7.792 1.00 0.00 44 GLU A CA 9
ATOM 12267 C C . GLU A 1 44 ? 3.998 4.571 -7.387 1.00 0.00 44 GLU A C 9
ATOM 12268 O O . GLU A 1 44 ? 3.070 5.374 -7.476 1.00 0.00 44 GLU A O 9
ATOM 12280 N N . PHE A 1 45 ? 5.201 4.903 -6.931 1.00 0.00 45 PHE A N 9
ATOM 12281 C CA . PHE A 1 45 ? 5.511 6.263 -6.502 1.00 0.00 45 PHE A CA 9
ATOM 12282 C C . PHE A 1 45 ? 5.307 7.253 -7.642 1.00 0.00 45 PHE A C 9
ATOM 12283 O O . PHE A 1 45 ? 6.051 7.250 -8.623 1.00 0.00 45 PHE A O 9
ATOM 12300 N N . LYS A 1 46 ? 4.290 8.096 -7.505 1.00 0.00 46 LYS A N 9
ATOM 12301 C CA . LYS A 1 46 ? 3.980 9.092 -8.523 1.00 0.00 46 LYS A CA 9
ATOM 12302 C C . LYS A 1 46 ? 5.000 10.227 -8.502 1.00 0.00 46 LYS A C 9
ATOM 12303 O O . LYS A 1 46 ? 5.364 10.766 -9.547 1.00 0.00 46 LYS A O 9
ATOM 12322 N N . ASN A 1 47 ? 5.456 10.581 -7.307 1.00 0.00 47 ASN A N 9
ATOM 12323 C CA . ASN A 1 47 ? 6.436 11.648 -7.144 1.00 0.00 47 ASN A CA 9
ATOM 12324 C C . ASN A 1 47 ? 7.757 11.094 -6.619 1.00 0.00 47 ASN A C 9
ATOM 12325 O O . ASN A 1 47 ? 7.918 9.883 -6.476 1.00 0.00 47 ASN A O 9
ATOM 12336 N N . THR A 1 48 ? 8.700 11.986 -6.335 1.00 0.00 48 THR A N 9
ATOM 12337 C CA . THR A 1 48 ? 10.005 11.580 -5.827 1.00 0.00 48 THR A CA 9
ATOM 12338 C C . THR A 1 48 ? 10.707 12.740 -5.127 1.00 0.00 48 THR A C 9
ATOM 12339 O O . THR A 1 48 ? 11.548 13.416 -5.717 1.00 0.00 48 THR A O 9
ATOM 12350 N N . SER A 1 49 ? 10.355 12.961 -3.864 1.00 0.00 49 SER A N 9
ATOM 12351 C CA . SER A 1 49 ? 10.952 14.038 -3.079 1.00 0.00 49 SER A CA 9
ATOM 12352 C C . SER A 1 49 ? 10.766 15.387 -3.768 1.00 0.00 49 SER A C 9
ATOM 12353 O O . SER A 1 49 ? 11.598 16.284 -3.631 1.00 0.00 49 SER A O 9
ATOM 12361 N N . LYS A 1 50 ? 9.671 15.523 -4.509 1.00 0.00 50 LYS A N 9
ATOM 12362 C CA . LYS A 1 50 ? 9.379 16.763 -5.219 1.00 0.00 50 LYS A CA 9
ATOM 12363 C C . LYS A 1 50 ? 9.045 17.884 -4.239 1.00 0.00 50 LYS A C 9
ATOM 12364 O O . LYS A 1 50 ? 9.346 19.051 -4.490 1.00 0.00 50 LYS A O 9
ATOM 12383 N N . ASN A 1 51 ? 8.422 17.519 -3.122 1.00 0.00 51 ASN A N 9
ATOM 12384 C CA . ASN A 1 51 ? 8.048 18.494 -2.105 1.00 0.00 51 ASN A CA 9
ATOM 12385 C C . ASN A 1 51 ? 7.106 19.549 -2.677 1.00 0.00 51 ASN A C 9
ATOM 12386 O O . ASN A 1 51 ? 7.526 20.662 -2.996 1.00 0.00 51 ASN A O 9
ATOM 12397 N N . ALA A 1 52 ? 5.832 19.192 -2.804 1.00 0.00 52 ALA A N 9
ATOM 12398 C CA . ALA A 1 52 ? 4.832 20.110 -3.337 1.00 0.00 52 ALA A CA 9
ATOM 12399 C C . ALA A 1 52 ? 3.601 20.173 -2.436 1.00 0.00 52 ALA A C 9
ATOM 12400 O O . ALA A 1 52 ? 2.522 20.570 -2.875 1.00 0.00 52 ALA A O 9
ATOM 12407 N N . LYS A 1 53 ? 3.772 19.778 -1.172 1.00 0.00 53 LYS A N 9
ATOM 12408 C CA . LYS A 1 53 ? 2.678 19.786 -0.198 1.00 0.00 53 LYS A CA 9
ATOM 12409 C C . LYS A 1 53 ? 1.764 18.570 -0.359 1.00 0.00 53 LYS A C 9
ATOM 12410 O O . LYS A 1 53 ? 0.885 18.336 0.472 1.00 0.00 53 LYS A O 9
ATOM 12429 N N . PHE A 1 54 ? 1.969 17.796 -1.423 1.00 0.00 54 PHE A N 9
ATOM 12430 C CA . PHE A 1 54 ? 1.155 16.610 -1.670 1.00 0.00 54 PHE A CA 9
ATOM 12431 C C . PHE A 1 54 ? 2.006 15.464 -2.194 1.00 0.00 54 PHE A C 9
ATOM 12432 O O . PHE A 1 54 ? 2.671 15.587 -3.223 1.00 0.00 54 PHE A O 9
ATOM 12449 N N . TYR A 1 55 ? 1.972 14.345 -1.482 1.00 0.00 55 TYR A N 9
ATOM 12450 C CA . TYR A 1 55 ? 2.732 13.171 -1.877 1.00 0.00 55 TYR A CA 9
ATOM 12451 C C . TYR A 1 55 ? 1.809 12.115 -2.469 1.00 0.00 55 TYR A C 9
ATOM 12452 O O . TYR A 1 55 ? 1.018 11.494 -1.759 1.00 0.00 55 TYR A O 9
ATOM 12470 N N . SER A 1 56 ? 1.915 11.921 -3.777 1.00 0.00 56 SER A N 9
ATOM 12471 C CA . SER A 1 56 ? 1.091 10.944 -4.476 1.00 0.00 56 SER A CA 9
ATOM 12472 C C . SER A 1 56 ? 1.783 9.586 -4.542 1.00 0.00 56 SER A C 9
ATOM 12473 O O . SER A 1 56 ? 2.896 9.470 -5.053 1.00 0.00 56 SER A O 9
ATOM 12481 N N . PHE A 1 57 ? 1.117 8.559 -4.020 1.00 0.00 57 PHE A N 9
ATOM 12482 C CA . PHE A 1 57 ? 1.668 7.209 -4.021 1.00 0.00 57 PHE A CA 9
ATOM 12483 C C . PHE A 1 57 ? 0.594 6.185 -4.373 1.00 0.00 57 PHE A C 9
ATOM 12484 O O . PHE A 1 57 ? -0.483 6.172 -3.776 1.00 0.00 57 PHE A O 9
ATOM 12501 N N . ASN A 1 58 ? 0.891 5.326 -5.343 1.00 0.00 58 ASN A N 9
ATOM 12502 C CA . ASN A 1 58 ? -0.054 4.298 -5.765 1.00 0.00 58 ASN A CA 9
ATOM 12503 C C . ASN A 1 58 ? 0.135 3.023 -4.951 1.00 0.00 58 ASN A C 9
ATOM 12504 O O . ASN A 1 58 ? 1.181 2.820 -4.335 1.00 0.00 58 ASN A O 9
ATOM 12515 N N . VAL A 1 59 ? -0.883 2.167 -4.946 1.00 0.00 59 VAL A N 9
ATOM 12516 C CA . VAL A 1 59 ? -0.819 0.917 -4.196 1.00 0.00 59 VAL A CA 9
ATOM 12517 C C . VAL A 1 59 ? -1.469 -0.231 -4.959 1.00 0.00 59 VAL A C 9
ATOM 12518 O O . VAL A 1 59 ? -2.675 -0.222 -5.207 1.00 0.00 59 VAL A O 9
ATOM 12531 N N . SER A 1 60 ? -0.662 -1.226 -5.314 1.00 0.00 60 SER A N 9
ATOM 12532 C CA . SER A 1 60 ? -1.151 -2.394 -6.036 1.00 0.00 60 SER A CA 9
ATOM 12533 C C . SER A 1 60 ? -1.135 -3.622 -5.132 1.00 0.00 60 SER A C 9
ATOM 12534 O O . SER A 1 60 ? -0.103 -3.963 -4.553 1.00 0.00 60 SER A O 9
ATOM 12542 N N . MET A 1 61 ? -2.284 -4.278 -5.007 1.00 0.00 61 MET A N 9
ATOM 12543 C CA . MET A 1 61 ? -2.396 -5.463 -4.166 1.00 0.00 61 MET A CA 9
ATOM 12544 C C . MET A 1 61 ? -3.393 -6.457 -4.756 1.00 0.00 61 MET A C 9
ATOM 12545 O O . MET A 1 61 ? -4.343 -6.069 -5.435 1.00 0.00 61 MET A O 9
ATOM 12559 N N . GLU A 1 62 ? -3.169 -7.739 -4.491 1.00 0.00 62 GLU A N 9
ATOM 12560 C CA . GLU A 1 62 ? -4.048 -8.790 -4.994 1.00 0.00 62 GLU A CA 9
ATOM 12561 C C . GLU A 1 62 ? -5.377 -8.788 -4.247 1.00 0.00 62 GLU A C 9
ATOM 12562 O O . GLU A 1 62 ? -5.477 -9.311 -3.136 1.00 0.00 62 GLU A O 9
ATOM 12574 N N . VAL A 1 63 ? -6.396 -8.199 -4.863 1.00 0.00 63 VAL A N 9
ATOM 12575 C CA . VAL A 1 63 ? -7.720 -8.130 -4.256 1.00 0.00 63 VAL A CA 9
ATOM 12576 C C . VAL A 1 63 ? -8.576 -9.324 -4.672 1.00 0.00 63 VAL A C 9
ATOM 12577 O O . VAL A 1 63 ? -8.526 -9.766 -5.819 1.00 0.00 63 VAL A O 9
ATOM 12590 N N . SER A 1 64 ? -9.357 -9.840 -3.728 1.00 0.00 64 SER A N 9
ATOM 12591 C CA . SER A 1 64 ? -10.223 -10.986 -3.991 1.00 0.00 64 SER A CA 9
ATOM 12592 C C . SER A 1 64 ? -11.695 -10.591 -3.909 1.00 0.00 64 SER A C 9
ATOM 12593 O O . SER A 1 64 ? -12.542 -11.177 -4.584 1.00 0.00 64 SER A O 9
ATOM 12601 N N . ASN A 1 65 ? -11.996 -9.598 -3.078 1.00 0.00 65 ASN A N 9
ATOM 12602 C CA . ASN A 1 65 ? -13.369 -9.132 -2.909 1.00 0.00 65 ASN A CA 9
ATOM 12603 C C . ASN A 1 65 ? -13.419 -7.858 -2.070 1.00 0.00 65 ASN A C 9
ATOM 12604 O O . ASN A 1 65 ? -12.382 -7.320 -1.679 1.00 0.00 65 ASN A O 9
ATOM 12615 N N . GLU A 1 66 ? -14.630 -7.380 -1.799 1.00 0.00 66 GLU A N 9
ATOM 12616 C CA . GLU A 1 66 ? -14.819 -6.169 -1.007 1.00 0.00 66 GLU A CA 9
ATOM 12617 C C . GLU A 1 66 ? -14.105 -6.273 0.337 1.00 0.00 66 GLU A C 9
ATOM 12618 O O . GLU A 1 66 ? -13.667 -5.267 0.898 1.00 0.00 66 GLU A O 9
ATOM 12630 N N . SER A 1 67 ? -13.989 -7.494 0.850 1.00 0.00 67 SER A N 9
ATOM 12631 C CA . SER A 1 67 ? -13.326 -7.727 2.129 1.00 0.00 67 SER A CA 9
ATOM 12632 C C . SER A 1 67 ? -11.939 -7.092 2.144 1.00 0.00 67 SER A C 9
ATOM 12633 O O . SER A 1 67 ? -11.599 -6.337 3.057 1.00 0.00 67 SER A O 9
ATOM 12641 N N . GLU A 1 68 ? -11.145 -7.395 1.124 1.00 0.00 68 GLU A N 9
ATOM 12642 C CA . GLU A 1 68 ? -9.800 -6.846 1.018 1.00 0.00 68 GLU A CA 9
ATOM 12643 C C . GLU A 1 68 ? -9.855 -5.337 0.813 1.00 0.00 68 GLU A C 9
ATOM 12644 O O . GLU A 1 68 ? -9.185 -4.583 1.512 1.00 0.00 68 GLU A O 9
ATOM 12656 N N . ARG A 1 69 ? -10.665 -4.905 -0.151 1.00 0.00 69 ARG A N 9
ATOM 12657 C CA . ARG A 1 69 ? -10.814 -3.484 -0.455 1.00 0.00 69 ARG A CA 9
ATOM 12658 C C . ARG A 1 69 ? -10.964 -2.655 0.819 1.00 0.00 69 ARG A C 9
ATOM 12659 O O . ARG A 1 69 ? -10.558 -1.495 0.870 1.00 0.00 69 ARG A O 9
ATOM 12680 N N . ASN A 1 70 ? -11.546 -3.262 1.850 1.00 0.00 70 ASN A N 9
ATOM 12681 C CA . ASN A 1 70 ? -11.745 -2.581 3.123 1.00 0.00 70 ASN A CA 9
ATOM 12682 C C . ASN A 1 70 ? -10.484 -2.651 3.981 1.00 0.00 70 ASN A C 9
ATOM 12683 O O . ASN A 1 70 ? -10.212 -1.752 4.776 1.00 0.00 70 ASN A O 9
ATOM 12694 N N . GLU A 1 71 ? -9.718 -3.725 3.813 1.00 0.00 71 GLU A N 9
ATOM 12695 C CA . GLU A 1 71 ? -8.486 -3.910 4.569 1.00 0.00 71 GLU A CA 9
ATOM 12696 C C . GLU A 1 71 ? -7.329 -3.156 3.919 1.00 0.00 71 GLU A C 9
ATOM 12697 O O . GLU A 1 71 ? -6.467 -2.611 4.606 1.00 0.00 71 GLU A O 9
ATOM 12709 N N . ILE A 1 72 ? -7.318 -3.132 2.589 1.00 0.00 72 ILE A N 9
ATOM 12710 C CA . ILE A 1 72 ? -6.267 -2.444 1.847 1.00 0.00 72 ILE A CA 9
ATOM 12711 C C . ILE A 1 72 ? -6.422 -0.931 1.950 1.00 0.00 72 ILE A C 9
ATOM 12712 O O . ILE A 1 72 ? -5.436 -0.193 1.917 1.00 0.00 72 ILE A O 9
ATOM 12728 N N . PHE A 1 73 ? -7.664 -0.474 2.074 1.00 0.00 73 PHE A N 9
ATOM 12729 C CA . PHE A 1 73 ? -7.947 0.953 2.180 1.00 0.00 73 PHE A CA 9
ATOM 12730 C C . PHE A 1 73 ? -7.629 1.472 3.579 1.00 0.00 73 PHE A C 9
ATOM 12731 O O . PHE A 1 73 ? -7.041 2.541 3.737 1.00 0.00 73 PHE A O 9
ATOM 12748 N N . GLN A 1 74 ? -8.026 0.708 4.593 1.00 0.00 74 GLN A N 9
ATOM 12749 C CA . GLN A 1 74 ? -7.786 1.093 5.978 1.00 0.00 74 GLN A CA 9
ATOM 12750 C C . GLN A 1 74 ? -6.303 1.001 6.322 1.00 0.00 74 GLN A C 9
ATOM 12751 O O . GLN A 1 74 ? -5.777 1.824 7.072 1.00 0.00 74 GLN A O 9
ATOM 12765 N N . LYS A 1 75 ? -5.633 -0.006 5.771 1.00 0.00 75 LYS A N 9
ATOM 12766 C CA . LYS A 1 75 ? -4.211 -0.205 6.023 1.00 0.00 75 LYS A CA 9
ATOM 12767 C C . LYS A 1 75 ? -3.389 0.938 5.435 1.00 0.00 75 LYS A C 9
ATOM 12768 O O . LYS A 1 75 ? -2.696 1.653 6.159 1.00 0.00 75 LYS A O 9
ATOM 12787 N N . ILE A 1 76 ? -3.469 1.106 4.118 1.00 0.00 76 ILE A N 9
ATOM 12788 C CA . ILE A 1 76 ? -2.732 2.165 3.440 1.00 0.00 76 ILE A CA 9
ATOM 12789 C C . ILE A 1 76 ? -3.077 3.530 4.027 1.00 0.00 76 ILE A C 9
ATOM 12790 O O . ILE A 1 76 ? -2.239 4.429 4.070 1.00 0.00 76 ILE A O 9
ATOM 12806 N N . SER A 1 77 ? -4.316 3.670 4.485 1.00 0.00 77 SER A N 9
ATOM 12807 C CA . SER A 1 77 ? -4.776 4.920 5.077 1.00 0.00 77 SER A CA 9
ATOM 12808 C C . SER A 1 77 ? -4.815 4.816 6.599 1.00 0.00 77 SER A C 9
ATOM 12809 O O . SER A 1 77 ? -5.532 5.566 7.263 1.00 0.00 77 SER A O 9
ATOM 12817 N N . GLN A 1 78 ? -4.041 3.884 7.148 1.00 0.00 78 GLN A N 9
ATOM 12818 C CA . GLN A 1 78 ? -3.990 3.683 8.592 1.00 0.00 78 GLN A CA 9
ATOM 12819 C C . GLN A 1 78 ? -3.210 4.807 9.267 1.00 0.00 78 GLN A C 9
ATOM 12820 O O . GLN A 1 78 ? -3.498 5.182 10.404 1.00 0.00 78 GLN A O 9
ATOM 12834 N N . LEU A 1 79 ? -2.218 5.338 8.559 1.00 0.00 79 LEU A N 9
ATOM 12835 C CA . LEU A 1 79 ? -1.391 6.418 9.087 1.00 0.00 79 LEU A CA 9
ATOM 12836 C C . LEU A 1 79 ? -2.226 7.669 9.341 1.00 0.00 79 LEU A C 9
ATOM 12837 O O . LEU A 1 79 ? -3.447 7.658 9.180 1.00 0.00 79 LEU A O 9
ATOM 12853 N N . ASP A 1 80 ? -1.559 8.749 9.741 1.00 0.00 80 ASP A N 9
ATOM 12854 C CA . ASP A 1 80 ? -2.242 10.008 10.020 1.00 0.00 80 ASP A CA 9
ATOM 12855 C C . ASP A 1 80 ? -1.706 11.137 9.140 1.00 0.00 80 ASP A C 9
ATOM 12856 O O . ASP A 1 80 ? -1.864 12.313 9.467 1.00 0.00 80 ASP A O 9
ATOM 12865 N N . LYS A 1 81 ? -1.079 10.776 8.026 1.00 0.00 81 LYS A N 9
ATOM 12866 C CA . LYS A 1 81 ? -0.531 11.767 7.105 1.00 0.00 81 LYS A CA 9
ATOM 12867 C C . LYS A 1 81 ? -1.411 11.898 5.866 1.00 0.00 81 LYS A C 9
ATOM 12868 O O . LYS A 1 81 ? -1.580 12.990 5.323 1.00 0.00 81 LYS A O 9
ATOM 12887 N N . VAL A 1 82 ? -1.970 10.776 5.426 1.00 0.00 82 VAL A N 9
ATOM 12888 C CA . VAL A 1 82 ? -2.837 10.758 4.253 1.00 0.00 82 VAL A CA 9
ATOM 12889 C C . VAL A 1 82 ? -4.005 11.723 4.418 1.00 0.00 82 VAL A C 9
ATOM 12890 O O . VAL A 1 82 ? -4.665 11.744 5.457 1.00 0.00 82 VAL A O 9
ATOM 12903 N N . VAL A 1 83 ? -4.255 12.523 3.387 1.00 0.00 83 VAL A N 9
ATOM 12904 C CA . VAL A 1 83 ? -5.342 13.492 3.417 1.00 0.00 83 VAL A CA 9
ATOM 12905 C C . VAL A 1 83 ? -6.317 13.263 2.266 1.00 0.00 83 VAL A C 9
ATOM 12906 O O . VAL A 1 83 ? -7.531 13.361 2.438 1.00 0.00 83 VAL A O 9
ATOM 12919 N N . GLN A 1 84 ? -5.776 12.961 1.089 1.00 0.00 84 GLN A N 9
ATOM 12920 C CA . GLN A 1 84 ? -6.599 12.720 -0.089 1.00 0.00 84 GLN A CA 9
ATOM 12921 C C . GLN A 1 84 ? -6.468 11.275 -0.562 1.00 0.00 84 GLN A C 9
ATOM 12922 O O . GLN A 1 84 ? -5.363 10.741 -0.659 1.00 0.00 84 GLN A O 9
ATOM 12936 N N . THR A 1 85 ? -7.603 10.649 -0.856 1.00 0.00 85 THR A N 9
ATOM 12937 C CA . THR A 1 85 ? -7.616 9.267 -1.319 1.00 0.00 85 THR A CA 9
ATOM 12938 C C . THR A 1 85 ? -8.664 9.069 -2.409 1.00 0.00 85 THR A C 9
ATOM 12939 O O . THR A 1 85 ? -9.770 9.604 -2.325 1.00 0.00 85 THR A O 9
ATOM 12950 N N . LEU A 1 86 ? -8.309 8.299 -3.432 1.00 0.00 86 LEU A N 9
ATOM 12951 C CA . LEU A 1 86 ? -9.221 8.031 -4.538 1.00 0.00 86 LEU A CA 9
ATOM 12952 C C . LEU A 1 86 ? -10.237 6.957 -4.161 1.00 0.00 86 LEU A C 9
ATOM 12953 O O . LEU A 1 86 ? -9.820 5.920 -3.605 1.00 0.00 86 LEU A O 9
ATOM 12970 N N . MET A 1 1 ? -19.165 3.637 -10.830 1.00 0.00 1 MET A N 10
ATOM 12971 C CA . MET A 1 1 ? -19.899 4.379 -11.897 1.00 0.00 1 MET A CA 10
ATOM 12972 C C . MET A 1 1 ? -21.377 4.548 -11.541 1.00 0.00 1 MET A C 10
ATOM 12973 O O . MET A 1 1 ? -21.870 5.671 -11.434 1.00 0.00 1 MET A O 10
ATOM 12989 N N . PRO A 1 2 ? -22.104 3.433 -11.354 1.00 0.00 2 PRO A N 10
ATOM 12990 C CA . PRO A 1 2 ? -23.528 3.470 -11.010 1.00 0.00 2 PRO A CA 10
ATOM 12991 C C . PRO A 1 2 ? -23.762 3.841 -9.549 1.00 0.00 2 PRO A C 10
ATOM 12992 O O . PRO A 1 2 ? -24.802 4.398 -9.199 1.00 0.00 2 PRO A O 10
ATOM 13003 N N . SER A 1 3 ? -22.787 3.527 -8.701 1.00 0.00 3 SER A N 10
ATOM 13004 C CA . SER A 1 3 ? -22.886 3.825 -7.278 1.00 0.00 3 SER A CA 10
ATOM 13005 C C . SER A 1 3 ? -21.529 4.230 -6.711 1.00 0.00 3 SER A C 10
ATOM 13006 O O . SER A 1 3 ? -20.581 4.475 -7.457 1.00 0.00 3 SER A O 10
ATOM 13014 N N . ASP A 1 4 ? -21.442 4.297 -5.387 1.00 0.00 4 ASP A N 10
ATOM 13015 C CA . ASP A 1 4 ? -20.202 4.671 -4.720 1.00 0.00 4 ASP A CA 10
ATOM 13016 C C . ASP A 1 4 ? -19.946 3.781 -3.506 1.00 0.00 4 ASP A C 10
ATOM 13017 O O . ASP A 1 4 ? -20.852 3.106 -3.018 1.00 0.00 4 ASP A O 10
ATOM 13026 N N . SER A 1 5 ? -18.706 3.787 -3.025 1.00 0.00 5 SER A N 10
ATOM 13027 C CA . SER A 1 5 ? -18.327 2.982 -1.869 1.00 0.00 5 SER A CA 10
ATOM 13028 C C . SER A 1 5 ? -18.448 1.492 -2.175 1.00 0.00 5 SER A C 10
ATOM 13029 O O . SER A 1 5 ? -17.450 0.820 -2.438 1.00 0.00 5 SER A O 10
ATOM 13037 N N . LYS A 1 6 ? -19.674 0.980 -2.141 1.00 0.00 6 LYS A N 10
ATOM 13038 C CA . LYS A 1 6 ? -19.921 -0.431 -2.415 1.00 0.00 6 LYS A CA 10
ATOM 13039 C C . LYS A 1 6 ? -21.204 -0.615 -3.218 1.00 0.00 6 LYS A C 10
ATOM 13040 O O . LYS A 1 6 ? -21.931 0.343 -3.478 1.00 0.00 6 LYS A O 10
ATOM 13059 N N . LYS A 1 7 ? -21.477 -1.856 -3.609 1.00 0.00 7 LYS A N 10
ATOM 13060 C CA . LYS A 1 7 ? -22.671 -2.171 -4.384 1.00 0.00 7 LYS A CA 10
ATOM 13061 C C . LYS A 1 7 ? -22.874 -3.682 -4.475 1.00 0.00 7 LYS A C 10
ATOM 13062 O O . LYS A 1 7 ? -21.927 -4.452 -4.318 1.00 0.00 7 LYS A O 10
ATOM 13081 N N . PRO A 1 8 ? -24.116 -4.128 -4.729 1.00 0.00 8 PRO A N 10
ATOM 13082 C CA . PRO A 1 8 ? -24.436 -5.555 -4.840 1.00 0.00 8 PRO A CA 10
ATOM 13083 C C . PRO A 1 8 ? -23.629 -6.254 -5.933 1.00 0.00 8 PRO A C 10
ATOM 13084 O O . PRO A 1 8 ? -23.533 -7.480 -5.955 1.00 0.00 8 PRO A O 10
ATOM 13095 N N . THR A 1 9 ? -23.051 -5.468 -6.837 1.00 0.00 9 THR A N 10
ATOM 13096 C CA . THR A 1 9 ? -22.253 -6.017 -7.927 1.00 0.00 9 THR A CA 10
ATOM 13097 C C . THR A 1 9 ? -20.770 -5.746 -7.702 1.00 0.00 9 THR A C 10
ATOM 13098 O O . THR A 1 9 ? -20.188 -4.856 -8.324 1.00 0.00 9 THR A O 10
ATOM 13109 N N . ILE A 1 10 ? -20.164 -6.516 -6.806 1.00 0.00 10 ILE A N 10
ATOM 13110 C CA . ILE A 1 10 ? -18.749 -6.360 -6.494 1.00 0.00 10 ILE A CA 10
ATOM 13111 C C . ILE A 1 10 ? -18.029 -7.704 -6.523 1.00 0.00 10 ILE A C 10
ATOM 13112 O O . ILE A 1 10 ? -17.969 -8.408 -5.516 1.00 0.00 10 ILE A O 10
ATOM 13128 N N . ILE A 1 11 ? -17.482 -8.049 -7.681 1.00 0.00 11 ILE A N 10
ATOM 13129 C CA . ILE A 1 11 ? -16.761 -9.303 -7.841 1.00 0.00 11 ILE A CA 10
ATOM 13130 C C . ILE A 1 11 ? -15.572 -9.134 -8.777 1.00 0.00 11 ILE A C 10
ATOM 13131 O O . ILE A 1 11 ? -15.722 -9.150 -9.998 1.00 0.00 11 ILE A O 10
ATOM 13147 N N . TYR A 1 12 ? -14.386 -8.980 -8.195 1.00 0.00 12 TYR A N 10
ATOM 13148 C CA . TYR A 1 12 ? -13.168 -8.817 -8.981 1.00 0.00 12 TYR A CA 10
ATOM 13149 C C . TYR A 1 12 ? -11.958 -9.377 -8.235 1.00 0.00 12 TYR A C 10
ATOM 13150 O O . TYR A 1 12 ? -11.282 -8.657 -7.500 1.00 0.00 12 TYR A O 10
ATOM 13168 N N . PRO A 1 13 ? -11.661 -10.671 -8.421 1.00 0.00 13 PRO A N 10
ATOM 13169 C CA . PRO A 1 13 ? -10.528 -11.313 -7.766 1.00 0.00 13 PRO A CA 10
ATOM 13170 C C . PRO A 1 13 ? -9.221 -11.069 -8.509 1.00 0.00 13 PRO A C 10
ATOM 13171 O O . PRO A 1 13 ? -8.588 -12.004 -8.999 1.00 0.00 13 PRO A O 10
ATOM 13182 N N . CYS A 1 14 ? -8.825 -9.803 -8.595 1.00 0.00 14 CYS A N 10
ATOM 13183 C CA . CYS A 1 14 ? -7.594 -9.436 -9.286 1.00 0.00 14 CYS A CA 10
ATOM 13184 C C . CYS A 1 14 ? -6.863 -8.316 -8.551 1.00 0.00 14 CYS A C 10
ATOM 13185 O O . CYS A 1 14 ? -7.372 -7.761 -7.578 1.00 0.00 14 CYS A O 10
ATOM 13193 N N . LEU A 1 15 ? -5.666 -7.991 -9.028 1.00 0.00 15 LEU A N 10
ATOM 13194 C CA . LEU A 1 15 ? -4.860 -6.937 -8.422 1.00 0.00 15 LEU A CA 10
ATOM 13195 C C . LEU A 1 15 ? -5.381 -5.559 -8.817 1.00 0.00 15 LEU A C 10
ATOM 13196 O O . LEU A 1 15 ? -5.467 -5.234 -10.002 1.00 0.00 15 LEU A O 10
ATOM 13212 N N . TRP A 1 16 ? -5.728 -4.754 -7.819 1.00 0.00 16 TRP A N 10
ATOM 13213 C CA . TRP A 1 16 ? -6.239 -3.411 -8.063 1.00 0.00 16 TRP A CA 10
ATOM 13214 C C . TRP A 1 16 ? -5.345 -2.358 -7.417 1.00 0.00 16 TRP A C 10
ATOM 13215 O O . TRP A 1 16 ? -4.836 -2.554 -6.314 1.00 0.00 16 TRP A O 10
ATOM 13236 N N . ASP A 1 17 ? -5.160 -1.240 -8.112 1.00 0.00 17 ASP A N 10
ATOM 13237 C CA . ASP A 1 17 ? -4.328 -0.154 -7.605 1.00 0.00 17 ASP A CA 10
ATOM 13238 C C . ASP A 1 17 ? -5.149 0.799 -6.743 1.00 0.00 17 ASP A C 10
ATOM 13239 O O . ASP A 1 17 ? -6.363 0.919 -6.918 1.00 0.00 17 ASP A O 10
ATOM 13248 N N . TYR A 1 18 ? -4.486 1.474 -5.810 1.00 0.00 18 TYR A N 10
ATOM 13249 C CA . TYR A 1 18 ? -5.165 2.412 -4.923 1.00 0.00 18 TYR A CA 10
ATOM 13250 C C . TYR A 1 18 ? -4.428 3.746 -4.867 1.00 0.00 18 TYR A C 10
ATOM 13251 O O . TYR A 1 18 ? -3.384 3.865 -4.224 1.00 0.00 18 TYR A O 10
ATOM 13269 N N . ARG A 1 19 ? -4.979 4.748 -5.545 1.00 0.00 19 ARG A N 10
ATOM 13270 C CA . ARG A 1 19 ? -4.378 6.077 -5.573 1.00 0.00 19 ARG A CA 10
ATOM 13271 C C . ARG A 1 19 ? -4.557 6.776 -4.229 1.00 0.00 19 ARG A C 10
ATOM 13272 O O . ARG A 1 19 ? -5.643 7.261 -3.911 1.00 0.00 19 ARG A O 10
ATOM 13293 N N . VAL A 1 20 ? -3.487 6.817 -3.442 1.00 0.00 20 VAL A N 10
ATOM 13294 C CA . VAL A 1 20 ? -3.529 7.449 -2.128 1.00 0.00 20 VAL A CA 10
ATOM 13295 C C . VAL A 1 20 ? -2.499 8.568 -2.014 1.00 0.00 20 VAL A C 10
ATOM 13296 O O . VAL A 1 20 ? -1.310 8.355 -2.252 1.00 0.00 20 VAL A O 10
ATOM 13309 N N . ILE A 1 21 ? -2.961 9.759 -1.641 1.00 0.00 21 ILE A N 10
ATOM 13310 C CA . ILE A 1 21 ? -2.074 10.907 -1.486 1.00 0.00 21 ILE A CA 10
ATOM 13311 C C . ILE A 1 21 ? -2.021 11.361 -0.033 1.00 0.00 21 ILE A C 10
ATOM 13312 O O . ILE A 1 21 ? -3.046 11.413 0.648 1.00 0.00 21 ILE A O 10
ATOM 13328 N N . MET A 1 22 ? -0.822 11.689 0.440 1.00 0.00 22 MET A N 10
ATOM 13329 C CA . MET A 1 22 ? -0.642 12.136 1.810 1.00 0.00 22 MET A CA 10
ATOM 13330 C C . MET A 1 22 ? -0.123 13.565 1.847 1.00 0.00 22 MET A C 10
ATOM 13331 O O . MET A 1 22 ? 0.655 13.978 0.987 1.00 0.00 22 MET A O 10
ATOM 13345 N N . THR A 1 23 ? -0.557 14.316 2.851 1.00 0.00 23 THR A N 10
ATOM 13346 C CA . THR A 1 23 ? -0.133 15.701 3.001 1.00 0.00 23 THR A CA 10
ATOM 13347 C C . THR A 1 23 ? 0.480 15.929 4.379 1.00 0.00 23 THR A C 10
ATOM 13348 O O . THR A 1 23 ? -0.097 16.611 5.225 1.00 0.00 23 THR A O 10
ATOM 13359 N N . THR A 1 24 ? 1.655 15.351 4.593 1.00 0.00 24 THR A N 10
ATOM 13360 C CA . THR A 1 24 ? 2.349 15.487 5.870 1.00 0.00 24 THR A CA 10
ATOM 13361 C C . THR A 1 24 ? 3.803 15.903 5.665 1.00 0.00 24 THR A C 10
ATOM 13362 O O . THR A 1 24 ? 4.391 15.646 4.615 1.00 0.00 24 THR A O 10
ATOM 13373 N N . LYS A 1 25 ? 4.375 16.544 6.679 1.00 0.00 25 LYS A N 10
ATOM 13374 C CA . LYS A 1 25 ? 5.761 16.994 6.617 1.00 0.00 25 LYS A CA 10
ATOM 13375 C C . LYS A 1 25 ? 6.682 16.015 7.338 1.00 0.00 25 LYS A C 10
ATOM 13376 O O . LYS A 1 25 ? 7.727 16.401 7.861 1.00 0.00 25 LYS A O 10
ATOM 13395 N N . ASP A 1 26 ? 6.284 14.747 7.364 1.00 0.00 26 ASP A N 10
ATOM 13396 C CA . ASP A 1 26 ? 7.072 13.710 8.021 1.00 0.00 26 ASP A CA 10
ATOM 13397 C C . ASP A 1 26 ? 6.648 12.326 7.543 1.00 0.00 26 ASP A C 10
ATOM 13398 O O . ASP A 1 26 ? 6.428 11.419 8.346 1.00 0.00 26 ASP A O 10
ATOM 13407 N N . THR A 1 27 ? 6.536 12.171 6.228 1.00 0.00 27 THR A N 10
ATOM 13408 C CA . THR A 1 27 ? 6.137 10.898 5.637 1.00 0.00 27 THR A CA 10
ATOM 13409 C C . THR A 1 27 ? 7.271 9.876 5.695 1.00 0.00 27 THR A C 10
ATOM 13410 O O . THR A 1 27 ? 7.079 8.706 5.362 1.00 0.00 27 THR A O 10
ATOM 13421 N N . SER A 1 28 ? 8.456 10.317 6.117 1.00 0.00 28 SER A N 10
ATOM 13422 C CA . SER A 1 28 ? 9.614 9.432 6.215 1.00 0.00 28 SER A CA 10
ATOM 13423 C C . SER A 1 28 ? 9.261 8.145 6.956 1.00 0.00 28 SER A C 10
ATOM 13424 O O . SER A 1 28 ? 9.847 7.091 6.705 1.00 0.00 28 SER A O 10
ATOM 13432 N N . THR A 1 29 ? 8.299 8.238 7.869 1.00 0.00 29 THR A N 10
ATOM 13433 C CA . THR A 1 29 ? 7.867 7.081 8.644 1.00 0.00 29 THR A CA 10
ATOM 13434 C C . THR A 1 29 ? 6.974 6.171 7.807 1.00 0.00 29 THR A C 10
ATOM 13435 O O . THR A 1 29 ? 7.089 4.947 7.866 1.00 0.00 29 THR A O 10
ATOM 13446 N N . LEU A 1 30 ? 6.087 6.779 7.026 1.00 0.00 30 LEU A N 10
ATOM 13447 C CA . LEU A 1 30 ? 5.175 6.024 6.175 1.00 0.00 30 LEU A CA 10
ATOM 13448 C C . LEU A 1 30 ? 5.905 5.469 4.957 1.00 0.00 30 LEU A C 10
ATOM 13449 O O . LEU A 1 30 ? 5.563 4.402 4.448 1.00 0.00 30 LEU A O 10
ATOM 13465 N N . LYS A 1 31 ? 6.915 6.200 4.497 1.00 0.00 31 LYS A N 10
ATOM 13466 C CA . LYS A 1 31 ? 7.696 5.779 3.339 1.00 0.00 31 LYS A CA 10
ATOM 13467 C C . LYS A 1 31 ? 8.401 4.456 3.611 1.00 0.00 31 LYS A C 10
ATOM 13468 O O . LYS A 1 31 ? 8.490 3.596 2.735 1.00 0.00 31 LYS A O 10
ATOM 13487 N N . GLU A 1 32 ? 8.902 4.298 4.833 1.00 0.00 32 GLU A N 10
ATOM 13488 C CA . GLU A 1 32 ? 9.597 3.078 5.223 1.00 0.00 32 GLU A CA 10
ATOM 13489 C C . GLU A 1 32 ? 8.612 1.943 5.474 1.00 0.00 32 GLU A C 10
ATOM 13490 O O . GLU A 1 32 ? 8.939 0.771 5.288 1.00 0.00 32 GLU A O 10
ATOM 13502 N N . LEU A 1 33 ? 7.405 2.299 5.899 1.00 0.00 33 LEU A N 10
ATOM 13503 C CA . LEU A 1 33 ? 6.370 1.309 6.174 1.00 0.00 33 LEU A CA 10
ATOM 13504 C C . LEU A 1 33 ? 5.850 0.689 4.881 1.00 0.00 33 LEU A C 10
ATOM 13505 O O . LEU A 1 33 ? 5.413 -0.463 4.864 1.00 0.00 33 LEU A O 10
ATOM 13521 N N . LEU A 1 34 ? 5.898 1.460 3.799 1.00 0.00 34 LEU A N 10
ATOM 13522 C CA . LEU A 1 34 ? 5.431 0.985 2.502 1.00 0.00 34 LEU A CA 10
ATOM 13523 C C . LEU A 1 34 ? 6.563 0.318 1.727 1.00 0.00 34 LEU A C 10
ATOM 13524 O O . LEU A 1 34 ? 6.336 -0.616 0.958 1.00 0.00 34 LEU A O 10
ATOM 13540 N N . GLU A 1 35 ? 7.782 0.804 1.936 1.00 0.00 35 GLU A N 10
ATOM 13541 C CA . GLU A 1 35 ? 8.952 0.256 1.257 1.00 0.00 35 GLU A CA 10
ATOM 13542 C C . GLU A 1 35 ? 9.438 -1.029 1.927 1.00 0.00 35 GLU A C 10
ATOM 13543 O O . GLU A 1 35 ? 10.358 -1.682 1.435 1.00 0.00 35 GLU A O 10
ATOM 13555 N N . THR A 1 36 ? 8.820 -1.388 3.051 1.00 0.00 36 THR A N 10
ATOM 13556 C CA . THR A 1 36 ? 9.203 -2.595 3.776 1.00 0.00 36 THR A CA 10
ATOM 13557 C C . THR A 1 36 ? 8.722 -3.846 3.048 1.00 0.00 36 THR A C 10
ATOM 13558 O O . THR A 1 36 ? 9.372 -4.890 3.094 1.00 0.00 36 THR A O 10
ATOM 13569 N N . TYR A 1 37 ? 7.581 -3.734 2.375 1.00 0.00 37 TYR A N 10
ATOM 13570 C CA . TYR A 1 37 ? 7.015 -4.857 1.637 1.00 0.00 37 TYR A CA 10
ATOM 13571 C C . TYR A 1 37 ? 6.708 -6.023 2.572 1.00 0.00 37 TYR A C 10
ATOM 13572 O O . TYR A 1 37 ? 7.045 -7.171 2.282 1.00 0.00 37 TYR A O 10
ATOM 13590 N N . GLN A 1 38 ? 6.068 -5.721 3.697 1.00 0.00 38 GLN A N 10
ATOM 13591 C CA . GLN A 1 38 ? 5.715 -6.742 4.676 1.00 0.00 38 GLN A CA 10
ATOM 13592 C C . GLN A 1 38 ? 4.828 -7.817 4.051 1.00 0.00 38 GLN A C 10
ATOM 13593 O O . GLN A 1 38 ? 4.859 -8.976 4.463 1.00 0.00 38 GLN A O 10
ATOM 13607 N N . ARG A 1 39 ? 4.039 -7.421 3.058 1.00 0.00 39 ARG A N 10
ATOM 13608 C CA . ARG A 1 39 ? 3.143 -8.349 2.378 1.00 0.00 39 ARG A CA 10
ATOM 13609 C C . ARG A 1 39 ? 3.287 -8.227 0.861 1.00 0.00 39 ARG A C 10
ATOM 13610 O O . ARG A 1 39 ? 3.958 -7.321 0.365 1.00 0.00 39 ARG A O 10
ATOM 13631 N N . PRO A 1 40 ? 2.672 -9.148 0.099 1.00 0.00 40 PRO A N 10
ATOM 13632 C CA . PRO A 1 40 ? 2.747 -9.141 -1.367 1.00 0.00 40 PRO A CA 10
ATOM 13633 C C . PRO A 1 40 ? 2.010 -7.954 -1.988 1.00 0.00 40 PRO A C 10
ATOM 13634 O O . PRO A 1 40 ? 1.053 -8.130 -2.742 1.00 0.00 40 PRO A O 10
ATOM 13645 N N . PHE A 1 41 ? 2.466 -6.745 -1.675 1.00 0.00 41 PHE A N 10
ATOM 13646 C CA . PHE A 1 41 ? 1.849 -5.536 -2.214 1.00 0.00 41 PHE A CA 10
ATOM 13647 C C . PHE A 1 41 ? 2.908 -4.581 -2.759 1.00 0.00 41 PHE A C 10
ATOM 13648 O O . PHE A 1 41 ? 3.986 -4.436 -2.179 1.00 0.00 41 PHE A O 10
ATOM 13665 N N . LYS A 1 42 ? 2.594 -3.932 -3.875 1.00 0.00 42 LYS A N 10
ATOM 13666 C CA . LYS A 1 42 ? 3.517 -2.991 -4.498 1.00 0.00 42 LYS A CA 10
ATOM 13667 C C . LYS A 1 42 ? 2.955 -1.575 -4.461 1.00 0.00 42 LYS A C 10
ATOM 13668 O O . LYS A 1 42 ? 1.789 -1.370 -4.125 1.00 0.00 42 LYS A O 10
ATOM 13687 N N . LEU A 1 43 ? 3.789 -0.602 -4.808 1.00 0.00 43 LEU A N 10
ATOM 13688 C CA . LEU A 1 43 ? 3.371 0.794 -4.814 1.00 0.00 43 LEU A CA 10
ATOM 13689 C C . LEU A 1 43 ? 3.946 1.533 -6.017 1.00 0.00 43 LEU A C 10
ATOM 13690 O O . LEU A 1 43 ? 5.150 1.483 -6.271 1.00 0.00 43 LEU A O 10
ATOM 13706 N N . GLU A 1 44 ? 3.081 2.226 -6.749 1.00 0.00 44 GLU A N 10
ATOM 13707 C CA . GLU A 1 44 ? 3.506 2.982 -7.920 1.00 0.00 44 GLU A CA 10
ATOM 13708 C C . GLU A 1 44 ? 3.704 4.451 -7.565 1.00 0.00 44 GLU A C 10
ATOM 13709 O O . GLU A 1 44 ? 2.759 5.241 -7.593 1.00 0.00 44 GLU A O 10
ATOM 13721 N N . PHE A 1 45 ? 4.937 4.811 -7.224 1.00 0.00 45 PHE A N 10
ATOM 13722 C CA . PHE A 1 45 ? 5.260 6.183 -6.855 1.00 0.00 45 PHE A CA 10
ATOM 13723 C C . PHE A 1 45 ? 4.949 7.143 -7.999 1.00 0.00 45 PHE A C 10
ATOM 13724 O O . PHE A 1 45 ? 5.450 6.982 -9.112 1.00 0.00 45 PHE A O 10
ATOM 13741 N N . LYS A 1 46 ? 4.118 8.142 -7.716 1.00 0.00 46 LYS A N 10
ATOM 13742 C CA . LYS A 1 46 ? 3.739 9.130 -8.720 1.00 0.00 46 LYS A CA 10
ATOM 13743 C C . LYS A 1 46 ? 4.739 10.282 -8.752 1.00 0.00 46 LYS A C 10
ATOM 13744 O O . LYS A 1 46 ? 5.034 10.831 -9.814 1.00 0.00 46 LYS A O 10
ATOM 13763 N N . ASN A 1 47 ? 5.258 10.642 -7.584 1.00 0.00 47 ASN A N 10
ATOM 13764 C CA . ASN A 1 47 ? 6.226 11.726 -7.476 1.00 0.00 47 ASN A CA 10
ATOM 13765 C C . ASN A 1 47 ? 7.588 11.196 -7.03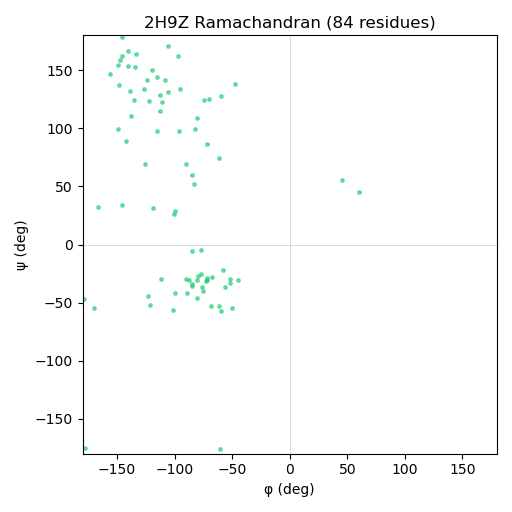3 1.00 0.00 47 ASN A C 10
ATOM 13766 O O . ASN A 1 47 ? 7.771 9.988 -6.878 1.00 0.00 47 ASN A O 10
ATOM 13777 N N . THR A 1 48 ? 8.539 12.102 -6.832 1.00 0.00 48 THR A N 10
ATOM 13778 C CA . THR A 1 48 ? 9.880 11.719 -6.409 1.00 0.00 48 THR A CA 10
ATOM 13779 C C . THR A 1 48 ? 10.344 12.563 -5.223 1.00 0.00 48 THR A C 10
ATOM 13780 O O . THR A 1 48 ? 10.192 12.163 -4.068 1.00 0.00 48 THR A O 10
ATOM 13791 N N . SER A 1 49 ? 10.912 13.730 -5.513 1.00 0.00 49 SER A N 10
ATOM 13792 C CA . SER A 1 49 ? 11.400 14.624 -4.468 1.00 0.00 49 SER A CA 10
ATOM 13793 C C . SER A 1 49 ? 10.808 16.029 -4.604 1.00 0.00 49 SER A C 10
ATOM 13794 O O . SER A 1 49 ? 10.955 16.858 -3.707 1.00 0.00 49 SER A O 10
ATOM 13802 N N . LYS A 1 50 ? 10.141 16.294 -5.725 1.00 0.00 50 LYS A N 10
ATOM 13803 C CA . LYS A 1 50 ? 9.537 17.599 -5.962 1.00 0.00 50 LYS A CA 10
ATOM 13804 C C . LYS A 1 50 ? 8.300 17.793 -5.090 1.00 0.00 50 LYS A C 10
ATOM 13805 O O . LYS A 1 50 ? 8.236 18.719 -4.279 1.00 0.00 50 LYS A O 10
ATOM 13824 N N . ASN A 1 51 ? 7.318 16.916 -5.263 1.00 0.00 51 ASN A N 10
ATOM 13825 C CA . ASN A 1 51 ? 6.082 16.989 -4.494 1.00 0.00 51 ASN A CA 10
ATOM 13826 C C . ASN A 1 51 ? 6.362 16.874 -2.999 1.00 0.00 51 ASN A C 10
ATOM 13827 O O . ASN A 1 51 ? 6.396 15.775 -2.446 1.00 0.00 51 ASN A O 10
ATOM 13838 N N . ALA A 1 52 ? 6.564 18.017 -2.351 1.00 0.00 52 ALA A N 10
ATOM 13839 C CA . ALA A 1 52 ? 6.844 18.046 -0.921 1.00 0.00 52 ALA A CA 10
ATOM 13840 C C . ALA A 1 52 ? 5.572 18.299 -0.117 1.00 0.00 52 ALA A C 10
ATOM 13841 O O . ALA A 1 52 ? 5.437 17.826 1.012 1.00 0.00 52 ALA A O 10
ATOM 13848 N N . LYS A 1 53 ? 4.642 19.044 -0.703 1.00 0.00 53 LYS A N 10
ATOM 13849 C CA . LYS A 1 53 ? 3.383 19.357 -0.039 1.00 0.00 53 LYS A CA 10
ATOM 13850 C C . LYS A 1 53 ? 2.406 18.190 -0.153 1.00 0.00 53 LYS A C 10
ATOM 13851 O O . LYS A 1 53 ? 1.889 17.700 0.851 1.00 0.00 53 LYS A O 10
ATOM 13870 N N . PHE A 1 54 ? 2.161 17.749 -1.382 1.00 0.00 54 PHE A N 10
ATOM 13871 C CA . PHE A 1 54 ? 1.249 16.637 -1.629 1.00 0.00 54 PHE A CA 10
ATOM 13872 C C . PHE A 1 54 ? 2.000 15.432 -2.177 1.00 0.00 54 PHE A C 10
ATOM 13873 O O . PHE A 1 54 ? 2.531 15.469 -3.288 1.00 0.00 54 PHE A O 10
ATOM 13890 N N . TYR A 1 55 ? 2.042 14.364 -1.391 1.00 0.00 55 TYR A N 10
ATOM 13891 C CA . TYR A 1 55 ? 2.729 13.148 -1.797 1.00 0.00 55 TYR A CA 10
ATOM 13892 C C . TYR A 1 55 ? 1.748 12.141 -2.382 1.00 0.00 55 TYR A C 10
ATOM 13893 O O . TYR A 1 55 ? 0.934 11.562 -1.664 1.00 0.00 55 TYR A O 10
ATOM 13911 N N . SER A 1 56 ? 1.835 11.937 -3.690 1.00 0.00 56 SER A N 10
ATOM 13912 C CA . SER A 1 56 ? 0.959 10.998 -4.376 1.00 0.00 56 SER A CA 10
ATOM 13913 C C . SER A 1 56 ? 1.640 9.646 -4.552 1.00 0.00 56 SER A C 10
ATOM 13914 O O . SER A 1 56 ? 2.692 9.547 -5.184 1.00 0.00 56 SER A O 10
ATOM 13922 N N . PHE A 1 57 ? 1.035 8.603 -3.989 1.00 0.00 57 PHE A N 10
ATOM 13923 C CA . PHE A 1 57 ? 1.585 7.256 -4.086 1.00 0.00 57 PHE A CA 10
ATOM 13924 C C . PHE A 1 57 ? 0.486 6.239 -4.371 1.00 0.00 57 PHE A C 10
ATOM 13925 O O . PHE A 1 57 ? -0.612 6.325 -3.820 1.00 0.00 57 PHE A O 10
ATOM 13942 N N . ASN A 1 58 ? 0.788 5.273 -5.233 1.00 0.00 58 ASN A N 10
ATOM 13943 C CA . ASN A 1 58 ? -0.177 4.238 -5.590 1.00 0.00 58 ASN A CA 10
ATOM 13944 C C . ASN A 1 58 ? 0.094 2.957 -4.809 1.00 0.00 58 ASN A C 10
ATOM 13945 O O . ASN A 1 58 ? 1.178 2.777 -4.253 1.00 0.00 58 ASN A O 10
ATOM 13956 N N . VAL A 1 59 ? -0.896 2.071 -4.766 1.00 0.00 59 VAL A N 10
ATOM 13957 C CA . VAL A 1 59 ? -0.758 0.809 -4.045 1.00 0.00 59 VAL A CA 10
ATOM 13958 C C . VAL A 1 59 ? -1.377 -0.347 -4.823 1.00 0.00 59 VAL A C 10
ATOM 13959 O O . VAL A 1 59 ? -2.592 -0.406 -5.004 1.00 0.00 59 VAL A O 10
ATOM 13972 N N . SER A 1 60 ? -0.532 -1.268 -5.273 1.00 0.00 60 SER A N 10
ATOM 13973 C CA . SER A 1 60 ? -0.994 -2.430 -6.025 1.00 0.00 60 SER A CA 10
ATOM 13974 C C . SER A 1 60 ? -0.985 -3.679 -5.148 1.00 0.00 60 SER A C 10
ATOM 13975 O O . SER A 1 60 ? 0.073 -4.144 -4.725 1.00 0.00 60 SER A O 10
ATOM 13983 N N . MET A 1 61 ? -2.171 -4.214 -4.877 1.00 0.00 61 MET A N 10
ATOM 13984 C CA . MET A 1 61 ? -2.301 -5.406 -4.047 1.00 0.00 61 MET A CA 10
ATOM 13985 C C . MET A 1 61 ? -3.354 -6.352 -4.617 1.00 0.00 61 MET A C 10
ATOM 13986 O O . MET A 1 61 ? -4.277 -5.924 -5.311 1.00 0.00 61 MET A O 10
ATOM 14000 N N . GLU A 1 62 ? -3.213 -7.640 -4.318 1.00 0.00 62 GLU A N 10
ATOM 14001 C CA . GLU A 1 62 ? -4.155 -8.642 -4.797 1.00 0.00 62 GLU A CA 10
ATOM 14002 C C . GLU A 1 62 ? -5.506 -8.494 -4.106 1.00 0.00 62 GLU A C 10
ATOM 14003 O O . GLU A 1 62 ? -5.591 -8.518 -2.877 1.00 0.00 62 GLU A O 10
ATOM 14015 N N . VAL A 1 63 ? -6.559 -8.335 -4.900 1.00 0.00 63 VAL A N 10
ATOM 14016 C CA . VAL A 1 63 ? -7.905 -8.178 -4.361 1.00 0.00 63 VAL A CA 10
ATOM 14017 C C . VAL A 1 63 ? -8.792 -9.360 -4.738 1.00 0.00 63 VAL A C 10
ATOM 14018 O O . VAL A 1 63 ? -8.755 -9.844 -5.869 1.00 0.00 63 VAL A O 10
ATOM 14031 N N . SER A 1 64 ? -9.594 -9.812 -3.779 1.00 0.00 64 SER A N 10
ATOM 14032 C CA . SER A 1 64 ? -10.501 -10.933 -3.997 1.00 0.00 64 SER A CA 10
ATOM 14033 C C . SER A 1 64 ? -11.947 -10.446 -4.080 1.00 0.00 64 SER A C 10
ATOM 14034 O O . SER A 1 64 ? -12.774 -11.042 -4.767 1.00 0.00 64 SER A O 10
ATOM 14042 N N . ASN A 1 65 ? -12.237 -9.357 -3.371 1.00 0.00 65 ASN A N 10
ATOM 14043 C CA . ASN A 1 65 ? -13.579 -8.783 -3.361 1.00 0.00 65 ASN A CA 10
ATOM 14044 C C . ASN A 1 65 ? -13.627 -7.533 -2.487 1.00 0.00 65 ASN A C 10
ATOM 14045 O O . ASN A 1 65 ? -12.607 -7.102 -1.947 1.00 0.00 65 ASN A O 10
ATOM 14056 N N . GLU A 1 66 ? -14.818 -6.955 -2.348 1.00 0.00 66 GLU A N 10
ATOM 14057 C CA . GLU A 1 66 ? -14.996 -5.753 -1.536 1.00 0.00 66 GLU A CA 10
ATOM 14058 C C . GLU A 1 66 ? -14.402 -5.936 -0.142 1.00 0.00 66 GLU A C 10
ATOM 14059 O O . GLU A 1 66 ? -13.975 -4.971 0.493 1.00 0.00 66 GLU A O 10
ATOM 14071 N N . SER A 1 67 ? -14.379 -7.179 0.329 1.00 0.00 67 SER A N 10
ATOM 14072 C CA . SER A 1 67 ? -13.838 -7.487 1.649 1.00 0.00 67 SER A CA 10
ATOM 14073 C C . SER A 1 67 ? -12.403 -6.986 1.779 1.00 0.00 67 SER A C 10
ATOM 14074 O O . SER A 1 67 ? -12.087 -6.195 2.670 1.00 0.00 67 SER A O 10
ATOM 14082 N N . GLU A 1 68 ? -11.536 -7.446 0.882 1.00 0.00 68 GLU A N 10
ATOM 14083 C CA . GLU A 1 68 ? -10.137 -7.037 0.902 1.00 0.00 68 GLU A CA 10
ATOM 14084 C C . GLU A 1 68 ? -10.014 -5.547 0.604 1.00 0.00 68 GLU A C 10
ATOM 14085 O O . GLU A 1 68 ? -9.361 -4.812 1.341 1.00 0.00 68 GLU A O 10
ATOM 14097 N N . ARG A 1 69 ? -10.651 -5.110 -0.483 1.00 0.00 69 ARG A N 10
ATOM 14098 C CA . ARG A 1 69 ? -10.618 -3.705 -0.887 1.00 0.00 69 ARG A CA 10
ATOM 14099 C C . ARG A 1 69 ? -10.797 -2.774 0.311 1.00 0.00 69 ARG A C 10
ATOM 14100 O O . ARG A 1 69 ? -10.126 -1.748 0.416 1.00 0.00 69 ARG A O 10
ATOM 14121 N N . ASN A 1 70 ? -11.701 -3.144 1.212 1.00 0.00 70 ASN A N 10
ATOM 14122 C CA . ASN A 1 70 ? -11.959 -2.342 2.403 1.00 0.00 70 ASN A CA 10
ATOM 14123 C C . ASN A 1 70 ? -10.795 -2.446 3.383 1.00 0.00 70 ASN A C 10
ATOM 14124 O O . ASN A 1 70 ? -10.501 -1.503 4.117 1.00 0.00 70 ASN A O 10
ATOM 14135 N N . GLU A 1 71 ? -10.136 -3.600 3.387 1.00 0.00 71 GLU A N 10
ATOM 14136 C CA . GLU A 1 71 ? -9.002 -3.830 4.273 1.00 0.00 71 GLU A CA 10
ATOM 14137 C C . GLU A 1 71 ? -7.730 -3.201 3.709 1.00 0.00 71 GLU A C 10
ATOM 14138 O O . GLU A 1 71 ? -6.895 -2.697 4.459 1.00 0.00 71 GLU A O 10
ATOM 14150 N N . ILE A 1 72 ? -7.586 -3.232 2.387 1.00 0.00 72 ILE A N 10
ATOM 14151 C CA . ILE A 1 72 ? -6.412 -2.663 1.734 1.00 0.00 72 ILE A CA 10
ATOM 14152 C C . ILE A 1 72 ? -6.399 -1.141 1.855 1.00 0.00 72 ILE A C 10
ATOM 14153 O O . ILE A 1 72 ? -5.337 -0.520 1.861 1.00 0.00 72 ILE A O 10
ATOM 14169 N N . PHE A 1 73 ? -7.586 -0.548 1.944 1.00 0.00 73 PHE A N 10
ATOM 14170 C CA . PHE A 1 73 ? -7.708 0.901 2.057 1.00 0.00 73 PHE A CA 10
ATOM 14171 C C . PHE A 1 73 ? -7.477 1.367 3.492 1.00 0.00 73 PHE A C 10
ATOM 14172 O O . PHE A 1 73 ? -6.713 2.301 3.737 1.00 0.00 73 PHE A O 10
ATOM 14189 N N . GLN A 1 74 ? -8.144 0.715 4.438 1.00 0.00 74 GLN A N 10
ATOM 14190 C CA . GLN A 1 74 ? -8.011 1.068 5.848 1.00 0.00 74 GLN A CA 10
ATOM 14191 C C . GLN A 1 74 ? -6.581 0.851 6.337 1.00 0.00 74 GLN A C 10
ATOM 14192 O O . GLN A 1 74 ? -6.079 1.611 7.164 1.00 0.00 74 GLN A O 10
ATOM 14206 N N . LYS A 1 75 ? -5.932 -0.188 5.822 1.00 0.00 75 LYS A N 10
ATOM 14207 C CA . LYS A 1 75 ? -4.561 -0.498 6.211 1.00 0.00 75 LYS A CA 10
ATOM 14208 C C . LYS A 1 75 ? -3.596 0.578 5.719 1.00 0.00 75 LYS A C 10
ATOM 14209 O O . LYS A 1 75 ? -2.768 1.077 6.480 1.00 0.00 75 LYS A O 10
ATOM 14228 N N . ILE A 1 76 ? -3.710 0.928 4.443 1.00 0.00 76 ILE A N 10
ATOM 14229 C CA . ILE A 1 76 ? -2.846 1.943 3.851 1.00 0.00 76 ILE A CA 10
ATOM 14230 C C . ILE A 1 76 ? -3.078 3.304 4.497 1.00 0.00 76 ILE A C 10
ATOM 14231 O O . ILE A 1 76 ? -2.158 4.115 4.608 1.00 0.00 76 ILE A O 10
ATOM 14247 N N . SER A 1 77 ? -4.312 3.548 4.923 1.00 0.00 77 SER A N 10
ATOM 14248 C CA . SER A 1 77 ? -4.664 4.812 5.562 1.00 0.00 77 SER A CA 10
ATOM 14249 C C . SER A 1 77 ? -4.684 4.670 7.080 1.00 0.00 77 SER A C 10
ATOM 14250 O O . SER A 1 77 ? -5.353 5.433 7.775 1.00 0.00 77 SER A O 10
ATOM 14258 N N . GLN A 1 78 ? -3.945 3.687 7.589 1.00 0.00 78 GLN A N 10
ATOM 14259 C CA . GLN A 1 78 ? -3.882 3.449 9.027 1.00 0.00 78 GLN A CA 10
ATOM 14260 C C . GLN A 1 78 ? -3.216 4.620 9.744 1.00 0.00 78 GLN A C 10
ATOM 14261 O O . GLN A 1 78 ? -3.686 5.068 10.789 1.00 0.00 78 GLN A O 10
ATOM 14275 N N . LEU A 1 79 ? -2.122 5.112 9.172 1.00 0.00 79 LEU A N 10
ATOM 14276 C CA . LEU A 1 79 ? -1.392 6.231 9.756 1.00 0.00 79 LEU A CA 10
ATOM 14277 C C . LEU A 1 79 ? -2.228 7.506 9.719 1.00 0.00 79 LEU A C 10
ATOM 14278 O O . LEU A 1 79 ? -3.364 7.502 9.245 1.00 0.00 79 LEU A O 10
ATOM 14294 N N . ASP A 1 80 ? -1.657 8.597 10.222 1.00 0.00 80 ASP A N 10
ATOM 14295 C CA . ASP A 1 80 ? -2.350 9.879 10.247 1.00 0.00 80 ASP A CA 10
ATOM 14296 C C . ASP A 1 80 ? -1.704 10.869 9.282 1.00 0.00 80 ASP A C 10
ATOM 14297 O O . ASP A 1 80 ? -1.701 12.075 9.523 1.00 0.00 80 ASP A O 10
ATOM 14306 N N . LYS A 1 81 ? -1.160 10.348 8.186 1.00 0.00 81 LYS A N 10
ATOM 14307 C CA . LYS A 1 81 ? -0.511 11.185 7.184 1.00 0.00 81 LYS A CA 10
ATOM 14308 C C . LYS A 1 81 ? -1.430 11.407 5.986 1.00 0.00 81 LYS A C 10
ATOM 14309 O O . LYS A 1 81 ? -1.710 12.545 5.607 1.00 0.00 81 LYS A O 10
ATOM 14328 N N . VAL A 1 82 ? -1.898 10.311 5.398 1.00 0.00 82 VAL A N 10
ATOM 14329 C CA . VAL A 1 82 ? -2.786 10.375 4.242 1.00 0.00 82 VAL A CA 10
ATOM 14330 C C . VAL A 1 82 ? -3.953 11.326 4.488 1.00 0.00 82 VAL A C 10
ATOM 14331 O O . VAL A 1 82 ? -4.677 11.197 5.475 1.00 0.00 82 VAL A O 10
ATOM 14344 N N . VAL A 1 83 ? -4.126 12.283 3.583 1.00 0.00 83 VAL A N 10
ATOM 14345 C CA . VAL A 1 83 ? -5.201 13.258 3.699 1.00 0.00 83 VAL A CA 10
ATOM 14346 C C . VAL A 1 83 ? -6.132 13.200 2.490 1.00 0.00 83 VAL A C 10
ATOM 14347 O O . VAL A 1 83 ? -7.342 13.379 2.619 1.00 0.00 83 VAL A O 10
ATOM 14360 N N . GLN A 1 84 ? -5.558 12.951 1.317 1.00 0.00 84 GLN A N 10
ATOM 14361 C CA . GLN A 1 84 ? -6.340 12.871 0.088 1.00 0.00 84 GLN A CA 10
ATOM 14362 C C . GLN A 1 84 ? -6.218 11.488 -0.544 1.00 0.00 84 GLN A C 10
ATOM 14363 O O . GLN A 1 84 ? -5.186 11.146 -1.120 1.00 0.00 84 GLN A O 10
ATOM 14377 N N . THR A 1 85 ? -7.280 10.697 -0.430 1.00 0.00 85 THR A N 10
ATOM 14378 C CA . THR A 1 85 ? -7.293 9.350 -0.989 1.00 0.00 85 THR A CA 10
ATOM 14379 C C . THR A 1 85 ? -8.333 9.231 -2.099 1.00 0.00 85 THR A C 10
ATOM 14380 O O . THR A 1 85 ? -9.343 9.935 -2.094 1.00 0.00 85 THR A O 10
ATOM 14391 N N . LEU A 1 86 ? -8.077 8.339 -3.051 1.00 0.00 86 LEU A N 10
ATOM 14392 C CA . LEU A 1 86 ? -8.990 8.129 -4.168 1.00 0.00 86 LEU A CA 10
ATOM 14393 C C . LEU A 1 86 ? -10.061 7.104 -3.808 1.00 0.00 86 LEU A C 10
ATOM 14394 O O . LEU A 1 86 ? -9.797 5.894 -3.968 1.00 0.00 86 LEU A O 10
ATOM 14411 N N . MET A 1 1 ? -29.832 0.726 5.670 1.00 0.00 1 MET A N 11
ATOM 14412 C CA . MET A 1 1 ? -30.745 -0.429 5.430 1.00 0.00 1 MET A CA 11
ATOM 14413 C C . MET A 1 1 ? -31.939 -0.029 4.563 1.00 0.00 1 MET A C 11
ATOM 14414 O O . MET A 1 1 ? -32.137 -0.576 3.479 1.00 0.00 1 MET A O 11
ATOM 14430 N N . PRO A 1 2 ? -32.754 0.935 5.029 1.00 0.00 2 PRO A N 11
ATOM 14431 C CA . PRO A 1 2 ? -33.929 1.399 4.287 1.00 0.00 2 PRO A CA 11
ATOM 14432 C C . PRO A 1 2 ? -33.554 2.249 3.076 1.00 0.00 2 PRO A C 11
ATOM 14433 O O . PRO A 1 2 ? -34.263 2.260 2.070 1.00 0.00 2 PRO A O 11
ATOM 14444 N N . SER A 1 3 ? -32.435 2.958 3.180 1.00 0.00 3 SER A N 11
ATOM 14445 C CA . SER A 1 3 ? -31.967 3.810 2.093 1.00 0.00 3 SER A CA 11
ATOM 14446 C C . SER A 1 3 ? -31.405 2.973 0.948 1.00 0.00 3 SER A C 11
ATOM 14447 O O . SER A 1 3 ? -31.276 1.754 1.063 1.00 0.00 3 SER A O 11
ATOM 14455 N N . ASP A 1 4 ? -31.075 3.635 -0.156 1.00 0.00 4 ASP A N 11
ATOM 14456 C CA . ASP A 1 4 ? -30.529 2.950 -1.322 1.00 0.00 4 ASP A CA 11
ATOM 14457 C C . ASP A 1 4 ? -31.512 1.914 -1.855 1.00 0.00 4 ASP A C 11
ATOM 14458 O O . ASP A 1 4 ? -32.613 1.759 -1.326 1.00 0.00 4 ASP A O 11
ATOM 14467 N N . SER A 1 5 ? -31.111 1.207 -2.907 1.00 0.00 5 SER A N 11
ATOM 14468 C CA . SER A 1 5 ? -31.960 0.186 -3.510 1.00 0.00 5 SER A CA 11
ATOM 14469 C C . SER A 1 5 ? -31.235 -0.524 -4.651 1.00 0.00 5 SER A C 11
ATOM 14470 O O . SER A 1 5 ? -31.818 -0.786 -5.703 1.00 0.00 5 SER A O 11
ATOM 14478 N N . LYS A 1 6 ? -29.961 -0.836 -4.433 1.00 0.00 6 LYS A N 11
ATOM 14479 C CA . LYS A 1 6 ? -29.160 -1.517 -5.443 1.00 0.00 6 LYS A CA 11
ATOM 14480 C C . LYS A 1 6 ? -28.329 -2.632 -4.817 1.00 0.00 6 LYS A C 11
ATOM 14481 O O . LYS A 1 6 ? -27.731 -2.454 -3.755 1.00 0.00 6 LYS A O 11
ATOM 14500 N N . LYS A 1 7 ? -28.295 -3.782 -5.483 1.00 0.00 7 LYS A N 11
ATOM 14501 C CA . LYS A 1 7 ? -27.535 -4.927 -4.993 1.00 0.00 7 LYS A CA 11
ATOM 14502 C C . LYS A 1 7 ? -26.054 -4.579 -4.863 1.00 0.00 7 LYS A C 11
ATOM 14503 O O . LYS A 1 7 ? -25.561 -3.671 -5.533 1.00 0.00 7 LYS A O 11
ATOM 14522 N N . PRO A 1 8 ? -25.320 -5.300 -3.999 1.00 0.00 8 PRO A N 11
ATOM 14523 C CA . PRO A 1 8 ? -23.889 -5.063 -3.787 1.00 0.00 8 PRO A CA 11
ATOM 14524 C C . PRO A 1 8 ? -23.091 -5.162 -5.084 1.00 0.00 8 PRO A C 11
ATOM 14525 O O . PRO A 1 8 ? -22.340 -4.252 -5.429 1.00 0.00 8 PRO A O 11
ATOM 14536 N N . THR A 1 9 ? -23.262 -6.276 -5.793 1.00 0.00 9 THR A N 11
ATOM 14537 C CA . THR A 1 9 ? -22.562 -6.509 -7.055 1.00 0.00 9 THR A CA 11
ATOM 14538 C C . THR A 1 9 ? -21.081 -6.152 -6.939 1.00 0.00 9 THR A C 11
ATOM 14539 O O . THR A 1 9 ? -20.580 -5.284 -7.654 1.00 0.00 9 THR A O 11
ATOM 14550 N N . ILE A 1 10 ? -20.392 -6.830 -6.028 1.00 0.00 10 ILE A N 11
ATOM 14551 C CA . ILE A 1 10 ? -18.972 -6.592 -5.806 1.00 0.00 10 ILE A CA 11
ATOM 14552 C C . ILE A 1 10 ? -18.165 -7.866 -6.028 1.00 0.00 10 ILE A C 11
ATOM 14553 O O . ILE A 1 10 ? -18.031 -8.695 -5.129 1.00 0.00 10 ILE A O 11
ATOM 14569 N N . ILE A 1 11 ? -17.628 -8.011 -7.232 1.00 0.00 11 ILE A N 11
ATOM 14570 C CA . ILE A 1 11 ? -16.830 -9.177 -7.576 1.00 0.00 11 ILE A CA 11
ATOM 14571 C C . ILE A 1 11 ? -15.682 -8.800 -8.504 1.00 0.00 11 ILE A C 11
ATOM 14572 O O . ILE A 1 11 ? -15.868 -8.660 -9.713 1.00 0.00 11 ILE A O 11
ATOM 14588 N N . TYR A 1 12 ? -14.495 -8.644 -7.931 1.00 0.00 12 TYR A N 11
ATOM 14589 C CA . TYR A 1 12 ? -13.312 -8.291 -8.710 1.00 0.00 12 TYR A CA 11
ATOM 14590 C C . TYR A 1 12 ? -12.054 -8.904 -8.103 1.00 0.00 12 TYR A C 11
ATOM 14591 O O . TYR A 1 12 ? -11.393 -8.291 -7.266 1.00 0.00 12 TYR A O 11
ATOM 14609 N N . PRO A 1 13 ? -11.703 -10.132 -8.517 1.00 0.00 13 PRO A N 11
ATOM 14610 C CA . PRO A 1 13 ? -10.528 -10.830 -8.015 1.00 0.00 13 PRO A CA 11
ATOM 14611 C C . PRO A 1 13 ? -9.285 -10.561 -8.860 1.00 0.00 13 PRO A C 11
ATOM 14612 O O . PRO A 1 13 ? -8.778 -11.455 -9.537 1.00 0.00 13 PRO A O 11
ATOM 14623 N N . CYS A 1 14 ? -8.799 -9.324 -8.814 1.00 0.00 14 CYS A N 11
ATOM 14624 C CA . CYS A 1 14 ? -7.615 -8.942 -9.576 1.00 0.00 14 CYS A CA 11
ATOM 14625 C C . CYS A 1 14 ? -6.831 -7.851 -8.854 1.00 0.00 14 CYS A C 11
ATOM 14626 O O . CYS A 1 14 ? -7.274 -7.324 -7.834 1.00 0.00 14 CYS A O 11
ATOM 14634 N N . LEU A 1 15 ? -5.664 -7.514 -9.394 1.00 0.00 15 LEU A N 11
ATOM 14635 C CA . LEU A 1 15 ? -4.816 -6.484 -8.802 1.00 0.00 15 LEU A CA 11
ATOM 14636 C C . LEU A 1 15 ? -5.436 -5.102 -8.988 1.00 0.00 15 LEU A C 11
ATOM 14637 O O . LEU A 1 15 ? -5.576 -4.620 -10.111 1.00 0.00 15 LEU A O 11
ATOM 14653 N N . TRP A 1 16 ? -5.806 -4.472 -7.878 1.00 0.00 16 TRP A N 11
ATOM 14654 C CA . TRP A 1 16 ? -6.411 -3.146 -7.917 1.00 0.00 16 TRP A CA 11
ATOM 14655 C C . TRP A 1 16 ? -5.469 -2.099 -7.332 1.00 0.00 16 TRP A C 11
ATOM 14656 O O . TRP A 1 16 ? -4.982 -2.244 -6.210 1.00 0.00 16 TRP A O 11
ATOM 14677 N N . ASP A 1 17 ? -5.220 -1.041 -8.099 1.00 0.00 17 ASP A N 11
ATOM 14678 C CA . ASP A 1 17 ? -4.338 0.032 -7.657 1.00 0.00 17 ASP A CA 11
ATOM 14679 C C . ASP A 1 17 ? -5.098 1.027 -6.785 1.00 0.00 17 ASP A C 11
ATOM 14680 O O . ASP A 1 17 ? -6.301 1.225 -6.958 1.00 0.00 17 ASP A O 11
ATOM 14689 N N . TYR A 1 18 ? -4.393 1.649 -5.845 1.00 0.00 18 TYR A N 11
ATOM 14690 C CA . TYR A 1 18 ? -5.011 2.619 -4.949 1.00 0.00 18 TYR A CA 11
ATOM 14691 C C . TYR A 1 18 ? -4.194 3.906 -4.887 1.00 0.00 18 TYR A C 11
ATOM 14692 O O . TYR A 1 18 ? -3.181 3.977 -4.193 1.00 0.00 18 TYR A O 11
ATOM 14710 N N . ARG A 1 19 ? -4.646 4.922 -5.615 1.00 0.00 19 ARG A N 11
ATOM 14711 C CA . ARG A 1 19 ? -3.961 6.209 -5.638 1.00 0.00 19 ARG A CA 11
ATOM 14712 C C . ARG A 1 19 ? -4.195 6.960 -4.332 1.00 0.00 19 ARG A C 11
ATOM 14713 O O . ARG A 1 19 ? -5.256 7.548 -4.124 1.00 0.00 19 ARG A O 11
ATOM 14734 N N . VAL A 1 20 ? -3.200 6.931 -3.453 1.00 0.00 20 VAL A N 11
ATOM 14735 C CA . VAL A 1 20 ? -3.301 7.604 -2.162 1.00 0.00 20 VAL A CA 11
ATOM 14736 C C . VAL A 1 20 ? -2.280 8.728 -2.037 1.00 0.00 20 VAL A C 11
ATOM 14737 O O . VAL A 1 20 ? -1.075 8.498 -2.147 1.00 0.00 20 VAL A O 11
ATOM 14750 N N . ILE A 1 21 ? -2.767 9.941 -1.801 1.00 0.00 21 ILE A N 11
ATOM 14751 C CA . ILE A 1 21 ? -1.892 11.099 -1.653 1.00 0.00 21 ILE A CA 11
ATOM 14752 C C . ILE A 1 21 ? -1.866 11.578 -0.207 1.00 0.00 21 ILE A C 11
ATOM 14753 O O . ILE A 1 21 ? -2.910 11.716 0.429 1.00 0.00 21 ILE A O 11
ATOM 14769 N N . MET A 1 22 ? -0.668 11.830 0.309 1.00 0.00 22 MET A N 11
ATOM 14770 C CA . MET A 1 22 ? -0.513 12.292 1.681 1.00 0.00 22 MET A CA 11
ATOM 14771 C C . MET A 1 22 ? 0.044 13.708 1.717 1.00 0.00 22 MET A C 11
ATOM 14772 O O . MET A 1 22 ? 0.884 14.078 0.897 1.00 0.00 22 MET A O 11
ATOM 14786 N N . THR A 1 23 ? -0.425 14.494 2.677 1.00 0.00 23 THR A N 11
ATOM 14787 C CA . THR A 1 23 ? 0.032 15.869 2.825 1.00 0.00 23 THR A CA 11
ATOM 14788 C C . THR A 1 23 ? 0.632 16.089 4.210 1.00 0.00 23 THR A C 11
ATOM 14789 O O . THR A 1 23 ? 0.062 16.794 5.043 1.00 0.00 23 THR A O 11
ATOM 14800 N N . THR A 1 24 ? 1.788 15.479 4.447 1.00 0.00 24 THR A N 11
ATOM 14801 C CA . THR A 1 24 ? 2.469 15.608 5.730 1.00 0.00 24 THR A CA 11
ATOM 14802 C C . THR A 1 24 ? 3.982 15.520 5.556 1.00 0.00 24 THR A C 11
ATOM 14803 O O . THR A 1 24 ? 4.477 14.812 4.680 1.00 0.00 24 THR A O 11
ATOM 14814 N N . LYS A 1 25 ? 4.711 16.247 6.398 1.00 0.00 25 LYS A N 11
ATOM 14815 C CA . LYS A 1 25 ? 6.169 16.252 6.337 1.00 0.00 25 LYS A CA 11
ATOM 14816 C C . LYS A 1 25 ? 6.765 15.102 7.151 1.00 0.00 25 LYS A C 11
ATOM 14817 O O . LYS A 1 25 ? 7.986 14.979 7.259 1.00 0.00 25 LYS A O 11
ATOM 14836 N N . ASP A 1 26 ? 5.904 14.262 7.720 1.00 0.00 26 ASP A N 11
ATOM 14837 C CA . ASP A 1 26 ? 6.357 13.129 8.517 1.00 0.00 26 ASP A CA 11
ATOM 14838 C C . ASP A 1 26 ? 6.112 11.816 7.782 1.00 0.00 26 ASP A C 11
ATOM 14839 O O . ASP A 1 26 ? 5.736 10.813 8.388 1.00 0.00 26 ASP A O 11
ATOM 14848 N N . THR A 1 27 ? 6.325 11.830 6.470 1.00 0.00 27 THR A N 11
ATOM 14849 C CA . THR A 1 27 ? 6.126 10.642 5.649 1.00 0.00 27 THR A CA 11
ATOM 14850 C C . THR A 1 27 ? 7.273 9.645 5.823 1.00 0.00 27 THR A C 11
ATOM 14851 O O . THR A 1 27 ? 7.221 8.533 5.296 1.00 0.00 27 THR A O 11
ATOM 14862 N N . SER A 1 28 ? 8.307 10.044 6.561 1.00 0.00 28 SER A N 11
ATOM 14863 C CA . SER A 1 28 ? 9.459 9.179 6.797 1.00 0.00 28 SER A CA 11
ATOM 14864 C C . SER A 1 28 ? 9.028 7.849 7.409 1.00 0.00 28 SER A C 11
ATOM 14865 O O . SER A 1 28 ? 9.498 6.787 7.002 1.00 0.00 28 SER A O 11
ATOM 14873 N N . THR A 1 29 ? 8.130 7.915 8.386 1.00 0.00 29 THR A N 11
ATOM 14874 C CA . THR A 1 29 ? 7.635 6.717 9.053 1.00 0.00 29 THR A CA 11
ATOM 14875 C C . THR A 1 29 ? 6.764 5.892 8.111 1.00 0.00 29 THR A C 11
ATOM 14876 O O . THR A 1 29 ? 6.750 4.664 8.178 1.00 0.00 29 THR A O 11
ATOM 14887 N N . LEU A 1 30 ? 6.036 6.578 7.237 1.00 0.00 30 LEU A N 11
ATOM 14888 C CA . LEU A 1 30 ? 5.158 5.913 6.282 1.00 0.00 30 LEU A CA 11
ATOM 14889 C C . LEU A 1 30 ? 5.956 5.336 5.117 1.00 0.00 30 LEU A C 11
ATOM 14890 O O . LEU A 1 30 ? 5.582 4.317 4.541 1.00 0.00 30 LEU A O 11
ATOM 14906 N N . LYS A 1 31 ? 7.059 5.992 4.778 1.00 0.00 31 LYS A N 11
ATOM 14907 C CA . LYS A 1 31 ? 7.907 5.540 3.682 1.00 0.00 31 LYS A CA 11
ATOM 14908 C C . LYS A 1 31 ? 8.663 4.269 4.062 1.00 0.00 31 LYS A C 11
ATOM 14909 O O . LYS A 1 31 ? 9.111 3.519 3.194 1.00 0.00 31 LYS A O 11
ATOM 14928 N N . GLU A 1 32 ? 8.808 4.034 5.364 1.00 0.00 32 GLU A N 11
ATOM 14929 C CA . GLU A 1 32 ? 9.518 2.856 5.852 1.00 0.00 32 GLU A CA 11
ATOM 14930 C C . GLU A 1 32 ? 8.569 1.676 6.048 1.00 0.00 32 GLU A C 11
ATOM 14931 O O . GLU A 1 32 ? 8.977 0.520 5.940 1.00 0.00 32 GLU A O 11
ATOM 14943 N N . LEU A 1 33 ? 7.309 1.971 6.341 1.00 0.00 33 LEU A N 11
ATOM 14944 C CA . LEU A 1 33 ? 6.315 0.924 6.557 1.00 0.00 33 LEU A CA 11
ATOM 14945 C C . LEU A 1 33 ? 5.735 0.421 5.235 1.00 0.00 33 LEU A C 11
ATOM 14946 O O . LEU A 1 33 ? 5.197 -0.685 5.167 1.00 0.00 33 LEU A O 11
ATOM 14962 N N . LEU A 1 34 ? 5.850 1.231 4.185 1.00 0.00 34 LEU A N 11
ATOM 14963 C CA . LEU A 1 34 ? 5.336 0.852 2.873 1.00 0.00 34 LEU A CA 11
ATOM 14964 C C . LEU A 1 34 ? 6.346 -0.007 2.120 1.00 0.00 34 LEU A C 11
ATOM 14965 O O . LEU A 1 34 ? 5.971 -0.889 1.348 1.00 0.00 34 LEU A O 11
ATOM 14981 N N . GLU A 1 35 ? 7.627 0.258 2.348 1.00 0.00 35 GLU A N 11
ATOM 14982 C CA . GLU A 1 35 ? 8.695 -0.489 1.691 1.00 0.00 35 GLU A CA 11
ATOM 14983 C C . GLU A 1 35 ? 9.012 -1.785 2.436 1.00 0.00 35 GLU A C 11
ATOM 14984 O O . GLU A 1 35 ? 9.825 -2.588 1.977 1.00 0.00 35 GLU A O 11
ATOM 14996 N N . THR A 1 36 ? 8.369 -1.988 3.585 1.00 0.00 36 THR A N 11
ATOM 14997 C CA . THR A 1 36 ? 8.591 -3.189 4.384 1.00 0.00 36 THR A CA 11
ATOM 14998 C C . THR A 1 36 ? 8.401 -4.452 3.548 1.00 0.00 36 THR A C 11
ATOM 14999 O O . THR A 1 36 ? 9.083 -5.456 3.758 1.00 0.00 36 THR A O 11
ATOM 15010 N N . TYR A 1 37 ? 7.471 -4.394 2.599 1.00 0.00 37 TYR A N 11
ATOM 15011 C CA . TYR A 1 37 ? 7.194 -5.533 1.731 1.00 0.00 37 TYR A CA 11
ATOM 15012 C C . TYR A 1 37 ? 6.794 -6.758 2.550 1.00 0.00 37 TYR A C 11
ATOM 15013 O O . TYR A 1 37 ? 7.293 -7.859 2.325 1.00 0.00 37 TYR A O 11
ATOM 15031 N N . GLN A 1 38 ? 5.891 -6.555 3.503 1.00 0.00 38 GLN A N 11
ATOM 15032 C CA . GLN A 1 38 ? 5.423 -7.640 4.358 1.00 0.00 38 GLN A CA 11
ATOM 15033 C C . GLN A 1 38 ? 4.575 -8.632 3.569 1.00 0.00 38 GLN A C 11
ATOM 15034 O O . GLN A 1 38 ? 4.685 -9.845 3.754 1.00 0.00 38 GLN A O 11
ATOM 15048 N N . ARG A 1 39 ? 3.728 -8.110 2.687 1.00 0.00 39 ARG A N 11
ATOM 15049 C CA . ARG A 1 39 ? 2.859 -8.951 1.868 1.00 0.00 39 ARG A CA 11
ATOM 15050 C C . ARG A 1 39 ? 3.023 -8.617 0.386 1.00 0.00 39 ARG A C 11
ATOM 15051 O O . ARG A 1 39 ? 3.655 -7.621 0.033 1.00 0.00 39 ARG A O 11
ATOM 15072 N N . PRO A 1 40 ? 2.457 -9.453 -0.502 1.00 0.00 40 PRO A N 11
ATOM 15073 C CA . PRO A 1 40 ? 2.545 -9.250 -1.953 1.00 0.00 40 PRO A CA 11
ATOM 15074 C C . PRO A 1 40 ? 1.851 -7.968 -2.405 1.00 0.00 40 PRO A C 11
ATOM 15075 O O . PRO A 1 40 ? 0.785 -8.009 -3.019 1.00 0.00 40 PRO A O 11
ATOM 15086 N N . PHE A 1 41 ? 2.464 -6.829 -2.103 1.00 0.00 41 PHE A N 11
ATOM 15087 C CA . PHE A 1 41 ? 1.906 -5.537 -2.482 1.00 0.00 41 PHE A CA 11
ATOM 15088 C C . PHE A 1 41 ? 3.004 -4.584 -2.948 1.00 0.00 41 PHE A C 11
ATOM 15089 O O . PHE A 1 41 ? 4.100 -4.566 -2.388 1.00 0.00 41 PHE A O 11
ATOM 15106 N N . LYS A 1 42 ? 2.702 -3.795 -3.974 1.00 0.00 42 LYS A N 11
ATOM 15107 C CA . LYS A 1 42 ? 3.666 -2.840 -4.512 1.00 0.00 42 LYS A CA 11
ATOM 15108 C C . LYS A 1 42 ? 3.080 -1.433 -4.533 1.00 0.00 42 LYS A C 11
ATOM 15109 O O . LYS A 1 42 ? 1.871 -1.250 -4.388 1.00 0.00 42 LYS A O 11
ATOM 15128 N N . LEU A 1 43 ? 3.945 -0.439 -4.714 1.00 0.00 43 LEU A N 11
ATOM 15129 C CA . LEU A 1 43 ? 3.512 0.953 -4.754 1.00 0.00 43 LEU A CA 11
ATOM 15130 C C . LEU A 1 43 ? 4.167 1.691 -5.914 1.00 0.00 43 LEU A C 11
ATOM 15131 O O . LEU A 1 43 ? 5.377 1.597 -6.118 1.00 0.00 43 LEU A O 11
ATOM 15147 N N . GLU A 1 44 ? 3.361 2.424 -6.672 1.00 0.00 44 GLU A N 11
ATOM 15148 C CA . GLU A 1 44 ? 3.866 3.179 -7.813 1.00 0.00 44 GLU A CA 11
ATOM 15149 C C . GLU A 1 44 ? 4.031 4.653 -7.458 1.00 0.00 44 GLU A C 11
ATOM 15150 O O . GLU A 1 44 ? 3.096 5.444 -7.593 1.00 0.00 44 GLU A O 11
ATOM 15162 N N . PHE A 1 45 ? 5.226 5.017 -7.007 1.00 0.00 45 PHE A N 11
ATOM 15163 C CA . PHE A 1 45 ? 5.515 6.396 -6.634 1.00 0.00 45 PHE A CA 11
ATOM 15164 C C . PHE A 1 45 ? 5.315 7.331 -7.824 1.00 0.00 45 PHE A C 11
ATOM 15165 O O . PHE A 1 45 ? 6.082 7.303 -8.786 1.00 0.00 45 PHE A O 11
ATOM 15182 N N . LYS A 1 46 ? 4.274 8.154 -7.751 1.00 0.00 46 LYS A N 11
ATOM 15183 C CA . LYS A 1 46 ? 3.964 9.095 -8.822 1.00 0.00 46 LYS A CA 11
ATOM 15184 C C . LYS A 1 46 ? 5.141 10.031 -9.090 1.00 0.00 46 LYS A C 11
ATOM 15185 O O . LYS A 1 46 ? 5.401 10.401 -10.235 1.00 0.00 46 LYS A O 11
ATOM 15204 N N . ASN A 1 47 ? 5.846 10.409 -8.030 1.00 0.00 47 ASN A N 11
ATOM 15205 C CA . ASN A 1 47 ? 6.993 11.304 -8.156 1.00 0.00 47 ASN A CA 11
ATOM 15206 C C . ASN A 1 47 ? 8.112 10.896 -7.203 1.00 0.00 47 ASN A C 11
ATOM 15207 O O . ASN A 1 47 ? 8.015 9.881 -6.514 1.00 0.00 47 ASN A O 11
ATOM 15218 N N . THR A 1 48 ? 9.172 11.697 -7.168 1.00 0.00 48 THR A N 11
ATOM 15219 C CA . THR A 1 48 ? 10.312 11.422 -6.300 1.00 0.00 48 THR A CA 11
ATOM 15220 C C . THR A 1 48 ? 10.520 12.552 -5.300 1.00 0.00 48 THR A C 11
ATOM 15221 O O . THR A 1 48 ? 10.347 12.371 -4.094 1.00 0.00 48 THR A O 11
ATOM 15232 N N . SER A 1 49 ? 10.893 13.717 -5.811 1.00 0.00 49 SER A N 11
ATOM 15233 C CA . SER A 1 49 ? 11.128 14.885 -4.968 1.00 0.00 49 SER A CA 11
ATOM 15234 C C . SER A 1 49 ? 10.362 16.097 -5.488 1.00 0.00 49 SER A C 11
ATOM 15235 O O . SER A 1 49 ? 10.781 17.239 -5.293 1.00 0.00 49 SER A O 11
ATOM 15243 N N . LYS A 1 50 ? 9.235 15.844 -6.146 1.00 0.00 50 LYS A N 11
ATOM 15244 C CA . LYS A 1 50 ? 8.410 16.916 -6.692 1.00 0.00 50 LYS A CA 11
ATOM 15245 C C . LYS A 1 50 ? 7.240 17.231 -5.763 1.00 0.00 50 LYS A C 11
ATOM 15246 O O . LYS A 1 50 ? 6.703 18.337 -5.780 1.00 0.00 50 LYS A O 11
ATOM 15265 N N . ASN A 1 51 ? 6.852 16.251 -4.951 1.00 0.00 51 ASN A N 11
ATOM 15266 C CA . ASN A 1 51 ? 5.747 16.422 -4.016 1.00 0.00 51 ASN A CA 11
ATOM 15267 C C . ASN A 1 51 ? 5.985 17.619 -3.101 1.00 0.00 51 ASN A C 11
ATOM 15268 O O . ASN A 1 51 ? 6.595 17.490 -2.038 1.00 0.00 51 ASN A O 11
ATOM 15279 N N . ALA A 1 52 ? 5.502 18.782 -3.521 1.00 0.00 52 ALA A N 11
ATOM 15280 C CA . ALA A 1 52 ? 5.660 20.004 -2.742 1.00 0.00 52 ALA A CA 11
ATOM 15281 C C . ALA A 1 52 ? 4.769 19.989 -1.505 1.00 0.00 52 ALA A C 11
ATOM 15282 O O . ALA A 1 52 ? 5.260 19.994 -0.375 1.00 0.00 52 ALA A O 11
ATOM 15289 N N . LYS A 1 53 ? 3.459 19.974 -1.723 1.00 0.00 53 LYS A N 11
ATOM 15290 C CA . LYS A 1 53 ? 2.500 19.963 -0.624 1.00 0.00 53 LYS A CA 11
ATOM 15291 C C . LYS A 1 53 ? 1.723 18.650 -0.579 1.00 0.00 53 LYS A C 11
ATOM 15292 O O . LYS A 1 53 ? 1.250 18.237 0.479 1.00 0.00 53 LYS A O 11
ATOM 15311 N N . PHE A 1 54 ? 1.588 17.999 -1.732 1.00 0.00 54 PHE A N 11
ATOM 15312 C CA . PHE A 1 54 ? 0.862 16.737 -1.816 1.00 0.00 54 PHE A CA 11
ATOM 15313 C C . PHE A 1 54 ? 1.766 15.610 -2.296 1.00 0.00 54 PHE A C 11
ATOM 15314 O O . PHE A 1 54 ? 2.314 15.666 -3.396 1.00 0.00 54 PHE A O 11
ATOM 15331 N N . TYR A 1 55 ? 1.909 14.583 -1.465 1.00 0.00 55 TYR A N 11
ATOM 15332 C CA . TYR A 1 55 ? 2.738 13.438 -1.811 1.00 0.00 55 TYR A CA 11
ATOM 15333 C C . TYR A 1 55 ? 1.879 12.301 -2.349 1.00 0.00 55 TYR A C 11
ATOM 15334 O O . TYR A 1 55 ? 1.128 11.670 -1.605 1.00 0.00 55 TYR A O 11
ATOM 15352 N N . SER A 1 56 ? 1.993 12.054 -3.647 1.00 0.00 56 SER A N 11
ATOM 15353 C CA . SER A 1 56 ? 1.225 10.998 -4.295 1.00 0.00 56 SER A CA 11
ATOM 15354 C C . SER A 1 56 ? 1.945 9.656 -4.211 1.00 0.00 56 SER A C 11
ATOM 15355 O O . SER A 1 56 ? 3.154 9.572 -4.430 1.00 0.00 56 SER A O 11
ATOM 15363 N N . PHE A 1 57 ? 1.190 8.608 -3.895 1.00 0.00 57 PHE A N 11
ATOM 15364 C CA . PHE A 1 57 ? 1.749 7.265 -3.785 1.00 0.00 57 PHE A CA 11
ATOM 15365 C C . PHE A 1 57 ? 0.709 6.218 -4.168 1.00 0.00 57 PHE A C 11
ATOM 15366 O O . PHE A 1 57 ? -0.353 6.130 -3.551 1.00 0.00 57 PHE A O 11
ATOM 15383 N N . ASN A 1 58 ? 1.017 5.426 -5.190 1.00 0.00 58 ASN A N 11
ATOM 15384 C CA . ASN A 1 58 ? 0.101 4.390 -5.652 1.00 0.00 58 ASN A CA 11
ATOM 15385 C C . ASN A 1 58 ? 0.318 3.088 -4.886 1.00 0.00 58 ASN A C 11
ATOM 15386 O O . ASN A 1 58 ? 1.388 2.860 -4.320 1.00 0.00 58 ASN A O 11
ATOM 15397 N N . VAL A 1 59 ? -0.705 2.239 -4.870 1.00 0.00 59 VAL A N 11
ATOM 15398 C CA . VAL A 1 59 ? -0.626 0.962 -4.170 1.00 0.00 59 VAL A CA 11
ATOM 15399 C C . VAL A 1 59 ? -1.288 -0.150 -4.975 1.00 0.00 59 VAL A C 11
ATOM 15400 O O . VAL A 1 59 ? -2.509 -0.185 -5.119 1.00 0.00 59 VAL A O 11
ATOM 15413 N N . SER A 1 60 ? -0.473 -1.062 -5.496 1.00 0.00 60 SER A N 11
ATOM 15414 C CA . SER A 1 60 ? -0.979 -2.181 -6.283 1.00 0.00 60 SER A CA 11
ATOM 15415 C C . SER A 1 60 ? -0.969 -3.467 -5.466 1.00 0.00 60 SER A C 11
ATOM 15416 O O . SER A 1 60 ? 0.091 -4.026 -5.185 1.00 0.00 60 SER A O 11
ATOM 15424 N N . MET A 1 61 ? -2.154 -3.932 -5.085 1.00 0.00 61 MET A N 11
ATOM 15425 C CA . MET A 1 61 ? -2.279 -5.152 -4.297 1.00 0.00 61 MET A CA 11
ATOM 15426 C C . MET A 1 61 ? -3.339 -6.077 -4.890 1.00 0.00 61 MET A C 11
ATOM 15427 O O . MET A 1 61 ? -4.283 -5.623 -5.535 1.00 0.00 61 MET A O 11
ATOM 15441 N N . GLU A 1 62 ? -3.175 -7.377 -4.663 1.00 0.00 62 GLU A N 11
ATOM 15442 C CA . GLU A 1 62 ? -4.116 -8.367 -5.175 1.00 0.00 62 GLU A CA 11
ATOM 15443 C C . GLU A 1 62 ? -5.414 -8.347 -4.373 1.00 0.00 62 GLU A C 11
ATOM 15444 O O . GLU A 1 62 ? -5.418 -8.623 -3.172 1.00 0.00 62 GLU A O 11
ATOM 15456 N N . VAL A 1 63 ? -6.512 -8.020 -5.044 1.00 0.00 63 VAL A N 11
ATOM 15457 C CA . VAL A 1 63 ? -7.817 -7.964 -4.394 1.00 0.00 63 VAL A CA 11
ATOM 15458 C C . VAL A 1 63 ? -8.704 -9.119 -4.848 1.00 0.00 63 VAL A C 11
ATOM 15459 O O . VAL A 1 63 ? -8.647 -9.543 -6.003 1.00 0.00 63 VAL A O 11
ATOM 15472 N N . SER A 1 64 ? -9.522 -9.623 -3.931 1.00 0.00 64 SER A N 11
ATOM 15473 C CA . SER A 1 64 ? -10.424 -10.730 -4.233 1.00 0.00 64 SER A CA 11
ATOM 15474 C C . SER A 1 64 ? -11.881 -10.287 -4.138 1.00 0.00 64 SER A C 11
ATOM 15475 O O . SER A 1 64 ? -12.742 -10.797 -4.857 1.00 0.00 64 SER A O 11
ATOM 15483 N N . ASN A 1 65 ? -12.152 -9.338 -3.248 1.00 0.00 65 ASN A N 11
ATOM 15484 C CA . ASN A 1 65 ? -13.506 -8.828 -3.060 1.00 0.00 65 ASN A CA 11
ATOM 15485 C C . ASN A 1 65 ? -13.500 -7.578 -2.184 1.00 0.00 65 ASN A C 11
ATOM 15486 O O . ASN A 1 65 ? -12.440 -7.094 -1.784 1.00 0.00 65 ASN A O 11
ATOM 15497 N N . GLU A 1 66 ? -14.689 -7.059 -1.889 1.00 0.00 66 GLU A N 11
ATOM 15498 C CA . GLU A 1 66 ? -14.819 -5.865 -1.060 1.00 0.00 66 GLU A CA 11
ATOM 15499 C C . GLU A 1 66 ? -14.111 -6.045 0.279 1.00 0.00 66 GLU A C 11
ATOM 15500 O O . GLU A 1 66 ? -13.620 -5.081 0.867 1.00 0.00 66 GLU A O 11
ATOM 15512 N N . SER A 1 67 ? -14.060 -7.286 0.755 1.00 0.00 67 SER A N 11
ATOM 15513 C CA . SER A 1 67 ? -13.410 -7.594 2.026 1.00 0.00 67 SER A CA 11
ATOM 15514 C C . SER A 1 67 ? -11.999 -7.014 2.073 1.00 0.00 67 SER A C 11
ATOM 15515 O O . SER A 1 67 ? -11.663 -6.245 2.973 1.00 0.00 67 SER A O 11
ATOM 15523 N N . GLU A 1 68 ? -11.181 -7.384 1.095 1.00 0.00 68 GLU A N 11
ATOM 15524 C CA . GLU A 1 68 ? -9.809 -6.895 1.028 1.00 0.00 68 GLU A CA 11
ATOM 15525 C C . GLU A 1 68 ? -9.789 -5.388 0.810 1.00 0.00 68 GLU A C 11
ATOM 15526 O O . GLU A 1 68 ? -9.090 -4.660 1.512 1.00 0.00 68 GLU A O 11
ATOM 15538 N N . ARG A 1 69 ? -10.565 -4.923 -0.167 1.00 0.00 69 ARG A N 11
ATOM 15539 C CA . ARG A 1 69 ? -10.641 -3.499 -0.486 1.00 0.00 69 ARG A CA 11
ATOM 15540 C C . ARG A 1 69 ? -10.756 -2.650 0.780 1.00 0.00 69 ARG A C 11
ATOM 15541 O O . ARG A 1 69 ? -10.227 -1.540 0.845 1.00 0.00 69 ARG A O 11
ATOM 15562 N N . ASN A 1 70 ? -11.447 -3.180 1.783 1.00 0.00 70 ASN A N 11
ATOM 15563 C CA . ASN A 1 70 ? -11.628 -2.470 3.043 1.00 0.00 70 ASN A CA 11
ATOM 15564 C C . ASN A 1 70 ? -10.382 -2.586 3.915 1.00 0.00 70 ASN A C 11
ATOM 15565 O O . ASN A 1 70 ? -10.070 -1.683 4.691 1.00 0.00 70 ASN A O 11
ATOM 15576 N N . GLU A 1 71 ? -9.673 -3.702 3.782 1.00 0.00 71 GLU A N 11
ATOM 15577 C CA . GLU A 1 71 ? -8.461 -3.934 4.558 1.00 0.00 71 GLU A CA 11
ATOM 15578 C C . GLU A 1 71 ? -7.265 -3.228 3.923 1.00 0.00 71 GLU A C 11
ATOM 15579 O O . GLU A 1 71 ? -6.391 -2.717 4.624 1.00 0.00 71 GLU A O 11
ATOM 15591 N N . ILE A 1 72 ? -7.233 -3.205 2.594 1.00 0.00 72 ILE A N 11
ATOM 15592 C CA . ILE A 1 72 ? -6.144 -2.562 1.869 1.00 0.00 72 ILE A CA 11
ATOM 15593 C C . ILE A 1 72 ? -6.192 -1.046 2.030 1.00 0.00 72 ILE A C 11
ATOM 15594 O O . ILE A 1 72 ? -5.162 -0.374 1.993 1.00 0.00 72 ILE A O 11
ATOM 15610 N N . PHE A 1 73 ? -7.397 -0.512 2.207 1.00 0.00 73 PHE A N 11
ATOM 15611 C CA . PHE A 1 73 ? -7.576 0.926 2.371 1.00 0.00 73 PHE A CA 11
ATOM 15612 C C . PHE A 1 73 ? -7.248 1.363 3.796 1.00 0.00 73 PHE A C 11
ATOM 15613 O O . PHE A 1 73 ? -6.423 2.251 4.009 1.00 0.00 73 PHE A O 11
ATOM 15630 N N . GLN A 1 74 ? -7.900 0.736 4.769 1.00 0.00 74 GLN A N 11
ATOM 15631 C CA . GLN A 1 74 ? -7.679 1.063 6.173 1.00 0.00 74 GLN A CA 11
ATOM 15632 C C . GLN A 1 74 ? -6.218 0.849 6.564 1.00 0.00 74 GLN A C 11
ATOM 15633 O O . GLN A 1 74 ? -5.696 1.529 7.448 1.00 0.00 74 GLN A O 11
ATOM 15647 N N . LYS A 1 75 ? -5.565 -0.101 5.902 1.00 0.00 75 LYS A N 11
ATOM 15648 C CA . LYS A 1 75 ? -4.167 -0.404 6.184 1.00 0.00 75 LYS A CA 11
ATOM 15649 C C . LYS A 1 75 ? -3.252 0.716 5.696 1.00 0.00 75 LYS A C 11
ATOM 15650 O O . LYS A 1 75 ? -2.436 1.237 6.454 1.00 0.00 75 LYS A O 11
ATOM 15669 N N . ILE A 1 76 ? -3.392 1.077 4.425 1.00 0.00 76 ILE A N 11
ATOM 15670 C CA . ILE A 1 76 ? -2.575 2.133 3.839 1.00 0.00 76 ILE A CA 11
ATOM 15671 C C . ILE A 1 76 ? -2.861 3.479 4.498 1.00 0.00 76 ILE A C 11
ATOM 15672 O O . ILE A 1 76 ? -1.956 4.291 4.691 1.00 0.00 76 ILE A O 11
ATOM 15688 N N . SER A 1 77 ? -4.124 3.707 4.844 1.00 0.00 77 SER A N 11
ATOM 15689 C CA . SER A 1 77 ? -4.528 4.954 5.483 1.00 0.00 77 SER A CA 11
ATOM 15690 C C . SER A 1 77 ? -4.651 4.775 6.993 1.00 0.00 77 SER A C 11
ATOM 15691 O O . SER A 1 77 ? -5.418 5.478 7.650 1.00 0.00 77 SER A O 11
ATOM 15699 N N . GLN A 1 78 ? -3.891 3.830 7.538 1.00 0.00 78 GLN A N 11
ATOM 15700 C CA . GLN A 1 78 ? -3.917 3.559 8.970 1.00 0.00 78 GLN A CA 11
ATOM 15701 C C . GLN A 1 78 ? -3.428 4.770 9.762 1.00 0.00 78 GLN A C 11
ATOM 15702 O O . GLN A 1 78 ? -4.123 5.267 10.648 1.00 0.00 78 GLN A O 11
ATOM 15716 N N . LEU A 1 79 ? -2.227 5.236 9.436 1.00 0.00 79 LEU A N 11
ATOM 15717 C CA . LEU A 1 79 ? -1.641 6.388 10.116 1.00 0.00 79 LEU A CA 11
ATOM 15718 C C . LEU A 1 79 ? -2.551 7.608 10.004 1.00 0.00 79 LEU A C 11
ATOM 15719 O O . LEU A 1 79 ? -3.639 7.534 9.431 1.00 0.00 79 LEU A O 11
ATOM 15735 N N . ASP A 1 80 ? -2.101 8.730 10.559 1.00 0.00 80 ASP A N 11
ATOM 15736 C CA . ASP A 1 80 ? -2.873 9.966 10.524 1.00 0.00 80 ASP A CA 11
ATOM 15737 C C . ASP A 1 80 ? -2.139 11.051 9.742 1.00 0.00 80 ASP A C 11
ATOM 15738 O O . ASP A 1 80 ? -1.949 12.164 10.233 1.00 0.00 80 ASP A O 11
ATOM 15747 N N . LYS A 1 81 ? -1.728 10.719 8.523 1.00 0.00 81 LYS A N 11
ATOM 15748 C CA . LYS A 1 81 ? -1.016 11.666 7.671 1.00 0.00 81 LYS A CA 11
ATOM 15749 C C . LYS A 1 81 ? -1.746 11.853 6.344 1.00 0.00 81 LYS A C 11
ATOM 15750 O O . LYS A 1 81 ? -2.131 12.965 5.987 1.00 0.00 81 LYS A O 11
ATOM 15769 N N . VAL A 1 82 ? -1.931 10.752 5.619 1.00 0.00 82 VAL A N 11
ATOM 15770 C CA . VAL A 1 82 ? -2.615 10.778 4.329 1.00 0.00 82 VAL A CA 11
ATOM 15771 C C . VAL A 1 82 ? -3.875 11.638 4.376 1.00 0.00 82 VAL A C 11
ATOM 15772 O O . VAL A 1 82 ? -4.585 11.661 5.381 1.00 0.00 82 VAL A O 11
ATOM 15785 N N . VAL A 1 83 ? -4.140 12.346 3.285 1.00 0.00 83 VAL A N 11
ATOM 15786 C CA . VAL A 1 83 ? -5.309 13.210 3.199 1.00 0.00 83 VAL A CA 11
ATOM 15787 C C . VAL A 1 83 ? -6.191 12.828 2.014 1.00 0.00 83 VAL A C 11
ATOM 15788 O O . VAL A 1 83 ? -7.403 12.660 2.158 1.00 0.00 83 VAL A O 11
ATOM 15801 N N . GLN A 1 84 ? -5.575 12.689 0.845 1.00 0.00 84 GLN A N 11
ATOM 15802 C CA . GLN A 1 84 ? -6.305 12.326 -0.364 1.00 0.00 84 GLN A CA 11
ATOM 15803 C C . GLN A 1 84 ? -6.330 10.814 -0.554 1.00 0.00 84 GLN A C 11
ATOM 15804 O O . GLN A 1 84 ? -5.291 10.155 -0.511 1.00 0.00 84 GLN A O 11
ATOM 15818 N N . THR A 1 85 ? -7.524 10.269 -0.765 1.00 0.00 85 THR A N 11
ATOM 15819 C CA . THR A 1 85 ? -7.687 8.834 -0.962 1.00 0.00 85 THR A CA 11
ATOM 15820 C C . THR A 1 85 ? -8.647 8.549 -2.112 1.00 0.00 85 THR A C 11
ATOM 15821 O O . THR A 1 85 ? -9.809 8.955 -2.078 1.00 0.00 85 THR A O 11
ATOM 15832 N N . LEU A 1 86 ? -8.154 7.849 -3.128 1.00 0.00 86 LEU A N 11
ATOM 15833 C CA . LEU A 1 86 ? -8.969 7.510 -4.289 1.00 0.00 86 LEU A CA 11
ATOM 15834 C C . LEU A 1 86 ? -10.168 6.659 -3.884 1.00 0.00 86 LEU A C 11
ATOM 15835 O O . LEU A 1 86 ? -10.424 6.539 -2.667 1.00 0.00 86 LEU A O 11
ATOM 15852 N N . MET A 1 1 ? -39.263 -15.854 4.286 1.00 0.00 1 MET A N 12
ATOM 15853 C CA . MET A 1 1 ? -38.023 -15.528 5.045 1.00 0.00 1 MET A CA 12
ATOM 15854 C C . MET A 1 1 ? -36.824 -15.359 4.112 1.00 0.00 1 MET A C 12
ATOM 15855 O O . MET A 1 1 ? -36.149 -14.329 4.140 1.00 0.00 1 MET A O 12
ATOM 15871 N N . PRO A 1 2 ? -36.543 -16.369 3.271 1.00 0.00 2 PRO A N 12
ATOM 15872 C CA . PRO A 1 2 ? -35.421 -16.323 2.333 1.00 0.00 2 PRO A CA 12
ATOM 15873 C C . PRO A 1 2 ? -35.755 -15.543 1.065 1.00 0.00 2 PRO A C 12
ATOM 15874 O O . PRO A 1 2 ? -35.640 -16.064 -0.045 1.00 0.00 2 PRO A O 12
ATOM 15885 N N . SER A 1 3 ? -36.171 -14.293 1.239 1.00 0.00 3 SER A N 12
ATOM 15886 C CA . SER A 1 3 ? -36.521 -13.441 0.108 1.00 0.00 3 SER A CA 12
ATOM 15887 C C . SER A 1 3 ? -35.879 -12.064 0.243 1.00 0.00 3 SER A C 12
ATOM 15888 O O . SER A 1 3 ? -36.170 -11.321 1.180 1.00 0.00 3 SER A O 12
ATOM 15896 N N . ASP A 1 4 ? -35.003 -11.731 -0.701 1.00 0.00 4 ASP A N 12
ATOM 15897 C CA . ASP A 1 4 ? -34.318 -10.443 -0.688 1.00 0.00 4 ASP A CA 12
ATOM 15898 C C . ASP A 1 4 ? -34.733 -9.595 -1.887 1.00 0.00 4 ASP A C 12
ATOM 15899 O O . ASP A 1 4 ? -35.568 -10.007 -2.692 1.00 0.00 4 ASP A O 12
ATOM 15908 N N . SER A 1 5 ? -34.143 -8.410 -2.000 1.00 0.00 5 SER A N 12
ATOM 15909 C CA . SER A 1 5 ? -34.450 -7.504 -3.099 1.00 0.00 5 SER A CA 12
ATOM 15910 C C . SER A 1 5 ? -33.358 -7.548 -4.162 1.00 0.00 5 SER A C 12
ATOM 15911 O O . SER A 1 5 ? -33.635 -7.738 -5.346 1.00 0.00 5 SER A O 12
ATOM 15919 N N . LYS A 1 6 ? -32.113 -7.372 -3.731 1.00 0.00 6 LYS A N 12
ATOM 15920 C CA . LYS A 1 6 ? -30.977 -7.391 -4.646 1.00 0.00 6 LYS A CA 12
ATOM 15921 C C . LYS A 1 6 ? -29.757 -8.030 -3.991 1.00 0.00 6 LYS A C 12
ATOM 15922 O O . LYS A 1 6 ? -29.749 -8.285 -2.786 1.00 0.00 6 LYS A O 12
ATOM 15941 N N . LYS A 1 7 ? -28.728 -8.285 -4.792 1.00 0.00 7 LYS A N 12
ATOM 15942 C CA . LYS A 1 7 ? -27.500 -8.892 -4.291 1.00 0.00 7 LYS A CA 12
ATOM 15943 C C . LYS A 1 7 ? -26.318 -7.941 -4.461 1.00 0.00 7 LYS A C 12
ATOM 15944 O O . LYS A 1 7 ? -26.334 -7.069 -5.331 1.00 0.00 7 LYS A O 12
ATOM 15963 N N . PRO A 1 8 ? -25.273 -8.095 -3.630 1.00 0.00 8 PRO A N 12
ATOM 15964 C CA . PRO A 1 8 ? -24.081 -7.242 -3.696 1.00 0.00 8 PRO A CA 12
ATOM 15965 C C . PRO A 1 8 ? -23.362 -7.356 -5.036 1.00 0.00 8 PRO A C 12
ATOM 15966 O O . PRO A 1 8 ? -22.837 -6.372 -5.553 1.00 0.00 8 PRO A O 12
ATOM 15977 N N . THR A 1 9 ? -23.341 -8.568 -5.588 1.00 0.00 9 THR A N 12
ATOM 15978 C CA . THR A 1 9 ? -22.687 -8.827 -6.871 1.00 0.00 9 THR A CA 12
ATOM 15979 C C . THR A 1 9 ? -21.288 -8.218 -6.912 1.00 0.00 9 THR A C 12
ATOM 15980 O O . THR A 1 9 ? -20.909 -7.568 -7.887 1.00 0.00 9 THR A O 12
ATOM 15991 N N . ILE A 1 10 ? -20.526 -8.440 -5.847 1.00 0.00 10 ILE A N 12
ATOM 15992 C CA . ILE A 1 10 ? -19.166 -7.923 -5.752 1.00 0.00 10 ILE A CA 12
ATOM 15993 C C . ILE A 1 10 ? -18.151 -9.058 -5.818 1.00 0.00 10 ILE A C 12
ATOM 15994 O O . ILE A 1 10 ? -17.856 -9.700 -4.811 1.00 0.00 10 ILE A O 12
ATOM 16010 N N . ILE A 1 11 ? -17.620 -9.295 -7.010 1.00 0.00 11 ILE A N 12
ATOM 16011 C CA . ILE A 1 11 ? -16.636 -10.350 -7.206 1.00 0.00 11 ILE A CA 12
ATOM 16012 C C . ILE A 1 11 ? -15.582 -9.938 -8.227 1.00 0.00 11 ILE A C 12
ATOM 16013 O O . ILE A 1 11 ? -15.803 -10.027 -9.435 1.00 0.00 11 ILE A O 12
ATOM 16029 N N . TYR A 1 12 ? -14.434 -9.497 -7.731 1.00 0.00 12 TYR A N 12
ATOM 16030 C CA . TYR A 1 12 ? -13.333 -9.083 -8.596 1.00 0.00 12 TYR A CA 12
ATOM 16031 C C . TYR A 1 12 ? -11.992 -9.506 -8.006 1.00 0.00 12 TYR A C 12
ATOM 16032 O O . TYR A 1 12 ? -11.374 -8.760 -7.247 1.00 0.00 12 TYR A O 12
ATOM 16050 N N . PRO A 1 13 ? -11.521 -10.717 -8.343 1.00 0.00 13 PRO A N 12
ATOM 16051 C CA . PRO A 1 13 ? -10.257 -11.238 -7.841 1.00 0.00 13 PRO A CA 12
ATOM 16052 C C . PRO A 1 13 ? -9.076 -10.867 -8.731 1.00 0.00 13 PRO A C 12
ATOM 16053 O O . PRO A 1 13 ? -8.475 -11.728 -9.376 1.00 0.00 13 PRO A O 12
ATOM 16064 N N . CYS A 1 14 ? -8.745 -9.580 -8.761 1.00 0.00 14 CYS A N 12
ATOM 16065 C CA . CYS A 1 14 ? -7.633 -9.095 -9.571 1.00 0.00 14 CYS A CA 12
ATOM 16066 C C . CYS A 1 14 ? -6.889 -7.971 -8.858 1.00 0.00 14 CYS A C 12
ATOM 16067 O O . CYS A 1 14 ? -7.403 -7.373 -7.912 1.00 0.00 14 CYS A O 12
ATOM 16075 N N . LEU A 1 15 ? -5.676 -7.686 -9.321 1.00 0.00 15 LEU A N 12
ATOM 16076 C CA . LEU A 1 15 ? -4.862 -6.631 -8.730 1.00 0.00 15 LEU A CA 12
ATOM 16077 C C . LEU A 1 15 ? -5.448 -5.256 -9.039 1.00 0.00 15 LEU A C 12
ATOM 16078 O O . LEU A 1 15 ? -5.585 -4.877 -10.202 1.00 0.00 15 LEU A O 12
ATOM 16094 N N . TRP A 1 16 ? -5.794 -4.518 -7.991 1.00 0.00 16 TRP A N 12
ATOM 16095 C CA . TRP A 1 16 ? -6.368 -3.187 -8.150 1.00 0.00 16 TRP A CA 12
ATOM 16096 C C . TRP A 1 16 ? -5.448 -2.124 -7.558 1.00 0.00 16 TRP A C 12
ATOM 16097 O O . TRP A 1 16 ? -4.847 -2.326 -6.503 1.00 0.00 16 TRP A O 12
ATOM 16118 N N . ASP A 1 17 ? -5.345 -0.992 -8.246 1.00 0.00 17 ASP A N 12
ATOM 16119 C CA . ASP A 1 17 ? -4.501 0.107 -7.788 1.00 0.00 17 ASP A CA 12
ATOM 16120 C C . ASP A 1 17 ? -5.277 1.028 -6.851 1.00 0.00 17 ASP A C 12
ATOM 16121 O O . ASP A 1 17 ? -6.497 1.155 -6.963 1.00 0.00 17 ASP A O 12
ATOM 16130 N N . TYR A 1 18 ? -4.564 1.668 -5.931 1.00 0.00 18 TYR A N 12
ATOM 16131 C CA . TYR A 1 18 ? -5.194 2.574 -4.977 1.00 0.00 18 TYR A CA 12
ATOM 16132 C C . TYR A 1 18 ? -4.454 3.906 -4.918 1.00 0.00 18 TYR A C 12
ATOM 16133 O O . TYR A 1 18 ? -3.388 4.009 -4.309 1.00 0.00 18 TYR A O 12
ATOM 16151 N N . ARG A 1 19 ? -5.026 4.923 -5.553 1.00 0.00 19 ARG A N 12
ATOM 16152 C CA . ARG A 1 19 ? -4.424 6.252 -5.572 1.00 0.00 19 ARG A CA 12
ATOM 16153 C C . ARG A 1 19 ? -4.522 6.907 -4.198 1.00 0.00 19 ARG A C 12
ATOM 16154 O O . ARG A 1 19 ? -5.589 7.373 -3.796 1.00 0.00 19 ARG A O 12
ATOM 16175 N N . VAL A 1 20 ? -3.405 6.933 -3.480 1.00 0.00 20 VAL A N 12
ATOM 16176 C CA . VAL A 1 20 ? -3.369 7.523 -2.146 1.00 0.00 20 VAL A CA 12
ATOM 16177 C C . VAL A 1 20 ? -2.344 8.649 -2.060 1.00 0.00 20 VAL A C 12
ATOM 16178 O O . VAL A 1 20 ? -1.152 8.435 -2.285 1.00 0.00 20 VAL A O 12
ATOM 16191 N N . ILE A 1 21 ? -2.812 9.848 -1.725 1.00 0.00 21 ILE A N 12
ATOM 16192 C CA . ILE A 1 21 ? -1.932 11.004 -1.598 1.00 0.00 21 ILE A CA 12
ATOM 16193 C C . ILE A 1 21 ? -1.907 11.508 -0.160 1.00 0.00 21 ILE A C 12
ATOM 16194 O O . ILE A 1 21 ? -2.943 11.571 0.502 1.00 0.00 21 ILE A O 12
ATOM 16210 N N . MET A 1 22 ? -0.720 11.864 0.321 1.00 0.00 22 MET A N 12
ATOM 16211 C CA . MET A 1 22 ? -0.566 12.358 1.678 1.00 0.00 22 MET A CA 12
ATOM 16212 C C . MET A 1 22 ? 0.004 13.768 1.677 1.00 0.00 22 MET A C 12
ATOM 16213 O O . MET A 1 22 ? 0.720 14.162 0.756 1.00 0.00 22 MET A O 12
ATOM 16227 N N . THR A 1 23 ? -0.307 14.518 2.722 1.00 0.00 23 THR A N 12
ATOM 16228 C CA . THR A 1 23 ? 0.186 15.881 2.854 1.00 0.00 23 THR A CA 12
ATOM 16229 C C . THR A 1 23 ? 0.778 16.096 4.239 1.00 0.00 23 THR A C 12
ATOM 16230 O O . THR A 1 23 ? 0.224 16.825 5.060 1.00 0.00 23 THR A O 12
ATOM 16241 N N . THR A 1 24 ? 1.911 15.448 4.489 1.00 0.00 24 THR A N 12
ATOM 16242 C CA . THR A 1 24 ? 2.585 15.562 5.779 1.00 0.00 24 THR A CA 12
ATOM 16243 C C . THR A 1 24 ? 4.100 15.547 5.611 1.00 0.00 24 THR A C 12
ATOM 16244 O O . THR A 1 24 ? 4.626 14.945 4.674 1.00 0.00 24 THR A O 12
ATOM 16255 N N . LYS A 1 25 ? 4.798 16.213 6.527 1.00 0.00 25 LYS A N 12
ATOM 16256 C CA . LYS A 1 25 ? 6.254 16.275 6.484 1.00 0.00 25 LYS A CA 12
ATOM 16257 C C . LYS A 1 25 ? 6.869 15.248 7.431 1.00 0.00 25 LYS A C 12
ATOM 16258 O O . LYS A 1 25 ? 7.988 15.426 7.913 1.00 0.00 25 LYS A O 12
ATOM 16277 N N . ASP A 1 26 ? 6.132 14.172 7.692 1.00 0.00 26 ASP A N 12
ATOM 16278 C CA . ASP A 1 26 ? 6.605 13.116 8.580 1.00 0.00 26 ASP A CA 12
ATOM 16279 C C . ASP A 1 26 ? 6.244 11.744 8.024 1.00 0.00 26 ASP A C 12
ATOM 16280 O O . ASP A 1 26 ? 5.858 10.841 8.767 1.00 0.00 26 ASP A O 12
ATOM 16289 N N . THR A 1 27 ? 6.370 11.594 6.710 1.00 0.00 27 THR A N 12
ATOM 16290 C CA . THR A 1 27 ? 6.056 10.334 6.049 1.00 0.00 27 THR A CA 12
ATOM 16291 C C . THR A 1 27 ? 7.157 9.296 6.271 1.00 0.00 27 THR A C 12
ATOM 16292 O O . THR A 1 27 ? 7.019 8.141 5.867 1.00 0.00 27 THR A O 12
ATOM 16303 N N . SER A 1 28 ? 8.250 9.707 6.915 1.00 0.00 28 SER A N 12
ATOM 16304 C CA . SER A 1 28 ? 9.364 8.802 7.184 1.00 0.00 28 SER A CA 12
ATOM 16305 C C . SER A 1 28 ? 8.880 7.527 7.869 1.00 0.00 28 SER A C 12
ATOM 16306 O O . SER A 1 28 ? 9.505 6.473 7.753 1.00 0.00 28 SER A O 12
ATOM 16314 N N . THR A 1 29 ? 7.761 7.630 8.579 1.00 0.00 29 THR A N 12
ATOM 16315 C CA . THR A 1 29 ? 7.191 6.483 9.274 1.00 0.00 29 THR A CA 12
ATOM 16316 C C . THR A 1 29 ? 6.393 5.614 8.308 1.00 0.00 29 THR A C 12
ATOM 16317 O O . THR A 1 29 ? 6.310 4.397 8.473 1.00 0.00 29 THR A O 12
ATOM 16328 N N . LEU A 1 30 ? 5.810 6.251 7.296 1.00 0.00 30 LEU A N 12
ATOM 16329 C CA . LEU A 1 30 ? 5.022 5.541 6.298 1.00 0.00 30 LEU A CA 12
ATOM 16330 C C . LEU A 1 30 ? 5.921 4.937 5.225 1.00 0.00 30 LEU A C 12
ATOM 16331 O O . LEU A 1 30 ? 5.711 3.804 4.792 1.00 0.00 30 LEU A O 12
ATOM 16347 N N . LYS A 1 31 ? 6.923 5.700 4.799 1.00 0.00 31 LYS A N 12
ATOM 16348 C CA . LYS A 1 31 ? 7.854 5.234 3.774 1.00 0.00 31 LYS A CA 12
ATOM 16349 C C . LYS A 1 31 ? 8.530 3.937 4.207 1.00 0.00 31 LYS A C 12
ATOM 16350 O O . LYS A 1 31 ? 8.881 3.100 3.374 1.00 0.00 31 LYS A O 12
ATOM 16369 N N . GLU A 1 32 ? 8.707 3.775 5.515 1.00 0.00 32 GLU A N 12
ATOM 16370 C CA . GLU A 1 32 ? 9.337 2.578 6.059 1.00 0.00 32 GLU A CA 12
ATOM 16371 C C . GLU A 1 32 ? 8.311 1.466 6.251 1.00 0.00 32 GLU A C 12
ATOM 16372 O O . GLU A 1 32 ? 8.632 0.284 6.142 1.00 0.00 32 GLU A O 12
ATOM 16384 N N . LEU A 1 33 ? 7.074 1.856 6.540 1.00 0.00 33 LEU A N 12
ATOM 16385 C CA . LEU A 1 33 ? 5.997 0.897 6.749 1.00 0.00 33 LEU A CA 12
ATOM 16386 C C . LEU A 1 33 ? 5.503 0.334 5.418 1.00 0.00 33 LEU A C 12
ATOM 16387 O O . LEU A 1 33 ? 5.008 -0.790 5.354 1.00 0.00 33 LEU A O 12
ATOM 16403 N N . LEU A 1 34 ? 5.639 1.125 4.358 1.00 0.00 34 LEU A N 12
ATOM 16404 C CA . LEU A 1 34 ? 5.207 0.705 3.030 1.00 0.00 34 LEU A CA 12
ATOM 16405 C C . LEU A 1 34 ? 6.318 -0.052 2.309 1.00 0.00 34 LEU A C 12
ATOM 16406 O O . LEU A 1 34 ? 6.058 -1.007 1.578 1.00 0.00 34 LEU A O 12
ATOM 16422 N N . GLU A 1 35 ? 7.556 0.380 2.523 1.00 0.00 35 GLU A N 12
ATOM 16423 C CA . GLU A 1 35 ? 8.707 -0.257 1.893 1.00 0.00 35 GLU A CA 12
ATOM 16424 C C . GLU A 1 35 ? 9.043 -1.588 2.565 1.00 0.00 35 GLU A C 12
ATOM 16425 O O . GLU A 1 35 ? 9.898 -2.333 2.088 1.00 0.00 35 GLU A O 12
ATOM 16437 N N . THR A 1 36 ? 8.367 -1.884 3.675 1.00 0.00 36 THR A N 12
ATOM 16438 C CA . THR A 1 36 ? 8.603 -3.127 4.402 1.00 0.00 36 THR A CA 12
ATOM 16439 C C . THR A 1 36 ? 8.343 -4.335 3.509 1.00 0.00 36 THR A C 12
ATOM 16440 O O . THR A 1 36 ? 9.050 -5.341 3.587 1.00 0.00 36 THR A O 12
ATOM 16451 N N . TYR A 1 37 ? 7.326 -4.231 2.661 1.00 0.00 37 TYR A N 12
ATOM 16452 C CA . TYR A 1 37 ? 6.973 -5.313 1.752 1.00 0.00 37 TYR A CA 12
ATOM 16453 C C . TYR A 1 37 ? 6.621 -6.582 2.524 1.00 0.00 37 TYR A C 12
ATOM 16454 O O . TYR A 1 37 ? 7.101 -7.670 2.204 1.00 0.00 37 TYR A O 12
ATOM 16472 N N . GLN A 1 38 ? 5.778 -6.437 3.541 1.00 0.00 38 GLN A N 12
ATOM 16473 C CA . GLN A 1 38 ? 5.361 -7.572 4.358 1.00 0.00 38 GLN A CA 12
ATOM 16474 C C . GLN A 1 38 ? 4.628 -8.608 3.512 1.00 0.00 38 GLN A C 12
ATOM 16475 O O . GLN A 1 38 ? 5.050 -9.760 3.421 1.00 0.00 38 GLN A O 12
ATOM 16489 N N . ARG A 1 39 ? 3.531 -8.187 2.892 1.00 0.00 39 ARG A N 12
ATOM 16490 C CA . ARG A 1 39 ? 2.738 -9.077 2.049 1.00 0.00 39 ARG A CA 12
ATOM 16491 C C . ARG A 1 39 ? 2.914 -8.716 0.574 1.00 0.00 39 ARG A C 12
ATOM 16492 O O . ARG A 1 39 ? 3.512 -7.692 0.248 1.00 0.00 39 ARG A O 12
ATOM 16513 N N . PRO A 1 40 ? 2.400 -9.559 -0.340 1.00 0.00 40 PRO A N 12
ATOM 16514 C CA . PRO A 1 40 ? 2.511 -9.323 -1.785 1.00 0.00 40 PRO A CA 12
ATOM 16515 C C . PRO A 1 40 ? 1.805 -8.039 -2.220 1.00 0.00 40 PRO A C 12
ATOM 16516 O O . PRO A 1 40 ? 0.728 -8.083 -2.818 1.00 0.00 40 PRO A O 12
ATOM 16527 N N . PHE A 1 41 ? 2.418 -6.899 -1.921 1.00 0.00 41 PHE A N 12
ATOM 16528 C CA . PHE A 1 41 ? 1.850 -5.606 -2.286 1.00 0.00 41 PHE A CA 12
ATOM 16529 C C . PHE A 1 41 ? 2.940 -4.648 -2.765 1.00 0.00 41 PHE A C 12
ATOM 16530 O O . PHE A 1 41 ? 4.072 -4.692 -2.283 1.00 0.00 41 PHE A O 12
ATOM 16547 N N . LYS A 1 42 ? 2.590 -3.785 -3.710 1.00 0.00 42 LYS A N 12
ATOM 16548 C CA . LYS A 1 42 ? 3.537 -2.816 -4.250 1.00 0.00 42 LYS A CA 12
ATOM 16549 C C . LYS A 1 42 ? 2.913 -1.427 -4.311 1.00 0.00 42 LYS A C 12
ATOM 16550 O O . LYS A 1 42 ? 1.710 -1.265 -4.108 1.00 0.00 42 LYS A O 12
ATOM 16569 N N . LEU A 1 43 ? 3.739 -0.424 -4.590 1.00 0.00 43 LEU A N 12
ATOM 16570 C CA . LEU A 1 43 ? 3.266 0.952 -4.673 1.00 0.00 43 LEU A CA 12
ATOM 16571 C C . LEU A 1 43 ? 3.931 1.692 -5.829 1.00 0.00 43 LEU A C 12
ATOM 16572 O O . LEU A 1 43 ? 5.128 1.541 -6.067 1.00 0.00 43 LEU A O 12
ATOM 16588 N N . GLU A 1 44 ? 3.148 2.494 -6.542 1.00 0.00 44 GLU A N 12
ATOM 16589 C CA . GLU A 1 44 ? 3.668 3.260 -7.668 1.00 0.00 44 GLU A CA 12
ATOM 16590 C C . GLU A 1 44 ? 3.923 4.706 -7.256 1.00 0.00 44 GLU A C 12
ATOM 16591 O O . GLU A 1 44 ? 3.010 5.530 -7.242 1.00 0.00 44 GLU A O 12
ATOM 16603 N N . PHE A 1 45 ? 5.173 5.002 -6.918 1.00 0.00 45 PHE A N 12
ATOM 16604 C CA . PHE A 1 45 ? 5.558 6.343 -6.498 1.00 0.00 45 PHE A CA 12
ATOM 16605 C C . PHE A 1 45 ? 5.273 7.363 -7.595 1.00 0.00 45 PHE A C 12
ATOM 16606 O O . PHE A 1 45 ? 5.865 7.312 -8.674 1.00 0.00 45 PHE A O 12
ATOM 16623 N N . LYS A 1 46 ? 4.361 8.287 -7.312 1.00 0.00 46 LYS A N 12
ATOM 16624 C CA . LYS A 1 46 ? 3.995 9.322 -8.272 1.00 0.00 46 LYS A CA 12
ATOM 16625 C C . LYS A 1 46 ? 4.880 10.554 -8.107 1.00 0.00 46 LYS A C 12
ATOM 16626 O O . LYS A 1 46 ? 5.232 11.215 -9.084 1.00 0.00 46 LYS A O 12
ATOM 16645 N N . ASN A 1 47 ? 5.238 10.853 -6.863 1.00 0.00 47 ASN A N 12
ATOM 16646 C CA . ASN A 1 47 ? 6.084 12.003 -6.564 1.00 0.00 47 ASN A CA 12
ATOM 16647 C C . ASN A 1 47 ? 7.372 11.564 -5.875 1.00 0.00 47 ASN A C 12
ATOM 16648 O O . ASN A 1 47 ? 7.396 11.343 -4.664 1.00 0.00 47 ASN A O 12
ATOM 16659 N N . THR A 1 48 ? 8.441 11.436 -6.655 1.00 0.00 48 THR A N 12
ATOM 16660 C CA . THR A 1 48 ? 9.733 11.022 -6.118 1.00 0.00 48 THR A CA 12
ATOM 16661 C C . THR A 1 48 ? 10.532 12.229 -5.634 1.00 0.00 48 THR A C 12
ATOM 16662 O O . THR A 1 48 ? 11.302 12.133 -4.680 1.00 0.00 48 THR A O 12
ATOM 16673 N N . SER A 1 49 ? 10.341 13.362 -6.302 1.00 0.00 49 SER A N 12
ATOM 16674 C CA . SER A 1 49 ? 11.044 14.588 -5.941 1.00 0.00 49 SER A CA 12
ATOM 16675 C C . SER A 1 49 ? 10.341 15.809 -6.526 1.00 0.00 49 SER A C 12
ATOM 16676 O O . SER A 1 49 ? 10.985 16.795 -6.888 1.00 0.00 49 SER A O 12
ATOM 16684 N N . LYS A 1 50 ? 9.018 15.736 -6.617 1.00 0.00 50 LYS A N 12
ATOM 16685 C CA . LYS A 1 50 ? 8.226 16.834 -7.158 1.00 0.00 50 LYS A CA 12
ATOM 16686 C C . LYS A 1 50 ? 8.079 17.956 -6.136 1.00 0.00 50 LYS A C 12
ATOM 16687 O O . LYS A 1 50 ? 8.327 19.123 -6.439 1.00 0.00 50 LYS A O 12
ATOM 16706 N N . ASN A 1 51 ? 7.675 17.595 -4.922 1.00 0.00 51 ASN A N 12
ATOM 16707 C CA . ASN A 1 51 ? 7.496 18.571 -3.853 1.00 0.00 51 ASN A CA 12
ATOM 16708 C C . ASN A 1 51 ? 6.458 19.618 -4.241 1.00 0.00 51 ASN A C 12
ATOM 16709 O O . ASN A 1 51 ? 6.784 20.633 -4.857 1.00 0.00 51 ASN A O 12
ATOM 16720 N N . ALA A 1 52 ? 5.205 19.366 -3.877 1.00 0.00 52 ALA A N 12
ATOM 16721 C CA . ALA A 1 52 ? 4.119 20.287 -4.185 1.00 0.00 52 ALA A CA 12
ATOM 16722 C C . ALA A 1 52 ? 3.092 20.327 -3.058 1.00 0.00 52 ALA A C 12
ATOM 16723 O O . ALA A 1 52 ? 1.921 20.629 -3.285 1.00 0.00 52 ALA A O 12
ATOM 16730 N N . LYS A 1 53 ? 3.543 20.021 -1.840 1.00 0.00 53 LYS A N 12
ATOM 16731 C CA . LYS A 1 53 ? 2.669 20.021 -0.665 1.00 0.00 53 LYS A CA 12
ATOM 16732 C C . LYS A 1 53 ? 1.809 18.758 -0.598 1.00 0.00 53 LYS A C 12
ATOM 16733 O O . LYS A 1 53 ? 1.089 18.543 0.376 1.00 0.00 53 LYS A O 12
ATOM 16752 N N . PHE A 1 54 ? 1.883 17.926 -1.634 1.00 0.00 54 PHE A N 12
ATOM 16753 C CA . PHE A 1 54 ? 1.104 16.692 -1.677 1.00 0.00 54 PHE A CA 12
ATOM 16754 C C . PHE A 1 54 ? 1.936 15.544 -2.232 1.00 0.00 54 PHE A C 12
ATOM 16755 O O . PHE A 1 54 ? 2.380 15.581 -3.380 1.00 0.00 54 PHE A O 12
ATOM 16772 N N . TYR A 1 55 ? 2.140 14.521 -1.410 1.00 0.00 55 TYR A N 12
ATOM 16773 C CA . TYR A 1 55 ? 2.912 13.360 -1.821 1.00 0.00 55 TYR A CA 12
ATOM 16774 C C . TYR A 1 55 ? 2.000 12.285 -2.396 1.00 0.00 55 TYR A C 12
ATOM 16775 O O . TYR A 1 55 ? 1.235 11.652 -1.668 1.00 0.00 55 TYR A O 12
ATOM 16793 N N . SER A 1 56 ? 2.083 12.089 -3.704 1.00 0.00 56 SER A N 12
ATOM 16794 C CA . SER A 1 56 ? 1.262 11.094 -4.383 1.00 0.00 56 SER A CA 12
ATOM 16795 C C . SER A 1 56 ? 1.951 9.733 -4.411 1.00 0.00 56 SER A C 12
ATOM 16796 O O . SER A 1 56 ? 3.108 9.619 -4.814 1.00 0.00 56 SER A O 12
ATOM 16804 N N . PHE A 1 57 ? 1.228 8.701 -3.982 1.00 0.00 57 PHE A N 12
ATOM 16805 C CA . PHE A 1 57 ? 1.765 7.346 -3.962 1.00 0.00 57 PHE A CA 12
ATOM 16806 C C . PHE A 1 57 ? 0.673 6.329 -4.281 1.00 0.00 57 PHE A C 12
ATOM 16807 O O . PHE A 1 57 ? -0.377 6.312 -3.641 1.00 0.00 57 PHE A O 12
ATOM 16824 N N . ASN A 1 58 ? 0.925 5.485 -5.277 1.00 0.00 58 ASN A N 12
ATOM 16825 C CA . ASN A 1 58 ? -0.044 4.470 -5.677 1.00 0.00 58 ASN A CA 12
ATOM 16826 C C . ASN A 1 58 ? 0.192 3.165 -4.923 1.00 0.00 58 ASN A C 12
ATOM 16827 O O . ASN A 1 58 ? 1.268 2.943 -4.367 1.00 0.00 58 ASN A O 12
ATOM 16838 N N . VAL A 1 59 ? -0.823 2.305 -4.904 1.00 0.00 59 VAL A N 12
ATOM 16839 C CA . VAL A 1 59 ? -0.721 1.024 -4.213 1.00 0.00 59 VAL A CA 12
ATOM 16840 C C . VAL A 1 59 ? -1.374 -0.094 -5.020 1.00 0.00 59 VAL A C 12
ATOM 16841 O O . VAL A 1 59 ? -2.568 -0.046 -5.315 1.00 0.00 59 VAL A O 12
ATOM 16854 N N . SER A 1 60 ? -0.581 -1.100 -5.370 1.00 0.00 60 SER A N 12
ATOM 16855 C CA . SER A 1 60 ? -1.079 -2.236 -6.137 1.00 0.00 60 SER A CA 12
ATOM 16856 C C . SER A 1 60 ? -1.051 -3.506 -5.295 1.00 0.00 60 SER A C 12
ATOM 16857 O O . SER A 1 60 ? 0.018 -3.997 -4.930 1.00 0.00 60 SER A O 12
ATOM 16865 N N . MET A 1 61 ? -2.230 -4.031 -4.982 1.00 0.00 61 MET A N 12
ATOM 16866 C CA . MET A 1 61 ? -2.336 -5.242 -4.175 1.00 0.00 61 MET A CA 12
ATOM 16867 C C . MET A 1 61 ? -3.337 -6.220 -4.782 1.00 0.00 61 MET A C 12
ATOM 16868 O O . MET A 1 61 ? -4.292 -5.814 -5.445 1.00 0.00 61 MET A O 12
ATOM 16882 N N . GLU A 1 62 ? -3.112 -7.509 -4.548 1.00 0.00 62 GLU A N 12
ATOM 16883 C CA . GLU A 1 62 ? -3.996 -8.545 -5.068 1.00 0.00 62 GLU A CA 12
ATOM 16884 C C . GLU A 1 62 ? -5.333 -8.536 -4.337 1.00 0.00 62 GLU A C 12
ATOM 16885 O O . GLU A 1 62 ? -5.422 -8.944 -3.178 1.00 0.00 62 GLU A O 12
ATOM 16897 N N . VAL A 1 63 ? -6.371 -8.063 -5.018 1.00 0.00 63 VAL A N 12
ATOM 16898 C CA . VAL A 1 63 ? -7.705 -7.998 -4.434 1.00 0.00 63 VAL A CA 12
ATOM 16899 C C . VAL A 1 63 ? -8.535 -9.219 -4.818 1.00 0.00 63 VAL A C 12
ATOM 16900 O O . VAL A 1 63 ? -8.489 -9.680 -5.957 1.00 0.00 63 VAL A O 12
ATOM 16913 N N . SER A 1 64 ? -9.295 -9.733 -3.855 1.00 0.00 64 SER A N 12
ATOM 16914 C CA . SER A 1 64 ? -10.143 -10.897 -4.083 1.00 0.00 64 SER A CA 12
ATOM 16915 C C . SER A 1 64 ? -11.618 -10.509 -4.054 1.00 0.00 64 SER A C 12
ATOM 16916 O O . SER A 1 64 ? -12.453 -11.152 -4.692 1.00 0.00 64 SER A O 12
ATOM 16924 N N . ASN A 1 65 ? -11.933 -9.452 -3.309 1.00 0.00 65 ASN A N 12
ATOM 16925 C CA . ASN A 1 65 ? -13.308 -8.976 -3.194 1.00 0.00 65 ASN A CA 12
ATOM 16926 C C . ASN A 1 65 ? -13.365 -7.670 -2.407 1.00 0.00 65 ASN A C 12
ATOM 16927 O O . ASN A 1 65 ? -12.335 -7.140 -1.991 1.00 0.00 65 ASN A O 12
ATOM 16938 N N . GLU A 1 66 ? -14.576 -7.157 -2.204 1.00 0.00 66 GLU A N 12
ATOM 16939 C CA . GLU A 1 66 ? -14.769 -5.912 -1.466 1.00 0.00 66 GLU A CA 12
ATOM 16940 C C . GLU A 1 66 ? -14.122 -5.988 -0.085 1.00 0.00 66 GLU A C 12
ATOM 16941 O O . GLU A 1 66 ? -13.576 -5.004 0.409 1.00 0.00 66 GLU A O 12
ATOM 16953 N N . SER A 1 67 ? -14.191 -7.165 0.532 1.00 0.00 67 SER A N 12
ATOM 16954 C CA . SER A 1 67 ? -13.614 -7.371 1.857 1.00 0.00 67 SER A CA 12
ATOM 16955 C C . SER A 1 67 ? -12.188 -6.831 1.926 1.00 0.00 67 SER A C 12
ATOM 16956 O O . SER A 1 67 ? -11.850 -6.050 2.817 1.00 0.00 67 SER A O 12
ATOM 16964 N N . GLU A 1 68 ? -11.355 -7.249 0.980 1.00 0.00 68 GLU A N 12
ATOM 16965 C CA . GLU A 1 68 ? -9.969 -6.801 0.937 1.00 0.00 68 GLU A CA 12
ATOM 16966 C C . GLU A 1 68 ? -9.899 -5.302 0.673 1.00 0.00 68 GLU A C 12
ATOM 16967 O O . GLU A 1 68 ? -9.216 -4.571 1.387 1.00 0.00 68 GLU A O 12
ATOM 16979 N N . ARG A 1 69 ? -10.612 -4.851 -0.356 1.00 0.00 69 ARG A N 12
ATOM 16980 C CA . ARG A 1 69 ? -10.637 -3.434 -0.722 1.00 0.00 69 ARG A CA 12
ATOM 16981 C C . ARG A 1 69 ? -10.766 -2.546 0.514 1.00 0.00 69 ARG A C 12
ATOM 16982 O O . ARG A 1 69 ? -10.184 -1.461 0.574 1.00 0.00 69 ARG A O 12
ATOM 17003 N N . ASN A 1 70 ? -11.526 -3.014 1.498 1.00 0.00 70 ASN A N 12
ATOM 17004 C CA . ASN A 1 70 ? -11.726 -2.266 2.732 1.00 0.00 70 ASN A CA 12
ATOM 17005 C C . ASN A 1 70 ? -10.503 -2.381 3.638 1.00 0.00 70 ASN A C 12
ATOM 17006 O O . ASN A 1 70 ? -10.182 -1.458 4.386 1.00 0.00 70 ASN A O 12
ATOM 17017 N N . GLU A 1 71 ? -9.826 -3.522 3.561 1.00 0.00 71 GLU A N 12
ATOM 17018 C CA . GLU A 1 71 ? -8.635 -3.763 4.368 1.00 0.00 71 GLU A CA 12
ATOM 17019 C C . GLU A 1 71 ? -7.414 -3.086 3.753 1.00 0.00 71 GLU A C 12
ATOM 17020 O O . GLU A 1 71 ? -6.563 -2.555 4.467 1.00 0.00 71 GLU A O 12
ATOM 17032 N N . ILE A 1 72 ? -7.330 -3.113 2.425 1.00 0.00 72 ILE A N 12
ATOM 17033 C CA . ILE A 1 72 ? -6.209 -2.503 1.717 1.00 0.00 72 ILE A CA 12
ATOM 17034 C C . ILE A 1 72 ? -6.239 -0.981 1.835 1.00 0.00 72 ILE A C 12
ATOM 17035 O O . ILE A 1 72 ? -5.201 -0.323 1.753 1.00 0.00 72 ILE A O 12
ATOM 17051 N N . PHE A 1 73 ? -7.434 -0.426 2.018 1.00 0.00 73 PHE A N 12
ATOM 17052 C CA . PHE A 1 73 ? -7.596 1.020 2.135 1.00 0.00 73 PHE A CA 12
ATOM 17053 C C . PHE A 1 73 ? -7.251 1.508 3.541 1.00 0.00 73 PHE A C 12
ATOM 17054 O O . PHE A 1 73 ? -6.618 2.550 3.706 1.00 0.00 73 PHE A O 12
ATOM 17071 N N . GLN A 1 74 ? -7.678 0.756 4.549 1.00 0.00 74 GLN A N 12
ATOM 17072 C CA . GLN A 1 74 ? -7.415 1.123 5.938 1.00 0.00 74 GLN A CA 12
ATOM 17073 C C . GLN A 1 74 ? -5.958 0.865 6.307 1.00 0.00 74 GLN A C 12
ATOM 17074 O O . GLN A 1 74 ? -5.347 1.644 7.039 1.00 0.00 74 GLN A O 12
ATOM 17088 N N . LYS A 1 75 ? -5.406 -0.233 5.801 1.00 0.00 75 LYS A N 12
ATOM 17089 C CA . LYS A 1 75 ? -4.020 -0.590 6.083 1.00 0.00 75 LYS A CA 12
ATOM 17090 C C . LYS A 1 75 ? -3.058 0.446 5.513 1.00 0.00 75 LYS A C 12
ATOM 17091 O O . LYS A 1 75 ? -2.078 0.819 6.159 1.00 0.00 75 LYS A O 12
ATOM 17110 N N . ILE A 1 76 ? -3.341 0.906 4.299 1.00 0.00 76 ILE A N 12
ATOM 17111 C CA . ILE A 1 76 ? -2.497 1.899 3.644 1.00 0.00 76 ILE A CA 12
ATOM 17112 C C . ILE A 1 76 ? -2.608 3.253 4.334 1.00 0.00 76 ILE A C 12
ATOM 17113 O O . ILE A 1 76 ? -1.620 3.974 4.471 1.00 0.00 76 ILE A O 12
ATOM 17129 N N . SER A 1 77 ? -3.817 3.591 4.772 1.00 0.00 77 SER A N 12
ATOM 17130 C CA . SER A 1 77 ? -4.054 4.858 5.453 1.00 0.00 77 SER A CA 12
ATOM 17131 C C . SER A 1 77 ? -4.083 4.663 6.966 1.00 0.00 77 SER A C 12
ATOM 17132 O O . SER A 1 77 ? -4.749 5.407 7.686 1.00 0.00 77 SER A O 12
ATOM 17140 N N . GLN A 1 78 ? -3.354 3.657 7.440 1.00 0.00 78 GLN A N 12
ATOM 17141 C CA . GLN A 1 78 ? -3.297 3.362 8.867 1.00 0.00 78 GLN A CA 12
ATOM 17142 C C . GLN A 1 78 ? -2.718 4.540 9.645 1.00 0.00 78 GLN A C 12
ATOM 17143 O O . GLN A 1 78 ? -3.162 4.841 10.754 1.00 0.00 78 GLN A O 12
ATOM 17157 N N . LEU A 1 79 ? -1.728 5.203 9.058 1.00 0.00 79 LEU A N 12
ATOM 17158 C CA . LEU A 1 79 ? -1.091 6.348 9.699 1.00 0.00 79 LEU A CA 12
ATOM 17159 C C . LEU A 1 79 ? -2.005 7.567 9.670 1.00 0.00 79 LEU A C 12
ATOM 17160 O O . LEU A 1 79 ? -3.151 7.487 9.225 1.00 0.00 79 LEU A O 12
ATOM 17176 N N . ASP A 1 80 ? -1.495 8.696 10.150 1.00 0.00 80 ASP A N 12
ATOM 17177 C CA . ASP A 1 80 ? -2.266 9.933 10.182 1.00 0.00 80 ASP A CA 12
ATOM 17178 C C . ASP A 1 80 ? -1.669 10.976 9.241 1.00 0.00 80 ASP A C 12
ATOM 17179 O O . ASP A 1 80 ? -1.767 12.177 9.489 1.00 0.00 80 ASP A O 12
ATOM 17188 N N . LYS A 1 81 ? -1.050 10.507 8.162 1.00 0.00 81 LYS A N 12
ATOM 17189 C CA . LYS A 1 81 ? -0.440 11.400 7.183 1.00 0.00 81 LYS A CA 12
ATOM 17190 C C . LYS A 1 81 ? -1.364 11.602 5.985 1.00 0.00 81 LYS A C 12
ATOM 17191 O O . LYS A 1 81 ? -1.744 12.726 5.663 1.00 0.00 81 LYS A O 12
ATOM 17210 N N . VAL A 1 82 ? -1.720 10.499 5.332 1.00 0.00 82 VAL A N 12
ATOM 17211 C CA . VAL A 1 82 ? -2.598 10.539 4.168 1.00 0.00 82 VAL A CA 12
ATOM 17212 C C . VAL A 1 82 ? -3.833 11.397 4.427 1.00 0.00 82 VAL A C 12
ATOM 17213 O O . VAL A 1 82 ? -4.524 11.224 5.432 1.00 0.00 82 VAL A O 12
ATOM 17226 N N . VAL A 1 83 ? -4.103 12.323 3.514 1.00 0.00 83 VAL A N 12
ATOM 17227 C CA . VAL A 1 83 ? -5.253 13.210 3.640 1.00 0.00 83 VAL A CA 12
ATOM 17228 C C . VAL A 1 83 ? -6.152 13.122 2.408 1.00 0.00 83 VAL A C 12
ATOM 17229 O O . VAL A 1 83 ? -7.377 13.187 2.516 1.00 0.00 83 VAL A O 12
ATOM 17242 N N . GLN A 1 84 ? -5.537 12.973 1.239 1.00 0.00 84 GLN A N 12
ATOM 17243 C CA . GLN A 1 84 ? -6.284 12.876 -0.009 1.00 0.00 84 GLN A CA 12
ATOM 17244 C C . GLN A 1 84 ? -6.207 11.466 -0.581 1.00 0.00 84 GLN A C 12
ATOM 17245 O O . GLN A 1 84 ? -5.169 11.049 -1.098 1.00 0.00 84 GLN A O 12
ATOM 17259 N N . THR A 1 85 ? -7.311 10.732 -0.486 1.00 0.00 85 THR A N 12
ATOM 17260 C CA . THR A 1 85 ? -7.368 9.365 -0.992 1.00 0.00 85 THR A CA 12
ATOM 17261 C C . THR A 1 85 ? -8.454 9.223 -2.055 1.00 0.00 85 THR A C 12
ATOM 17262 O O . THR A 1 85 ? -9.432 9.971 -2.061 1.00 0.00 85 THR A O 12
ATOM 17273 N N . LEU A 1 86 ? -8.275 8.259 -2.951 1.00 0.00 86 LEU A N 12
ATOM 17274 C CA . LEU A 1 86 ? -9.238 8.018 -4.017 1.00 0.00 86 LEU A CA 12
ATOM 17275 C C . LEU A 1 86 ? -9.560 6.532 -4.132 1.00 0.00 86 LEU A C 12
ATOM 17276 O O . LEU A 1 86 ? -10.581 6.196 -4.768 1.00 0.00 86 LEU A O 12
ATOM 17293 N N . MET A 1 1 ? -23.265 -8.827 9.316 1.00 0.00 1 MET A N 13
ATOM 17294 C CA . MET A 1 1 ? -21.790 -8.984 9.173 1.00 0.00 1 MET A CA 13
ATOM 17295 C C . MET A 1 1 ? -21.355 -10.429 9.420 1.00 0.00 1 MET A C 13
ATOM 17296 O O . MET A 1 1 ? -20.759 -11.061 8.548 1.00 0.00 1 MET A O 13
ATOM 17312 N N . PRO A 1 2 ? -21.643 -10.971 10.616 1.00 0.00 2 PRO A N 13
ATOM 17313 C CA . PRO A 1 2 ? -21.274 -12.345 10.966 1.00 0.00 2 PRO A CA 13
ATOM 17314 C C . PRO A 1 2 ? -22.157 -13.382 10.277 1.00 0.00 2 PRO A C 13
ATOM 17315 O O . PRO A 1 2 ? -21.753 -14.531 10.095 1.00 0.00 2 PRO A O 13
ATOM 17326 N N . SER A 1 3 ? -23.364 -12.972 9.896 1.00 0.00 3 SER A N 13
ATOM 17327 C CA . SER A 1 3 ? -24.297 -13.873 9.230 1.00 0.00 3 SER A CA 13
ATOM 17328 C C . SER A 1 3 ? -24.998 -13.178 8.066 1.00 0.00 3 SER A C 13
ATOM 17329 O O . SER A 1 3 ? -24.757 -13.500 6.902 1.00 0.00 3 SER A O 13
ATOM 17337 N N . ASP A 1 4 ? -25.870 -12.226 8.387 1.00 0.00 4 ASP A N 13
ATOM 17338 C CA . ASP A 1 4 ? -26.607 -11.492 7.365 1.00 0.00 4 ASP A CA 13
ATOM 17339 C C . ASP A 1 4 ? -25.943 -10.151 7.062 1.00 0.00 4 ASP A C 13
ATOM 17340 O O . ASP A 1 4 ? -24.844 -9.871 7.538 1.00 0.00 4 ASP A O 13
ATOM 17349 N N . SER A 1 5 ? -26.621 -9.328 6.268 1.00 0.00 5 SER A N 13
ATOM 17350 C CA . SER A 1 5 ? -26.101 -8.017 5.899 1.00 0.00 5 SER A CA 13
ATOM 17351 C C . SER A 1 5 ? -24.790 -8.148 5.131 1.00 0.00 5 SER A C 13
ATOM 17352 O O . SER A 1 5 ? -23.711 -7.912 5.676 1.00 0.00 5 SER A O 13
ATOM 17360 N N . LYS A 1 6 ? -24.891 -8.526 3.860 1.00 0.00 6 LYS A N 13
ATOM 17361 C CA . LYS A 1 6 ? -23.713 -8.690 3.013 1.00 0.00 6 LYS A CA 13
ATOM 17362 C C . LYS A 1 6 ? -23.957 -8.106 1.624 1.00 0.00 6 LYS A C 13
ATOM 17363 O O . LYS A 1 6 ? -25.042 -7.603 1.333 1.00 0.00 6 LYS A O 13
ATOM 17382 N N . LYS A 1 7 ? -22.940 -8.178 0.772 1.00 0.00 7 LYS A N 13
ATOM 17383 C CA . LYS A 1 7 ? -23.041 -7.658 -0.588 1.00 0.00 7 LYS A CA 13
ATOM 17384 C C . LYS A 1 7 ? -22.714 -8.743 -1.613 1.00 0.00 7 LYS A C 13
ATOM 17385 O O . LYS A 1 7 ? -21.546 -8.984 -1.920 1.00 0.00 7 LYS A O 13
ATOM 17404 N N . PRO A 1 8 ? -23.745 -9.418 -2.153 1.00 0.00 8 PRO A N 13
ATOM 17405 C CA . PRO A 1 8 ? -23.557 -10.485 -3.143 1.00 0.00 8 PRO A CA 13
ATOM 17406 C C . PRO A 1 8 ? -23.115 -9.953 -4.505 1.00 0.00 8 PRO A C 13
ATOM 17407 O O . PRO A 1 8 ? -22.574 -10.696 -5.322 1.00 0.00 8 PRO A O 13
ATOM 17418 N N . THR A 1 9 ? -23.349 -8.667 -4.744 1.00 0.00 9 THR A N 13
ATOM 17419 C CA . THR A 1 9 ? -22.974 -8.047 -6.012 1.00 0.00 9 THR A CA 13
ATOM 17420 C C . THR A 1 9 ? -21.559 -7.478 -5.944 1.00 0.00 9 THR A C 13
ATOM 17421 O O . THR A 1 9 ? -21.323 -6.327 -6.311 1.00 0.00 9 THR A O 13
ATOM 17432 N N . ILE A 1 10 ? -20.619 -8.295 -5.476 1.00 0.00 10 ILE A N 13
ATOM 17433 C CA . ILE A 1 10 ? -19.226 -7.877 -5.360 1.00 0.00 10 ILE A CA 13
ATOM 17434 C C . ILE A 1 10 ? -18.285 -9.054 -5.579 1.00 0.00 10 ILE A C 13
ATOM 17435 O O . ILE A 1 10 ? -18.029 -9.837 -4.665 1.00 0.00 10 ILE A O 13
ATOM 17451 N N . ILE A 1 11 ? -17.772 -9.167 -6.796 1.00 0.00 11 ILE A N 13
ATOM 17452 C CA . ILE A 1 11 ? -16.855 -10.243 -7.139 1.00 0.00 11 ILE A CA 13
ATOM 17453 C C . ILE A 1 11 ? -15.789 -9.766 -8.117 1.00 0.00 11 ILE A C 13
ATOM 17454 O O . ILE A 1 11 ? -16.025 -9.690 -9.323 1.00 0.00 11 ILE A O 13
ATOM 17470 N N . TYR A 1 12 ? -14.610 -9.458 -7.588 1.00 0.00 12 TYR A N 13
ATOM 17471 C CA . TYR A 1 12 ? -13.496 -8.999 -8.414 1.00 0.00 12 TYR A CA 13
ATOM 17472 C C . TYR A 1 12 ? -12.164 -9.467 -7.836 1.00 0.00 12 TYR A C 13
ATOM 17473 O O . TYR A 1 12 ? -11.548 -8.773 -7.028 1.00 0.00 12 TYR A O 13
ATOM 17491 N N . PRO A 1 13 ? -11.697 -10.659 -8.241 1.00 0.00 13 PRO A N 13
ATOM 17492 C CA . PRO A 1 13 ? -10.443 -11.218 -7.762 1.00 0.00 13 PRO A CA 13
ATOM 17493 C C . PRO A 1 13 ? -9.259 -10.844 -8.650 1.00 0.00 13 PRO A C 13
ATOM 17494 O O . PRO A 1 13 ? -8.684 -11.696 -9.327 1.00 0.00 13 PRO A O 13
ATOM 17505 N N . CYS A 1 14 ? -8.901 -9.565 -8.641 1.00 0.00 14 CYS A N 13
ATOM 17506 C CA . CYS A 1 14 ? -7.786 -9.078 -9.447 1.00 0.00 14 CYS A CA 13
ATOM 17507 C C . CYS A 1 14 ? -7.012 -7.991 -8.707 1.00 0.00 14 CYS A C 13
ATOM 17508 O O . CYS A 1 14 ? -7.506 -7.414 -7.739 1.00 0.00 14 CYS A O 13
ATOM 17516 N N . LEU A 1 15 ? -5.797 -7.718 -9.173 1.00 0.00 15 LEU A N 13
ATOM 17517 C CA . LEU A 1 15 ? -4.955 -6.699 -8.558 1.00 0.00 15 LEU A CA 13
ATOM 17518 C C . LEU A 1 15 ? -5.456 -5.298 -8.903 1.00 0.00 15 LEU A C 13
ATOM 17519 O O . LEU A 1 15 ? -5.499 -4.915 -10.072 1.00 0.00 15 LEU A O 13
ATOM 17535 N N . TRP A 1 16 ? -5.832 -4.541 -7.878 1.00 0.00 16 TRP A N 13
ATOM 17536 C CA . TRP A 1 16 ? -6.330 -3.185 -8.073 1.00 0.00 16 TRP A CA 13
ATOM 17537 C C . TRP A 1 16 ? -5.384 -2.163 -7.451 1.00 0.00 16 TRP A C 13
ATOM 17538 O O . TRP A 1 16 ? -4.787 -2.411 -6.404 1.00 0.00 16 TRP A O 13
ATOM 17559 N N . ASP A 1 17 ? -5.254 -1.012 -8.103 1.00 0.00 17 ASP A N 13
ATOM 17560 C CA . ASP A 1 17 ? -4.381 0.049 -7.615 1.00 0.00 17 ASP A CA 13
ATOM 17561 C C . ASP A 1 17 ? -5.156 1.029 -6.738 1.00 0.00 17 ASP A C 13
ATOM 17562 O O . ASP A 1 17 ? -6.363 1.203 -6.904 1.00 0.00 17 ASP A O 13
ATOM 17571 N N . TYR A 1 18 ? -4.455 1.666 -5.807 1.00 0.00 18 TYR A N 13
ATOM 17572 C CA . TYR A 1 18 ? -5.080 2.626 -4.907 1.00 0.00 18 TYR A CA 13
ATOM 17573 C C . TYR A 1 18 ? -4.263 3.910 -4.830 1.00 0.00 18 TYR A C 13
ATOM 17574 O O . TYR A 1 18 ? -3.246 3.969 -4.136 1.00 0.00 18 TYR A O 13
ATOM 17592 N N . ARG A 1 19 ? -4.715 4.936 -5.543 1.00 0.00 19 ARG A N 13
ATOM 17593 C CA . ARG A 1 19 ? -4.025 6.219 -5.554 1.00 0.00 19 ARG A CA 13
ATOM 17594 C C . ARG A 1 19 ? -4.325 7.002 -4.279 1.00 0.00 19 ARG A C 13
ATOM 17595 O O . ARG A 1 19 ? -5.381 7.623 -4.153 1.00 0.00 19 ARG A O 13
ATOM 17616 N N . VAL A 1 20 ? -3.393 6.963 -3.333 1.00 0.00 20 VAL A N 13
ATOM 17617 C CA . VAL A 1 20 ? -3.559 7.665 -2.064 1.00 0.00 20 VAL A CA 13
ATOM 17618 C C . VAL A 1 20 ? -2.511 8.761 -1.897 1.00 0.00 20 VAL A C 13
ATOM 17619 O O . VAL A 1 20 ? -1.311 8.508 -2.012 1.00 0.00 20 VAL A O 13
ATOM 17632 N N . ILE A 1 21 ? -2.970 9.979 -1.624 1.00 0.00 21 ILE A N 13
ATOM 17633 C CA . ILE A 1 21 ? -2.068 11.110 -1.439 1.00 0.00 21 ILE A CA 13
ATOM 17634 C C . ILE A 1 21 ? -2.049 11.566 0.014 1.00 0.00 21 ILE A C 13
ATOM 17635 O O . ILE A 1 21 ? -3.091 11.638 0.666 1.00 0.00 21 ILE A O 13
ATOM 17651 N N . MET A 1 22 ? -0.859 11.876 0.518 1.00 0.00 22 MET A N 13
ATOM 17652 C CA . MET A 1 22 ? -0.704 12.327 1.892 1.00 0.00 22 MET A CA 13
ATOM 17653 C C . MET A 1 22 ? -0.170 13.752 1.934 1.00 0.00 22 MET A C 13
ATOM 17654 O O . MET A 1 22 ? 0.629 14.154 1.086 1.00 0.00 22 MET A O 13
ATOM 17668 N N . THR A 1 23 ? -0.616 14.513 2.926 1.00 0.00 23 THR A N 13
ATOM 17669 C CA . THR A 1 23 ? -0.182 15.897 3.080 1.00 0.00 23 THR A CA 13
ATOM 17670 C C . THR A 1 23 ? 0.460 16.115 4.447 1.00 0.00 23 THR A C 13
ATOM 17671 O O . THR A 1 23 ? -0.099 16.790 5.312 1.00 0.00 23 THR A O 13
ATOM 17682 N N . THR A 1 24 ? 1.642 15.536 4.637 1.00 0.00 24 THR A N 13
ATOM 17683 C CA . THR A 1 24 ? 2.360 15.667 5.900 1.00 0.00 24 THR A CA 13
ATOM 17684 C C . THR A 1 24 ? 3.822 16.031 5.663 1.00 0.00 24 THR A C 13
ATOM 17685 O O . THR A 1 24 ? 4.370 15.776 4.590 1.00 0.00 24 THR A O 13
ATOM 17696 N N . LYS A 1 25 ? 4.447 16.629 6.672 1.00 0.00 25 LYS A N 13
ATOM 17697 C CA . LYS A 1 25 ? 5.847 17.026 6.576 1.00 0.00 25 LYS A CA 13
ATOM 17698 C C . LYS A 1 25 ? 6.754 15.990 7.233 1.00 0.00 25 LYS A C 13
ATOM 17699 O O . LYS A 1 25 ? 7.841 16.315 7.711 1.00 0.00 25 LYS A O 13
ATOM 17718 N N . ASP A 1 26 ? 6.300 14.740 7.251 1.00 0.00 26 ASP A N 13
ATOM 17719 C CA . ASP A 1 26 ? 7.070 13.655 7.846 1.00 0.00 26 ASP A CA 13
ATOM 17720 C C . ASP A 1 26 ? 6.673 12.313 7.237 1.00 0.00 26 ASP A C 13
ATOM 17721 O O . ASP A 1 26 ? 6.396 11.350 7.952 1.00 0.00 26 ASP A O 13
ATOM 17730 N N . THR A 1 27 ? 6.645 12.261 5.910 1.00 0.00 27 THR A N 13
ATOM 17731 C CA . THR A 1 27 ? 6.278 11.042 5.195 1.00 0.00 27 THR A CA 13
ATOM 17732 C C . THR A 1 27 ? 7.366 9.973 5.314 1.00 0.00 27 THR A C 13
ATOM 17733 O O . THR A 1 27 ? 7.156 8.823 4.929 1.00 0.00 27 THR A O 13
ATOM 17744 N N . SER A 1 28 ? 8.527 10.353 5.846 1.00 0.00 28 SER A N 13
ATOM 17745 C CA . SER A 1 28 ? 9.637 9.418 6.007 1.00 0.00 28 SER A CA 13
ATOM 17746 C C . SER A 1 28 ? 9.184 8.145 6.718 1.00 0.00 28 SER A C 13
ATOM 17747 O O . SER A 1 28 ? 9.768 7.077 6.534 1.00 0.00 28 SER A O 13
ATOM 17755 N N . THR A 1 29 ? 8.135 8.261 7.527 1.00 0.00 29 THR A N 13
ATOM 17756 C CA . THR A 1 29 ? 7.604 7.116 8.255 1.00 0.00 29 THR A CA 13
ATOM 17757 C C . THR A 1 29 ? 6.803 6.212 7.323 1.00 0.00 29 THR A C 13
ATOM 17758 O O . THR A 1 29 ? 6.715 5.002 7.537 1.00 0.00 29 THR A O 13
ATOM 17769 N N . LEU A 1 30 ? 6.223 6.807 6.285 1.00 0.00 30 LEU A N 13
ATOM 17770 C CA . LEU A 1 30 ? 5.433 6.056 5.320 1.00 0.00 30 LEU A CA 13
ATOM 17771 C C . LEU A 1 30 ? 6.338 5.355 4.313 1.00 0.00 30 LEU A C 13
ATOM 17772 O O . LEU A 1 30 ? 6.141 4.183 3.997 1.00 0.00 30 LEU A O 13
ATOM 17788 N N . LYS A 1 31 ? 7.331 6.080 3.812 1.00 0.00 31 LYS A N 13
ATOM 17789 C CA . LYS A 1 31 ? 8.262 5.523 2.840 1.00 0.00 31 LYS A CA 13
ATOM 17790 C C . LYS A 1 31 ? 8.948 4.275 3.394 1.00 0.00 31 LYS A C 13
ATOM 17791 O O . LYS A 1 31 ? 9.428 3.432 2.636 1.00 0.00 31 LYS A O 13
ATOM 17810 N N . GLU A 1 32 ? 8.991 4.162 4.719 1.00 0.00 32 GLU A N 13
ATOM 17811 C CA . GLU A 1 32 ? 9.620 3.015 5.364 1.00 0.00 32 GLU A CA 13
ATOM 17812 C C . GLU A 1 32 ? 8.610 1.895 5.591 1.00 0.00 32 GLU A C 13
ATOM 17813 O O . GLU A 1 32 ? 8.964 0.716 5.575 1.00 0.00 32 GLU A O 13
ATOM 17825 N N . LEU A 1 33 ? 7.352 2.269 5.798 1.00 0.00 33 LEU A N 13
ATOM 17826 C CA . LEU A 1 33 ? 6.296 1.290 6.024 1.00 0.00 33 LEU A CA 13
ATOM 17827 C C . LEU A 1 33 ? 5.698 0.812 4.702 1.00 0.00 33 LEU A C 13
ATOM 17828 O O . LEU A 1 33 ? 5.125 -0.276 4.626 1.00 0.00 33 LEU A O 13
ATOM 17844 N N . LEU A 1 34 ? 5.836 1.628 3.660 1.00 0.00 34 LEU A N 13
ATOM 17845 C CA . LEU A 1 34 ? 5.312 1.283 2.344 1.00 0.00 34 LEU A CA 13
ATOM 17846 C C . LEU A 1 34 ? 6.316 0.440 1.562 1.00 0.00 34 LEU A C 13
ATOM 17847 O O . LEU A 1 34 ? 5.938 -0.362 0.710 1.00 0.00 34 LEU A O 13
ATOM 17863 N N . GLU A 1 35 ? 7.599 0.631 1.858 1.00 0.00 35 GLU A N 13
ATOM 17864 C CA . GLU A 1 35 ? 8.660 -0.110 1.182 1.00 0.00 35 GLU A CA 13
ATOM 17865 C C . GLU A 1 35 ? 8.992 -1.410 1.914 1.00 0.00 35 GLU A C 13
ATOM 17866 O O . GLU A 1 35 ? 9.804 -2.205 1.439 1.00 0.00 35 GLU A O 13
ATOM 17878 N N . THR A 1 36 ? 8.369 -1.625 3.071 1.00 0.00 36 THR A N 13
ATOM 17879 C CA . THR A 1 36 ? 8.613 -2.833 3.852 1.00 0.00 36 THR A CA 13
ATOM 17880 C C . THR A 1 36 ? 8.265 -4.084 3.050 1.00 0.00 36 THR A C 13
ATOM 17881 O O . THR A 1 36 ? 8.980 -5.085 3.105 1.00 0.00 36 THR A O 13
ATOM 17892 N N . TYR A 1 37 ? 7.167 -4.020 2.304 1.00 0.00 37 TYR A N 13
ATOM 17893 C CA . TYR A 1 37 ? 6.728 -5.147 1.490 1.00 0.00 37 TYR A CA 13
ATOM 17894 C C . TYR A 1 37 ? 6.498 -6.388 2.349 1.00 0.00 37 TYR A C 13
ATOM 17895 O O . TYR A 1 37 ? 6.906 -7.491 1.987 1.00 0.00 37 TYR A O 13
ATOM 17913 N N . GLN A 1 38 ? 5.839 -6.200 3.490 1.00 0.00 38 GLN A N 13
ATOM 17914 C CA . GLN A 1 38 ? 5.555 -7.305 4.401 1.00 0.00 38 GLN A CA 13
ATOM 17915 C C . GLN A 1 38 ? 4.781 -8.411 3.690 1.00 0.00 38 GLN A C 13
ATOM 17916 O O . GLN A 1 38 ? 5.019 -9.596 3.918 1.00 0.00 38 GLN A O 13
ATOM 17930 N N . ARG A 1 39 ? 3.855 -8.010 2.824 1.00 0.00 39 ARG A N 13
ATOM 17931 C CA . ARG A 1 39 ? 3.046 -8.961 2.071 1.00 0.00 39 ARG A CA 13
ATOM 17932 C C . ARG A 1 39 ? 3.151 -8.678 0.572 1.00 0.00 39 ARG A C 13
ATOM 17933 O O . ARG A 1 39 ? 3.726 -7.668 0.169 1.00 0.00 39 ARG A O 13
ATOM 17954 N N . PRO A 1 40 ? 2.613 -9.570 -0.278 1.00 0.00 40 PRO A N 13
ATOM 17955 C CA . PRO A 1 40 ? 2.666 -9.403 -1.737 1.00 0.00 40 PRO A CA 13
ATOM 17956 C C . PRO A 1 40 ? 1.914 -8.159 -2.212 1.00 0.00 40 PRO A C 13
ATOM 17957 O O . PRO A 1 40 ? 0.852 -8.262 -2.826 1.00 0.00 40 PRO A O 13
ATOM 17968 N N . PHE A 1 41 ? 2.477 -6.988 -1.930 1.00 0.00 41 PHE A N 13
ATOM 17969 C CA . PHE A 1 41 ? 1.864 -5.727 -2.333 1.00 0.00 41 PHE A CA 13
ATOM 17970 C C . PHE A 1 41 ? 2.919 -4.761 -2.868 1.00 0.00 41 PHE A C 13
ATOM 17971 O O . PHE A 1 41 ? 4.035 -4.700 -2.355 1.00 0.00 41 PHE A O 13
ATOM 17988 N N . LYS A 1 42 ? 2.556 -4.010 -3.902 1.00 0.00 42 LYS A N 13
ATOM 17989 C CA . LYS A 1 42 ? 3.474 -3.049 -4.505 1.00 0.00 42 LYS A CA 13
ATOM 17990 C C . LYS A 1 42 ? 2.888 -1.641 -4.472 1.00 0.00 42 LYS A C 13
ATOM 17991 O O . LYS A 1 42 ? 1.712 -1.456 -4.159 1.00 0.00 42 LYS A O 13
ATOM 18010 N N . LEU A 1 43 ? 3.716 -0.654 -4.794 1.00 0.00 43 LEU A N 13
ATOM 18011 C CA . LEU A 1 43 ? 3.280 0.737 -4.800 1.00 0.00 43 LEU A CA 13
ATOM 18012 C C . LEU A 1 43 ? 3.872 1.491 -5.985 1.00 0.00 43 LEU A C 13
ATOM 18013 O O . LEU A 1 43 ? 5.044 1.317 -6.322 1.00 0.00 43 LEU A O 13
ATOM 18029 N N . GLU A 1 44 ? 3.058 2.334 -6.610 1.00 0.00 44 GLU A N 13
ATOM 18030 C CA . GLU A 1 44 ? 3.504 3.121 -7.753 1.00 0.00 44 GLU A CA 13
ATOM 18031 C C . GLU A 1 44 ? 3.725 4.574 -7.346 1.00 0.00 44 GLU A C 13
ATOM 18032 O O . GLU A 1 44 ? 2.802 5.388 -7.380 1.00 0.00 44 GLU A O 13
ATOM 18044 N N . PHE A 1 45 ? 4.954 4.890 -6.953 1.00 0.00 45 PHE A N 13
ATOM 18045 C CA . PHE A 1 45 ? 5.299 6.242 -6.529 1.00 0.00 45 PHE A CA 13
ATOM 18046 C C . PHE A 1 45 ? 5.052 7.247 -7.649 1.00 0.00 45 PHE A C 13
ATOM 18047 O O . PHE A 1 45 ? 5.665 7.171 -8.714 1.00 0.00 45 PHE A O 13
ATOM 18064 N N . LYS A 1 46 ? 4.149 8.189 -7.398 1.00 0.00 46 LYS A N 13
ATOM 18065 C CA . LYS A 1 46 ? 3.818 9.214 -8.380 1.00 0.00 46 LYS A CA 13
ATOM 18066 C C . LYS A 1 46 ? 4.849 10.337 -8.356 1.00 0.00 46 LYS A C 13
ATOM 18067 O O . LYS A 1 46 ? 5.185 10.910 -9.394 1.00 0.00 46 LYS A O 13
ATOM 18086 N N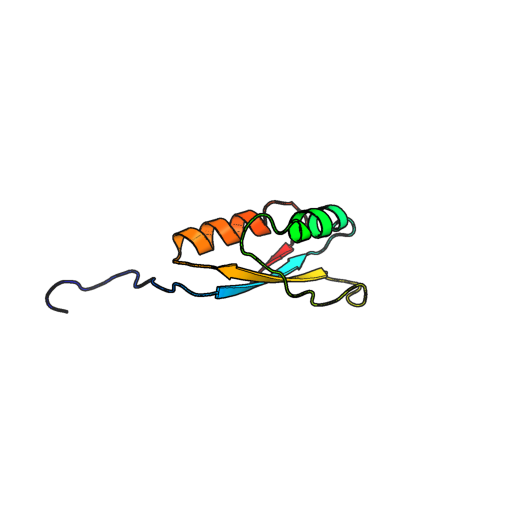 . ASN A 1 47 ? 5.349 10.646 -7.165 1.00 0.00 47 ASN A N 13
ATOM 18087 C CA . ASN A 1 47 ? 6.345 11.699 -6.999 1.00 0.00 47 ASN A CA 13
ATOM 18088 C C . ASN A 1 47 ? 7.613 11.148 -6.355 1.00 0.00 47 ASN A C 13
ATOM 18089 O O . ASN A 1 47 ? 7.557 10.222 -5.545 1.00 0.00 47 ASN A O 13
ATOM 18100 N N . THR A 1 48 ? 8.756 11.720 -6.721 1.00 0.00 48 THR A N 13
ATOM 18101 C CA . THR A 1 48 ? 10.037 11.282 -6.178 1.00 0.00 48 THR A CA 13
ATOM 18102 C C . THR A 1 48 ? 10.833 12.463 -5.630 1.00 0.00 48 THR A C 13
ATOM 18103 O O . THR A 1 48 ? 11.507 13.170 -6.378 1.00 0.00 48 THR A O 13
ATOM 18114 N N . SER A 1 49 ? 10.750 12.668 -4.318 1.00 0.00 49 SER A N 13
ATOM 18115 C CA . SER A 1 49 ? 11.465 13.761 -3.669 1.00 0.00 49 SER A CA 13
ATOM 18116 C C . SER A 1 49 ? 11.081 15.106 -4.280 1.00 0.00 49 SER A C 13
ATOM 18117 O O . SER A 1 49 ? 11.930 15.974 -4.480 1.00 0.00 49 SER A O 13
ATOM 18125 N N . LYS A 1 50 ? 9.796 15.272 -4.574 1.00 0.00 50 LYS A N 13
ATOM 18126 C CA . LYS A 1 50 ? 9.300 16.512 -5.162 1.00 0.00 50 LYS A CA 13
ATOM 18127 C C . LYS A 1 50 ? 9.013 17.550 -4.084 1.00 0.00 50 LYS A C 13
ATOM 18128 O O . LYS A 1 50 ? 9.252 18.743 -4.278 1.00 0.00 50 LYS A O 13
ATOM 18147 N N . ASN A 1 51 ? 8.500 17.091 -2.947 1.00 0.00 51 ASN A N 13
ATOM 18148 C CA . ASN A 1 51 ? 8.182 17.983 -1.837 1.00 0.00 51 ASN A CA 13
ATOM 18149 C C . ASN A 1 51 ? 7.164 19.040 -2.260 1.00 0.00 51 ASN A C 13
ATOM 18150 O O . ASN A 1 51 ? 7.367 20.235 -2.042 1.00 0.00 51 ASN A O 13
ATOM 18161 N N . ALA A 1 52 ? 6.070 18.592 -2.866 1.00 0.00 52 ALA A N 13
ATOM 18162 C CA . ALA A 1 52 ? 5.024 19.499 -3.319 1.00 0.00 52 ALA A CA 13
ATOM 18163 C C . ALA A 1 52 ? 3.875 19.564 -2.317 1.00 0.00 52 ALA A C 13
ATOM 18164 O O . ALA A 1 52 ? 2.742 19.880 -2.680 1.00 0.00 52 ALA A O 13
ATOM 18171 N N . LYS A 1 53 ? 4.175 19.262 -1.054 1.00 0.00 53 LYS A N 13
ATOM 18172 C CA . LYS A 1 53 ? 3.174 19.283 0.014 1.00 0.00 53 LYS A CA 13
ATOM 18173 C C . LYS A 1 53 ? 2.315 18.021 -0.001 1.00 0.00 53 LYS A C 13
ATOM 18174 O O . LYS A 1 53 ? 2.122 17.379 1.032 1.00 0.00 53 LYS A O 13
ATOM 18193 N N . PHE A 1 54 ? 1.798 17.668 -1.174 1.00 0.00 54 PHE A N 13
ATOM 18194 C CA . PHE A 1 54 ? 0.959 16.483 -1.316 1.00 0.00 54 PHE A CA 13
ATOM 18195 C C . PHE A 1 54 ? 1.753 15.331 -1.912 1.00 0.00 54 PHE A C 13
ATOM 18196 O O . PHE A 1 54 ? 2.080 15.337 -3.098 1.00 0.00 54 PHE A O 13
ATOM 18213 N N . TYR A 1 55 ? 2.061 14.343 -1.081 1.00 0.00 55 TYR A N 13
ATOM 18214 C CA . TYR A 1 55 ? 2.817 13.184 -1.529 1.00 0.00 55 TYR A CA 13
ATOM 18215 C C . TYR A 1 55 ? 1.885 12.106 -2.068 1.00 0.00 55 TYR A C 13
ATOM 18216 O O . TYR A 1 55 ? 1.155 11.467 -1.310 1.00 0.00 55 TYR A O 13
ATOM 18234 N N . SER A 1 56 ? 1.917 11.907 -3.379 1.00 0.00 56 SER A N 13
ATOM 18235 C CA . SER A 1 56 ? 1.076 10.904 -4.020 1.00 0.00 56 SER A CA 13
ATOM 18236 C C . SER A 1 56 ? 1.759 9.539 -4.030 1.00 0.00 56 SER A C 13
ATOM 18237 O O . SER A 1 56 ? 2.944 9.429 -4.343 1.00 0.00 56 SER A O 13
ATOM 18245 N N . PHE A 1 57 ? 1.001 8.503 -3.686 1.00 0.00 57 PHE A N 13
ATOM 18246 C CA . PHE A 1 57 ? 1.532 7.144 -3.656 1.00 0.00 57 PHE A CA 13
ATOM 18247 C C . PHE A 1 57 ? 0.452 6.132 -4.025 1.00 0.00 57 PHE A C 13
ATOM 18248 O O . PHE A 1 57 ? -0.654 6.164 -3.484 1.00 0.00 57 PHE A O 13
ATOM 18265 N N . ASN A 1 58 ? 0.779 5.233 -4.948 1.00 0.00 58 ASN A N 13
ATOM 18266 C CA . ASN A 1 58 ? -0.165 4.210 -5.384 1.00 0.00 58 ASN A CA 13
ATOM 18267 C C . ASN A 1 58 ? 0.061 2.906 -4.627 1.00 0.00 58 ASN A C 13
ATOM 18268 O O . ASN A 1 58 ? 1.113 2.702 -4.023 1.00 0.00 58 ASN A O 13
ATOM 18279 N N . VAL A 1 59 ? -0.935 2.024 -4.664 1.00 0.00 59 VAL A N 13
ATOM 18280 C CA . VAL A 1 59 ? -0.841 0.741 -3.975 1.00 0.00 59 VAL A CA 13
ATOM 18281 C C . VAL A 1 59 ? -1.465 -0.380 -4.798 1.00 0.00 59 VAL A C 13
ATOM 18282 O O . VAL A 1 59 ? -2.679 -0.415 -4.996 1.00 0.00 59 VAL A O 13
ATOM 18295 N N . SER A 1 60 ? -0.628 -1.297 -5.269 1.00 0.00 60 SER A N 13
ATOM 18296 C CA . SER A 1 60 ? -1.095 -2.426 -6.064 1.00 0.00 60 SER A CA 13
ATOM 18297 C C . SER A 1 60 ? -1.064 -3.710 -5.240 1.00 0.00 60 SER A C 13
ATOM 18298 O O . SER A 1 60 ? 0.005 -4.215 -4.899 1.00 0.00 60 SER A O 13
ATOM 18306 N N . MET A 1 61 ? -2.244 -4.228 -4.916 1.00 0.00 61 MET A N 13
ATOM 18307 C CA . MET A 1 61 ? -2.353 -5.449 -4.125 1.00 0.00 61 MET A CA 13
ATOM 18308 C C . MET A 1 61 ? -3.370 -6.408 -4.740 1.00 0.00 61 MET A C 13
ATOM 18309 O O . MET A 1 61 ? -4.287 -5.988 -5.445 1.00 0.00 61 MET A O 13
ATOM 18323 N N . GLU A 1 62 ? -3.198 -7.698 -4.468 1.00 0.00 62 GLU A N 13
ATOM 18324 C CA . GLU A 1 62 ? -4.099 -8.717 -4.993 1.00 0.00 62 GLU A CA 13
ATOM 18325 C C . GLU A 1 62 ? -5.428 -8.705 -4.246 1.00 0.00 62 GLU A C 13
ATOM 18326 O O . GLU A 1 62 ? -5.514 -9.158 -3.105 1.00 0.00 62 GLU A O 13
ATOM 18338 N N . VAL A 1 63 ? -6.463 -8.185 -4.897 1.00 0.00 63 VAL A N 13
ATOM 18339 C CA . VAL A 1 63 ? -7.788 -8.114 -4.295 1.00 0.00 63 VAL A CA 13
ATOM 18340 C C . VAL A 1 63 ? -8.636 -9.317 -4.696 1.00 0.00 63 VAL A C 13
ATOM 18341 O O . VAL A 1 63 ? -8.610 -9.749 -5.849 1.00 0.00 63 VAL A O 13
ATOM 18354 N N . SER A 1 64 ? -9.384 -9.850 -3.737 1.00 0.00 64 SER A N 13
ATOM 18355 C CA . SER A 1 64 ? -10.243 -11.005 -3.984 1.00 0.00 64 SER A CA 13
ATOM 18356 C C . SER A 1 64 ? -11.717 -10.623 -3.880 1.00 0.00 64 SER A C 13
ATOM 18357 O O . SER A 1 64 ? -12.571 -11.227 -4.528 1.00 0.00 64 SER A O 13
ATOM 18365 N N . ASN A 1 65 ? -12.010 -9.620 -3.059 1.00 0.00 65 ASN A N 13
ATOM 18366 C CA . ASN A 1 65 ? -13.382 -9.162 -2.868 1.00 0.00 65 ASN A CA 13
ATOM 18367 C C . ASN A 1 65 ? -13.415 -7.851 -2.088 1.00 0.00 65 ASN A C 13
ATOM 18368 O O . ASN A 1 65 ? -12.372 -7.286 -1.758 1.00 0.00 65 ASN A O 13
ATOM 18379 N N . GLU A 1 66 ? -14.620 -7.370 -1.796 1.00 0.00 66 GLU A N 13
ATOM 18380 C CA . GLU A 1 66 ? -14.791 -6.125 -1.054 1.00 0.00 66 GLU A CA 13
ATOM 18381 C C . GLU A 1 66 ? -14.075 -6.190 0.292 1.00 0.00 66 GLU A C 13
ATOM 18382 O O . GLU A 1 66 ? -13.507 -5.198 0.750 1.00 0.00 66 GLU A O 13
ATOM 18394 N N . SER A 1 67 ? -14.108 -7.361 0.920 1.00 0.00 67 SER A N 13
ATOM 18395 C CA . SER A 1 67 ? -13.462 -7.558 2.215 1.00 0.00 67 SER A CA 13
ATOM 18396 C C . SER A 1 67 ? -12.043 -6.997 2.209 1.00 0.00 67 SER A C 13
ATOM 18397 O O . SER A 1 67 ? -11.665 -6.223 3.090 1.00 0.00 67 SER A O 13
ATOM 18405 N N . GLU A 1 68 ? -11.263 -7.387 1.206 1.00 0.00 68 GLU A N 13
ATOM 18406 C CA . GLU A 1 68 ? -9.890 -6.916 1.085 1.00 0.00 68 GLU A CA 13
ATOM 18407 C C . GLU A 1 68 ? -9.860 -5.424 0.783 1.00 0.00 68 GLU A C 13
ATOM 18408 O O . GLU A 1 68 ? -9.197 -4.657 1.475 1.00 0.00 68 GLU A O 13
ATOM 18420 N N . ARG A 1 69 ? -10.589 -5.020 -0.255 1.00 0.00 69 ARG A N 13
ATOM 18421 C CA . ARG A 1 69 ? -10.652 -3.616 -0.657 1.00 0.00 69 ARG A CA 13
ATOM 18422 C C . ARG A 1 69 ? -10.826 -2.699 0.552 1.00 0.00 69 ARG A C 13
ATOM 18423 O O . ARG A 1 69 ? -10.353 -1.562 0.556 1.00 0.00 69 ARG A O 13
ATOM 18444 N N . ASN A 1 70 ? -11.504 -3.204 1.578 1.00 0.00 70 ASN A N 13
ATOM 18445 C CA . ASN A 1 70 ? -11.736 -2.432 2.793 1.00 0.00 70 ASN A CA 13
ATOM 18446 C C . ASN A 1 70 ? -10.502 -2.454 3.690 1.00 0.00 70 ASN A C 13
ATOM 18447 O O . ASN A 1 70 ? -10.219 -1.488 4.397 1.00 0.00 70 ASN A O 13
ATOM 18458 N N . GLU A 1 71 ? -9.772 -3.563 3.650 1.00 0.00 71 GLU A N 13
ATOM 18459 C CA . GLU A 1 71 ? -8.565 -3.714 4.452 1.00 0.00 71 GLU A CA 13
ATOM 18460 C C . GLU A 1 71 ? -7.375 -3.048 3.768 1.00 0.00 71 GLU A C 13
ATOM 18461 O O . GLU A 1 71 ? -6.497 -2.490 4.430 1.00 0.00 71 GLU A O 13
ATOM 18473 N N . ILE A 1 72 ? -7.352 -3.107 2.440 1.00 0.00 72 ILE A N 13
ATOM 18474 C CA . ILE A 1 72 ? -6.272 -2.508 1.666 1.00 0.00 72 ILE A CA 13
ATOM 18475 C C . ILE A 1 72 ? -6.336 -0.986 1.718 1.00 0.00 72 ILE A C 13
ATOM 18476 O O . ILE A 1 72 ? -5.312 -0.308 1.626 1.00 0.00 72 ILE A O 13
ATOM 18492 N N . PHE A 1 73 ? -7.546 -0.452 1.863 1.00 0.00 73 PHE A N 13
ATOM 18493 C CA . PHE A 1 73 ? -7.740 0.994 1.923 1.00 0.00 73 PHE A CA 13
ATOM 18494 C C . PHE A 1 73 ? -7.442 1.530 3.320 1.00 0.00 73 PHE A C 13
ATOM 18495 O O . PHE A 1 73 ? -6.757 2.541 3.473 1.00 0.00 73 PHE A O 13
ATOM 18512 N N . GLN A 1 74 ? -7.960 0.847 4.336 1.00 0.00 74 GLN A N 13
ATOM 18513 C CA . GLN A 1 74 ? -7.748 1.259 5.719 1.00 0.00 74 GLN A CA 13
ATOM 18514 C C . GLN A 1 74 ? -6.297 1.046 6.136 1.00 0.00 74 GLN A C 13
ATOM 18515 O O . GLN A 1 74 ? -5.715 1.870 6.841 1.00 0.00 74 GLN A O 13
ATOM 18529 N N . LYS A 1 75 ? -5.717 -0.067 5.697 1.00 0.00 75 LYS A N 13
ATOM 18530 C CA . LYS A 1 75 ? -4.333 -0.388 6.027 1.00 0.00 75 LYS A CA 13
ATOM 18531 C C . LYS A 1 75 ? -3.386 0.684 5.501 1.00 0.00 75 LYS A C 13
ATOM 18532 O O . LYS A 1 75 ? -2.530 1.183 6.232 1.00 0.00 75 LYS A O 13
ATOM 18551 N N . ILE A 1 76 ? -3.543 1.036 4.228 1.00 0.00 76 ILE A N 13
ATOM 18552 C CA . ILE A 1 76 ? -2.700 2.053 3.611 1.00 0.00 76 ILE A CA 13
ATOM 18553 C C . ILE A 1 76 ? -2.937 3.417 4.249 1.00 0.00 76 ILE A C 13
ATOM 18554 O O . ILE A 1 76 ? -2.010 4.213 4.401 1.00 0.00 76 ILE A O 13
ATOM 18570 N N . SER A 1 77 ? -4.184 3.678 4.624 1.00 0.00 77 SER A N 13
ATOM 18571 C CA . SER A 1 77 ? -4.546 4.943 5.252 1.00 0.00 77 SER A CA 13
ATOM 18572 C C . SER A 1 77 ? -4.648 4.789 6.766 1.00 0.00 77 SER A C 13
ATOM 18573 O O . SER A 1 77 ? -5.376 5.530 7.427 1.00 0.00 77 SER A O 13
ATOM 18581 N N . GLN A 1 78 ? -3.916 3.821 7.310 1.00 0.00 78 GLN A N 13
ATOM 18582 C CA . GLN A 1 78 ? -3.928 3.572 8.747 1.00 0.00 78 GLN A CA 13
ATOM 18583 C C . GLN A 1 78 ? -3.280 4.726 9.506 1.00 0.00 78 GLN A C 13
ATOM 18584 O O . GLN A 1 78 ? -3.721 5.091 10.596 1.00 0.00 78 GLN A O 13
ATOM 18598 N N . LEU A 1 79 ? -2.232 5.297 8.922 1.00 0.00 79 LEU A N 13
ATOM 18599 C CA . LEU A 1 79 ? -1.523 6.410 9.541 1.00 0.00 79 LEU A CA 13
ATOM 18600 C C . LEU A 1 79 ? -2.386 7.669 9.544 1.00 0.00 79 LEU A C 13
ATOM 18601 O O . LEU A 1 79 ? -3.533 7.647 9.101 1.00 0.00 79 LEU A O 13
ATOM 18617 N N . ASP A 1 80 ? -1.823 8.764 10.044 1.00 0.00 80 ASP A N 13
ATOM 18618 C CA . ASP A 1 80 ? -2.540 10.033 10.104 1.00 0.00 80 ASP A CA 13
ATOM 18619 C C . ASP A 1 80 ? -1.919 11.053 9.157 1.00 0.00 80 ASP A C 13
ATOM 18620 O O . ASP A 1 80 ? -1.950 12.257 9.417 1.00 0.00 80 ASP A O 13
ATOM 18629 N N . LYS A 1 81 ? -1.355 10.567 8.055 1.00 0.00 81 LYS A N 13
ATOM 18630 C CA . LYS A 1 81 ? -0.728 11.438 7.068 1.00 0.00 81 LYS A CA 13
ATOM 18631 C C . LYS A 1 81 ? -1.635 11.629 5.857 1.00 0.00 81 LYS A C 13
ATOM 18632 O O . LYS A 1 81 ? -1.853 12.752 5.404 1.00 0.00 81 LYS A O 13
ATOM 18651 N N . VAL A 1 82 ? -2.157 10.524 5.335 1.00 0.00 82 VAL A N 13
ATOM 18652 C CA . VAL A 1 82 ? -3.039 10.565 4.174 1.00 0.00 82 VAL A CA 13
ATOM 18653 C C . VAL A 1 82 ? -4.199 11.530 4.391 1.00 0.00 82 VAL A C 13
ATOM 18654 O O . VAL A 1 82 ? -4.768 11.600 5.480 1.00 0.00 82 VAL A O 13
ATOM 18667 N N . VAL A 1 83 ? -4.541 12.277 3.348 1.00 0.00 83 VAL A N 13
ATOM 18668 C CA . VAL A 1 83 ? -5.629 13.241 3.420 1.00 0.00 83 VAL A CA 13
ATOM 18669 C C . VAL A 1 83 ? -6.617 13.037 2.275 1.00 0.00 83 VAL A C 13
ATOM 18670 O O . VAL A 1 83 ? -7.832 13.075 2.477 1.00 0.00 83 VAL A O 13
ATOM 18683 N N . GLN A 1 84 ? -6.092 12.824 1.074 1.00 0.00 84 GLN A N 13
ATOM 18684 C CA . GLN A 1 84 ? -6.928 12.616 -0.102 1.00 0.00 84 GLN A CA 13
ATOM 18685 C C . GLN A 1 84 ? -6.714 11.222 -0.683 1.00 0.00 84 GLN A C 13
ATOM 18686 O O . GLN A 1 84 ? -5.585 10.824 -0.967 1.00 0.00 84 GLN A O 13
ATOM 18700 N N . THR A 1 85 ? -7.807 10.486 -0.857 1.00 0.00 85 THR A N 13
ATOM 18701 C CA . THR A 1 85 ? -7.741 9.136 -1.405 1.00 0.00 85 THR A CA 13
ATOM 18702 C C . THR A 1 85 ? -8.492 9.053 -2.729 1.00 0.00 85 THR A C 13
ATOM 18703 O O . THR A 1 85 ? -9.525 9.697 -2.910 1.00 0.00 85 THR A O 13
ATOM 18714 N N . LEU A 1 86 ? -7.966 8.254 -3.652 1.00 0.00 86 LEU A N 13
ATOM 18715 C CA . LEU A 1 86 ? -8.588 8.086 -4.961 1.00 0.00 86 LEU A CA 13
ATOM 18716 C C . LEU A 1 86 ? -8.837 6.611 -5.259 1.00 0.00 86 LEU A C 13
ATOM 18717 O O . LEU A 1 86 ? -9.175 6.293 -6.418 1.00 0.00 86 LEU A O 13
ATOM 18734 N N . MET A 1 1 ? -33.303 -11.021 10.493 1.00 0.00 1 MET A N 14
ATOM 18735 C CA . MET A 1 1 ? -32.956 -11.875 9.327 1.00 0.00 1 MET A CA 14
ATOM 18736 C C . MET A 1 1 ? -31.649 -12.628 9.563 1.00 0.00 1 MET A C 14
ATOM 18737 O O . MET A 1 1 ? -30.580 -12.170 9.161 1.00 0.00 1 MET A O 14
ATOM 18753 N N . PRO A 1 2 ? -31.720 -13.797 10.220 1.00 0.00 2 PRO A N 14
ATOM 18754 C CA . PRO A 1 2 ? -30.535 -14.614 10.508 1.00 0.00 2 PRO A CA 14
ATOM 18755 C C . PRO A 1 2 ? -29.952 -15.252 9.252 1.00 0.00 2 PRO A C 14
ATOM 18756 O O . PRO A 1 2 ? -28.736 -15.388 9.121 1.00 0.00 2 PRO A O 14
ATOM 18767 N N . SER A 1 3 ? -30.828 -15.642 8.331 1.00 0.00 3 SER A N 14
ATOM 18768 C CA . SER A 1 3 ? -30.397 -16.265 7.085 1.00 0.00 3 SER A CA 14
ATOM 18769 C C . SER A 1 3 ? -30.196 -15.220 5.994 1.00 0.00 3 SER A C 14
ATOM 18770 O O . SER A 1 3 ? -30.919 -14.225 5.930 1.00 0.00 3 SER A O 14
ATOM 18778 N N . ASP A 1 4 ? -29.208 -15.453 5.134 1.00 0.00 4 ASP A N 14
ATOM 18779 C CA . ASP A 1 4 ? -28.910 -14.530 4.045 1.00 0.00 4 ASP A CA 14
ATOM 18780 C C . ASP A 1 4 ? -29.082 -15.214 2.692 1.00 0.00 4 ASP A C 14
ATOM 18781 O O . ASP A 1 4 ? -29.070 -16.442 2.600 1.00 0.00 4 ASP A O 14
ATOM 18790 N N . SER A 1 5 ? -29.239 -14.412 1.643 1.00 0.00 5 SER A N 14
ATOM 18791 C CA . SER A 1 5 ? -29.413 -14.940 0.296 1.00 0.00 5 SER A CA 14
ATOM 18792 C C . SER A 1 5 ? -29.210 -13.846 -0.749 1.00 0.00 5 SER A C 14
ATOM 18793 O O . SER A 1 5 ? -28.544 -14.057 -1.762 1.00 0.00 5 SER A O 14
ATOM 18801 N N . LYS A 1 6 ? -29.789 -12.678 -0.492 1.00 0.00 6 LYS A N 14
ATOM 18802 C CA . LYS A 1 6 ? -29.673 -11.550 -1.410 1.00 0.00 6 LYS A CA 14
ATOM 18803 C C . LYS A 1 6 ? -28.272 -10.950 -1.365 1.00 0.00 6 LYS A C 14
ATOM 18804 O O . LYS A 1 6 ? -27.534 -11.145 -0.399 1.00 0.00 6 LYS A O 14
ATOM 18823 N N . LYS A 1 7 ? -27.912 -10.221 -2.416 1.00 0.00 7 LYS A N 14
ATOM 18824 C CA . LYS A 1 7 ? -26.599 -9.591 -2.498 1.00 0.00 7 LYS A CA 14
ATOM 18825 C C . LYS A 1 7 ? -26.666 -8.302 -3.313 1.00 0.00 7 LYS A C 14
ATOM 18826 O O . LYS A 1 7 ? -27.661 -8.036 -3.987 1.00 0.00 7 LYS A O 14
ATOM 18845 N N . PRO A 1 8 ? -25.603 -7.481 -3.262 1.00 0.00 8 PRO A N 14
ATOM 18846 C CA . PRO A 1 8 ? -25.528 -6.228 -3.985 1.00 0.00 8 PRO A CA 14
ATOM 18847 C C . PRO A 1 8 ? -24.827 -6.393 -5.329 1.00 0.00 8 PRO A C 14
ATOM 18848 O O . PRO A 1 8 ? -25.475 -6.411 -6.374 1.00 0.00 8 PRO A O 14
ATOM 18859 N N . THR A 1 9 ? -23.497 -6.523 -5.288 1.00 0.00 9 THR A N 14
ATOM 18860 C CA . THR A 1 9 ? -22.690 -6.699 -6.496 1.00 0.00 9 THR A CA 14
ATOM 18861 C C . THR A 1 9 ? -21.224 -6.379 -6.219 1.00 0.00 9 THR A C 14
ATOM 18862 O O . THR A 1 9 ? -20.750 -5.286 -6.529 1.00 0.00 9 THR A O 14
ATOM 18873 N N . ILE A 1 10 ? -20.512 -7.337 -5.636 1.00 0.00 10 ILE A N 14
ATOM 18874 C CA . ILE A 1 10 ? -19.100 -7.153 -5.322 1.00 0.00 10 ILE A CA 14
ATOM 18875 C C . ILE A 1 10 ? -18.307 -8.425 -5.587 1.00 0.00 10 ILE A C 14
ATOM 18876 O O . ILE A 1 10 ? -18.158 -9.274 -4.708 1.00 0.00 10 ILE A O 14
ATOM 18892 N N . ILE A 1 11 ? -17.797 -8.547 -6.806 1.00 0.00 11 ILE A N 14
ATOM 18893 C CA . ILE A 1 11 ? -17.014 -9.711 -7.193 1.00 0.00 11 ILE A CA 14
ATOM 18894 C C . ILE A 1 11 ? -15.893 -9.320 -8.149 1.00 0.00 11 ILE A C 14
ATOM 18895 O O . ILE A 1 11 ? -16.115 -9.153 -9.349 1.00 0.00 11 ILE A O 14
ATOM 18911 N N . TYR A 1 12 ? -14.687 -9.180 -7.611 1.00 0.00 12 TYR A N 14
ATOM 18912 C CA . TYR A 1 12 ? -13.528 -8.812 -8.418 1.00 0.00 12 TYR A CA 14
ATOM 18913 C C . TYR A 1 12 ? -12.248 -9.401 -7.832 1.00 0.00 12 TYR A C 14
ATOM 18914 O O . TYR A 1 12 ? -11.581 -8.770 -7.014 1.00 0.00 12 TYR A O 14
ATOM 18932 N N . PRO A 1 13 ? -11.884 -10.625 -8.244 1.00 0.00 13 PRO A N 14
ATOM 18933 C CA . PRO A 1 13 ? -10.687 -11.295 -7.759 1.00 0.00 13 PRO A CA 14
ATOM 18934 C C . PRO A 1 13 ? -9.463 -10.998 -8.620 1.00 0.00 13 PRO A C 14
ATOM 18935 O O . PRO A 1 13 ? -8.922 -11.888 -9.274 1.00 0.00 13 PRO A O 14
ATOM 18946 N N . CYS A 1 14 ? -9.036 -9.739 -8.619 1.00 0.00 14 CYS A N 14
ATOM 18947 C CA . CYS A 1 14 ? -7.878 -9.327 -9.405 1.00 0.00 14 CYS A CA 14
ATOM 18948 C C . CYS A 1 14 ? -7.066 -8.267 -8.669 1.00 0.00 14 CYS A C 14
ATOM 18949 O O . CYS A 1 14 ? -7.398 -7.882 -7.548 1.00 0.00 14 CYS A O 14
ATOM 18957 N N . LEU A 1 15 ? -5.998 -7.800 -9.310 1.00 0.00 15 LEU A N 14
ATOM 18958 C CA . LEU A 1 15 ? -5.136 -6.783 -8.720 1.00 0.00 15 LEU A CA 14
ATOM 18959 C C . LEU A 1 15 ? -5.663 -5.383 -9.013 1.00 0.00 15 LEU A C 14
ATOM 18960 O O . LEU A 1 15 ? -5.678 -4.942 -10.162 1.00 0.00 15 LEU A O 14
ATOM 18976 N N . TRP A 1 16 ? -6.094 -4.687 -7.966 1.00 0.00 16 TRP A N 14
ATOM 18977 C CA . TRP A 1 16 ? -6.623 -3.337 -8.112 1.00 0.00 16 TRP A CA 14
ATOM 18978 C C . TRP A 1 16 ? -5.599 -2.300 -7.657 1.00 0.00 16 TRP A C 14
ATOM 18979 O O . TRP A 1 16 ? -4.708 -2.601 -6.861 1.00 0.00 16 TRP A O 14
ATOM 19000 N N . ASP A 1 17 ? -5.732 -1.080 -8.166 1.00 0.00 17 ASP A N 14
ATOM 19001 C CA . ASP A 1 17 ? -4.819 0.001 -7.811 1.00 0.00 17 ASP A CA 14
ATOM 19002 C C . ASP A 1 17 ? -5.535 1.068 -6.992 1.00 0.00 17 ASP A C 14
ATOM 19003 O O . ASP A 1 17 ? -6.752 1.224 -7.089 1.00 0.00 17 ASP A O 14
ATOM 19012 N N . TYR A 1 18 ? -4.776 1.799 -6.181 1.00 0.00 18 TYR A N 14
ATOM 19013 C CA . TYR A 1 18 ? -5.349 2.847 -5.345 1.00 0.00 18 TYR A CA 14
ATOM 19014 C C . TYR A 1 18 ? -4.481 4.099 -5.361 1.00 0.00 18 TYR A C 14
ATOM 19015 O O . TYR A 1 18 ? -3.307 4.058 -4.993 1.00 0.00 18 TYR A O 14
ATOM 19033 N N . ARG A 1 19 ? -5.071 5.215 -5.778 1.00 0.00 19 ARG A N 14
ATOM 19034 C CA . ARG A 1 19 ? -4.354 6.481 -5.829 1.00 0.00 19 ARG A CA 14
ATOM 19035 C C . ARG A 1 19 ? -4.466 7.207 -4.493 1.00 0.00 19 ARG A C 14
ATOM 19036 O O . ARG A 1 19 ? -5.480 7.842 -4.203 1.00 0.00 19 ARG A O 14
ATOM 19057 N N . VAL A 1 20 ? -3.422 7.097 -3.677 1.00 0.00 20 VAL A N 14
ATOM 19058 C CA . VAL A 1 20 ? -3.411 7.735 -2.364 1.00 0.00 20 VAL A CA 14
ATOM 19059 C C . VAL A 1 20 ? -2.342 8.819 -2.274 1.00 0.00 20 VAL A C 14
ATOM 19060 O O . VAL A 1 20 ? -1.177 8.586 -2.596 1.00 0.00 20 VAL A O 14
ATOM 19073 N N . ILE A 1 21 ? -2.746 10.003 -1.821 1.00 0.00 21 ILE A N 14
ATOM 19074 C CA . ILE A 1 21 ? -1.824 11.125 -1.673 1.00 0.00 21 ILE A CA 14
ATOM 19075 C C . ILE A 1 21 ? -1.732 11.557 -0.215 1.00 0.00 21 ILE A C 14
ATOM 19076 O O . ILE A 1 21 ? -2.730 11.549 0.505 1.00 0.00 21 ILE A O 14
ATOM 19092 N N . MET A 1 22 ? -0.530 11.926 0.221 1.00 0.00 22 MET A N 14
ATOM 19093 C CA . MET A 1 22 ? -0.322 12.353 1.594 1.00 0.00 22 MET A CA 14
ATOM 19094 C C . MET A 1 22 ? 0.179 13.789 1.650 1.00 0.00 22 MET A C 14
ATOM 19095 O O . MET A 1 22 ? 0.989 14.209 0.824 1.00 0.00 22 MET A O 14
ATOM 19109 N N . THR A 1 23 ? -0.307 14.536 2.633 1.00 0.00 23 THR A N 14
ATOM 19110 C CA . THR A 1 23 ? 0.094 15.926 2.803 1.00 0.00 23 THR A CA 14
ATOM 19111 C C . THR A 1 23 ? 0.727 16.139 4.173 1.00 0.00 23 THR A C 14
ATOM 19112 O O . THR A 1 23 ? 0.154 16.794 5.044 1.00 0.00 23 THR A O 14
ATOM 19123 N N . THR A 1 24 ? 1.918 15.579 4.357 1.00 0.00 24 THR A N 14
ATOM 19124 C CA . THR A 1 24 ? 2.633 15.705 5.623 1.00 0.00 24 THR A CA 14
ATOM 19125 C C . THR A 1 24 ? 4.133 15.846 5.392 1.00 0.00 24 THR A C 14
ATOM 19126 O O . THR A 1 24 ? 4.668 15.358 4.396 1.00 0.00 24 THR A O 14
ATOM 19137 N N . LYS A 1 25 ? 4.807 16.517 6.321 1.00 0.00 25 LYS A N 14
ATOM 19138 C CA . LYS A 1 25 ? 6.247 16.724 6.222 1.00 0.00 25 LYS A CA 14
ATOM 19139 C C . LYS A 1 25 ? 7.002 15.715 7.083 1.00 0.00 25 LYS A C 14
ATOM 19140 O O . LYS A 1 25 ? 8.105 15.988 7.556 1.00 0.00 25 LYS A O 14
ATOM 19159 N N . ASP A 1 26 ? 6.400 14.547 7.281 1.00 0.00 26 ASP A N 14
ATOM 19160 C CA . ASP A 1 26 ? 7.013 13.495 8.083 1.00 0.00 26 ASP A CA 14
ATOM 19161 C C . ASP A 1 26 ? 6.576 12.118 7.593 1.00 0.00 26 ASP A C 14
ATOM 19162 O O . ASP A 1 26 ? 6.179 11.261 8.384 1.00 0.00 26 ASP A O 14
ATOM 19171 N N . THR A 1 27 ? 6.652 11.913 6.283 1.00 0.00 27 THR A N 14
ATOM 19172 C CA . THR A 1 27 ? 6.263 10.640 5.683 1.00 0.00 27 THR A CA 14
ATOM 19173 C C . THR A 1 27 ? 7.332 9.569 5.903 1.00 0.00 27 THR A C 14
ATOM 19174 O O . THR A 1 27 ? 7.136 8.408 5.544 1.00 0.00 27 THR A O 14
ATOM 19185 N N . SER A 1 28 ? 8.462 9.961 6.490 1.00 0.00 28 SER A N 14
ATOM 19186 C CA . SER A 1 28 ? 9.552 9.025 6.751 1.00 0.00 28 SER A CA 14
ATOM 19187 C C . SER A 1 28 ? 9.044 7.772 7.461 1.00 0.00 28 SER A C 14
ATOM 19188 O O . SER A 1 28 ? 9.619 6.692 7.324 1.00 0.00 28 SER A O 14
ATOM 19196 N N . THR A 1 29 ? 7.960 7.923 8.215 1.00 0.00 29 THR A N 14
ATOM 19197 C CA . THR A 1 29 ? 7.373 6.803 8.937 1.00 0.00 29 THR A CA 14
ATOM 19198 C C . THR A 1 29 ? 6.569 5.915 7.994 1.00 0.00 29 THR A C 14
ATOM 19199 O O . THR A 1 29 ? 6.440 4.710 8.213 1.00 0.00 29 THR A O 14
ATOM 19210 N N . LEU A 1 30 ? 6.029 6.521 6.939 1.00 0.00 30 LEU A N 14
ATOM 19211 C CA . LEU A 1 30 ? 5.239 5.788 5.958 1.00 0.00 30 LEU A CA 14
ATOM 19212 C C . LEU A 1 30 ? 6.140 5.078 4.953 1.00 0.00 30 LEU A C 14
ATOM 19213 O O . LEU A 1 30 ? 5.910 3.917 4.612 1.00 0.00 30 LEU A O 14
ATOM 19229 N N . LYS A 1 31 ? 7.165 5.781 4.480 1.00 0.00 31 LYS A N 14
ATOM 19230 C CA . LYS A 1 31 ? 8.099 5.211 3.511 1.00 0.00 31 LYS A CA 14
ATOM 19231 C C . LYS A 1 31 ? 8.660 3.883 4.011 1.00 0.00 31 LYS A C 14
ATOM 19232 O O . LYS A 1 31 ? 8.953 2.986 3.221 1.00 0.00 31 LYS A O 14
ATOM 19251 N N . GLU A 1 32 ? 8.807 3.766 5.326 1.00 0.00 32 GLU A N 14
ATOM 19252 C CA . GLU A 1 32 ? 9.332 2.548 5.931 1.00 0.00 32 GLU A CA 14
ATOM 19253 C C . GLU A 1 32 ? 8.212 1.542 6.186 1.00 0.00 32 GLU A C 14
ATOM 19254 O O . GLU A 1 32 ? 8.437 0.333 6.174 1.00 0.00 32 GLU A O 14
ATOM 19266 N N . LEU A 1 33 ? 7.007 2.052 6.417 1.00 0.00 33 LEU A N 14
ATOM 19267 C CA . LEU A 1 33 ? 5.853 1.200 6.675 1.00 0.00 33 LEU A CA 14
ATOM 19268 C C . LEU A 1 33 ? 5.317 0.599 5.379 1.00 0.00 33 LEU A C 14
ATOM 19269 O O . LEU A 1 33 ? 4.822 -0.528 5.362 1.00 0.00 33 LEU A O 14
ATOM 19285 N N . LEU A 1 34 ? 5.419 1.359 4.293 1.00 0.00 34 LEU A N 14
ATOM 19286 C CA . LEU A 1 34 ? 4.946 0.901 2.992 1.00 0.00 34 LEU A CA 14
ATOM 19287 C C . LEU A 1 34 ? 6.001 0.045 2.299 1.00 0.00 34 LEU A C 14
ATOM 19288 O O . LEU A 1 34 ? 5.675 -0.893 1.572 1.00 0.00 34 LEU A O 14
ATOM 19304 N N . GLU A 1 35 ? 7.267 0.376 2.530 1.00 0.00 35 GLU A N 14
ATOM 19305 C CA . GLU A 1 35 ? 8.374 -0.360 1.928 1.00 0.00 35 GLU A CA 14
ATOM 19306 C C . GLU A 1 35 ? 8.620 -1.686 2.648 1.00 0.00 35 GLU A C 14
ATOM 19307 O O . GLU A 1 35 ? 9.457 -2.483 2.223 1.00 0.00 35 GLU A O 14
ATOM 19319 N N . THR A 1 36 ? 7.892 -1.922 3.739 1.00 0.00 36 THR A N 14
ATOM 19320 C CA . THR A 1 36 ? 8.042 -3.154 4.506 1.00 0.00 36 THR A CA 14
ATOM 19321 C C . THR A 1 36 ? 7.795 -4.377 3.628 1.00 0.00 36 THR A C 14
ATOM 19322 O O . THR A 1 36 ? 8.465 -5.400 3.767 1.00 0.00 36 THR A O 14
ATOM 19333 N N . TYR A 1 37 ? 6.828 -4.262 2.723 1.00 0.00 37 TYR A N 14
ATOM 19334 C CA . TYR A 1 37 ? 6.490 -5.355 1.820 1.00 0.00 37 TYR A CA 14
ATOM 19335 C C . TYR A 1 37 ? 6.076 -6.601 2.599 1.00 0.00 37 TYR A C 14
ATOM 19336 O O . TYR A 1 37 ? 6.532 -7.708 2.311 1.00 0.00 37 TYR A O 14
ATOM 19354 N N . GLN A 1 38 ? 5.204 -6.414 3.586 1.00 0.00 38 GLN A N 14
ATOM 19355 C CA . GLN A 1 38 ? 4.726 -7.524 4.402 1.00 0.00 38 GLN A CA 14
ATOM 19356 C C . GLN A 1 38 ? 4.070 -8.589 3.530 1.00 0.00 38 GLN A C 14
ATOM 19357 O O . GLN A 1 38 ? 4.328 -9.782 3.685 1.00 0.00 38 GLN A O 14
ATOM 19371 N N . ARG A 1 39 ? 3.222 -8.145 2.608 1.00 0.00 39 ARG A N 14
ATOM 19372 C CA . ARG A 1 39 ? 2.529 -9.051 1.700 1.00 0.00 39 ARG A CA 14
ATOM 19373 C C . ARG A 1 39 ? 2.858 -8.708 0.248 1.00 0.00 39 ARG A C 14
ATOM 19374 O O . ARG A 1 39 ? 3.423 -7.650 -0.030 1.00 0.00 39 ARG A O 14
ATOM 19395 N N . PRO A 1 40 ? 2.516 -9.600 -0.699 1.00 0.00 40 PRO A N 14
ATOM 19396 C CA . PRO A 1 40 ? 2.787 -9.379 -2.125 1.00 0.00 40 PRO A CA 14
ATOM 19397 C C . PRO A 1 40 ? 2.070 -8.149 -2.673 1.00 0.00 40 PRO A C 14
ATOM 19398 O O . PRO A 1 40 ? 1.078 -8.264 -3.394 1.00 0.00 40 PRO A O 14
ATOM 19409 N N . PHE A 1 41 ? 2.582 -6.970 -2.331 1.00 0.00 41 PHE A N 14
ATOM 19410 C CA . PHE A 1 41 ? 1.997 -5.716 -2.792 1.00 0.00 41 PHE A CA 14
ATOM 19411 C C . PHE A 1 41 ? 3.090 -4.716 -3.156 1.00 0.00 41 PHE A C 14
ATOM 19412 O O . PHE A 1 41 ? 4.224 -4.828 -2.692 1.00 0.00 41 PHE A O 14
ATOM 19429 N N . LYS A 1 42 ? 2.744 -3.739 -3.988 1.00 0.00 42 LYS A N 14
ATOM 19430 C CA . LYS A 1 42 ? 3.704 -2.725 -4.409 1.00 0.00 42 LYS A CA 14
ATOM 19431 C C . LYS A 1 42 ? 3.056 -1.346 -4.464 1.00 0.00 42 LYS A C 14
ATOM 19432 O O . LYS A 1 42 ? 1.835 -1.220 -4.401 1.00 0.00 42 LYS A O 14
ATOM 19451 N N . LEU A 1 43 ? 3.887 -0.317 -4.584 1.00 0.00 43 LEU A N 14
ATOM 19452 C CA . LEU A 1 43 ? 3.400 1.054 -4.652 1.00 0.00 43 LEU A CA 14
ATOM 19453 C C . LEU A 1 43 ? 4.124 1.831 -5.743 1.00 0.00 43 LEU A C 14
ATOM 19454 O O . LEU A 1 43 ? 5.354 1.832 -5.806 1.00 0.00 43 LEU A O 14
ATOM 19470 N N . GLU A 1 44 ? 3.358 2.493 -6.601 1.00 0.00 44 GLU A N 14
ATOM 19471 C CA . GLU A 1 44 ? 3.937 3.275 -7.685 1.00 0.00 44 GLU A CA 14
ATOM 19472 C C . GLU A 1 44 ? 4.083 4.738 -7.282 1.00 0.00 44 GLU A C 14
ATOM 19473 O O . GLU A 1 44 ? 3.133 5.515 -7.369 1.00 0.00 44 GLU A O 14
ATOM 19485 N N . PHE A 1 45 ? 5.280 5.105 -6.836 1.00 0.00 45 PHE A N 14
ATOM 19486 C CA . PHE A 1 45 ? 5.554 6.474 -6.417 1.00 0.00 45 PHE A CA 14
ATOM 19487 C C . PHE A 1 45 ? 5.322 7.451 -7.565 1.00 0.00 45 PHE A C 14
ATOM 19488 O O . PHE A 1 45 ? 5.952 7.348 -8.618 1.00 0.00 45 PHE A O 14
ATOM 19505 N N . LYS A 1 46 ? 4.415 8.397 -7.353 1.00 0.00 46 LYS A N 14
ATOM 19506 C CA . LYS A 1 46 ? 4.096 9.392 -8.369 1.00 0.00 46 LYS A CA 14
ATOM 19507 C C . LYS A 1 46 ? 5.036 10.590 -8.275 1.00 0.00 46 LYS A C 14
ATOM 19508 O O . LYS A 1 46 ? 5.415 11.175 -9.290 1.00 0.00 46 LYS A O 14
ATOM 19527 N N . ASN A 1 47 ? 5.408 10.951 -7.051 1.00 0.00 47 ASN A N 14
ATOM 19528 C CA . ASN A 1 47 ? 6.304 12.080 -6.825 1.00 0.00 47 ASN A CA 14
ATOM 19529 C C . ASN A 1 47 ? 7.728 11.601 -6.564 1.00 0.00 47 ASN A C 14
ATOM 19530 O O . ASN A 1 47 ? 8.003 10.402 -6.577 1.00 0.00 47 ASN A O 14
ATOM 19541 N N . THR A 1 48 ? 8.630 12.548 -6.326 1.00 0.00 48 THR A N 14
ATOM 19542 C CA . THR A 1 48 ? 10.027 12.223 -6.060 1.00 0.00 48 THR A CA 14
ATOM 19543 C C . THR A 1 48 ? 10.732 13.383 -5.361 1.00 0.00 48 THR A C 14
ATOM 19544 O O . THR A 1 48 ? 11.762 13.872 -5.828 1.00 0.00 48 THR A O 14
ATOM 19555 N N . SER A 1 49 ? 10.169 13.821 -4.240 1.00 0.00 49 SER A N 14
ATOM 19556 C CA . SER A 1 49 ? 10.743 14.923 -3.476 1.00 0.00 49 SER A CA 14
ATOM 19557 C C . SER A 1 49 ? 10.801 16.195 -4.317 1.00 0.00 49 SER A C 14
ATOM 19558 O O . SER A 1 49 ? 11.761 16.961 -4.237 1.00 0.00 49 SER A O 14
ATOM 19566 N N . LYS A 1 50 ? 9.767 16.412 -5.122 1.00 0.00 50 LYS A N 14
ATOM 19567 C CA . LYS A 1 50 ? 9.699 17.593 -5.979 1.00 0.00 50 LYS A CA 14
ATOM 19568 C C . LYS A 1 50 ? 9.210 18.816 -5.204 1.00 0.00 50 LYS A C 14
ATOM 19569 O O . LYS A 1 50 ? 9.116 19.912 -5.757 1.00 0.00 50 LYS A O 14
ATOM 19588 N N . ASN A 1 51 ? 8.899 18.628 -3.922 1.00 0.00 51 ASN A N 14
ATOM 19589 C CA . ASN A 1 51 ? 8.423 19.723 -3.085 1.00 0.00 51 ASN A CA 14
ATOM 19590 C C . ASN A 1 51 ? 7.131 20.311 -3.645 1.00 0.00 51 ASN A C 14
ATOM 19591 O O . ASN A 1 51 ? 7.111 21.442 -4.132 1.00 0.00 51 ASN A O 14
ATOM 19602 N N . ALA A 1 52 ? 6.054 19.536 -3.574 1.00 0.00 52 ALA A N 14
ATOM 19603 C CA . ALA A 1 52 ? 4.758 19.980 -4.074 1.00 0.00 52 ALA A CA 14
ATOM 19604 C C . ALA A 1 52 ? 3.702 19.989 -2.970 1.00 0.00 52 ALA A C 14
ATOM 19605 O O . ALA A 1 52 ? 2.513 20.153 -3.243 1.00 0.00 52 ALA A O 14
ATOM 19612 N N . LYS A 1 53 ? 4.141 19.810 -1.723 1.00 0.00 53 LYS A N 14
ATOM 19613 C CA . LYS A 1 53 ? 3.236 19.798 -0.571 1.00 0.00 53 LYS A CA 14
ATOM 19614 C C . LYS A 1 53 ? 2.500 18.464 -0.457 1.00 0.00 53 LYS A C 14
ATOM 19615 O O . LYS A 1 53 ? 2.462 17.856 0.613 1.00 0.00 53 LYS A O 14
ATOM 19634 N N . PHE A 1 54 ? 1.918 18.011 -1.563 1.00 0.00 54 PHE A N 14
ATOM 19635 C CA . PHE A 1 54 ? 1.188 16.749 -1.581 1.00 0.00 54 PHE A CA 14
ATOM 19636 C C . PHE A 1 54 ? 1.997 15.672 -2.288 1.00 0.00 54 PHE A C 14
ATOM 19637 O O . PHE A 1 54 ? 2.299 15.787 -3.474 1.00 0.00 54 PHE A O 14
ATOM 19654 N N . TYR A 1 55 ? 2.346 14.623 -1.550 1.00 0.00 55 TYR A N 14
ATOM 19655 C CA . TYR A 1 55 ? 3.119 13.530 -2.116 1.00 0.00 55 TYR A CA 14
ATOM 19656 C C . TYR A 1 55 ? 2.201 12.404 -2.576 1.00 0.00 55 TYR A C 14
ATOM 19657 O O . TYR A 1 55 ? 1.605 11.700 -1.761 1.00 0.00 55 TYR A O 14
ATOM 19675 N N . SER A 1 56 ? 2.093 12.245 -3.889 1.00 0.00 56 SER A N 14
ATOM 19676 C CA . SER A 1 56 ? 1.247 11.210 -4.467 1.00 0.00 56 SER A CA 14
ATOM 19677 C C . SER A 1 56 ? 1.926 9.846 -4.404 1.00 0.00 56 SER A C 14
ATOM 19678 O O . SER A 1 56 ? 3.113 9.717 -4.705 1.00 0.00 56 SER A O 14
ATOM 19686 N N . PHE A 1 57 ? 1.163 8.830 -4.012 1.00 0.00 57 PHE A N 14
ATOM 19687 C CA . PHE A 1 57 ? 1.686 7.472 -3.910 1.00 0.00 57 PHE A CA 14
ATOM 19688 C C . PHE A 1 57 ? 0.642 6.456 -4.364 1.00 0.00 57 PHE A C 14
ATOM 19689 O O . PHE A 1 57 ? -0.476 6.430 -3.849 1.00 0.00 57 PHE A O 14
ATOM 19706 N N . ASN A 1 58 ? 1.010 5.622 -5.331 1.00 0.00 58 ASN A N 14
ATOM 19707 C CA . ASN A 1 58 ? 0.099 4.607 -5.849 1.00 0.00 58 ASN A CA 14
ATOM 19708 C C . ASN A 1 58 ? 0.260 3.291 -5.094 1.00 0.00 58 ASN A C 14
ATOM 19709 O O . ASN A 1 58 ? 1.235 3.093 -4.369 1.00 0.00 58 ASN A O 14
ATOM 19720 N N . VAL A 1 59 ? -0.705 2.395 -5.272 1.00 0.00 59 VAL A N 14
ATOM 19721 C CA . VAL A 1 59 ? -0.676 1.096 -4.609 1.00 0.00 59 VAL A CA 14
ATOM 19722 C C . VAL A 1 59 ? -1.183 -0.004 -5.536 1.00 0.00 59 VAL A C 14
ATOM 19723 O O . VAL A 1 59 ? -2.160 0.181 -6.258 1.00 0.00 59 VAL A O 14
ATOM 19736 N N . SER A 1 60 ? -0.512 -1.148 -5.504 1.00 0.00 60 SER A N 14
ATOM 19737 C CA . SER A 1 60 ? -0.891 -2.284 -6.336 1.00 0.00 60 SER A CA 14
ATOM 19738 C C . SER A 1 60 ? -0.852 -3.578 -5.529 1.00 0.00 60 SER A C 14
ATOM 19739 O O . SER A 1 60 ? 0.216 -4.026 -5.110 1.00 0.00 60 SER A O 14
ATOM 19747 N N . MET A 1 61 ? -2.020 -4.173 -5.313 1.00 0.00 61 MET A N 14
ATOM 19748 C CA . MET A 1 61 ? -2.113 -5.415 -4.552 1.00 0.00 61 MET A CA 14
ATOM 19749 C C . MET A 1 61 ? -3.214 -6.317 -5.102 1.00 0.00 61 MET A C 14
ATOM 19750 O O . MET A 1 61 ? -4.041 -5.886 -5.906 1.00 0.00 61 MET A O 14
ATOM 19764 N N . GLU A 1 62 ? -3.217 -7.572 -4.663 1.00 0.00 62 GLU A N 14
ATOM 19765 C CA . GLU A 1 62 ? -4.214 -8.537 -5.113 1.00 0.00 62 GLU A CA 14
ATOM 19766 C C . GLU A 1 62 ? -5.486 -8.450 -4.273 1.00 0.00 62 GLU A C 14
ATOM 19767 O O . GLU A 1 62 ? -5.431 -8.417 -3.044 1.00 0.00 62 GLU A O 14
ATOM 19779 N N . VAL A 1 63 ? -6.629 -8.421 -4.948 1.00 0.00 63 VAL A N 14
ATOM 19780 C CA . VAL A 1 63 ? -7.920 -8.346 -4.275 1.00 0.00 63 VAL A CA 14
ATOM 19781 C C . VAL A 1 63 ? -8.805 -9.521 -4.677 1.00 0.00 63 VAL A C 14
ATOM 19782 O O . VAL A 1 63 ? -8.812 -9.935 -5.836 1.00 0.00 63 VAL A O 14
ATOM 19795 N N . SER A 1 64 ? -9.543 -10.060 -3.712 1.00 0.00 64 SER A N 14
ATOM 19796 C CA . SER A 1 64 ? -10.425 -11.194 -3.966 1.00 0.00 64 SER A CA 14
ATOM 19797 C C . SER A 1 64 ? -11.892 -10.804 -3.805 1.00 0.00 64 SER A C 14
ATOM 19798 O O . SER A 1 64 ? -12.776 -11.428 -4.393 1.00 0.00 64 SER A O 14
ATOM 19806 N N . ASN A 1 65 ? -12.149 -9.774 -3.003 1.00 0.00 65 ASN A N 14
ATOM 19807 C CA . ASN A 1 65 ? -13.513 -9.316 -2.767 1.00 0.00 65 ASN A CA 14
ATOM 19808 C C . ASN A 1 65 ? -13.530 -8.071 -1.885 1.00 0.00 65 ASN A C 14
ATOM 19809 O O . ASN A 1 65 ? -12.481 -7.529 -1.537 1.00 0.00 65 ASN A O 14
ATOM 19820 N N . GLU A 1 66 ? -14.729 -7.622 -1.526 1.00 0.00 66 GLU A N 14
ATOM 19821 C CA . GLU A 1 66 ? -14.886 -6.440 -0.682 1.00 0.00 66 GLU A CA 14
ATOM 19822 C C . GLU A 1 66 ? -14.147 -6.610 0.642 1.00 0.00 66 GLU A C 14
ATOM 19823 O O . GLU A 1 66 ? -13.622 -5.645 1.199 1.00 0.00 66 GLU A O 14
ATOM 19835 N N . SER A 1 67 ? -14.110 -7.842 1.142 1.00 0.00 67 SER A N 14
ATOM 19836 C CA . SER A 1 67 ? -13.435 -8.137 2.402 1.00 0.00 67 SER A CA 14
ATOM 19837 C C . SER A 1 67 ? -12.014 -7.582 2.403 1.00 0.00 67 SER A C 14
ATOM 19838 O O . SER A 1 67 ? -11.648 -6.783 3.267 1.00 0.00 67 SER A O 14
ATOM 19846 N N . GLU A 1 68 ? -11.218 -8.000 1.425 1.00 0.00 68 GLU A N 14
ATOM 19847 C CA . GLU A 1 68 ? -9.840 -7.529 1.317 1.00 0.00 68 GLU A CA 14
ATOM 19848 C C . GLU A 1 68 ? -9.818 -6.022 1.107 1.00 0.00 68 GLU A C 14
ATOM 19849 O O . GLU A 1 68 ? -9.142 -5.296 1.832 1.00 0.00 68 GLU A O 14
ATOM 19861 N N . ARG A 1 69 ? -10.574 -5.561 0.109 1.00 0.00 69 ARG A N 14
ATOM 19862 C CA . ARG A 1 69 ? -10.658 -4.137 -0.211 1.00 0.00 69 ARG A CA 14
ATOM 19863 C C . ARG A 1 69 ? -10.769 -3.286 1.052 1.00 0.00 69 ARG A C 14
ATOM 19864 O O . ARG A 1 69 ? -9.992 -2.353 1.253 1.00 0.00 69 ARG A O 14
ATOM 19885 N N . ASN A 1 70 ? -11.735 -3.617 1.902 1.00 0.00 70 ASN A N 14
ATOM 19886 C CA . ASN A 1 70 ? -11.940 -2.886 3.146 1.00 0.00 70 ASN A CA 14
ATOM 19887 C C . ASN A 1 70 ? -10.685 -2.933 4.011 1.00 0.00 70 ASN A C 14
ATOM 19888 O O . ASN A 1 70 ? -10.408 -2.007 4.774 1.00 0.00 70 ASN A O 14
ATOM 19899 N N . GLU A 1 71 ? -9.926 -4.016 3.883 1.00 0.00 71 GLU A N 14
ATOM 19900 C CA . GLU A 1 71 ? -8.697 -4.185 4.648 1.00 0.00 71 GLU A CA 14
ATOM 19901 C C . GLU A 1 71 ? -7.542 -3.434 3.992 1.00 0.00 71 GLU A C 14
ATOM 19902 O O . GLU A 1 71 ? -6.698 -2.856 4.676 1.00 0.00 71 GLU A O 14
ATOM 19914 N N . ILE A 1 72 ? -7.514 -3.445 2.662 1.00 0.00 72 ILE A N 14
ATOM 19915 C CA . ILE A 1 72 ? -6.461 -2.763 1.916 1.00 0.00 72 ILE A CA 14
ATOM 19916 C C . ILE A 1 72 ? -6.572 -1.251 2.069 1.00 0.00 72 ILE A C 14
ATOM 19917 O O . ILE A 1 72 ? -5.569 -0.539 2.026 1.00 0.00 72 ILE A O 14
ATOM 19933 N N . PHE A 1 73 ? -7.796 -0.766 2.243 1.00 0.00 73 PHE A N 14
ATOM 19934 C CA . PHE A 1 73 ? -8.036 0.663 2.398 1.00 0.00 73 PHE A CA 14
ATOM 19935 C C . PHE A 1 73 ? -7.531 1.161 3.748 1.00 0.00 73 PHE A C 14
ATOM 19936 O O . PHE A 1 73 ? -6.698 2.064 3.816 1.00 0.00 73 PHE A O 14
ATOM 19953 N N . GLN A 1 74 ? -8.042 0.565 4.821 1.00 0.00 74 GLN A N 14
ATOM 19954 C CA . GLN A 1 74 ? -7.645 0.949 6.170 1.00 0.00 74 GLN A CA 14
ATOM 19955 C C . GLN A 1 74 ? -6.143 0.770 6.371 1.00 0.00 74 GLN A C 14
ATOM 19956 O O . GLN A 1 74 ? -5.522 1.484 7.158 1.00 0.00 74 GLN A O 14
ATOM 19970 N N . LYS A 1 75 ? -5.563 -0.192 5.657 1.00 0.00 75 LYS A N 14
ATOM 19971 C CA . LYS A 1 75 ? -4.135 -0.465 5.761 1.00 0.00 75 LYS A CA 14
ATOM 19972 C C . LYS A 1 75 ? -3.312 0.707 5.239 1.00 0.00 75 LYS A C 14
ATOM 19973 O O . LYS A 1 75 ? -2.474 1.258 5.955 1.00 0.00 75 LYS A O 14
ATOM 19992 N N . ILE A 1 76 ? -3.553 1.089 3.988 1.00 0.00 76 ILE A N 14
ATOM 19993 C CA . ILE A 1 76 ? -2.831 2.196 3.376 1.00 0.00 76 ILE A CA 14
ATOM 19994 C C . ILE A 1 76 ? -3.102 3.501 4.117 1.00 0.00 76 ILE A C 14
ATOM 19995 O O . ILE A 1 76 ? -2.245 4.383 4.177 1.00 0.00 76 ILE A O 14
ATOM 20011 N N . SER A 1 77 ? -4.299 3.616 4.683 1.00 0.00 77 SER A N 14
ATOM 20012 C CA . SER A 1 77 ? -4.681 4.812 5.423 1.00 0.00 77 SER A CA 14
ATOM 20013 C C . SER A 1 77 ? -4.483 4.614 6.924 1.00 0.00 77 SER A C 14
ATOM 20014 O O . SER A 1 77 ? -5.100 5.300 7.736 1.00 0.00 77 SER A O 14
ATOM 20022 N N . GLN A 1 78 ? -3.614 3.671 7.283 1.00 0.00 78 GLN A N 14
ATOM 20023 C CA . GLN A 1 78 ? -3.335 3.387 8.687 1.00 0.00 78 GLN A CA 14
ATOM 20024 C C . GLN A 1 78 ? -2.771 4.617 9.388 1.00 0.00 78 GLN A C 14
ATOM 20025 O O . GLN A 1 78 ? -3.270 5.032 10.435 1.00 0.00 78 GLN A O 14
ATOM 20039 N N . LEU A 1 79 ? -1.725 5.196 8.806 1.00 0.00 79 LEU A N 14
ATOM 20040 C CA . LEU A 1 79 ? -1.091 6.380 9.376 1.00 0.00 79 LEU A CA 14
ATOM 20041 C C . LEU A 1 79 ? -2.046 7.568 9.367 1.00 0.00 79 LEU A C 14
ATOM 20042 O O . LEU A 1 79 ? -3.133 7.499 8.793 1.00 0.00 79 LEU A O 14
ATOM 20058 N N . ASP A 1 80 ? -1.635 8.658 10.007 1.00 0.00 80 ASP A N 14
ATOM 20059 C CA . ASP A 1 80 ? -2.455 9.862 10.074 1.00 0.00 80 ASP A CA 14
ATOM 20060 C C . ASP A 1 80 ? -1.864 10.973 9.212 1.00 0.00 80 ASP A C 14
ATOM 20061 O O . ASP A 1 80 ? -1.983 12.155 9.535 1.00 0.00 80 ASP A O 14
ATOM 20070 N N . LYS A 1 81 ? -1.227 10.585 8.111 1.00 0.00 81 LYS A N 14
ATOM 20071 C CA . LYS A 1 81 ? -0.618 11.546 7.200 1.00 0.00 81 LYS A CA 14
ATOM 20072 C C . LYS A 1 81 ? -1.449 11.689 5.929 1.00 0.00 81 LYS A C 14
ATOM 20073 O O . LYS A 1 81 ? -1.861 12.790 5.564 1.00 0.00 81 LYS A O 14
ATOM 20092 N N . VAL A 1 82 ? -1.689 10.564 5.259 1.00 0.00 82 VAL A N 14
ATOM 20093 C CA . VAL A 1 82 ? -2.470 10.548 4.024 1.00 0.00 82 VAL A CA 14
ATOM 20094 C C . VAL A 1 82 ? -3.726 11.409 4.142 1.00 0.00 82 VAL A C 14
ATOM 20095 O O . VAL A 1 82 ? -4.435 11.356 5.147 1.00 0.00 82 VAL A O 14
ATOM 20108 N N . VAL A 1 83 ? -3.991 12.201 3.110 1.00 0.00 83 VAL A N 14
ATOM 20109 C CA . VAL A 1 83 ? -5.158 13.072 3.094 1.00 0.00 83 VAL A CA 14
ATOM 20110 C C . VAL A 1 83 ? -6.085 12.726 1.932 1.00 0.00 83 VAL A C 14
ATOM 20111 O O . VAL A 1 83 ? -7.301 12.636 2.099 1.00 0.00 83 VAL A O 14
ATOM 20124 N N . GLN A 1 84 ? -5.500 12.532 0.753 1.00 0.00 84 GLN A N 14
ATOM 20125 C CA . GLN A 1 84 ? -6.274 12.196 -0.436 1.00 0.00 84 GLN A CA 14
ATOM 20126 C C . GLN A 1 84 ? -6.271 10.690 -0.680 1.00 0.00 84 GLN A C 14
ATOM 20127 O O . GLN A 1 84 ? -5.215 10.083 -0.858 1.00 0.00 84 GLN A O 14
ATOM 20141 N N . THR A 1 85 ? -7.458 10.095 -0.685 1.00 0.00 85 THR A N 14
ATOM 20142 C CA . THR A 1 85 ? -7.594 8.659 -0.907 1.00 0.00 85 THR A CA 14
ATOM 20143 C C . THR A 1 85 ? -8.511 8.376 -2.091 1.00 0.00 85 THR A C 14
ATOM 20144 O O . THR A 1 85 ? -9.598 8.941 -2.199 1.00 0.00 85 THR A O 14
ATOM 20155 N N . LEU A 1 86 ? -8.062 7.494 -2.982 1.00 0.00 86 LEU A N 14
ATOM 20156 C CA . LEU A 1 86 ? -8.842 7.132 -4.160 1.00 0.00 86 LEU A CA 14
ATOM 20157 C C . LEU A 1 86 ? -9.135 8.358 -5.020 1.00 0.00 86 LEU A C 14
ATOM 20158 O O . LEU A 1 86 ? -9.674 8.183 -6.132 1.00 0.00 86 LEU A O 14
ATOM 20175 N N . MET A 1 1 ? -26.583 -17.029 9.552 1.00 0.00 1 MET A N 15
ATOM 20176 C CA . MET A 1 1 ? -27.724 -17.952 9.318 1.00 0.00 1 MET A CA 15
ATOM 20177 C C . MET A 1 1 ? -27.544 -18.735 8.019 1.00 0.00 1 MET A C 15
ATOM 20178 O O . MET A 1 1 ? -26.846 -18.290 7.109 1.00 0.00 1 MET A O 15
ATOM 20194 N N . PRO A 1 2 ? -28.177 -19.916 7.917 1.00 0.00 2 PRO A N 15
ATOM 20195 C CA . PRO A 1 2 ? -28.084 -20.761 6.722 1.00 0.00 2 PRO A CA 15
ATOM 20196 C C . PRO A 1 2 ? -28.679 -20.085 5.491 1.00 0.00 2 PRO A C 15
ATOM 20197 O O . PRO A 1 2 ? -28.282 -20.371 4.361 1.00 0.00 2 PRO A O 15
ATOM 20208 N N . SER A 1 3 ? -29.632 -19.187 5.715 1.00 0.00 3 SER A N 15
ATOM 20209 C CA . SER A 1 3 ? -30.280 -18.469 4.624 1.00 0.00 3 SER A CA 15
ATOM 20210 C C . SER A 1 3 ? -29.354 -17.405 4.047 1.00 0.00 3 SER A C 15
ATOM 20211 O O . SER A 1 3 ? -28.271 -17.156 4.577 1.00 0.00 3 SER A O 15
ATOM 20219 N N . ASP A 1 4 ? -29.786 -16.777 2.958 1.00 0.00 4 ASP A N 15
ATOM 20220 C CA . ASP A 1 4 ? -28.995 -15.739 2.309 1.00 0.00 4 ASP A CA 15
ATOM 20221 C C . ASP A 1 4 ? -29.881 -14.580 1.859 1.00 0.00 4 ASP A C 15
ATOM 20222 O O . ASP A 1 4 ? -31.088 -14.742 1.684 1.00 0.00 4 ASP A O 15
ATOM 20231 N N . SER A 1 5 ? -29.272 -13.413 1.671 1.00 0.00 5 SER A N 15
ATOM 20232 C CA . SER A 1 5 ? -30.005 -12.229 1.240 1.00 0.00 5 SER A CA 15
ATOM 20233 C C . SER A 1 5 ? -29.051 -11.075 0.950 1.00 0.00 5 SER A C 15
ATOM 20234 O O . SER A 1 5 ? -27.832 -11.233 1.005 1.00 0.00 5 SER A O 15
ATOM 20242 N N . LYS A 1 6 ? -29.616 -9.911 0.641 1.00 0.00 6 LYS A N 15
ATOM 20243 C CA . LYS A 1 6 ? -28.818 -8.727 0.342 1.00 0.00 6 LYS A CA 15
ATOM 20244 C C . LYS A 1 6 ? -27.979 -8.935 -0.916 1.00 0.00 6 LYS A C 15
ATOM 20245 O O . LYS A 1 6 ? -27.338 -9.973 -1.082 1.00 0.00 6 LYS A O 15
ATOM 20264 N N . LYS A 1 7 ? -27.986 -7.940 -1.798 1.00 0.00 7 LYS A N 15
ATOM 20265 C CA . LYS A 1 7 ? -27.226 -8.012 -3.040 1.00 0.00 7 LYS A CA 15
ATOM 20266 C C . LYS A 1 7 ? -26.038 -7.052 -3.006 1.00 0.00 7 LYS A C 15
ATOM 20267 O O . LYS A 1 7 ? -26.164 -5.884 -3.377 1.00 0.00 7 LYS A O 15
ATOM 20286 N N . PRO A 1 8 ? -24.865 -7.531 -2.556 1.00 0.00 8 PRO A N 15
ATOM 20287 C CA . PRO A 1 8 ? -23.655 -6.706 -2.473 1.00 0.00 8 PRO A CA 15
ATOM 20288 C C . PRO A 1 8 ? -23.101 -6.343 -3.848 1.00 0.00 8 PRO A C 15
ATOM 20289 O O . PRO A 1 8 ? -22.500 -5.284 -4.022 1.00 0.00 8 PRO A O 15
ATOM 20300 N N . THR A 1 9 ? -23.305 -7.233 -4.819 1.00 0.00 9 THR A N 15
ATOM 20301 C CA . THR A 1 9 ? -22.826 -7.014 -6.185 1.00 0.00 9 THR A CA 15
ATOM 20302 C C . THR A 1 9 ? -21.388 -6.499 -6.195 1.00 0.00 9 THR A C 15
ATOM 20303 O O . THR A 1 9 ? -21.094 -5.453 -6.777 1.00 0.00 9 THR A O 15
ATOM 20314 N N . ILE A 1 10 ? -20.496 -7.242 -5.547 1.00 0.00 10 ILE A N 15
ATOM 20315 C CA . ILE A 1 10 ? -19.088 -6.868 -5.477 1.00 0.00 10 ILE A CA 15
ATOM 20316 C C . ILE A 1 10 ? -18.194 -8.095 -5.621 1.00 0.00 10 ILE A C 15
ATOM 20317 O O . ILE A 1 10 ? -17.937 -8.806 -4.650 1.00 0.00 10 ILE A O 15
ATOM 20333 N N . ILE A 1 11 ? -17.719 -8.333 -6.839 1.00 0.00 11 ILE A N 15
ATOM 20334 C CA . ILE A 1 11 ? -16.849 -9.468 -7.108 1.00 0.00 11 ILE A CA 15
ATOM 20335 C C . ILE A 1 11 ? -15.782 -9.110 -8.135 1.00 0.00 11 ILE A C 15
ATOM 20336 O O . ILE A 1 11 ? -16.037 -9.117 -9.340 1.00 0.00 11 ILE A O 15
ATOM 20352 N N . TYR A 1 12 ? -14.584 -8.806 -7.651 1.00 0.00 12 TYR A N 15
ATOM 20353 C CA . TYR A 1 12 ? -13.470 -8.455 -8.524 1.00 0.00 12 TYR A CA 15
ATOM 20354 C C . TYR A 1 12 ? -12.156 -9.001 -7.973 1.00 0.00 12 TYR A C 15
ATOM 20355 O O . TYR A 1 12 ? -11.472 -8.334 -7.200 1.00 0.00 12 TYR A O 15
ATOM 20373 N N . PRO A 1 13 ? -11.786 -10.233 -8.356 1.00 0.00 13 PRO A N 15
ATOM 20374 C CA . PRO A 1 13 ? -10.558 -10.862 -7.891 1.00 0.00 13 PRO A CA 15
ATOM 20375 C C . PRO A 1 13 ? -9.364 -10.549 -8.787 1.00 0.00 13 PRO A C 15
ATOM 20376 O O . PRO A 1 13 ? -8.840 -11.427 -9.472 1.00 0.00 13 PRO A O 15
ATOM 20387 N N . CYS A 1 14 ? -8.939 -9.290 -8.774 1.00 0.00 14 CYS A N 15
ATOM 20388 C CA . CYS A 1 14 ? -7.804 -8.857 -9.582 1.00 0.00 14 CYS A CA 15
ATOM 20389 C C . CYS A 1 14 ? -6.997 -7.787 -8.854 1.00 0.00 14 CYS A C 15
ATOM 20390 O O . CYS A 1 14 ? -7.464 -7.203 -7.877 1.00 0.00 14 CYS A O 15
ATOM 20398 N N . LEU A 1 15 ? -5.785 -7.534 -9.338 1.00 0.00 15 LEU A N 15
ATOM 20399 C CA . LEU A 1 15 ? -4.917 -6.532 -8.731 1.00 0.00 15 LEU A CA 15
ATOM 20400 C C . LEU A 1 15 ? -5.454 -5.127 -8.979 1.00 0.00 15 LEU A C 15
ATOM 20401 O O . LEU A 1 15 ? -5.424 -4.630 -10.104 1.00 0.00 15 LEU A O 15
ATOM 20417 N N . TRP A 1 16 ? -5.943 -4.491 -7.919 1.00 0.00 16 TRP A N 15
ATOM 20418 C CA . TRP A 1 16 ? -6.487 -3.143 -8.021 1.00 0.00 16 TRP A CA 15
ATOM 20419 C C . TRP A 1 16 ? -5.532 -2.120 -7.415 1.00 0.00 16 TRP A C 15
ATOM 20420 O O . TRP A 1 16 ? -4.949 -2.353 -6.357 1.00 0.00 16 TRP A O 15
ATOM 20441 N N . ASP A 1 17 ? -5.380 -0.986 -8.092 1.00 0.00 17 ASP A N 15
ATOM 20442 C CA . ASP A 1 17 ? -4.498 0.074 -7.618 1.00 0.00 17 ASP A CA 15
ATOM 20443 C C . ASP A 1 17 ? -5.262 1.059 -6.739 1.00 0.00 17 ASP A C 15
ATOM 20444 O O . ASP A 1 17 ? -6.469 1.244 -6.906 1.00 0.00 17 ASP A O 15
ATOM 20453 N N . TYR A 1 18 ? -4.557 1.687 -5.803 1.00 0.00 18 TYR A N 15
ATOM 20454 C CA . TYR A 1 18 ? -5.178 2.648 -4.901 1.00 0.00 18 TYR A CA 15
ATOM 20455 C C . TYR A 1 18 ? -4.401 3.959 -4.879 1.00 0.00 18 TYR A C 15
ATOM 20456 O O . TYR A 1 18 ? -3.342 4.055 -4.260 1.00 0.00 18 TYR A O 15
ATOM 20474 N N . ARG A 1 19 ? -4.939 4.969 -5.557 1.00 0.00 19 ARG A N 15
ATOM 20475 C CA . ARG A 1 19 ? -4.300 6.279 -5.611 1.00 0.00 19 ARG A CA 15
ATOM 20476 C C . ARG A 1 19 ? -4.503 7.027 -4.297 1.00 0.00 19 ARG A C 15
ATOM 20477 O O . ARG A 1 19 ? -5.565 7.600 -4.055 1.00 0.00 19 ARG A O 15
ATOM 20498 N N . VAL A 1 20 ? -3.481 7.011 -3.448 1.00 0.00 20 VAL A N 15
ATOM 20499 C CA . VAL A 1 20 ? -3.553 7.682 -2.155 1.00 0.00 20 VAL A CA 15
ATOM 20500 C C . VAL A 1 20 ? -2.463 8.738 -2.010 1.00 0.00 20 VAL A C 15
ATOM 20501 O O . VAL A 1 20 ? -1.279 8.448 -2.179 1.00 0.00 20 VAL A O 15
ATOM 20514 N N . ILE A 1 21 ? -2.872 9.961 -1.687 1.00 0.00 21 ILE A N 15
ATOM 20515 C CA . ILE A 1 21 ? -1.929 11.060 -1.508 1.00 0.00 21 ILE A CA 15
ATOM 20516 C C . ILE A 1 21 ? -1.860 11.477 -0.045 1.00 0.00 21 ILE A C 15
ATOM 20517 O O . ILE A 1 21 ? -2.878 11.508 0.648 1.00 0.00 21 ILE A O 15
ATOM 20533 N N . MET A 1 22 ? -0.659 11.797 0.425 1.00 0.00 22 MET A N 15
ATOM 20534 C CA . MET A 1 22 ? -0.466 12.208 1.805 1.00 0.00 22 MET A CA 15
ATOM 20535 C C . MET A 1 22 ? 0.091 13.621 1.869 1.00 0.00 22 MET A C 15
ATOM 20536 O O . MET A 1 22 ? 0.934 14.006 1.060 1.00 0.00 22 MET A O 15
ATOM 20550 N N . THR A 1 23 ? -0.380 14.388 2.841 1.00 0.00 23 THR A N 15
ATOM 20551 C CA . THR A 1 23 ? 0.078 15.759 3.017 1.00 0.00 23 THR A CA 15
ATOM 20552 C C . THR A 1 23 ? 0.625 15.961 4.423 1.00 0.00 23 THR A C 15
ATOM 20553 O O . THR A 1 23 ? 0.027 16.659 5.242 1.00 0.00 23 THR A O 15
ATOM 20564 N N . THR A 1 24 ? 1.768 15.342 4.694 1.00 0.00 24 THR A N 15
ATOM 20565 C CA . THR A 1 24 ? 2.401 15.450 6.004 1.00 0.00 24 THR A CA 15
ATOM 20566 C C . THR A 1 24 ? 3.904 15.664 5.874 1.00 0.00 24 THR A C 15
ATOM 20567 O O . THR A 1 24 ? 4.519 15.245 4.894 1.00 0.00 24 THR A O 15
ATOM 20578 N N . LYS A 1 25 ? 4.489 16.320 6.870 1.00 0.00 25 LYS A N 15
ATOM 20579 C CA . LYS A 1 25 ? 5.922 16.594 6.873 1.00 0.00 25 LYS A CA 15
ATOM 20580 C C . LYS A 1 25 ? 6.702 15.452 7.522 1.00 0.00 25 LYS A C 15
ATOM 20581 O O . LYS A 1 25 ? 7.924 15.373 7.395 1.00 0.00 25 LYS A O 15
ATOM 20600 N N . ASP A 1 26 ? 5.992 14.571 8.221 1.00 0.00 26 ASP A N 15
ATOM 20601 C CA . ASP A 1 26 ? 6.623 13.441 8.889 1.00 0.00 26 ASP A CA 15
ATOM 20602 C C . ASP A 1 26 ? 6.241 12.126 8.214 1.00 0.00 26 ASP A C 15
ATOM 20603 O O . ASP A 1 26 ? 5.826 11.172 8.874 1.00 0.00 26 ASP A O 15
ATOM 20612 N N . THR A 1 27 ? 6.385 12.083 6.893 1.00 0.00 27 THR A N 15
ATOM 20613 C CA . THR A 1 27 ? 6.057 10.886 6.126 1.00 0.00 27 THR A CA 15
ATOM 20614 C C . THR A 1 27 ? 7.153 9.826 6.249 1.00 0.00 27 THR A C 15
ATOM 20615 O O . THR A 1 27 ? 7.008 8.714 5.742 1.00 0.00 27 THR A O 15
ATOM 20626 N N . SER A 1 28 ? 8.249 10.174 6.921 1.00 0.00 28 SER A N 15
ATOM 20627 C CA . SER A 1 28 ? 9.361 9.246 7.103 1.00 0.00 28 SER A CA 15
ATOM 20628 C C . SER A 1 28 ? 8.889 7.943 7.743 1.00 0.00 28 SER A C 15
ATOM 20629 O O . SER A 1 28 ? 9.499 6.891 7.555 1.00 0.00 28 SER A O 15
ATOM 20637 N N . THR A 1 29 ? 7.795 8.018 8.495 1.00 0.00 29 THR A N 15
ATOM 20638 C CA . THR A 1 29 ? 7.242 6.843 9.156 1.00 0.00 29 THR A CA 15
ATOM 20639 C C . THR A 1 29 ? 6.417 6.017 8.175 1.00 0.00 29 THR A C 15
ATOM 20640 O O . THR A 1 29 ? 6.374 4.790 8.260 1.00 0.00 29 THR A O 15
ATOM 20651 N N . LEU A 1 30 ? 5.766 6.703 7.240 1.00 0.00 30 LEU A N 15
ATOM 20652 C CA . LEU A 1 30 ? 4.942 6.038 6.238 1.00 0.00 30 LEU A CA 15
ATOM 20653 C C . LEU A 1 30 ? 5.802 5.486 5.106 1.00 0.00 30 LEU A C 15
ATOM 20654 O O . LEU A 1 30 ? 5.570 4.379 4.619 1.00 0.00 30 LEU A O 15
ATOM 20670 N N . LYS A 1 31 ? 6.799 6.263 4.692 1.00 0.00 31 LYS A N 15
ATOM 20671 C CA . LYS A 1 31 ? 7.693 5.848 3.618 1.00 0.00 31 LYS A CA 15
ATOM 20672 C C . LYS A 1 31 ? 8.422 4.559 3.985 1.00 0.00 31 LYS A C 15
ATOM 20673 O O . LYS A 1 31 ? 8.759 3.756 3.115 1.00 0.00 31 LYS A O 15
ATOM 20692 N N . GLU A 1 32 ? 8.661 4.369 5.279 1.00 0.00 32 GLU A N 15
ATOM 20693 C CA . GLU A 1 32 ? 9.349 3.176 5.762 1.00 0.00 32 GLU A CA 15
ATOM 20694 C C . GLU A 1 32 ? 8.374 2.017 5.927 1.00 0.00 32 GLU A C 15
ATOM 20695 O O . GLU A 1 32 ? 8.749 0.853 5.788 1.00 0.00 32 GLU A O 15
ATOM 20707 N N . LEU A 1 33 ? 7.119 2.342 6.223 1.00 0.00 33 LEU A N 15
ATOM 20708 C CA . LEU A 1 33 ? 6.089 1.327 6.406 1.00 0.00 33 LEU A CA 15
ATOM 20709 C C . LEU A 1 33 ? 5.705 0.700 5.070 1.00 0.00 33 LEU A C 15
ATOM 20710 O O . LEU A 1 33 ? 5.443 -0.500 4.987 1.00 0.00 33 LEU A O 15
ATOM 20726 N N . LEU A 1 34 ? 5.674 1.521 4.025 1.00 0.00 34 LEU A N 15
ATOM 20727 C CA . LEU A 1 34 ? 5.324 1.050 2.691 1.00 0.00 34 LEU A CA 15
ATOM 20728 C C . LEU A 1 34 ? 6.485 0.284 2.066 1.00 0.00 34 LEU A C 15
ATOM 20729 O O . LEU A 1 34 ? 6.280 -0.647 1.287 1.00 0.00 34 LEU A O 15
ATOM 20745 N N . GLU A 1 35 ? 7.704 0.681 2.415 1.00 0.00 35 GLU A N 15
ATOM 20746 C CA . GLU A 1 35 ? 8.900 0.032 1.890 1.00 0.00 35 GLU A CA 15
ATOM 20747 C C . GLU A 1 35 ? 9.132 -1.326 2.551 1.00 0.00 35 GLU A C 15
ATOM 20748 O O . GLU A 1 35 ? 10.007 -2.085 2.134 1.00 0.00 35 GLU A O 15
ATOM 20760 N N . THR A 1 36 ? 8.348 -1.630 3.583 1.00 0.00 36 THR A N 15
ATOM 20761 C CA . THR A 1 36 ? 8.477 -2.898 4.291 1.00 0.00 36 THR A CA 15
ATOM 20762 C C . THR A 1 36 ? 8.275 -4.077 3.344 1.00 0.00 36 THR A C 15
ATOM 20763 O O . THR A 1 36 ? 9.032 -5.046 3.373 1.00 0.00 36 THR A O 15
ATOM 20774 N N . TYR A 1 37 ? 7.248 -3.986 2.504 1.00 0.00 37 TYR A N 15
ATOM 20775 C CA . TYR A 1 37 ? 6.944 -5.045 1.548 1.00 0.00 37 TYR A CA 15
ATOM 20776 C C . TYR A 1 37 ? 6.748 -6.381 2.260 1.00 0.00 37 TYR A C 15
ATOM 20777 O O . TYR A 1 37 ? 7.116 -7.434 1.740 1.00 0.00 37 TYR A O 15
ATOM 20795 N N . GLN A 1 38 ? 6.166 -6.327 3.455 1.00 0.00 38 GLN A N 15
ATOM 20796 C CA . GLN A 1 38 ? 5.919 -7.531 4.242 1.00 0.00 38 GLN A CA 15
ATOM 20797 C C . GLN A 1 38 ? 4.969 -8.476 3.513 1.00 0.00 38 GLN A C 15
ATOM 20798 O O . GLN A 1 38 ? 5.055 -9.695 3.662 1.00 0.00 38 GLN A O 15
ATOM 20812 N N . ARG A 1 39 ? 4.061 -7.906 2.729 1.00 0.00 39 ARG A N 15
ATOM 20813 C CA . ARG A 1 39 ? 3.093 -8.699 1.976 1.00 0.00 39 ARG A CA 15
ATOM 20814 C C . ARG A 1 39 ? 3.294 -8.513 0.474 1.00 0.00 39 ARG A C 15
ATOM 20815 O O . ARG A 1 39 ? 4.059 -7.649 0.045 1.00 0.00 39 ARG A O 15
ATOM 20836 N N . PRO A 1 40 ? 2.607 -9.323 -0.352 1.00 0.00 40 PRO A N 15
ATOM 20837 C CA . PRO A 1 40 ? 2.719 -9.239 -1.811 1.00 0.00 40 PRO A CA 15
ATOM 20838 C C . PRO A 1 40 ? 1.995 -8.019 -2.377 1.00 0.00 40 PRO A C 15
ATOM 20839 O O . PRO A 1 40 ? 1.090 -8.149 -3.202 1.00 0.00 40 PRO A O 15
ATOM 20850 N N . PHE A 1 41 ? 2.403 -6.837 -1.929 1.00 0.00 41 PHE A N 15
ATOM 20851 C CA . PHE A 1 41 ? 1.800 -5.593 -2.389 1.00 0.00 41 PHE A CA 15
ATOM 20852 C C . PHE A 1 41 ? 2.852 -4.680 -3.010 1.00 0.00 41 PHE A C 15
ATOM 20853 O O . PHE A 1 41 ? 4.032 -4.757 -2.666 1.00 0.00 41 PHE A O 15
ATOM 20870 N N . LYS A 1 42 ? 2.421 -3.818 -3.924 1.00 0.00 42 LYS A N 15
ATOM 20871 C CA . LYS A 1 42 ? 3.331 -2.894 -4.588 1.00 0.00 42 LYS A CA 15
ATOM 20872 C C . LYS A 1 42 ? 2.809 -1.465 -4.509 1.00 0.00 42 LYS A C 15
ATOM 20873 O O . LYS A 1 42 ? 1.644 -1.236 -4.184 1.00 0.00 42 LYS A O 15
ATOM 20892 N N . LEU A 1 43 ? 3.678 -0.505 -4.807 1.00 0.00 43 LEU A N 15
ATOM 20893 C CA . LEU A 1 43 ? 3.304 0.903 -4.770 1.00 0.00 43 LEU A CA 15
ATOM 20894 C C . LEU A 1 43 ? 3.923 1.659 -5.940 1.00 0.00 43 LEU A C 15
ATOM 20895 O O . LEU A 1 43 ? 5.120 1.544 -6.203 1.00 0.00 43 LEU A O 15
ATOM 20911 N N . GLU A 1 44 ? 3.098 2.431 -6.641 1.00 0.00 44 GLU A N 15
ATOM 20912 C CA . GLU A 1 44 ? 3.567 3.204 -7.784 1.00 0.00 44 GLU A CA 15
ATOM 20913 C C . GLU A 1 44 ? 3.789 4.664 -7.400 1.00 0.00 44 GLU A C 15
ATOM 20914 O O . GLU A 1 44 ? 2.880 5.487 -7.495 1.00 0.00 44 GLU A O 15
ATOM 20926 N N . PHE A 1 45 ? 5.006 4.975 -6.966 1.00 0.00 45 PHE A N 15
ATOM 20927 C CA . PHE A 1 45 ? 5.351 6.335 -6.568 1.00 0.00 45 PHE A CA 15
ATOM 20928 C C . PHE A 1 45 ? 5.165 7.304 -7.731 1.00 0.00 45 PHE A C 15
ATOM 20929 O O . PHE A 1 45 ? 5.917 7.275 -8.702 1.00 0.00 45 PHE A O 15
ATOM 20946 N N . LYS A 1 46 ? 4.153 8.160 -7.623 1.00 0.00 46 LYS A N 15
ATOM 20947 C CA . LYS A 1 46 ? 3.867 9.138 -8.666 1.00 0.00 46 LYS A CA 15
ATOM 20948 C C . LYS A 1 46 ? 5.048 10.080 -8.874 1.00 0.00 46 LYS A C 15
ATOM 20949 O O . LYS A 1 46 ? 5.333 10.493 -9.999 1.00 0.00 46 LYS A O 15
ATOM 20968 N N . ASN A 1 47 ? 5.734 10.414 -7.787 1.00 0.00 47 ASN A N 15
ATOM 20969 C CA . ASN A 1 47 ? 6.884 11.307 -7.852 1.00 0.00 47 ASN A CA 15
ATOM 20970 C C . ASN A 1 47 ? 8.021 10.794 -6.973 1.00 0.00 47 ASN A C 15
ATOM 20971 O O . ASN A 1 47 ? 7.879 9.784 -6.284 1.00 0.00 47 ASN A O 15
ATOM 20982 N N . THR A 1 48 ? 9.149 11.497 -7.003 1.00 0.00 48 THR A N 15
ATOM 20983 C CA . THR A 1 48 ? 10.311 11.112 -6.209 1.00 0.00 48 THR A CA 15
ATOM 20984 C C . THR A 1 48 ? 10.547 12.102 -5.074 1.00 0.00 48 THR A C 15
ATOM 20985 O O . THR A 1 48 ? 10.735 11.712 -3.922 1.00 0.00 48 THR A O 15
ATOM 20996 N N . SER A 1 49 ? 10.534 13.385 -5.411 1.00 0.00 49 SER A N 15
ATOM 20997 C CA . SER A 1 49 ? 10.748 14.438 -4.425 1.00 0.00 49 SER A CA 15
ATOM 20998 C C . SER A 1 49 ? 10.528 15.815 -5.043 1.00 0.00 49 SER A C 15
ATOM 20999 O O . SER A 1 49 ? 11.205 16.780 -4.685 1.00 0.00 49 SER A O 15
ATOM 21007 N N . LYS A 1 50 ? 9.582 15.900 -5.972 1.00 0.00 50 LYS A N 15
ATOM 21008 C CA . LYS A 1 50 ? 9.276 17.161 -6.639 1.00 0.00 50 LYS A CA 15
ATOM 21009 C C . LYS A 1 50 ? 8.039 17.812 -6.031 1.00 0.00 50 LYS A C 15
ATOM 21010 O O . LYS A 1 50 ? 8.010 19.021 -5.800 1.00 0.00 50 LYS A O 15
ATOM 21029 N N . ASN A 1 51 ? 7.016 17.002 -5.775 1.00 0.00 51 ASN A N 15
ATOM 21030 C CA . ASN A 1 51 ? 5.773 17.497 -5.196 1.00 0.00 51 ASN A CA 15
ATOM 21031 C C . ASN A 1 51 ? 5.983 17.938 -3.751 1.00 0.00 51 ASN A C 15
ATOM 21032 O O . ASN A 1 51 ? 5.869 17.137 -2.823 1.00 0.00 51 ASN A O 15
ATOM 21043 N N . ALA A 1 52 ? 6.288 19.218 -3.568 1.00 0.00 52 ALA A N 15
ATOM 21044 C CA . ALA A 1 52 ? 6.513 19.768 -2.237 1.00 0.00 52 ALA A CA 15
ATOM 21045 C C . ALA A 1 52 ? 5.213 20.295 -1.634 1.00 0.00 52 ALA A C 15
ATOM 21046 O O . ALA A 1 52 ? 5.149 21.434 -1.168 1.00 0.00 52 ALA A O 15
ATOM 21053 N N . LYS A 1 53 ? 4.181 19.459 -1.646 1.00 0.00 53 LYS A N 15
ATOM 21054 C CA . LYS A 1 53 ? 2.882 19.840 -1.100 1.00 0.00 53 LYS A CA 15
ATOM 21055 C C . LYS A 1 53 ? 2.030 18.604 -0.820 1.00 0.00 53 LYS A C 15
ATOM 21056 O O . LYS A 1 53 ? 1.485 18.449 0.274 1.00 0.00 53 LYS A O 15
ATOM 21075 N N . PHE A 1 54 ? 1.922 17.731 -1.814 1.00 0.00 54 PHE A N 15
ATOM 21076 C CA . PHE A 1 54 ? 1.139 16.508 -1.678 1.00 0.00 54 PHE A CA 15
ATOM 21077 C C . PHE A 1 54 ? 1.889 15.319 -2.259 1.00 0.00 54 PHE A C 15
ATOM 21078 O O . PHE A 1 54 ? 2.186 15.281 -3.454 1.00 0.00 54 PHE A O 15
ATOM 21095 N N . TYR A 1 55 ? 2.190 14.346 -1.407 1.00 0.00 55 TYR A N 15
ATOM 21096 C CA . TYR A 1 55 ? 2.906 13.156 -1.843 1.00 0.00 55 TYR A CA 15
ATOM 21097 C C . TYR A 1 55 ? 1.935 12.109 -2.373 1.00 0.00 55 TYR A C 15
ATOM 21098 O O . TYR A 1 55 ? 1.180 11.502 -1.613 1.00 0.00 55 TYR A O 15
ATOM 21116 N N . SER A 1 56 ? 1.963 11.906 -3.683 1.00 0.00 56 SER A N 15
ATOM 21117 C CA . SER A 1 56 ? 1.088 10.935 -4.327 1.00 0.00 56 SER A CA 15
ATOM 21118 C C . SER A 1 56 ? 1.746 9.559 -4.382 1.00 0.00 56 SER A C 15
ATOM 21119 O O . SER A 1 56 ? 2.840 9.405 -4.923 1.00 0.00 56 SER A O 15
ATOM 21127 N N . PHE A 1 57 ? 1.068 8.564 -3.818 1.00 0.00 57 PHE A N 15
ATOM 21128 C CA . PHE A 1 57 ? 1.585 7.200 -3.802 1.00 0.00 57 PHE A CA 15
ATOM 21129 C C . PHE A 1 57 ? 0.483 6.196 -4.128 1.00 0.00 57 PHE A C 15
ATOM 21130 O O . PHE A 1 57 ? -0.598 6.235 -3.543 1.00 0.00 57 PHE A O 15
ATOM 21147 N N . ASN A 1 58 ? 0.767 5.298 -5.066 1.00 0.00 58 ASN A N 15
ATOM 21148 C CA . ASN A 1 58 ? -0.203 4.283 -5.468 1.00 0.00 58 ASN A CA 15
ATOM 21149 C C . ASN A 1 58 ? 0.033 2.979 -4.714 1.00 0.00 58 ASN A C 15
ATOM 21150 O O . ASN A 1 58 ? 1.098 2.769 -4.135 1.00 0.00 58 ASN A O 15
ATOM 21161 N N . VAL A 1 59 ? -0.969 2.104 -4.723 1.00 0.00 59 VAL A N 15
ATOM 21162 C CA . VAL A 1 59 ? -0.868 0.821 -4.037 1.00 0.00 59 VAL A CA 15
ATOM 21163 C C . VAL A 1 59 ? -1.504 -0.296 -4.858 1.00 0.00 59 VAL A C 15
ATOM 21164 O O . VAL A 1 59 ? -2.721 -0.333 -5.034 1.00 0.00 59 VAL A O 15
ATOM 21177 N N . SER A 1 60 ? -0.672 -1.205 -5.355 1.00 0.00 60 SER A N 15
ATOM 21178 C CA . SER A 1 60 ? -1.154 -2.327 -6.155 1.00 0.00 60 SER A CA 15
ATOM 21179 C C . SER A 1 60 ? -1.119 -3.622 -5.349 1.00 0.00 60 SER A C 15
ATOM 21180 O O . SER A 1 60 ? -0.048 -4.161 -5.068 1.00 0.00 60 SER A O 15
ATOM 21188 N N . MET A 1 61 ? -2.296 -4.114 -4.980 1.00 0.00 61 MET A N 15
ATOM 21189 C CA . MET A 1 61 ? -2.402 -5.346 -4.206 1.00 0.00 61 MET A CA 15
ATOM 21190 C C . MET A 1 61 ? -3.424 -6.291 -4.830 1.00 0.00 61 MET A C 15
ATOM 21191 O O . MET A 1 61 ? -4.341 -5.857 -5.527 1.00 0.00 61 MET A O 15
ATOM 21205 N N . GLU A 1 62 ? -3.261 -7.585 -4.573 1.00 0.00 62 GLU A N 15
ATOM 21206 C CA . GLU A 1 62 ? -4.171 -8.592 -5.107 1.00 0.00 62 GLU A CA 15
ATOM 21207 C C . GLU A 1 62 ? -5.511 -8.558 -4.377 1.00 0.00 62 GLU A C 15
ATOM 21208 O O . GLU A 1 62 ? -5.641 -9.091 -3.276 1.00 0.00 62 GLU A O 15
ATOM 21220 N N . VAL A 1 63 ? -6.503 -7.930 -4.999 1.00 0.00 63 VAL A N 15
ATOM 21221 C CA . VAL A 1 63 ? -7.832 -7.828 -4.409 1.00 0.00 63 VAL A CA 15
ATOM 21222 C C . VAL A 1 63 ? -8.707 -9.008 -4.820 1.00 0.00 63 VAL A C 15
ATOM 21223 O O . VAL A 1 63 ? -8.652 -9.464 -5.962 1.00 0.00 63 VAL A O 15
ATOM 21236 N N . SER A 1 64 ? -9.509 -9.498 -3.881 1.00 0.00 64 SER A N 15
ATOM 21237 C CA . SER A 1 64 ? -10.394 -10.629 -4.142 1.00 0.00 64 SER A CA 15
ATOM 21238 C C . SER A 1 64 ? -11.860 -10.209 -4.072 1.00 0.00 64 SER A C 15
ATOM 21239 O O . SER A 1 64 ? -12.716 -10.798 -4.732 1.00 0.00 64 SER A O 15
ATOM 21247 N N . ASN A 1 65 ? -12.145 -9.189 -3.266 1.00 0.00 65 ASN A N 15
ATOM 21248 C CA . ASN A 1 65 ? -13.510 -8.697 -3.113 1.00 0.00 65 ASN A CA 15
ATOM 21249 C C . ASN A 1 65 ? -13.551 -7.465 -2.210 1.00 0.00 65 ASN A C 15
ATOM 21250 O O . ASN A 1 65 ? -12.513 -6.889 -1.883 1.00 0.00 65 ASN A O 15
ATOM 21261 N N . GLU A 1 66 ? -14.756 -7.066 -1.816 1.00 0.00 66 GLU A N 15
ATOM 21262 C CA . GLU A 1 66 ? -14.932 -5.902 -0.954 1.00 0.00 66 GLU A CA 15
ATOM 21263 C C . GLU A 1 66 ? -14.204 -6.084 0.373 1.00 0.00 66 GLU A C 15
ATOM 21264 O O . GLU A 1 66 ? -13.658 -5.129 0.927 1.00 0.00 66 GLU A O 15
ATOM 21276 N N . SER A 1 67 ? -14.200 -7.312 0.882 1.00 0.00 67 SER A N 15
ATOM 21277 C CA . SER A 1 67 ? -13.536 -7.615 2.148 1.00 0.00 67 SER A CA 15
ATOM 21278 C C . SER A 1 67 ? -12.097 -7.109 2.147 1.00 0.00 67 SER A C 15
ATOM 21279 O O . SER A 1 67 ? -11.677 -6.397 3.060 1.00 0.00 67 SER A O 15
ATOM 21287 N N . GLU A 1 68 ? -11.348 -7.475 1.113 1.00 0.00 68 GLU A N 15
ATOM 21288 C CA . GLU A 1 68 ? -9.958 -7.051 0.996 1.00 0.00 68 GLU A CA 15
ATOM 21289 C C . GLU A 1 68 ? -9.879 -5.549 0.752 1.00 0.00 68 GLU A C 15
ATOM 21290 O O . GLU A 1 68 ? -9.185 -4.832 1.469 1.00 0.00 68 GLU A O 15
ATOM 21302 N N . ARG A 1 69 ? -10.598 -5.080 -0.266 1.00 0.00 69 ARG A N 15
ATOM 21303 C CA . ARG A 1 69 ? -10.614 -3.659 -0.611 1.00 0.00 69 ARG A CA 15
ATOM 21304 C C . ARG A 1 69 ? -10.747 -2.785 0.635 1.00 0.00 69 ARG A C 15
ATOM 21305 O O . ARG A 1 69 ? -10.234 -1.667 0.681 1.00 0.00 69 ARG A O 15
ATOM 21326 N N . ASN A 1 70 ? -11.440 -3.305 1.645 1.00 0.00 70 ASN A N 15
ATOM 21327 C CA . ASN A 1 70 ? -11.637 -2.573 2.891 1.00 0.00 70 ASN A CA 15
ATOM 21328 C C . ASN A 1 70 ? -10.407 -2.690 3.787 1.00 0.00 70 ASN A C 15
ATOM 21329 O O . ASN A 1 70 ? -10.092 -1.776 4.549 1.00 0.00 70 ASN A O 15
ATOM 21340 N N . GLU A 1 71 ? -9.715 -3.820 3.686 1.00 0.00 71 GLU A N 15
ATOM 21341 C CA . GLU A 1 71 ? -8.517 -4.058 4.482 1.00 0.00 71 GLU A CA 15
ATOM 21342 C C . GLU A 1 71 ? -7.302 -3.391 3.846 1.00 0.00 71 GLU A C 15
ATOM 21343 O O . GLU A 1 71 ? -6.429 -2.876 4.544 1.00 0.00 71 GLU A O 15
ATOM 21355 N N . ILE A 1 72 ? -7.251 -3.402 2.516 1.00 0.00 72 ILE A N 15
ATOM 21356 C CA . ILE A 1 72 ? -6.141 -2.798 1.789 1.00 0.00 72 ILE A CA 15
ATOM 21357 C C . ILE A 1 72 ? -6.175 -1.277 1.907 1.00 0.00 72 ILE A C 15
ATOM 21358 O O . ILE A 1 72 ? -5.133 -0.620 1.883 1.00 0.00 72 ILE A O 15
ATOM 21374 N N . PHE A 1 73 ? -7.377 -0.723 2.032 1.00 0.00 73 PHE A N 15
ATOM 21375 C CA . PHE A 1 73 ? -7.545 0.721 2.149 1.00 0.00 73 PHE A CA 15
ATOM 21376 C C . PHE A 1 73 ? -7.202 1.200 3.556 1.00 0.00 73 PHE A C 15
ATOM 21377 O O . PHE A 1 73 ? -6.529 2.217 3.729 1.00 0.00 73 PHE A O 15
ATOM 21394 N N . GLN A 1 74 ? -7.670 0.466 4.560 1.00 0.00 74 GLN A N 15
ATOM 21395 C CA . GLN A 1 74 ? -7.410 0.820 5.951 1.00 0.00 74 GLN A CA 15
ATOM 21396 C C . GLN A 1 74 ? -5.940 0.618 6.299 1.00 0.00 74 GLN A C 15
ATOM 21397 O O . 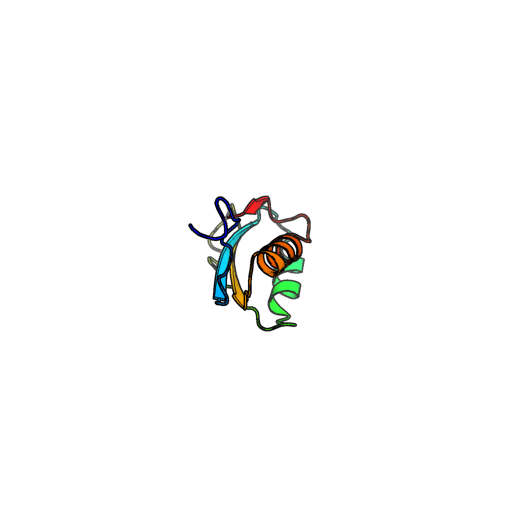GLN A 1 74 ? -5.390 1.320 7.148 1.00 0.00 74 GLN A O 15
ATOM 21411 N N . LYS A 1 75 ? -5.307 -0.346 5.639 1.00 0.00 75 LYS A N 15
ATOM 21412 C CA . LYS A 1 75 ? -3.899 -0.640 5.879 1.00 0.00 75 LYS A CA 15
ATOM 21413 C C . LYS A 1 75 ? -3.013 0.508 5.406 1.00 0.00 75 LYS A C 15
ATOM 21414 O O . LYS A 1 75 ? -2.065 0.894 6.090 1.00 0.00 75 LYS A O 15
ATOM 21433 N N . ILE A 1 76 ? -3.328 1.051 4.235 1.00 0.00 76 ILE A N 15
ATOM 21434 C CA . ILE A 1 76 ? -2.557 2.156 3.678 1.00 0.00 76 ILE A CA 15
ATOM 21435 C C . ILE A 1 76 ? -2.805 3.443 4.459 1.00 0.00 76 ILE A C 15
ATOM 21436 O O . ILE A 1 76 ? -1.924 4.295 4.565 1.00 0.00 76 ILE A O 15
ATOM 21452 N N . SER A 1 77 ? -4.010 3.574 5.004 1.00 0.00 77 SER A N 15
ATOM 21453 C CA . SER A 1 77 ? -4.372 4.755 5.778 1.00 0.00 77 SER A CA 15
ATOM 21454 C C . SER A 1 77 ? -4.259 4.477 7.274 1.00 0.00 77 SER A C 15
ATOM 21455 O O . SER A 1 77 ? -4.938 5.105 8.086 1.00 0.00 77 SER A O 15
ATOM 21463 N N . GLN A 1 78 ? -3.397 3.530 7.631 1.00 0.00 78 GLN A N 15
ATOM 21464 C CA . GLN A 1 78 ? -3.195 3.168 9.029 1.00 0.00 78 GLN A CA 15
ATOM 21465 C C . GLN A 1 78 ? -2.667 4.357 9.828 1.00 0.00 78 GLN A C 15
ATOM 21466 O O . GLN A 1 78 ? -3.011 4.535 10.996 1.00 0.00 78 GLN A O 15
ATOM 21480 N N . LEU A 1 79 ? -1.830 5.168 9.189 1.00 0.00 79 LEU A N 15
ATOM 21481 C CA . LEU A 1 79 ? -1.252 6.339 9.840 1.00 0.00 79 LEU A CA 15
ATOM 21482 C C . LEU A 1 79 ? -2.196 7.536 9.744 1.00 0.00 79 LEU A C 15
ATOM 21483 O O . LEU A 1 79 ? -3.306 7.423 9.225 1.00 0.00 79 LEU A O 15
ATOM 21499 N N . ASP A 1 80 ? -1.744 8.680 10.249 1.00 0.00 80 ASP A N 15
ATOM 21500 C CA . ASP A 1 80 ? -2.547 9.898 10.221 1.00 0.00 80 ASP A CA 15
ATOM 21501 C C . ASP A 1 80 ? -1.946 10.925 9.267 1.00 0.00 80 ASP A C 15
ATOM 21502 O O . ASP A 1 80 ? -2.092 12.131 9.467 1.00 0.00 80 ASP A O 15
ATOM 21511 N N . LYS A 1 81 ? -1.271 10.439 8.229 1.00 0.00 81 LYS A N 15
ATOM 21512 C CA . LYS A 1 81 ? -0.651 11.315 7.243 1.00 0.00 81 LYS A CA 15
ATOM 21513 C C . LYS A 1 81 ? -1.536 11.451 6.008 1.00 0.00 81 LYS A C 15
ATOM 21514 O O . LYS A 1 81 ? -1.986 12.546 5.669 1.00 0.00 81 LYS A O 15
ATOM 21533 N N . VAL A 1 82 ? -1.781 10.327 5.342 1.00 0.00 82 VAL A N 15
ATOM 21534 C CA . VAL A 1 82 ? -2.612 10.301 4.141 1.00 0.00 82 VAL A CA 15
ATOM 21535 C C . VAL A 1 82 ? -3.890 11.116 4.326 1.00 0.00 82 VAL A C 15
ATOM 21536 O O . VAL A 1 82 ? -4.559 11.019 5.355 1.00 0.00 82 VAL A O 15
ATOM 21549 N N . VAL A 1 83 ? -4.218 11.921 3.322 1.00 0.00 83 VAL A N 15
ATOM 21550 C CA . VAL A 1 83 ? -5.409 12.756 3.370 1.00 0.00 83 VAL A CA 15
ATOM 21551 C C . VAL A 1 83 ? -6.272 12.551 2.125 1.00 0.00 83 VAL A C 15
ATOM 21552 O O . VAL A 1 83 ? -7.500 12.513 2.211 1.00 0.00 83 VAL A O 15
ATOM 21565 N N . GLN A 1 84 ? -5.624 12.421 0.972 1.00 0.00 84 GLN A N 15
ATOM 21566 C CA . GLN A 1 84 ? -6.334 12.220 -0.285 1.00 0.00 84 GLN A CA 15
ATOM 21567 C C . GLN A 1 84 ? -6.310 10.751 -0.694 1.00 0.00 84 GLN A C 15
ATOM 21568 O O . GLN A 1 84 ? -5.261 10.107 -0.674 1.00 0.00 84 GLN A O 15
ATOM 21582 N N . THR A 1 85 ? -7.473 10.226 -1.065 1.00 0.00 85 THR A N 15
ATOM 21583 C CA . THR A 1 85 ? -7.585 8.832 -1.478 1.00 0.00 85 THR A CA 15
ATOM 21584 C C . THR A 1 85 ? -8.542 8.691 -2.658 1.00 0.00 85 THR A C 15
ATOM 21585 O O . THR A 1 85 ? -9.601 9.316 -2.689 1.00 0.00 85 THR A O 15
ATOM 21596 N N . LEU A 1 86 ? -8.161 7.863 -3.626 1.00 0.00 86 LEU A N 15
ATOM 21597 C CA . LEU A 1 86 ? -8.986 7.637 -4.808 1.00 0.00 86 LEU A CA 15
ATOM 21598 C C . LEU A 1 86 ? -9.247 8.945 -5.550 1.00 0.00 86 LEU A C 15
ATOM 21599 O O . LEU A 1 86 ? -8.596 9.956 -5.210 1.00 0.00 86 LEU A O 15
ATOM 21616 N N . MET A 1 1 ? -17.385 5.812 6.186 1.00 0.00 1 MET A N 16
ATOM 21617 C CA . MET A 1 1 ? -18.362 4.723 5.926 1.00 0.00 1 MET A CA 16
ATOM 21618 C C . MET A 1 1 ? -17.658 3.375 5.775 1.00 0.00 1 MET A C 16
ATOM 21619 O O . MET A 1 1 ? -17.500 2.869 4.664 1.00 0.00 1 MET A O 16
ATOM 21635 N N . PRO A 1 2 ? -17.226 2.775 6.897 1.00 0.00 2 PRO A N 16
ATOM 21636 C CA . PRO A 1 2 ? -16.536 1.480 6.887 1.00 0.00 2 PRO A CA 16
ATOM 21637 C C . PRO A 1 2 ? -17.484 0.322 6.590 1.00 0.00 2 PRO A C 16
ATOM 21638 O O . PRO A 1 2 ? -17.657 -0.577 7.414 1.00 0.00 2 PRO A O 16
ATOM 21649 N N . SER A 1 3 ? -18.096 0.350 5.412 1.00 0.00 3 SER A N 16
ATOM 21650 C CA . SER A 1 3 ? -19.026 -0.697 5.008 1.00 0.00 3 SER A CA 16
ATOM 21651 C C . SER A 1 3 ? -19.478 -0.498 3.566 1.00 0.00 3 SER A C 16
ATOM 21652 O O . SER A 1 3 ? -19.105 0.479 2.917 1.00 0.00 3 SER A O 16
ATOM 21660 N N . ASP A 1 4 ? -20.286 -1.431 3.069 1.00 0.00 4 ASP A N 16
ATOM 21661 C CA . ASP A 1 4 ? -20.789 -1.358 1.703 1.00 0.00 4 ASP A CA 16
ATOM 21662 C C . ASP A 1 4 ? -21.966 -0.393 1.608 1.00 0.00 4 ASP A C 16
ATOM 21663 O O . ASP A 1 4 ? -22.668 -0.155 2.591 1.00 0.00 4 ASP A O 16
ATOM 21672 N N . SER A 1 5 ? -22.177 0.160 0.418 1.00 0.00 5 SER A N 16
ATOM 21673 C CA . SER A 1 5 ? -23.271 1.099 0.195 1.00 0.00 5 SER A CA 16
ATOM 21674 C C . SER A 1 5 ? -24.092 0.697 -1.027 1.00 0.00 5 SER A C 16
ATOM 21675 O O . SER A 1 5 ? -25.324 0.703 -0.987 1.00 0.00 5 SER A O 16
ATOM 21683 N N . LYS A 1 6 ? -23.405 0.351 -2.109 1.00 0.00 6 LYS A N 16
ATOM 21684 C CA . LYS A 1 6 ? -24.070 -0.052 -3.342 1.00 0.00 6 LYS A CA 16
ATOM 21685 C C . LYS A 1 6 ? -24.746 -1.411 -3.178 1.00 0.00 6 LYS A C 16
ATOM 21686 O O . LYS A 1 6 ? -24.551 -2.097 -2.174 1.00 0.00 6 LYS A O 16
ATOM 21705 N N . LYS A 1 7 ? -25.541 -1.792 -4.171 1.00 0.00 7 LYS A N 16
ATOM 21706 C CA . LYS A 1 7 ? -26.247 -3.068 -4.141 1.00 0.00 7 LYS A CA 16
ATOM 21707 C C . LYS A 1 7 ? -25.261 -4.232 -4.028 1.00 0.00 7 LYS A C 16
ATOM 21708 O O . LYS A 1 7 ? -24.089 -4.095 -4.376 1.00 0.00 7 LYS A O 16
ATOM 21727 N N . PRO A 1 8 ? -25.727 -5.393 -3.534 1.00 0.00 8 PRO A N 16
ATOM 21728 C CA . PRO A 1 8 ? -24.882 -6.586 -3.371 1.00 0.00 8 PRO A CA 16
ATOM 21729 C C . PRO A 1 8 ? -24.323 -7.092 -4.699 1.00 0.00 8 PRO A C 16
ATOM 21730 O O . PRO A 1 8 ? -24.774 -8.110 -5.226 1.00 0.00 8 PRO A O 16
ATOM 21741 N N . THR A 1 9 ? -23.339 -6.379 -5.229 1.00 0.00 9 THR A N 16
ATOM 21742 C CA . THR A 1 9 ? -22.711 -6.755 -6.491 1.00 0.00 9 THR A CA 16
ATOM 21743 C C . THR A 1 9 ? -21.230 -6.390 -6.486 1.00 0.00 9 THR A C 16
ATOM 21744 O O . THR A 1 9 ? -20.811 -5.439 -7.145 1.00 0.00 9 THR A O 16
ATOM 21755 N N . ILE A 1 10 ? -20.444 -7.152 -5.733 1.00 0.00 10 ILE A N 16
ATOM 21756 C CA . ILE A 1 10 ? -19.010 -6.907 -5.633 1.00 0.00 10 ILE A CA 16
ATOM 21757 C C . ILE A 1 10 ? -18.216 -8.186 -5.847 1.00 0.00 10 ILE A C 16
ATOM 21758 O O . ILE A 1 10 ? -18.075 -9.007 -4.939 1.00 0.00 10 ILE A O 16
ATOM 21774 N N . ILE A 1 11 ? -17.691 -8.344 -7.054 1.00 0.00 11 ILE A N 16
ATOM 21775 C CA . ILE A 1 11 ? -16.901 -9.517 -7.394 1.00 0.00 11 ILE A CA 16
ATOM 21776 C C . ILE A 1 11 ? -15.770 -9.160 -8.351 1.00 0.00 11 ILE A C 16
ATOM 21777 O O . ILE A 1 11 ? -15.978 -9.045 -9.558 1.00 0.00 11 ILE A O 16
ATOM 21793 N N . TYR A 1 12 ? -14.573 -8.992 -7.804 1.00 0.00 12 TYR A N 16
ATOM 21794 C CA . TYR A 1 12 ? -13.402 -8.657 -8.609 1.00 0.00 12 TYR A CA 16
ATOM 21795 C C . TYR A 1 12 ? -12.134 -9.249 -7.999 1.00 0.00 12 TYR A C 16
ATOM 21796 O O . TYR A 1 12 ? -11.471 -8.610 -7.185 1.00 0.00 12 TYR A O 16
ATOM 21814 N N . PRO A 1 13 ? -11.781 -10.485 -8.382 1.00 0.00 13 PRO A N 16
ATOM 21815 C CA . PRO A 1 13 ? -10.597 -11.158 -7.872 1.00 0.00 13 PRO A CA 16
ATOM 21816 C C . PRO A 1 13 ? -9.362 -10.896 -8.727 1.00 0.00 13 PRO A C 16
ATOM 21817 O O . PRO A 1 13 ? -8.851 -11.796 -9.393 1.00 0.00 13 PRO A O 16
ATOM 21828 N N . CYS A 1 14 ? -8.888 -9.654 -8.705 1.00 0.00 14 CYS A N 16
ATOM 21829 C CA . CYS A 1 14 ? -7.713 -9.272 -9.481 1.00 0.00 14 CYS A CA 16
ATOM 21830 C C . CYS A 1 14 ? -6.929 -8.172 -8.771 1.00 0.00 14 CYS A C 16
ATOM 21831 O O . CYS A 1 14 ? -7.360 -7.652 -7.743 1.00 0.00 14 CYS A O 16
ATOM 21839 N N . LEU A 1 15 ? -5.773 -7.824 -9.328 1.00 0.00 15 LEU A N 16
ATOM 21840 C CA . LEU A 1 15 ? -4.927 -6.787 -8.749 1.00 0.00 15 LEU A CA 16
ATOM 21841 C C . LEU A 1 15 ? -5.451 -5.399 -9.104 1.00 0.00 15 LEU A C 16
ATOM 21842 O O . LEU A 1 15 ? -5.566 -5.048 -10.279 1.00 0.00 15 LEU A O 16
ATOM 21858 N N . TRP A 1 16 ? -5.769 -4.612 -8.080 1.00 0.00 16 TRP A N 16
ATOM 21859 C CA . TRP A 1 16 ? -6.283 -3.261 -8.285 1.00 0.00 16 TRP A CA 16
ATOM 21860 C C . TRP A 1 16 ? -5.284 -2.215 -7.801 1.00 0.00 16 TRP A C 16
ATOM 21861 O O . TRP A 1 16 ? -4.384 -2.517 -7.014 1.00 0.00 16 TRP A O 16
ATOM 21882 N N . ASP A 1 17 ? -5.451 -0.984 -8.272 1.00 0.00 17 ASP A N 16
ATOM 21883 C CA . ASP A 1 17 ? -4.568 0.113 -7.889 1.00 0.00 17 ASP A CA 16
ATOM 21884 C C . ASP A 1 17 ? -5.346 1.203 -7.158 1.00 0.00 17 ASP A C 16
ATOM 21885 O O . ASP A 1 17 ? -6.487 1.503 -7.508 1.00 0.00 17 ASP A O 16
ATOM 21894 N N . TYR A 1 18 ? -4.725 1.791 -6.139 1.00 0.00 18 TYR A N 16
ATOM 21895 C CA . TYR A 1 18 ? -5.370 2.845 -5.362 1.00 0.00 18 TYR A CA 16
ATOM 21896 C C . TYR A 1 18 ? -4.491 4.090 -5.287 1.00 0.00 18 TYR A C 16
ATOM 21897 O O . TYR A 1 18 ? -3.399 4.058 -4.722 1.00 0.00 18 TYR A O 16
ATOM 21915 N N . ARG A 1 19 ? -4.981 5.188 -5.855 1.00 0.00 19 ARG A N 16
ATOM 21916 C CA . ARG A 1 19 ? -4.244 6.446 -5.845 1.00 0.00 19 ARG A CA 16
ATOM 21917 C C . ARG A 1 19 ? -4.409 7.152 -4.503 1.00 0.00 19 ARG A C 16
ATOM 21918 O O . ARG A 1 19 ? -5.430 7.793 -4.250 1.00 0.00 19 ARG A O 16
ATOM 21939 N N . VAL A 1 20 ? -3.403 7.023 -3.646 1.00 0.00 20 VAL A N 16
ATOM 21940 C CA . VAL A 1 20 ? -3.442 7.642 -2.325 1.00 0.00 20 VAL A CA 16
ATOM 21941 C C . VAL A 1 20 ? -2.437 8.783 -2.215 1.00 0.00 20 VAL A C 16
ATOM 21942 O O . VAL A 1 20 ? -1.245 8.599 -2.459 1.00 0.00 20 VAL A O 16
ATOM 21955 N N . ILE A 1 21 ? -2.925 9.962 -1.836 1.00 0.00 21 ILE A N 16
ATOM 21956 C CA . ILE A 1 21 ? -2.064 11.130 -1.685 1.00 0.00 21 ILE A CA 16
ATOM 21957 C C . ILE A 1 21 ? -1.995 11.564 -0.224 1.00 0.00 21 ILE A C 16
ATOM 21958 O O . ILE A 1 21 ? -3.015 11.620 0.462 1.00 0.00 21 ILE A O 16
ATOM 21974 N N . MET A 1 22 ? -0.789 11.868 0.245 1.00 0.00 22 MET A N 16
ATOM 21975 C CA . MET A 1 22 ? -0.596 12.292 1.621 1.00 0.00 22 MET A CA 16
ATOM 21976 C C . MET A 1 22 ? -0.002 13.692 1.671 1.00 0.00 22 MET A C 16
ATOM 21977 O O . MET A 1 22 ? 0.830 14.057 0.841 1.00 0.00 22 MET A O 16
ATOM 21991 N N . THR A 1 23 ? -0.428 14.469 2.657 1.00 0.00 23 THR A N 16
ATOM 21992 C CA . THR A 1 23 ? 0.071 15.828 2.823 1.00 0.00 23 THR A CA 16
ATOM 21993 C C . THR A 1 23 ? 0.645 16.017 4.221 1.00 0.00 23 THR A C 16
ATOM 21994 O O . THR A 1 23 ? 0.078 16.732 5.048 1.00 0.00 23 THR A O 16
ATOM 22005 N N . THR A 1 24 ? 1.777 15.368 4.477 1.00 0.00 24 THR A N 16
ATOM 22006 C CA . THR A 1 24 ? 2.431 15.463 5.777 1.00 0.00 24 THR A CA 16
ATOM 22007 C C . THR A 1 24 ? 3.924 15.733 5.623 1.00 0.00 24 THR A C 16
ATOM 22008 O O . THR A 1 24 ? 4.534 15.359 4.620 1.00 0.00 24 THR A O 16
ATOM 22019 N N . LYS A 1 25 ? 4.506 16.382 6.625 1.00 0.00 25 LYS A N 16
ATOM 22020 C CA . LYS A 1 25 ? 5.931 16.702 6.606 1.00 0.00 25 LYS A CA 16
ATOM 22021 C C . LYS A 1 25 ? 6.727 15.687 7.421 1.00 0.00 25 LYS A C 16
ATOM 22022 O O . LYS A 1 25 ? 7.801 15.995 7.937 1.00 0.00 25 LYS A O 16
ATOM 22041 N N . ASP A 1 26 ? 6.193 14.475 7.530 1.00 0.00 26 ASP A N 16
ATOM 22042 C CA . ASP A 1 26 ? 6.852 13.412 8.280 1.00 0.00 26 ASP A CA 16
ATOM 22043 C C . ASP A 1 26 ? 6.507 12.047 7.694 1.00 0.00 26 ASP A C 16
ATOM 22044 O O . ASP A 1 26 ? 6.128 11.124 8.416 1.00 0.00 26 ASP A O 16
ATOM 22053 N N . THR A 1 27 ? 6.636 11.928 6.376 1.00 0.00 27 THR A N 16
ATOM 22054 C CA . THR A 1 27 ? 6.335 10.679 5.686 1.00 0.00 27 THR A CA 16
ATOM 22055 C C . THR A 1 27 ? 7.439 9.642 5.896 1.00 0.00 27 THR A C 16
ATOM 22056 O O . THR A 1 27 ? 7.305 8.494 5.475 1.00 0.00 27 THR A O 16
ATOM 22067 N N . SER A 1 28 ? 8.528 10.047 6.549 1.00 0.00 28 SER A N 16
ATOM 22068 C CA . SER A 1 28 ? 9.644 9.141 6.807 1.00 0.00 28 SER A CA 16
ATOM 22069 C C . SER A 1 28 ? 9.166 7.867 7.498 1.00 0.00 28 SER A C 16
ATOM 22070 O O . SER A 1 28 ? 9.779 6.807 7.364 1.00 0.00 28 SER A O 16
ATOM 22078 N N . THR A 1 29 ? 8.065 7.973 8.234 1.00 0.00 29 THR A N 16
ATOM 22079 C CA . THR A 1 29 ? 7.504 6.827 8.938 1.00 0.00 29 THR A CA 16
ATOM 22080 C C . THR A 1 29 ? 6.675 5.973 7.986 1.00 0.00 29 THR A C 16
ATOM 22081 O O . THR A 1 29 ? 6.608 4.751 8.127 1.00 0.00 29 THR A O 16
ATOM 22092 N N . LEU A 1 30 ? 6.046 6.627 7.015 1.00 0.00 30 LEU A N 16
ATOM 22093 C CA . LEU A 1 30 ? 5.223 5.933 6.034 1.00 0.00 30 LEU A CA 16
ATOM 22094 C C . LEU A 1 30 ? 6.085 5.324 4.934 1.00 0.00 30 LEU A C 16
ATOM 22095 O O . LEU A 1 30 ? 5.860 4.190 4.512 1.00 0.00 30 LEU A O 16
ATOM 22111 N N . LYS A 1 31 ? 7.076 6.082 4.472 1.00 0.00 31 LYS A N 16
ATOM 22112 C CA . LYS A 1 31 ? 7.969 5.611 3.420 1.00 0.00 31 LYS A CA 16
ATOM 22113 C C . LYS A 1 31 ? 8.603 4.274 3.799 1.00 0.00 31 LYS A C 16
ATOM 22114 O O . LYS A 1 31 ? 8.834 3.420 2.944 1.00 0.00 31 LYS A O 16
ATOM 22133 N N . GLU A 1 32 ? 8.878 4.102 5.089 1.00 0.00 32 GLU A N 16
ATOM 22134 C CA . GLU A 1 32 ? 9.481 2.870 5.582 1.00 0.00 32 GLU A CA 16
ATOM 22135 C C . GLU A 1 32 ? 8.422 1.790 5.782 1.00 0.00 32 GLU A C 16
ATOM 22136 O O . GLU A 1 32 ? 8.697 0.602 5.630 1.00 0.00 32 GLU A O 16
ATOM 22148 N N . LEU A 1 33 ? 7.209 2.217 6.119 1.00 0.00 33 LEU A N 16
ATOM 22149 C CA . LEU A 1 33 ? 6.105 1.290 6.335 1.00 0.00 33 LEU A CA 16
ATOM 22150 C C . LEU A 1 33 ? 5.513 0.829 5.006 1.00 0.00 33 LEU A C 16
ATOM 22151 O O . LEU A 1 33 ? 4.928 -0.249 4.916 1.00 0.00 33 LEU A O 16
ATOM 22167 N N . LEU A 1 34 ? 5.668 1.655 3.977 1.00 0.00 34 LEU A N 16
ATOM 22168 C CA . LEU A 1 34 ? 5.149 1.336 2.653 1.00 0.00 34 LEU A CA 16
ATOM 22169 C C . LEU A 1 34 ? 6.169 0.540 1.845 1.00 0.00 34 LEU A C 16
ATOM 22170 O O . LEU A 1 34 ? 5.803 -0.278 1.001 1.00 0.00 34 LEU A O 16
ATOM 22186 N N . GLU A 1 35 ? 7.448 0.785 2.110 1.00 0.00 35 GLU A N 16
ATOM 22187 C CA . GLU A 1 35 ? 8.521 0.091 1.405 1.00 0.00 35 GLU A CA 16
ATOM 22188 C C . GLU A 1 35 ? 8.887 -1.219 2.100 1.00 0.00 35 GLU A C 16
ATOM 22189 O O . GLU A 1 35 ? 9.624 -2.036 1.549 1.00 0.00 35 GLU A O 16
ATOM 22201 N N . THR A 1 36 ? 8.373 -1.418 3.312 1.00 0.00 36 THR A N 16
ATOM 22202 C CA . THR A 1 36 ? 8.654 -2.633 4.072 1.00 0.00 36 THR A CA 16
ATOM 22203 C C . THR A 1 36 ? 8.261 -3.875 3.277 1.00 0.00 36 THR A C 16
ATOM 22204 O O . THR A 1 36 ? 8.919 -4.913 3.363 1.00 0.00 36 THR A O 16
ATOM 22215 N N . TYR A 1 37 ? 7.188 -3.761 2.503 1.00 0.00 37 TYR A N 16
ATOM 22216 C CA . TYR A 1 37 ? 6.708 -4.873 1.691 1.00 0.00 37 TYR A CA 16
ATOM 22217 C C . TYR A 1 37 ? 6.384 -6.086 2.558 1.00 0.00 37 TYR A C 16
ATOM 22218 O O . TYR A 1 37 ? 6.794 -7.207 2.254 1.00 0.00 37 TYR A O 16
ATOM 22236 N N . GLN A 1 38 ? 5.643 -5.858 3.638 1.00 0.00 38 GLN A N 16
ATOM 22237 C CA . GLN A 1 38 ? 5.260 -6.934 4.546 1.00 0.00 38 GLN A CA 16
ATOM 22238 C C . GLN A 1 38 ? 4.514 -8.034 3.797 1.00 0.00 38 GLN A C 16
ATOM 22239 O O . GLN A 1 38 ? 4.816 -9.218 3.948 1.00 0.00 38 GLN A O 16
ATOM 22253 N N . ARG A 1 39 ? 3.542 -7.632 2.985 1.00 0.00 39 ARG A N 16
ATOM 22254 C CA . ARG A 1 39 ? 2.752 -8.578 2.205 1.00 0.00 39 ARG A CA 16
ATOM 22255 C C . ARG A 1 39 ? 3.033 -8.411 0.714 1.00 0.00 39 ARG A C 16
ATOM 22256 O O . ARG A 1 39 ? 3.645 -7.428 0.298 1.00 0.00 39 ARG A O 16
ATOM 22277 N N . PRO A 1 40 ? 2.590 -9.373 -0.114 1.00 0.00 40 PRO A N 16
ATOM 22278 C CA . PRO A 1 40 ? 2.803 -9.324 -1.566 1.00 0.00 40 PRO A CA 16
ATOM 22279 C C . PRO A 1 40 ? 2.066 -8.160 -2.224 1.00 0.00 40 PRO A C 16
ATOM 22280 O O . PRO A 1 40 ? 1.064 -8.355 -2.910 1.00 0.00 40 PRO A O 16
ATOM 22291 N N . PHE A 1 41 ? 2.573 -6.949 -2.013 1.00 0.00 41 PHE A N 16
ATOM 22292 C CA . PHE A 1 41 ? 1.967 -5.755 -2.589 1.00 0.00 41 PHE A CA 16
ATOM 22293 C C . PHE A 1 41 ? 3.038 -4.783 -3.078 1.00 0.00 41 PHE A C 16
ATOM 22294 O O . PHE A 1 41 ? 4.195 -4.862 -2.666 1.00 0.00 41 PHE A O 16
ATOM 22311 N N . LYS A 1 42 ? 2.644 -3.866 -3.955 1.00 0.00 42 LYS A N 16
ATOM 22312 C CA . LYS A 1 42 ? 3.571 -2.879 -4.495 1.00 0.00 42 LYS A CA 16
ATOM 22313 C C . LYS A 1 42 ? 2.939 -1.492 -4.517 1.00 0.00 42 LYS A C 16
ATOM 22314 O O . LYS A 1 42 ? 1.717 -1.358 -4.508 1.00 0.00 42 LYS A O 16
ATOM 22333 N N . LEU A 1 43 ? 3.780 -0.464 -4.546 1.00 0.00 43 LEU A N 16
ATOM 22334 C CA . LEU A 1 43 ? 3.302 0.912 -4.572 1.00 0.00 43 LEU A CA 16
ATOM 22335 C C . LEU A 1 43 ? 3.982 1.702 -5.681 1.00 0.00 43 LEU A C 16
ATOM 22336 O O . LEU A 1 43 ? 5.206 1.834 -5.702 1.00 0.00 43 LEU A O 16
ATOM 22352 N N . GLU A 1 44 ? 3.183 2.230 -6.600 1.00 0.00 44 GLU A N 16
ATOM 22353 C CA . GLU A 1 44 ? 3.716 3.012 -7.705 1.00 0.00 44 GLU A CA 16
ATOM 22354 C C . GLU A 1 44 ? 3.649 4.502 -7.391 1.00 0.00 44 GLU A C 16
ATOM 22355 O O . GLU A 1 44 ? 2.661 5.168 -7.694 1.00 0.00 44 GLU A O 16
ATOM 22367 N N . PHE A 1 45 ? 4.710 5.019 -6.781 1.00 0.00 45 PHE A N 16
ATOM 22368 C CA . PHE A 1 45 ? 4.773 6.433 -6.427 1.00 0.00 45 PHE A CA 16
ATOM 22369 C C . PHE A 1 45 ? 4.660 7.301 -7.678 1.00 0.00 45 PHE A C 16
ATOM 22370 O O . PHE A 1 45 ? 5.278 7.011 -8.701 1.00 0.00 45 PHE A O 16
ATOM 22387 N N . LYS A 1 46 ? 3.866 8.364 -7.591 1.00 0.00 46 LYS A N 16
ATOM 22388 C CA . LYS A 1 46 ? 3.678 9.265 -8.722 1.00 0.00 46 LYS A CA 16
ATOM 22389 C C . LYS A 1 46 ? 4.794 10.303 -8.784 1.00 0.00 46 LYS A C 16
ATOM 22390 O O . LYS A 1 46 ? 5.237 10.689 -9.866 1.00 0.00 46 LYS A O 16
ATOM 22409 N N . ASN A 1 47 ? 5.242 10.751 -7.618 1.00 0.00 47 ASN A N 16
ATOM 22410 C CA . ASN A 1 47 ? 6.307 11.745 -7.539 1.00 0.00 47 ASN A CA 16
ATOM 22411 C C . ASN A 1 47 ? 7.429 11.268 -6.621 1.00 0.00 47 ASN A C 16
ATOM 22412 O O . ASN A 1 47 ? 7.176 10.718 -5.549 1.00 0.00 47 ASN A O 16
ATOM 22423 N N . THR A 1 48 ? 8.670 11.481 -7.050 1.00 0.00 48 THR A N 16
ATOM 22424 C CA . THR A 1 48 ? 9.831 11.072 -6.267 1.00 0.00 48 THR A CA 16
ATOM 22425 C C . THR A 1 48 ? 9.833 11.751 -4.900 1.00 0.00 48 THR A C 16
ATOM 22426 O O . THR A 1 48 ? 9.447 11.153 -3.897 1.00 0.00 48 THR A O 16
ATOM 22437 N N . SER A 1 49 ? 10.273 13.003 -4.871 1.00 0.00 49 SER A N 16
ATOM 22438 C CA . SER A 1 49 ? 10.328 13.766 -3.629 1.00 0.00 49 SER A CA 16
ATOM 22439 C C . SER A 1 49 ? 10.449 15.259 -3.916 1.00 0.00 49 SER A C 16
ATOM 22440 O O . SER A 1 49 ? 11.051 16.002 -3.141 1.00 0.00 49 SER A O 16
ATOM 22448 N N . LYS A 1 50 ? 9.876 15.691 -5.034 1.00 0.00 50 LYS A N 16
ATOM 22449 C CA . LYS A 1 50 ? 9.921 17.095 -5.425 1.00 0.00 50 LYS A CA 16
ATOM 22450 C C . LYS A 1 50 ? 8.703 17.845 -4.892 1.00 0.00 50 LYS A C 16
ATOM 22451 O O . LYS A 1 50 ? 8.794 19.018 -4.530 1.00 0.00 50 LYS A O 16
ATOM 22470 N N . ASN A 1 51 ? 7.565 17.161 -4.850 1.00 0.00 51 ASN A N 16
ATOM 22471 C CA . ASN A 1 51 ? 6.330 17.762 -4.362 1.00 0.00 51 ASN A CA 16
ATOM 22472 C C . ASN A 1 51 ? 6.373 17.939 -2.848 1.00 0.00 51 ASN A C 16
ATOM 22473 O O . ASN A 1 51 ? 6.016 17.032 -2.096 1.00 0.00 51 ASN A O 16
ATOM 22484 N N . ALA A 1 52 ? 6.812 19.113 -2.409 1.00 0.00 52 ALA A N 16
ATOM 22485 C CA . ALA A 1 52 ? 6.901 19.411 -0.985 1.00 0.00 52 ALA A CA 16
ATOM 22486 C C . ALA A 1 52 ? 5.586 19.978 -0.459 1.00 0.00 52 ALA A C 16
ATOM 22487 O O . ALA A 1 52 ? 5.558 21.047 0.151 1.00 0.00 52 ALA A O 16
ATOM 22494 N N . LYS A 1 53 ? 4.498 19.254 -0.701 1.00 0.00 53 LYS A N 16
ATOM 22495 C CA . LYS A 1 53 ? 3.179 19.681 -0.254 1.00 0.00 53 LYS A CA 16
ATOM 22496 C C . LYS A 1 53 ? 2.193 18.518 -0.282 1.00 0.00 53 LYS A C 16
ATOM 22497 O O . LYS A 1 53 ? 1.457 18.289 0.678 1.00 0.00 53 LYS A O 16
ATOM 22516 N N . PHE A 1 54 ? 2.184 17.783 -1.390 1.00 0.00 54 PHE A N 16
ATOM 22517 C CA . PHE A 1 54 ? 1.289 16.641 -1.545 1.00 0.00 54 PHE A CA 16
ATOM 22518 C C . PHE A 1 54 ? 1.996 15.486 -2.241 1.00 0.00 54 PHE A C 16
ATOM 22519 O O . PHE A 1 54 ? 2.346 15.575 -3.418 1.00 0.00 54 PHE A O 16
ATOM 22536 N N . TYR A 1 55 ? 2.200 14.400 -1.505 1.00 0.00 55 TYR A N 16
ATOM 22537 C CA . TYR A 1 55 ? 2.859 13.223 -2.054 1.00 0.00 55 TYR A CA 16
ATOM 22538 C C . TYR A 1 55 ? 1.833 12.230 -2.580 1.00 0.00 55 TYR A C 16
ATOM 22539 O O . TYR A 1 55 ? 1.107 11.601 -1.809 1.00 0.00 55 TYR A O 16
ATOM 22557 N N . SER A 1 56 ? 1.773 12.100 -3.900 1.00 0.00 56 SER A N 16
ATOM 22558 C CA . SER A 1 56 ? 0.831 11.187 -4.532 1.00 0.00 56 SER A CA 16
ATOM 22559 C C . SER A 1 56 ? 1.507 9.878 -4.930 1.00 0.00 56 SER A C 16
ATOM 22560 O O . SER A 1 56 ? 2.565 9.880 -5.558 1.00 0.00 56 SER A O 16
ATOM 22568 N N . PHE A 1 57 ? 0.890 8.762 -4.554 1.00 0.00 57 PHE A N 16
ATOM 22569 C CA . PHE A 1 57 ? 1.428 7.448 -4.866 1.00 0.00 57 PHE A CA 16
ATOM 22570 C C . PHE A 1 57 ? 0.304 6.450 -5.147 1.00 0.00 57 PHE A C 16
ATOM 22571 O O . PHE A 1 57 ? -0.870 6.744 -4.917 1.00 0.00 57 PHE A O 16
ATOM 22588 N N . ASN A 1 58 ? 0.670 5.272 -5.646 1.00 0.00 58 ASN A N 16
ATOM 22589 C CA . ASN A 1 58 ? -0.311 4.238 -5.959 1.00 0.00 58 ASN A CA 16
ATOM 22590 C C . ASN A 1 58 ? -0.031 2.960 -5.172 1.00 0.00 58 ASN A C 16
ATOM 22591 O O . ASN A 1 58 ? 1.058 2.782 -4.626 1.00 0.00 58 ASN A O 16
ATOM 22602 N N . VAL A 1 59 ? -1.022 2.074 -5.118 1.00 0.00 59 VAL A N 16
ATOM 22603 C CA . VAL A 1 59 ? -0.885 0.812 -4.399 1.00 0.00 59 VAL A CA 16
ATOM 22604 C C . VAL A 1 59 ? -1.455 -0.348 -5.206 1.00 0.00 59 VAL A C 16
ATOM 22605 O O . VAL A 1 59 ? -2.668 -0.460 -5.378 1.00 0.00 59 VAL A O 16
ATOM 22618 N N . SER A 1 60 ? -0.572 -1.212 -5.694 1.00 0.00 60 SER A N 16
ATOM 22619 C CA . SER A 1 60 ? -0.986 -2.368 -6.479 1.00 0.00 60 SER A CA 16
ATOM 22620 C C . SER A 1 60 ? -0.843 -3.651 -5.667 1.00 0.00 60 SER A C 16
ATOM 22621 O O . SER A 1 60 ? 0.270 -4.090 -5.375 1.00 0.00 60 SER A O 16
ATOM 22629 N N . MET A 1 61 ? -1.972 -4.248 -5.304 1.00 0.00 61 MET A N 16
ATOM 22630 C CA . MET A 1 61 ? -1.965 -5.481 -4.525 1.00 0.00 61 MET A CA 16
ATOM 22631 C C . MET A 1 61 ? -3.053 -6.438 -5.005 1.00 0.00 61 MET A C 16
ATOM 22632 O O . MET A 1 61 ? -3.891 -6.078 -5.831 1.00 0.00 61 MET A O 16
ATOM 22646 N N . GLU A 1 62 ? -3.032 -7.657 -4.479 1.00 0.00 62 GLU A N 16
ATOM 22647 C CA . GLU A 1 62 ? -4.015 -8.668 -4.854 1.00 0.00 62 GLU A CA 16
ATOM 22648 C C . GLU A 1 62 ? -5.339 -8.435 -4.133 1.00 0.00 62 GLU A C 16
ATOM 22649 O O . GLU A 1 62 ? -5.370 -8.204 -2.924 1.00 0.00 62 GLU A O 16
ATOM 22661 N N . VAL A 1 63 ? -6.433 -8.499 -4.885 1.00 0.00 63 VAL A N 16
ATOM 22662 C CA . VAL A 1 63 ? -7.762 -8.298 -4.322 1.00 0.00 63 VAL A CA 16
ATOM 22663 C C . VAL A 1 63 ? -8.711 -9.412 -4.754 1.00 0.00 63 VAL A C 16
ATOM 22664 O O . VAL A 1 63 ? -8.683 -9.854 -5.903 1.00 0.00 63 VAL A O 16
ATOM 22677 N N . SER A 1 64 ? -9.548 -9.862 -3.824 1.00 0.00 64 SER A N 16
ATOM 22678 C CA . SER A 1 64 ? -10.504 -10.928 -4.105 1.00 0.00 64 SER A CA 16
ATOM 22679 C C . SER A 1 64 ? -11.938 -10.409 -4.061 1.00 0.00 64 SER A C 16
ATOM 22680 O O . SER A 1 64 ? -12.816 -10.929 -4.747 1.00 0.00 64 SER A O 16
ATOM 22688 N N . ASN A 1 65 ? -12.170 -9.381 -3.249 1.00 0.00 65 ASN A N 16
ATOM 22689 C CA . ASN A 1 65 ? -13.502 -8.799 -3.119 1.00 0.00 65 ASN A CA 16
ATOM 22690 C C . ASN A 1 65 ? -13.478 -7.570 -2.213 1.00 0.00 65 ASN A C 16
ATOM 22691 O O . ASN A 1 65 ? -12.416 -7.144 -1.756 1.00 0.00 65 ASN A O 16
ATOM 22702 N N . GLU A 1 66 ? -14.655 -7.005 -1.958 1.00 0.00 66 GLU A N 16
ATOM 22703 C CA . GLU A 1 66 ? -14.775 -5.824 -1.107 1.00 0.00 66 GLU A CA 16
ATOM 22704 C C . GLU A 1 66 ? -14.107 -6.053 0.245 1.00 0.00 66 GLU A C 16
ATOM 22705 O O . GLU A 1 66 ? -13.618 -5.114 0.872 1.00 0.00 66 GLU A O 16
ATOM 22717 N N . SER A 1 67 ? -14.091 -7.307 0.689 1.00 0.00 67 SER A N 16
ATOM 22718 C CA . SER A 1 67 ? -13.479 -7.657 1.967 1.00 0.00 67 SER A CA 16
ATOM 22719 C C . SER A 1 67 ? -12.059 -7.110 2.054 1.00 0.00 67 SER A C 16
ATOM 22720 O O . SER A 1 67 ? -11.719 -6.374 2.983 1.00 0.00 67 SER A O 16
ATOM 22728 N N . GLU A 1 68 ? -11.236 -7.465 1.075 1.00 0.00 68 GLU A N 16
ATOM 22729 C CA . GLU A 1 68 ? -9.856 -6.998 1.039 1.00 0.00 68 GLU A CA 16
ATOM 22730 C C . GLU A 1 68 ? -9.813 -5.484 0.884 1.00 0.00 68 GLU A C 16
ATOM 22731 O O . GLU A 1 68 ? -9.135 -4.794 1.642 1.00 0.00 68 GLU A O 16
ATOM 22743 N N . ARG A 1 69 ? -10.550 -4.972 -0.099 1.00 0.00 69 ARG A N 16
ATOM 22744 C CA . ARG A 1 69 ? -10.603 -3.534 -0.357 1.00 0.00 69 ARG A CA 16
ATOM 22745 C C . ARG A 1 69 ? -10.763 -2.747 0.941 1.00 0.00 69 ARG A C 16
ATOM 22746 O O . ARG A 1 69 ? -10.264 -1.628 1.066 1.00 0.00 69 ARG A O 16
ATOM 22767 N N . ASN A 1 70 ? -11.456 -3.341 1.906 1.00 0.00 70 ASN A N 16
ATOM 22768 C CA . ASN A 1 70 ? -11.674 -2.699 3.196 1.00 0.00 70 ASN A CA 16
ATOM 22769 C C . ASN A 1 70 ? -10.428 -2.814 4.069 1.00 0.00 70 ASN A C 16
ATOM 22770 O O . ASN A 1 70 ? -10.139 -1.931 4.877 1.00 0.00 70 ASN A O 16
ATOM 22781 N N . GLU A 1 71 ? -9.690 -3.906 3.894 1.00 0.00 71 GLU A N 16
ATOM 22782 C CA . GLU A 1 71 ? -8.471 -4.136 4.660 1.00 0.00 71 GLU A CA 16
ATOM 22783 C C . GLU A 1 71 ? -7.291 -3.393 4.040 1.00 0.00 71 GLU A C 16
ATOM 22784 O O . GLU A 1 71 ? -6.410 -2.908 4.750 1.00 0.00 71 GLU A O 16
ATOM 22796 N N . ILE A 1 72 ? -7.281 -3.305 2.713 1.00 0.00 72 ILE A N 16
ATOM 22797 C CA . ILE A 1 72 ? -6.209 -2.618 2.002 1.00 0.00 72 ILE A CA 16
ATOM 22798 C C . ILE A 1 72 ? -6.295 -1.107 2.197 1.00 0.00 72 ILE A C 16
ATOM 22799 O O . ILE A 1 72 ? -5.289 -0.403 2.105 1.00 0.00 72 ILE A O 16
ATOM 22815 N N . PHE A 1 73 ? -7.500 -0.613 2.464 1.00 0.00 73 PHE A N 16
ATOM 22816 C CA . PHE A 1 73 ? -7.713 0.815 2.667 1.00 0.00 73 PHE A CA 16
ATOM 22817 C C . PHE A 1 73 ? -7.317 1.240 4.078 1.00 0.00 73 PHE A C 16
ATOM 22818 O O . PHE A 1 73 ? -6.695 2.285 4.271 1.00 0.00 73 PHE A O 16
ATOM 22835 N N . GLN A 1 74 ? -7.682 0.427 5.064 1.00 0.00 74 GLN A N 16
ATOM 22836 C CA . GLN A 1 74 ? -7.365 0.726 6.457 1.00 0.00 74 GLN A CA 16
ATOM 22837 C C . GLN A 1 74 ? -5.876 0.537 6.737 1.00 0.00 74 GLN A C 16
ATOM 22838 O O . GLN A 1 74 ? -5.329 1.143 7.660 1.00 0.00 74 GLN A O 16
ATOM 22852 N N . LYS A 1 75 ? -5.225 -0.304 5.940 1.00 0.00 75 LYS A N 16
ATOM 22853 C CA . LYS A 1 75 ? -3.801 -0.570 6.110 1.00 0.00 75 LYS A CA 16
ATOM 22854 C C . LYS A 1 75 ? -2.961 0.607 5.621 1.00 0.00 75 LYS A C 16
ATOM 22855 O O . LYS A 1 75 ? -2.071 1.081 6.327 1.00 0.00 75 LYS A O 16
ATOM 22874 N N . ILE A 1 76 ? -3.249 1.074 4.412 1.00 0.00 76 ILE A N 16
ATOM 22875 C CA . ILE A 1 76 ? -2.518 2.194 3.833 1.00 0.00 76 ILE A CA 16
ATOM 22876 C C . ILE A 1 76 ? -2.815 3.491 4.581 1.00 0.00 76 ILE A C 16
ATOM 22877 O O . ILE A 1 76 ? -1.974 4.386 4.654 1.00 0.00 76 ILE A O 16
ATOM 22893 N N . SER A 1 77 ? -4.019 3.580 5.141 1.00 0.00 77 SER A N 16
ATOM 22894 C CA . SER A 1 77 ? -4.426 4.764 5.889 1.00 0.00 77 SER A CA 16
ATOM 22895 C C . SER A 1 77 ? -4.281 4.532 7.390 1.00 0.00 77 SER A C 16
ATOM 22896 O O . SER A 1 77 ? -4.955 5.176 8.194 1.00 0.00 77 SER A O 16
ATOM 22904 N N . GLN A 1 78 ? -3.398 3.610 7.761 1.00 0.00 78 GLN A N 16
ATOM 22905 C CA . GLN A 1 78 ? -3.167 3.295 9.165 1.00 0.00 78 GLN A CA 16
ATOM 22906 C C . GLN A 1 78 ? -2.698 4.528 9.931 1.00 0.00 78 GLN A C 16
ATOM 22907 O O . GLN A 1 78 ? -3.060 4.727 11.092 1.00 0.00 78 GLN A O 16
ATOM 22921 N N . LEU A 1 79 ? -1.888 5.352 9.275 1.00 0.00 79 LEU A N 16
ATOM 22922 C CA . LEU A 1 79 ? -1.367 6.566 9.894 1.00 0.00 79 LEU A CA 16
ATOM 22923 C C . LEU A 1 79 ? -2.304 7.746 9.653 1.00 0.00 79 LEU A C 16
ATOM 22924 O O . LEU A 1 79 ? -3.374 7.593 9.064 1.00 0.00 79 LEU A O 16
ATOM 22940 N N . ASP A 1 80 ? -1.897 8.924 10.117 1.00 0.00 80 ASP A N 16
ATOM 22941 C CA . ASP A 1 80 ? -2.701 10.129 9.955 1.00 0.00 80 ASP A CA 16
ATOM 22942 C C . ASP A 1 80 ? -2.051 11.091 8.966 1.00 0.00 80 ASP A C 16
ATOM 22943 O O . ASP A 1 80 ? -2.101 12.308 9.144 1.00 0.00 80 ASP A O 16
ATOM 22952 N N . LYS A 1 81 ? -1.443 10.538 7.921 1.00 0.00 81 LYS A N 16
ATOM 22953 C CA . LYS A 1 81 ? -0.785 11.350 6.901 1.00 0.00 81 LYS A CA 16
ATOM 22954 C C . LYS A 1 81 ? -1.692 11.537 5.690 1.00 0.00 81 LYS A C 16
ATOM 22955 O O . LYS A 1 81 ? -2.064 12.658 5.347 1.00 0.00 81 LYS A O 16
ATOM 22974 N N . VAL A 1 82 ? -2.043 10.426 5.047 1.00 0.00 82 VAL A N 16
ATOM 22975 C CA . VAL A 1 82 ? -2.908 10.455 3.871 1.00 0.00 82 VAL A CA 16
ATOM 22976 C C . VAL A 1 82 ? -4.122 11.351 4.089 1.00 0.00 82 VAL A C 16
ATOM 22977 O O . VAL A 1 82 ? -4.758 11.309 5.143 1.00 0.00 82 VAL A O 16
ATOM 22990 N N . VAL A 1 83 ? -4.433 12.164 3.088 1.00 0.00 83 VAL A N 16
ATOM 22991 C CA . VAL A 1 83 ? -5.567 13.076 3.167 1.00 0.00 83 VAL A CA 16
ATOM 22992 C C . VAL A 1 83 ? -6.465 12.947 1.937 1.00 0.00 83 VAL A C 16
ATOM 22993 O O . VAL A 1 83 ? -7.690 12.999 2.045 1.00 0.00 83 VAL A O 16
ATOM 23006 N N . GLN A 1 84 ? -5.850 12.782 0.770 1.00 0.00 84 GLN A N 16
ATOM 23007 C CA . GLN A 1 84 ? -6.599 12.648 -0.474 1.00 0.00 84 GLN A CA 16
ATOM 23008 C C . GLN A 1 84 ? -6.328 11.299 -1.131 1.00 0.00 84 GLN A C 16
ATOM 23009 O O . GLN A 1 84 ? -5.263 11.080 -1.707 1.00 0.00 84 GLN A O 16
ATOM 23023 N N . THR A 1 85 ? -7.299 10.395 -1.039 1.00 0.00 85 THR A N 16
ATOM 23024 C CA . THR A 1 85 ? -7.165 9.067 -1.625 1.00 0.00 85 THR A CA 16
ATOM 23025 C C . THR A 1 85 ? -8.239 8.826 -2.679 1.00 0.00 85 THR A C 16
ATOM 23026 O O . THR A 1 85 ? -9.312 9.429 -2.636 1.00 0.00 85 THR A O 16
ATOM 23037 N N . LEU A 1 86 ? -7.943 7.942 -3.627 1.00 0.00 86 LEU A N 16
ATOM 23038 C CA . LEU A 1 86 ? -8.884 7.623 -4.694 1.00 0.00 86 LEU A CA 16
ATOM 23039 C C . LEU A 1 86 ? -9.990 6.703 -4.189 1.00 0.00 86 LEU A C 16
ATOM 23040 O O . LEU A 1 86 ? -9.894 6.243 -3.031 1.00 0.00 86 LEU A O 16
ATOM 23057 N N . MET A 1 1 ? -30.803 -21.504 -3.574 1.00 0.00 1 MET A N 17
ATOM 23058 C CA . MET A 1 1 ? -31.445 -20.937 -4.791 1.00 0.00 1 MET A CA 17
ATOM 23059 C C . MET A 1 1 ? -30.591 -19.823 -5.394 1.00 0.00 1 MET A C 17
ATOM 23060 O O . MET A 1 1 ? -29.640 -19.350 -4.770 1.00 0.00 1 MET A O 17
ATOM 23076 N N . PRO A 1 2 ? -30.919 -19.389 -6.624 1.00 0.00 2 PRO A N 17
ATOM 23077 C CA . PRO A 1 2 ? -30.178 -18.326 -7.310 1.00 0.00 2 PRO A CA 17
ATOM 23078 C C . PRO A 1 2 ? -30.383 -16.963 -6.659 1.00 0.00 2 PRO A C 17
ATOM 23079 O O . PRO A 1 2 ? -29.428 -16.220 -6.436 1.00 0.00 2 PRO A O 17
ATOM 23090 N N . SER A 1 3 ? -31.636 -16.641 -6.355 1.00 0.00 3 SER A N 17
ATOM 23091 C CA . SER A 1 3 ? -31.968 -15.366 -5.729 1.00 0.00 3 SER A CA 17
ATOM 23092 C C . SER A 1 3 ? -32.304 -15.557 -4.253 1.00 0.00 3 SER A C 17
ATOM 23093 O O . SER A 1 3 ? -33.180 -16.346 -3.902 1.00 0.00 3 SER A O 17
ATOM 23101 N N . ASP A 1 4 ? -31.601 -14.827 -3.393 1.00 0.00 4 ASP A N 17
ATOM 23102 C CA . ASP A 1 4 ? -31.825 -14.916 -1.955 1.00 0.00 4 ASP A CA 17
ATOM 23103 C C . ASP A 1 4 ? -31.961 -13.526 -1.340 1.00 0.00 4 ASP A C 17
ATOM 23104 O O . ASP A 1 4 ? -31.933 -12.518 -2.046 1.00 0.00 4 ASP A O 17
ATOM 23113 N N . SER A 1 5 ? -32.108 -13.482 -0.020 1.00 0.00 5 SER A N 17
ATOM 23114 C CA . SER A 1 5 ? -32.248 -12.215 0.691 1.00 0.00 5 SER A CA 17
ATOM 23115 C C . SER A 1 5 ? -30.934 -11.443 0.694 1.00 0.00 5 SER A C 17
ATOM 23116 O O . SER A 1 5 ? -30.926 -10.213 0.716 1.00 0.00 5 SER A O 17
ATOM 23124 N N . LYS A 1 6 ? -29.822 -12.173 0.671 1.00 0.00 6 LYS A N 17
ATOM 23125 C CA . LYS A 1 6 ? -28.502 -11.554 0.672 1.00 0.00 6 LYS A CA 17
ATOM 23126 C C . LYS A 1 6 ? -27.910 -11.531 -0.735 1.00 0.00 6 LYS A C 17
ATOM 23127 O O . LYS A 1 6 ? -27.911 -12.543 -1.435 1.00 0.00 6 LYS A O 17
ATOM 23146 N N . LYS A 1 7 ? -27.405 -10.370 -1.139 1.00 0.00 7 LYS A N 17
ATOM 23147 C CA . LYS A 1 7 ? -26.807 -10.213 -2.460 1.00 0.00 7 LYS A CA 17
ATOM 23148 C C . LYS A 1 7 ? -25.805 -9.062 -2.470 1.00 0.00 7 LYS A C 17
ATOM 23149 O O . LYS A 1 7 ? -26.158 -7.924 -2.780 1.00 0.00 7 LYS A O 17
ATOM 23168 N N . PRO A 1 8 ? -24.537 -9.343 -2.125 1.00 0.00 8 PRO A N 17
ATOM 23169 C CA . PRO A 1 8 ? -23.483 -8.324 -2.092 1.00 0.00 8 PRO A CA 17
ATOM 23170 C C . PRO A 1 8 ? -23.082 -7.851 -3.486 1.00 0.00 8 PRO A C 17
ATOM 23171 O O . PRO A 1 8 ? -22.617 -6.725 -3.657 1.00 0.00 8 PRO A O 17
ATOM 23182 N N . THR A 1 9 ? -23.263 -8.722 -4.480 1.00 0.00 9 THR A N 17
ATOM 23183 C CA . THR A 1 9 ? -22.922 -8.401 -5.866 1.00 0.00 9 THR A CA 17
ATOM 23184 C C . THR A 1 9 ? -21.557 -7.718 -5.957 1.00 0.00 9 THR A C 17
ATOM 23185 O O . THR A 1 9 ? -21.427 -6.636 -6.529 1.00 0.00 9 THR A O 17
ATOM 23196 N N . ILE A 1 10 ? -20.542 -8.362 -5.388 1.00 0.00 10 ILE A N 17
ATOM 23197 C CA . ILE A 1 10 ? -19.186 -7.825 -5.400 1.00 0.00 10 ILE A CA 17
ATOM 23198 C C . ILE A 1 10 ? -18.160 -8.948 -5.506 1.00 0.00 10 ILE A C 17
ATOM 23199 O O . ILE A 1 10 ? -17.815 -9.583 -4.508 1.00 0.00 10 ILE A O 17
ATOM 23215 N N . ILE A 1 11 ? -17.672 -9.181 -6.718 1.00 0.00 11 ILE A N 17
ATOM 23216 C CA . ILE A 1 11 ? -16.682 -10.220 -6.951 1.00 0.00 11 ILE A CA 17
ATOM 23217 C C . ILE A 1 11 ? -15.672 -9.788 -8.006 1.00 0.00 11 ILE A C 17
ATOM 23218 O O . ILE A 1 11 ? -15.931 -9.880 -9.205 1.00 0.00 11 ILE A O 17
ATOM 23234 N N . TYR A 1 12 ? -14.514 -9.328 -7.548 1.00 0.00 12 TYR A N 17
ATOM 23235 C CA . TYR A 1 12 ? -13.452 -8.894 -8.450 1.00 0.00 12 TYR A CA 17
ATOM 23236 C C . TYR A 1 12 ? -12.086 -9.334 -7.931 1.00 0.00 12 TYR A C 17
ATOM 23237 O O . TYR A 1 12 ? -11.432 -8.610 -7.184 1.00 0.00 12 TYR A O 17
ATOM 23255 N N . PRO A 1 13 ? -11.635 -10.538 -8.322 1.00 0.00 13 PRO A N 17
ATOM 23256 C CA . PRO A 1 13 ? -10.351 -11.074 -7.892 1.00 0.00 13 PRO A CA 17
ATOM 23257 C C . PRO A 1 13 ? -9.210 -10.666 -8.817 1.00 0.00 13 PRO A C 17
ATOM 23258 O O . PRO A 1 13 ? -8.638 -11.501 -9.521 1.00 0.00 13 PRO A O 17
ATOM 23269 N N . CYS A 1 14 ? -8.880 -9.381 -8.811 1.00 0.00 14 CYS A N 17
ATOM 23270 C CA . CYS A 1 14 ? -7.804 -8.863 -9.650 1.00 0.00 14 CYS A CA 17
ATOM 23271 C C . CYS A 1 14 ? -7.009 -7.788 -8.917 1.00 0.00 14 CYS A C 17
ATOM 23272 O O . CYS A 1 14 ? -7.453 -7.259 -7.897 1.00 0.00 14 CYS A O 17
ATOM 23280 N N . LEU A 1 15 ? -5.832 -7.468 -9.443 1.00 0.00 15 LEU A N 17
ATOM 23281 C CA . LEU A 1 15 ? -4.974 -6.454 -8.842 1.00 0.00 15 LEU A CA 17
ATOM 23282 C C . LEU A 1 15 ? -5.535 -5.056 -9.082 1.00 0.00 15 LEU A C 17
ATOM 23283 O O . LEU A 1 15 ? -5.652 -4.611 -10.224 1.00 0.00 15 LEU A O 17
ATOM 23299 N N . TRP A 1 16 ? -5.883 -4.369 -7.999 1.00 0.00 16 TRP A N 17
ATOM 23300 C CA . TRP A 1 16 ? -6.434 -3.021 -8.092 1.00 0.00 16 TRP A CA 17
ATOM 23301 C C . TRP A 1 16 ? -5.494 -2.001 -7.456 1.00 0.00 16 TRP A C 17
ATOM 23302 O O . TRP A 1 16 ? -4.992 -2.210 -6.352 1.00 0.00 16 TRP A O 17
ATOM 23323 N N . ASP A 1 17 ? -5.263 -0.897 -8.161 1.00 0.00 17 ASP A N 17
ATOM 23324 C CA . ASP A 1 17 ? -4.387 0.157 -7.664 1.00 0.00 17 ASP A CA 17
ATOM 23325 C C . ASP A 1 17 ? -5.170 1.153 -6.815 1.00 0.00 17 ASP A C 17
ATOM 23326 O O . ASP A 1 17 ? -6.375 1.321 -6.995 1.00 0.00 17 ASP A O 17
ATOM 23335 N N . TYR A 1 18 ? -4.480 1.810 -5.886 1.00 0.00 18 TYR A N 17
ATOM 23336 C CA . TYR A 1 18 ? -5.122 2.785 -5.012 1.00 0.00 18 TYR A CA 17
ATOM 23337 C C . TYR A 1 18 ? -4.325 4.085 -4.958 1.00 0.00 18 TYR A C 17
ATOM 23338 O O . TYR A 1 18 ? -3.277 4.155 -4.316 1.00 0.00 18 TYR A O 17
ATOM 23356 N N . ARG A 1 19 ? -4.833 5.112 -5.628 1.00 0.00 19 ARG A N 17
ATOM 23357 C CA . ARG A 1 19 ? -4.172 6.413 -5.650 1.00 0.00 19 ARG A CA 17
ATOM 23358 C C . ARG A 1 19 ? -4.372 7.137 -4.323 1.00 0.00 19 ARG A C 17
ATOM 23359 O O . ARG A 1 19 ? -5.437 7.698 -4.065 1.00 0.00 19 ARG A O 17
ATOM 23380 N N . VAL A 1 20 ? -3.344 7.112 -3.480 1.00 0.00 20 VAL A N 17
ATOM 23381 C CA . VAL A 1 20 ? -3.414 7.760 -2.175 1.00 0.00 20 VAL A CA 17
ATOM 23382 C C . VAL A 1 20 ? -2.345 8.838 -2.030 1.00 0.00 20 VAL A C 17
ATOM 23383 O O . VAL A 1 20 ? -1.159 8.580 -2.232 1.00 0.00 20 VAL A O 17
ATOM 23396 N N . ILE A 1 21 ? -2.775 10.044 -1.672 1.00 0.00 21 ILE A N 17
ATOM 23397 C CA . ILE A 1 21 ? -1.852 11.160 -1.492 1.00 0.00 21 ILE A CA 17
ATOM 23398 C C . ILE A 1 21 ? -1.782 11.572 -0.026 1.00 0.00 21 ILE A C 17
ATOM 23399 O O . ILE A 1 21 ? -2.781 11.516 0.690 1.00 0.00 21 ILE A O 17
ATOM 23415 N N . MET A 1 22 ? -0.600 11.987 0.417 1.00 0.00 22 MET A N 17
ATOM 23416 C CA . MET A 1 22 ? -0.408 12.406 1.792 1.00 0.00 22 MET A CA 17
ATOM 23417 C C . MET A 1 22 ? 0.085 13.843 1.847 1.00 0.00 22 MET A C 17
ATOM 23418 O O . MET A 1 22 ? 0.898 14.263 1.024 1.00 0.00 22 MET A O 17
ATOM 23432 N N . THR A 1 23 ? -0.407 14.592 2.823 1.00 0.00 23 THR A N 17
ATOM 23433 C CA . THR A 1 23 ? -0.005 15.982 2.986 1.00 0.00 23 THR A CA 17
ATOM 23434 C C . THR A 1 23 ? 0.537 16.220 4.387 1.00 0.00 23 THR A C 17
ATOM 23435 O O . THR A 1 23 ? -0.086 16.900 5.202 1.00 0.00 23 THR A O 17
ATOM 23446 N N . THR A 1 24 ? 1.704 15.650 4.660 1.00 0.00 24 THR A N 17
ATOM 23447 C CA . THR A 1 24 ? 2.337 15.794 5.965 1.00 0.00 24 THR A CA 17
ATOM 23448 C C . THR A 1 24 ? 3.842 16.001 5.824 1.00 0.00 24 THR A C 17
ATOM 23449 O O . THR A 1 24 ? 4.444 15.597 4.829 1.00 0.00 24 THR A O 17
ATOM 23460 N N . LYS A 1 25 ? 4.441 16.632 6.829 1.00 0.00 25 LYS A N 17
ATOM 23461 C CA . LYS A 1 25 ? 5.876 16.892 6.821 1.00 0.00 25 LYS A CA 17
ATOM 23462 C C . LYS A 1 25 ? 6.624 15.846 7.642 1.00 0.00 25 LYS A C 17
ATOM 23463 O O . LYS A 1 25 ? 7.685 16.122 8.200 1.00 0.00 25 LYS A O 17
ATOM 23482 N N . ASP A 1 26 ? 6.059 14.644 7.712 1.00 0.00 26 ASP A N 17
ATOM 23483 C CA . ASP A 1 26 ? 6.671 13.555 8.464 1.00 0.00 26 ASP A CA 17
ATOM 23484 C C . ASP A 1 26 ? 6.188 12.202 7.951 1.00 0.00 26 ASP A C 17
ATOM 23485 O O . ASP A 1 26 ? 6.078 11.240 8.711 1.00 0.00 26 ASP A O 17
ATOM 23494 N N . THR A 1 27 ? 5.901 12.137 6.656 1.00 0.00 27 THR A N 17
ATOM 23495 C CA . THR A 1 27 ? 5.430 10.903 6.037 1.00 0.00 27 THR A CA 17
ATOM 23496 C C . THR A 1 27 ? 6.549 9.865 5.943 1.00 0.00 27 THR A C 17
ATOM 23497 O O . THR A 1 27 ? 6.299 8.702 5.626 1.00 0.00 27 THR A O 17
ATOM 23508 N N . SER A 1 28 ? 7.782 10.289 6.220 1.00 0.00 28 SER A N 17
ATOM 23509 C CA . SER A 1 28 ? 8.931 9.390 6.164 1.00 0.00 28 SER A CA 17
ATOM 23510 C C . SER A 1 28 ? 8.658 8.099 6.933 1.00 0.00 28 SER A C 17
ATOM 23511 O O . SER A 1 28 ? 9.153 7.032 6.568 1.00 0.00 28 SER A O 17
ATOM 23519 N N . THR A 1 29 ? 7.867 8.204 7.995 1.00 0.00 29 THR A N 17
ATOM 23520 C CA . THR A 1 29 ? 7.526 7.045 8.811 1.00 0.00 29 THR A CA 17
ATOM 23521 C C . THR A 1 29 ? 6.721 6.032 8.003 1.00 0.00 29 THR A C 17
ATOM 23522 O O . THR A 1 29 ? 6.792 4.827 8.250 1.00 0.00 29 THR A O 17
ATOM 23533 N N . LEU A 1 30 ? 5.955 6.527 7.035 1.00 0.00 30 LEU A N 17
ATOM 23534 C CA . LEU A 1 30 ? 5.140 5.665 6.191 1.00 0.00 30 LEU A CA 17
ATOM 23535 C C . LEU A 1 30 ? 6.003 4.952 5.158 1.00 0.00 30 LEU A C 17
ATOM 23536 O O . LEU A 1 30 ? 5.792 3.777 4.860 1.00 0.00 30 LEU A O 17
ATOM 23552 N N . LYS A 1 31 ? 6.982 5.671 4.616 1.00 0.00 31 LYS A N 17
ATOM 23553 C CA . LYS A 1 31 ? 7.880 5.106 3.617 1.00 0.00 31 LYS A CA 17
ATOM 23554 C C . LYS A 1 31 ? 8.527 3.821 4.126 1.00 0.00 31 LYS A C 17
ATOM 23555 O O . LYS A 1 31 ? 8.911 2.955 3.340 1.00 0.00 31 LYS A O 17
ATOM 23574 N N . GLU A 1 32 ? 8.637 3.699 5.446 1.00 0.00 32 GLU A N 17
ATOM 23575 C CA . GLU A 1 32 ? 9.229 2.513 6.055 1.00 0.00 32 GLU A CA 17
ATOM 23576 C C . GLU A 1 32 ? 8.183 1.421 6.216 1.00 0.00 32 GLU A C 17
ATOM 23577 O O . GLU A 1 32 ? 8.450 0.244 5.970 1.00 0.00 32 GLU A O 17
ATOM 23589 N N . LEU A 1 33 ? 6.989 1.825 6.630 1.00 0.00 33 LEU A N 17
ATOM 23590 C CA . LEU A 1 33 ? 5.889 0.889 6.827 1.00 0.00 33 LEU A CA 17
ATOM 23591 C C . LEU A 1 33 ? 5.366 0.376 5.487 1.00 0.00 33 LEU A C 17
ATOM 23592 O O . LEU A 1 33 ? 4.889 -0.754 5.388 1.00 0.00 33 LEU A O 17
ATOM 23608 N N . LEU A 1 34 ? 5.460 1.214 4.459 1.00 0.00 34 LEU A N 17
ATOM 23609 C CA . LEU A 1 34 ? 4.999 0.845 3.126 1.00 0.00 34 LEU A CA 17
ATOM 23610 C C . LEU A 1 34 ? 6.060 0.032 2.390 1.00 0.00 34 LEU A C 17
ATOM 23611 O O . LEU A 1 34 ? 5.740 -0.863 1.608 1.00 0.00 34 LEU A O 17
ATOM 23627 N N . GLU A 1 35 ? 7.325 0.353 2.646 1.00 0.00 35 GLU A N 17
ATOM 23628 C CA . GLU A 1 35 ? 8.435 -0.344 2.007 1.00 0.00 35 GLU A CA 17
ATOM 23629 C C . GLU A 1 35 ? 8.650 -1.732 2.613 1.00 0.00 35 GLU A C 17
ATOM 23630 O O . GLU A 1 35 ? 9.445 -2.521 2.103 1.00 0.00 35 GLU A O 17
ATOM 23642 N N . THR A 1 36 ? 7.942 -2.026 3.702 1.00 0.00 36 THR A N 17
ATOM 23643 C CA . THR A 1 36 ? 8.064 -3.320 4.367 1.00 0.00 36 THR A CA 17
ATOM 23644 C C . THR A 1 36 ? 7.903 -4.467 3.374 1.00 0.00 36 THR A C 17
ATOM 23645 O O . THR A 1 36 ? 8.710 -5.397 3.348 1.00 0.00 36 THR A O 17
ATOM 23656 N N . TYR A 1 37 ? 6.859 -4.391 2.555 1.00 0.00 37 TYR A N 17
ATOM 23657 C CA . TYR A 1 37 ? 6.593 -5.420 1.555 1.00 0.00 37 TYR A CA 17
ATOM 23658 C C . TYR A 1 37 ? 6.341 -6.774 2.215 1.00 0.00 37 TYR A C 17
ATOM 23659 O O . TYR A 1 37 ? 6.659 -7.819 1.648 1.00 0.00 37 TYR A O 17
ATOM 23677 N N . GLN A 1 38 ? 5.766 -6.747 3.413 1.00 0.00 38 GLN A N 17
ATOM 23678 C CA . GLN A 1 38 ? 5.468 -7.974 4.145 1.00 0.00 38 GLN A CA 17
ATOM 23679 C C . GLN A 1 38 ? 4.579 -8.896 3.313 1.00 0.00 38 GLN A C 17
ATOM 23680 O O . GLN A 1 38 ? 4.738 -10.117 3.333 1.00 0.00 38 GLN A O 17
ATOM 23694 N N . ARG A 1 39 ? 3.651 -8.296 2.577 1.00 0.00 39 ARG A N 17
ATOM 23695 C CA . ARG A 1 39 ? 2.737 -9.051 1.726 1.00 0.00 39 ARG A CA 17
ATOM 23696 C C . ARG A 1 39 ? 2.941 -8.662 0.262 1.00 0.00 39 ARG A C 17
ATOM 23697 O O . ARG A 1 39 ? 3.551 -7.634 -0.029 1.00 0.00 39 ARG A O 17
ATOM 23718 N N . PRO A 1 40 ? 2.448 -9.480 -0.684 1.00 0.00 40 PRO A N 17
ATOM 23719 C CA . PRO A 1 40 ? 2.595 -9.202 -2.118 1.00 0.00 40 PRO A CA 17
ATOM 23720 C C . PRO A 1 40 ? 1.888 -7.915 -2.539 1.00 0.00 40 PRO A C 17
ATOM 23721 O O . PRO A 1 40 ? 0.872 -7.952 -3.235 1.00 0.00 40 PRO A O 17
ATOM 23732 N N . PHE A 1 41 ? 2.434 -6.778 -2.116 1.00 0.00 41 PHE A N 17
ATOM 23733 C CA . PHE A 1 41 ? 1.862 -5.480 -2.452 1.00 0.00 41 PHE A CA 17
ATOM 23734 C C . PHE A 1 41 ? 2.947 -4.518 -2.931 1.00 0.00 41 PHE A C 17
ATOM 23735 O O . PHE A 1 41 ? 4.066 -4.530 -2.420 1.00 0.00 41 PHE A O 17
ATOM 23752 N N . LYS A 1 42 ? 2.610 -3.691 -3.913 1.00 0.00 42 LYS A N 17
ATOM 23753 C CA . LYS A 1 42 ? 3.561 -2.728 -4.458 1.00 0.00 42 LYS A CA 17
ATOM 23754 C C . LYS A 1 42 ? 2.973 -1.321 -4.461 1.00 0.00 42 LYS A C 17
ATOM 23755 O O . LYS A 1 42 ? 1.765 -1.142 -4.299 1.00 0.00 42 LYS A O 17
ATOM 23774 N N . LEU A 1 43 ? 3.835 -0.327 -4.646 1.00 0.00 43 LEU A N 17
ATOM 23775 C CA . LEU A 1 43 ? 3.404 1.064 -4.673 1.00 0.00 43 LEU A CA 17
ATOM 23776 C C . LEU A 1 43 ? 4.106 1.825 -5.790 1.00 0.00 43 LEU A C 17
ATOM 23777 O O . LEU A 1 43 ? 5.324 1.743 -5.939 1.00 0.00 43 LEU A O 17
ATOM 23793 N N . GLU A 1 44 ? 3.332 2.571 -6.572 1.00 0.00 44 GLU A N 17
ATOM 23794 C CA . GLU A 1 44 ? 3.888 3.347 -7.673 1.00 0.00 44 GLU A CA 17
ATOM 23795 C C . GLU A 1 44 ? 4.024 4.814 -7.281 1.00 0.00 44 GLU A C 17
ATOM 23796 O O . GLU A 1 44 ? 3.085 5.596 -7.423 1.00 0.00 44 GLU A O 17
ATOM 23808 N N . PHE A 1 45 ? 5.201 5.177 -6.782 1.00 0.00 45 PHE A N 17
ATOM 23809 C CA . PHE A 1 45 ? 5.464 6.550 -6.364 1.00 0.00 45 PHE A CA 17
ATOM 23810 C C . PHE A 1 45 ? 5.292 7.518 -7.528 1.00 0.00 45 PHE A C 17
ATOM 23811 O O . PHE A 1 45 ? 5.982 7.416 -8.542 1.00 0.00 45 PHE A O 17
ATOM 23828 N N . LYS A 1 46 ? 4.365 8.459 -7.375 1.00 0.00 46 LYS A N 17
ATOM 23829 C CA . LYS A 1 46 ? 4.097 9.447 -8.412 1.00 0.00 46 LYS A CA 17
ATOM 23830 C C . LYS A 1 46 ? 5.217 10.481 -8.484 1.00 0.00 46 LYS A C 17
ATOM 23831 O O . LYS A 1 46 ? 5.568 10.956 -9.564 1.00 0.00 46 LYS A O 17
ATOM 23850 N N . ASN A 1 47 ? 5.774 10.824 -7.328 1.00 0.00 47 ASN A N 17
ATOM 23851 C CA . ASN A 1 47 ? 6.853 11.803 -7.260 1.00 0.00 47 ASN A CA 17
ATOM 23852 C C . ASN A 1 47 ? 8.009 11.281 -6.413 1.00 0.00 47 ASN A C 17
ATOM 23853 O O . ASN A 1 47 ? 7.804 10.774 -5.310 1.00 0.00 47 ASN A O 17
ATOM 23864 N N . THR A 1 48 ? 9.224 11.408 -6.937 1.00 0.00 48 THR A N 17
ATOM 23865 C CA . THR A 1 48 ? 10.414 10.949 -6.229 1.00 0.00 48 THR A CA 17
ATOM 23866 C C . THR A 1 48 ? 11.113 12.114 -5.535 1.00 0.00 48 THR A C 17
ATOM 23867 O O . THR A 1 48 ? 11.729 11.942 -4.483 1.00 0.00 48 THR A O 17
ATOM 23878 N N . SER A 1 49 ? 11.017 13.296 -6.134 1.00 0.00 49 SER A N 17
ATOM 23879 C CA . SER A 1 49 ? 11.641 14.489 -5.573 1.00 0.00 49 SER A CA 17
ATOM 23880 C C . SER A 1 49 ? 11.025 15.752 -6.163 1.00 0.00 49 SER A C 17
ATOM 23881 O O . SER A 1 49 ? 11.696 16.776 -6.301 1.00 0.00 49 SER A O 17
ATOM 23889 N N . LYS A 1 50 ? 9.745 15.675 -6.512 1.00 0.00 50 LYS A N 17
ATOM 23890 C CA . LYS A 1 50 ? 9.038 16.813 -7.087 1.00 0.00 50 LYS A CA 17
ATOM 23891 C C . LYS A 1 50 ? 8.713 17.850 -6.017 1.00 0.00 50 LYS A C 17
ATOM 23892 O O . LYS A 1 50 ? 8.841 19.053 -6.245 1.00 0.00 50 LYS A O 17
ATOM 23911 N N . ASN A 1 51 ? 8.295 17.376 -4.848 1.00 0.00 51 ASN A N 17
ATOM 23912 C CA . ASN A 1 51 ? 7.952 18.263 -3.743 1.00 0.00 51 ASN A CA 17
ATOM 23913 C C . ASN A 1 51 ? 6.818 19.208 -4.135 1.00 0.00 51 ASN A C 17
ATOM 23914 O O . ASN A 1 51 ? 6.993 20.426 -4.172 1.00 0.00 51 ASN A O 17
ATOM 23925 N N . ALA A 1 52 ? 5.655 18.636 -4.431 1.00 0.00 52 ALA A N 17
ATOM 23926 C CA . ALA A 1 52 ? 4.494 19.424 -4.823 1.00 0.00 52 ALA A CA 17
ATOM 23927 C C . ALA A 1 52 ? 3.548 19.640 -3.646 1.00 0.00 52 ALA A C 17
ATOM 23928 O O . ALA A 1 52 ? 2.340 19.792 -3.831 1.00 0.00 52 ALA A O 17
ATOM 23935 N N . LYS A 1 53 ? 4.103 19.654 -2.436 1.00 0.00 53 LYS A N 17
ATOM 23936 C CA . LYS A 1 53 ? 3.318 19.854 -1.215 1.00 0.00 53 LYS A CA 17
ATOM 23937 C C . LYS A 1 53 ? 2.587 18.575 -0.806 1.00 0.00 53 LYS A C 17
ATOM 23938 O O . LYS A 1 53 ? 2.645 18.164 0.353 1.00 0.00 53 LYS A O 17
ATOM 23957 N N . PHE A 1 54 ? 1.903 17.950 -1.760 1.00 0.00 54 PHE A N 17
ATOM 23958 C CA . PHE A 1 54 ? 1.168 16.722 -1.492 1.00 0.00 54 PHE A CA 17
ATOM 23959 C C . PHE A 1 54 ? 1.896 15.523 -2.079 1.00 0.00 54 PHE A C 17
ATOM 23960 O O . PHE A 1 54 ? 2.141 15.462 -3.283 1.00 0.00 54 PHE A O 17
ATOM 23977 N N . TYR A 1 55 ? 2.245 14.573 -1.222 1.00 0.00 55 TYR A N 17
ATOM 23978 C CA . TYR A 1 55 ? 2.950 13.383 -1.667 1.00 0.00 55 TYR A CA 17
ATOM 23979 C C . TYR A 1 55 ? 1.975 12.361 -2.235 1.00 0.00 55 TYR A C 17
ATOM 23980 O O . TYR A 1 55 ? 1.199 11.749 -1.500 1.00 0.00 55 TYR A O 17
ATOM 23998 N N . SER A 1 56 ? 2.022 12.183 -3.548 1.00 0.00 56 SER A N 17
ATOM 23999 C CA . SER A 1 56 ? 1.146 11.237 -4.227 1.00 0.00 56 SER A CA 17
ATOM 24000 C C . SER A 1 56 ? 1.801 9.863 -4.332 1.00 0.00 56 SER A C 17
ATOM 24001 O O . SER A 1 56 ? 2.899 9.728 -4.872 1.00 0.00 56 SER A O 17
ATOM 24009 N N . PHE A 1 57 ? 1.121 8.847 -3.808 1.00 0.00 57 PHE A N 17
ATOM 24010 C CA . PHE A 1 57 ? 1.638 7.483 -3.841 1.00 0.00 57 PHE A CA 17
ATOM 24011 C C . PHE A 1 57 ? 0.541 6.493 -4.222 1.00 0.00 57 PHE A C 17
ATOM 24012 O O . PHE A 1 57 ? -0.596 6.606 -3.767 1.00 0.00 57 PHE A O 17
ATOM 24029 N N . ASN A 1 58 ? 0.891 5.521 -5.061 1.00 0.00 58 ASN A N 17
ATOM 24030 C CA . ASN A 1 58 ? -0.064 4.509 -5.501 1.00 0.00 58 ASN A CA 17
ATOM 24031 C C . ASN A 1 58 ? 0.157 3.197 -4.758 1.00 0.00 58 ASN A C 17
ATOM 24032 O O . ASN A 1 58 ? 1.226 2.964 -4.198 1.00 0.00 58 ASN A O 17
ATOM 24043 N N . VAL A 1 59 ? -0.862 2.342 -4.759 1.00 0.00 59 VAL A N 17
ATOM 24044 C CA . VAL A 1 59 ? -0.774 1.054 -4.081 1.00 0.00 59 VAL A CA 17
ATOM 24045 C C . VAL A 1 59 ? -1.424 -0.050 -4.906 1.00 0.00 59 VAL A C 17
ATOM 24046 O O . VAL A 1 59 ? -2.641 -0.065 -5.093 1.00 0.00 59 VAL A O 17
ATOM 24059 N N . SER A 1 60 ? -0.604 -0.977 -5.395 1.00 0.00 60 SER A N 17
ATOM 24060 C CA . SER A 1 60 ? -1.100 -2.088 -6.199 1.00 0.00 60 SER A CA 17
ATOM 24061 C C . SER A 1 60 ? -1.066 -3.390 -5.402 1.00 0.00 60 SER A C 17
ATOM 24062 O O . SER A 1 60 ? 0.004 -3.922 -5.109 1.00 0.00 60 SER A O 17
ATOM 24070 N N . MET A 1 61 ? -2.245 -3.897 -5.054 1.00 0.00 61 MET A N 17
ATOM 24071 C CA . MET A 1 61 ? -2.350 -5.135 -4.292 1.00 0.00 61 MET A CA 17
ATOM 24072 C C . MET A 1 61 ? -3.365 -6.080 -4.927 1.00 0.00 61 MET A C 17
ATOM 24073 O O . MET A 1 61 ? -4.307 -5.642 -5.587 1.00 0.00 61 MET A O 17
ATOM 24087 N N . GLU A 1 62 ? -3.167 -7.379 -4.721 1.00 0.00 62 GLU A N 17
ATOM 24088 C CA . GLU A 1 62 ? -4.066 -8.385 -5.273 1.00 0.00 62 GLU A CA 17
ATOM 24089 C C . GLU A 1 62 ? -5.365 -8.448 -4.476 1.00 0.00 62 GLU A C 17
ATOM 24090 O O . GLU A 1 62 ? -5.394 -8.953 -3.354 1.00 0.00 62 GLU A O 17
ATOM 24102 N N . VAL A 1 63 ? -6.439 -7.932 -5.066 1.00 0.00 63 VAL A N 17
ATOM 24103 C CA . VAL A 1 63 ? -7.743 -7.930 -4.412 1.00 0.00 63 VAL A CA 17
ATOM 24104 C C . VAL A 1 63 ? -8.568 -9.143 -4.833 1.00 0.00 63 VAL A C 17
ATOM 24105 O O . VAL A 1 63 ? -8.545 -9.549 -5.994 1.00 0.00 63 VAL A O 17
ATOM 24118 N N . SER A 1 64 ? -9.297 -9.711 -3.878 1.00 0.00 64 SER A N 17
ATOM 24119 C CA . SER A 1 64 ? -10.135 -10.877 -4.141 1.00 0.00 64 SER A CA 17
ATOM 24120 C C . SER A 1 64 ? -11.614 -10.511 -4.071 1.00 0.00 64 SER A C 17
ATOM 24121 O O . SER A 1 64 ? -12.446 -11.110 -4.753 1.00 0.00 64 SER A O 17
ATOM 24129 N N . ASN A 1 65 ? -11.939 -9.526 -3.238 1.00 0.00 65 ASN A N 17
ATOM 24130 C CA . ASN A 1 65 ? -13.320 -9.081 -3.076 1.00 0.00 65 ASN A CA 17
ATOM 24131 C C . ASN A 1 65 ? -13.387 -7.820 -2.219 1.00 0.00 65 ASN A C 17
ATOM 24132 O O . ASN A 1 65 ? -12.361 -7.280 -1.809 1.00 0.00 65 ASN A O 17
ATOM 24143 N N . GLU A 1 66 ? -14.606 -7.354 -1.955 1.00 0.00 66 GLU A N 17
ATOM 24144 C CA . GLU A 1 66 ? -14.809 -6.153 -1.148 1.00 0.00 66 GLU A CA 17
ATOM 24145 C C . GLU A 1 66 ? -14.110 -6.273 0.203 1.00 0.00 66 GLU A C 17
ATOM 24146 O O . GLU A 1 66 ? -13.615 -5.285 0.745 1.00 0.00 66 GLU A O 17
ATOM 24158 N N . SER A 1 67 ? -14.067 -7.490 0.739 1.00 0.00 67 SER A N 17
ATOM 24159 C CA . SER A 1 67 ? -13.426 -7.737 2.027 1.00 0.00 67 SER A CA 17
ATOM 24160 C C . SER A 1 67 ? -12.013 -7.159 2.052 1.00 0.00 67 SER A C 17
ATOM 24161 O O . SER A 1 67 ? -11.675 -6.353 2.922 1.00 0.00 67 SER A O 17
ATOM 24169 N N . GLU A 1 68 ? -11.195 -7.570 1.091 1.00 0.00 68 GLU A N 17
ATOM 24170 C CA . GLU A 1 68 ? -9.824 -7.087 1.003 1.00 0.00 68 GLU A CA 17
ATOM 24171 C C . GLU A 1 68 ? -9.803 -5.574 0.822 1.00 0.00 68 GLU A C 17
ATOM 24172 O O . GLU A 1 68 ? -9.108 -4.863 1.544 1.00 0.00 68 GLU A O 17
ATOM 24184 N N . ARG A 1 69 ? -10.577 -5.086 -0.147 1.00 0.00 69 ARG A N 17
ATOM 24185 C CA . ARG A 1 69 ? -10.654 -3.652 -0.424 1.00 0.00 69 ARG A CA 17
ATOM 24186 C C . ARG A 1 69 ? -10.797 -2.846 0.866 1.00 0.00 69 ARG A C 17
ATOM 24187 O O . ARG A 1 69 ? -10.339 -1.707 0.951 1.00 0.00 69 ARG A O 17
ATOM 24208 N N . ASN A 1 70 ? -11.433 -3.449 1.865 1.00 0.00 70 ASN A N 17
ATOM 24209 C CA . ASN A 1 70 ? -11.631 -2.789 3.151 1.00 0.00 70 ASN A CA 17
ATOM 24210 C C . ASN A 1 70 ? -10.361 -2.853 3.992 1.00 0.00 70 ASN A C 17
ATOM 24211 O O . ASN A 1 70 ? -10.080 -1.952 4.782 1.00 0.00 70 ASN A O 17
ATOM 24222 N N . GLU A 1 71 ? -9.593 -3.925 3.813 1.00 0.00 71 GLU A N 17
ATOM 24223 C CA . GLU A 1 71 ? -8.349 -4.107 4.551 1.00 0.00 71 GLU A CA 17
ATOM 24224 C C . GLU A 1 71 ? -7.198 -3.384 3.858 1.00 0.00 71 GLU A C 17
ATOM 24225 O O . GLU A 1 71 ? -6.279 -2.889 4.512 1.00 0.00 71 GLU A O 17
ATOM 24237 N N . ILE A 1 72 ? -7.252 -3.327 2.531 1.00 0.00 72 ILE A N 17
ATOM 24238 C CA . ILE A 1 72 ? -6.213 -2.662 1.752 1.00 0.00 72 ILE A CA 17
ATOM 24239 C C . ILE A 1 72 ? -6.343 -1.146 1.851 1.00 0.00 72 ILE A C 17
ATOM 24240 O O . ILE A 1 72 ? -5.354 -0.421 1.744 1.00 0.00 72 ILE A O 17
ATOM 24256 N N . PHE A 1 73 ? -7.568 -0.674 2.053 1.00 0.00 73 PHE A N 17
ATOM 24257 C CA . PHE A 1 73 ? -7.826 0.758 2.165 1.00 0.00 73 PHE A CA 17
ATOM 24258 C C . PHE A 1 73 ? -7.475 1.270 3.557 1.00 0.00 73 PHE A C 17
ATOM 24259 O O . PHE A 1 73 ? -6.967 2.382 3.710 1.00 0.00 73 PHE A O 17
ATOM 24276 N N . GLN A 1 74 ? -7.750 0.457 4.570 1.00 0.00 74 GLN A N 17
ATOM 24277 C CA . GLN A 1 74 ? -7.464 0.830 5.950 1.00 0.00 74 GLN A CA 17
ATOM 24278 C C . GLN A 1 74 ? -5.982 0.648 6.271 1.00 0.00 74 GLN A C 17
ATOM 24279 O O . GLN A 1 74 ? -5.436 1.339 7.131 1.00 0.00 74 GLN A O 17
ATOM 24293 N N . LYS A 1 75 ? -5.339 -0.285 5.578 1.00 0.00 75 LYS A N 17
ATOM 24294 C CA . LYS A 1 75 ? -3.921 -0.556 5.795 1.00 0.00 75 LYS A CA 17
ATOM 24295 C C . LYS A 1 75 ? -3.062 0.606 5.303 1.00 0.00 75 LYS A C 17
ATOM 24296 O O . LYS A 1 75 ? -2.148 1.051 5.997 1.00 0.00 75 LYS A O 17
ATOM 24315 N N . ILE A 1 76 ? -3.360 1.093 4.103 1.00 0.00 76 ILE A N 17
ATOM 24316 C CA . ILE A 1 76 ? -2.613 2.202 3.523 1.00 0.00 76 ILE A CA 17
ATOM 24317 C C . ILE A 1 76 ? -2.878 3.497 4.283 1.00 0.00 76 ILE A C 17
ATOM 24318 O O . ILE A 1 76 ? -1.977 4.316 4.467 1.00 0.00 76 ILE A O 17
ATOM 24334 N N . SER A 1 77 ? -4.119 3.676 4.723 1.00 0.00 77 SER A N 17
ATOM 24335 C CA . SER A 1 77 ? -4.501 4.872 5.466 1.00 0.00 77 SER A CA 17
ATOM 24336 C C . SER A 1 77 ? -4.502 4.601 6.967 1.00 0.00 77 SER A C 17
ATOM 24337 O O . SER A 1 77 ? -5.248 5.227 7.719 1.00 0.00 77 SER A O 17
ATOM 24345 N N . GLN A 1 78 ? -3.662 3.663 7.395 1.00 0.00 78 GLN A N 17
ATOM 24346 C CA . GLN A 1 78 ? -3.569 3.309 8.807 1.00 0.00 78 GLN A CA 17
ATOM 24347 C C . GLN A 1 78 ? -3.085 4.497 9.636 1.00 0.00 78 GLN A C 17
ATOM 24348 O O . GLN A 1 78 ? -3.514 4.689 10.773 1.00 0.00 78 GLN A O 17
ATOM 24362 N N . LEU A 1 79 ? -2.187 5.289 9.058 1.00 0.00 79 LEU A N 17
ATOM 24363 C CA . LEU A 1 79 ? -1.644 6.457 9.744 1.00 0.00 79 LEU A CA 17
ATOM 24364 C C . LEU A 1 79 ? -2.588 7.649 9.629 1.00 0.00 79 LEU A C 17
ATOM 24365 O O . LEU A 1 79 ? -3.675 7.541 9.060 1.00 0.00 79 LEU A O 17
ATOM 24381 N N . ASP A 1 80 ? -2.166 8.786 10.173 1.00 0.00 80 ASP A N 17
ATOM 24382 C CA . ASP A 1 80 ? -2.972 10.000 10.132 1.00 0.00 80 ASP A CA 17
ATOM 24383 C C . ASP A 1 80 ? -2.421 10.995 9.113 1.00 0.00 80 ASP A C 17
ATOM 24384 O O . ASP A 1 80 ? -3.138 11.882 8.648 1.00 0.00 80 ASP A O 17
ATOM 24393 N N . LYS A 1 81 ? -1.142 10.846 8.770 1.00 0.00 81 LYS A N 17
ATOM 24394 C CA . LYS A 1 81 ? -0.496 11.732 7.805 1.00 0.00 81 LYS A CA 17
ATOM 24395 C C . LYS A 1 81 ? -1.337 11.866 6.536 1.00 0.00 81 LYS A C 17
ATOM 24396 O O . LYS A 1 81 ? -1.820 12.951 6.211 1.00 0.00 81 LYS A O 17
ATOM 24415 N N . VAL A 1 82 ? -1.506 10.754 5.827 1.00 0.00 82 VAL A N 17
ATOM 24416 C CA . VAL A 1 82 ? -2.286 10.733 4.594 1.00 0.00 82 VAL A CA 17
ATOM 24417 C C . VAL A 1 82 ? -3.606 11.481 4.756 1.00 0.00 82 VAL A C 17
ATOM 24418 O O . VAL A 1 82 ? -4.190 11.504 5.840 1.00 0.00 82 VAL A O 17
ATOM 24431 N N . VAL A 1 83 ? -4.067 12.095 3.672 1.00 0.00 83 VAL A N 17
ATOM 24432 C CA . VAL A 1 83 ? -5.313 12.847 3.692 1.00 0.00 83 VAL A CA 17
ATOM 24433 C C . VAL A 1 83 ? -6.198 12.472 2.505 1.00 0.00 83 VAL A C 17
ATOM 24434 O O . VAL A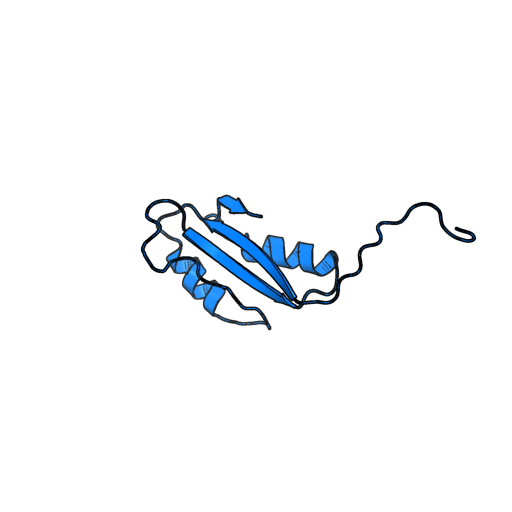 1 83 ? -7.390 12.209 2.668 1.00 0.00 83 VAL A O 17
ATOM 24447 N N . GLN A 1 84 ? -5.609 12.451 1.316 1.00 0.00 84 GLN A N 17
ATOM 24448 C CA . GLN A 1 84 ? -6.348 12.110 0.105 1.00 0.00 84 GLN A CA 17
ATOM 24449 C C . GLN A 1 84 ? -6.214 10.625 -0.216 1.00 0.00 84 GLN A C 17
ATOM 24450 O O . GLN A 1 84 ? -5.106 10.112 -0.372 1.00 0.00 84 GLN A O 17
ATOM 24464 N N . THR A 1 85 ? -7.348 9.941 -0.311 1.00 0.00 85 THR A N 17
ATOM 24465 C CA . THR A 1 85 ? -7.360 8.514 -0.613 1.00 0.00 85 THR A CA 17
ATOM 24466 C C . THR A 1 85 ? -8.564 8.150 -1.475 1.00 0.00 85 THR A C 17
ATOM 24467 O O . THR A 1 85 ? -9.677 7.998 -0.970 1.00 0.00 85 THR A O 17
ATOM 24478 N N . LEU A 1 86 ? -8.336 8.014 -2.776 1.00 0.00 86 LEU A N 17
ATOM 24479 C CA . LEU A 1 86 ? -9.403 7.669 -3.709 1.00 0.00 86 LEU A CA 17
ATOM 24480 C C . LEU A 1 86 ? -9.687 6.171 -3.679 1.00 0.00 86 LEU A C 17
ATOM 24481 O O . LEU A 1 86 ? -10.877 5.796 -3.637 1.00 0.00 86 LEU A O 17
ATOM 24498 N N . MET A 1 1 ? -23.318 -28.072 -0.381 1.00 0.00 1 MET A N 18
ATOM 24499 C CA . MET A 1 1 ? -23.023 -29.151 -1.367 1.00 0.00 1 MET A CA 18
ATOM 24500 C C . MET A 1 1 ? -24.226 -29.430 -2.268 1.00 0.00 1 MET A C 18
ATOM 24501 O O . MET A 1 1 ? -24.141 -29.288 -3.487 1.00 0.00 1 MET A O 18
ATOM 24517 N N . PRO A 1 2 ? -25.367 -29.835 -1.681 1.00 0.00 2 PRO A N 18
ATOM 24518 C CA . PRO A 1 2 ? -26.582 -30.132 -2.445 1.00 0.00 2 PRO A CA 18
ATOM 24519 C C . PRO A 1 2 ? -27.248 -28.873 -2.987 1.00 0.00 2 PRO A C 18
ATOM 24520 O O . PRO A 1 2 ? -27.921 -28.909 -4.017 1.00 0.00 2 PRO A O 18
ATOM 24531 N N . SER A 1 3 ? -27.054 -27.758 -2.290 1.00 0.00 3 SER A N 18
ATOM 24532 C CA . SER A 1 3 ? -27.636 -26.486 -2.703 1.00 0.00 3 SER A CA 18
ATOM 24533 C C . SER A 1 3 ? -26.862 -25.315 -2.103 1.00 0.00 3 SER A C 18
ATOM 24534 O O . SER A 1 3 ? -26.846 -25.126 -0.888 1.00 0.00 3 SER A O 18
ATOM 24542 N N . ASP A 1 4 ? -26.222 -24.531 -2.966 1.00 0.00 4 ASP A N 18
ATOM 24543 C CA . ASP A 1 4 ? -25.447 -23.379 -2.523 1.00 0.00 4 ASP A CA 18
ATOM 24544 C C . ASP A 1 4 ? -26.076 -22.079 -3.016 1.00 0.00 4 ASP A C 18
ATOM 24545 O O . ASP A 1 4 ? -26.906 -22.084 -3.924 1.00 0.00 4 ASP A O 18
ATOM 24554 N N . SER A 1 5 ? -25.672 -20.966 -2.409 1.00 0.00 5 SER A N 18
ATOM 24555 C CA . SER A 1 5 ? -26.195 -19.658 -2.786 1.00 0.00 5 SER A CA 18
ATOM 24556 C C . SER A 1 5 ? -25.405 -18.542 -2.111 1.00 0.00 5 SER A C 18
ATOM 24557 O O . SER A 1 5 ? -25.084 -18.624 -0.925 1.00 0.00 5 SER A O 18
ATOM 24565 N N . LYS A 1 6 ? -25.093 -17.499 -2.874 1.00 0.00 6 LYS A N 18
ATOM 24566 C CA . LYS A 1 6 ? -24.340 -16.366 -2.348 1.00 0.00 6 LYS A CA 18
ATOM 24567 C C . LYS A 1 6 ? -24.689 -15.085 -3.100 1.00 0.00 6 LYS A C 18
ATOM 24568 O O . LYS A 1 6 ? -25.533 -15.090 -3.995 1.00 0.00 6 LYS A O 18
ATOM 24587 N N . LYS A 1 7 ? -24.031 -13.991 -2.730 1.00 0.00 7 LYS A N 18
ATOM 24588 C CA . LYS A 1 7 ? -24.269 -12.702 -3.368 1.00 0.00 7 LYS A CA 18
ATOM 24589 C C . LYS A 1 7 ? -23.092 -12.307 -4.258 1.00 0.00 7 LYS A C 18
ATOM 24590 O O . LYS A 1 7 ? -22.045 -11.890 -3.763 1.00 0.00 7 LYS A O 18
ATOM 24609 N N . PRO A 1 8 ? -23.242 -12.440 -5.589 1.00 0.00 8 PRO A N 18
ATOM 24610 C CA . PRO A 1 8 ? -22.185 -12.100 -6.541 1.00 0.00 8 PRO A CA 18
ATOM 24611 C C . PRO A 1 8 ? -22.147 -10.612 -6.886 1.00 0.00 8 PRO A C 18
ATOM 24612 O O . PRO A 1 8 ? -21.509 -10.209 -7.858 1.00 0.00 8 PRO A O 18
ATOM 24623 N N . THR A 1 9 ? -22.831 -9.797 -6.087 1.00 0.00 9 THR A N 18
ATOM 24624 C CA . THR A 1 9 ? -22.869 -8.356 -6.318 1.00 0.00 9 THR A CA 18
ATOM 24625 C C . THR A 1 9 ? -21.477 -7.739 -6.214 1.00 0.00 9 THR A C 18
ATOM 24626 O O . THR A 1 9 ? -21.249 -6.624 -6.681 1.00 0.00 9 THR A O 18
ATOM 24637 N N . ILE A 1 10 ? -20.550 -8.463 -5.596 1.00 0.00 10 ILE A N 18
ATOM 24638 C CA . ILE A 1 10 ? -19.188 -7.973 -5.433 1.00 0.00 10 ILE A CA 18
ATOM 24639 C C . ILE A 1 10 ? -18.182 -9.119 -5.482 1.00 0.00 10 ILE A C 18
ATOM 24640 O O . ILE A 1 10 ? -17.934 -9.787 -4.477 1.00 0.00 10 ILE A O 18
ATOM 24656 N N . ILE A 1 11 ? -17.600 -9.331 -6.656 1.00 0.00 11 ILE A N 18
ATOM 24657 C CA . ILE A 1 11 ? -16.612 -10.384 -6.838 1.00 0.00 11 ILE A CA 18
ATOM 24658 C C . ILE A 1 11 ? -15.594 -9.995 -7.904 1.00 0.00 11 ILE A C 18
ATOM 24659 O O . ILE A 1 11 ? -15.852 -10.121 -9.101 1.00 0.00 11 ILE A O 18
ATOM 24675 N N . TYR A 1 12 ? -14.435 -9.527 -7.459 1.00 0.00 12 TYR A N 18
ATOM 24676 C CA . TYR A 1 12 ? -13.370 -9.122 -8.371 1.00 0.00 12 TYR A CA 18
ATOM 24677 C C . TYR A 1 12 ? -12.005 -9.503 -7.811 1.00 0.00 12 TYR A C 18
ATOM 24678 O O . TYR A 1 12 ? -11.374 -8.723 -7.101 1.00 0.00 12 TYR A O 18
ATOM 24696 N N . PRO A 1 13 ? -11.524 -10.717 -8.123 1.00 0.00 13 PRO A N 18
ATOM 24697 C CA . PRO A 1 13 ? -10.234 -11.194 -7.650 1.00 0.00 13 PRO A CA 18
ATOM 24698 C C . PRO A 1 13 ? -9.099 -10.824 -8.597 1.00 0.00 13 PRO A C 18
ATOM 24699 O O . PRO A 1 13 ? -8.515 -11.687 -9.254 1.00 0.00 13 PRO A O 18
ATOM 24710 N N . CYS A 1 14 ? -8.795 -9.532 -8.666 1.00 0.00 14 CYS A N 18
ATOM 24711 C CA . CYS A 1 14 ? -7.734 -9.043 -9.538 1.00 0.00 14 CYS A CA 18
ATOM 24712 C C . CYS A 1 14 ? -6.901 -7.974 -8.834 1.00 0.00 14 CYS A C 18
ATOM 24713 O O . CYS A 1 14 ? -7.282 -7.470 -7.778 1.00 0.00 14 CYS A O 18
ATOM 24721 N N . LEU A 1 15 ? -5.761 -7.632 -9.428 1.00 0.00 15 LEU A N 18
ATOM 24722 C CA . LEU A 1 15 ? -4.876 -6.622 -8.858 1.00 0.00 15 LEU A CA 18
ATOM 24723 C C . LEU A 1 15 ? -5.383 -5.217 -9.172 1.00 0.00 15 LEU A C 18
ATOM 24724 O O . LEU A 1 15 ? -5.337 -4.771 -10.319 1.00 0.00 15 LEU A O 18
ATOM 24740 N N . TRP A 1 16 ? -5.869 -4.527 -8.146 1.00 0.00 16 TRP A N 18
ATOM 24741 C CA . TRP A 1 16 ? -6.387 -3.173 -8.313 1.00 0.00 16 TRP A CA 18
ATOM 24742 C C . TRP A 1 16 ? -5.438 -2.147 -7.701 1.00 0.00 16 TRP A C 18
ATOM 24743 O O . TRP A 1 16 ? -4.838 -2.386 -6.654 1.00 0.00 16 TRP A O 18
ATOM 24764 N N . ASP A 1 17 ? -5.310 -1.001 -8.364 1.00 0.00 17 ASP A N 18
ATOM 24765 C CA . ASP A 1 17 ? -4.437 0.065 -7.885 1.00 0.00 17 ASP A CA 18
ATOM 24766 C C . ASP A 1 17 ? -5.217 1.055 -7.026 1.00 0.00 17 ASP A C 18
ATOM 24767 O O . ASP A 1 17 ? -6.432 1.189 -7.164 1.00 0.00 17 ASP A O 18
ATOM 24776 N N . TYR A 1 18 ? -4.510 1.747 -6.138 1.00 0.00 18 TYR A N 18
ATOM 24777 C CA . TYR A 1 18 ? -5.140 2.722 -5.257 1.00 0.00 18 TYR A CA 18
ATOM 24778 C C . TYR A 1 18 ? -4.308 3.998 -5.165 1.00 0.00 18 TYR A C 18
ATOM 24779 O O . TYR A 1 18 ? -3.247 4.013 -4.540 1.00 0.00 18 TYR A O 18
ATOM 24797 N N . ARG A 1 19 ? -4.795 5.062 -5.791 1.00 0.00 19 ARG A N 18
ATOM 24798 C CA . ARG A 1 19 ? -4.099 6.343 -5.778 1.00 0.00 19 ARG A CA 18
ATOM 24799 C C . ARG A 1 19 ? -4.333 7.071 -4.458 1.00 0.00 19 ARG A C 18
ATOM 24800 O O . ARG A 1 19 ? -5.386 7.673 -4.247 1.00 0.00 19 ARG A O 18
ATOM 24821 N N . VAL A 1 20 ? -3.348 7.006 -3.570 1.00 0.00 20 VAL A N 18
ATOM 24822 C CA . VAL A 1 20 ? -3.448 7.653 -2.268 1.00 0.00 20 VAL A CA 18
ATOM 24823 C C . VAL A 1 20 ? -2.437 8.787 -2.136 1.00 0.00 20 VAL A C 18
ATOM 24824 O O . VAL A 1 20 ? -1.230 8.564 -2.200 1.00 0.00 20 VAL A O 18
ATOM 24837 N N . ILE A 1 21 ? -2.938 10.004 -1.946 1.00 0.00 21 ILE A N 18
ATOM 24838 C CA . ILE A 1 21 ? -2.073 11.168 -1.801 1.00 0.00 21 ILE A CA 18
ATOM 24839 C C . ILE A 1 21 ? -1.960 11.588 -0.341 1.00 0.00 21 ILE A C 18
ATOM 24840 O O . ILE A 1 21 ? -2.965 11.705 0.361 1.00 0.00 21 ILE A O 18
ATOM 24856 N N . MET A 1 22 ? -0.731 11.815 0.113 1.00 0.00 22 MET A N 18
ATOM 24857 C CA . MET A 1 22 ? -0.490 12.223 1.489 1.00 0.00 22 MET A CA 18
ATOM 24858 C C . MET A 1 22 ? -0.009 13.666 1.550 1.00 0.00 22 MET A C 18
ATOM 24859 O O . MET A 1 22 ? 0.716 14.129 0.670 1.00 0.00 22 MET A O 18
ATOM 24873 N N . THR A 1 23 ? -0.420 14.375 2.594 1.00 0.00 23 THR A N 18
ATOM 24874 C CA . THR A 1 23 ? -0.034 15.771 2.771 1.00 0.00 23 THR A CA 18
ATOM 24875 C C . THR A 1 23 ? 0.744 15.962 4.069 1.00 0.00 23 THR A C 18
ATOM 24876 O O . THR A 1 23 ? 0.252 16.569 5.021 1.00 0.00 23 THR A O 18
ATOM 24887 N N . THR A 1 24 ? 1.966 15.441 4.101 1.00 0.00 24 THR A N 18
ATOM 24888 C CA . THR A 1 24 ? 2.814 15.554 5.283 1.00 0.00 24 THR A CA 18
ATOM 24889 C C . THR A 1 24 ? 4.278 15.716 4.889 1.00 0.00 24 THR A C 18
ATOM 24890 O O . THR A 1 24 ? 4.686 15.324 3.795 1.00 0.00 24 THR A O 18
ATOM 24901 N N . LYS A 1 25 ? 5.066 16.296 5.789 1.00 0.00 25 LYS A N 18
ATOM 24902 C CA . LYS A 1 25 ? 6.487 16.512 5.539 1.00 0.00 25 LYS A CA 18
ATOM 24903 C C . LYS A 1 25 ? 7.334 15.411 6.173 1.00 0.00 25 LYS A C 18
ATOM 24904 O O . LYS A 1 25 ? 8.509 15.254 5.844 1.00 0.00 25 LYS A O 18
ATOM 24923 N N . ASP A 1 26 ? 6.734 14.652 7.086 1.00 0.00 26 ASP A N 18
ATOM 24924 C CA . ASP A 1 26 ? 7.439 13.571 7.764 1.00 0.00 26 ASP A CA 18
ATOM 24925 C C . ASP A 1 26 ? 6.898 12.211 7.332 1.00 0.00 26 ASP A C 18
ATOM 24926 O O . ASP A 1 26 ? 6.630 11.344 8.164 1.00 0.00 26 ASP A O 18
ATOM 24935 N N . THR A 1 27 ? 6.740 12.032 6.025 1.00 0.00 27 THR A N 18
ATOM 24936 C CA . THR A 1 27 ? 6.232 10.777 5.480 1.00 0.00 27 THR A CA 18
ATOM 24937 C C . THR A 1 27 ? 7.317 9.699 5.460 1.00 0.00 27 THR A C 18
ATOM 24938 O O . THR A 1 27 ? 7.050 8.548 5.117 1.00 0.00 27 THR A O 18
ATOM 24949 N N . SER A 1 28 ? 8.542 10.076 5.827 1.00 0.00 28 SER A N 18
ATOM 24950 C CA . SER A 1 28 ? 9.659 9.136 5.846 1.00 0.00 28 SER A CA 18
ATOM 24951 C C . SER A 1 28 ? 9.297 7.869 6.617 1.00 0.00 28 SER A C 18
ATOM 24952 O O . SER A 1 28 ? 9.752 6.776 6.281 1.00 0.00 28 SER A O 18
ATOM 24960 N N . THR A 1 29 ? 8.478 8.025 7.649 1.00 0.00 29 THR A N 18
ATOM 24961 C CA . THR A 1 29 ? 8.054 6.892 8.464 1.00 0.00 29 THR A CA 18
ATOM 24962 C C . THR A 1 29 ? 7.028 6.045 7.719 1.00 0.00 29 THR A C 18
ATOM 24963 O O . THR A 1 29 ? 6.954 4.831 7.910 1.00 0.00 29 THR A O 18
ATOM 24974 N N . LEU A 1 30 ? 6.240 6.694 6.867 1.00 0.00 30 LEU A N 18
ATOM 24975 C CA . LEU A 1 30 ? 5.219 6.001 6.092 1.00 0.00 30 LEU A CA 18
ATOM 24976 C C . LEU A 1 30 ? 5.820 5.352 4.850 1.00 0.00 30 LEU A C 18
ATOM 24977 O O . LEU A 1 30 ? 5.401 4.269 4.442 1.00 0.00 30 LEU A O 18
ATOM 24993 N N . LYS A 1 31 ? 6.801 6.016 4.251 1.00 0.00 31 LYS A N 18
ATOM 24994 C CA . LYS A 1 31 ? 7.452 5.493 3.055 1.00 0.00 31 LYS A CA 18
ATOM 24995 C C . LYS A 1 31 ? 8.326 4.285 3.391 1.00 0.00 31 LYS A C 18
ATOM 24996 O O . LYS A 1 31 ? 8.660 3.487 2.513 1.00 0.00 31 LYS A O 18
ATOM 25015 N N . GLU A 1 32 ? 8.697 4.158 4.662 1.00 0.00 32 GLU A N 18
ATOM 25016 C CA . GLU A 1 32 ? 9.535 3.048 5.104 1.00 0.00 32 GLU A CA 18
ATOM 25017 C C . GLU A 1 32 ? 8.686 1.858 5.535 1.00 0.00 32 GLU A C 18
ATOM 25018 O O . GLU A 1 32 ? 9.100 0.706 5.399 1.00 0.00 32 GLU A O 18
ATOM 25030 N N . LEU A 1 33 ? 7.496 2.141 6.055 1.00 0.00 33 LEU A N 18
ATOM 25031 C CA . LEU A 1 33 ? 6.594 1.088 6.507 1.00 0.00 33 LEU A CA 18
ATOM 25032 C C . LEU A 1 33 ? 5.834 0.474 5.331 1.00 0.00 33 LEU A C 18
ATOM 25033 O O . LEU A 1 33 ? 5.338 -0.648 5.422 1.00 0.00 33 LEU A O 18
ATOM 25049 N N . LEU A 1 34 ? 5.748 1.214 4.230 1.00 0.00 34 LEU A N 18
ATOM 25050 C CA . LEU A 1 34 ? 5.049 0.737 3.042 1.00 0.00 34 LEU A CA 18
ATOM 25051 C C . LEU A 1 34 ? 5.963 -0.140 2.189 1.00 0.00 34 LEU A C 18
ATOM 25052 O O . LEU A 1 34 ? 5.500 -1.051 1.502 1.00 0.00 34 LEU A O 18
ATOM 25068 N N . GLU A 1 35 ? 7.261 0.141 2.240 1.00 0.00 35 GLU A N 18
ATOM 25069 C CA . GLU A 1 35 ? 8.241 -0.621 1.471 1.00 0.00 35 GLU A CA 18
ATOM 25070 C C . GLU A 1 35 ? 8.649 -1.899 2.200 1.00 0.00 35 GLU A C 18
ATOM 25071 O O . GLU A 1 35 ? 9.331 -2.753 1.633 1.00 0.00 35 GLU A O 18
ATOM 25083 N N . THR A 1 36 ? 8.234 -2.030 3.458 1.00 0.00 36 THR A N 18
ATOM 25084 C CA . THR A 1 36 ? 8.564 -3.209 4.254 1.00 0.00 36 THR A CA 18
ATOM 25085 C C . THR A 1 36 ? 8.150 -4.489 3.534 1.00 0.00 36 THR A C 18
ATOM 25086 O O . THR A 1 36 ? 8.758 -5.544 3.722 1.00 0.00 36 THR A O 18
ATOM 25097 N N . TYR A 1 37 ? 7.112 -4.389 2.709 1.00 0.00 37 TYR A N 18
ATOM 25098 C CA . TYR A 1 37 ? 6.617 -5.536 1.958 1.00 0.00 37 TYR A CA 18
ATOM 25099 C C . TYR A 1 37 ? 6.127 -6.637 2.897 1.00 0.00 37 TYR A C 18
ATOM 25100 O O . TYR A 1 37 ? 6.404 -7.818 2.683 1.00 0.00 37 TYR A O 18
ATOM 25118 N N . GLN A 1 38 ? 5.397 -6.242 3.935 1.00 0.00 38 GLN A N 18
ATOM 25119 C CA . GLN A 1 38 ? 4.866 -7.197 4.901 1.00 0.00 38 GLN A CA 18
ATOM 25120 C C . GLN A 1 38 ? 3.958 -8.213 4.213 1.00 0.00 38 GLN A C 18
ATOM 25121 O O . GLN A 1 38 ? 3.841 -9.357 4.651 1.00 0.00 38 GLN A O 18
ATOM 25135 N N . ARG A 1 39 ? 3.318 -7.782 3.130 1.00 0.00 39 ARG A N 18
ATOM 25136 C CA . ARG A 1 39 ? 2.422 -8.645 2.371 1.00 0.00 39 ARG A CA 18
ATOM 25137 C C . ARG A 1 39 ? 2.637 -8.453 0.871 1.00 0.00 39 ARG A C 18
ATOM 25138 O O . ARG A 1 39 ? 3.306 -7.508 0.452 1.00 0.00 39 ARG A O 18
ATOM 25159 N N . PRO A 1 40 ? 2.079 -9.351 0.041 1.00 0.00 40 PRO A N 18
ATOM 25160 C CA . PRO A 1 40 ? 2.222 -9.273 -1.417 1.00 0.00 40 PRO A CA 18
ATOM 25161 C C . PRO A 1 40 ? 1.561 -8.029 -2.005 1.00 0.00 40 PRO A C 18
ATOM 25162 O O . PRO A 1 40 ? 0.534 -8.117 -2.678 1.00 0.00 40 PRO A O 18
ATOM 25173 N N . PHE A 1 41 ? 2.160 -6.869 -1.749 1.00 0.00 41 PHE A N 18
ATOM 25174 C CA . PHE A 1 41 ? 1.634 -5.608 -2.255 1.00 0.00 41 PHE A CA 18
ATOM 25175 C C . PHE A 1 41 ? 2.766 -4.695 -2.719 1.00 0.00 41 PHE A C 18
ATOM 25176 O O . PHE A 1 41 ? 3.885 -4.769 -2.209 1.00 0.00 41 PHE A O 18
ATOM 25193 N N . LYS A 1 42 ? 2.470 -3.833 -3.686 1.00 0.00 42 LYS A N 18
ATOM 25194 C CA . LYS A 1 42 ? 3.464 -2.905 -4.214 1.00 0.00 42 LYS A CA 18
ATOM 25195 C C . LYS A 1 42 ? 2.926 -1.480 -4.214 1.00 0.00 42 LYS A C 18
ATOM 25196 O O . LYS A 1 42 ? 1.728 -1.258 -4.042 1.00 0.00 42 LYS A O 18
ATOM 25215 N N . LEU A 1 43 ? 3.819 -0.514 -4.408 1.00 0.00 43 LEU A N 18
ATOM 25216 C CA . LEU A 1 43 ? 3.427 0.890 -4.429 1.00 0.00 43 LEU A CA 18
ATOM 25217 C C . LEU A 1 43 ? 4.183 1.648 -5.516 1.00 0.00 43 LEU A C 18
ATOM 25218 O O . LEU A 1 43 ? 5.413 1.653 -5.540 1.00 0.00 43 LEU A O 18
ATOM 25234 N N . GLU A 1 44 ? 3.439 2.291 -6.409 1.00 0.00 44 GLU A N 18
ATOM 25235 C CA . GLU A 1 44 ? 4.045 3.057 -7.491 1.00 0.00 44 GLU A CA 18
ATOM 25236 C C . GLU A 1 44 ? 4.119 4.533 -7.119 1.00 0.00 44 GLU A C 18
ATOM 25237 O O . GLU A 1 44 ? 3.167 5.285 -7.321 1.00 0.00 44 GLU A O 18
ATOM 25249 N N . PHE A 1 45 ? 5.258 4.938 -6.565 1.00 0.00 45 PHE A N 18
ATOM 25250 C CA . PHE A 1 45 ? 5.459 6.323 -6.154 1.00 0.00 45 PHE A CA 18
ATOM 25251 C C . PHE A 1 45 ? 5.316 7.270 -7.342 1.00 0.00 45 PHE A C 18
ATOM 25252 O O . PHE A 1 45 ? 6.087 7.200 -8.301 1.00 0.00 45 PHE A O 18
ATOM 25269 N N . LYS A 1 46 ? 4.328 8.153 -7.267 1.00 0.00 46 LYS A N 18
ATOM 25270 C CA . LYS A 1 46 ? 4.080 9.117 -8.333 1.00 0.00 46 LYS A CA 18
ATOM 25271 C C . LYS A 1 46 ? 5.077 10.268 -8.266 1.00 0.00 46 LYS A C 18
ATOM 25272 O O . LYS A 1 46 ? 5.505 10.793 -9.296 1.00 0.00 46 LYS A O 18
ATOM 25291 N N . ASN A 1 47 ? 5.444 10.658 -7.049 1.00 0.00 47 ASN A N 18
ATOM 25292 C CA . ASN A 1 47 ? 6.392 11.747 -6.846 1.00 0.00 47 ASN A CA 18
ATOM 25293 C C . ASN A 1 47 ? 7.563 11.296 -5.981 1.00 0.00 47 ASN A C 18
ATOM 25294 O O . ASN A 1 47 ? 7.398 10.475 -5.078 1.00 0.00 47 ASN A O 18
ATOM 25305 N N . THR A 1 48 ? 8.745 11.834 -6.262 1.00 0.00 48 THR A N 18
ATOM 25306 C CA . THR A 1 48 ? 9.943 11.487 -5.508 1.00 0.00 48 THR A CA 18
ATOM 25307 C C . THR A 1 48 ? 10.635 12.736 -4.975 1.00 0.00 48 THR A C 18
ATOM 25308 O O . THR A 1 48 ? 11.400 13.387 -5.688 1.00 0.00 48 THR A O 18
ATOM 25319 N N . SER A 1 49 ? 10.361 13.068 -3.717 1.00 0.00 49 SER A N 18
ATOM 25320 C CA . SER A 1 49 ? 10.957 14.239 -3.087 1.00 0.00 49 SER A CA 18
ATOM 25321 C C . SER A 1 49 ? 10.569 15.514 -3.829 1.00 0.00 49 SER A C 18
ATOM 25322 O O . SER A 1 49 ? 11.350 16.461 -3.909 1.00 0.00 49 SER A O 18
ATOM 25330 N N . LYS A 1 50 ? 9.355 15.531 -4.371 1.00 0.00 50 LYS A N 18
ATOM 25331 C CA . LYS A 1 50 ? 8.862 16.691 -5.106 1.00 0.00 50 LYS A CA 18
ATOM 25332 C C . LYS A 1 50 ? 8.624 17.868 -4.165 1.00 0.00 50 LYS A C 18
ATOM 25333 O O . LYS A 1 50 ? 8.987 19.003 -4.470 1.00 0.00 50 LYS A O 18
ATOM 25352 N N . ASN A 1 51 ? 8.010 17.587 -3.020 1.00 0.00 51 ASN A N 18
ATOM 25353 C CA . ASN A 1 51 ? 7.723 18.621 -2.032 1.00 0.00 51 ASN A CA 18
ATOM 25354 C C . ASN A 1 51 ? 6.798 19.688 -2.611 1.00 0.00 51 ASN A C 18
ATOM 25355 O O . ASN A 1 51 ? 7.256 20.679 -3.179 1.00 0.00 51 ASN A O 18
ATOM 25366 N N . ALA A 1 52 ? 5.494 19.478 -2.460 1.00 0.00 52 ALA A N 18
ATOM 25367 C CA . ALA A 1 52 ? 4.505 20.421 -2.965 1.00 0.00 52 ALA A CA 18
ATOM 25368 C C . ALA A 1 52 ? 3.233 20.393 -2.120 1.00 0.00 52 ALA A C 18
ATOM 25369 O O . ALA A 1 52 ? 2.158 20.764 -2.590 1.00 0.00 52 ALA A O 18
ATOM 25376 N N . LYS A 1 53 ? 3.365 19.946 -0.869 1.00 0.00 53 LYS A N 18
ATOM 25377 C CA . LYS A 1 53 ? 2.231 19.864 0.052 1.00 0.00 53 LYS A CA 18
ATOM 25378 C C . LYS A 1 53 ? 1.346 18.650 -0.244 1.00 0.00 53 LYS A C 18
ATOM 25379 O O . LYS A 1 53 ? 0.448 18.330 0.535 1.00 0.00 53 LYS A O 18
ATOM 25398 N N . PHE A 1 54 ? 1.598 17.977 -1.364 1.00 0.00 54 PHE A N 18
ATOM 25399 C CA . PHE A 1 54 ? 0.816 16.805 -1.741 1.00 0.00 54 PHE A CA 18
ATOM 25400 C C . PHE A 1 54 ? 1.709 15.726 -2.336 1.00 0.00 54 PHE A C 18
ATOM 25401 O O . PHE A 1 54 ? 2.338 15.927 -3.374 1.00 0.00 54 PHE A O 18
ATOM 25418 N N . TYR A 1 55 ? 1.753 14.575 -1.674 1.00 0.00 55 TYR A N 18
ATOM 25419 C CA . TYR A 1 55 ? 2.565 13.461 -2.141 1.00 0.00 55 TYR A CA 18
ATOM 25420 C C . TYR A 1 55 ? 1.680 12.338 -2.669 1.00 0.00 55 TYR A C 18
ATOM 25421 O O . TYR A 1 55 ? 1.000 11.656 -1.904 1.00 0.00 55 TYR A O 18
ATOM 25439 N N . SER A 1 56 ? 1.699 12.155 -3.983 1.00 0.00 56 SER A N 18
ATOM 25440 C CA . SER A 1 56 ? 0.901 11.118 -4.624 1.00 0.00 56 SER A CA 18
ATOM 25441 C C . SER A 1 56 ? 1.594 9.761 -4.544 1.00 0.00 56 SER A C 18
ATOM 25442 O O . SER A 1 56 ? 2.782 9.639 -4.845 1.00 0.00 56 SER A O 18
ATOM 25450 N N . PHE A 1 57 ? 0.842 8.743 -4.139 1.00 0.00 57 PHE A N 18
ATOM 25451 C CA . PHE A 1 57 ? 1.380 7.392 -4.023 1.00 0.00 57 PHE A CA 18
ATOM 25452 C C . PHE A 1 57 ? 0.363 6.362 -4.505 1.00 0.00 57 PHE A C 18
ATOM 25453 O O . PHE A 1 57 ? -0.837 6.506 -4.275 1.00 0.00 57 PHE A O 18
ATOM 25470 N N . ASN A 1 58 ? 0.851 5.323 -5.175 1.00 0.00 58 ASN A N 18
ATOM 25471 C CA . ASN A 1 58 ? -0.019 4.271 -5.688 1.00 0.00 58 ASN A CA 18
ATOM 25472 C C . ASN A 1 58 ? 0.158 2.982 -4.891 1.00 0.00 58 ASN A C 18
ATOM 25473 O O . ASN A 1 58 ? 1.185 2.778 -4.245 1.00 0.00 58 ASN A O 18
ATOM 25484 N N . VAL A 1 59 ? -0.850 2.117 -4.942 1.00 0.00 59 VAL A N 18
ATOM 25485 C CA . VAL A 1 59 ? -0.802 0.850 -4.223 1.00 0.00 59 VAL A CA 18
ATOM 25486 C C . VAL A 1 59 ? -1.323 -0.296 -5.083 1.00 0.00 59 VAL A C 18
ATOM 25487 O O . VAL A 1 59 ? -2.519 -0.384 -5.361 1.00 0.00 59 VAL A O 18
ATOM 25500 N N . SER A 1 60 ? -0.417 -1.176 -5.494 1.00 0.00 60 SER A N 18
ATOM 25501 C CA . SER A 1 60 ? -0.781 -2.323 -6.316 1.00 0.00 60 SER A CA 18
ATOM 25502 C C . SER A 1 60 ? -0.890 -3.580 -5.458 1.00 0.00 60 SER A C 18
ATOM 25503 O O . SER A 1 60 ? 0.118 -4.128 -5.013 1.00 0.00 60 SER A O 18
ATOM 25511 N N . MET A 1 61 ? -2.119 -4.028 -5.225 1.00 0.00 61 MET A N 18
ATOM 25512 C CA . MET A 1 61 ? -2.355 -5.216 -4.413 1.00 0.00 61 MET A CA 18
ATOM 25513 C C . MET A 1 61 ? -3.385 -6.129 -5.067 1.00 0.00 61 MET A C 18
ATOM 25514 O O . MET A 1 61 ? -4.277 -5.668 -5.778 1.00 0.00 61 MET A O 18
ATOM 25528 N N . GLU A 1 62 ? -3.255 -7.429 -4.821 1.00 0.00 62 GLU A N 18
ATOM 25529 C CA . GLU A 1 62 ? -4.174 -8.409 -5.386 1.00 0.00 62 GLU A CA 18
ATOM 25530 C C . GLU A 1 62 ? -5.470 -8.460 -4.587 1.00 0.00 62 GLU A C 18
ATOM 25531 O O . GLU A 1 62 ? -5.537 -9.091 -3.532 1.00 0.00 62 GLU A O 18
ATOM 25543 N N . VAL A 1 63 ? -6.499 -7.793 -5.099 1.00 0.00 63 VAL A N 18
ATOM 25544 C CA . VAL A 1 63 ? -7.797 -7.765 -4.436 1.00 0.00 63 VAL A CA 18
ATOM 25545 C C . VAL A 1 63 ? -8.590 -9.030 -4.744 1.00 0.00 63 VAL A C 18
ATOM 25546 O O . VAL A 1 63 ? -8.504 -9.573 -5.844 1.00 0.00 63 VAL A O 18
ATOM 25559 N N . SER A 1 64 ? -9.360 -9.492 -3.763 1.00 0.00 64 SER A N 18
ATOM 25560 C CA . SER A 1 64 ? -10.170 -10.694 -3.927 1.00 0.00 64 SER A CA 18
ATOM 25561 C C . SER A 1 64 ? -11.658 -10.362 -3.864 1.00 0.00 64 SER A C 18
ATOM 25562 O O . SER A 1 64 ? -12.479 -11.027 -4.495 1.00 0.00 64 SER A O 18
ATOM 25570 N N . ASN A 1 65 ? -11.999 -9.331 -3.095 1.00 0.00 65 ASN A N 18
ATOM 25571 C CA . ASN A 1 65 ? -13.388 -8.914 -2.948 1.00 0.00 65 ASN A CA 18
ATOM 25572 C C . ASN A 1 65 ? -13.495 -7.667 -2.072 1.00 0.00 65 ASN A C 18
ATOM 25573 O O . ASN A 1 65 ? -12.486 -7.051 -1.729 1.00 0.00 65 ASN A O 18
ATOM 25584 N N . GLU A 1 66 ? -14.722 -7.302 -1.717 1.00 0.00 66 GLU A N 18
ATOM 25585 C CA . GLU A 1 66 ? -14.961 -6.130 -0.882 1.00 0.00 66 GLU A CA 18
ATOM 25586 C C . GLU A 1 66 ? -14.229 -6.249 0.451 1.00 0.00 66 GLU A C 18
ATOM 25587 O O . GLU A 1 66 ? -13.822 -5.247 1.038 1.00 0.00 66 GLU A O 18
ATOM 25599 N N . SER A 1 67 ? -14.064 -7.481 0.924 1.00 0.00 67 SER A N 18
ATOM 25600 C CA . SER A 1 67 ? -13.381 -7.729 2.189 1.00 0.00 67 SER A CA 18
ATOM 25601 C C . SER A 1 67 ? -11.963 -7.167 2.160 1.00 0.00 67 SER A C 18
ATOM 25602 O O . SER A 1 67 ? -11.566 -6.410 3.048 1.00 0.00 67 SER A O 18
ATOM 25610 N N . GLU A 1 68 ? -11.202 -7.540 1.136 1.00 0.00 68 GLU A N 18
ATOM 25611 C CA . GLU A 1 68 ? -9.830 -7.064 1.001 1.00 0.00 68 GLU A CA 18
ATOM 25612 C C . GLU A 1 68 ? -9.809 -5.556 0.790 1.00 0.00 68 GLU A C 18
ATOM 25613 O O . GLU A 1 68 ? -9.123 -4.832 1.509 1.00 0.00 68 GLU A O 18
ATOM 25625 N N . ARG A 1 69 ? -10.569 -5.091 -0.199 1.00 0.00 69 ARG A N 18
ATOM 25626 C CA . ARG A 1 69 ? -10.645 -3.664 -0.516 1.00 0.00 69 ARG A CA 18
ATOM 25627 C C . ARG A 1 69 ? -10.747 -2.816 0.749 1.00 0.00 69 ARG A C 18
ATOM 25628 O O . ARG A 1 69 ? -10.128 -1.757 0.850 1.00 0.00 69 ARG A O 18
ATOM 25649 N N . ASN A 1 70 ? -11.527 -3.291 1.714 1.00 0.00 70 ASN A N 18
ATOM 25650 C CA . ASN A 1 70 ? -11.703 -2.577 2.973 1.00 0.00 70 ASN A CA 18
ATOM 25651 C C . ASN A 1 70 ? -10.419 -2.612 3.793 1.00 0.00 70 ASN A C 18
ATOM 25652 O O . ASN A 1 70 ? -10.094 -1.656 4.499 1.00 0.00 70 ASN A O 18
ATOM 25663 N N . GLU A 1 71 ? -9.689 -3.718 3.690 1.00 0.00 71 GLU A N 18
ATOM 25664 C CA . GLU A 1 71 ? -8.437 -3.879 4.415 1.00 0.00 71 GLU A CA 18
ATOM 25665 C C . GLU A 1 71 ? -7.306 -3.125 3.722 1.00 0.00 71 GLU A C 18
ATOM 25666 O O . GLU A 1 71 ? -6.451 -2.532 4.378 1.00 0.00 71 GLU A O 18
ATOM 25678 N N . ILE A 1 72 ? -7.309 -3.154 2.392 1.00 0.00 72 ILE A N 18
ATOM 25679 C CA . ILE A 1 72 ? -6.282 -2.470 1.612 1.00 0.00 72 ILE A CA 18
ATOM 25680 C C . ILE A 1 72 ? -6.373 -0.956 1.786 1.00 0.00 72 ILE A C 18
ATOM 25681 O O . ILE A 1 72 ? -5.377 -0.247 1.650 1.00 0.00 72 ILE A O 18
ATOM 25697 N N . PHE A 1 73 ? -7.574 -0.468 2.083 1.00 0.00 73 PHE A N 18
ATOM 25698 C CA . PHE A 1 73 ? -7.791 0.964 2.270 1.00 0.00 73 PHE A CA 18
ATOM 25699 C C . PHE A 1 73 ? -7.444 1.395 3.692 1.00 0.00 73 PHE A C 18
ATOM 25700 O O . PHE A 1 73 ? -6.748 2.389 3.896 1.00 0.00 73 PHE A O 18
ATOM 25717 N N . GLN A 1 74 ? -7.936 0.643 4.672 1.00 0.00 74 GLN A N 18
ATOM 25718 C CA . GLN A 1 74 ? -7.680 0.953 6.074 1.00 0.00 74 GLN A CA 18
ATOM 25719 C C . GLN A 1 74 ? -6.213 0.722 6.432 1.00 0.00 74 GLN A C 18
ATOM 25720 O O . GLN A 1 74 ? -5.682 1.353 7.344 1.00 0.00 74 GLN A O 18
ATOM 25734 N N . LYS A 1 75 ? -5.565 -0.187 5.710 1.00 0.00 75 LYS A N 18
ATOM 25735 C CA . LYS A 1 75 ? -4.162 -0.500 5.958 1.00 0.00 75 LYS A CA 18
ATOM 25736 C C . LYS A 1 75 ? -3.251 0.584 5.391 1.00 0.00 75 LYS A C 18
ATOM 25737 O O . LYS A 1 75 ? -2.288 0.998 6.037 1.00 0.00 75 LYS A O 18
ATOM 25756 N N . ILE A 1 76 ? -3.558 1.041 4.183 1.00 0.00 76 ILE A N 18
ATOM 25757 C CA . ILE A 1 76 ? -2.763 2.076 3.536 1.00 0.00 76 ILE A CA 18
ATOM 25758 C C . ILE A 1 76 ? -2.916 3.412 4.255 1.00 0.00 76 ILE A C 18
ATOM 25759 O O . ILE A 1 76 ? -1.970 4.195 4.342 1.00 0.00 76 ILE A O 18
ATOM 25775 N N . SER A 1 77 ? -4.115 3.664 4.771 1.00 0.00 77 SER A N 18
ATOM 25776 C CA . SER A 1 77 ? -4.392 4.903 5.486 1.00 0.00 77 SER A CA 18
ATOM 25777 C C . SER A 1 77 ? -4.327 4.685 6.995 1.00 0.00 77 SER A C 18
ATOM 25778 O O . SER A 1 77 ? -4.978 5.394 7.762 1.00 0.00 77 SER A O 18
ATOM 25786 N N . GLN A 1 78 ? -3.538 3.699 7.412 1.00 0.00 78 GLN A N 18
ATOM 25787 C CA . GLN A 1 78 ? -3.390 3.388 8.829 1.00 0.00 78 GLN A CA 18
ATOM 25788 C C . GLN A 1 78 ? -2.677 4.520 9.563 1.00 0.00 78 GLN A C 18
ATOM 25789 O O . GLN A 1 78 ? -2.933 4.768 10.740 1.00 0.00 78 GLN A O 18
ATOM 25803 N N . LEU A 1 79 ? -1.779 5.201 8.858 1.00 0.00 79 LEU A N 18
ATOM 25804 C CA . LEU A 1 79 ? -1.027 6.306 9.441 1.00 0.00 79 LEU A CA 18
ATOM 25805 C C . LEU A 1 79 ? -1.840 7.596 9.408 1.00 0.00 79 LEU A C 18
ATOM 25806 O O . LEU A 1 79 ? -3.004 7.598 9.006 1.00 0.00 79 LEU A O 18
ATOM 25822 N N . ASP A 1 80 ? -1.220 8.692 9.833 1.00 0.00 80 ASP A N 18
ATOM 25823 C CA . ASP A 1 80 ? -1.886 9.989 9.855 1.00 0.00 80 ASP A CA 18
ATOM 25824 C C . ASP A 1 80 ? -1.285 10.928 8.810 1.00 0.00 80 ASP A C 18
ATOM 25825 O O . ASP A 1 80 ? -1.285 12.146 8.984 1.00 0.00 80 ASP A O 18
ATOM 25834 N N . LYS A 1 81 ? -0.776 10.352 7.727 1.00 0.00 81 LYS A N 18
ATOM 25835 C CA . LYS A 1 81 ? -0.175 11.137 6.656 1.00 0.00 81 LYS A CA 18
ATOM 25836 C C . LYS A 1 81 ? -1.163 11.337 5.510 1.00 0.00 81 LYS A C 18
ATOM 25837 O O . LYS A 1 81 ? -1.488 12.466 5.147 1.00 0.00 81 LYS A O 18
ATOM 25856 N N . VAL A 1 82 ? -1.634 10.229 4.946 1.00 0.00 82 VAL A N 18
ATOM 25857 C CA . VAL A 1 82 ? -2.588 10.273 3.842 1.00 0.00 82 VAL A CA 18
ATOM 25858 C C . VAL A 1 82 ? -3.772 11.180 4.163 1.00 0.00 82 VAL A C 18
ATOM 25859 O O . VAL A 1 82 ? -4.304 11.151 5.273 1.00 0.00 82 VAL A O 18
ATOM 25872 N N . VAL A 1 83 ? -4.174 11.986 3.188 1.00 0.00 83 VAL A N 18
ATOM 25873 C CA . VAL A 1 83 ? -5.289 12.902 3.366 1.00 0.00 83 VAL A CA 18
ATOM 25874 C C . VAL A 1 83 ? -6.365 12.671 2.307 1.00 0.00 83 VAL A C 18
ATOM 25875 O O . VAL A 1 83 ? -7.557 12.649 2.614 1.00 0.00 83 VAL A O 18
ATOM 25888 N N . GLN A 1 84 ? -5.936 12.500 1.062 1.00 0.00 84 GLN A N 18
ATOM 25889 C CA . GLN A 1 84 ? -6.863 12.272 -0.041 1.00 0.00 84 GLN A CA 18
ATOM 25890 C C . GLN A 1 84 ? -6.585 10.934 -0.718 1.00 0.00 84 GLN A C 18
ATOM 25891 O O . GLN A 1 84 ? -5.456 10.654 -1.125 1.00 0.00 84 GLN A O 18
ATOM 25905 N N . THR A 1 85 ? -7.621 10.111 -0.837 1.00 0.00 85 THR A N 18
ATOM 25906 C CA . THR A 1 85 ? -7.490 8.800 -1.466 1.00 0.00 85 THR A CA 18
ATOM 25907 C C . THR A 1 85 ? -8.392 8.694 -2.690 1.00 0.00 85 THR A C 18
ATOM 25908 O O . THR A 1 85 ? -9.359 9.444 -2.828 1.00 0.00 85 THR A O 18
ATOM 25919 N N . LEU A 1 86 ? -8.070 7.758 -3.576 1.00 0.00 86 LEU A N 18
ATOM 25920 C CA . LEU A 1 86 ? -8.851 7.554 -4.790 1.00 0.00 86 LEU A CA 18
ATOM 25921 C C . LEU A 1 86 ? -10.293 7.189 -4.454 1.00 0.00 86 LEU A C 18
ATOM 25922 O O . LEU A 1 86 ? -10.494 6.245 -3.660 1.00 0.00 86 LEU A O 18
ATOM 25939 N N . MET A 1 1 ? -40.610 -8.147 7.426 1.00 0.00 1 MET A N 19
ATOM 25940 C CA . MET A 1 1 ? -39.867 -9.004 6.466 1.00 0.00 1 MET A CA 19
ATOM 25941 C C . MET A 1 1 ? -39.177 -10.163 7.180 1.00 0.00 1 MET A C 19
ATOM 25942 O O . MET A 1 1 ? -38.033 -10.040 7.617 1.00 0.00 1 MET A O 19
ATOM 25958 N N . PRO A 1 2 ? -39.865 -11.311 7.309 1.00 0.00 2 PRO A N 19
ATOM 25959 C CA . PRO A 1 2 ? -39.310 -12.493 7.974 1.00 0.00 2 PRO A CA 19
ATOM 25960 C C . PRO A 1 2 ? -38.173 -13.124 7.177 1.00 0.00 2 PRO A C 19
ATOM 25961 O O . PRO A 1 2 ? -37.281 -13.756 7.743 1.00 0.00 2 PRO A O 19
ATOM 25972 N N . SER A 1 3 ? -38.211 -12.945 5.860 1.00 0.00 3 SER A N 19
ATOM 25973 C CA . SER A 1 3 ? -37.183 -13.496 4.985 1.00 0.00 3 SER A CA 19
ATOM 25974 C C . SER A 1 3 ? -36.245 -12.398 4.492 1.00 0.00 3 SER A C 19
ATOM 25975 O O . SER A 1 3 ? -36.684 -11.411 3.905 1.00 0.00 3 SER A O 19
ATOM 25983 N N . ASP A 1 4 ? -34.951 -12.579 4.736 1.00 0.00 4 ASP A N 19
ATOM 25984 C CA . ASP A 1 4 ? -33.951 -11.603 4.318 1.00 0.00 4 ASP A CA 19
ATOM 25985 C C . ASP A 1 4 ? -32.942 -12.233 3.363 1.00 0.00 4 ASP A C 19
ATOM 25986 O O . ASP A 1 4 ? -32.072 -12.999 3.780 1.00 0.00 4 ASP A O 19
ATOM 25995 N N . SER A 1 5 ? -33.063 -11.904 2.081 1.00 0.00 5 SER A N 19
ATOM 25996 C CA . SER A 1 5 ? -32.162 -12.438 1.066 1.00 0.00 5 SER A CA 19
ATOM 25997 C C . SER A 1 5 ? -30.788 -11.781 1.160 1.00 0.00 5 SER A C 19
ATOM 25998 O O . SER A 1 5 ? -29.821 -12.401 1.602 1.00 0.00 5 SER A O 19
ATOM 26006 N N . LYS A 1 6 ? -30.709 -10.522 0.740 1.00 0.00 6 LYS A N 19
ATOM 26007 C CA . LYS A 1 6 ? -29.454 -9.780 0.776 1.00 0.00 6 LYS A CA 19
ATOM 26008 C C . LYS A 1 6 ? -28.413 -10.424 -0.134 1.00 0.00 6 LYS A C 19
ATOM 26009 O O . LYS A 1 6 ? -28.360 -11.647 -0.266 1.00 0.00 6 LYS A O 19
ATOM 26028 N N . LYS A 1 7 ? -27.588 -9.591 -0.763 1.00 0.00 7 LYS A N 19
ATOM 26029 C CA . LYS A 1 7 ? -26.547 -10.080 -1.662 1.00 0.00 7 LYS A CA 19
ATOM 26030 C C . LYS A 1 7 ? -25.371 -9.104 -1.712 1.00 0.00 7 LYS A C 19
ATOM 26031 O O . LYS A 1 7 ? -25.565 -7.898 -1.863 1.00 0.00 7 LYS A O 19
ATOM 26050 N N . PRO A 1 8 ? -24.131 -9.612 -1.584 1.00 0.00 8 PRO A N 19
ATOM 26051 C CA . PRO A 1 8 ? -22.929 -8.772 -1.615 1.00 0.00 8 PRO A CA 19
ATOM 26052 C C . PRO A 1 8 ? -22.624 -8.242 -3.014 1.00 0.00 8 PRO A C 19
ATOM 26053 O O . PRO A 1 8 ? -22.154 -7.116 -3.169 1.00 0.00 8 PRO A O 19
ATOM 26064 N N . THR A 1 9 ? -22.893 -9.066 -4.026 1.00 0.00 9 THR A N 19
ATOM 26065 C CA . THR A 1 9 ? -22.649 -8.690 -5.419 1.00 0.00 9 THR A CA 19
ATOM 26066 C C . THR A 1 9 ? -21.287 -8.016 -5.583 1.00 0.00 9 THR A C 19
ATOM 26067 O O . THR A 1 9 ? -21.172 -6.963 -6.210 1.00 0.00 9 THR A O 19
ATOM 26078 N N . ILE A 1 10 ? -20.257 -8.634 -5.014 1.00 0.00 10 ILE A N 19
ATOM 26079 C CA . ILE A 1 10 ? -18.903 -8.100 -5.090 1.00 0.00 10 ILE A CA 19
ATOM 26080 C C . ILE A 1 10 ? -17.879 -9.226 -5.189 1.00 0.00 10 ILE A C 19
ATOM 26081 O O . ILE A 1 10 ? -17.501 -9.825 -4.182 1.00 0.00 10 ILE A O 19
ATOM 26097 N N . ILE A 1 11 ? -17.429 -9.500 -6.408 1.00 0.00 11 ILE A N 19
ATOM 26098 C CA . ILE A 1 11 ? -16.444 -10.547 -6.634 1.00 0.00 11 ILE A CA 19
ATOM 26099 C C . ILE A 1 11 ? -15.467 -10.152 -7.735 1.00 0.00 11 ILE A C 19
ATOM 26100 O O . ILE A 1 11 ? -15.764 -10.285 -8.922 1.00 0.00 11 ILE A O 19
ATOM 26116 N N . TYR A 1 12 ? -14.296 -9.676 -7.330 1.00 0.00 12 TYR A N 19
ATOM 26117 C CA . TYR A 1 12 ? -13.263 -9.273 -8.279 1.00 0.00 12 TYR A CA 19
ATOM 26118 C C . TYR A 1 12 ? -11.876 -9.639 -7.758 1.00 0.00 12 TYR A C 19
ATOM 26119 O O . TYR A 1 12 ? -11.231 -8.850 -7.072 1.00 0.00 12 TYR A O 19
ATOM 26137 N N . PRO A 1 13 ? -11.396 -10.852 -8.077 1.00 0.00 13 PRO A N 19
ATOM 26138 C CA . PRO A 1 13 ? -10.087 -11.321 -7.637 1.00 0.00 13 PRO A CA 19
ATOM 26139 C C . PRO A 1 13 ? -8.970 -10.907 -8.591 1.00 0.00 13 PRO A C 19
ATOM 26140 O O . PRO A 1 13 ? -8.371 -11.745 -9.264 1.00 0.00 13 PRO A O 19
ATOM 26151 N N . CYS A 1 14 ? -8.694 -9.608 -8.640 1.00 0.00 14 CYS A N 19
ATOM 26152 C CA . CYS A 1 14 ? -7.648 -9.082 -9.509 1.00 0.00 14 CYS A CA 19
ATOM 26153 C C . CYS A 1 14 ? -6.877 -7.961 -8.819 1.00 0.00 14 CYS A C 19
ATOM 26154 O O . CYS A 1 14 ? -7.348 -7.384 -7.838 1.00 0.00 14 CYS A O 19
ATOM 26162 N N . LEU A 1 15 ? -5.690 -7.657 -9.337 1.00 0.00 15 LEU A N 19
ATOM 26163 C CA . LEU A 1 15 ? -4.856 -6.606 -8.771 1.00 0.00 15 LEU A CA 19
ATOM 26164 C C . LEU A 1 15 ? -5.443 -5.228 -9.060 1.00 0.00 15 LEU A C 19
ATOM 26165 O O . LEU A 1 15 ? -5.558 -4.821 -10.216 1.00 0.00 15 LEU A O 19
ATOM 26181 N N . TRP A 1 16 ? -5.814 -4.515 -8.003 1.00 0.00 16 TRP A N 19
ATOM 26182 C CA . TRP A 1 16 ? -6.390 -3.181 -8.144 1.00 0.00 16 TRP A CA 19
ATOM 26183 C C . TRP A 1 16 ? -5.465 -2.122 -7.553 1.00 0.00 16 TRP A C 19
ATOM 26184 O O . TRP A 1 16 ? -4.880 -2.316 -6.488 1.00 0.00 16 TRP A O 19
ATOM 26205 N N . ASP A 1 17 ? -5.341 -0.998 -8.253 1.00 0.00 17 ASP A N 19
ATOM 26206 C CA . ASP A 1 17 ? -4.490 0.097 -7.798 1.00 0.00 17 ASP A CA 19
ATOM 26207 C C . ASP A 1 17 ? -5.265 1.039 -6.885 1.00 0.00 17 ASP A C 19
ATOM 26208 O O . ASP A 1 17 ? -6.493 1.114 -6.953 1.00 0.00 17 ASP A O 19
ATOM 26217 N N . TYR A 1 18 ? -4.544 1.759 -6.028 1.00 0.00 18 TYR A N 19
ATOM 26218 C CA . TYR A 1 18 ? -5.174 2.694 -5.104 1.00 0.00 18 TYR A CA 19
ATOM 26219 C C . TYR A 1 18 ? -4.372 3.987 -4.999 1.00 0.00 18 TYR A C 19
ATOM 26220 O O . TYR A 1 18 ? -3.353 4.043 -4.310 1.00 0.00 18 TYR A O 19
ATOM 26238 N N . ARG A 1 19 ? -4.840 5.026 -5.685 1.00 0.00 19 ARG A N 19
ATOM 26239 C CA . ARG A 1 19 ? -4.169 6.321 -5.663 1.00 0.00 19 ARG A CA 19
ATOM 26240 C C . ARG A 1 19 ? -4.320 6.980 -4.295 1.00 0.00 19 ARG A C 19
ATOM 26241 O O . ARG A 1 19 ? -5.398 7.459 -3.944 1.00 0.00 19 ARG A O 19
ATOM 26262 N N . VAL A 1 20 ? -3.238 6.992 -3.525 1.00 0.00 20 VAL A N 19
ATOM 26263 C CA . VAL A 1 20 ? -3.257 7.586 -2.192 1.00 0.00 20 VAL A CA 19
ATOM 26264 C C . VAL A 1 20 ? -2.212 8.686 -2.056 1.00 0.00 20 VAL A C 19
ATOM 26265 O O . VAL A 1 20 ? -1.029 8.469 -2.321 1.00 0.00 20 VAL A O 19
ATOM 26278 N N . ILE A 1 21 ? -2.654 9.870 -1.637 1.00 0.00 21 ILE A N 19
ATOM 26279 C CA . ILE A 1 21 ? -1.751 11.002 -1.459 1.00 0.00 21 ILE A CA 19
ATOM 26280 C C . ILE A 1 21 ? -1.664 11.400 0.011 1.00 0.00 21 ILE A C 19
ATOM 26281 O O . ILE A 1 21 ? -2.661 11.365 0.731 1.00 0.00 21 ILE A O 19
ATOM 26297 N N . MET A 1 22 ? -0.469 11.783 0.450 1.00 0.00 22 MET A N 19
ATOM 26298 C CA . MET A 1 22 ? -0.262 12.188 1.832 1.00 0.00 22 MET A CA 19
ATOM 26299 C C . MET A 1 22 ? 0.197 13.638 1.900 1.00 0.00 22 MET A C 19
ATOM 26300 O O . MET A 1 22 ? 0.963 14.099 1.054 1.00 0.00 22 MET A O 19
ATOM 26314 N N . THR A 1 23 ? -0.275 14.352 2.914 1.00 0.00 23 THR A N 19
ATOM 26315 C CA . THR A 1 23 ? 0.088 15.753 3.093 1.00 0.00 23 THR A CA 19
ATOM 26316 C C . THR A 1 23 ? 0.733 15.974 4.457 1.00 0.00 23 THR A C 19
ATOM 26317 O O . THR A 1 23 ? 0.148 16.601 5.340 1.00 0.00 23 THR A O 19
ATOM 26328 N N . THR A 1 24 ? 1.942 15.451 4.623 1.00 0.00 24 THR A N 19
ATOM 26329 C CA . THR A 1 24 ? 2.664 15.590 5.882 1.00 0.00 24 THR A CA 19
ATOM 26330 C C . THR A 1 24 ? 4.164 15.726 5.644 1.00 0.00 24 THR A C 19
ATOM 26331 O O . THR A 1 24 ? 4.690 15.258 4.635 1.00 0.00 24 THR A O 19
ATOM 26342 N N . LYS A 1 25 ? 4.849 16.370 6.586 1.00 0.00 25 LYS A N 19
ATOM 26343 C CA . LYS A 1 25 ? 6.291 16.566 6.485 1.00 0.00 25 LYS A CA 19
ATOM 26344 C C . LYS A 1 25 ? 7.042 15.522 7.305 1.00 0.00 25 LYS A C 19
ATOM 26345 O O . LYS A 1 25 ? 8.157 15.765 7.767 1.00 0.00 25 LYS A O 19
ATOM 26364 N N . ASP A 1 26 ? 6.423 14.359 7.483 1.00 0.00 26 ASP A N 19
ATOM 26365 C CA . ASP A 1 26 ? 7.033 13.276 8.246 1.00 0.00 26 ASP A CA 19
ATOM 26366 C C . ASP A 1 26 ? 6.460 11.928 7.824 1.00 0.00 26 ASP A C 19
ATOM 26367 O O . ASP A 1 26 ? 6.242 11.044 8.653 1.00 0.00 26 ASP A O 19
ATOM 26376 N N . THR A 1 27 ? 6.217 11.779 6.526 1.00 0.00 27 THR A N 19
ATOM 26377 C CA . THR A 1 27 ? 5.667 10.540 5.986 1.00 0.00 27 THR A CA 19
ATOM 26378 C C . THR A 1 27 ? 6.731 9.445 5.906 1.00 0.00 27 THR A C 19
ATOM 26379 O O . THR A 1 27 ? 6.427 8.302 5.561 1.00 0.00 27 THR A O 19
ATOM 26390 N N . SER A 1 28 ? 7.978 9.793 6.223 1.00 0.00 28 SER A N 19
ATOM 26391 C CA . SER A 1 28 ? 9.075 8.832 6.183 1.00 0.00 28 SER A CA 19
ATOM 26392 C C . SER A 1 28 ? 8.714 7.556 6.938 1.00 0.00 28 SER A C 19
ATOM 26393 O O . SER A 1 28 ? 9.171 6.468 6.589 1.00 0.00 28 SER A O 19
ATOM 26401 N N . THR A 1 29 ? 7.892 7.698 7.973 1.00 0.00 29 THR A N 19
ATOM 26402 C CA . THR A 1 29 ? 7.468 6.556 8.774 1.00 0.00 29 THR A CA 19
ATOM 26403 C C . THR A 1 29 ? 6.567 5.632 7.963 1.00 0.00 29 THR A C 19
ATOM 26404 O O . THR A 1 29 ? 6.728 4.411 7.989 1.00 0.00 29 THR A O 19
ATOM 26415 N N . LEU A 1 30 ? 5.620 6.222 7.243 1.00 0.00 30 LEU A N 19
ATOM 26416 C CA . LEU A 1 30 ? 4.694 5.452 6.419 1.00 0.00 30 LEU A CA 19
ATOM 26417 C C . LEU A 1 30 ? 5.373 4.994 5.133 1.00 0.00 30 LEU A C 19
ATOM 26418 O O . LEU A 1 30 ? 5.070 3.922 4.609 1.00 0.00 30 LEU A O 19
ATOM 26434 N N . LYS A 1 31 ? 6.294 5.810 4.634 1.00 0.00 31 LYS A N 19
ATOM 26435 C CA . LYS A 1 31 ? 7.018 5.486 3.410 1.00 0.00 31 LYS A CA 19
ATOM 26436 C C . LYS A 1 31 ? 7.984 4.325 3.635 1.00 0.00 31 LYS A C 19
ATOM 26437 O O . LYS A 1 31 ? 8.389 3.654 2.686 1.00 0.00 31 LYS A O 19
ATOM 26456 N N . GLU A 1 32 ? 8.353 4.095 4.893 1.00 0.00 32 GLU A N 19
ATOM 26457 C CA . GLU A 1 32 ? 9.274 3.016 5.233 1.00 0.00 32 GLU A CA 19
ATOM 26458 C C . GLU A 1 32 ? 8.526 1.719 5.526 1.00 0.00 32 GLU A C 19
ATOM 26459 O O . GLU A 1 32 ? 9.061 0.629 5.330 1.00 0.00 32 GLU A O 19
ATOM 26471 N N . LEU A 1 33 ? 7.291 1.841 6.000 1.00 0.00 33 LEU A N 19
ATOM 26472 C CA . LEU A 1 33 ? 6.482 0.670 6.322 1.00 0.00 33 LEU A CA 19
ATOM 26473 C C . LEU A 1 33 ? 5.746 0.149 5.089 1.00 0.00 33 LEU A C 19
ATOM 26474 O O . LEU A 1 33 ? 5.423 -1.035 5.004 1.00 0.00 33 LEU A O 19
ATOM 26490 N N . LEU A 1 34 ? 5.486 1.037 4.135 1.00 0.00 34 LEU A N 19
ATOM 26491 C CA . LEU A 1 34 ? 4.790 0.658 2.911 1.00 0.00 34 LEU A CA 19
ATOM 26492 C C . LEU A 1 34 ? 5.775 0.218 1.829 1.00 0.00 34 LEU A C 19
ATOM 26493 O O . LEU A 1 34 ? 5.403 -0.476 0.885 1.00 0.00 34 LEU A O 19
ATOM 26509 N N . GLU A 1 35 ? 7.033 0.629 1.972 1.00 0.00 35 GLU A N 19
ATOM 26510 C CA . GLU A 1 35 ? 8.065 0.277 1.003 1.00 0.00 35 GLU A CA 19
ATOM 26511 C C . GLU A 1 35 ? 8.731 -1.050 1.361 1.00 0.00 35 GLU A C 19
ATOM 26512 O O . GLU A 1 35 ? 9.228 -1.761 0.487 1.00 0.00 35 GLU A O 19
ATOM 26524 N N . THR A 1 36 ? 8.743 -1.377 2.650 1.00 0.00 36 THR A N 19
ATOM 26525 C CA . THR A 1 36 ? 9.352 -2.617 3.122 1.00 0.00 36 THR A CA 19
ATOM 26526 C C . THR A 1 36 ? 8.780 -3.832 2.395 1.00 0.00 36 THR A C 19
ATOM 26527 O O . THR A 1 36 ? 9.426 -4.877 2.316 1.00 0.00 36 THR A O 19
ATOM 26538 N N . TYR A 1 37 ? 7.568 -3.690 1.865 1.00 0.00 37 TYR A N 19
ATOM 26539 C CA . TYR A 1 37 ? 6.915 -4.780 1.146 1.00 0.00 37 TYR A CA 19
ATOM 26540 C C . TYR A 1 37 ? 6.596 -5.938 2.088 1.00 0.00 37 TYR A C 19
ATOM 26541 O O . TYR A 1 37 ? 6.793 -7.104 1.747 1.00 0.00 37 TYR A O 19
ATOM 26559 N N . GLN A 1 38 ? 6.099 -5.609 3.278 1.00 0.00 38 GLN A N 19
ATOM 26560 C CA . GLN A 1 38 ? 5.750 -6.622 4.270 1.00 0.00 38 GLN A CA 19
ATOM 26561 C C . GLN A 1 38 ? 4.788 -7.650 3.684 1.00 0.00 38 GLN A C 19
ATOM 26562 O O . GLN A 1 38 ? 4.947 -8.854 3.891 1.00 0.00 38 GLN A O 19
ATOM 26576 N N . ARG A 1 39 ? 3.791 -7.168 2.950 1.00 0.00 39 ARG A N 19
ATOM 26577 C CA . ARG A 1 39 ? 2.801 -8.043 2.329 1.00 0.00 39 ARG A CA 19
ATOM 26578 C C . ARG A 1 39 ? 2.960 -8.041 0.810 1.00 0.00 39 ARG A C 19
ATOM 26579 O O . ARG A 1 39 ? 3.710 -7.235 0.259 1.00 0.00 39 ARG A O 19
ATOM 26600 N N . PRO A 1 40 ? 2.258 -8.948 0.109 1.00 0.00 40 PRO A N 19
ATOM 26601 C CA . PRO A 1 40 ? 2.334 -9.043 -1.352 1.00 0.00 40 PRO A CA 19
ATOM 26602 C C . PRO A 1 40 ? 1.624 -7.885 -2.048 1.00 0.00 40 PRO A C 19
ATOM 26603 O O . PRO A 1 40 ? 0.667 -8.088 -2.794 1.00 0.00 40 PRO A O 19
ATOM 26614 N N . PHE A 1 41 ? 2.104 -6.667 -1.801 1.00 0.00 41 PHE A N 19
ATOM 26615 C CA . PHE A 1 41 ? 1.516 -5.479 -2.409 1.00 0.00 41 PHE A CA 19
ATOM 26616 C C . PHE A 1 41 ? 2.601 -4.566 -2.975 1.00 0.00 41 PHE A C 19
ATOM 26617 O O . PHE A 1 41 ? 3.704 -4.489 -2.436 1.00 0.00 41 PHE A O 19
ATOM 26634 N N . LYS A 1 42 ? 2.279 -3.877 -4.065 1.00 0.00 42 LYS A N 19
ATOM 26635 C CA . LYS A 1 42 ? 3.227 -2.970 -4.703 1.00 0.00 42 LYS A CA 19
ATOM 26636 C C . LYS A 1 42 ? 2.727 -1.529 -4.644 1.00 0.00 42 LYS A C 19
ATOM 26637 O O . LYS A 1 42 ? 1.577 -1.276 -4.286 1.00 0.00 42 LYS A O 19
ATOM 26656 N N . LEU A 1 43 ? 3.598 -0.592 -4.996 1.00 0.00 43 LEU A N 19
ATOM 26657 C CA . LEU A 1 43 ? 3.244 0.823 -4.983 1.00 0.00 43 LEU A CA 19
ATOM 26658 C C . LEU A 1 43 ? 3.836 1.546 -6.189 1.00 0.00 43 LEU A C 19
ATOM 26659 O O . LEU A 1 43 ? 5.020 1.396 -6.492 1.00 0.00 43 LEU A O 19
ATOM 26675 N N . GLU A 1 44 ? 3.009 2.329 -6.869 1.00 0.00 44 GLU A N 19
ATOM 26676 C CA . GLU A 1 44 ? 3.457 3.077 -8.038 1.00 0.00 44 GLU A CA 19
ATOM 26677 C C . GLU A 1 44 ? 3.759 4.525 -7.664 1.00 0.00 44 GLU A C 19
ATOM 26678 O O . GLU A 1 44 ? 2.869 5.376 -7.655 1.00 0.00 44 GLU A O 19
ATOM 26690 N N . PHE A 1 45 ? 5.023 4.794 -7.354 1.00 0.00 45 PHE A N 19
ATOM 26691 C CA . PHE A 1 45 ? 5.452 6.134 -6.973 1.00 0.00 45 PHE A CA 19
ATOM 26692 C C . PHE A 1 45 ? 5.174 7.134 -8.090 1.00 0.00 45 PHE A C 19
ATOM 26693 O O . PHE A 1 45 ? 5.524 6.902 -9.246 1.00 0.00 45 PHE A O 19
ATOM 26710 N N . LYS A 1 46 ? 4.543 8.248 -7.734 1.00 0.00 46 LYS A N 19
ATOM 26711 C CA . LYS A 1 46 ? 4.218 9.285 -8.703 1.00 0.00 46 LYS A CA 19
ATOM 26712 C C . LYS A 1 46 ? 5.330 10.329 -8.774 1.00 0.00 46 LYS A C 19
ATOM 26713 O O . LYS A 1 46 ? 5.627 10.862 -9.842 1.00 0.00 46 LYS A O 19
ATOM 26732 N N . ASN A 1 47 ? 5.941 10.611 -7.628 1.00 0.00 47 ASN A N 19
ATOM 26733 C CA . ASN A 1 47 ? 7.023 11.587 -7.557 1.00 0.00 47 ASN A CA 19
ATOM 26734 C C . ASN A 1 47 ? 8.168 11.069 -6.691 1.00 0.00 47 ASN A C 19
ATOM 26735 O O . ASN A 1 47 ? 8.119 9.947 -6.188 1.00 0.00 47 ASN A O 19
ATOM 26746 N N . THR A 1 48 ? 9.194 11.897 -6.520 1.00 0.00 48 THR A N 19
ATOM 26747 C CA . THR A 1 48 ? 10.350 11.520 -5.711 1.00 0.00 48 THR A CA 19
ATOM 26748 C C . THR A 1 48 ? 10.896 12.721 -4.947 1.00 0.00 48 THR A C 19
ATOM 26749 O O . THR A 1 48 ? 11.846 13.368 -5.384 1.00 0.00 48 THR A O 19
ATOM 26760 N N . SER A 1 49 ? 10.287 13.014 -3.802 1.00 0.00 49 SER A N 19
ATOM 26761 C CA . SER A 1 49 ? 10.710 14.138 -2.974 1.00 0.00 49 SER A CA 19
ATOM 26762 C C . SER A 1 49 ? 10.649 15.451 -3.750 1.00 0.00 49 SER A C 19
ATOM 26763 O O . SER A 1 49 ? 11.314 16.424 -3.392 1.00 0.00 49 SER A O 19
ATOM 26771 N N . LYS A 1 50 ? 9.849 15.475 -4.812 1.00 0.00 50 LYS A N 19
ATOM 26772 C CA . LYS A 1 50 ? 9.707 16.673 -5.632 1.00 0.00 50 LYS A CA 19
ATOM 26773 C C . LYS A 1 50 ? 8.427 17.427 -5.277 1.00 0.00 50 LYS A C 19
ATOM 26774 O O . LYS A 1 50 ? 8.437 18.647 -5.123 1.00 0.00 50 LYS A O 19
ATOM 26793 N N . ASN A 1 51 ? 7.331 16.688 -5.147 1.00 0.00 51 ASN A N 19
ATOM 26794 C CA . ASN A 1 51 ? 6.044 17.283 -4.810 1.00 0.00 51 ASN A CA 19
ATOM 26795 C C . ASN A 1 51 ? 6.079 17.904 -3.417 1.00 0.00 51 ASN A C 19
ATOM 26796 O O . ASN A 1 51 ? 5.801 17.236 -2.420 1.00 0.00 51 ASN A O 19
ATOM 26807 N N . ALA A 1 52 ? 6.419 19.187 -3.356 1.00 0.00 52 ALA A N 19
ATOM 26808 C CA . ALA A 1 52 ? 6.488 19.900 -2.085 1.00 0.00 52 ALA A CA 19
ATOM 26809 C C . ALA A 1 52 ? 5.119 20.442 -1.687 1.00 0.00 52 ALA A C 19
ATOM 26810 O O . ALA A 1 52 ? 4.957 21.640 -1.453 1.00 0.00 52 ALA A O 19
ATOM 26817 N N . LYS A 1 53 ? 4.136 19.551 -1.611 1.00 0.00 53 LYS A N 19
ATOM 26818 C CA . LYS A 1 53 ? 2.779 19.935 -1.242 1.00 0.00 53 LYS A CA 19
ATOM 26819 C C . LYS A 1 53 ? 1.937 18.701 -0.929 1.00 0.00 53 LYS A C 19
ATOM 26820 O O . LYS A 1 53 ? 1.345 18.598 0.145 1.00 0.00 53 LYS A O 19
ATOM 26839 N N . PHE A 1 54 ? 1.892 17.769 -1.874 1.00 0.00 54 PHE A N 19
ATOM 26840 C CA . PHE A 1 54 ? 1.126 16.539 -1.704 1.00 0.00 54 PHE A CA 19
ATOM 26841 C C . PHE A 1 54 ? 1.887 15.347 -2.267 1.00 0.00 54 PHE A C 19
ATOM 26842 O O . PHE A 1 54 ? 2.139 15.274 -3.471 1.00 0.00 54 PHE A O 19
ATOM 26859 N N . TYR A 1 55 ? 2.252 14.418 -1.393 1.00 0.00 55 TYR A N 19
ATOM 26860 C CA . TYR A 1 55 ? 2.984 13.233 -1.811 1.00 0.00 55 TYR A CA 19
ATOM 26861 C C . TYR A 1 55 ? 2.035 12.200 -2.405 1.00 0.00 55 TYR A C 19
ATOM 26862 O O . TYR A 1 55 ? 1.241 11.588 -1.691 1.00 0.00 55 TYR A O 19
ATOM 26880 N N . SER A 1 56 ? 2.123 12.017 -3.715 1.00 0.00 56 SER A N 19
ATOM 26881 C CA . SER A 1 56 ? 1.272 11.063 -4.414 1.00 0.00 56 SER A CA 19
ATOM 26882 C C . SER A 1 56 ? 1.942 9.696 -4.518 1.00 0.00 56 SER A C 19
ATOM 26883 O O . SER A 1 56 ? 3.083 9.584 -4.967 1.00 0.00 56 SER A O 19
ATOM 26891 N N . PHE A 1 57 ? 1.222 8.659 -4.105 1.00 0.00 57 PHE A N 19
ATOM 26892 C CA . PHE A 1 57 ? 1.739 7.296 -4.152 1.00 0.00 57 PHE A CA 19
ATOM 26893 C C . PHE A 1 57 ? 0.617 6.307 -4.454 1.00 0.00 57 PHE A C 19
ATOM 26894 O O . PHE A 1 57 ? -0.460 6.380 -3.863 1.00 0.00 57 PHE A O 19
ATOM 26911 N N . ASN A 1 58 ? 0.872 5.386 -5.377 1.00 0.00 58 ASN A N 19
ATOM 26912 C CA . ASN A 1 58 ? -0.125 4.388 -5.750 1.00 0.00 58 ASN A CA 19
ATOM 26913 C C . ASN A 1 58 ? 0.101 3.083 -4.995 1.00 0.00 58 ASN A C 19
ATOM 26914 O O . ASN A 1 58 ? 1.177 2.852 -4.444 1.00 0.00 58 ASN A O 19
ATOM 26925 N N . VAL A 1 59 ? -0.922 2.234 -4.972 1.00 0.00 59 VAL A N 19
ATOM 26926 C CA . VAL A 1 59 ? -0.831 0.954 -4.279 1.00 0.00 59 VAL A CA 19
ATOM 26927 C C . VAL A 1 59 ? -1.469 -0.164 -5.097 1.00 0.00 59 VAL A C 19
ATOM 26928 O O . VAL A 1 59 ? -2.690 -0.217 -5.249 1.00 0.00 59 VAL A O 19
ATOM 26941 N N . SER A 1 60 ? -0.635 -1.058 -5.614 1.00 0.00 60 SER A N 19
ATOM 26942 C CA . SER A 1 60 ? -1.113 -2.183 -6.411 1.00 0.00 60 SER A CA 19
ATOM 26943 C C . SER A 1 60 ? -1.091 -3.466 -5.590 1.00 0.00 60 SER A C 19
ATOM 26944 O O . SER A 1 60 ? -0.036 -4.070 -5.393 1.00 0.00 60 SER A O 19
ATOM 26952 N N . MET A 1 61 ? -2.258 -3.876 -5.107 1.00 0.00 61 MET A N 19
ATOM 26953 C CA . MET A 1 61 ? -2.371 -5.086 -4.300 1.00 0.00 61 MET A CA 19
ATOM 26954 C C . MET A 1 61 ? -3.375 -6.058 -4.910 1.00 0.00 61 MET A C 19
ATOM 26955 O O . MET A 1 61 ? -4.384 -5.648 -5.483 1.00 0.00 61 MET A O 19
ATOM 26969 N N . GLU A 1 62 ? -3.091 -7.350 -4.780 1.00 0.00 62 GLU A N 19
ATOM 26970 C CA . GLU A 1 62 ? -3.968 -8.384 -5.318 1.00 0.00 62 GLU A CA 19
ATOM 26971 C C . GLU A 1 62 ? -5.245 -8.498 -4.491 1.00 0.00 62 GLU A C 19
ATOM 26972 O O . GLU A 1 62 ? -5.256 -9.120 -3.430 1.00 0.00 62 GLU A O 19
ATOM 26984 N N . VAL A 1 63 ? -6.319 -7.895 -4.989 1.00 0.00 63 VAL A N 19
ATOM 26985 C CA . VAL A 1 63 ? -7.602 -7.931 -4.302 1.00 0.00 63 VAL A CA 19
ATOM 26986 C C . VAL A 1 63 ? -8.380 -9.192 -4.664 1.00 0.00 63 VAL A C 19
ATOM 26987 O O . VAL A 1 63 ? -8.357 -9.639 -5.811 1.00 0.00 63 VAL A O 19
ATOM 27000 N N . SER A 1 64 ? -9.065 -9.762 -3.678 1.00 0.00 64 SER A N 19
ATOM 27001 C CA . SER A 1 64 ? -9.850 -10.973 -3.885 1.00 0.00 64 SER A CA 19
ATOM 27002 C C . SER A 1 64 ? -11.345 -10.679 -3.788 1.00 0.00 64 SER A C 19
ATOM 27003 O O . SER A 1 64 ? -12.158 -11.327 -4.445 1.00 0.00 64 SER A O 19
ATOM 27011 N N . ASN A 1 65 ? -11.697 -9.699 -2.963 1.00 0.00 65 ASN A N 19
ATOM 27012 C CA . ASN A 1 65 ? -13.095 -9.319 -2.777 1.00 0.00 65 ASN A CA 19
ATOM 27013 C C . ASN A 1 65 ? -13.208 -8.043 -1.949 1.00 0.00 65 ASN A C 19
ATOM 27014 O O . ASN A 1 65 ? -12.201 -7.436 -1.584 1.00 0.00 65 ASN A O 19
ATOM 27025 N N . GLU A 1 66 ? -14.441 -7.641 -1.656 1.00 0.00 66 GLU A N 19
ATOM 27026 C CA . GLU A 1 66 ? -14.690 -6.434 -0.873 1.00 0.00 66 GLU A CA 19
ATOM 27027 C C . GLU A 1 66 ? -13.978 -6.498 0.475 1.00 0.00 66 GLU A C 19
ATOM 27028 O O . GLU A 1 66 ? -13.598 -5.471 1.035 1.00 0.00 66 GLU A O 19
ATOM 27040 N N . SER A 1 67 ? -13.802 -7.712 0.992 1.00 0.00 67 SER A N 19
ATOM 27041 C CA . SER A 1 67 ? -13.136 -7.907 2.275 1.00 0.00 67 SER A CA 19
ATOM 27042 C C . SER A 1 67 ? -11.767 -7.234 2.285 1.00 0.00 67 SER A C 19
ATOM 27043 O O . SER A 1 67 ? -11.445 -6.467 3.194 1.00 0.00 67 SER A O 19
ATOM 27051 N N . GLU A 1 68 ? -10.966 -7.522 1.266 1.00 0.00 68 GLU A N 19
ATOM 27052 C CA . GLU A 1 68 ? -9.634 -6.938 1.160 1.00 0.00 68 GLU A CA 19
ATOM 27053 C C . GLU A 1 68 ? -9.725 -5.444 0.876 1.00 0.00 68 GLU A C 19
ATOM 27054 O O . GLU A 1 68 ? -9.076 -4.640 1.539 1.00 0.00 68 GLU A O 19
ATOM 27066 N N . ARG A 1 69 ? -10.539 -5.083 -0.114 1.00 0.00 69 ARG A N 19
ATOM 27067 C CA . ARG A 1 69 ? -10.723 -3.683 -0.495 1.00 0.00 69 ARG A CA 19
ATOM 27068 C C . ARG A 1 69 ? -10.846 -2.782 0.732 1.00 0.00 69 ARG A C 19
ATOM 27069 O O . ARG A 1 69 ? -10.296 -1.681 0.763 1.00 0.00 69 ARG A O 19
ATOM 27090 N N . ASN A 1 70 ? -11.565 -3.259 1.742 1.00 0.00 70 ASN A N 19
ATOM 27091 C CA . ASN A 1 70 ? -11.755 -2.498 2.971 1.00 0.00 70 ASN A CA 19
ATOM 27092 C C . ASN A 1 70 ? -10.493 -2.534 3.829 1.00 0.00 70 ASN A C 19
ATOM 27093 O O . ASN A 1 70 ? -10.189 -1.579 4.545 1.00 0.00 70 ASN A O 19
ATOM 27104 N N . GLU A 1 71 ? -9.764 -3.642 3.750 1.00 0.00 71 GLU A N 19
ATOM 27105 C CA . GLU A 1 71 ? -8.535 -3.804 4.518 1.00 0.00 71 GLU A CA 19
ATOM 27106 C C . GLU A 1 71 ? -7.390 -3.012 3.891 1.00 0.00 71 GLU A C 19
ATOM 27107 O O . GLU A 1 71 ? -6.639 -2.330 4.589 1.00 0.00 71 GLU A O 19
ATOM 27119 N N . ILE A 1 72 ? -7.259 -3.108 2.572 1.00 0.00 72 ILE A N 19
ATOM 27120 C CA . ILE A 1 72 ? -6.203 -2.402 1.854 1.00 0.00 72 ILE A CA 19
ATOM 27121 C C . ILE A 1 72 ? -6.359 -0.890 1.989 1.00 0.00 72 ILE A C 19
ATOM 27122 O O . ILE A 1 72 ? -5.378 -0.150 1.926 1.00 0.00 72 ILE A O 19
ATOM 27138 N N . PHE A 1 73 ? -7.595 -0.437 2.169 1.00 0.00 73 PHE A N 19
ATOM 27139 C CA . PHE A 1 73 ? -7.873 0.989 2.304 1.00 0.00 73 PHE A CA 19
ATOM 27140 C C . PHE A 1 73 ? -7.671 1.461 3.742 1.00 0.00 73 PHE A C 19
ATOM 27141 O O . PHE A 1 73 ? -7.044 2.493 3.981 1.00 0.00 73 PHE A O 19
ATOM 27158 N N . GLN A 1 74 ? -8.212 0.709 4.693 1.00 0.00 74 GLN A N 19
ATOM 27159 C CA . GLN A 1 74 ? -8.093 1.062 6.104 1.00 0.00 74 GLN A CA 19
ATOM 27160 C C . GLN A 1 74 ? -6.644 0.974 6.576 1.00 0.00 74 GLN A C 19
ATOM 27161 O O . GLN A 1 74 ? -6.230 1.708 7.474 1.00 0.00 74 GLN A O 19
ATOM 27175 N N . LYS A 1 75 ? -5.876 0.074 5.969 1.00 0.00 75 LYS A N 19
ATOM 27176 C CA . LYS A 1 75 ? -4.474 -0.100 6.334 1.00 0.00 75 LYS A CA 19
ATOM 27177 C C . LYS A 1 75 ? -3.619 1.033 5.777 1.00 0.00 75 LYS A C 19
ATOM 27178 O O . LYS A 1 75 ? -2.941 1.737 6.525 1.00 0.00 75 LYS A O 19
ATOM 27197 N N . ILE A 1 76 ? -3.658 1.206 4.459 1.00 0.00 76 ILE A N 19
ATOM 27198 C CA . ILE A 1 76 ? -2.888 2.257 3.806 1.00 0.00 76 ILE A CA 19
ATOM 27199 C C . ILE A 1 76 ? -3.235 3.627 4.379 1.00 0.00 76 ILE A C 19
ATOM 27200 O O . ILE A 1 76 ? -2.370 4.492 4.518 1.00 0.00 76 ILE A O 19
ATOM 27216 N N . SER A 1 77 ? -4.506 3.815 4.715 1.00 0.00 77 SER A N 19
ATOM 27217 C CA . SER A 1 77 ? -4.970 5.076 5.277 1.00 0.00 77 SER A CA 19
ATOM 27218 C C . SER A 1 77 ? -5.190 4.950 6.782 1.00 0.00 77 SER A C 19
ATOM 27219 O O . SER A 1 77 ? -5.979 5.691 7.368 1.00 0.00 77 SER A O 19
ATOM 27227 N N . GLN A 1 78 ? -4.488 4.004 7.403 1.00 0.00 78 GLN A N 19
ATOM 27228 C CA . GLN A 1 78 ? -4.609 3.783 8.839 1.00 0.00 78 GLN A CA 19
ATOM 27229 C C . GLN A 1 78 ? -3.876 4.867 9.621 1.00 0.00 78 GLN A C 19
ATOM 27230 O O . GLN A 1 78 ? -4.281 5.231 10.726 1.00 0.00 78 GLN A O 19
ATOM 27244 N N . LEU A 1 79 ? -2.797 5.381 9.042 1.00 0.00 79 LEU A N 19
ATOM 27245 C CA . LEU A 1 79 ? -2.007 6.424 9.685 1.00 0.00 79 LEU A CA 19
ATOM 27246 C C . LEU A 1 79 ? -2.690 7.782 9.559 1.00 0.00 79 LEU A C 19
ATOM 27247 O O . LEU A 1 79 ? -3.793 7.886 9.023 1.00 0.00 79 LEU A O 19
ATOM 27263 N N . ASP A 1 80 ? -2.026 8.821 10.056 1.00 0.00 80 ASP A N 19
ATOM 27264 C CA . ASP A 1 80 ? -2.568 10.174 10.002 1.00 0.00 80 ASP A CA 19
ATOM 27265 C C . ASP A 1 80 ? -1.966 10.965 8.842 1.00 0.00 80 ASP A C 19
ATOM 27266 O O . ASP A 1 80 ? -2.532 11.966 8.404 1.00 0.00 80 ASP A O 19
ATOM 27275 N N . LYS A 1 81 ? -0.816 10.512 8.350 1.00 0.00 81 LYS A N 19
ATOM 27276 C CA . LYS A 1 81 ? -0.139 11.180 7.243 1.00 0.00 81 LYS A CA 19
ATOM 27277 C C . LYS A 1 81 ? -1.081 11.369 6.055 1.00 0.00 81 LYS A C 19
ATOM 27278 O O . LYS A 1 81 ? -1.462 12.491 5.723 1.00 0.00 81 LYS A O 19
ATOM 27297 N N . VAL A 1 82 ? -1.451 10.260 5.420 1.00 0.00 82 VAL A N 19
ATOM 27298 C CA . VAL A 1 82 ? -2.348 10.293 4.268 1.00 0.00 82 VAL A CA 19
ATOM 27299 C C . VAL A 1 82 ? -3.566 11.170 4.534 1.00 0.00 82 VAL A C 19
ATOM 27300 O O . VAL A 1 82 ? -4.163 11.115 5.610 1.00 0.00 82 VAL A O 19
ATOM 27313 N N . VAL A 1 83 ? -3.928 11.982 3.548 1.00 0.00 83 VAL A N 19
ATOM 27314 C CA . VAL A 1 83 ? -5.072 12.874 3.670 1.00 0.00 83 VAL A CA 19
ATOM 27315 C C . VAL A 1 83 ? -6.022 12.717 2.485 1.00 0.00 83 VAL A C 19
ATOM 27316 O O . VAL A 1 83 ? -7.242 12.721 2.651 1.00 0.00 83 VAL A O 19
ATOM 27329 N N . GLN A 1 84 ? -5.456 12.580 1.290 1.00 0.00 84 GLN A N 19
ATOM 27330 C CA . GLN A 1 84 ? -6.256 12.424 0.080 1.00 0.00 84 GLN A CA 19
ATOM 27331 C C . GLN A 1 84 ? -6.324 10.960 -0.342 1.00 0.00 84 GLN A C 19
ATOM 27332 O O . GLN A 1 84 ? -5.314 10.367 -0.724 1.00 0.00 84 GLN A O 19
ATOM 27346 N N . THR A 1 85 ? -7.519 10.385 -0.274 1.00 0.00 85 THR A N 19
ATOM 27347 C CA . THR A 1 85 ? -7.719 8.989 -0.650 1.00 0.00 85 THR A CA 19
ATOM 27348 C C . THR A 1 85 ? -8.725 8.873 -1.790 1.00 0.00 85 THR A C 19
ATOM 27349 O O . THR A 1 85 ? -9.903 9.196 -1.629 1.00 0.00 85 THR A O 19
ATOM 27360 N N . LEU A 1 86 ? -8.255 8.410 -2.944 1.00 0.00 86 LEU A N 19
ATOM 27361 C CA . LEU A 1 86 ? -9.113 8.252 -4.112 1.00 0.00 86 LEU A CA 19
ATOM 27362 C C . LEU A 1 86 ? -8.937 6.870 -4.733 1.00 0.00 86 LEU A C 19
ATOM 27363 O O . LEU A 1 86 ? -7.967 6.174 -4.364 1.00 0.00 86 LEU A O 19
ATOM 27380 N N . MET A 1 1 ? -30.329 0.544 -8.318 1.00 0.00 1 MET A N 20
ATOM 27381 C CA . MET A 1 1 ? -29.623 0.285 -9.601 1.00 0.00 1 MET A CA 20
ATOM 27382 C C . MET A 1 1 ? -28.301 -0.447 -9.365 1.00 0.00 1 MET A C 20
ATOM 27383 O O . MET A 1 1 ? -27.642 -0.240 -8.348 1.00 0.00 1 MET A O 20
ATOM 27399 N N . PRO A 1 2 ? -27.899 -1.317 -10.307 1.00 0.00 2 PRO A N 20
ATOM 27400 C CA . PRO A 1 2 ? -26.652 -2.080 -10.195 1.00 0.00 2 PRO A CA 20
ATOM 27401 C C . PRO A 1 2 ? -25.421 -1.213 -10.435 1.00 0.00 2 PRO A C 20
ATOM 27402 O O . PRO A 1 2 ? -24.372 -1.426 -9.826 1.00 0.00 2 PRO A O 20
ATOM 27413 N N . SER A 1 3 ? -25.553 -0.237 -11.327 1.00 0.00 3 SER A N 20
ATOM 27414 C CA . SER A 1 3 ? -24.451 0.662 -11.648 1.00 0.00 3 SER A CA 20
ATOM 27415 C C . SER A 1 3 ? -23.980 1.415 -10.407 1.00 0.00 3 SER A C 20
ATOM 27416 O O . SER A 1 3 ? -24.649 2.335 -9.937 1.00 0.00 3 SER A O 20
ATOM 27424 N N . ASP A 1 4 ? -22.826 1.017 -9.882 1.00 0.00 4 ASP A N 20
ATOM 27425 C CA . ASP A 1 4 ? -22.266 1.657 -8.696 1.00 0.00 4 ASP A CA 20
ATOM 27426 C C . ASP A 1 4 ? -23.220 1.538 -7.512 1.00 0.00 4 ASP A C 20
ATOM 27427 O O . ASP A 1 4 ? -23.996 2.451 -7.233 1.00 0.00 4 ASP A O 20
ATOM 27436 N N . SER A 1 5 ? -23.158 0.406 -6.820 1.00 0.00 5 SER A N 20
ATOM 27437 C CA . SER A 1 5 ? -24.017 0.167 -5.666 1.00 0.00 5 SER A CA 20
ATOM 27438 C C . SER A 1 5 ? -23.480 -0.981 -4.817 1.00 0.00 5 SER A C 20
ATOM 27439 O O . SER A 1 5 ? -22.515 -1.646 -5.193 1.00 0.00 5 SER A O 20
ATOM 27447 N N . LYS A 1 6 ? -24.114 -1.209 -3.671 1.00 0.00 6 LYS A N 20
ATOM 27448 C CA . LYS A 1 6 ? -23.702 -2.278 -2.770 1.00 0.00 6 LYS A CA 20
ATOM 27449 C C . LYS A 1 6 ? -24.635 -3.478 -2.891 1.00 0.00 6 LYS A C 20
ATOM 27450 O O . LYS A 1 6 ? -25.853 -3.345 -2.765 1.00 0.00 6 LYS A O 20
ATOM 27469 N N . LYS A 1 7 ? -24.057 -4.648 -3.134 1.00 0.00 7 LYS A N 20
ATOM 27470 C CA . LYS A 1 7 ? -24.838 -5.873 -3.274 1.00 0.00 7 LYS A CA 20
ATOM 27471 C C . LYS A 1 7 ? -23.946 -7.106 -3.142 1.00 0.00 7 LYS A C 20
ATOM 27472 O O . LYS A 1 7 ? -22.731 -7.025 -3.323 1.00 0.00 7 LYS A O 20
ATOM 27491 N N . PRO A 1 8 ? -24.542 -8.268 -2.824 1.00 0.00 8 PRO A N 20
ATOM 27492 C CA . PRO A 1 8 ? -23.794 -9.522 -2.669 1.00 0.00 8 PRO A CA 20
ATOM 27493 C C . PRO A 1 8 ? -23.038 -9.911 -3.937 1.00 0.00 8 PRO A C 20
ATOM 27494 O O . PRO A 1 8 ? -22.111 -10.719 -3.894 1.00 0.00 8 PRO A O 20
ATOM 27505 N N . THR A 1 9 ? -23.438 -9.330 -5.065 1.00 0.00 9 THR A N 20
ATOM 27506 C CA . THR A 1 9 ? -22.792 -9.616 -6.341 1.00 0.00 9 THR A CA 20
ATOM 27507 C C . THR A 1 9 ? -21.496 -8.823 -6.475 1.00 0.00 9 THR A C 20
ATOM 27508 O O . THR A 1 9 ? -21.403 -7.893 -7.275 1.00 0.00 9 THR A O 20
ATOM 27519 N N . ILE A 1 10 ? -20.503 -9.197 -5.678 1.00 0.00 10 ILE A N 20
ATOM 27520 C CA . ILE A 1 10 ? -19.212 -8.522 -5.696 1.00 0.00 10 ILE A CA 20
ATOM 27521 C C . ILE A 1 10 ? -18.070 -9.523 -5.571 1.00 0.00 10 ILE A C 20
ATOM 27522 O O . ILE A 1 10 ? -17.711 -9.940 -4.469 1.00 0.00 10 ILE A O 20
ATOM 27538 N N . ILE A 1 11 ? -17.500 -9.899 -6.709 1.00 0.00 11 ILE A N 20
ATOM 27539 C CA . ILE A 1 11 ? -16.395 -10.844 -6.732 1.00 0.00 11 ILE A CA 20
ATOM 27540 C C . ILE A 1 11 ? -15.392 -10.485 -7.824 1.00 0.00 11 ILE A C 20
ATOM 27541 O O . ILE A 1 11 ? -15.592 -10.806 -8.996 1.00 0.00 11 ILE A O 20
ATOM 27557 N N . TYR A 1 12 ? -14.309 -9.827 -7.429 1.00 0.00 12 TYR A N 20
ATOM 27558 C CA . TYR A 1 12 ? -13.265 -9.435 -8.370 1.00 0.00 12 TYR A CA 20
ATOM 27559 C C . TYR A 1 12 ? -11.887 -9.745 -7.798 1.00 0.00 12 TYR A C 20
ATOM 27560 O O . TYR A 1 12 ? -11.281 -8.912 -7.127 1.00 0.00 12 TYR A O 20
ATOM 27578 N N . PRO A 1 13 ? -11.371 -10.957 -8.053 1.00 0.00 13 PRO A N 20
ATOM 27579 C CA . PRO A 1 13 ? -10.068 -11.372 -7.555 1.00 0.00 13 PRO A CA 20
ATOM 27580 C C . PRO A 1 13 ? -8.933 -10.983 -8.498 1.00 0.00 13 PRO A C 20
ATOM 27581 O O . PRO A 1 13 ? -8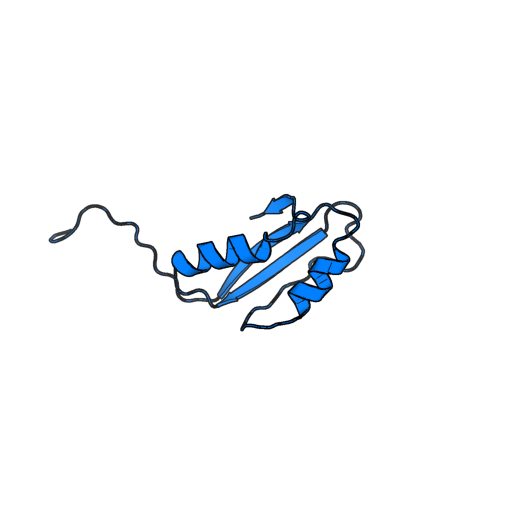.303 -11.841 -9.117 1.00 0.00 13 PRO A O 20
ATOM 27592 N N . CYS A 1 14 ? -8.679 -9.683 -8.603 1.00 0.00 14 CYS A N 20
ATOM 27593 C CA . CYS A 1 14 ? -7.622 -9.177 -9.469 1.00 0.00 14 CYS A CA 20
ATOM 27594 C C . CYS A 1 14 ? -6.850 -8.052 -8.790 1.00 0.00 14 CYS A C 20
ATOM 27595 O O . CYS A 1 14 ? -7.318 -7.467 -7.813 1.00 0.00 14 CYS A O 20
ATOM 27603 N N . LEU A 1 15 ? -5.668 -7.753 -9.316 1.00 0.00 15 LEU A N 20
ATOM 27604 C CA . LEU A 1 15 ? -4.829 -6.696 -8.764 1.00 0.00 15 LEU A CA 20
ATOM 27605 C C . LEU A 1 15 ? -5.425 -5.323 -9.051 1.00 0.00 15 LEU A C 20
ATOM 27606 O O . LEU A 1 15 ? -5.625 -4.954 -10.208 1.00 0.00 15 LEU A O 20
ATOM 27622 N N . TRP A 1 16 ? -5.705 -4.570 -7.993 1.00 0.00 16 TRP A N 20
ATOM 27623 C CA . TRP A 1 16 ? -6.279 -3.237 -8.135 1.00 0.00 16 TRP A CA 20
ATOM 27624 C C . TRP A 1 16 ? -5.348 -2.176 -7.557 1.00 0.00 16 TRP A C 20
ATOM 27625 O O . TRP A 1 16 ? -4.718 -2.387 -6.520 1.00 0.00 16 TRP A O 20
ATOM 27646 N N . ASP A 1 17 ? -5.270 -1.035 -8.233 1.00 0.00 17 ASP A N 20
ATOM 27647 C CA . ASP A 1 17 ? -4.420 0.063 -7.787 1.00 0.00 17 ASP A CA 20
ATOM 27648 C C . ASP A 1 17 ? -5.218 1.048 -6.940 1.00 0.00 17 ASP A C 20
ATOM 27649 O O . ASP A 1 17 ? -6.411 1.247 -7.164 1.00 0.00 17 ASP A O 20
ATOM 27658 N N . TYR A 1 18 ? -4.556 1.662 -5.965 1.00 0.00 18 TYR A N 20
ATOM 27659 C CA . TYR A 1 18 ? -5.214 2.622 -5.087 1.00 0.00 18 TYR A CA 20
ATOM 27660 C C . TYR A 1 18 ? -4.429 3.930 -5.019 1.00 0.00 18 TYR A C 20
ATOM 27661 O O . TYR A 1 18 ? -3.349 3.987 -4.431 1.00 0.00 18 TYR A O 20
ATOM 27679 N N . ARG A 1 19 ? -4.984 4.975 -5.623 1.00 0.00 19 ARG A N 20
ATOM 27680 C CA . ARG A 1 19 ? -4.341 6.283 -5.628 1.00 0.00 19 ARG A CA 20
ATOM 27681 C C . ARG A 1 19 ? -4.498 6.963 -4.270 1.00 0.00 19 ARG A C 20
ATOM 27682 O O . ARG A 1 19 ? -5.557 7.506 -3.957 1.00 0.00 19 ARG A O 20
ATOM 27703 N N . VAL A 1 20 ? -3.441 6.922 -3.467 1.00 0.00 20 VAL A N 20
ATOM 27704 C CA . VAL A 1 20 ? -3.468 7.528 -2.141 1.00 0.00 20 VAL A CA 20
ATOM 27705 C C . VAL A 1 20 ? -2.435 8.642 -2.015 1.00 0.00 20 VAL A C 20
ATOM 27706 O O . VAL A 1 20 ? -1.232 8.400 -2.124 1.00 0.00 20 VAL A O 20
ATOM 27719 N N . ILE A 1 21 ? -2.911 9.859 -1.778 1.00 0.00 21 ILE A N 20
ATOM 27720 C CA . ILE A 1 21 ? -2.025 11.008 -1.627 1.00 0.00 21 ILE A CA 20
ATOM 27721 C C . ILE A 1 21 ? -1.986 11.476 -0.178 1.00 0.00 21 ILE A C 20
ATOM 27722 O O . ILE A 1 21 ? -3.021 11.563 0.483 1.00 0.00 21 ILE A O 20
ATOM 27738 N N . MET A 1 22 ? -0.789 11.774 0.313 1.00 0.00 22 MET A N 20
ATOM 27739 C CA . MET A 1 22 ? -0.620 12.232 1.683 1.00 0.00 22 MET A CA 20
ATOM 27740 C C . MET A 1 22 ? -0.168 13.685 1.714 1.00 0.00 22 MET A C 20
ATOM 27741 O O . MET A 1 22 ? 0.571 14.136 0.841 1.00 0.00 22 MET A O 20
ATOM 27755 N N . THR A 1 23 ? -0.620 14.412 2.727 1.00 0.00 23 THR A N 20
ATOM 27756 C CA . THR A 1 23 ? -0.262 15.818 2.874 1.00 0.00 23 THR A CA 20
ATOM 27757 C C . THR A 1 23 ? 0.404 16.066 4.225 1.00 0.00 23 THR A C 20
ATOM 27758 O O . THR A 1 23 ? -0.167 16.706 5.106 1.00 0.00 23 THR A O 20
ATOM 27769 N N . THR A 1 24 ? 1.620 15.552 4.375 1.00 0.00 24 THR A N 20
ATOM 27770 C CA . THR A 1 24 ? 2.368 15.714 5.617 1.00 0.00 24 THR A CA 20
ATOM 27771 C C . THR A 1 24 ? 3.814 16.113 5.338 1.00 0.00 24 THR A C 20
ATOM 27772 O O . THR A 1 24 ? 4.337 15.866 4.252 1.00 0.00 24 THR A O 20
ATOM 27783 N N . LYS A 1 25 ? 4.453 16.731 6.325 1.00 0.00 25 LYS A N 20
ATOM 27784 C CA . LYS A 1 25 ? 5.838 17.164 6.187 1.00 0.00 25 LYS A CA 20
ATOM 27785 C C . LYS A 1 25 ? 6.785 16.184 6.874 1.00 0.00 25 LYS A C 20
ATOM 27786 O O . LYS A 1 25 ? 7.851 16.570 7.354 1.00 0.00 25 LYS A O 20
ATOM 27805 N N . ASP A 1 26 ? 6.389 14.917 6.915 1.00 0.00 26 ASP A N 20
ATOM 27806 C CA . ASP A 1 26 ? 7.203 13.881 7.543 1.00 0.00 26 ASP A CA 20
ATOM 27807 C C . ASP A 1 26 ? 6.753 12.493 7.096 1.00 0.00 26 ASP A C 20
ATOM 27808 O O . ASP A 1 26 ? 6.542 11.601 7.918 1.00 0.00 26 ASP A O 20
ATOM 27817 N N . THR A 1 27 ? 6.610 12.318 5.786 1.00 0.00 27 THR A N 20
ATOM 27818 C CA . THR A 1 27 ? 6.186 11.040 5.226 1.00 0.00 27 THR A CA 20
ATOM 27819 C C . THR A 1 27 ? 7.333 10.029 5.212 1.00 0.00 27 THR A C 20
ATOM 27820 O O . THR A 1 27 ? 7.137 8.865 4.858 1.00 0.00 27 THR A O 20
ATOM 27831 N N . SER A 1 28 ? 8.529 10.473 5.597 1.00 0.00 28 SER A N 20
ATOM 27832 C CA . SER A 1 28 ? 9.699 9.598 5.625 1.00 0.00 28 SER A CA 20
ATOM 27833 C C . SER A 1 28 ? 9.402 8.305 6.381 1.00 0.00 28 SER A C 20
ATOM 27834 O O . SER A 1 28 ? 9.970 7.255 6.082 1.00 0.00 28 SER A O 20
ATOM 27842 N N . THR A 1 29 ? 8.507 8.391 7.360 1.00 0.00 29 THR A N 20
ATOM 27843 C CA . THR A 1 29 ? 8.134 7.229 8.157 1.00 0.00 29 THR A CA 20
ATOM 27844 C C . THR A 1 29 ? 7.233 6.289 7.359 1.00 0.00 29 THR A C 20
ATOM 27845 O O . THR A 1 29 ? 7.245 5.076 7.565 1.00 0.00 29 THR A O 20
ATOM 27856 N N . LEU A 1 30 ? 6.454 6.861 6.445 1.00 0.00 30 LEU A N 20
ATOM 27857 C CA . LEU A 1 30 ? 5.549 6.076 5.616 1.00 0.00 30 LEU A CA 20
ATOM 27858 C C . LEU A 1 30 ? 6.316 5.354 4.513 1.00 0.00 30 LEU A C 20
ATOM 27859 O O . LEU A 1 30 ? 5.989 4.224 4.153 1.00 0.00 30 LEU A O 20
ATOM 27875 N N . LYS A 1 31 ? 7.341 6.015 3.983 1.00 0.00 31 LYS A N 20
ATOM 27876 C CA . LYS A 1 31 ? 8.154 5.436 2.921 1.00 0.00 31 LYS A CA 20
ATOM 27877 C C . LYS A 1 31 ? 8.797 4.130 3.378 1.00 0.00 31 LYS A C 20
ATOM 27878 O O . LYS A 1 31 ? 9.013 3.219 2.578 1.00 0.00 31 LYS A O 20
ATOM 27897 N N . GLU A 1 32 ? 9.099 4.045 4.671 1.00 0.00 32 GLU A N 20
ATOM 27898 C CA . GLU A 1 32 ? 9.715 2.851 5.234 1.00 0.00 32 GLU A CA 20
ATOM 27899 C C . GLU A 1 32 ? 8.662 1.800 5.569 1.00 0.00 32 GLU A C 20
ATOM 27900 O O . GLU A 1 32 ? 8.938 0.600 5.548 1.00 0.00 32 GLU A O 20
ATOM 27912 N N . LEU A 1 33 ? 7.453 2.258 5.877 1.00 0.00 33 LEU A N 20
ATOM 27913 C CA . LEU A 1 33 ? 6.357 1.357 6.216 1.00 0.00 33 LEU A CA 20
ATOM 27914 C C . LEU A 1 33 ? 5.815 0.666 4.968 1.00 0.00 33 LEU A C 20
ATOM 27915 O O . LEU A 1 33 ? 5.302 -0.451 5.038 1.00 0.00 33 LEU A O 20
ATOM 27931 N N . LEU A 1 34 ? 5.929 1.338 3.827 1.00 0.00 34 LEU A N 20
ATOM 27932 C CA . LEU A 1 34 ? 5.450 0.788 2.564 1.00 0.00 34 LEU A CA 20
ATOM 27933 C C . LEU A 1 34 ? 6.545 -0.016 1.867 1.00 0.00 34 LEU A C 20
ATOM 27934 O O . LEU A 1 34 ? 6.264 -0.965 1.137 1.00 0.00 34 LEU A O 20
ATOM 27950 N N . GLU A 1 35 ? 7.795 0.374 2.096 1.00 0.00 35 GLU A N 20
ATOM 27951 C CA . GLU A 1 35 ? 8.934 -0.307 1.489 1.00 0.00 35 GLU A CA 20
ATOM 27952 C C . GLU A 1 35 ? 9.222 -1.640 2.179 1.00 0.00 35 GLU A C 20
ATOM 27953 O O . GLU A 1 35 ? 9.981 -2.460 1.662 1.00 0.00 35 GLU A O 20
ATOM 27965 N N . THR A 1 36 ? 8.616 -1.853 3.345 1.00 0.00 36 THR A N 20
ATOM 27966 C CA . THR A 1 36 ? 8.818 -3.089 4.094 1.00 0.00 36 THR A CA 20
ATOM 27967 C C . THR A 1 36 ? 8.456 -4.307 3.251 1.00 0.00 36 THR A C 20
ATOM 27968 O O . THR A 1 36 ? 9.154 -5.321 3.274 1.00 0.00 36 THR A O 20
ATOM 27979 N N . TYR A 1 37 ? 7.361 -4.200 2.504 1.00 0.00 37 TYR A N 20
ATOM 27980 C CA . TYR A 1 37 ? 6.907 -5.294 1.652 1.00 0.00 37 TYR A CA 20
ATOM 27981 C C . TYR A 1 37 ? 6.638 -6.551 2.474 1.00 0.00 37 TYR A C 20
ATOM 27982 O O . TYR A 1 37 ? 7.001 -7.657 2.073 1.00 0.00 37 TYR A O 20
ATOM 28000 N N . GLN A 1 38 ? 6.004 -6.373 3.628 1.00 0.00 38 GLN A N 20
ATOM 28001 C CA . GLN A 1 38 ? 5.687 -7.492 4.507 1.00 0.00 38 GLN A CA 20
ATOM 28002 C C . GLN A 1 38 ? 4.797 -8.508 3.799 1.00 0.00 38 GLN A C 20
ATOM 28003 O O . GLN A 1 38 ? 5.067 -9.709 3.825 1.00 0.00 38 GLN A O 20
ATOM 28017 N N . ARG A 1 39 ? 3.737 -8.018 3.164 1.00 0.00 39 ARG A N 20
ATOM 28018 C CA . ARG A 1 39 ? 2.808 -8.885 2.446 1.00 0.00 39 ARG A CA 20
ATOM 28019 C C . ARG A 1 39 ? 2.875 -8.625 0.943 1.00 0.00 39 ARG A C 20
ATOM 28020 O O . ARG A 1 39 ? 3.526 -7.680 0.496 1.00 0.00 39 ARG A O 20
ATOM 28041 N N . PRO A 1 40 ? 2.207 -9.470 0.138 1.00 0.00 40 PRO A N 20
ATOM 28042 C CA . PRO A 1 40 ? 2.197 -9.334 -1.323 1.00 0.00 40 PRO A CA 20
ATOM 28043 C C . PRO A 1 40 ? 1.536 -8.037 -1.784 1.00 0.00 40 PRO A C 20
ATOM 28044 O O . PRO A 1 40 ? 0.408 -8.044 -2.278 1.00 0.00 40 PRO A O 20
ATOM 28055 N N . PHE A 1 41 ? 2.244 -6.923 -1.622 1.00 0.00 41 PHE A N 20
ATOM 28056 C CA . PHE A 1 41 ? 1.723 -5.623 -2.027 1.00 0.00 41 PHE A CA 20
ATOM 28057 C C . PHE A 1 41 ? 2.815 -4.772 -2.668 1.00 0.00 41 PHE A C 20
ATOM 28058 O O . PHE A 1 41 ? 3.997 -4.928 -2.364 1.00 0.00 41 PHE A O 20
ATOM 28075 N N . LYS A 1 42 ? 2.409 -3.868 -3.553 1.00 0.00 42 LYS A N 20
ATOM 28076 C CA . LYS A 1 42 ? 3.350 -2.985 -4.233 1.00 0.00 42 LYS A CA 20
ATOM 28077 C C . LYS A 1 42 ? 2.827 -1.553 -4.252 1.00 0.00 42 LYS A C 20
ATOM 28078 O O . LYS A 1 42 ? 1.640 -1.314 -4.037 1.00 0.00 42 LYS A O 20
ATOM 28097 N N . LEU A 1 43 ? 3.720 -0.602 -4.508 1.00 0.00 43 LEU A N 20
ATOM 28098 C CA . LEU A 1 43 ? 3.340 0.804 -4.551 1.00 0.00 43 LEU A CA 20
ATOM 28099 C C . LEU A 1 43 ? 4.056 1.528 -5.686 1.00 0.00 43 LEU A C 20
ATOM 28100 O O . LEU A 1 43 ? 5.277 1.446 -5.814 1.00 0.00 43 LEU A O 20
ATOM 28116 N N . GLU A 1 44 ? 3.288 2.242 -6.502 1.00 0.00 44 GLU A N 20
ATOM 28117 C CA . GLU A 1 44 ? 3.854 2.988 -7.618 1.00 0.00 44 GLU A CA 20
ATOM 28118 C C . GLU A 1 44 ? 4.004 4.461 -7.256 1.00 0.00 44 GLU A C 20
ATOM 28119 O O . GLU A 1 44 ? 3.074 5.249 -7.420 1.00 0.00 44 GLU A O 20
ATOM 28131 N N . PHE A 1 45 ? 5.180 4.822 -6.757 1.00 0.00 45 PHE A N 20
ATOM 28132 C CA . PHE A 1 45 ? 5.452 6.200 -6.361 1.00 0.00 45 PHE A CA 20
ATOM 28133 C C . PHE A 1 45 ? 5.293 7.148 -7.545 1.00 0.00 45 PHE A C 20
ATOM 28134 O O . PHE A 1 45 ? 6.042 7.077 -8.518 1.00 0.00 45 PHE A O 20
ATOM 28151 N N . LYS A 1 46 ? 4.308 8.037 -7.452 1.00 0.00 46 LYS A N 20
ATOM 28152 C CA . LYS A 1 46 ? 4.045 9.001 -8.512 1.00 0.00 46 LYS A CA 20
ATOM 28153 C C . LYS A 1 46 ? 5.142 10.058 -8.571 1.00 0.00 46 LYS A C 20
ATOM 28154 O O . LYS A 1 46 ? 5.514 10.524 -9.648 1.00 0.00 46 LYS A O 20
ATOM 28173 N N . ASN A 1 47 ? 5.660 10.430 -7.405 1.00 0.00 47 ASN A N 20
ATOM 28174 C CA . ASN A 1 47 ? 6.719 11.430 -7.322 1.00 0.00 47 ASN A CA 20
ATOM 28175 C C . ASN A 1 47 ? 7.862 10.939 -6.439 1.00 0.00 47 ASN A C 20
ATOM 28176 O O . ASN A 1 47 ? 7.840 9.808 -5.951 1.00 0.00 47 ASN A O 20
ATOM 28187 N N . THR A 1 48 ? 8.859 11.794 -6.237 1.00 0.00 48 THR A N 20
ATOM 28188 C CA . THR A 1 48 ? 10.010 11.445 -5.412 1.00 0.00 48 THR A CA 20
ATOM 28189 C C . THR A 1 48 ? 10.023 12.257 -4.123 1.00 0.00 48 THR A C 20
ATOM 28190 O O . THR A 1 48 ? 9.652 11.759 -3.059 1.00 0.00 48 THR A O 20
ATOM 28201 N N . SER A 1 49 ? 10.453 13.508 -4.224 1.00 0.00 49 SER A N 20
ATOM 28202 C CA . SER A 1 49 ? 10.515 14.393 -3.067 1.00 0.00 49 SER A CA 20
ATOM 28203 C C . SER A 1 49 ? 10.368 15.852 -3.488 1.00 0.00 49 SER A C 20
ATOM 28204 O O . SER A 1 49 ? 10.926 16.750 -2.855 1.00 0.00 49 SER A O 20
ATOM 28212 N N . LYS A 1 50 ? 9.614 16.080 -4.559 1.00 0.00 50 LYS A N 20
ATOM 28213 C CA . LYS A 1 50 ? 9.393 17.430 -5.064 1.00 0.00 50 LYS A CA 20
ATOM 28214 C C . LYS A 1 50 ? 8.046 17.971 -4.597 1.00 0.00 50 LYS A C 20
ATOM 28215 O O . LYS A 1 50 ? 7.954 19.097 -4.106 1.00 0.00 50 LYS A O 20
ATOM 28234 N N . ASN A 1 51 ? 7.003 17.163 -4.756 1.00 0.00 51 ASN A N 20
ATOM 28235 C CA . ASN A 1 51 ? 5.659 17.561 -4.352 1.00 0.00 51 ASN A CA 20
ATOM 28236 C C . ASN A 1 51 ? 5.524 17.550 -2.832 1.00 0.00 51 ASN A C 20
ATOM 28237 O O . ASN A 1 51 ? 4.855 16.686 -2.263 1.00 0.00 51 ASN A O 20
ATOM 28248 N N . ALA A 1 52 ? 6.163 18.516 -2.179 1.00 0.00 52 ALA A N 20
ATOM 28249 C CA . ALA A 1 52 ? 6.114 18.618 -0.727 1.00 0.00 52 ALA A CA 20
ATOM 28250 C C . ALA A 1 52 ? 4.690 18.868 -0.239 1.00 0.00 52 ALA A C 20
ATOM 28251 O O . ALA A 1 52 ? 4.334 18.496 0.879 1.00 0.00 52 ALA A O 20
ATOM 28258 N N . LYS A 1 53 ? 3.881 19.500 -1.082 1.00 0.00 53 LYS A N 20
ATOM 28259 C CA . LYS A 1 53 ? 2.498 19.798 -0.734 1.00 0.00 53 LYS A CA 20
ATOM 28260 C C . LYS A 1 53 ? 1.678 18.518 -0.605 1.00 0.00 53 LYS A C 20
ATOM 28261 O O . LYS A 1 53 ? 1.142 18.216 0.460 1.00 0.00 53 LYS A O 20
ATOM 28280 N N . PHE A 1 54 ? 1.586 17.767 -1.699 1.00 0.00 54 PHE A N 20
ATOM 28281 C CA . PHE A 1 54 ? 0.831 16.519 -1.707 1.00 0.00 54 PHE A CA 20
ATOM 28282 C C . PHE A 1 54 ? 1.663 15.382 -2.285 1.00 0.00 54 PHE A C 20
ATOM 28283 O O . PHE A 1 54 ? 2.018 15.394 -3.463 1.00 0.00 54 PHE A O 20
ATOM 28300 N N . TYR A 1 55 ? 1.967 14.396 -1.447 1.00 0.00 55 TYR A N 20
ATOM 28301 C CA . TYR A 1 55 ? 2.752 13.250 -1.879 1.00 0.00 55 TYR A CA 20
ATOM 28302 C C . TYR A 1 55 ? 1.848 12.163 -2.447 1.00 0.00 55 TYR A C 20
ATOM 28303 O O . TYR A 1 55 ? 1.106 11.511 -1.714 1.00 0.00 55 TYR A O 20
ATOM 28321 N N . SER A 1 56 ? 1.916 11.977 -3.758 1.00 0.00 56 SER A N 20
ATOM 28322 C CA . SER A 1 56 ? 1.102 10.972 -4.431 1.00 0.00 56 SER A CA 20
ATOM 28323 C C . SER A 1 56 ? 1.783 9.607 -4.410 1.00 0.00 56 SER A C 20
ATOM 28324 O O . SER A 1 56 ? 2.952 9.479 -4.777 1.00 0.00 56 SER A O 20
ATOM 28332 N N . PHE A 1 57 ? 1.043 8.589 -3.981 1.00 0.00 57 PHE A N 20
ATOM 28333 C CA . PHE A 1 57 ? 1.571 7.231 -3.914 1.00 0.00 57 PHE A CA 20
ATOM 28334 C C . PHE A 1 57 ? 0.498 6.215 -4.294 1.00 0.00 57 PHE A C 20
ATOM 28335 O O . PHE A 1 57 ? -0.625 6.269 -3.793 1.00 0.00 57 PHE A O 20
ATOM 28352 N N . ASN A 1 58 ? 0.848 5.290 -5.183 1.00 0.00 58 ASN A N 20
ATOM 28353 C CA . ASN A 1 58 ? -0.090 4.265 -5.626 1.00 0.00 58 ASN A CA 20
ATOM 28354 C C . ASN A 1 58 ? 0.098 2.978 -4.827 1.00 0.00 58 ASN A C 20
ATOM 28355 O O . ASN A 1 58 ? 1.136 2.773 -4.199 1.00 0.00 58 ASN A O 20
ATOM 28366 N N . VAL A 1 59 ? -0.913 2.115 -4.852 1.00 0.00 59 VAL A N 20
ATOM 28367 C CA . VAL A 1 59 ? -0.852 0.854 -4.123 1.00 0.00 59 VAL A CA 20
ATOM 28368 C C . VAL A 1 59 ? -1.456 -0.290 -4.931 1.00 0.00 59 VAL A C 20
ATOM 28369 O O . VAL A 1 59 ? -2.659 -0.317 -5.186 1.00 0.00 59 VAL A O 20
ATOM 28382 N N . SER A 1 60 ? -0.610 -1.239 -5.321 1.00 0.00 60 SER A N 20
ATOM 28383 C CA . SER A 1 60 ? -1.055 -2.394 -6.090 1.00 0.00 60 SER A CA 20
ATOM 28384 C C . SER A 1 60 ? -1.076 -3.639 -5.209 1.00 0.00 60 SER A C 20
ATOM 28385 O O . SER A 1 60 ? -0.036 -4.243 -4.944 1.00 0.00 60 SER A O 20
ATOM 28393 N N . MET A 1 61 ? -2.265 -4.013 -4.749 1.00 0.00 61 MET A N 20
ATOM 28394 C CA . MET A 1 61 ? -2.416 -5.182 -3.888 1.00 0.00 61 MET A CA 20
ATOM 28395 C C . MET A 1 61 ? -3.369 -6.201 -4.503 1.00 0.00 61 MET A C 20
ATOM 28396 O O . MET A 1 61 ? -4.284 -5.845 -5.244 1.00 0.00 61 MET A O 20
ATOM 28410 N N . GLU A 1 62 ? -3.146 -7.473 -4.187 1.00 0.00 62 GLU A N 20
ATOM 28411 C CA . GLU A 1 62 ? -3.982 -8.550 -4.704 1.00 0.00 62 GLU A CA 20
ATOM 28412 C C . GLU A 1 62 ? -5.374 -8.500 -4.080 1.00 0.00 62 GLU A C 20
ATOM 28413 O O . GLU A 1 62 ? -5.575 -8.956 -2.955 1.00 0.00 62 GLU A O 20
ATOM 28425 N N . VAL A 1 63 ? -6.327 -7.945 -4.818 1.00 0.00 63 VAL A N 20
ATOM 28426 C CA . VAL A 1 63 ? -7.699 -7.837 -4.339 1.00 0.00 63 VAL A CA 20
ATOM 28427 C C . VAL A 1 63 ? -8.496 -9.093 -4.671 1.00 0.00 63 VAL A C 20
ATOM 28428 O O . VAL A 1 63 ? -8.401 -9.625 -5.777 1.00 0.00 63 VAL A O 20
ATOM 28441 N N . SER A 1 64 ? -9.282 -9.557 -3.705 1.00 0.00 64 SER A N 20
ATOM 28442 C CA . SER A 1 64 ? -10.101 -10.749 -3.887 1.00 0.00 64 SER A CA 20
ATOM 28443 C C . SER A 1 64 ? -11.576 -10.381 -4.010 1.00 0.00 64 SER A C 20
ATOM 28444 O O . SER A 1 64 ? -12.340 -11.058 -4.699 1.00 0.00 64 SER A O 20
ATOM 28452 N N . ASN A 1 65 ? -11.970 -9.304 -3.338 1.00 0.00 65 ASN A N 20
ATOM 28453 C CA . ASN A 1 65 ? -13.353 -8.844 -3.368 1.00 0.00 65 ASN A CA 20
ATOM 28454 C C . ASN A 1 65 ? -13.516 -7.551 -2.575 1.00 0.00 65 ASN A C 20
ATOM 28455 O O . ASN A 1 65 ? -12.533 -6.958 -2.130 1.00 0.00 65 ASN A O 20
ATOM 28466 N N . GLU A 1 66 ? -14.762 -7.117 -2.401 1.00 0.00 66 GLU A N 20
ATOM 28467 C CA . GLU A 1 66 ? -15.048 -5.894 -1.659 1.00 0.00 66 GLU A CA 20
ATOM 28468 C C . GLU A 1 66 ? -14.482 -5.967 -0.245 1.00 0.00 66 GLU A C 20
ATOM 28469 O O . GLU A 1 66 ? -14.078 -4.953 0.325 1.00 0.00 66 GLU A O 20
ATOM 28481 N N . SER A 1 67 ? -14.453 -7.172 0.315 1.00 0.00 67 SER A N 20
ATOM 28482 C CA . SER A 1 67 ? -13.933 -7.377 1.662 1.00 0.00 67 SER A CA 20
ATOM 28483 C C . SER A 1 67 ? -12.502 -6.861 1.774 1.00 0.00 67 SER A C 20
ATOM 28484 O O . SER A 1 67 ? -12.185 -6.061 2.655 1.00 0.00 67 SER A O 20
ATOM 28492 N N . GLU A 1 68 ? -11.640 -7.317 0.871 1.00 0.00 68 GLU A N 20
ATOM 28493 C CA . GLU A 1 68 ? -10.247 -6.894 0.871 1.00 0.00 68 GLU A CA 20
ATOM 28494 C C . GLU A 1 68 ? -10.148 -5.400 0.590 1.00 0.00 68 GLU A C 20
ATOM 28495 O O . GLU A 1 68 ? -9.503 -4.664 1.333 1.00 0.00 68 GLU A O 20
ATOM 28507 N N . ARG A 1 69 ? -10.793 -4.961 -0.489 1.00 0.00 69 ARG A N 20
ATOM 28508 C CA . ARG A 1 69 ? -10.785 -3.551 -0.880 1.00 0.00 69 ARG A CA 20
ATOM 28509 C C . ARG A 1 69 ? -10.961 -2.633 0.328 1.00 0.00 69 ARG A C 20
ATOM 28510 O O . ARG A 1 69 ? -10.353 -1.565 0.402 1.00 0.00 69 ARG A O 20
ATOM 28531 N N . ASN A 1 70 ? -11.793 -3.057 1.272 1.00 0.00 70 ASN A N 20
ATOM 28532 C CA . ASN A 1 70 ? -12.044 -2.272 2.476 1.00 0.00 70 ASN A CA 20
ATOM 28533 C C . ASN A 1 70 ? -10.874 -2.386 3.449 1.00 0.00 70 ASN A C 20
ATOM 28534 O O . ASN A 1 70 ? -10.595 -1.460 4.211 1.00 0.00 70 ASN A O 20
ATOM 28545 N N . GLU A 1 71 ? -10.191 -3.526 3.415 1.00 0.00 71 GLU A N 20
ATOM 28546 C CA . GLU A 1 71 ? -9.051 -3.763 4.289 1.00 0.00 71 GLU A CA 20
ATOM 28547 C C . GLU A 1 71 ? -7.781 -3.136 3.718 1.00 0.00 71 GLU A C 20
ATOM 28548 O O . GLU A 1 71 ? -6.921 -2.666 4.461 1.00 0.00 71 GLU A O 20
ATOM 28560 N N . ILE A 1 72 ? -7.670 -3.129 2.390 1.00 0.00 72 ILE A N 20
ATOM 28561 C CA . ILE A 1 72 ? -6.503 -2.557 1.727 1.00 0.00 72 ILE A CA 20
ATOM 28562 C C . ILE A 1 72 ? -6.495 -1.035 1.836 1.00 0.00 72 ILE A C 20
ATOM 28563 O O . ILE A 1 72 ? -5.437 -0.407 1.798 1.00 0.00 72 ILE A O 20
ATOM 28579 N N . PHE A 1 73 ? -7.683 -0.446 1.959 1.00 0.00 73 PHE A N 20
ATOM 28580 C CA . PHE A 1 73 ? -7.811 1.004 2.064 1.00 0.00 73 PHE A CA 20
ATOM 28581 C C . PHE A 1 73 ? -7.522 1.489 3.481 1.00 0.00 73 PHE A C 20
ATOM 28582 O O . PHE A 1 73 ? -6.794 2.462 3.679 1.00 0.00 73 PHE A O 20
ATOM 28599 N N . GLN A 1 74 ? -8.102 0.814 4.468 1.00 0.00 74 GLN A N 20
ATOM 28600 C CA . GLN A 1 74 ? -7.908 1.187 5.864 1.00 0.00 74 GLN A CA 20
ATOM 28601 C C . GLN A 1 74 ? -6.489 0.875 6.327 1.00 0.00 74 GLN A C 20
ATOM 28602 O O . GLN A 1 74 ? -5.954 1.547 7.211 1.00 0.00 74 GLN A O 20
ATOM 28616 N N . LYS A 1 75 ? -5.884 -0.147 5.731 1.00 0.00 75 LYS A N 20
ATOM 28617 C CA . LYS A 1 75 ? -4.527 -0.543 6.090 1.00 0.00 75 LYS A CA 20
ATOM 28618 C C . LYS A 1 75 ? -3.501 0.429 5.516 1.00 0.00 75 LYS A C 20
ATOM 28619 O O . LYS A 1 75 ? -2.518 0.767 6.175 1.00 0.00 75 LYS A O 20
ATOM 28638 N N . ILE A 1 76 ? -3.736 0.879 4.288 1.00 0.00 76 ILE A N 20
ATOM 28639 C CA . ILE A 1 76 ? -2.827 1.815 3.638 1.00 0.00 76 ILE A CA 20
ATOM 28640 C C . ILE A 1 76 ? -2.930 3.197 4.275 1.00 0.00 76 ILE A C 20
ATOM 28641 O O . ILE A 1 76 ? -1.947 3.933 4.350 1.00 0.00 76 ILE A O 20
ATOM 28657 N N . SER A 1 77 ? -4.130 3.539 4.733 1.00 0.00 77 SER A N 20
ATOM 28658 C CA . SER A 1 77 ? -4.366 4.830 5.369 1.00 0.00 77 SER A CA 20
ATOM 28659 C C . SER A 1 77 ? -4.383 4.694 6.888 1.00 0.00 77 SER A C 20
ATOM 28660 O O . SER A 1 77 ? -4.977 5.515 7.587 1.00 0.00 77 SER A O 20
ATOM 28668 N N . GLN A 1 78 ? -3.729 3.652 7.395 1.00 0.00 78 GLN A N 20
ATOM 28669 C CA . GLN A 1 78 ? -3.671 3.413 8.832 1.00 0.00 78 GLN A CA 20
ATOM 28670 C C . GLN A 1 78 ? -2.891 4.519 9.536 1.00 0.00 78 GLN A C 20
ATOM 28671 O O . GLN A 1 78 ? -3.167 4.851 10.688 1.00 0.00 78 GLN A O 20
ATOM 28685 N N . LEU A 1 79 ? -1.916 5.087 8.832 1.00 0.00 79 LEU A N 20
ATOM 28686 C CA . LEU A 1 79 ? -1.092 6.155 9.385 1.00 0.00 79 LEU A CA 20
ATOM 28687 C C . LEU A 1 79 ? -1.904 7.434 9.564 1.00 0.00 79 LEU A C 20
ATOM 28688 O O . LEU A 1 79 ? -3.109 7.457 9.311 1.00 0.00 79 LEU A O 20
ATOM 28704 N N . ASP A 1 80 ? -1.235 8.498 10.001 1.00 0.00 80 ASP A N 20
ATOM 28705 C CA . ASP A 1 80 ? -1.894 9.781 10.214 1.00 0.00 80 ASP A CA 20
ATOM 28706 C C . ASP A 1 80 ? -1.336 10.846 9.274 1.00 0.00 80 ASP A C 20
ATOM 28707 O O . ASP A 1 80 ? -1.300 12.028 9.611 1.00 0.00 80 ASP A O 20
ATOM 28716 N N . LYS A 1 81 ? -0.903 10.417 8.093 1.00 0.00 81 LYS A N 20
ATOM 28717 C CA . LYS A 1 81 ? -0.348 11.334 7.103 1.00 0.00 81 LYS A CA 20
ATOM 28718 C C . LYS A 1 81 ? -1.301 11.499 5.923 1.00 0.00 81 LYS A C 20
ATOM 28719 O O . LYS A 1 81 ? -1.652 12.618 5.546 1.00 0.00 81 LYS A O 20
ATOM 28738 N N . VAL A 1 82 ? -1.715 10.375 5.345 1.00 0.00 82 VAL A N 20
ATOM 28739 C CA . VAL A 1 82 ? -2.627 10.383 4.206 1.00 0.00 82 VAL A CA 20
ATOM 28740 C C . VAL A 1 82 ? -3.837 11.273 4.468 1.00 0.00 82 VAL A C 20
ATOM 28741 O O . VAL A 1 82 ? -4.538 11.108 5.466 1.00 0.00 82 VAL A O 20
ATOM 28754 N N . VAL A 1 83 ? -4.074 12.217 3.565 1.00 0.00 83 VAL A N 20
ATOM 28755 C CA . VAL A 1 83 ? -5.198 13.135 3.697 1.00 0.00 83 VAL A CA 20
ATOM 28756 C C . VAL A 1 83 ? -6.140 13.029 2.500 1.00 0.00 83 VAL A C 20
ATOM 28757 O O . VAL A 1 83 ? -7.356 13.153 2.646 1.00 0.00 83 VAL A O 20
ATOM 28770 N N . GLN A 1 84 ? -5.574 12.803 1.321 1.00 0.00 84 GLN A N 20
ATOM 28771 C CA . GLN A 1 84 ? -6.368 12.683 0.103 1.00 0.00 84 GLN A CA 20
ATOM 28772 C C . GLN A 1 84 ? -6.250 11.284 -0.491 1.00 0.00 84 GLN A C 20
ATOM 28773 O O . GLN A 1 84 ? -5.196 10.902 -1.001 1.00 0.00 84 GLN A O 20
ATOM 28787 N N . THR A 1 85 ? -7.339 10.525 -0.424 1.00 0.00 85 THR A N 20
ATOM 28788 C CA . THR A 1 85 ? -7.360 9.167 -0.957 1.00 0.00 85 THR A CA 20
ATOM 28789 C C . THR A 1 85 ? -8.456 9.012 -2.006 1.00 0.00 85 THR A C 20
ATOM 28790 O O . THR A 1 85 ? -9.433 9.760 -2.014 1.00 0.00 85 THR A O 20
ATOM 28801 N N . LEU A 1 86 ? -8.287 8.035 -2.891 1.00 0.00 86 LEU A N 20
ATOM 28802 C CA . LEU A 1 86 ? -9.261 7.779 -3.946 1.00 0.00 86 LEU A CA 20
ATOM 28803 C C . LEU A 1 86 ? -9.461 9.017 -4.817 1.00 0.00 86 LEU A C 20
ATOM 28804 O O . LEU A 1 86 ? -10.255 8.940 -5.777 1.00 0.00 86 LEU A O 20
#

Foldseek 3Di:
DPVDDDDPPKWDQAKDKKKWKFADQPCVVVVCVQVVCPDQKDKDFPDDCDPNGIGIMMIIHGDGTPVVVVVVVCVSPVDDTTDDID

Sequence (86 aa):
MPSDSKKPTIIYPCLWDYRVIMTTKDTSTLKELLETYQRPFKLEFKNTSKNAKFYSFNVSMEVSNESERNEIFQKISQLDKVVQTLMPSDSKKPTIIYPCLWDYRVIMTTKDTSTLKELLETYQRPFKLEFKNTSKNAKFYSFNVSMEVSNESERNEIFQKISQLDKVVQTLMPSDSKKPTIIYPCLWDYRVIMTTKDTSTLKELLETYQRPFKLEFKNTSKNAKFYSFNVSMEVSNESERNEIFQKISQLDKVVQTLMPSDSKKPTIIYPCLWDYRVIMTTKDTSTLKELLETYQRPFKLEFKNTSKNAKFYSFNVSMEVSNESERNEIFQKISQLDKVVQTLMPSDSKKPTIIYPCLWDYRVIMTTKDTSTLKELLETYQRPFKLEFKNTSKNAKFYSFNVSMEVSNESERNEIFQKISQLDKVVQTLMPSDSKKPTIIYPCLWDYRVIMTTKDTSTLKELLETYQRPFKLEFKNTSKNAKFYSFNVSMEVSNESERNEIFQKISQLDKVVQTLMPSDSKKPTIIYPCLWDYRVIMTTKDTSTLKELLETYQRPFKLEFKNTSKNAKFYSFNVSMEVSNESERNEIFQKISQLDKVVQTLMPSDSKKPTIIYPCLWDYRVIMTTKDTSTLKELLETYQRPFKLEFKNTSKNAKFYSFNVSMEVSNESERNEIFQKISQLDKVVQTLMPSDSKKPTIIYPCLWDYRVIMTTKDTSTLKELLETYQRPFKLEFKNTSKNAKFYSFNVSMEVSNESERNEIFQKISQLDKVVQTLMPSDSKKPTIIYPCLWDYRVIMTTKDTSTLKELLETYQRPFKLEFKNTSKNAKFYSFNVSMEVSNESERNEIFQKISQLDKVVQTLMPSDSKKPTIIYPCLWDYRVIMTTKDTSTLKELLETYQRPFKLEFKNTSKNAKFYSFNVSMEVSNESERNEIFQKISQLDKVVQTLMPSDSKKPTIIYPCLWDYRVIMTTKDTSTLKELLETYQRPFKLEFKNTSKNAKFYSFNVSMEVSNESERNEIFQKISQLDKVVQTLMPSDSKKPTIIYPCLWDYRVIMTTKDTSTLKELLETYQRPFKLEFKNTSKNAKFYSFNVSMEVSNESERNEIFQKISQLDKVVQTLMPSDSKKPTIIYPCLWDYRVIMTTKDTSTLKELLETYQRPFKLEFKNTSKNAKFYSFNVSMEVSNESERNEIFQKISQLDKVVQTLMPSDSKKPTIIYPCLWDYRVIMTTKDTSTLKELLETYQRPFKLEFKNTSKNAKFYSFNVSMEVSNESERNEIFQKISQLDKVVQTLMPSDSKKPTIIYPCLWDYRVIMTTKDTSTLKELLETYQRPFKLEFKNTSKNAKFYSFNVSMEVSNESERNEIFQKISQLDKVVQTLMPSDSKKPTIIYPCLWDYRVIMTTKDTSTLKELLETYQRPFKLEFKNTSKNAKFYSFNVSMEVSNESERNEIFQKISQLDKVVQTLMPSDSKKPTIIYPCLWDYRVIMTTKDTSTLKELLETYQRPFKLEFKNTSKNAKFYSFNVSMEVSNESERNEIFQKISQLDKVVQTLMPSDSKKPTIIYPCLWDYRVIMTTKDTSTLKELLETYQRPFKLEFKNTSKNAKFYSFNVSMEVSNESERNEIFQKISQLDKVVQTLMPSDSKKPTIIYPCLWDYRVIMTTKDTSTLKELLETYQRPFKLEFKNTSKNAKFYSFNVSMEVSNESERNEIFQKISQLDKVVQTL

Organism: Helicobacter pylori (strain ATCC 700392 / 26695) (NCBI:txid85962)

Secondary structure (DSSP, 8-state):
--S-S--------SEEEEEEEE--S-THHHHHHSTT--SSEE--BS-SS--SS-EEEEEEEE--SHHHHHHHHHHHT-SS-EEEE-

Nearest PDB structures (foldseek):
  2h9z-assembly1_A  TM=9.124E-01  e=7.390E-14  Helicobacter pylori
  2joq-assembly1_A  TM=6.558E-01  e=1.440E-10  Helicobacter pylori
  2ko1-assembly1_B  TM=6.573E-01  e=1.683E-02  Chlorobaculum tepidum
  3ibw-assembly1_B  TM=6.696E-01  e=2.891E-02  Chlorobaculum tepidum
  2wvb-assembly1_B  TM=5.094E-01  e=4.073E-01  Helicobacter pylori 26695